Protein 7V62 (pdb70)

GO terms:
  GO:0160291 phosphatidylinositol-4-phosphate-cholesterol exchange activity (F, EXP)
  GO:0070273 phosphatidylinositol-4-phosphate binding (F, IDA)
  GO:0048471 perinuclear region of cytoplasm (C, IDA)
  GO:0000139 Golgi membrane (C, IDA)
  GO:0005802 trans-Golgi network (C, IDA)
  GO:0005829 cytosol (C, IDA)
  GO:0015918 sterol transport (P, IDA)
  GO:0032367 intracellular cholest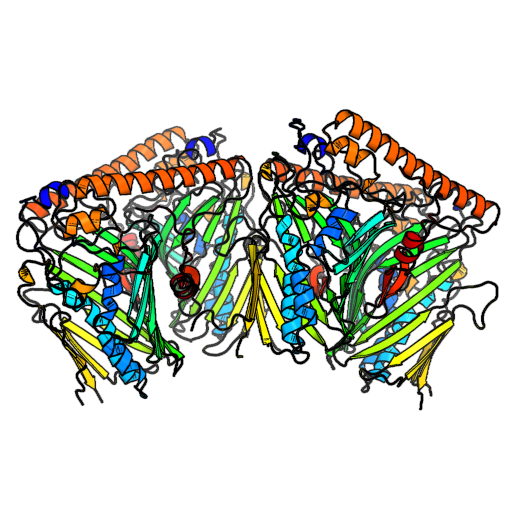erol transport (P, IMP)
  GO:0005515 protein binding (F, IPI)
  GO:0008142 oxysterol binding (F, TAS)
  GO:0005737 cytoplasm (C, IDA)
  GO:0016020 membrane (C, IDA)
  GO:0005829 cytosol (C, TAS)
  GO:0120015 sterol transfer activity (F, TAS)
  GO:0006699 bile acid biosynthetic process (P, TAS)
  GO:0005794 Golgi apparatus (C, IDA)
  GO:0120015 sterol transfer activity (F, IDA)
  GO:0005789 endoplasmic reticulum membrane (C, IDA)
  GO:0015914 phospholipid transport (P, IDA)
  GO:0035627 ceramide transport (P, IMP)

Radius of gyration: 37.65 Å; Cα contacts (8 Å, |Δi|>4): 3183; chains: 4; bounding box: 105×72×107 Å

Solvent-accessible surface area: 66907 Å² total; per-residue (Å²): 123,112,52,96,62,6,63,109,105,32,148,122,121,76,78,18,20,63,44,10,86,131,30,12,43,91,72,36,60,76,7,105,19,44,0,22,40,2,0,1,1,0,40,0,0,40,14,1,6,11,2,15,8,18,81,6,0,18,114,0,27,154,24,180,67,18,26,56,2,0,0,23,0,0,0,5,8,0,0,29,20,5,16,15,21,91,1,41,28,37,16,1,52,3,3,15,10,0,1,0,0,3,34,38,62,162,120,42,1,2,59,0,1,0,2,6,7,35,32,94,85,25,1,3,0,1,23,0,52,12,137,55,20,0,10,0,24,2,8,5,67,50,38,6,22,1,88,1,41,25,5,1,39,46,22,101,14,7,6,0,0,38,2,113,95,60,30,16,17,0,16,6,103,44,4,18,16,0,14,3,21,6,52,64,32,110,49,19,18,1,0,6,30,63,2,24,1,38,0,82,131,52,27,2,105,4,34,0,89,5,50,34,26,10,36,13,49,71,65,59,31,26,63,0,44,6,95,0,35,25,100,98,55,107,41,62,19,34,4,94,16,24,0,29,104,37,0,45,0,43,44,78,104,106,119,49,31,133,46,71,52,6,101,6,62,59,67,104,53,22,86,95,0,111,72,11,13,80,0,7,109,29,0,1,18,0,0,21,172,39,72,26,16,2,55,7,0,0,6,81,5,34,0,0,64,37,0,6,89,20,130,3,116,82,0,46,63,40,25,134,107,1,88,76,56,32,119,95,53,43,97,134,61,34,58,80,5,46,124,9,9,76,79,55,67,127,60,110,49,96,122,13,76,16,2,80,118,40,65,2,126,55,34,48,45,99,4,17,46,28,103,36,95,0,8,101,21,34,154,146,98,89,42,65,92,105,49,102,27,41,174,58,77,77,9,71,52,113,38,146,95,114,77,90,26,23,75,46,10,19,125,31,13,24,35,66,21,62,76,8,106,28,38,0,16,46,12,0,0,1,0,28,0,0,43,19,1,7,19,2,18,6,28,87,12,0,31,47,0,27,91,20,176,75,20,26,63,2,0,0,46,0,0,0,4,5,0,0,29,21,5,12,13,25,70,3,43,32,46,10,3,50,3,5,26,8,0,0,1,8,3,61,43,85,103,118,52,9,2,58,1,1,0,3,4,10,28,42,101,97,27,10,3,0,1,24,0,25,17,76,81,21,0,14,1,27,4,26,7,34,45,38,6,54,0,104,0,41,97,10,21,34,61,20,101,20,6,6,1,0,44,3,108,90,78,41,18,21,0,8,11,103,43,4,46,19,25,20,30,59,12,42,119,65,167,56,60,16,3,1,23,32,86,2,31,0,45,2,86,58,51,32,4,104,2,40,0,91,5,38,77,105,57,165,184,39,234,57,91,44,55,52,0,44,5,91,0,37,23,92,98,46,42,65,71,37,31,2,90,4,26,0,38,92,108,2,42,0,67,56,57,237,141,49,68,59,35,8,79,51,63,107,48,26,84,94,0,113,78,8,14,62,2,6,107,33,1,2,17,0,1,16,179,39,88,31,15,0,52,3,0,0,5,76,7,41,0,1,62,37,0,5,83,26,133,7,96,82,0,40,63,42,41,134,108,1,87,80,77,26,113,98,59,59,85,128,65,20,58,81,4,50,129,8,10,75,21,19,38,28,44,87,60,85,123,6,59,13,4,59,99,86,57,0,95,51,35,76,47,94,9,12,34,23,92,9,63,0,18,76,39,14,151,60,96,98,41,108,75,9,74,121,27,38,170,55,101,136,0,50,104,90,30,149,115,112,76,84,21,25,70,50,4,87,117,23,9,32,87,72,30,66,72,9,106,29,36,0,13,39,6,0,0,0,0,38,0,0,37,7,1,5,14,1,15,9,17,73,10,0,26,123,0,32,162,25,180,72,23,25,54,2,0,0,31,0,0,0,6,7,0,0,26,17,3,17,15,39,83,5,47,29,48,23,1,41,3,2,21,8,0,1,0,0,2,41,42,62,156,121,54,2,2,58,0,1,0,1,5,5,21,36,84,86,32,5,5,0,1,25,0,57,16,137,68,25,0,10,1,26,5,6,5,73,53,56,9,66,0,56,0,47,25,13,1,38,40,21,86,13,18,2,2,0,30,2,115,102,62,31,19,24,0,12,14,99,42,5,15,20,0,16,4,20,6,59,52,47,104,49,19,21,0,0,6,31,59,2,27,1,36,2,81,145,32,39,0,96,4,33,0,94,6,41,37,21,11,34,15,42,102,77,82,28,29,54,0,44,8,83,0,29,34,63,130,36,161,46,84,21,30,2,108,15,28,0,26,93,35,0,43,0,41,43,61,103,177,108,30,15,46,141,53,51,65,5,111,8,74,38,66,109,50,30,84,82,8,130,58,8,8,83,1,11,108,34,0,3,20,0,0,22,162,43,81,27,17,0,52,2,0,0,1,66,1,28,0,0,50,36,0,3,86,24,127,4,112,80,0,39,68,40,36,116,102,0,75,65,67,30,105,106,51,62,90,136,69,30,57,84,6,61,138,9,6,90,99,58,71,120,64,131,93,85,74,18,61,21,4,75,139,99,58,1,99,50,32,99,34,103,10,13,25,23,100,54,83,0,10,97,30,32,160,152,86,78,61,115,38,47,113,20,36,165,56,94,119,3,60,103,104,35,108,118,127,73,81,18,14,65,42,6,74,118,25,7,13,94,68,27,61,153,6,103,20,38,0,16,42,4,0,0,1,0,44,0,0,42,7,0,7,17,0,20,12,32,60,17,0,36,43,0,34,88,27,177,73,20,14,13,3,0,0,39,0,1,2,6,6,0,0,26,21,2,12,11,15,94,4,43,33,47,22,1,55,3,5,21,9,0,0,0,0,6,42,44,72,160,126,52,1,0,57,0,1,0,3,4,6,27,44,121,82,23,2,6,0,1,17,0,37,12,116,66,23,0,8,1,34,3,13,4,68,48,50,10,49,0,85,1,70,63,15,11,33,60,18,75,15,15,4,2,0,36,4,106,98,68,37,14,18,0,10,11,96,39,5,38,21,15,21,39,41,6,52,92,32,152,52,84,11,7,1,24,31,81,3,42,1,44,0,87,133,51,20,5,103,4,43,0,104,4,61,81,128,30,191,143,68,71,77,93,58,66,54,0,57,5,87,0,31,20,82,106,56,137,59,64,25,37,5,95,7,23,0,37,87,103,0,72,0,37,55,62,156,119,81,65,2,114,3,64,45,74,104,50,22,79,71,5,119,67,0,12,91,1,3,114,35,0,1,26,1,0,23,184,35,74,25,21,0,59,2,0,1,6,72,6,35,0,1,63,37,0,3,86,24,126,4,111,84,0,41,62,37,31,131,107,2,94,86,75,29,103,113,55,58,89,140,56,27,48,88,5,62,122,8,10,89,23,17,31,26,43,76,63,82,79,9,55,11,2,57,110,97,68,0,91,51,34,87,61,81,10,14,22,20,98,5,63,0,9,32,27,43,145,139,101,79,18,96,88,12,63,110,23,37

Structure (mmCIF, N/CA/C/O backbone):
data_7V62
#
_entry.id   7V62
#
_cell.length_a   111.880
_cell.length_b   111.880
_cell.length_c   367.880
_cell.angle_alpha   90.000
_cell.angle_beta   90.000
_cell.angle_gamma   90.000
#
_symmetry.space_group_name_H-M   'P 43 21 2'
#
loop_
_entity.id
_entity.type
_entity.pdbx_description
1 polymer 'Oxysterol-binding protein 1'
2 non-polymer CHOLESTEROL
3 non-polymer 2,3-DIHYDROXY-1,4-DITHIOBUTANE
4 non-polymer 'CITRIC ACID'
5 non-polymer 'DIMETHYL SULFOXIDE'
6 water water
#
loop_
_atom_site.group_PDB
_atom_site.id
_atom_site.type_symbol
_atom_site.label_atom_id
_atom_site.label_alt_id
_atom_site.label_comp_id
_atom_site.label_asym_id
_atom_site.label_entity_id
_atom_site.label_seq_id
_atom_site.pdbx_PDB_ins_code
_atom_site.Cartn_x
_atom_site.Cartn_y
_atom_site.Cartn_z
_atom_site.occupancy
_atom_site.B_iso_or_equiv
_atom_site.auth_seq_id
_atom_site.auth_comp_id
_atom_site.auth_asym_id
_atom_site.auth_atom_id
_atom_site.pdbx_PDB_model_num
ATOM 1 N N . GLY A 1 1 ? 32.21183 11.37834 102.70759 1.000 108.75598 404 GLY A N 1
ATOM 2 C CA . GLY A 1 1 ? 33.27434 12.05923 103.42376 1.000 120.20935 404 GLY A CA 1
ATOM 3 C C . GLY A 1 1 ? 34.61545 11.35892 103.31726 1.000 120.96515 404 GLY A C 1
ATOM 4 O O . GLY A 1 1 ? 34.76886 10.41890 102.53779 1.000 110.73653 404 GLY A O 1
ATOM 5 N N . PRO A 1 2 ? 35.59449 11.81551 104.10025 1.000 118.77769 405 PRO A N 1
ATOM 6 C CA . PRO A 1 2 ? 36.92410 11.19075 104.06377 1.000 109.09407 405 PRO A CA 1
ATOM 7 C C . PRO A 1 2 ? 36.98251 9.88609 104.84207 1.000 105.00808 405 PRO A C 1
ATOM 8 O O . PRO A 1 2 ? 35.95190 9.25028 105.08306 1.000 114.38051 405 PRO A O 1
ATOM 12 N N . ARG A 1 3 ? 38.17958 9.49601 105.27319 1.000 91.88521 406 ARG A N 1
ATOM 13 C CA . ARG A 1 3 ? 38.35454 8.24016 105.99347 1.000 88.86336 406 ARG A CA 1
ATOM 14 C C . ARG A 1 3 ? 38.16342 8.48626 107.48176 1.000 104.76745 406 ARG A C 1
ATOM 15 O O . ARG A 1 3 ? 38.84286 9.33602 108.06515 1.000 102.81238 406 ARG A O 1
ATOM 23 N N . THR A 1 4 ? 37.25566 7.73422 108.10077 1.000 103.15732 407 THR A N 1
ATOM 24 C CA . THR A 1 4 ? 36.94631 7.90904 109.51286 1.000 93.75417 407 THR A CA 1
ATOM 25 C C . THR A 1 4 ? 37.26096 6.68067 110.35722 1.000 94.60133 407 THR A C 1
ATOM 26 O O . THR A 1 4 ? 36.94717 6.67955 111.55471 1.000 104.37449 407 THR A O 1
ATOM 30 N N . ARG A 1 5 ? 37.87168 5.64115 109.78499 1.000 94.92427 408 ARG A N 1
ATOM 31 C CA . ARG A 1 5 ? 38.17357 4.44747 110.57532 1.000 91.74267 408 ARG A CA 1
ATOM 32 C C . ARG A 1 5 ? 39.29758 3.65971 109.92447 1.000 105.69916 408 ARG A C 1
ATOM 33 O O . ARG A 1 5 ? 39.22137 3.34017 108.73550 1.000 90.37294 408 ARG A O 1
ATOM 35 N N . ILE A 1 6 ? 40.35180 3.38980 110.68946 1.000 103.84622 409 ILE A N 1
ATOM 36 C CA . ILE A 1 6 ? 41.47974 2.57534 110.24136 1.000 99.33385 409 ILE A CA 1
ATOM 37 C C . ILE A 1 6 ? 41.39858 1.23822 110.96795 1.000 102.73832 409 ILE A C 1
ATOM 38 O O . ILE A 1 6 ? 40.73830 1.14779 112.01377 1.000 93.02060 409 ILE A O 1
ATOM 43 N N . PRO A 1 7 ? 42.01426 0.17701 110.44951 1.000 107.79561 410 PRO A N 1
ATOM 44 C CA . PRO A 1 7 ? 42.05247 -1.08648 111.19582 1.000 107.55471 410 PRO A CA 1
ATOM 45 C C . PRO A 1 7 ? 42.68749 -0.90381 112.56987 1.000 107.93891 410 PRO A C 1
ATOM 46 O O . PRO A 1 7 ? 43.55825 -0.05363 112.77050 1.000 101.77424 410 PRO A O 1
ATOM 50 N N . TYR A 1 8 ? 42.23375 -1.71716 113.52313 1.000 110.30455 411 TYR A N 1
ATOM 51 C CA . TYR A 1 8 ? 42.62320 -1.54765 114.91653 1.000 91.06121 411 TYR A CA 1
ATOM 52 C C . TYR A 1 8 ? 44.08873 -1.91327 115.14221 1.000 79.85299 411 TYR A C 1
ATOM 53 O O . TYR A 1 8 ? 44.73864 -2.56066 114.31705 1.000 90.67045 411 TYR A O 1
ATOM 62 N N . LYS A 1 9 ? 44.60246 -1.47824 116.28934 1.000 81.49799 412 LYS A N 1
ATOM 63 C CA . LYS A 1 9 ? 45.98342 -1.74108 116.67790 1.000 75.21913 412 LYS A CA 1
ATOM 64 C C . LYS A 1 9 ? 46.10288 -3.14470 117.26482 1.000 88.68228 412 LYS A C 1
ATOM 65 O O . LYS A 1 9 ? 45.36611 -3.48496 118.19692 1.000 106.42963 412 LYS A O 1
ATOM 71 N N . PRO A 1 10 ? 47.00349 -3.97903 116.75036 1.000 80.18614 413 PRO A N 1
ATOM 72 C CA . PRO A 1 10 ? 47.16008 -5.33102 117.29761 1.000 84.62746 413 PRO A CA 1
ATOM 73 C C . PRO A 1 10 ? 47.79117 -5.30426 118.68041 1.000 103.38183 413 PRO A C 1
ATOM 74 O O . PRO A 1 10 ? 48.43093 -4.33257 119.08964 1.000 105.82887 413 PRO A O 1
ATOM 78 N N . ASN A 1 11 ? 47.59588 -6.40156 119.40988 1.000 107.16404 414 ASN A N 1
ATOM 79 C CA . ASN A 1 11 ? 48.11068 -6.53011 120.77411 1.000 115.15347 414 ASN A CA 1
ATOM 80 C C . ASN A 1 11 ? 49.36896 -7.39554 120.73269 1.000 113.01207 414 ASN A C 1
ATOM 81 O O . ASN A 1 11 ? 49.29953 -8.62350 120.75995 1.000 112.79927 414 ASN A O 1
ATOM 86 N N . TYR A 1 12 ? 50.53068 -6.74140 120.66765 1.000 107.67643 415 TYR A N 1
ATOM 87 C CA . TYR A 1 12 ? 51.83551 -7.39649 120.67444 1.000 105.80654 415 TYR A CA 1
ATOM 88 C C . TYR A 1 12 ? 52.60533 -6.95382 121.91564 1.000 113.23930 415 TYR A C 1
ATOM 89 O O . TYR A 1 12 ? 52.85725 -5.75826 122.09842 1.000 115.26720 415 TYR A O 1
ATOM 98 N N . SER A 1 13 ? 52.95864 -7.91362 122.77276 1.000 121.28001 416 SER A N 1
ATOM 99 C CA . SER A 1 13 ? 53.64770 -7.65931 124.04548 1.000 119.96843 416 SER A CA 1
ATOM 100 C C . SER A 1 13 ? 55.16624 -7.59513 123.87203 1.000 108.84449 416 SER A C 1
ATOM 101 O O . SER A 1 13 ? 55.85904 -8.61295 123.90497 1.000 106.63092 416 SER A O 1
ATOM 104 N N . LEU A 1 14 ? 55.69802 -6.38844 123.67520 1.000 95.15966 417 LEU A N 1
ATOM 105 C CA . LEU A 1 14 ? 57.14198 -6.17264 123.59423 1.000 97.43791 417 LEU A CA 1
ATOM 106 C C . LEU A 1 14 ? 57.57114 -5.12283 124.61255 1.000 97.54982 417 LEU A C 1
ATOM 107 O O . LEU A 1 14 ? 57.09559 -3.98270 124.56907 1.000 99.63964 417 LEU A O 1
ATOM 112 N N . ASN A 1 15 ? 58.46426 -5.50841 125.52767 1.000 98.82357 418 ASN A N 1
ATOM 113 C CA . ASN A 1 15 ? 58.93502 -4.59730 126.56806 1.000 92.69305 418 ASN A CA 1
ATOM 114 C C . ASN A 1 15 ? 59.83832 -3.52570 125.96279 1.000 83.85875 418 ASN A C 1
ATOM 115 O O . ASN A 1 15 ? 60.90309 -3.83226 125.41564 1.000 81.42649 418 ASN A O 1
ATOM 120 N N . LEU A 1 16 ? 59.40595 -2.26605 126.07037 1.000 73.95879 419 LEU A N 1
ATOM 121 C CA . LEU A 1 16 ? 60.14990 -1.14478 125.49920 1.000 66.09039 419 LEU A CA 1
ATOM 122 C C . LEU A 1 16 ? 61.44694 -0.88333 126.26567 1.000 73.53949 419 LEU A C 1
ATOM 123 O O . LEU A 1 16 ? 62.48978 -0.57493 125.66354 1.000 74.87697 419 LEU A O 1
ATOM 128 N N . TRP A 1 17 ? 61.39739 -0.99077 127.59791 1.000 80.19585 420 TRP A N 1
ATOM 129 C CA . TRP A 1 17 ? 62.58210 -0.73100 128.40810 1.000 79.65426 420 TRP A CA 1
ATOM 130 C C . TRP A 1 17 ? 63.70141 -1.70861 128.08436 1.000 76.38048 420 TRP A C 1
ATOM 131 O O . TRP A 1 17 ? 64.87924 -1.38121 128.26196 1.000 76.01888 420 TRP A O 1
ATOM 142 N N . SER A 1 18 ? 63.35729 -2.90514 127.59971 1.000 73.32907 421 SER A N 1
ATOM 143 C CA . SER A 1 18 ? 64.38489 -3.87317 127.23519 1.000 73.13423 421 SER A CA 1
ATOM 144 C C . SER A 1 18 ? 65.23757 -3.36408 126.08158 1.000 79.70961 421 SER A C 1
ATOM 145 O O . SER A 1 18 ? 66.42898 -3.68368 126.00152 1.000 77.91720 421 SER A O 1
ATOM 148 N N . ILE A 1 19 ? 64.65106 -2.57759 125.18317 1.000 80.36185 422 ILE A N 1
ATOM 149 C CA . ILE A 1 19 ? 65.40611 -2.00623 124.07396 1.000 71.19284 422 ILE A CA 1
ATOM 150 C C . ILE A 1 19 ? 66.06105 -0.69206 124.47180 1.000 67.77022 422 ILE A C 1
ATOM 151 O O . ILE A 1 19 ? 67.19176 -0.41452 124.06523 1.000 70.21238 422 ILE A O 1
ATOM 156 N N . MET A 1 20 ? 65.39099 0.14753 125.26031 1.000 74.72153 423 MET A N 1
ATOM 157 C CA . MET A 1 20 ? 66.04042 1.39067 125.66401 1.000 79.31072 423 MET A CA 1
ATOM 158 C C . MET A 1 20 ? 66.81908 1.26388 126.96661 1.000 83.58815 423 MET A C 1
ATOM 159 O O . MET A 1 20 ? 67.21775 2.28453 127.53450 1.000 79.28854 423 MET A O 1
ATOM 164 N N . LYS A 1 21 ? 67.05465 0.04102 127.44156 1.000 88.41159 424 LYS A N 1
ATOM 165 C CA . LYS A 1 21 ? 67.83759 -0.15226 128.65794 1.000 79.12411 424 LYS A CA 1
ATOM 166 C C . LYS A 1 21 ? 69.25969 0.37126 128.49384 1.000 84.61895 424 LYS A C 1
ATOM 167 O O . LYS A 1 21 ? 69.72653 1.19564 129.28805 1.000 72.38995 424 LYS A O 1
ATOM 173 N N . ASN A 1 22 ? 69.96539 -0.10197 127.46779 1.000 94.51335 425 ASN A N 1
ATOM 174 C CA . ASN A 1 22 ? 71.37618 0.20898 127.28428 1.000 91.32718 425 ASN A CA 1
ATOM 175 C C . ASN A 1 22 ? 71.62537 1.46401 126.45720 1.000 89.74829 425 ASN A C 1
ATOM 176 O O . ASN A 1 22 ? 72.75071 1.97540 126.46157 1.000 87.82430 425 ASN A O 1
ATOM 181 N N . CYS A 1 23 ? 70.60639 1.97834 125.77315 1.000 79.66338 426 CYS A N 1
ATOM 182 C CA . CYS A 1 23 ? 70.75339 3.10851 124.85343 1.000 82.01521 426 CYS A CA 1
ATOM 183 C C . CYS A 1 23 ? 70.50543 4.45274 125.54346 1.000 82.50353 426 CYS A C 1
ATOM 184 O O . CYS A 1 23 ? 69.67632 5.25717 125.12114 1.000 85.57411 426 CYS A O 1
ATOM 187 N N . ILE A 1 24 ? 71.24292 4.69709 126.61938 1.000 81.29998 427 ILE A N 1
ATOM 188 C CA . ILE A 1 24 ? 71.12269 5.95044 127.35616 1.000 69.03322 427 ILE A CA 1
ATOM 189 C C . ILE A 1 24 ? 72.03973 6.98184 126.71407 1.000 77.79958 427 ILE A C 1
ATOM 190 O O . ILE A 1 24 ? 73.22455 6.71517 126.48119 1.000 79.19870 427 ILE A O 1
ATOM 195 N N . GLY A 1 25 ? 71.49312 8.16265 126.42714 1.000 75.76761 428 GLY A N 1
ATOM 196 C CA . GLY A 1 25 ? 72.25099 9.23669 125.82026 1.000 75.93161 428 GLY A CA 1
ATOM 197 C C . GLY A 1 25 ? 72.26989 9.25570 124.30614 1.000 72.36784 428 GLY A C 1
ATOM 198 O O . GLY A 1 25 ? 72.86753 10.17106 123.72438 1.000 74.11151 428 GLY A O 1
ATOM 199 N N . LYS A 1 26 ? 71.64074 8.28740 123.64889 1.000 62.37913 429 LYS A N 1
ATOM 200 C CA . LYS A 1 26 ? 71.62381 8.23367 122.19593 1.000 78.94310 429 LYS A CA 1
ATOM 201 C C . LYS A 1 26 ? 70.38558 8.93705 121.65044 1.000 77.42581 429 LYS A C 1
ATOM 202 O O . LYS A 1 26 ? 69.40960 9.17372 122.36536 1.000 67.72976 429 LYS A O 1
ATOM 208 N N . GLU A 1 27 ? 70.43798 9.27420 120.36485 1.000 82.27873 430 GLU A N 1
ATOM 209 C CA . GLU A 1 27 ? 69.29681 9.89367 119.70966 1.000 76.34609 430 GLU A CA 1
ATOM 210 C C . GLU A 1 27 ? 68.26279 8.85204 119.30509 1.000 74.15159 430 GLU A C 1
ATOM 211 O O . GLU A 1 27 ? 68.58461 7.69316 119.02543 1.000 75.82122 430 GLU A O 1
ATOM 217 N N . LEU A 1 28 ? 66.99989 9.28427 119.29711 1.000 73.09719 431 LEU A N 1
ATOM 218 C CA . LEU A 1 28 ? 65.90207 8.40347 118.91711 1.000 76.13147 431 LEU A CA 1
ATOM 219 C C . LEU A 1 28 ? 66.05312 7.91532 117.48067 1.000 101.76471 431 LEU A C 1
ATOM 220 O O . LEU A 1 28 ? 65.54451 6.84515 117.12912 1.000 88.20572 431 LEU A O 1
ATOM 225 N N . SER A 1 29 ? 66.71487 8.69919 116.62707 1.000 119.54356 432 SER A N 1
ATOM 226 C CA . SER A 1 29 ? 66.91647 8.27159 115.24760 1.000 106.16989 432 SER A CA 1
ATOM 227 C C . SER A 1 29 ? 67.91875 7.12656 115.14156 1.000 102.46128 432 SER A C 1
ATOM 228 O O . SER A 1 29 ? 67.79112 6.27847 114.25189 1.000 112.92147 432 SER A O 1
ATOM 231 N N . LYS A 1 30 ? 68.91037 7.07602 116.03047 1.000 83.90223 433 LYS A N 1
ATOM 232 C CA . LYS A 1 30 ? 69.93933 6.04424 115.99644 1.000 79.49822 433 LYS A CA 1
ATOM 233 C C . LYS A 1 30 ? 69.68105 4.89429 116.96884 1.000 76.72217 433 LYS A C 1
ATOM 234 O O . LYS A 1 30 ? 70.59538 4.10177 117.21904 1.000 71.77770 433 LYS A O 1
ATOM 236 N N . ILE A 1 31 ? 68.48177 4.78693 117.51846 1.000 91.60841 434 ILE A N 1
ATOM 237 C CA . ILE A 1 31 ? 68.15334 3.72162 118.47607 1.000 98.75181 434 ILE A CA 1
ATOM 238 C C . ILE A 1 31 ? 67.32472 2.66778 117.72595 1.000 99.21969 434 ILE A C 1
ATOM 239 O O . ILE A 1 31 ? 66.23136 2.98144 117.23944 1.000 99.34682 434 ILE A O 1
ATOM 244 N N . PRO A 1 32 ? 67.84849 1.44849 117.55321 1.000 82.50993 435 PRO A N 1
ATOM 245 C CA . PRO A 1 32 ? 67.13155 0.41292 116.77942 1.000 79.31184 435 PRO A CA 1
ATOM 246 C C . PRO A 1 32 ? 65.97421 -0.21009 117.54769 1.000 79.85379 435 PRO A C 1
ATOM 247 O O . PRO A 1 32 ? 66.17458 -0.87421 118.56662 1.000 87.74662 435 PRO A O 1
ATOM 251 N N . MET A 1 33 ? 64.75685 0.00282 117.05332 1.000 80.67489 436 MET A N 1
ATOM 252 C CA . MET A 1 33 ? 63.54859 -0.54286 117.65471 1.000 92.85628 436 MET A CA 1
ATOM 253 C C . MET A 1 33 ? 62.62598 -1.05607 116.55475 1.000 83.28876 436 MET A C 1
ATOM 254 O O . MET A 1 33 ? 62.67642 -0.56386 115.42353 1.000 70.04353 436 MET A O 1
ATOM 259 N N . PRO A 1 34 ? 61.77810 -2.04467 116.86315 1.000 90.47707 437 PRO A N 1
ATOM 260 C CA . PRO A 1 34 ? 60.81773 -2.52639 115.85684 1.000 87.36554 437 PRO A CA 1
ATOM 261 C C . PRO A 1 34 ? 59.66461 -1.55790 115.62439 1.000 86.73274 437 PRO A C 1
ATOM 262 O O . PRO A 1 34 ? 59.69445 -0.40869 116.08024 1.000 97.27121 437 PRO A O 1
ATOM 266 N N . VAL A 1 35 ? 58.64003 -2.02196 114.89854 1.000 80.31457 438 VAL A N 1
ATOM 267 C CA . VAL A 1 35 ? 57.49158 -1.18797 114.55145 1.000 75.53649 438 VAL A CA 1
ATOM 268 C C . VAL A 1 35 ? 56.40104 -1.22667 115.62002 1.000 71.88715 438 VAL A C 1
ATOM 269 O O . VAL A 1 35 ? 55.36805 -0.55714 115.47297 1.000 70.48367 438 VAL A O 1
ATOM 273 N N . ASN A 1 36 ? 56.61323 -1.96650 116.71218 1.000 72.64651 439 ASN A N 1
ATOM 274 C CA . ASN A 1 36 ? 55.57143 -2.11969 117.72401 1.000 75.99748 439 ASN A CA 1
ATOM 275 C C . ASN A 1 36 ? 55.22838 -0.79635 118.39614 1.000 81.17594 439 ASN A C 1
ATOM 276 O O . ASN A 1 36 ? 54.09560 -0.61036 118.85586 1.000 80.43029 439 ASN A O 1
ATOM 281 N N . PHE A 1 37 ? 56.18212 0.13221 118.46600 1.000 80.78915 440 PHE A N 1
ATOM 282 C CA . PHE A 1 37 ? 55.98183 1.39888 119.15591 1.000 78.78764 440 PHE A CA 1
ATOM 283 C C . PHE A 1 37 ? 55.76331 2.55453 118.18901 1.000 76.95463 440 PHE A C 1
ATOM 284 O O . PHE A 1 37 ? 56.00300 3.71286 118.54723 1.000 72.15205 440 PHE A O 1
ATOM 292 N N . ASN A 1 38 ? 55.31398 2.26420 116.97528 1.000 72.48999 441 ASN A N 1
ATOM 293 C CA . ASN A 1 38 ? 55.06581 3.28439 115.97270 1.000 62.44433 441 ASN A CA 1
ATOM 294 C C . ASN A 1 38 ? 53.56947 3.45713 115.74972 1.000 59.09751 441 ASN A C 1
ATOM 295 O O . ASN A 1 38 ? 52.74481 2.68849 116.24891 1.000 69.93321 441 ASN A O 1
ATOM 300 N N . GLU A 1 39 ? 53.22859 4.49209 114.98675 1.000 56.84943 442 GLU A N 1
ATOM 301 C CA . GLU A 1 39 ? 51.87512 4.73626 114.52537 1.000 63.22483 442 GLU A CA 1
ATOM 302 C C . GLU A 1 39 ? 51.85810 4.78637 113.00183 1.000 67.94303 442 GLU A C 1
ATOM 303 O O . GLU A 1 39 ? 52.84692 5.19221 112.38376 1.000 64.64949 442 GLU A O 1
ATOM 309 N N . PRO A 1 40 ? 50.75265 4.38017 112.36264 1.000 59.05026 443 PRO A N 1
ATOM 310 C CA . PRO A 1 40 ? 50.74556 4.28943 110.89432 1.000 63.67005 443 PRO A CA 1
ATOM 311 C C . PRO A 1 40 ? 50.78601 5.64433 110.20202 1.000 64.68924 443 PRO A C 1
ATOM 312 O O . PRO A 1 40 ? 50.07008 5.86195 109.21973 1.000 65.40582 443 PRO A O 1
ATOM 316 N N . LEU A 1 41 ? 51.63494 6.54889 110.68737 1.000 55.32042 444 LEU A N 1
ATOM 317 C CA . LEU A 1 41 ? 51.78692 7.87878 110.11829 1.000 53.84865 444 LEU A CA 1
ATOM 318 C C . LEU A 1 41 ? 53.26482 8.23866 110.07463 1.000 55.76276 444 LEU A C 1
ATOM 319 O O . LEU A 1 41 ? 54.05179 7.79445 110.91459 1.000 57.56831 444 LEU A O 1
ATOM 324 N N . SER A 1 42 ? 53.63538 9.04893 109.08756 1.000 63.96464 445 SER A N 1
ATOM 325 C CA . SER A 1 42 ? 55.00245 9.53174 108.97208 1.000 58.75988 445 SER A CA 1
ATOM 326 C C . SER A 1 42 ? 55.17768 10.83274 109.74476 1.000 59.99188 445 SER A C 1
ATOM 327 O O . SER A 1 42 ? 54.21354 11.47944 110.16035 1.000 60.24105 445 SER A O 1
ATOM 330 N N . MET A 1 43 ? 56.44252 11.21199 109.93913 1.000 62.48726 446 MET A N 1
ATOM 331 C CA . MET A 1 43 ? 56.73161 12.49668 110.56199 1.000 57.48115 446 MET A CA 1
ATOM 332 C C . MET A 1 43 ? 56.20163 13.64583 109.71961 1.000 57.45652 446 MET A C 1
ATOM 333 O O . MET A 1 43 ? 55.83967 14.69584 110.25934 1.000 67.74384 446 MET A O 1
ATOM 338 N N . LEU A 1 44 ? 56.13341 13.46325 108.40068 1.000 58.48861 447 LEU A N 1
ATOM 339 C CA . LEU A 1 44 ? 55.57087 14.50204 107.54686 1.000 56.02982 447 LEU A CA 1
ATOM 340 C C . LEU A 1 44 ? 54.07657 14.67109 107.79842 1.000 56.19018 447 LEU A C 1
ATOM 341 O O . LEU A 1 44 ? 53.57960 15.79863 107.89567 1.000 63.69191 447 LEU A O 1
ATOM 346 N N . GLN A 1 45 ? 53.35592 13.55854 107.95193 1.000 53.15412 448 GLN A N 1
ATOM 347 C CA . GLN A 1 45 ? 51.92873 13.61293 108.25272 1.000 55.02683 448 GLN A CA 1
ATOM 348 C C . GLN A 1 45 ? 51.68680 14.13841 109.66599 1.000 64.34893 448 GLN A C 1
ATOM 349 O O . GLN A 1 45 ? 50.79083 14.96935 109.89505 1.000 78.58098 448 GLN A O 1
ATOM 355 N N . ARG A 1 46 ? 52.51378 13.69691 110.61828 1.000 63.66151 449 ARG A N 1
ATOM 356 C CA . ARG A 1 46 ? 52.39355 14.16562 111.99351 1.000 60.10139 449 ARG A CA 1
ATOM 357 C C . ARG A 1 46 ? 52.62972 15.66705 112.06984 1.000 62.08519 449 ARG A C 1
ATOM 358 O O . ARG A 1 46 ? 51.94891 16.37744 112.81896 1.000 70.69913 449 ARG A O 1
ATOM 366 N N . LEU A 1 47 ? 53.59159 16.16755 111.29242 1.000 50.34408 450 LEU A N 1
ATOM 367 C CA . LEU A 1 47 ? 53.84663 17.60072 111.24847 1.000 50.68962 450 LEU A CA 1
ATOM 368 C C . LEU A 1 47 ? 52.73107 18.33777 110.52014 1.000 60.30742 450 LEU A C 1
ATOM 369 O O . LEU A 1 47 ? 52.39293 19.46811 110.88809 1.000 61.33234 450 LEU A O 1
ATOM 374 N N . THR A 1 48 ? 52.14493 17.71626 109.49262 1.000 63.86835 451 THR A N 1
ATOM 375 C CA . THR A 1 48 ? 51.02239 18.33108 108.79660 1.000 60.51487 451 THR A CA 1
ATOM 376 C C . THR A 1 48 ? 49.81737 18.46146 109.71110 1.000 60.31944 451 THR A C 1
ATOM 377 O O . THR A 1 48 ? 48.93331 19.28640 109.45344 1.000 53.07432 451 THR A O 1
ATOM 381 N N . GLU A 1 49 ? 49.78217 17.68450 110.79174 1.000 63.50668 452 GLU A N 1
ATOM 382 C CA . GLU A 1 49 ? 48.66793 17.81423 111.72598 1.000 58.01828 452 GLU A CA 1
ATOM 383 C C . GLU A 1 49 ? 48.62740 19.16441 112.44257 1.000 62.65689 452 GLU A C 1
ATOM 384 O O . GLU A 1 49 ? 47.68002 19.39996 113.20144 1.000 66.69949 452 GLU A O 1
ATOM 390 N N . ASP A 1 50 ? 49.61605 20.04390 112.24287 1.000 54.31668 453 ASP A N 1
ATOM 391 C CA . ASP A 1 50 ? 49.54034 21.38479 112.81930 1.000 59.49544 453 ASP A CA 1
ATOM 392 C C . ASP A 1 50 ? 48.35148 22.16900 112.27863 1.000 63.02693 453 ASP A C 1
ATOM 393 O O . ASP A 1 50 ? 47.82651 23.05202 112.96684 1.000 65.25111 453 ASP A O 1
ATOM 398 N N . LEU A 1 51 ? 47.91709 21.86773 111.05471 1.000 59.69927 454 LEU A N 1
ATOM 399 C CA . LEU A 1 51 ? 46.78443 22.53163 110.42098 1.000 57.46987 454 LEU A CA 1
ATOM 400 C C . LEU A 1 51 ? 45.43624 21.97775 110.87400 1.000 70.02234 454 LEU A C 1
ATOM 401 O O . LEU A 1 51 ? 44.42375 22.23347 110.20818 1.000 78.19692 454 LEU A O 1
ATOM 406 N N . GLU A 1 52 ? 45.40381 21.22633 111.97839 1.000 69.62790 455 GLU A N 1
ATOM 407 C CA . GLU A 1 52 ? 44.15064 20.63782 112.44190 1.000 69.60055 455 GLU A CA 1
ATOM 408 C C . GLU A 1 52 ? 43.13325 21.70786 112.81847 1.000 69.27419 455 GLU A C 1
ATOM 409 O O . GLU A 1 52 ? 41.95504 21.61044 112.45527 1.000 76.56804 455 GLU A O 1
ATOM 415 N N . TYR A 1 53 ? 43.56579 22.73981 113.53817 1.000 67.59717 456 TYR A N 1
ATOM 416 C CA . TYR A 1 53 ? 42.65244 23.80939 113.91877 1.000 74.16273 456 TYR A CA 1
ATOM 417 C C . TYR A 1 53 ? 42.90261 25.05296 113.08036 1.000 71.57267 456 TYR A C 1
ATOM 418 O O . TYR A 1 53 ? 43.13935 26.13883 113.61757 1.000 77.77098 456 TYR A O 1
ATOM 427 N N . HIS A 1 54 ? 42.85673 24.89435 111.75509 1.000 76.00045 457 HIS A N 1
ATOM 428 C CA . HIS A 1 54 ? 43.06165 26.01218 110.84300 1.000 74.64902 457 HIS A CA 1
ATOM 429 C C . HIS A 1 54 ? 41.93763 27.03435 110.90337 1.000 72.85880 457 HIS A C 1
ATOM 430 O O . HIS A 1 54 ? 42.08614 28.11828 110.32899 1.000 79.74058 457 HIS A O 1
ATOM 437 N N . GLU A 1 55 ? 40.81075 26.70892 111.54345 1.000 80.63248 458 GLU A N 1
ATOM 438 C CA . GLU A 1 55 ? 39.74635 27.69602 111.67556 1.000 81.96060 458 GLU A CA 1
ATOM 439 C C . GLU A 1 55 ? 40.21661 28.90821 112.46608 1.000 84.75592 458 GLU A C 1
ATOM 440 O O . GLU A 1 55 ? 39.73631 30.02483 112.23717 1.000 91.93986 458 GLU A O 1
ATOM 446 N N . LEU A 1 56 ? 41.18949 28.71868 113.36060 1.000 77.59169 459 LEU A N 1
ATOM 447 C CA . LEU A 1 56 ? 41.73141 29.84668 114.10802 1.000 74.48119 459 LEU A CA 1
ATOM 448 C C . LEU A 1 56 ? 42.45685 30.81755 113.18632 1.000 76.18337 459 LEU A C 1
ATOM 449 O O . LEU A 1 56 ? 42.25728 32.03113 113.28038 1.000 90.24326 459 LEU A O 1
ATOM 454 N N . LEU A 1 57 ? 43.27785 30.30403 112.26651 1.000 67.02192 460 LEU A N 1
ATOM 455 C CA . LEU A 1 57 ? 43.94558 31.18038 111.30867 1.000 65.27157 460 LEU A CA 1
ATOM 456 C C . LEU A 1 57 ? 42.95876 31.76390 110.30491 1.000 76.65039 460 LEU A C 1
ATOM 457 O O . LEU A 1 57 ? 43.10989 32.91930 109.88150 1.000 78.45810 460 LEU A O 1
ATOM 462 N N . ASP A 1 58 ? 41.93531 30.99001 109.93235 1.000 72.31765 461 ASP A N 1
ATOM 463 C CA . ASP A 1 58 ? 40.91372 31.49747 109.02337 1.000 71.61871 461 ASP A CA 1
ATOM 464 C C . ASP A 1 58 ? 40.20214 32.69773 109.63107 1.000 89.01879 461 ASP A C 1
ATOM 465 O O . ASP A 1 58 ? 39.94055 33.69235 108.94422 1.000 94.13622 461 ASP A O 1
ATOM 470 N N . ARG A 1 59 ? 39.87738 32.61782 110.92300 1.000 85.85711 462 ARG A N 1
ATOM 471 C CA . ARG A 1 59 ? 39.25391 33.74495 111.60481 1.000 89.84024 462 ARG A CA 1
ATOM 472 C C . ARG A 1 59 ? 40.25858 34.85345 111.89586 1.000 87.98133 462 ARG A C 1
ATOM 473 O O . ARG A 1 59 ? 39.87972 36.02794 111.96434 1.000 94.73494 462 ARG A O 1
ATOM 481 N N . ALA A 1 60 ? 41.53725 34.50500 112.06395 1.000 81.43910 463 ALA A N 1
ATOM 482 C CA . ALA A 1 60 ? 42.55792 35.51571 112.31040 1.000 79.09735 463 ALA A CA 1
ATOM 483 C C . ALA A 1 60 ? 42.77619 36.39099 111.08977 1.000 84.20598 463 ALA A C 1
ATOM 484 O O . ALA A 1 60 ? 43.10278 37.57538 111.22642 1.000 87.94938 463 ALA A O 1
ATOM 486 N N . ALA A 1 61 ? 42.60704 35.82650 109.89417 1.000 78.55005 464 ALA A N 1
ATOM 487 C CA . ALA A 1 61 ? 42.74798 36.62801 108.68589 1.000 76.24274 464 ALA A CA 1
ATOM 488 C C . ALA A 1 61 ? 41.67756 37.70883 108.58794 1.000 86.43319 464 ALA A C 1
ATOM 489 O O . ALA A 1 61 ? 41.87031 38.68952 107.86230 1.000 78.81288 464 ALA A O 1
ATOM 491 N N . LYS A 1 62 ? 40.56160 37.55704 109.30450 1.000 91.86537 465 LYS A N 1
ATOM 492 C CA . LYS A 1 62 ? 39.46950 38.52317 109.29227 1.000 88.00360 465 LYS A CA 1
ATOM 493 C C . LYS A 1 62 ? 39.47747 39.43526 110.51566 1.000 85.82551 465 LYS A C 1
ATOM 494 O O . LYS A 1 62 ? 38.41291 39.87799 110.96114 1.000 97.30339 465 LYS A O 1
ATOM 500 N N . CYS A 1 63 ? 40.64994 39.72900 111.07061 1.000 75.98430 466 CYS A N 1
ATOM 501 C CA . CYS A 1 63 ? 40.76608 40.59626 112.23653 1.000 85.57677 466 CYS A CA 1
ATOM 502 C C . CYS A 1 63 ? 41.41319 41.90963 111.81821 1.000 82.42922 466 CYS A C 1
ATOM 503 O O . CYS A 1 63 ? 42.55937 41.92353 111.35542 1.000 72.06985 466 CYS A O 1
ATOM 506 N N . GLU A 1 64 ? 40.67391 43.00939 111.98099 1.000 86.88261 467 GLU A N 1
ATOM 507 C CA . GLU A 1 64 ? 41.21636 44.32341 111.65197 1.000 86.91079 467 GLU A CA 1
ATOM 508 C C . GLU A 1 64 ? 42.27522 44.74177 112.66472 1.000 98.75136 467 GLU A C 1
ATOM 509 O O . GLU A 1 64 ? 43.30814 45.31265 112.29520 1.000 95.44995 467 GLU A O 1
ATOM 515 N N . ASN A 1 65 ? 42.02852 44.47633 113.94455 1.000 94.00020 468 ASN A N 1
ATOM 516 C CA . ASN A 1 65 ? 42.99569 44.78794 114.98597 1.000 91.41206 468 ASN A CA 1
ATOM 517 C C . ASN A 1 65 ? 44.14829 43.79179 114.92004 1.000 90.08489 468 ASN A C 1
ATOM 518 O O . ASN A 1 65 ? 43.93220 42.57609 114.94362 1.000 94.21834 468 ASN A O 1
ATOM 523 N N . SER A 1 66 ? 45.37656 44.30880 114.82907 1.000 84.28307 469 SER A N 1
ATOM 524 C CA . SER A 1 66 ? 46.54303 43.43263 114.75930 1.000 82.61050 469 SER A CA 1
ATOM 525 C C . SER A 1 66 ? 46.74211 42.67539 116.06804 1.000 85.23725 469 SER A C 1
ATOM 526 O O . SER A 1 66 ? 47.04489 41.47202 116.06489 1.000 89.57610 469 SER A O 1
ATOM 529 N N . LEU A 1 67 ? 46.51179 43.34947 117.19564 1.000 82.67334 470 LEU A N 1
ATOM 530 C CA . LEU A 1 67 ? 46.68506 42.70826 118.49245 1.000 79.81300 470 LEU A CA 1
ATOM 531 C C . LEU A 1 67 ? 45.65265 41.60739 118.69274 1.000 81.64342 470 LEU A C 1
ATOM 532 O O . LEU A 1 67 ? 45.97121 40.53864 119.22677 1.000 83.53806 470 LEU A O 1
ATOM 537 N N . GLU A 1 68 ? 44.40958 41.85148 118.26865 1.000 75.38388 471 GLU A N 1
ATOM 538 C CA . GLU A 1 68 ? 43.37488 40.82727 118.36327 1.000 83.95787 471 GLU A CA 1
ATOM 539 C C . GLU A 1 68 ? 43.68274 39.63420 117.46431 1.000 83.26476 471 GLU A C 1
ATOM 540 O O . GLU A 1 68 ? 43.33507 38.49769 117.80314 1.000 81.58662 471 GLU A O 1
ATOM 546 N N . GLN A 1 69 ? 44.33279 39.87126 116.32267 1.000 85.20157 472 GLN A N 1
ATOM 547 C CA . GLN A 1 69 ? 44.76738 38.77446 115.46073 1.000 90.76333 472 GLN A CA 1
ATOM 548 C C . GLN A 1 69 ? 45.86499 37.95021 116.12353 1.000 84.18747 472 GLN A C 1
ATOM 549 O O . GLN A 1 69 ? 45.93368 36.72028 115.94706 1.000 80.07979 472 GLN A O 1
ATOM 555 N N . LEU A 1 70 ? 46.74412 38.61369 116.87644 1.000 81.23183 473 LEU A N 1
ATOM 556 C CA . LEU A 1 70 ? 47.80695 37.87773 117.54788 1.000 74.03316 473 LEU A CA 1
ATOM 557 C C . LEU A 1 70 ? 47.25795 36.88519 118.56702 1.000 85.00494 473 LEU A C 1
ATOM 558 O O . LEU A 1 70 ? 47.87943 35.84706 118.80629 1.000 83.17363 473 LEU A O 1
ATOM 563 N N . CYS A 1 71 ? 46.09064 37.15653 119.15578 1.000 92.35059 474 CYS A N 1
ATOM 564 C CA . CYS A 1 71 ? 45.51018 36.18305 120.07895 1.000 88.98386 474 CYS A CA 1
ATOM 565 C C . CYS A 1 71 ? 45.07920 34.90944 119.36017 1.000 83.99406 474 CYS A C 1
ATOM 566 O O . CYS A 1 71 ? 45.28353 33.80000 119.87128 1.000 79.99805 474 CYS A O 1
ATOM 569 N N . TYR A 1 72 ? 44.51702 35.04275 118.15820 1.000 85.67617 475 TYR A N 1
ATOM 570 C CA . TYR A 1 72 ? 44.14293 33.85904 117.39533 1.000 73.48397 475 TYR A CA 1
ATOM 571 C C . TYR A 1 72 ? 45.38385 33.07528 116.98893 1.000 73.61171 475 TYR A C 1
ATOM 572 O O . TYR A 1 72 ? 45.40622 31.83893 117.07235 1.000 73.75372 475 TYR A O 1
ATOM 581 N N . VAL A 1 73 ? 46.43891 33.78327 116.57421 1.000 73.67710 476 VAL A N 1
ATOM 582 C CA . VAL A 1 73 ? 47.67579 33.09825 116.19555 1.000 73.56556 476 VAL A CA 1
ATOM 583 C C . VAL A 1 73 ? 48.28389 32.38501 117.40273 1.000 68.07032 476 VAL A C 1
ATOM 584 O O . VAL A 1 73 ? 48.78037 31.25231 117.29803 1.000 65.74053 476 VAL A O 1
ATOM 588 N N . ALA A 1 74 ? 48.23837 33.02938 118.57195 1.000 69.40786 477 ALA A N 1
ATOM 589 C CA . ALA A 1 74 ? 48.78438 32.42479 119.78065 1.000 67.90239 477 ALA A CA 1
ATOM 590 C C . ALA A 1 74 ? 48.00504 31.18022 120.17332 1.000 62.16359 477 ALA A C 1
ATOM 591 O O . ALA A 1 74 ? 48.59076 30.19012 120.62597 1.000 57.96790 477 ALA A O 1
ATOM 593 N N . ALA A 1 75 ? 46.68048 31.20980 120.01434 1.000 67.83951 478 ALA A N 1
ATOM 594 C CA . ALA A 1 75 ? 45.91084 29.99825 120.26705 1.000 61.11550 478 ALA A CA 1
ATOM 595 C C . ALA A 1 75 ? 46.23806 28.91638 119.25021 1.000 61.55535 478 ALA A C 1
ATOM 596 O O . ALA A 1 75 ? 46.22735 27.72604 119.58697 1.000 59.88496 478 ALA A O 1
ATOM 598 N N . PHE A 1 76 ? 46.56663 29.30970 118.01705 1.000 65.05204 479 PHE A N 1
ATOM 599 C CA . PHE A 1 76 ? 46.94705 28.31569 117.02049 1.000 62.92886 479 PHE A CA 1
ATOM 600 C C . PHE A 1 76 ? 48.26302 27.64153 117.38104 1.000 65.75952 479 PHE A C 1
ATOM 601 O O . PHE A 1 76 ? 48.44594 26.45165 117.09634 1.000 66.35602 479 PHE A O 1
ATOM 609 N N . THR A 1 77 ? 49.18621 28.37954 118.00410 1.000 58.64317 480 THR A N 1
ATOM 610 C CA . THR A 1 77 ? 50.46519 27.76990 118.36773 1.000 54.02376 480 THR A CA 1
ATOM 611 C C . THR A 1 77 ? 50.28626 26.66931 119.40753 1.000 60.16147 480 THR A C 1
ATOM 612 O O . THR A 1 77 ? 50.95980 25.63474 119.34519 1.000 62.29505 480 THR A O 1
ATOM 616 N N . VAL A 1 78 ? 49.39449 26.87718 120.37555 1.000 61.52535 481 VAL A N 1
ATOM 617 C CA . VAL A 1 78 ? 49.17938 25.87916 121.41863 1.000 62.87633 481 VAL A CA 1
ATOM 618 C C . VAL A 1 78 ? 48.23076 24.77208 120.95732 1.000 63.06619 481 VAL A C 1
ATOM 619 O O . VAL A 1 78 ? 48.31048 23.64138 121.45425 1.000 55.73462 481 VAL A O 1
ATOM 623 N N . SER A 1 79 ? 47.35167 25.05495 119.98795 1.000 60.24065 482 SER A N 1
ATOM 624 C CA . SER A 1 79 ? 46.34294 24.07551 119.59168 1.000 63.25346 482 SER A CA 1
ATOM 625 C C . SER A 1 79 ? 46.95821 22.78594 119.06458 1.000 68.09260 482 SER A C 1
ATOM 626 O O . SER A 1 79 ? 46.32898 21.72494 119.14528 1.000 61.77333 482 SER A O 1
ATOM 629 N N . SER A 1 80 ? 48.17565 22.85248 118.52176 1.000 82.33341 483 SER A N 1
ATOM 630 C CA . SER A 1 80 ? 48.79817 21.66123 117.95276 1.000 82.72577 483 SER A CA 1
ATOM 631 C C . SER A 1 80 ? 49.09718 20.60627 119.01241 1.000 77.23627 483 SER A C 1
ATOM 632 O O . SER A 1 80 ? 49.16969 19.41479 118.69098 1.000 78.15265 483 SER A O 1
ATOM 635 N N . TYR A 1 81 ? 49.26783 21.01246 120.26833 1.000 69.39543 484 TYR A N 1
ATOM 636 C CA . TYR A 1 81 ? 49.60442 20.09139 121.34480 1.000 65.67964 484 TYR A CA 1
ATOM 637 C C . TYR A 1 81 ? 48.38277 19.45112 121.99028 1.000 69.27935 484 TYR A C 1
ATOM 638 O O . TYR A 1 81 ? 48.52443 18.75934 123.00370 1.000 71.08320 484 TYR A O 1
ATOM 647 N N . SER A 1 82 ? 47.19014 19.66576 121.43508 1.000 70.68644 485 SER A N 1
ATOM 648 C CA . SER A 1 82 ? 46.00132 19.02504 121.98039 1.000 60.71927 485 SER A CA 1
ATOM 649 C C . SER A 1 82 ? 45.98015 17.53123 121.69328 1.000 77.81802 485 SER A C 1
ATOM 650 O O . SER A 1 82 ? 45.30757 16.78250 122.40922 1.000 70.54663 485 SER A O 1
ATOM 653 N N . THR A 1 83 ? 46.69016 17.08835 120.65697 1.000 87.10451 486 THR A N 1
ATOM 654 C CA . THR A 1 83 ? 46.73739 15.68107 120.28934 1.000 89.43598 486 THR A CA 1
ATOM 655 C C . THR A 1 83 ? 47.77285 14.88213 121.06894 1.000 86.02808 486 THR A C 1
ATOM 656 O O . THR A 1 83 ? 47.69202 13.64883 121.08978 1.000 87.68151 486 THR A O 1
ATOM 660 N N . THR A 1 84 ? 48.73631 15.54612 121.70773 1.000 78.90756 487 THR A N 1
ATOM 661 C CA . THR A 1 84 ? 49.82751 14.85507 122.38541 1.000 76.58541 487 THR A CA 1
ATOM 662 C C . THR A 1 84 ? 49.44010 14.27464 123.73894 1.000 79.10212 487 THR A C 1
ATOM 663 O O . THR A 1 84 ? 50.23234 13.52105 124.31348 1.000 76.90850 487 THR A O 1
ATOM 667 N N . VAL A 1 85 ? 48.25944 14.60400 124.26511 1.000 79.90842 488 VAL A N 1
ATOM 668 C CA . VAL A 1 85 ? 47.90349 14.16172 125.61164 1.000 77.71969 488 VAL A CA 1
ATOM 669 C C . VAL A 1 85 ? 47.76806 12.64288 125.66709 1.000 84.58150 488 VAL A C 1
ATOM 670 O O . VAL A 1 85 ? 48.20317 12.00217 126.63226 1.000 95.20025 488 VAL A O 1
ATOM 674 N N . PHE A 1 86 ? 47.17645 12.03982 124.63714 1.000 82.34485 489 PHE A N 1
ATOM 675 C CA . PHE A 1 86 ? 46.98166 10.59573 124.60660 1.000 85.00019 489 PHE A CA 1
ATOM 676 C C . PHE A 1 86 ? 47.82164 9.87709 123.56265 1.000 85.80687 489 PHE A C 1
ATOM 677 O O . PHE A 1 86 ? 48.24758 8.74647 123.80947 1.000 80.40617 489 PHE A O 1
ATOM 685 N N . ARG A 1 87 ? 48.07752 10.49163 122.41007 1.000 95.94397 490 ARG A N 1
ATOM 686 C CA . ARG A 1 87 ? 48.82706 9.81851 121.35199 1.000 87.99093 490 ARG A CA 1
ATOM 687 C C . ARG A 1 87 ? 50.29807 9.83600 121.73992 1.000 70.99809 490 ARG A C 1
ATOM 688 O O . ARG A 1 87 ? 50.97495 10.85951 121.61978 1.000 63.22454 490 ARG A O 1
ATOM 696 N N . THR A 1 88 ? 50.79683 8.69180 122.20419 1.000 70.63722 491 THR A N 1
ATOM 697 C CA . THR A 1 88 ? 52.18942 8.57187 122.61486 1.000 74.05680 491 THR A CA 1
ATOM 698 C C . THR A 1 88 ? 52.93354 7.52738 121.78854 1.000 74.49404 491 THR A C 1
ATOM 699 O O . THR A 1 88 ? 53.61657 6.65660 122.33756 1.000 70.64309 491 THR A O 1
ATOM 703 N N . SER A 1 89 ? 52.82601 7.61944 120.46662 1.000 74.18159 492 SER A N 1
ATOM 704 C CA . SER A 1 89 ? 53.45593 6.67276 119.55957 1.000 65.71263 492 SER A CA 1
ATOM 705 C C . SER A 1 89 ? 54.42522 7.39925 118.63609 1.000 61.55775 492 SER A C 1
ATOM 706 O O . SER A 1 89 ? 54.24344 8.57791 118.31651 1.000 66.43835 492 SER A O 1
ATOM 709 N N . LYS A 1 90 ? 55.45684 6.67459 118.20691 1.000 58.96481 493 LYS A N 1
ATOM 710 C CA . LYS A 1 90 ? 56.52418 7.24790 117.39663 1.000 63.43895 493 LYS A CA 1
ATOM 711 C C . LYS A 1 90 ? 56.16120 7.18433 115.91954 1.000 68.44246 493 LYS A C 1
ATOM 712 O O . LYS A 1 90 ? 55.99506 6.08294 115.38301 1.000 65.65798 493 LYS A O 1
ATOM 718 N N . PRO A 1 91 ? 56.03602 8.31369 115.22889 1.000 60.99568 494 PRO A N 1
ATOM 719 C CA . PRO A 1 91 ? 55.81403 8.26288 113.78177 1.000 55.78323 494 PRO A CA 1
ATOM 720 C C . PRO A 1 91 ? 57.04304 7.72720 113.06557 1.000 63.79087 494 PRO A C 1
ATOM 721 O O . PRO A 1 91 ? 58.17085 7.82578 113.55590 1.000 65.94321 494 PRO A O 1
ATOM 725 N N . PHE A 1 92 ? 56.80767 7.14380 111.89257 1.000 64.54857 495 PHE A N 1
ATOM 726 C CA . PHE A 1 92 ? 57.88807 6.54239 111.12195 1.000 57.61851 495 PHE A CA 1
ATOM 727 C C . PHE A 1 92 ? 58.93854 7.57831 110.75305 1.000 62.83770 495 PHE A C 1
ATOM 728 O O . PHE A 1 92 ? 58.61100 8.67609 110.29398 1.000 61.76912 495 PHE A O 1
ATOM 736 N N . ASN A 1 93 ? 60.19868 7.22912 110.96953 1.000 73.08108 496 ASN A N 1
ATOM 737 C CA . ASN A 1 93 ? 61.30281 8.06978 110.53313 1.000 63.64325 496 ASN A CA 1
ATOM 738 C C . ASN A 1 93 ? 61.30663 8.09284 109.01047 1.000 70.11271 496 ASN A C 1
ATOM 739 O O . ASN A 1 93 ? 61.65716 7.08050 108.38879 1.000 71.09908 496 ASN A O 1
ATOM 744 N N . PRO A 1 94 ? 60.93115 9.19864 108.37605 1.000 66.80707 497 PRO A N 1
ATOM 745 C CA . PRO A 1 94 ? 60.72772 9.19457 106.92361 1.000 55.72791 497 PRO A CA 1
ATOM 746 C C . PRO A 1 94 ? 62.03050 9.07039 106.14936 1.000 64.52586 497 PRO A C 1
ATOM 747 O O . PRO A 1 94 ? 63.11270 9.42507 106.62244 1.000 66.28735 497 PRO A O 1
ATOM 751 N N . LEU A 1 95 ? 61.90728 8.54396 104.93193 1.000 61.79112 498 LEU A N 1
ATOM 752 C CA . LEU A 1 95 ? 63.06885 8.38836 104.07374 1.000 54.82496 498 LEU A CA 1
ATOM 753 C C . LEU A 1 95 ? 63.55022 9.75812 103.60097 1.000 55.01459 498 LEU A C 1
ATOM 754 O O . LEU A 1 95 ? 62.89077 10.78362 103.79586 1.000 56.50322 498 LEU A O 1
ATOM 759 N N . LEU A 1 96 ? 64.72460 9.76564 102.96816 1.000 58.30873 499 LEU A N 1
ATOM 760 C CA . LEU A 1 96 ? 65.37230 11.03190 102.64264 1.000 56.56751 499 LEU A CA 1
ATOM 761 C C . LEU A 1 96 ? 64.53745 11.83452 101.64885 1.000 63.78670 499 LEU A C 1
ATOM 762 O O . LEU A 1 96 ? 64.34642 13.04191 101.82242 1.000 82.57003 499 LEU A O 1
ATOM 767 N N . GLY A 1 97 ? 64.01614 11.18446 100.61588 1.000 41.43081 500 GLY A N 1
ATOM 768 C CA . GLY A 1 97 ? 63.22976 11.87759 99.61826 1.000 54.26462 500 GLY A CA 1
ATOM 769 C C . GLY A 1 97 ? 61.73395 11.85504 99.84096 1.000 61.59070 500 GLY A C 1
ATOM 770 O O . GLY A 1 97 ? 60.98430 12.33070 98.98134 1.000 61.34949 500 GLY A O 1
ATOM 771 N N . GLU A 1 98 ? 61.27548 11.32350 100.97048 1.000 55.47708 501 GLU A N 1
ATOM 772 C CA . GLU A 1 98 ? 59.84807 11.15138 101.19883 1.000 56.36004 501 GLU A CA 1
ATOM 773 C C . GLU A 1 98 ? 59.14824 12.50106 101.31612 1.000 55.15822 501 GLU A C 1
ATOM 774 O O . GLU A 1 98 ? 59.68404 13.45251 101.89151 1.000 57.98480 501 GLU A O 1
ATOM 780 N N . THR A 1 99 ? 57.94308 12.57948 100.75605 1.000 50.58049 502 THR A N 1
ATOM 781 C CA . THR A 1 99 ? 57.11279 13.77442 100.80086 1.000 55.71644 502 THR A CA 1
ATOM 782 C C . THR A 1 99 ? 55.72473 13.39721 101.30711 1.000 56.19940 502 THR A C 1
ATOM 783 O O . THR A 1 99 ? 55.42594 12.22685 101.56180 1.000 57.28609 502 THR A O 1
ATOM 787 N N . PHE A 1 100 ? 54.87750 14.41112 101.46230 1.000 52.51115 503 PHE A N 1
ATOM 788 C CA . PHE A 1 100 ? 53.48065 14.19960 101.84150 1.000 53.95245 503 PHE A CA 1
ATOM 789 C C . PHE A 1 100 ? 52.67289 15.43329 101.48087 1.000 59.39205 503 PHE A C 1
ATOM 790 O O . PHE A 1 100 ? 53.00553 16.54024 101.91572 1.000 51.67078 503 PHE A O 1
ATOM 798 N N . GLU A 1 101 ? 51.61308 15.24533 100.70362 1.000 57.40942 504 GLU A N 1
ATOM 799 C CA . GLU A 1 101 ? 50.75826 16.34257 100.28688 1.000 59.54563 504 GLU A CA 1
ATOM 800 C C . GLU A 1 101 ? 49.40149 16.24649 100.97049 1.000 59.94548 504 GLU A C 1
ATOM 801 O O . GLU A 1 101 ? 48.99559 15.19095 101.46457 1.000 62.91249 504 GLU A O 1
ATOM 807 N N . LEU A 1 102 ? 48.70514 17.38155 100.98748 1.000 59.96976 505 LEU A N 1
ATOM 808 C CA . LEU A 1 102 ? 47.34485 17.48398 101.51740 1.000 56.36186 505 LEU A CA 1
ATOM 809 C C . LEU A 1 102 ? 46.67239 18.60667 100.72538 1.000 66.57510 505 LEU A C 1
ATOM 810 O O . LEU A 1 102 ? 46.76647 19.78302 101.08536 1.000 61.77826 505 LEU A O 1
ATOM 815 N N . ASP A 1 103 ? 46.07317 18.22589 99.59692 1.000 67.03849 506 ASP A N 1
ATOM 816 C CA . ASP A 1 103 ? 45.40503 19.15198 98.68373 1.000 74.07708 506 ASP A CA 1
ATOM 817 C C . ASP A 1 103 ? 43.92383 19.22264 99.05035 1.000 72.08009 506 ASP A C 1
ATOM 818 O O . ASP A 1 103 ? 43.06755 18.60216 98.41718 1.000 79.65984 506 ASP A O 1
ATOM 823 N N . ARG A 1 104 ? 43.60956 19.99500 100.09277 1.000 60.55690 507 ARG A N 1
ATOM 824 C CA . ARG A 1 104 ? 42.23063 20.10601 100.57408 1.000 73.33185 507 ARG A CA 1
ATOM 825 C C . ARG A 1 104 ? 41.78897 21.56055 100.45379 1.000 76.64245 507 ARG A C 1
ATOM 826 O O . ARG A 1 104 ? 41.72610 22.29195 101.44283 1.000 81.92512 507 ARG A O 1
ATOM 834 N N . LEU A 1 105 ? 41.45980 21.97133 99.22902 1.000 91.05449 508 LEU A N 1
ATOM 835 C CA . LEU A 1 105 ? 41.04255 23.34506 98.97460 1.000 86.71593 508 LEU A CA 1
ATOM 836 C C . LEU A 1 105 ? 39.55075 23.54763 99.22059 1.000 91.17755 508 LEU A C 1
ATOM 837 O O . LEU A 1 105 ? 39.15351 24.51463 99.87704 1.000 82.63215 508 LEU A O 1
ATOM 842 N N . GLU A 1 106 ? 38.71016 22.65432 98.69697 1.000 102.76669 509 GLU A N 1
ATOM 843 C CA . GLU A 1 106 ? 37.27051 22.81820 98.87514 1.000 108.49927 509 GLU A CA 1
ATOM 844 C C . GLU A 1 106 ? 36.81083 22.40214 100.26851 1.000 105.08433 509 GLU A C 1
ATOM 845 O O . GLU A 1 106 ? 35.91024 23.02868 100.83888 1.000 106.44994 509 GLU A O 1
ATOM 851 N N . GLU A 1 107 ? 37.41854 21.35907 100.83515 1.000 116.06204 510 GLU A N 1
ATOM 852 C CA . GLU A 1 107 ? 36.97327 20.82722 102.11835 1.000 114.53106 510 GLU A CA 1
ATOM 853 C C . GLU A 1 107 ? 37.60373 21.55118 103.29905 1.000 110.00666 510 GLU A C 1
ATOM 854 O O . GLU A 1 107 ? 36.93592 21.76581 104.31609 1.000 117.33243 510 GLU A O 1
ATOM 860 N N . ASN A 1 108 ? 38.87712 21.92820 103.19435 1.000 94.16075 511 ASN A N 1
ATOM 861 C CA . ASN A 1 108 ? 39.55750 22.58936 104.29931 1.000 82.01190 511 ASN A CA 1
ATOM 862 C C . ASN A 1 108 ? 39.96003 24.00817 103.94462 1.000 84.72834 511 ASN A C 1
ATOM 863 O O . ASN A 1 108 ? 39.77888 24.92329 104.75584 1.000 87.40358 511 ASN A O 1
ATOM 868 N N . GLY A 1 109 ? 40.52338 24.20975 102.76656 1.000 91.84646 512 GLY A N 1
ATOM 869 C CA . GLY A 1 109 ? 40.89119 25.51917 102.30104 1.000 80.63277 512 GLY A CA 1
ATOM 870 C C . GLY A 1 109 ? 42.37548 25.76073 102.15395 1.000 77.72752 512 GLY A C 1
ATOM 871 O O . GLY A 1 109 ? 42.79388 26.91944 102.20286 1.000 82.79569 512 GLY A O 1
ATOM 872 N N . TYR A 1 110 ? 43.18158 24.71695 101.97111 1.000 83.00161 513 TYR A N 1
ATOM 873 C CA . TYR A 1 110 ? 44.61846 24.89849 101.85900 1.000 72.46614 513 TYR A CA 1
ATOM 874 C C . TYR A 1 110 ? 45.25008 23.76836 101.05725 1.000 67.52968 513 TYR A C 1
ATOM 875 O O . TYR A 1 110 ? 44.62992 22.73811 100.75608 1.000 64.83909 513 TYR A O 1
ATOM 884 N N . ARG A 1 111 ? 46.50638 24.00951 100.70000 1.000 74.42799 514 ARG A N 1
ATOM 885 C CA . ARG A 1 111 ? 47.36935 23.04429 100.03442 1.000 71.47674 514 ARG A CA 1
ATOM 886 C C . ARG A 1 111 ? 48.63717 22.95491 100.86906 1.000 75.23449 514 ARG A C 1
ATOM 887 O O . ARG A 1 111 ? 49.38462 23.93671 100.97080 1.000 76.85796 514 ARG A O 1
ATOM 895 N N . SER A 1 112 ? 48.81640 21.81944 101.54123 1.000 66.70801 515 SER A N 1
ATOM 896 C CA . SER A 1 112 ? 49.99479 21.54357 102.35077 1.000 59.65447 515 SER A CA 1
ATOM 897 C C . SER A 1 112 ? 50.91471 20.57023 101.62447 1.000 60.55666 515 SER A C 1
ATOM 898 O O . SER A 1 112 ? 50.44692 19.66162 100.93640 1.000 57.24863 515 SER A O 1
ATOM 901 N N . LEU A 1 113 ? 52.22262 20.74297 101.80343 1.000 54.30209 516 LEU A N 1
ATOM 902 C CA . LEU A 1 113 ? 53.19765 19.84898 101.19162 1.000 52.69328 516 LEU A CA 1
ATOM 903 C C . LEU A 1 113 ? 54.44677 19.82573 102.06310 1.000 52.57896 516 LEU A C 1
ATOM 904 O O . LEU A 1 113 ? 54.96412 20.88344 102.43620 1.000 51.06890 516 LEU A O 1
ATOM 909 N N . CYS A 1 114 ? 54.92404 18.62142 102.38271 1.000 63.37035 517 CYS A N 1
ATOM 910 C CA . CYS A 1 114 ? 56.12505 18.42952 103.18207 1.000 56.03785 517 CYS A CA 1
ATOM 911 C C . CYS A 1 114 ? 57.11056 17.53964 102.44067 1.000 53.54363 517 CYS A C 1
ATOM 912 O O . CYS A 1 114 ? 56.71685 16.64824 101.68586 1.000 57.09730 517 CYS A O 1
ATOM 915 N N . GLU A 1 115 ? 58.39616 17.76618 102.70305 1.000 47.00810 518 GLU A N 1
ATOM 916 C CA . GLU A 1 115 ? 59.46878 16.96974 102.12437 1.000 52.93937 518 GLU A CA 1
ATOM 917 C C . GLU A 1 115 ? 60.64533 16.92233 103.08911 1.000 61.44503 518 GLU A C 1
ATOM 918 O O . GLU A 1 115 ? 61.03960 17.94970 103.64669 1.000 63.95926 518 GLU A O 1
ATOM 924 N N . GLN A 1 116 ? 61.19878 15.72592 103.28101 1.000 52.29608 519 GLN A N 1
ATOM 925 C CA . GLN A 1 116 ? 62.43154 15.55354 104.04773 1.000 58.75468 519 GLN A CA 1
ATOM 926 C C . GLN A 1 116 ? 63.60038 16.14169 103.26595 1.000 56.83059 519 GLN A C 1
ATOM 927 O O . GLN A 1 116 ? 63.98633 15.60594 102.22399 1.000 60.26339 519 GLN A O 1
ATOM 933 N N . VAL A 1 117 ? 64.15899 17.25406 103.74416 1.000 44.26814 520 VAL A N 1
ATOM 934 C CA . VAL A 1 117 ? 65.21935 17.89390 102.96975 1.000 42.20887 520 VAL A CA 1
ATOM 935 C C . VAL A 1 117 ? 66.57877 17.24266 103.22626 1.000 50.71605 520 VAL A C 1
ATOM 936 O O . VAL A 1 117 ? 67.43465 17.22001 102.33302 1.000 60.07920 520 VAL A O 1
ATOM 940 N N . SER A 1 118 ? 66.80066 16.70426 104.42446 1.000 50.71589 521 SER A N 1
ATOM 941 C CA . SER A 1 118 ? 68.06779 16.08009 104.77811 1.000 64.27235 521 SER A CA 1
ATOM 942 C C . SER A 1 118 ? 67.80379 15.03412 105.85011 1.000 70.45964 521 SER A C 1
ATOM 943 O O . SER A 1 118 ? 66.77727 15.06413 106.53477 1.000 69.26581 521 SER A O 1
ATOM 946 N N . HIS A 1 119 ? 68.74591 14.10049 105.98938 1.000 73.60306 522 HIS A N 1
ATOM 947 C CA . HIS A 1 119 ? 68.67181 13.08784 107.03359 1.000 74.53835 522 HIS A CA 1
ATOM 948 C C . HIS A 1 119 ? 69.83578 13.15282 108.00995 1.000 76.05560 522 HIS A C 1
ATOM 949 O O . HIS A 1 119 ? 69.76442 12.52311 109.07158 1.000 85.53917 522 HIS A O 1
ATOM 956 N N . HIS A 1 120 ? 70.88444 13.91108 107.69235 1.000 76.03900 523 HIS A N 1
ATOM 957 C CA . HIS A 1 120 ? 72.05645 14.06624 108.55196 1.000 74.18355 523 HIS A CA 1
ATOM 958 C C . HIS A 1 120 ? 72.42562 15.54222 108.58724 1.000 83.98736 523 HIS A C 1
ATOM 959 O O . HIS A 1 120 ? 73.26482 16.00509 107.80369 1.000 70.00270 523 HIS A O 1
ATOM 966 N N . PRO A 1 121 ? 71.81131 16.32390 109.49084 1.000 86.20604 524 PRO A N 1
ATOM 967 C CA . PRO A 1 121 ? 70.80858 15.92842 110.48696 1.000 68.70729 524 PRO A CA 1
ATOM 968 C C . PRO A 1 121 ? 69.39497 15.84109 109.91518 1.000 67.32660 524 PRO A C 1
ATOM 969 O O . PRO A 1 121 ? 69.14568 16.38858 108.84216 1.000 73.43971 524 PRO A O 1
ATOM 973 N N . PRO A 1 122 ? 68.48871 15.16014 110.61600 1.000 71.23832 525 PRO A N 1
ATOM 974 C CA . PRO A 1 122 ? 67.11142 15.04600 110.11667 1.000 71.21935 525 PRO A CA 1
ATOM 975 C C . PRO A 1 122 ? 66.43233 16.40746 110.05727 1.000 66.31800 525 PRO A C 1
ATOM 976 O O . PRO A 1 122 ? 66.42597 17.16107 111.03291 1.000 73.90166 525 PRO A O 1
ATOM 980 N N . ALA A 1 123 ? 65.86653 16.72495 108.89360 1.000 58.25684 526 ALA A N 1
ATOM 981 C CA . ALA A 1 123 ? 65.16106 17.98511 108.71379 1.000 59.06052 526 ALA A CA 1
ATOM 982 C C . ALA A 1 123 ? 64.03777 17.80640 107.70300 1.000 55.74452 526 ALA A C 1
ATOM 983 O O . ALA A 1 123 ? 64.21486 17.15138 106.67101 1.000 62.96720 526 ALA A O 1
ATOM 985 N N . ALA A 1 124 ? 62.91276 18.46836 107.96374 1.000 49.49026 527 ALA A N 1
ATOM 986 C CA . ALA A 1 124 ? 61.72782 18.34041 107.12704 1.000 58.51370 527 ALA A CA 1
ATOM 987 C C . ALA A 1 124 ? 61.12657 19.71499 106.89177 1.000 64.96831 527 ALA A C 1
ATOM 988 O O . ALA A 1 124 ? 60.84445 20.44189 107.84869 1.000 51.99058 527 ALA A O 1
ATOM 990 N N . ALA A 1 125 ? 60.93905 20.06908 105.62305 1.000 56.83676 528 ALA A N 1
ATOM 991 C CA . ALA A 1 125 ? 60.34477 21.34219 105.24890 1.000 45.46096 528 ALA A CA 1
ATOM 992 C C . ALA A 1 125 ? 58.87084 21.15024 104.92534 1.000 47.83679 528 ALA A C 1
ATOM 993 O O . ALA A 1 125 ? 58.49354 20.20372 104.23084 1.000 57.64065 528 ALA A O 1
ATOM 995 N N . HIS A 1 126 ? 58.04395 22.05654 105.43673 1.000 51.08713 529 HIS A N 1
ATOM 996 C CA . HIS A 1 126 ? 56.59857 22.02311 105.28630 1.000 49.69338 529 HIS A CA 1
ATOM 997 C C . HIS A 1 126 ? 56.11996 23.39242 104.83471 1.000 55.52145 529 HIS A C 1
ATOM 998 O O . HIS A 1 126 ? 56.58475 24.41617 105.34357 1.000 65.19347 529 HIS A O 1
ATOM 1005 N N . HIS A 1 127 ? 55.20561 23.41100 103.86710 1.000 55.20734 530 HIS A N 1
ATOM 1006 C CA . HIS A 1 127 ? 54.66256 24.66583 103.36275 1.000 52.43189 530 HIS A CA 1
ATOM 1007 C C . HIS A 1 127 ? 53.21001 24.44043 102.97360 1.000 59.35783 530 HIS A C 1
ATOM 1008 O O . HIS A 1 127 ? 52.90383 23.48335 102.25895 1.000 65.32660 530 HIS A O 1
ATOM 1015 N N . ALA A 1 128 ? 52.32610 25.33269 103.41559 1.000 58.28491 531 ALA A N 1
ATOM 1016 C CA . ALA A 1 128 ? 50.89476 25.19554 103.17774 1.000 64.81027 531 ALA A CA 1
ATOM 1017 C C . ALA A 1 128 ? 50.30782 26.57600 102.94103 1.000 64.16076 531 ALA A C 1
ATOM 1018 O O . ALA A 1 128 ? 50.38809 27.44537 103.81353 1.000 62.31950 531 ALA A O 1
ATOM 1020 N N . GLU A 1 129 ? 49.71034 26.77352 101.77296 1.000 76.62167 532 GLU A N 1
ATOM 1021 C CA . GLU A 1 129 ? 49.07118 28.04151 101.44130 1.000 80.78338 532 GLU A CA 1
ATOM 1022 C C . GLU A 1 129 ? 47.55725 27.88581 101.45556 1.000 74.22842 532 GLU A C 1
ATOM 1023 O O . GLU A 1 129 ? 47.02715 26.86694 100.99827 1.000 74.56437 532 GLU A O 1
ATOM 1029 N N . SER A 1 130 ? 46.85870 28.89424 101.98350 1.000 66.16135 533 SER A N 1
ATOM 1030 C CA . SER A 1 130 ? 45.41371 28.84198 102.11451 1.000 65.39143 533 SER A CA 1
ATOM 1031 C C . SER A 1 130 ? 44.77671 29.95560 101.29686 1.000 73.66742 533 SER A C 1
ATOM 1032 O O . SER A 1 130 ? 45.38328 31.00642 101.06692 1.000 81.14490 533 SER A O 1
ATOM 1035 N N . LYS A 1 131 ? 43.54430 29.71290 100.85899 1.000 76.86035 534 LYS A N 1
ATOM 1036 C CA . LYS A 1 131 ? 42.77879 30.69658 100.10755 1.000 77.38678 534 LYS A CA 1
ATOM 1037 C C . LYS A 1 131 ? 42.03071 31.66805 101.00792 1.000 77.02819 534 LYS A C 1
ATOM 1038 O O . LYS A 1 131 ? 41.35088 32.56568 100.50020 1.000 85.77654 534 LYS A O 1
ATOM 1044 N N . ASN A 1 132 ? 42.14166 31.51468 102.32366 1.000 89.91561 535 ASN A N 1
ATOM 1045 C CA . ASN A 1 132 ? 41.47499 32.39897 103.26699 1.000 91.51960 535 ASN A CA 1
ATOM 1046 C C . ASN A 1 132 ? 42.33808 33.58862 103.66108 1.000 94.16298 535 ASN A C 1
ATOM 1047 O O . ASN A 1 132 ? 41.92356 34.38408 104.51051 1.000 98.18055 535 ASN A O 1
ATOM 1052 N N . GLY A 1 133 ? 43.51774 33.72411 103.07404 1.000 86.13280 536 GLY A N 1
ATOM 1053 C CA . GLY A 1 133 ? 44.36570 34.87080 103.28612 1.000 83.44525 536 GLY A CA 1
ATOM 1054 C C . GLY A 1 133 ? 45.60761 34.65560 104.13051 1.000 76.03949 536 GLY A C 1
ATOM 1055 O O . GLY A 1 133 ? 46.13182 35.63591 104.67703 1.000 79.50666 536 GLY A O 1
ATOM 1056 N N . TRP A 1 134 ? 46.09291 33.42152 104.26077 1.000 80.31192 537 TRP A N 1
ATOM 1057 C CA . TRP A 1 134 ? 47.28610 33.16711 105.05426 1.000 71.34198 537 TRP A CA 1
ATOM 1058 C C . TRP A 1 134 ? 48.11129 32.04008 104.44211 1.000 64.85724 537 TRP A C 1
ATOM 1059 O O . TRP A 1 134 ? 47.65765 31.28744 103.56894 1.000 75.64461 537 TRP A O 1
ATOM 1070 N N . THR A 1 135 ? 49.34891 31.94477 104.92119 1.000 57.72289 538 THR A N 1
ATOM 1071 C CA . THR A 1 135 ? 50.28250 30.91421 104.49723 1.000 63.38685 538 THR A CA 1
ATOM 1072 C C . THR A 1 135 ? 51.14362 30.52737 105.68911 1.000 72.27028 538 THR A C 1
ATOM 1073 O O . THR A 1 135 ? 51.61482 31.39482 106.42679 1.000 77.60281 538 THR A O 1
ATOM 1077 N N . LEU A 1 136 ? 51.34483 29.22565 105.87254 1.000 66.58408 539 LEU A N 1
ATOM 1078 C CA . LEU A 1 136 ? 52.12575 28.68945 106.97795 1.000 57.37784 539 LEU A CA 1
ATOM 1079 C C . LEU A 1 136 ? 53.30280 27.90833 106.41658 1.000 63.53679 539 LEU A C 1
ATOM 1080 O O . LEU A 1 136 ? 53.12000 27.03161 105.56902 1.000 63.30697 539 LEU A O 1
ATOM 1085 N N . ARG A 1 137 ? 54.50461 28.19402 106.90592 1.000 59.17760 540 ARG A N 1
ATOM 1086 C CA . ARG A 1 137 ? 55.66971 27.46001 106.43571 1.000 52.73048 540 ARG A CA 1
ATOM 1087 C C . ARG A 1 137 ? 56.60987 27.22069 107.60193 1.000 59.67750 540 ARG A C 1
ATOM 1088 O O . ARG A 1 137 ? 56.55305 27.90641 108.62110 1.000 65.32927 540 ARG A O 1
ATOM 1096 N N . GLN A 1 138 ? 57.44508 26.19921 107.46024 1.000 61.25397 541 GLN A N 1
ATOM 1097 C CA . GLN A 1 138 ? 58.35411 25.83619 108.53486 1.000 60.55575 541 GLN A CA 1
ATOM 1098 C C . GLN A 1 138 ? 59.37660 24.83999 108.01860 1.000 63.90010 541 GLN A C 1
ATOM 1099 O O . GLN A 1 138 ? 59.16468 24.16915 107.00597 1.000 64.35597 541 GLN A O 1
ATOM 1105 N N . GLU A 1 139 ? 60.51057 24.79143 108.70962 1.000 51.30618 542 GLU A N 1
ATOM 1106 C CA . GLU A 1 139 ? 61.49502 23.73206 108.54483 1.000 54.85650 542 GLU A CA 1
ATOM 1107 C C . GLU A 1 139 ? 61.84023 23.23091 109.93485 1.000 58.35225 542 GLU A C 1
ATOM 1108 O O . GLU A 1 139 ? 62.41002 23.97431 110.74121 1.000 73.04750 542 GLU A O 1
ATOM 1114 N N . ILE A 1 140 ? 61.50261 21.97883 110.21326 1.000 57.75845 543 ILE A N 1
ATOM 1115 C CA . ILE A 1 140 ? 61.65963 21.40503 111.53971 1.000 46.94888 543 ILE A CA 1
ATOM 1116 C C . ILE A 1 140 ? 62.77932 20.38119 111.47553 1.000 53.52662 543 ILE A C 1
ATOM 1117 O O . ILE A 1 140 ? 62.70653 19.41073 110.71073 1.000 62.22579 543 ILE A O 1
ATOM 1122 N N . LYS A 1 141 ? 63.83081 20.62393 112.24448 1.000 52.17450 544 LYS A N 1
ATOM 1123 C CA . LYS A 1 141 ? 64.89215 19.65266 112.45489 1.000 53.73969 544 LYS A CA 1
ATOM 1124 C C . LYS A 1 141 ? 64.66350 19.06572 113.84051 1.000 62.92974 544 LYS A C 1
ATOM 1125 O O . LYS A 1 141 ? 64.80144 19.76405 114.84864 1.000 62.88347 544 LYS A O 1
ATOM 1131 N N . ILE A 1 142 ? 64.24446 17.80829 113.88883 1.000 62.31870 545 ILE A N 1
ATOM 1132 C CA . ILE A 1 142 ? 63.92266 17.17455 115.16083 1.000 48.47647 545 ILE A CA 1
ATOM 1133 C C . ILE A 1 142 ? 65.20350 16.62051 115.76497 1.000 56.51887 545 ILE A C 1
ATOM 1134 O O . ILE A 1 142 ? 65.87869 15.78542 115.15365 1.000 67.72255 545 ILE A O 1
ATOM 1139 N N . THR A 1 143 ? 65.54130 17.08051 116.96628 1.000 68.01518 546 THR A N 1
ATOM 1140 C CA . THR A 1 143 ? 66.63965 16.50591 117.72279 1.000 64.14499 546 THR A CA 1
ATOM 1141 C C . THR A 1 143 ? 66.06706 15.87817 118.98428 1.000 66.48572 546 THR A C 1
ATOM 1142 O O . THR A 1 143 ? 65.02903 16.30614 119.48958 1.000 65.56772 546 THR A O 1
ATOM 1146 N N . SER A 1 144 ? 66.69915 14.80965 119.45270 1.000 74.99472 547 SER A N 1
ATOM 1147 C CA . SER A 1 144 ? 66.17002 14.08836 120.59735 1.000 70.13906 547 SER A CA 1
ATOM 1148 C C . SER A 1 144 ? 67.31626 13.55480 121.44058 1.000 82.73536 547 SER A C 1
ATOM 1149 O O . SER A 1 144 ? 68.47370 13.51482 121.01336 1.000 99.63296 547 SER A O 1
ATOM 1152 N N . LYS A 1 145 ? 66.96912 13.12991 122.65280 1.000 79.19170 548 LYS A N 1
ATOM 1153 C CA . LYS A 1 145 ? 67.95479 12.58526 123.57832 1.000 73.02358 548 LYS A CA 1
ATOM 1154 C C . LYS A 1 145 ? 67.23697 11.79500 124.65982 1.000 70.76609 548 LYS A C 1
ATOM 1155 O O . LYS A 1 145 ? 66.27164 12.28660 125.24995 1.000 76.15811 548 LYS A O 1
ATOM 1157 N N . PHE A 1 146 ? 67.70378 10.57711 124.91441 1.000 62.79726 549 PHE A N 1
ATOM 1158 C CA . PHE A 1 146 ? 67.11683 9.71331 125.93170 1.000 62.17587 549 PHE A CA 1
ATOM 1159 C C . PHE A 1 146 ? 67.98027 9.80003 127.18568 1.000 83.60018 549 PHE A C 1
ATOM 1160 O O . PHE A 1 146 ? 69.13652 9.36467 127.18388 1.000 84.56177 549 PHE A O 1
ATOM 1168 N N . ARG A 1 147 ? 67.41605 10.36508 128.25272 1.000 82.43766 550 ARG A N 1
ATOM 1169 C CA . ARG A 1 147 ? 68.13343 10.60260 129.49762 1.000 85.64383 550 ARG A CA 1
ATOM 1170 C C . ARG A 1 147 ? 67.78659 9.59255 130.58659 1.000 82.94628 550 ARG A C 1
ATOM 1171 O O . ARG A 1 147 ? 68.26170 9.73149 131.71799 1.000 96.43476 550 ARG A O 1
ATOM 1179 N N . GLY A 1 148 ? 66.98352 8.57883 130.27314 1.000 62.61296 551 GLY A N 1
ATOM 1180 C CA . GLY A 1 148 ? 66.60269 7.57825 131.25303 1.000 65.65355 551 GLY A CA 1
ATOM 1181 C C . GLY A 1 148 ? 65.17012 7.69833 131.73290 1.000 62.32299 551 GLY A C 1
ATOM 1182 O O . GLY A 1 148 ? 64.31507 6.91019 131.31790 1.000 59.58127 551 GLY A O 1
ATOM 1183 N N . LYS A 1 149 ? 64.88519 8.67286 132.60218 1.000 55.92965 552 LYS A N 1
ATOM 1184 C CA . LYS A 1 149 ? 63.50787 8.86494 133.05004 1.000 61.28432 552 LYS A CA 1
ATOM 1185 C C . LYS A 1 149 ? 62.60600 9.31537 131.91214 1.000 63.24983 552 LYS A C 1
ATOM 1186 O O . LYS A 1 149 ? 61.43437 8.92604 131.85126 1.000 70.52576 552 LYS A O 1
ATOM 1192 N N . TYR A 1 150 ? 63.12681 10.13473 131.00603 1.000 63.19158 553 TYR A N 1
ATOM 1193 C CA . TYR A 1 150 ? 62.31829 10.69894 129.94212 1.000 65.32607 553 TYR A CA 1
ATOM 1194 C C . TYR A 1 150 ? 63.09728 10.68111 128.63711 1.000 74.32285 553 TYR A C 1
ATOM 1195 O O . TYR A 1 150 ? 64.32475 10.55432 128.61281 1.000 70.55277 553 TYR A O 1
ATOM 1204 N N . LEU A 1 151 ? 62.35201 10.81409 127.54967 1.000 69.93508 554 LEU A N 1
ATOM 1205 C CA . LEU A 1 151 ? 62.89343 10.95101 126.20634 1.000 63.21757 554 LEU A CA 1
ATOM 1206 C C . LEU A 1 151 ? 62.54220 12.36475 125.76583 1.000 60.84472 554 LEU A C 1
ATOM 1207 O O . LEU A 1 151 ? 61.35784 12.70029 125.62659 1.000 65.62705 554 LEU A O 1
ATOM 1212 N N . SER A 1 152 ? 63.56819 13.20466 125.62469 1.000 58.37265 555 SER A N 1
ATOM 1213 C CA . SER A 1 152 ? 63.39812 14.60322 125.26892 1.000 65.32955 555 SER A CA 1
ATOM 1214 C C . SER A 1 152 ? 63.38884 14.75471 123.75697 1.000 61.62929 555 SER A C 1
ATOM 1215 O O . SER A 1 152 ? 64.24666 14.19709 123.06137 1.000 80.13601 555 SER A O 1
ATOM 1218 N N . ILE A 1 153 ? 62.42323 15.52621 123.26579 1.000 59.99055 556 ILE A N 1
ATOM 1219 C CA . ILE A 1 153 ? 62.21543 15.80183 121.85680 1.000 68.27455 556 ILE A CA 1
ATOM 1220 C C . ILE A 1 153 ? 62.16737 17.31324 121.69865 1.000 59.04592 556 ILE A C 1
ATOM 1221 O O . ILE A 1 153 ? 61.33118 17.98927 122.31907 1.000 74.30917 556 ILE A O 1
ATOM 1226 N N . MET A 1 154 ? 63.07491 17.84086 120.88975 1.000 56.85641 557 MET A N 1
ATOM 1227 C CA . MET A 1 154 ? 63.17385 19.26587 120.60282 1.000 58.05351 557 MET A CA 1
ATOM 1228 C C . MET A 1 154 ? 63.01531 19.44885 119.10197 1.000 60.67273 557 MET A C 1
ATOM 1229 O O . MET A 1 154 ? 63.95745 19.17831 118.33239 1.000 62.27042 557 MET A O 1
ATOM 1234 N N . PRO A 1 155 ? 61.81654 19.77108 118.63018 1.000 56.51724 558 PRO A N 1
ATOM 1235 C CA . PRO A 1 155 ? 61.65121 20.09064 117.20979 1.000 51.61530 558 PRO A CA 1
ATOM 1236 C C . PRO A 1 155 ? 62.21002 21.46871 116.90523 1.000 52.54140 558 PRO A C 1
ATOM 1237 O O . PRO A 1 155 ? 61.45544 22.44603 116.85172 1.000 53.16748 558 PRO A O 1
ATOM 1241 N N . LEU A 1 156 ? 63.52319 21.56260 116.71169 1.000 50.90522 559 LEU A N 1
ATOM 1242 C CA . LEU A 1 156 ? 64.14784 22.84765 116.44721 1.000 55.11342 559 LEU A CA 1
ATOM 1243 C C . LEU A 1 156 ? 63.68475 23.40664 115.10940 1.000 60.60626 559 LEU A C 1
ATOM 1244 O O . LEU A 1 156 ? 63.27016 22.67282 114.20732 1.000 65.82590 559 LEU A O 1
ATOM 1249 N N . GLY A 1 157 ? 63.73000 24.72729 115.00045 1.000 58.99915 560 GLY A N 1
ATOM 1250 C CA . GLY A 1 157 ? 63.33066 25.37833 113.77292 1.000 46.59091 560 GLY A CA 1
ATOM 1251 C C . GLY A 1 157 ? 62.42033 26.55809 114.03320 1.000 56.79105 560 GLY A C 1
ATOM 1252 O O . GLY A 1 157 ? 61.91800 26.72717 115.14901 1.000 76.97483 560 GLY A O 1
ATOM 1253 N N . THR A 1 158 ? 62.18525 27.37052 113.00692 1.000 50.18241 561 THR A N 1
ATOM 1254 C CA . THR A 1 158 ? 61.34823 28.55571 113.11479 1.000 56.63382 561 THR A CA 1
ATOM 1255 C C . THR A 1 158 ? 60.18602 28.40997 112.14709 1.000 57.27138 561 THR A C 1
ATOM 1256 O O . THR A 1 158 ? 60.39934 28.12334 110.96532 1.000 64.12545 561 THR A O 1
ATOM 1260 N N . ILE A 1 159 ? 58.96082 28.59958 112.63565 1.000 49.92953 562 ILE A N 1
ATOM 1261 C CA . ILE A 1 159 ? 57.77442 28.47659 111.80251 1.000 59.97020 562 ILE A CA 1
ATOM 1262 C C . ILE A 1 159 ? 57.15643 29.85811 111.60585 1.000 57.99508 562 ILE A C 1
ATOM 1263 O O . ILE A 1 159 ? 57.08062 30.67255 112.53902 1.000 55.25078 562 ILE A O 1
ATOM 1268 N N . HIS A 1 160 ? 56.74221 30.11941 110.36664 1.000 63.87207 563 HIS A N 1
ATOM 1269 C CA . HIS A 1 160 ? 56.23049 31.39566 109.89973 1.000 62.09798 563 HIS A CA 1
ATOM 1270 C C . HIS A 1 160 ? 54.76764 31.27920 109.49659 1.000 58.06172 563 HIS A C 1
ATOM 1271 O O . HIS A 1 160 ? 54.32122 30.24585 108.98559 1.000 57.25237 563 HIS A O 1
ATOM 1278 N N . CYS A 1 161 ? 54.04556 32.38052 109.67779 1.000 55.58189 564 CYS A N 1
ATOM 1279 C CA . CYS A 1 161 ? 52.65061 32.49619 109.26409 1.000 60.90717 564 CYS A CA 1
ATOM 1280 C C . CYS A 1 161 ? 52.46066 33.90460 108.72327 1.000 68.12182 564 CYS A C 1
ATOM 1281 O O . CYS A 1 161 ? 52.50118 34.87406 109.48410 1.000 74.51974 564 CYS A O 1
ATOM 1284 N N . ILE A 1 162 ? 52.26729 34.01484 107.41453 1.000 60.60642 565 ILE A N 1
ATOM 1285 C CA . ILE A 1 162 ? 52.14951 35.29682 106.73190 1.000 62.51192 565 ILE A CA 1
ATOM 1286 C C . ILE A 1 162 ? 50.69243 35.51032 106.35660 1.000 66.20231 565 ILE A C 1
ATOM 1287 O O . ILE A 1 162 ? 49.98250 34.55521 106.02136 1.000 67.56462 565 ILE A O 1
ATOM 1292 N N . PHE A 1 163 ? 50.24770 36.76478 106.41724 1.000 63.68302 566 PHE A N 1
ATOM 1293 C CA . PHE A 1 163 ? 48.90298 37.15428 106.00433 1.000 72.27250 566 PHE A CA 1
ATOM 1294 C C . PHE A 1 163 ? 49.03511 38.08999 104.81042 1.000 83.29459 566 PHE A C 1
ATOM 1295 O O . PHE A 1 163 ? 49.49311 39.22865 104.95373 1.000 91.15937 566 PHE A O 1
ATOM 1303 N N . HIS A 1 164 ? 48.64046 37.60125 103.63305 1.000 92.13759 567 HIS A N 1
ATOM 1304 C CA . HIS A 1 164 ? 48.86584 38.34284 102.39720 1.000 99.66032 567 HIS A CA 1
ATOM 1305 C C . HIS A 1 164 ? 48.06118 39.63522 102.34950 1.000 100.00765 567 HIS A C 1
ATOM 1306 O O . HIS A 1 164 ? 48.50481 40.61540 101.74052 1.000 100.39024 567 HIS A O 1
ATOM 1313 N N . ALA A 1 165 ? 46.88439 39.65829 102.97856 1.000 89.89590 568 ALA A N 1
ATOM 1314 C CA . ALA A 1 165 ? 46.01999 40.83091 102.88962 1.000 94.21591 568 ALA A CA 1
ATOM 1315 C C . ALA A 1 165 ? 46.64801 42.04638 103.56253 1.000 95.35066 568 ALA A C 1
ATOM 1316 O O . ALA A 1 165 ? 46.61808 43.15224 103.00962 1.000 112.09085 568 ALA A O 1
ATOM 1318 N N . THR A 1 166 ? 47.22195 41.86443 104.75235 1.000 88.89055 569 THR A N 1
ATOM 1319 C CA . THR A 1 166 ? 47.79599 42.96529 105.51338 1.000 83.04965 569 THR A CA 1
ATOM 1320 C C . THR A 1 166 ? 49.31831 42.96957 105.54147 1.000 80.27939 569 THR A C 1
ATOM 1321 O O . THR A 1 166 ? 49.90892 43.98311 105.93098 1.000 79.58460 569 THR A O 1
ATOM 1325 N N . GLY A 1 167 ? 49.96617 41.88083 105.13834 1.000 80.68323 570 GLY A N 1
ATOM 1326 C CA . GLY A 1 167 ? 51.40925 41.78780 105.20396 1.000 77.81184 570 GLY A CA 1
ATOM 1327 C C . GLY A 1 167 ? 51.97031 41.38111 106.54743 1.000 81.41783 570 GLY A C 1
ATOM 1328 O O . GLY A 1 167 ? 53.19288 41.42681 106.72698 1.000 73.85525 570 GLY A O 1
ATOM 1329 N N . HIS A 1 168 ? 51.12296 40.98885 107.49723 1.000 74.99303 571 HIS A N 1
ATOM 1330 C CA . HIS A 1 168 ? 51.60305 40.56976 108.80774 1.000 66.14263 571 HIS A CA 1
ATOM 1331 C C . HIS A 1 168 ? 52.36130 39.25235 108.69985 1.000 67.51817 571 HIS A C 1
ATOM 1332 O O . HIS A 1 168 ? 51.85672 38.27791 108.13427 1.000 69.92662 571 HIS A O 1
ATOM 1339 N N . HIS A 1 169 ? 53.57640 39.22536 109.24076 1.000 69.62774 572 HIS A N 1
ATOM 1340 C CA . HIS A 1 169 ? 54.44243 38.04874 109.20190 1.000 65.77591 572 HIS A CA 1
ATOM 1341 C C . HIS A 1 169 ? 54.75465 37.64696 110.64082 1.000 67.92931 572 HIS A C 1
ATOM 1342 O O . HIS A 1 169 ? 55.62586 38.24248 111.28255 1.000 77.62825 572 HIS A O 1
ATOM 1349 N N . TYR A 1 170 ? 54.04859 36.63793 111.14678 1.000 64.81177 573 TYR A N 1
ATOM 1350 C CA . TYR A 1 170 ? 54.28146 36.11709 112.48497 1.000 69.44916 573 TYR A CA 1
ATOM 1351 C C . TYR A 1 170 ? 55.32617 35.01280 112.43106 1.000 68.76580 573 TYR A C 1
ATOM 1352 O O . TYR A 1 170 ? 55.35023 34.20428 111.49875 1.000 71.44959 573 TYR A O 1
ATOM 1361 N N . THR A 1 171 ? 56.18503 34.98112 113.44364 1.000 64.58483 574 THR A N 1
ATOM 1362 C CA . THR A 1 171 ? 57.25832 34.00451 113.52353 1.000 58.32134 574 THR A CA 1
ATOM 1363 C C . THR A 1 171 ? 57.33402 33.45778 114.93896 1.000 61.36452 574 THR A C 1
ATOM 1364 O O . THR A 1 171 ? 57.23551 34.22026 115.90417 1.000 72.19330 574 THR A O 1
ATOM 1368 N N . TRP A 1 172 ? 57.51622 32.14223 115.06502 1.000 66.59830 575 TRP A N 1
ATOM 1369 C CA . TRP A 1 172 ? 57.64656 31.57216 116.39952 1.000 60.08601 575 TRP A CA 1
ATOM 1370 C C . TRP A 1 172 ? 58.28701 30.19381 116.33167 1.000 59.05232 575 TRP A C 1
ATOM 1371 O O . TRP A 1 172 ? 58.24514 29.51722 115.30092 1.000 73.77718 575 TRP A O 1
ATOM 1382 N N . LYS A 1 173 ? 58.92094 29.81745 117.43672 1.000 59.82824 576 LYS A N 1
ATOM 1383 C CA . LYS A 1 173 ? 59.54865 28.51765 117.61346 1.000 48.84284 576 LYS A CA 1
ATOM 1384 C C . LYS A 1 173 ? 58.62677 27.58794 118.40195 1.000 55.15496 576 LYS A C 1
ATOM 1385 O O . LYS A 1 173 ? 57.64063 28.01303 119.00675 1.000 54.37248 576 LYS A O 1
ATOM 1391 N N . LYS A 1 174 ? 58.95968 26.29933 118.38906 1.000 56.64994 577 LYS A N 1
ATOM 1392 C CA . LYS A 1 174 ? 58.17446 25.30286 119.09993 1.000 60.13642 577 LYS A CA 1
ATOM 1393 C C . LYS A 1 174 ? 58.65100 25.17331 120.55083 1.000 58.72666 577 LYS A C 1
ATOM 1394 O O . LYS A 1 174 ? 59.60402 25.82563 120.98421 1.000 69.42890 577 LYS A O 1
ATOM 1400 N N . VAL A 1 175 ? 57.98349 24.30767 121.30936 1.000 61.46099 578 VAL A N 1
ATOM 1401 C CA . VAL A 1 175 ? 58.24469 24.13281 122.73322 1.000 60.51822 578 VAL A CA 1
ATOM 1402 C C . VAL A 1 175 ? 58.77779 22.72283 122.96858 1.000 62.51150 578 VAL A C 1
ATOM 1403 O O . VAL A 1 175 ? 58.59074 21.81921 122.14673 1.000 66.47077 578 VAL A O 1
ATOM 1407 N N . THR A 1 176 ? 59.47418 22.53328 124.09364 1.000 54.30008 579 THR A N 1
ATOM 1408 C CA . THR A 1 176 ? 60.11152 21.24114 124.32081 1.000 60.10709 579 THR A CA 1
ATOM 1409 C C . THR A 1 176 ? 59.08126 20.19641 124.73052 1.000 63.43037 579 THR A C 1
ATOM 1410 O O . THR A 1 176 ? 58.19124 20.46886 125.54072 1.000 73.96039 579 THR A O 1
ATOM 1414 N N . THR A 1 177 ? 59.19451 18.99711 124.15294 1.000 55.04884 580 THR A N 1
ATOM 1415 C CA . THR A 1 177 ? 58.25062 17.91193 124.38232 1.000 62.55068 580 THR A CA 1
ATOM 1416 C C . THR A 1 177 ? 59.01543 16.75780 125.00893 1.000 66.47411 580 THR A C 1
ATOM 1417 O O . THR A 1 177 ? 60.12635 16.45229 124.57902 1.000 73.92548 580 THR A O 1
ATOM 1421 N N . THR A 1 178 ? 58.48339 16.17549 126.07445 1.000 64.19597 581 THR A N 1
ATOM 1422 C CA . THR A 1 178 ? 59.14418 15.04446 126.70429 1.000 50.88161 581 THR A CA 1
ATOM 1423 C C . THR A 1 178 ? 58.14585 13.92192 126.92488 1.000 52.42005 581 THR A C 1
ATOM 1424 O O . THR A 1 178 ? 57.00183 14.16487 127.32274 1.000 66.08750 581 THR A O 1
ATOM 1428 N N . VAL A 1 179 ? 58.57894 12.69017 126.67552 1.000 57.04088 582 VAL A N 1
ATOM 1429 C CA . VAL A 1 179 ? 57.74267 11.52246 126.92949 1.000 67.09489 582 VAL A CA 1
ATOM 1430 C C . VAL A 1 179 ? 58.37522 10.75727 128.08515 1.000 61.66927 582 VAL A C 1
ATOM 1431 O O . VAL A 1 179 ? 59.54815 10.37029 128.02110 1.000 55.10838 582 VAL A O 1
ATOM 1435 N N . HIS A 1 180 ? 57.60048 10.55892 129.14552 1.000 58.67838 583 HIS A N 1
ATOM 1436 C CA . HIS A 1 180 ? 58.05495 10.00637 130.40829 1.000 54.33230 583 HIS A CA 1
ATOM 1437 C C . HIS A 1 180 ? 57.43668 8.63360 130.64056 1.000 56.24197 583 HIS A C 1
ATOM 1438 O O . HIS A 1 180 ? 56.49217 8.21849 129.95523 1.000 63.54032 583 HIS A O 1
ATOM 1445 N N . ASN A 1 181 ? 57.95171 7.96851 131.67764 1.000 61.66952 584 ASN A N 1
ATOM 1446 C CA . ASN A 1 181 ? 57.44550 6.68681 132.16885 1.000 69.40501 584 ASN A CA 1
ATOM 1447 C C . ASN A 1 181 ? 57.61174 5.60351 131.10272 1.000 68.51827 584 ASN A C 1
ATOM 1448 O O . ASN A 1 181 ? 56.65582 4.95921 130.66283 1.000 84.02871 584 ASN A O 1
ATOM 1453 N N . ILE A 1 182 ? 58.86675 5.40961 130.70703 1.000 58.62372 585 ILE A N 1
ATOM 1454 C CA . ILE A 1 182 ? 59.21373 4.42934 129.68479 1.000 73.23043 585 ILE A CA 1
ATOM 1455 C C . ILE A 1 182 ? 59.57379 3.06773 130.28666 1.000 65.37253 585 ILE A C 1
ATOM 1456 O O . ILE A 1 182 ? 59.33606 2.02996 129.66046 1.000 70.99482 585 ILE A O 1
ATOM 1461 N N . ILE A 1 183 ? 60.11924 3.05062 131.50400 1.000 65.26877 586 ILE A N 1
ATOM 1462 C CA . ILE A 1 183 ? 60.64573 1.81982 132.09260 1.000 82.01357 586 ILE A CA 1
ATOM 1463 C C . ILE A 1 183 ? 59.53667 0.80068 132.33497 1.000 72.14131 586 ILE A C 1
ATOM 1464 O O . ILE A 1 183 ? 59.75941 -0.40870 132.21305 1.000 76.20759 586 ILE A O 1
ATOM 1469 N N . VAL A 1 184 ? 58.32957 1.25514 132.66352 1.000 58.57074 587 VAL A N 1
ATOM 1470 C CA . VAL A 1 184 ? 57.26103 0.30924 132.98152 1.000 61.12128 587 VAL A CA 1
ATOM 1471 C C . VAL A 1 184 ? 56.37172 0.02908 131.77342 1.000 73.43088 587 VAL A C 1
ATOM 1472 O O . VAL A 1 184 ? 55.91342 -1.10130 131.58395 1.000 80.65669 587 VAL A O 1
ATOM 1476 N N . GLY A 1 185 ? 56.12928 1.01394 130.91589 1.000 69.16156 588 GLY A N 1
ATOM 1477 C CA . GLY A 1 185 ? 55.25776 0.76615 129.78558 1.000 78.27336 588 GLY A CA 1
ATOM 1478 C C . GLY A 1 185 ? 54.24647 1.86617 129.56684 1.000 79.00034 588 GLY A C 1
ATOM 1479 O O . GLY A 1 185 ? 54.16750 2.43016 128.47308 1.000 69.85482 588 GLY A O 1
ATOM 1480 N N . LYS A 1 186 ? 53.43855 2.15765 130.58449 1.000 76.83086 589 LYS A N 1
ATOM 1481 C CA . LYS A 1 186 ? 52.43171 3.20095 130.44289 1.000 71.01559 589 LYS A CA 1
ATOM 1482 C C . LYS A 1 186 ? 53.11040 4.56306 130.39606 1.000 67.09364 589 LYS A C 1
ATOM 1483 O O . LYS A 1 186 ? 53.28209 5.22251 131.42404 1.000 81.56774 589 LYS A O 1
ATOM 1489 N N . LEU A 1 187 ? 53.47800 4.98586 129.19141 1.000 62.51768 590 LEU A N 1
ATOM 1490 C CA . LEU A 1 187 ? 54.20663 6.22268 128.95805 1.000 66.94882 590 LEU A CA 1
ATOM 1491 C C . LEU A 1 187 ? 53.23533 7.37148 128.71483 1.000 62.22650 590 LEU A C 1
ATOM 1492 O O . LEU A 1 187 ? 52.12727 7.17502 128.21005 1.000 67.51636 590 LEU A O 1
ATOM 1497 N N . TRP A 1 188 ? 53.66261 8.58118 129.08013 1.000 57.09790 591 TRP A N 1
ATOM 1498 C CA . TRP A 1 188 ? 52.82695 9.76845 128.92696 1.000 52.85677 591 TRP A CA 1
ATOM 1499 C C . TRP A 1 188 ? 53.67728 10.96737 128.52732 1.000 52.80282 591 TRP A C 1
ATOM 1500 O O . TRP A 1 188 ? 54.85985 11.04575 128.84992 1.000 54.67400 591 TRP A O 1
ATOM 1511 N N . ILE A 1 189 ? 53.05380 11.93423 127.85725 1.000 52.16273 592 ILE A N 1
ATOM 1512 C CA . ILE A 1 189 ? 53.79004 13.04708 127.26779 1.000 59.97996 592 ILE A CA 1
ATOM 1513 C C . ILE A 1 189 ? 53.45383 14.33646 128.00396 1.000 55.91196 592 ILE A C 1
ATOM 1514 O O . ILE A 1 189 ? 52.37747 14.48431 128.59435 1.000 64.23625 592 ILE A O 1
ATOM 1519 N N . ASP A 1 190 ? 54.40431 15.27092 127.97767 1.000 55.57728 593 ASP A N 1
ATOM 1520 C CA . ASP A 1 190 ? 54.24461 16.57424 128.60298 1.000 63.98179 593 ASP A CA 1
ATOM 1521 C C . ASP A 1 190 ? 55.12162 17.58389 127.87459 1.000 67.52447 593 ASP A C 1
ATOM 1522 O O . ASP A 1 190 ? 56.28272 17.30028 127.57068 1.000 70.73718 593 ASP A O 1
ATOM 1527 N N . GLN A 1 191 ? 54.56384 18.75744 127.59911 1.000 62.89281 594 GLN A N 1
ATOM 1528 C CA . GLN A 1 191 ? 55.30835 19.86127 127.01187 1.000 67.43642 594 GLN A CA 1
ATOM 1529 C C . GLN A 1 191 ? 55.68011 20.88598 128.07510 1.000 64.77682 594 GLN A C 1
ATOM 1530 O O . GLN A 1 191 ? 54.98289 21.05805 129.07882 1.000 68.57071 594 GLN A O 1
ATOM 1536 N N . SER A 1 192 ? 56.79894 21.56403 127.83878 1.000 62.03178 595 SER A N 1
ATOM 1537 C CA . SER A 1 192 ? 57.31974 22.54273 128.77918 1.000 56.87482 595 SER A CA 1
ATOM 1538 C C . SER A 1 192 ? 58.18474 23.54258 128.02570 1.000 55.32413 595 SER A C 1
ATOM 1539 O O . SER A 1 192 ? 58.82960 23.18741 127.02392 1.000 64.80584 595 SER A O 1
ATOM 1542 N N . GLY A 1 193 ? 58.13084 24.80699 128.46184 1.000 58.39426 596 GLY A N 1
ATOM 1543 C CA . GLY A 1 193 ? 58.99264 25.79947 127.85540 1.000 45.40405 596 GLY A CA 1
ATOM 1544 C C . GLY A 1 193 ? 58.25155 27.09152 127.60479 1.000 50.48649 596 GLY A C 1
ATOM 1545 O O . GLY A 1 193 ? 57.28880 27.41444 128.29145 1.000 62.32077 596 GLY A O 1
ATOM 1546 N N . GLU A 1 194 ? 58.75330 27.87497 126.65335 1.000 48.81568 597 GLU A N 1
ATOM 1547 C CA . GLU A 1 194 ? 58.14269 29.15235 126.31692 1.000 61.55430 597 GLU A CA 1
ATOM 1548 C C . GLU A 1 194 ? 58.13471 29.35168 124.80930 1.000 67.41240 597 GLU A C 1
ATOM 1549 O O . GLU A 1 194 ? 59.11679 29.05012 124.12491 1.000 72.49038 597 GLU A O 1
ATOM 1555 N N . ILE A 1 195 ? 57.01586 29.86668 124.30756 1.000 64.05814 598 ILE A N 1
ATOM 1556 C CA . ILE A 1 195 ? 56.85126 30.23237 122.90650 1.000 68.55679 598 ILE A CA 1
ATOM 1557 C C . ILE A 1 195 ? 56.84909 31.75085 122.81074 1.000 65.00423 598 ILE A C 1
ATOM 1558 O O . ILE A 1 195 ? 56.08302 32.42331 123.51248 1.000 65.60544 598 ILE A O 1
ATOM 1563 N N . ASP A 1 196 ? 57.70108 32.28999 121.94490 1.000 65.46864 599 ASP A N 1
ATOM 1564 C CA . ASP A 1 196 ? 57.83923 33.73337 121.76699 1.000 63.78707 599 ASP A CA 1
ATOM 1565 C C . ASP A 1 196 ? 57.49080 34.06944 120.32121 1.000 76.71141 599 ASP A C 1
ATOM 1566 O O . ASP A 1 196 ? 58.29892 33.85999 119.41027 1.000 79.57293 599 ASP A O 1
ATOM 1571 N N . ILE A 1 197 ? 56.28677 34.59077 120.12285 1.000 83.05320 600 ILE A N 1
ATOM 1572 C CA . ILE A 1 197 ? 55.79695 34.98812 118.81035 1.000 69.47636 600 ILE A CA 1
ATOM 1573 C C . ILE A 1 197 ? 56.16957 36.44344 118.58809 1.000 71.34137 600 ILE A C 1
ATOM 1574 O O . ILE A 1 197 ? 56.05814 37.27064 119.50048 1.000 90.09470 600 ILE A O 1
ATOM 1579 N N . VAL A 1 198 ? 56.58998 36.76822 117.36973 1.000 63.40340 601 VAL A N 1
ATOM 1580 C CA . VAL A 1 198 ? 56.98376 38.12414 117.01107 1.000 63.20213 601 VAL A CA 1
ATOM 1581 C C . VAL A 1 198 ? 56.34175 38.46996 115.67686 1.000 70.72673 601 VAL A C 1
ATOM 1582 O O . VAL A 1 198 ? 56.43375 37.69567 114.71770 1.000 73.09821 601 VAL A O 1
ATOM 1586 N N . ASN A 1 199 ? 55.69058 39.62803 115.61920 1.000 72.19285 602 ASN A N 1
ATOM 1587 C CA . ASN A 1 199 ? 55.13228 40.15815 114.38211 1.000 67.47510 602 ASN A CA 1
ATOM 1588 C C . ASN A 1 199 ? 56.14464 41.14950 113.82339 1.000 69.75589 602 ASN A C 1
ATOM 1589 O O . ASN A 1 199 ? 56.38817 42.20271 114.41950 1.000 80.86249 602 ASN A O 1
ATOM 1594 N N . HIS A 1 200 ? 56.72760 40.81236 112.67547 1.000 66.66185 603 HIS A N 1
ATOM 1595 C CA . HIS A 1 200 ? 57.77927 41.63312 112.09086 1.000 78.95691 603 HIS A CA 1
ATOM 1596 C C . HIS A 1 200 ? 57.23525 42.81351 111.29822 1.000 77.64635 603 HIS A C 1
ATOM 1597 O O . HIS A 1 200 ? 57.99161 43.74590 111.00270 1.000 68.89838 603 HIS A O 1
ATOM 1604 N N . LYS A 1 201 ? 55.94715 42.79116 110.95098 1.000 79.42913 604 LYS A N 1
ATOM 1605 C CA . LYS A 1 201 ? 55.34327 43.88360 110.19784 1.000 76.81670 604 LYS A CA 1
ATOM 1606 C C . LYS A 1 201 ? 54.95067 45.04710 111.10270 1.000 85.04599 604 LYS A C 1
ATOM 1607 O O . LYS A 1 201 ? 55.12779 46.21264 110.72725 1.000 95.78475 604 LYS A O 1
ATOM 1613 N N . THR A 1 202 ? 54.41933 44.75366 112.29345 1.000 77.94314 605 THR A N 1
ATOM 1614 C CA . THR A 1 202 ? 53.97210 45.78458 113.22327 1.000 74.43526 605 THR A CA 1
ATOM 1615 C C . THR A 1 202 ? 54.84764 45.93037 114.45689 1.000 84.28613 605 THR A C 1
ATOM 1616 O O . THR A 1 202 ? 54.88582 47.01250 115.03996 1.000 94.04006 605 THR A O 1
ATOM 1620 N N . GLY A 1 203 ? 55.55699 44.88387 114.86397 1.000 81.67974 606 GLY A N 1
ATOM 1621 C CA . GLY A 1 203 ? 56.31761 44.90691 116.09451 1.000 70.47637 606 GLY A CA 1
ATOM 1622 C C . GLY A 1 203 ? 55.59694 44.37862 117.31680 1.000 75.62927 606 GLY A C 1
ATOM 1623 O O . GLY A 1 203 ? 56.14616 44.47278 118.41911 1.000 81.59336 606 GLY A O 1
ATOM 1624 N N . ASP A 1 204 ? 54.39297 43.82969 117.16565 1.000 76.60595 607 ASP A N 1
ATOM 1625 C CA . ASP A 1 204 ? 53.71238 43.22098 118.30032 1.000 74.96360 607 ASP A CA 1
ATOM 1626 C C . ASP A 1 204 ? 54.39761 41.91182 118.67512 1.000 73.10146 607 ASP A C 1
ATOM 1627 O O . ASP A 1 204 ? 54.96522 41.21434 117.82882 1.000 72.55455 607 ASP A O 1
ATOM 1632 N N . LYS A 1 205 ? 54.34583 41.57844 119.96000 1.000 80.21340 608 LYS A N 1
ATOM 1633 C CA . LYS A 1 205 ? 54.96854 40.35861 120.44371 1.000 76.74381 608 LYS A CA 1
ATOM 1634 C C . LYS A 1 205 ? 53.98620 39.59832 121.32171 1.000 72.78301 608 LYS A C 1
ATOM 1635 O O . LYS A 1 205 ? 52.98701 40.14552 121.79018 1.000 74.33588 608 LYS A O 1
ATOM 1641 N N . CYS A 1 206 ? 54.27648 38.31826 121.53232 1.000 64.47692 609 CYS A N 1
ATOM 1642 C CA . CYS A 1 206 ? 53.43815 37.48087 122.37687 1.000 68.52437 609 CYS A CA 1
ATOM 1643 C C . CYS A 1 206 ? 54.30709 36.45589 123.08453 1.000 74.89961 609 CYS A C 1
ATOM 1644 O O . CYS A 1 206 ? 55.20463 35.86676 122.47634 1.000 76.19860 609 CYS A O 1
ATOM 1647 N N . ASN A 1 207 ? 54.04003 36.24877 124.37032 1.000 63.52415 610 ASN A N 1
ATOM 1648 C CA . ASN A 1 207 ? 54.80833 35.29447 125.15884 1.000 60.14831 610 ASN A CA 1
ATOM 1649 C C . ASN A 1 207 ? 53.85521 34.30470 125.80555 1.000 57.23871 610 ASN A C 1
ATOM 1650 O O . ASN A 1 207 ? 52.92925 34.70809 126.52149 1.000 80.77237 610 ASN A O 1
ATOM 1655 N N . LEU A 1 208 ? 54.05323 33.02225 125.50438 1.000 55.63499 611 LEU A N 1
ATOM 1656 C CA . LEU A 1 208 ? 53.31440 31.92690 126.11253 1.000 58.50516 611 LEU A CA 1
ATOM 1657 C C . LEU A 1 208 ? 54.27737 31.10721 126.95778 1.000 67.37634 611 LEU A C 1
ATOM 1658 O O . LEU A 1 208 ? 55.38558 30.79280 126.51437 1.000 71.00771 611 LEU A O 1
ATOM 1663 N N . LYS A 1 209 ? 53.84541 30.75875 128.16270 1.000 70.03414 612 LYS A N 1
ATOM 1664 C CA . LYS A 1 209 ? 54.63263 29.99980 129.11906 1.000 60.66220 612 LYS A CA 1
ATOM 1665 C C . LYS A 1 209 ? 53.90327 28.69039 129.37176 1.000 63.17514 612 LYS A C 1
ATOM 1666 O O . LYS A 1 209 ? 52.76129 28.69618 129.85839 1.000 54.70898 612 LYS A O 1
ATOM 1672 N N . PHE A 1 210 ? 54.54851 27.58400 128.99259 1.000 61.68303 613 PHE A N 1
ATOM 1673 C CA . PHE A 1 210 ? 54.08309 26.23162 129.26518 1.000 63.76338 613 PHE A CA 1
ATOM 1674 C C . PHE A 1 210 ? 54.75404 25.75655 130.54369 1.000 65.57205 613 PHE A C 1
ATOM 1675 O O . PHE A 1 210 ? 55.96907 25.49386 130.55517 1.000 76.57499 613 PHE A O 1
ATOM 1683 N N . VAL A 1 211 ? 53.94662 25.56837 131.57916 1.000 63.49070 614 VAL A N 1
ATOM 1684 C CA . VAL A 1 211 ? 54.43682 25.15784 132.89472 1.000 66.65207 614 VAL A CA 1
ATOM 1685 C C . VAL A 1 211 ? 54.60409 23.64208 132.89266 1.000 70.19659 614 VAL A C 1
ATOM 1686 O O . VAL A 1 211 ? 53.66455 22.92619 132.51238 1.000 72.04175 614 VAL A O 1
ATOM 1690 N N . PRO A 1 212 ? 55.75505 23.11915 133.30180 1.000 65.91057 615 PRO A N 1
ATOM 1691 C CA . PRO A 1 212 ? 55.93468 21.66563 133.28549 1.000 68.70007 615 PRO A CA 1
ATOM 1692 C C . PRO A 1 212 ? 55.08306 20.99071 134.34474 1.000 69.13743 615 PRO A C 1
ATOM 1693 O O . PRO A 1 212 ? 54.75156 21.57418 135.37929 1.000 76.35557 615 PRO A O 1
ATOM 1697 N N . TYR A 1 213 ? 54.72338 19.74124 134.07052 1.000 74.39922 616 TYR A N 1
ATOM 1698 C CA . TYR A 1 213 ? 53.98177 18.95068 135.03885 1.000 73.54922 616 TYR A CA 1
ATOM 1699 C C . TYR A 1 213 ? 54.97227 18.51320 136.11050 1.000 74.60012 616 TYR A C 1
ATOM 1700 O O . TYR A 1 213 ? 56.03471 17.96892 135.79480 1.000 66.60950 616 TYR A O 1
ATOM 1709 N N . SER A 1 214 ? 54.63142 18.75018 137.37178 1.000 82.53446 617 SER A N 1
ATOM 1710 C CA . SER A 1 214 ? 55.51761 18.46089 138.48897 1.000 82.22394 617 SER A CA 1
ATOM 1711 C C . SER A 1 214 ? 54.88347 17.45616 139.43993 1.000 75.35253 617 SER A C 1
ATOM 1712 O O . SER A 1 214 ? 53.67005 17.22793 139.42225 1.000 71.47637 617 SER A O 1
ATOM 1715 N N . TYR A 1 215 ? 55.73957 16.84177 140.26377 1.000 74.18515 618 TYR A N 1
ATOM 1716 C CA . TYR A 1 215 ? 55.27874 15.79577 141.17017 1.000 73.69853 618 TYR A CA 1
ATOM 1717 C C . TYR A 1 215 ? 54.19810 16.31868 142.10744 1.000 70.50558 618 TYR A C 1
ATOM 1718 O O . TYR A 1 215 ? 53.18616 15.64486 142.33178 1.000 69.73945 618 TYR A O 1
ATOM 1727 N N . PHE A 1 216 ? 54.38936 17.51202 142.66716 1.000 67.37277 619 PHE A N 1
ATOM 1728 C CA . PHE A 1 216 ? 53.36591 18.15043 143.48471 1.000 68.19750 619 PHE A CA 1
ATOM 1729 C C . PHE A 1 216 ? 53.22426 19.60696 143.07016 1.000 67.23274 619 PHE A C 1
ATOM 1730 O O . PHE A 1 216 ? 54.21803 20.33867 143.01344 1.000 69.05071 619 PHE A O 1
ATOM 1738 N N . SER A 1 217 ? 51.99211 20.02115 142.78111 1.000 69.50173 620 SER A N 1
ATOM 1739 C CA . SER A 1 217 ? 51.70671 21.39957 142.41062 1.000 84.24956 620 SER A CA 1
ATOM 1740 C C . SER A 1 217 ? 50.22177 21.65808 142.61812 1.000 101.87312 620 SER A C 1
ATOM 1741 O O . SER A 1 217 ? 49.39033 20.80390 142.30035 1.000 106.52978 620 SER A O 1
ATOM 1744 N N . ARG A 1 218 ? 49.89632 22.83768 143.14512 1.000 104.25158 621 ARG A N 1
ATOM 1745 C CA . ARG A 1 218 ? 48.51723 23.19661 143.44557 1.000 116.37613 621 ARG A CA 1
ATOM 1746 C C . ARG A 1 218 ? 47.88944 24.08966 142.38221 1.000 115.20577 621 ARG A C 1
ATOM 1747 O O . ARG A 1 218 ? 46.84094 24.69098 142.63415 1.000 109.52377 621 ARG A O 1
ATOM 1755 N N . ASP A 1 219 ? 48.49570 24.18371 141.20464 1.000 114.95208 622 ASP A N 1
ATOM 1756 C CA . ASP A 1 219 ? 47.90506 24.87890 140.07168 1.000 118.17971 622 ASP A CA 1
ATOM 1757 C C . ASP A 1 219 ? 47.37689 23.85762 139.07027 1.000 109.39966 622 ASP A C 1
ATOM 1758 O O . ASP A 1 219 ? 47.55827 22.64706 139.22536 1.000 103.61484 622 ASP A O 1
ATOM 1763 N N . VAL A 1 220 ? 46.71419 24.35912 138.02729 1.000 106.10833 623 VAL A N 1
ATOM 1764 C CA . VAL A 1 220 ? 46.13001 23.46013 137.04321 1.000 108.74853 623 VAL A CA 1
ATOM 1765 C C . VAL A 1 220 ? 47.23568 22.72698 136.29427 1.000 97.04608 623 VAL A C 1
ATOM 1766 O O . VAL A 1 220 ? 48.32361 23.26631 136.04738 1.000 89.43012 623 VAL A O 1
ATOM 1770 N N . ALA A 1 221 ? 46.95330 21.47938 135.93329 1.000 92.23876 624 ALA A N 1
ATOM 1771 C CA . ALA A 1 221 ? 47.91154 20.67403 135.19449 1.000 82.92488 624 ALA A CA 1
ATOM 1772 C C . ALA A 1 221 ? 47.98383 21.13464 133.74682 1.000 87.27572 624 ALA A C 1
ATOM 1773 O O . ALA A 1 221 ? 46.96658 21.47852 133.13752 1.000 94.13878 624 ALA A O 1
ATOM 1775 N N . ARG A 1 222 ? 49.20235 21.14891 133.20357 1.000 85.59413 625 ARG A N 1
ATOM 1776 C CA . ARG A 1 222 ? 49.44469 21.48709 131.80043 1.000 75.60952 625 ARG A CA 1
ATOM 1777 C C . ARG A 1 222 ? 48.97420 22.90708 131.49849 1.000 69.69615 625 ARG A C 1
ATOM 1778 O O . ARG A 1 222 ? 48.43782 23.18703 130.42490 1.000 74.14341 625 ARG A O 1
ATOM 1786 N N . LYS A 1 223 ? 49.17227 23.81087 132.45221 1.000 64.57559 626 LYS A N 1
ATOM 1787 C CA . LYS A 1 223 ? 48.69028 25.17249 132.29359 1.000 65.22039 626 LYS A CA 1
ATOM 1788 C C . LYS A 1 223 ? 49.64391 25.98951 131.43052 1.000 72.49844 626 LYS A C 1
ATOM 1789 O O . LYS A 1 223 ? 50.86432 25.80309 131.45646 1.000 71.29460 626 LYS A O 1
ATOM 1795 N N . VAL A 1 224 ? 49.06062 26.89535 130.64752 1.000 67.40548 627 VAL A N 1
ATOM 1796 C CA . VAL A 1 224 ? 49.78084 27.78261 129.74587 1.000 64.51520 627 VAL A CA 1
ATOM 1797 C C . VAL A 1 224 ? 49.23030 29.18837 129.93526 1.000 63.98298 627 VAL A C 1
ATOM 1798 O O . VAL A 1 224 ? 48.01346 29.40520 129.82960 1.000 66.55559 627 VAL A O 1
ATOM 1802 N N . THR A 1 225 ? 50.12218 30.13315 130.22612 1.000 56.24185 628 THR A N 1
ATOM 1803 C CA . THR A 1 225 ? 49.75791 31.53837 130.37315 1.000 60.10151 628 THR A CA 1
ATOM 1804 C C . THR A 1 225 ? 50.38945 32.35263 129.25186 1.000 71.10596 628 THR A C 1
ATOM 1805 O O . THR A 1 225 ? 51.39413 31.94776 128.67523 1.000 70.71456 628 THR A O 1
ATOM 1809 N N . GLY A 1 226 ? 49.77287 33.47666 128.89541 1.000 71.83541 629 GLY A N 1
ATOM 1810 C CA . GLY A 1 226 ? 50.30419 34.27131 127.80485 1.000 58.49445 629 GLY A CA 1
ATOM 1811 C C . GLY A 1 226 ? 49.88342 35.72290 127.85852 1.000 70.88606 629 GLY A C 1
ATOM 1812 O O . GLY A 1 226 ? 48.80206 36.07305 128.34853 1.000 82.84866 629 GLY A O 1
ATOM 1813 N N . GLU A 1 227 ? 50.70709 36.54650 127.21613 1.000 80.91891 630 GLU A N 1
ATOM 1814 C CA . GLU A 1 227 ? 50.49959 37.98647 127.15656 1.000 80.98463 630 GLU A CA 1
ATOM 1815 C C . GLU A 1 227 ? 50.85422 38.48681 125.76748 1.000 84.11664 630 GLU A C 1
ATOM 1816 O O . GLU A 1 227 ? 51.83847 38.02605 125.17752 1.000 86.89456 630 GLU A O 1
ATOM 1822 N N . VAL A 1 228 ? 50.05478 39.41778 125.23801 1.000 78.83818 631 VAL A N 1
ATOM 1823 C CA . VAL A 1 228 ? 50.33977 40.03671 123.94585 1.000 86.95333 631 VAL A CA 1
ATOM 1824 C C . VAL A 1 228 ? 50.64116 41.51591 124.16476 1.000 84.79289 631 VAL A C 1
ATOM 1825 O O . VAL A 1 228 ? 49.88846 42.22414 124.84699 1.000 81.34307 631 VAL A O 1
ATOM 1829 N N . THR A 1 229 ? 51.79084 41.95652 123.65973 1.000 85.89104 632 THR A N 1
ATOM 1830 C CA . THR A 1 229 ? 52.28306 43.30703 123.87299 1.000 77.40833 632 THR A CA 1
ATOM 1831 C C . THR A 1 229 ? 52.40548 44.05026 122.54923 1.000 82.71550 632 THR A C 1
ATOM 1832 O O . THR A 1 229 ? 52.69200 43.45968 121.49957 1.000 91.55594 632 THR A O 1
ATOM 1836 N N . ASP A 1 230 ? 52.19391 45.35949 122.62944 1.000 81.47211 633 ASP A N 1
ATOM 1837 C CA . ASP A 1 230 ? 52.34973 46.27647 121.51245 1.000 88.17533 633 ASP A CA 1
ATOM 1838 C C . ASP A 1 230 ? 53.81732 46.68276 121.41209 1.000 91.46450 633 ASP A C 1
ATOM 1839 O O . ASP A 1 230 ? 54.61088 46.38422 122.30639 1.000 84.19362 633 ASP A O 1
ATOM 1844 N N . PRO A 1 231 ? 54.22821 47.35130 120.32691 1.000 90.24440 634 PRO A N 1
ATOM 1845 C CA . PRO A 1 231 ? 55.65332 47.71256 120.20064 1.000 90.24553 634 PRO A CA 1
ATOM 1846 C C . PRO A 1 231 ? 56.18924 48.58220 121.32934 1.000 102.00086 634 PRO A C 1
ATOM 1847 O O . PRO A 1 231 ? 57.41340 48.69989 121.46635 1.000 107.37931 634 PRO A O 1
ATOM 1851 N N . SER A 1 232 ? 55.32787 49.18966 122.14220 1.000 104.39159 635 SER A N 1
ATOM 1852 C CA . SER A 1 232 ? 55.79555 49.99726 123.26110 1.000 93.93489 635 SER A CA 1
ATOM 1853 C C . SER A 1 232 ? 56.03699 49.17242 124.51812 1.000 94.86933 635 SER A C 1
ATOM 1854 O O . SER A 1 232 ? 56.94592 49.48896 125.29540 1.000 94.27407 635 SER A O 1
ATOM 1857 N N . GLY A 1 233 ? 55.25766 48.11629 124.72830 1.000 96.49242 636 GLY A N 1
ATOM 1858 C CA . GLY A 1 233 ? 55.44710 47.27195 125.88770 1.000 90.24774 636 GLY A CA 1
ATOM 1859 C C . GLY A 1 233 ? 54.22132 47.18600 126.77012 1.000 90.13334 636 GLY A C 1
ATOM 1860 O O . GLY A 1 233 ? 54.29921 46.70703 127.90531 1.000 92.39077 636 GLY A O 1
ATOM 1861 N N . LYS A 1 234 ? 53.07576 47.62485 126.26153 1.000 100.76176 637 LYS A N 1
ATOM 1862 C CA . LYS A 1 234 ? 51.85938 47.63461 127.05619 1.000 102.89907 637 LYS A CA 1
ATOM 1863 C C . LYS A 1 234 ? 51.07065 46.38116 126.71408 1.000 96.46465 637 LYS A C 1
ATOM 1864 O O . LYS A 1 234 ? 50.90461 46.04851 125.53756 1.000 101.59084 637 LYS A O 1
ATOM 1870 N N . VAL A 1 235 ? 50.55503 45.70969 127.73837 1.000 87.21414 638 VAL A N 1
ATOM 1871 C CA . VAL A 1 235 ? 49.89324 44.42365 127.54709 1.000 80.40066 638 VAL A CA 1
ATOM 1872 C C . VAL A 1 235 ? 48.42460 44.69140 127.24111 1.000 88.62530 638 VAL A C 1
ATOM 1873 O O . VAL A 1 235 ? 47.65254 45.08386 128.11854 1.000 88.34831 638 VAL A O 1
ATOM 1877 N N . HIS A 1 236 ? 48.04891 44.50796 125.97640 1.000 91.29976 639 HIS A N 1
ATOM 1878 C CA . HIS A 1 236 ? 46.65962 44.67798 125.55824 1.000 91.99079 639 HIS A CA 1
ATOM 1879 C C . HIS A 1 236 ? 45.80620 43.47192 125.94180 1.000 98.96103 639 HIS A C 1
ATOM 1880 O O . HIS A 1 236 ? 44.87959 43.58843 126.74984 1.000 117.03761 639 HIS A O 1
ATOM 1887 N N . PHE A 1 237 ? 46.09832 42.30576 125.36976 1.000 98.95116 640 PHE A N 1
ATOM 1888 C CA . PHE A 1 237 ? 45.32016 41.11017 125.64934 1.000 95.12719 640 PHE A CA 1
ATOM 1889 C C . PHE A 1 237 ? 46.11322 40.12778 126.50168 1.000 88.66068 640 PHE A C 1
ATOM 1890 O O . PHE A 1 237 ? 47.34763 40.03354 126.40669 1.000 93.64115 640 PHE A O 1
ATOM 1898 N N . ALA A 1 238 ? 45.37492 39.33724 127.28215 1.000 79.65082 641 ALA A N 1
ATOM 1899 C CA . ALA A 1 238 ? 45.97833 38.29988 128.10556 1.000 65.98741 641 ALA A CA 1
ATOM 1900 C C . ALA A 1 238 ? 45.19962 37.01364 127.90115 1.000 83.97043 641 ALA A C 1
ATOM 1901 O O . ALA A 1 238 ? 43.97067 37.03272 127.81050 1.000 86.61499 641 ALA A O 1
ATOM 1903 N N . LEU A 1 239 ? 45.91432 35.89948 127.81544 1.000 77.34333 642 LEU A N 1
ATOM 1904 C CA . LEU A 1 239 ? 45.29570 34.61779 127.52104 1.000 70.62813 642 LEU A CA 1
ATOM 1905 C C . LEU A 1 239 ? 45.80262 33.55305 128.48248 1.000 69.92327 642 LEU A C 1
ATOM 1906 O O . LEU A 1 239 ? 46.92423 33.62967 128.98102 1.000 74.68133 642 LEU A O 1
ATOM 1911 N N . LEU A 1 240 ? 44.94404 32.58479 128.78259 1.000 73.49188 643 LEU A N 1
ATOM 1912 C CA . LEU A 1 240 ? 45.34426 31.46453 129.62135 1.000 72.06794 643 LEU A CA 1
ATOM 1913 C C . LEU A 1 240 ? 44.52164 30.24660 129.23737 1.000 72.03860 643 LEU A C 1
ATOM 1914 O O . LEU A 1 240 ? 43.47437 30.35006 128.59081 1.000 74.59321 643 LEU A O 1
ATOM 1919 N N . GLY A 1 241 ? 45.03757 29.08300 129.61228 1.000 71.15715 644 GLY A N 1
ATOM 1920 C CA . GLY A 1 241 ? 44.32461 27.84917 129.34761 1.000 71.00512 644 GLY A CA 1
ATOM 1921 C C . GLY A 1 241 ? 45.23949 26.66457 129.55887 1.000 76.17008 644 GLY A C 1
ATOM 1922 O O . GLY A 1 241 ? 46.24314 26.76307 130.25954 1.000 69.97082 644 GLY A O 1
ATOM 1923 N N . THR A 1 242 ? 44.83925 25.52858 129.00012 1.000 78.19974 645 THR A N 1
ATOM 1924 C CA . THR A 1 242 ? 45.63707 24.31344 129.05436 1.000 71.71788 645 THR A CA 1
ATOM 1925 C C . THR A 1 242 ? 45.61760 23.64047 127.69099 1.000 78.18759 645 THR A C 1
ATOM 1926 O O . THR A 1 242 ? 44.54742 23.47563 127.08570 1.000 84.66921 645 THR A O 1
ATOM 1930 N N . TRP A 1 243 ? 46.80789 23.22798 127.23273 1.000 73.67566 646 TRP A N 1
ATOM 1931 C CA . TRP A 1 243 ? 46.97772 22.50740 125.97714 1.000 60.61533 646 TRP A CA 1
ATOM 1932 C C . TRP A 1 243 ? 46.39659 21.10967 126.03589 1.000 64.29697 646 TRP A C 1
ATOM 1933 O O . TRP A 1 243 ? 46.51244 20.36188 125.05885 1.000 83.44168 646 TRP A O 1
ATOM 1944 N N . ASP A 1 244 ? 45.78093 20.74854 127.15785 1.000 79.99734 647 ASP A N 1
ATOM 1945 C CA . ASP A 1 244 ? 45.05471 19.49755 127.27698 1.000 84.32394 647 ASP A CA 1
ATOM 1946 C C . ASP A 1 244 ? 43.62939 19.65092 126.78275 1.000 93.35822 647 ASP A C 1
ATOM 1947 O O . ASP A 1 244 ? 43.02847 18.67569 126.32004 1.000 100.70554 647 ASP A O 1
ATOM 1952 N N . GLU A 1 245 ? 43.08846 20.86604 126.84777 1.000 83.53450 648 GLU A N 1
ATOM 1953 C CA . GLU A 1 245 ? 41.70190 21.09829 126.47541 1.000 80.55083 648 GLU A CA 1
ATOM 1954 C C . GLU A 1 245 ? 41.50105 22.43695 125.77341 1.000 74.13059 648 GLU A C 1
ATOM 1955 O O . GLU A 1 245 ? 41.26197 22.47132 124.56233 1.000 79.69043 648 GLU A O 1
ATOM 1961 N N . LYS A 1 246 ? 41.57482 23.54269 126.51499 1.000 77.91702 649 LYS A N 1
ATOM 1962 C CA . LYS A 1 246 ? 41.07500 24.81755 126.00898 1.000 71.06703 649 LYS A CA 1
ATOM 1963 C C . LYS A 1 246 ? 42.12566 25.91573 126.09869 1.000 77.50772 649 LYS A C 1
ATOM 1964 O O . LYS A 1 246 ? 43.16789 25.76610 126.73258 1.000 75.48308 649 LYS A O 1
ATOM 1966 N N . MET A 1 247 ? 41.83779 27.03494 125.43770 1.000 73.23412 650 MET A N 1
ATOM 1967 C CA . MET A 1 247 ? 42.72879 28.19266 125.49577 1.000 69.16733 650 MET A CA 1
ATOM 1968 C C . MET A 1 247 ? 41.90350 29.43546 125.20266 1.000 71.23996 650 MET A C 1
ATOM 1969 O O . MET A 1 247 ? 41.32057 29.53857 124.12039 1.000 79.51297 650 MET A O 1
ATOM 1974 N N . GLU A 1 248 ? 41.86889 30.38812 126.13424 1.000 78.50770 651 GLU A N 1
ATOM 1975 C CA . GLU A 1 248 ? 41.04457 31.57904 125.99017 1.000 73.18137 651 GLU A CA 1
ATOM 1976 C C . GLU A 1 248 ? 41.87460 32.84188 126.08404 1.000 74.83050 651 GLU A C 1
ATOM 1977 O O . GLU A 1 248 ? 42.79677 32.94249 126.89136 1.000 67.99163 651 GLU A O 1
ATOM 1983 N N . CYS A 1 249 ? 41.47208 33.83465 125.30218 1.000 76.98911 652 CYS A N 1
ATOM 1984 C CA . CYS A 1 249 ? 42.13247 35.12992 125.24075 1.000 83.77895 652 CYS A CA 1
ATOM 1985 C C . CYS A 1 249 ? 41.10187 36.18886 125.59542 1.000 89.32754 652 CYS A C 1
ATOM 1986 O O . CYS A 1 249 ? 40.12138 36.37943 124.85832 1.000 93.74775 652 CYS A O 1
ATOM 1989 N N . PHE A 1 250 ? 41.30400 36.82585 126.75019 1.000 94.54652 653 PHE A N 1
ATOM 1990 C CA . PHE A 1 250 ? 40.47960 37.91205 127.24236 1.000 86.75547 653 PHE A CA 1
ATOM 1991 C C . PHE A 1 250 ? 41.20578 39.24031 127.04466 1.000 89.14815 653 PHE A C 1
ATOM 1992 O O . PHE A 1 250 ? 42.40006 39.30113 126.70923 1.000 87.25510 653 PHE A O 1
ATOM 2000 N N . LYS A 1 251 ? 40.49514 40.31304 127.37601 1.000 93.80980 654 LYS A N 1
ATOM 2001 C CA . LYS A 1 251 ? 41.00860 41.66578 127.27306 1.000 97.65974 654 LYS A CA 1
ATOM 2002 C C . LYS A 1 251 ? 41.13411 42.24884 128.67197 1.000 98.33533 654 LYS A C 1
ATOM 2003 O O . LYS A 1 251 ? 40.28674 42.01177 129.53926 1.000 106.47758 654 LYS A O 1
ATOM 2005 N N . VAL A 1 252 ? 42.20144 43.01040 128.87564 1.000 100.76440 655 VAL A N 1
ATOM 2006 C CA . VAL A 1 252 ? 42.54238 43.60398 130.15729 1.000 130.34420 655 VAL A CA 1
ATOM 2007 C C . VAL A 1 252 ? 42.48467 45.11618 130.00121 1.000 145.17532 655 VAL A C 1
ATOM 2008 O O . VAL A 1 252 ? 42.50845 45.65079 128.89002 1.000 125.33853 655 VAL A O 1
ATOM 2012 N N . GLN A 1 253 ? 42.39769 45.80834 131.13359 1.000 179.95661 656 GLN A N 1
ATOM 2013 C CA . GLN A 1 253 ? 42.31632 47.26725 131.16420 1.000 179.38614 656 GLN A CA 1
ATOM 2014 C C . GLN A 1 253 ? 43.36226 47.76116 132.15243 1.000 184.44658 656 GLN A C 1
ATOM 2015 O O . GLN A 1 253 ? 43.06534 48.00978 133.32909 1.000 178.41790 656 GLN A O 1
ATOM 2017 N N . PRO A 1 254 ? 44.61965 47.90410 131.70022 1.000 188.10391 657 PRO A N 1
ATOM 2018 C CA . PRO A 1 254 ? 45.77166 48.34224 132.49143 1.000 185.12091 657 PRO A CA 1
ATOM 2019 C C . PRO A 1 254 ? 45.86206 49.86143 132.60343 1.000 180.54985 657 PRO A C 1
ATOM 2020 O O . PRO A 1 254 ? 45.58734 50.55540 131.62365 1.000 182.15894 657 PRO A O 1
ATOM 2024 N N . GLU A 1 269 ? 34.08066 41.81953 136.96340 1.000 110.09937 672 GLU A N 1
ATOM 2025 C CA . GLU A 1 269 ? 32.72902 41.28096 137.05339 1.000 122.20502 672 GLU A CA 1
ATOM 2026 C C . GLU A 1 269 ? 32.71817 39.77855 136.78755 1.000 133.65295 672 GLU A C 1
ATOM 2027 O O . GLU A 1 269 ? 32.77292 38.97773 137.71801 1.000 142.64784 672 GLU A O 1
ATOM 2029 N N . ALA A 1 270 ? 32.65328 39.39782 135.51241 1.000 136.77203 673 ALA A N 1
ATOM 2030 C CA . ALA A 1 270 ? 32.60232 37.98609 135.15258 1.000 124.75827 673 ALA A CA 1
ATOM 2031 C C . ALA A 1 270 ? 33.40390 37.70582 133.88792 1.000 132.80600 673 ALA A C 1
ATOM 2032 O O . ALA A 1 270 ? 34.38742 38.39595 133.60097 1.000 134.79367 673 ALA A O 1
ATOM 2034 N N . GLU A 1 271 ? 32.99276 36.69248 133.13103 1.000 133.92142 674 GLU A N 1
ATOM 2035 C CA . GLU A 1 271 ? 33.66562 36.31472 131.88775 1.000 129.61008 674 GLU A CA 1
ATOM 2036 C C . GLU A 1 271 ? 33.05031 37.02125 130.68345 1.000 135.50159 674 GLU A C 1
ATOM 2037 O O . GLU A 1 271 ? 32.69734 36.40147 129.68081 1.000 105.03126 674 GLU A O 1
ATOM 2039 N N . GLU A 1 272 ? 32.91730 38.34310 130.78596 1.000 147.96184 675 GLU A N 1
ATOM 2040 C CA . GLU A 1 272 ? 32.34226 39.15993 129.72649 1.000 141.76284 675 GLU A CA 1
ATOM 2041 C C . GLU A 1 272 ? 33.39293 39.79903 128.82882 1.000 131.13116 675 GLU A C 1
ATOM 2042 O O . GLU A 1 272 ? 33.03865 40.34293 127.77740 1.000 133.18669 675 GLU A O 1
ATOM 2048 N N . SER A 1 273 ? 34.66450 39.75272 129.21900 1.000 113.87041 676 SER A N 1
ATOM 2049 C CA . SER A 1 273 ? 35.76197 40.30463 128.43648 1.000 105.18284 676 SER A CA 1
ATOM 2050 C C . SER A 1 273 ? 36.38783 39.27957 127.49876 1.000 105.49137 676 SER A C 1
ATOM 2051 O O . SER A 1 273 ? 37.44425 39.54753 126.91713 1.000 89.28709 676 SER A O 1
ATOM 2054 N N . ARG A 1 274 ? 35.76316 38.11623 127.35097 1.000 107.20936 677 ARG A N 1
ATOM 2055 C CA . ARG A 1 274 ? 36.29330 37.05625 126.50516 1.000 101.98899 677 ARG A CA 1
ATOM 2056 C C . ARG A 1 274 ? 36.22286 37.42931 125.03135 1.000 105.39132 677 ARG A C 1
ATOM 2057 O O . ARG A 1 274 ? 35.15545 37.77498 124.51280 1.000 105.58868 677 ARG A O 1
ATOM 2065 N N . VAL A 1 275 ? 37.36429 37.35194 124.35637 1.000 112.26411 678 VAL A N 1
ATOM 2066 C CA . VAL A 1 275 ? 37.44617 37.69264 122.94862 1.000 84.79801 678 VAL A CA 1
ATOM 2067 C C . VAL A 1 275 ? 37.60267 36.44730 122.08427 1.000 90.58236 678 VAL A C 1
ATOM 2068 O O . VAL A 1 275 ? 36.99003 36.35816 121.02056 1.000 109.79053 678 VAL A O 1
ATOM 2072 N N . MET A 1 276 ? 38.41292 35.47584 122.51143 1.000 96.96623 679 MET A N 1
ATOM 2073 C CA . MET A 1 276 ? 38.65334 34.30779 121.66740 1.000 92.60582 679 MET A CA 1
ATOM 2074 C C . MET A 1 276 ? 38.78002 33.03449 122.49246 1.000 95.46567 679 MET A C 1
ATOM 2075 O O . MET A 1 276 ? 39.68343 32.92569 123.32163 1.000 109.14643 679 MET A O 1
ATOM 2080 N N . LEU A 1 277 ? 37.90046 32.06631 122.26835 1.000 93.67967 680 LEU A N 1
ATOM 2081 C CA . LEU A 1 277 ? 38.04012 30.77524 122.92860 1.000 94.31451 680 LEU A CA 1
ATOM 2082 C C . LEU A 1 277 ? 38.34235 29.68206 121.90965 1.000 85.45926 680 LEU A C 1
ATOM 2083 O O . LEU A 1 277 ? 37.78716 29.67952 120.80652 1.000 93.30793 680 LEU A O 1
ATOM 2088 N N . TRP A 1 278 ? 39.25196 28.77429 122.27166 1.000 75.38221 681 TRP A N 1
ATOM 2089 C CA . TRP A 1 278 ? 39.63154 27.62788 121.44937 1.000 72.19473 681 TRP A CA 1
ATOM 2090 C C . TRP A 1 278 ? 39.38401 26.36326 122.25411 1.000 80.07853 681 TRP A C 1
ATOM 2091 O O . TRP A 1 278 ? 39.92593 26.21442 123.35644 1.000 81.58884 681 TRP A O 1
ATOM 2102 N N . LYS A 1 279 ? 38.58752 25.45500 121.69588 1.000 80.08126 682 LYS A N 1
ATOM 2103 C CA . LYS A 1 279 ? 38.33227 24.14638 122.28017 1.000 76.39536 682 LYS A CA 1
ATOM 2104 C C . LYS A 1 279 ? 38.80193 23.06003 121.32269 1.000 78.39295 682 LYS A C 1
ATOM 2105 O O . LYS A 1 279 ? 38.52565 23.12230 120.11957 1.000 85.31403 682 LYS A O 1
ATOM 2107 N N . ARG A 1 280 ? 39.51024 22.07110 121.86034 1.000 72.07558 683 ARG A N 1
ATOM 2108 C CA . ARG A 1 280 ? 40.03701 20.98711 121.04376 1.000 77.69854 683 ARG A CA 1
ATOM 2109 C C . ARG A 1 280 ? 38.91059 20.08627 120.55374 1.000 84.54165 683 ARG A C 1
ATOM 2110 O O . ARG A 1 280 ? 37.94166 19.82444 121.27194 1.000 79.77924 683 ARG A O 1
ATOM 2118 N N . ASN A 1 281 ? 39.03384 19.62655 119.31526 1.000 95.97573 684 ASN A N 1
ATOM 2119 C CA . ASN A 1 281 ? 38.04164 18.71217 118.76948 1.000 100.20336 684 ASN A CA 1
ATOM 2120 C C . ASN A 1 281 ? 38.19017 17.35318 119.44056 1.000 99.79274 684 ASN A C 1
ATOM 2121 O O . ASN A 1 281 ? 39.30983 16.83870 119.54505 1.000 101.86763 684 ASN A O 1
ATOM 2126 N N . PRO A 1 282 ? 37.10437 16.74948 119.91333 1.000 79.51615 685 PRO A N 1
ATOM 2127 C CA . PRO A 1 282 ? 37.22294 15.47293 120.62098 1.000 87.12663 685 PRO A CA 1
ATOM 2128 C C . PRO A 1 282 ? 37.63681 14.35250 119.68053 1.000 92.73944 685 PRO A C 1
ATOM 2129 O O . PRO A 1 282 ? 37.46831 14.42506 118.46102 1.000 81.52133 685 PRO A O 1
ATOM 2133 N N . LEU A 1 283 ? 38.18947 13.29970 120.27483 1.000 81.85271 686 LEU A N 1
ATOM 2134 C CA . LEU A 1 283 ? 38.60511 12.14713 119.49689 1.000 79.06245 686 LEU A CA 1
ATOM 2135 C C . LEU A 1 283 ? 37.37786 11.40123 118.97515 1.000 81.97058 686 LEU A C 1
ATOM 2136 O O . LEU A 1 283 ? 36.32900 11.38277 119.62605 1.000 78.13584 686 LEU A O 1
ATOM 2141 N N . PRO A 1 284 ? 37.47952 10.78078 117.79734 1.000 77.90376 687 PRO A N 1
ATOM 2142 C CA . PRO A 1 284 ? 36.32026 10.06778 117.24642 1.000 75.62627 687 PRO A CA 1
ATOM 2143 C C . PRO A 1 284 ? 35.96110 8.83906 118.06342 1.000 75.89323 687 PRO A C 1
ATOM 2144 O O . PRO A 1 284 ? 36.65844 8.48532 119.02049 1.000 82.83234 687 PRO A O 1
ATOM 2148 N N . LYS A 1 285 ? 34.86947 8.18247 117.68552 1.000 81.34778 688 LYS A N 1
ATOM 2149 C CA . LYS A 1 285 ? 34.39785 7.02504 118.42932 1.000 91.86224 688 LYS A CA 1
ATOM 2150 C C . LYS A 1 285 ? 35.38711 5.87413 118.30545 1.000 97.91002 688 LYS A C 1
ATOM 2151 O O . LYS A 1 285 ? 36.00259 5.67203 117.25494 1.000 94.30462 688 LYS A O 1
ATOM 2153 N N . ASN A 1 286 ? 35.53391 5.11830 119.39399 1.000 97.91124 689 ASN A N 1
ATOM 2154 C CA . ASN A 1 286 ? 36.41809 3.95401 119.44863 1.000 107.57048 689 ASN A CA 1
ATOM 2155 C C . ASN A 1 286 ? 37.85610 4.30622 119.07681 1.000 95.99073 689 ASN A C 1
ATOM 2156 O O . ASN A 1 286 ? 38.59809 3.46825 118.55852 1.000 91.20626 689 ASN A O 1
ATOM 2161 N N . ALA A 1 287 ? 38.26285 5.54732 119.34542 1.000 95.08897 690 ALA A N 1
ATOM 2162 C CA . ALA A 1 287 ? 39.63994 5.96515 119.11981 1.000 95.68195 690 ALA A CA 1
ATOM 2163 C C . ALA A 1 287 ? 40.59525 5.36582 120.13662 1.000 95.41790 690 ALA A C 1
ATOM 2164 O O . ALA A 1 287 ? 41.80685 5.57775 120.02341 1.000 82.12332 690 ALA A O 1
ATOM 2166 N N . GLU A 1 288 ? 40.07332 4.63062 121.12300 1.000 111.89932 691 GLU A N 1
ATOM 2167 C CA . GLU A 1 288 ? 40.92083 4.04278 122.15282 1.000 108.83883 691 GLU A CA 1
ATOM 2168 C C . GLU A 1 288 ? 41.89579 3.03710 121.55987 1.000 109.30498 691 GLU A C 1
ATOM 2169 O O . GLU A 1 288 ? 43.02885 2.90976 122.03761 1.000 107.97903 691 GLU A O 1
ATOM 2175 N N . ASN A 1 289 ? 41.47762 2.33161 120.51224 1.000 96.04724 692 ASN A N 1
ATOM 2176 C CA . ASN A 1 289 ? 42.27510 1.30384 119.86114 1.000 97.41251 692 ASN A CA 1
ATOM 2177 C C . ASN A 1 289 ? 42.85706 1.75313 118.52925 1.000 100.79812 692 ASN A C 1
ATOM 2178 O O . ASN A 1 289 ? 43.49634 0.94738 117.84619 1.000 97.99062 692 ASN A O 1
ATOM 2183 N N . MET A 1 290 ? 42.65262 3.00943 118.14230 1.000 102.25501 693 MET A N 1
ATOM 2184 C CA . MET A 1 290 ? 43.15118 3.54118 116.87854 1.000 91.78975 693 MET A CA 1
ATOM 2185 C C . MET A 1 290 ? 44.30697 4.51347 117.08978 1.000 81.25162 693 MET A C 1
ATOM 2186 O O . MET A 1 290 ? 44.35287 5.58721 116.48556 1.000 74.49339 693 MET A O 1
ATOM 2191 N N . TYR A 1 291 ? 45.25339 4.13896 117.95144 1.000 82.38451 694 TYR A N 1
ATOM 2192 C CA . TYR A 1 291 ? 46.44349 4.93397 118.24893 1.000 70.69487 694 TYR A CA 1
ATOM 2193 C C . TYR A 1 291 ? 46.09359 6.32953 118.75352 1.000 68.54149 694 TYR A C 1
ATOM 2194 O O . TYR A 1 291 ? 46.91946 7.24416 118.67270 1.000 70.76729 694 TYR A O 1
ATOM 2203 N N . TYR A 1 292 ? 44.87608 6.49710 119.27586 1.000 73.11211 695 TYR A N 1
ATOM 2204 C CA . TYR A 1 292 ? 44.38273 7.78585 119.76322 1.000 68.12350 695 TYR A CA 1
ATOM 2205 C C . TYR A 1 292 ? 44.48379 8.86312 118.68554 1.000 72.57575 695 TYR A C 1
ATOM 2206 O O . TYR A 1 292 ? 44.74967 10.03390 118.96588 1.000 66.67873 695 TYR A O 1
ATOM 2215 N N . PHE A 1 293 ? 44.26967 8.45924 117.43602 1.000 79.93240 696 PHE A N 1
ATOM 2216 C CA . PHE A 1 293 ? 44.31687 9.39963 116.32591 1.000 69.48614 696 PHE A CA 1
ATOM 2217 C C . PHE A 1 293 ? 43.14390 10.36865 116.38877 1.000 68.55350 696 PHE A C 1
ATOM 2218 O O . PHE A 1 293 ? 42.02382 9.99416 116.74632 1.000 63.04675 696 PHE A O 1
ATOM 2226 N N . SER A 1 294 ? 43.40620 11.62210 116.03182 1.000 82.36431 697 SER A N 1
ATOM 2227 C CA . SER A 1 294 ? 42.34039 12.60242 115.92924 1.000 86.77037 697 SER A CA 1
ATOM 2228 C C . SER A 1 294 ? 41.46995 12.30503 114.70926 1.000 87.82541 697 SER A C 1
ATOM 2229 O O . SER A 1 294 ? 41.75996 11.41711 113.90249 1.000 87.58985 697 SER A O 1
ATOM 2232 N N . GLU A 1 295 ? 40.38110 13.06675 114.58128 1.000 85.52982 698 GLU A N 1
ATOM 2233 C CA . GLU A 1 295 ? 39.50323 12.91010 113.42622 1.000 82.33306 698 GLU A CA 1
ATOM 2234 C C . GLU A 1 295 ? 40.22396 13.26496 112.13119 1.000 78.12546 698 GLU A C 1
ATOM 2235 O O . GLU A 1 295 ? 39.91184 12.70921 111.07171 1.000 65.90924 698 GLU A O 1
ATOM 2241 N N . LEU A 1 296 ? 41.18842 14.18521 112.19761 1.000 81.48278 699 LEU A N 1
ATOM 2242 C CA . LEU A 1 296 ? 41.99615 14.52897 111.03291 1.000 53.72103 699 LEU A CA 1
ATOM 2243 C C . LEU A 1 296 ? 43.13846 13.54352 110.81966 1.000 64.10106 699 LEU A C 1
ATOM 2244 O O . LEU A 1 296 ? 43.52060 13.28410 109.67377 1.000 64.95814 699 LEU A O 1
ATOM 2249 N N . ALA A 1 297 ? 43.69930 12.99464 111.89920 1.000 86.85731 700 ALA A N 1
ATOM 2250 C CA . ALA A 1 297 ? 44.82985 12.08255 111.77063 1.000 80.71426 700 ALA A CA 1
ATOM 2251 C C . ALA A 1 297 ? 44.46553 10.78361 111.06146 1.000 77.82777 700 ALA A C 1
ATOM 2252 O O . ALA A 1 297 ? 45.35226 10.13601 110.49482 1.000 79.79002 700 ALA A O 1
ATOM 2254 N N . LEU A 1 298 ? 43.19057 10.38547 111.08007 1.000 72.33283 701 LEU A N 1
ATOM 2255 C CA . LEU A 1 298 ? 42.79970 9.14075 110.42378 1.000 68.00866 701 LEU A CA 1
ATOM 2256 C C . LEU A 1 298 ? 42.87048 9.25916 108.90695 1.000 72.25878 701 LEU A C 1
ATOM 2257 O O . LEU A 1 298 ? 43.36559 8.35064 108.22993 1.000 72.58833 701 LEU A O 1
ATOM 2262 N N . THR A 1 299 ? 42.40349 10.37708 108.35757 1.000 74.52668 702 THR A N 1
ATOM 2263 C CA . THR A 1 299 ? 42.33547 10.55273 106.91250 1.000 72.99705 702 THR A CA 1
ATOM 2264 C C . THR A 1 299 ? 43.67895 10.90856 106.29250 1.000 64.62538 702 THR A C 1
ATOM 2265 O O . THR A 1 299 ? 43.74259 11.12553 105.07879 1.000 67.41342 702 THR A O 1
ATOM 2269 N N . LEU A 1 300 ? 44.74873 10.97101 107.08434 1.000 65.88977 703 LEU A N 1
ATOM 2270 C CA . LEU A 1 300 ? 46.03501 11.40840 106.55302 1.000 66.41184 703 LEU A CA 1
ATOM 2271 C C . LEU A 1 300 ? 46.67415 10.32916 105.68404 1.000 57.19293 703 LEU A C 1
ATOM 2272 O O . LEU A 1 300 ? 47.17423 10.61568 104.58960 1.000 61.88555 703 LEU A O 1
ATOM 2277 N N . ASN A 1 301 ? 46.66879 9.08119 106.15132 1.000 59.80161 704 ASN A N 1
ATOM 2278 C CA . ASN A 1 301 ? 47.27095 7.97764 105.41603 1.000 52.92057 704 ASN A CA 1
ATOM 2279 C C . ASN A 1 301 ? 46.25179 7.22202 104.57145 1.000 70.84892 704 ASN A C 1
ATOM 2280 O O . ASN A 1 301 ? 46.46427 6.04747 104.25297 1.000 69.25425 704 ASN A O 1
ATOM 2285 N N . ALA A 1 302 ? 45.15664 7.87585 104.20058 1.000 72.31737 705 ALA A N 1
ATOM 2286 C CA . ALA A 1 302 ? 44.18797 7.30047 103.28102 1.000 68.15381 705 ALA A CA 1
ATOM 2287 C C . ALA A 1 302 ? 44.65658 7.51337 101.85060 1.000 73.26734 705 ALA A C 1
ATOM 2288 O O . ALA A 1 302 ? 45.21310 8.56313 101.52122 1.000 70.80652 705 ALA A O 1
ATOM 2290 N N . TRP A 1 303 ? 44.42600 6.51345 101.00155 1.000 86.34726 706 TRP A N 1
ATOM 2291 C CA . TRP A 1 303 ? 44.92488 6.56316 99.63303 1.000 82.68460 706 TRP A CA 1
ATOM 2292 C C . TRP A 1 303 ? 44.41225 7.79447 98.89643 1.000 79.61259 706 TRP A C 1
ATOM 2293 O O . TRP A 1 303 ? 43.23876 8.16333 98.99718 1.000 84.11116 706 TRP A O 1
ATOM 2304 N N . GLU A 1 304 ? 45.31641 8.43193 98.15442 1.000 67.99767 707 GLU A N 1
ATOM 2305 C CA . GLU A 1 304 ? 45.03694 9.64953 97.40958 1.000 67.71280 707 GLU A CA 1
ATOM 2306 C C . GLU A 1 304 ? 45.58047 9.50717 95.99693 1.000 82.84006 707 GLU A C 1
ATOM 2307 O O . GLU A 1 304 ? 46.63497 8.89975 95.78727 1.000 93.85459 707 GLU A O 1
ATOM 2313 N N . SER A 1 305 ? 44.85873 10.06686 95.03210 1.000 83.91985 708 SER A N 1
ATOM 2314 C CA . SER A 1 305 ? 45.26009 10.01806 93.63553 1.000 81.87580 708 SER A CA 1
ATOM 2315 C C . SER A 1 305 ? 46.02662 11.27799 93.25595 1.000 70.65493 708 SER A C 1
ATOM 2316 O O . SER A 1 305 ? 45.76241 12.36662 93.77213 1.000 76.57133 708 SER A O 1
ATOM 2319 N N . GLY A 1 306 ? 46.98335 11.11846 92.34514 1.000 68.57672 709 GLY A N 1
ATOM 2320 C CA . GLY A 1 306 ? 47.71675 12.25022 91.82056 1.000 66.06242 709 GLY A CA 1
ATOM 2321 C C . GLY A 1 306 ? 48.86266 12.74691 92.66898 1.000 61.57133 709 GLY A C 1
ATOM 2322 O O . GLY A 1 306 ? 49.35905 13.85066 92.41776 1.000 68.46180 709 GLY A O 1
ATOM 2323 N N . THR A 1 307 ? 49.30463 11.98034 93.65838 1.000 64.45079 710 THR A N 1
ATOM 2324 C CA . THR A 1 307 ? 50.40601 12.41849 94.49875 1.000 59.93000 710 THR A CA 1
ATOM 2325 C C . THR A 1 307 ? 51.73731 12.00021 93.88440 1.000 58.41385 710 THR A C 1
ATOM 2326 O O . THR A 1 307 ? 51.80175 11.18725 92.95962 1.000 59.73450 710 THR A O 1
ATOM 2330 N N . ALA A 1 308 ? 52.81110 12.57592 94.41234 1.000 52.51104 711 ALA A N 1
ATOM 2331 C CA . ALA A 1 308 ? 54.13982 12.21820 93.95634 1.000 47.84194 711 ALA A CA 1
ATOM 2332 C C . ALA A 1 308 ? 54.46294 10.78143 94.36469 1.000 49.58047 711 ALA A C 1
ATOM 2333 O O . ALA A 1 308 ? 53.92427 10.27293 95.35171 1.000 51.82591 711 ALA A O 1
ATOM 2335 N N . PRO A 1 309 ? 55.33367 10.09922 93.61378 1.000 47.41380 712 PRO A N 1
ATOM 2336 C CA . PRO A 1 309 ? 55.69600 8.71939 93.97866 1.000 57.65436 712 PRO A CA 1
ATOM 2337 C C . PRO A 1 309 ? 56.42539 8.61602 95.30749 1.000 63.66959 712 PRO A C 1
ATOM 2338 O O . PRO A 1 309 ? 56.60164 7.49885 95.81117 1.000 61.38374 712 PRO A O 1
ATOM 2342 N N . THR A 1 310 ? 56.84657 9.73826 95.88728 1.000 51.92798 713 THR A N 1
ATOM 2343 C CA . THR A 1 310 ? 57.53820 9.76655 97.16648 1.000 55.86820 713 THR A CA 1
ATOM 2344 C C . THR A 1 310 ? 56.61265 10.12756 98.32094 1.000 58.70391 713 THR A C 1
ATOM 2345 O O . THR A 1 310 ? 57.09460 10.46305 99.40723 1.000 59.10563 713 THR A O 1
ATOM 2349 N N . ASP A 1 311 ? 55.30058 10.06942 98.10920 1.000 61.33145 714 ASP A N 1
ATOM 2350 C CA . ASP A 1 311 ? 54.34881 10.41976 99.15264 1.000 60.28869 714 ASP A CA 1
ATOM 2351 C C . ASP A 1 311 ? 54.32675 9.36027 100.25068 1.000 57.41827 714 ASP A C 1
ATOM 2352 O O . ASP A 1 311 ? 54.58194 8.17627 100.01289 1.000 57.60979 714 ASP A O 1
ATOM 2357 N N . SER A 1 312 ? 54.01484 9.80607 101.47204 1.000 59.83563 715 SER A N 1
ATOM 2358 C CA . SER A 1 312 ? 53.99481 8.90574 102.61949 1.000 59.55918 715 SER A CA 1
ATOM 2359 C C . SER A 1 312 ? 52.89480 7.85790 102.51744 1.000 61.83628 715 SER A C 1
ATOM 2360 O O . SER A 1 312 ? 53.01098 6.79315 103.13421 1.000 62.83002 715 SER A O 1
ATOM 2363 N N . ARG A 1 313 ? 51.83271 8.13270 101.75673 1.000 54.12019 716 ARG A N 1
ATOM 2364 C CA . ARG A 1 313 ? 50.77934 7.14326 101.56928 1.000 42.58487 716 ARG A CA 1
ATOM 2365 C C . ARG A 1 313 ? 51.25457 5.93433 100.77638 1.000 54.79078 716 ARG A C 1
ATOM 2366 O O . ARG A 1 313 ? 50.60901 4.88221 100.83008 1.000 62.60789 716 ARG A O 1
ATOM 2374 N N . LEU A 1 314 ? 52.35788 6.05916 100.04213 1.000 55.47138 717 LEU A N 1
ATOM 2375 C CA . LEU A 1 314 ? 52.89134 4.96557 99.24522 1.000 53.95789 717 LEU A CA 1
ATOM 2376 C C . LEU A 1 314 ? 54.03551 4.24105 99.94294 1.000 55.41310 717 LEU A C 1
ATOM 2377 O O . LEU A 1 314 ? 54.58115 3.28679 99.37871 1.000 61.87578 717 LEU A O 1
ATOM 2382 N N . ARG A 1 315 ? 54.39784 4.66327 101.15706 1.000 58.06002 718 ARG A N 1
ATOM 2383 C CA . ARG A 1 315 ? 55.44313 3.98289 101.91823 1.000 56.18892 718 ARG A CA 1
ATOM 2384 C C . ARG A 1 315 ? 54.97702 2.59324 102.32607 1.000 60.67803 718 ARG A C 1
ATOM 2385 O O . ARG A 1 315 ? 53.91166 2.45911 102.93726 1.000 64.82678 718 ARG A O 1
ATOM 2393 N N . PRO A 1 316 ? 55.74250 1.54346 102.02401 1.000 55.95783 719 PRO A N 1
ATOM 2394 C CA . PRO A 1 316 ? 55.26887 0.18875 102.35094 1.000 58.89296 719 PRO A CA 1
ATOM 2395 C C . PRO A 1 316 ? 55.15859 -0.08691 103.84408 1.000 79.79059 719 PRO A C 1
ATOM 2396 O O . PRO A 1 316 ? 54.24807 -0.81581 104.25067 1.000 84.08701 719 PRO A O 1
ATOM 2400 N N . ASP A 1 317 ? 56.08270 0.42121 104.66981 1.000 76.04825 720 ASP A N 1
ATOM 2401 C CA . ASP A 1 317 ? 56.06707 0.08410 106.09400 1.000 61.65505 720 ASP A CA 1
ATOM 2402 C C . ASP A 1 317 ? 54.78148 0.53847 106.77583 1.000 68.63394 720 ASP A C 1
ATOM 2403 O O . ASP A 1 317 ? 54.17920 -0.21942 107.54834 1.000 79.85371 720 ASP A O 1
ATOM 2408 N N . GLN A 1 318 ? 54.32364 1.75687 106.47829 1.000 61.56062 721 GLN A N 1
ATOM 2409 C CA . GLN A 1 318 ? 53.12218 2.26530 107.13371 1.000 64.48703 721 GLN A CA 1
ATOM 2410 C C . GLN A 1 318 ? 51.88942 1.46475 106.75399 1.000 82.60202 721 GLN A C 1
ATOM 2411 O O . GLN A 1 318 ? 51.06995 1.13308 107.61323 1.000 86.25941 721 GLN A O 1
ATOM 2417 N N . ARG A 1 319 ? 51.71562 1.18422 105.46614 1.000 72.76466 722 ARG A N 1
ATOM 2418 C CA . ARG A 1 319 ? 50.53977 0.43746 105.04414 1.000 75.13561 722 ARG A CA 1
ATOM 2419 C C . ARG A 1 319 ? 50.60774 -1.01868 105.48853 1.000 78.09813 722 ARG A C 1
ATOM 2420 O O . ARG A 1 319 ? 49.57310 -1.62173 105.79562 1.000 86.02335 722 ARG A O 1
ATOM 2428 N N . LEU A 1 320 ? 51.80977 -1.59607 105.53035 1.000 76.45790 723 LEU A N 1
ATOM 2429 C CA . LEU A 1 320 ? 51.96914 -2.96861 105.99512 1.000 69.51548 723 LEU A CA 1
ATOM 2430 C C . LEU A 1 320 ? 51.70248 -3.09867 107.48984 1.000 79.79137 723 LEU A C 1
ATOM 2431 O O . LEU A 1 320 ? 51.20396 -4.13741 107.93727 1.000 90.22306 723 LEU A O 1
ATOM 2436 N N . MET A 1 321 ? 52.01858 -2.06360 108.27241 1.000 77.71245 724 MET A N 1
ATOM 2437 C CA . MET A 1 321 ? 51.76161 -2.07348 109.70852 1.000 75.66278 724 MET A CA 1
ATOM 2438 C C . MET A 1 321 ? 50.34022 -1.64838 110.05026 1.000 79.38234 724 MET A C 1
ATOM 2439 O O . MET A 1 321 ? 49.79081 -2.09232 111.06628 1.000 95.85406 724 MET A O 1
ATOM 2444 N N . GLU A 1 322 ? 49.74606 -0.79160 109.21593 1.000 81.31434 725 GLU A N 1
ATOM 2445 C CA . GLU A 1 322 ? 48.39613 -0.29320 109.45144 1.000 80.65914 725 GLU A CA 1
ATOM 2446 C C . GLU A 1 322 ? 47.38526 -1.42514 109.41002 1.000 91.73839 725 GLU A C 1
ATOM 2447 O O . GLU A 1 322 ? 46.43903 -1.45340 110.20487 1.000 95.84206 725 GLU A O 1
ATOM 2453 N N . ASN A 1 323 ? 47.58770 -2.38034 108.50591 1.000 85.81236 726 ASN A N 1
ATOM 2454 C CA . ASN A 1 323 ? 46.69735 -3.51682 108.33770 1.000 96.03297 726 ASN A CA 1
ATOM 2455 C C . ASN A 1 323 ? 47.01361 -4.64626 109.30899 1.000 96.48680 726 ASN A C 1
ATOM 2456 O O . ASN A 1 323 ? 46.43847 -5.73372 109.19435 1.000 104.97455 726 ASN A O 1
ATOM 2461 N N . GLY A 1 324 ? 47.91343 -4.40189 110.25923 1.000 91.35583 727 GLY A N 1
ATOM 2462 C CA . GLY A 1 324 ? 48.21817 -5.33298 111.32182 1.000 98.35751 727 GLY A CA 1
ATOM 2463 C C . GLY A 1 324 ? 49.31114 -6.34069 111.04548 1.000 99.10276 727 GLY A C 1
ATOM 2464 O O . GLY A 1 324 ? 49.57575 -7.18411 111.91174 1.000 105.81336 727 GLY A O 1
ATOM 2465 N N . ARG A 1 325 ? 49.95608 -6.29514 109.87911 1.000 86.78943 728 ARG A N 1
ATOM 2466 C CA . ARG A 1 325 ? 51.05314 -7.22333 109.59079 1.000 84.28170 728 ARG A CA 1
ATOM 2467 C C . ARG A 1 325 ? 52.38463 -6.59647 110.00771 1.000 80.12514 728 ARG A C 1
ATOM 2468 O O . ARG A 1 325 ? 53.20507 -6.16793 109.19354 1.000 81.52949 728 ARG A O 1
ATOM 2476 N N . TRP A 1 326 ? 52.58653 -6.56248 111.32591 1.000 79.13442 729 TRP A N 1
ATOM 2477 C CA . TRP A 1 326 ? 53.76841 -5.91639 111.88748 1.000 84.88281 729 TRP A CA 1
ATOM 2478 C C . TRP A 1 326 ? 55.02786 -6.73157 111.61742 1.000 78.43324 729 TRP A C 1
ATOM 2479 O O . TRP A 1 326 ? 56.11101 -6.16638 111.40453 1.000 77.85317 729 TRP A O 1
ATOM 2490 N N . ASP A 1 327 ? 54.90005 -8.06090 111.61992 1.000 82.45728 730 ASP A N 1
ATOM 2491 C CA . ASP A 1 327 ? 56.06167 -8.92808 111.45686 1.000 82.03536 730 ASP A CA 1
ATOM 2492 C C . ASP A 1 327 ? 56.74425 -8.69096 110.11580 1.000 83.92851 730 ASP A C 1
ATOM 2493 O O . ASP A 1 327 ? 57.97800 -8.65914 110.03336 1.000 82.47354 730 ASP A O 1
ATOM 2498 N N . GLU A 1 328 ? 55.95660 -8.52774 109.05253 1.000 81.49674 731 GLU A N 1
ATOM 2499 C CA . GLU A 1 328 ? 56.51528 -8.19211 107.74907 1.000 82.63868 731 GLU A CA 1
ATOM 2500 C C . GLU A 1 328 ? 56.87354 -6.71559 107.63890 1.000 78.90155 731 GLU A C 1
ATOM 2501 O O . GLU A 1 328 ? 57.76926 -6.35274 106.86257 1.000 85.74041 731 GLU A O 1
ATOM 2507 N N . ALA A 1 329 ? 56.18668 -5.85431 108.39406 1.000 75.34579 732 ALA A N 1
ATOM 2508 C CA . ALA A 1 329 ? 56.51591 -4.43529 108.36345 1.000 72.72156 732 ALA A CA 1
ATOM 2509 C C . ALA A 1 329 ? 57.91630 -4.18554 108.90086 1.000 68.18717 732 ALA A C 1
ATOM 2510 O O . ALA A 1 329 ? 58.61923 -3.29570 108.40791 1.000 66.02708 732 ALA A O 1
ATOM 2512 N N . ASN A 1 330 ? 58.35546 -4.98660 109.87667 1.000 70.49115 733 ASN A N 1
ATOM 2513 C CA . ASN A 1 330 ? 59.72936 -4.86703 110.36105 1.000 75.02893 733 ASN A CA 1
ATOM 2514 C C . ASN A 1 330 ? 60.73636 -5.19105 109.26112 1.000 75.59660 733 ASN A C 1
ATOM 2515 O O . ASN A 1 330 ? 61.72235 -4.46435 109.07266 1.000 74.44003 733 ASN A O 1
ATOM 2520 N N . ALA A 1 331 ? 60.49257 -6.26558 108.50739 1.000 75.81943 734 ALA A N 1
ATOM 2521 C CA . ALA A 1 331 ? 61.41089 -6.63711 107.43635 1.000 77.00069 734 ALA A CA 1
ATOM 2522 C C . ALA A 1 331 ? 61.41840 -5.59132 106.32949 1.000 77.85275 734 ALA A C 1
ATOM 2523 O O . ALA A 1 331 ? 62.47422 -5.28657 105.75685 1.000 84.61160 734 ALA A O 1
ATOM 2525 N N . GLU A 1 332 ? 60.25407 -5.01927 106.01959 1.000 70.10300 735 GLU A N 1
ATOM 2526 C CA . GLU A 1 332 ? 60.22588 -3.98794 104.98918 1.000 75.73311 735 GLU A CA 1
ATOM 2527 C C . GLU A 1 332 ? 60.92251 -2.71710 105.46634 1.000 74.15368 735 GLU A C 1
ATOM 2528 O O . GLU A 1 332 ? 61.56712 -2.02571 104.66775 1.000 79.72215 735 GLU A O 1
ATOM 2534 N N . LYS A 1 333 ? 60.82361 -2.40558 106.76231 1.000 70.36874 736 LYS A N 1
ATOM 2535 C CA . LYS A 1 333 ? 61.55836 -1.27011 107.30855 1.000 63.82818 736 LYS A CA 1
ATOM 2536 C C . LYS A 1 333 ? 63.05848 -1.50427 107.21783 1.000 68.89007 736 LYS A C 1
ATOM 2537 O O . LYS A 1 333 ? 63.82319 -0.58393 106.90070 1.000 66.43007 736 LYS A O 1
ATOM 2543 N N . GLN A 1 334 ? 63.49417 -2.74234 107.46022 1.000 70.32153 737 GLN A N 1
ATOM 2544 C CA . GLN A 1 334 ? 64.91241 -3.05500 107.32314 1.000 73.68392 737 GLN A CA 1
ATOM 2545 C C . GLN A 1 334 ? 65.36200 -2.90433 105.87705 1.000 68.08471 737 GLN A C 1
ATOM 2546 O O . GLN A 1 334 ? 66.44236 -2.36196 105.60474 1.000 74.33596 737 GLN A O 1
ATOM 2552 N N . ARG A 1 335 ? 64.51522 -3.32489 104.93283 1.000 77.68848 738 ARG A N 1
ATOM 2553 C CA . ARG A 1 335 ? 64.86984 -3.20426 103.52241 1.000 73.23276 738 ARG A CA 1
ATOM 2554 C C . ARG A 1 335 ? 64.99311 -1.74192 103.11821 1.000 63.26254 738 ARG A C 1
ATOM 2555 O O . ARG A 1 335 ? 65.95712 -1.35322 102.44901 1.000 63.48715 738 ARG A O 1
ATOM 2563 N N . LEU A 1 336 ? 64.02667 -0.91343 103.52022 1.000 65.73765 739 LEU A N 1
ATOM 2564 C CA . LEU A 1 336 ? 64.08027 0.49832 103.15244 1.000 63.95964 739 LEU A CA 1
ATOM 2565 C C . LEU A 1 336 ? 65.26528 1.21020 103.79856 1.000 71.45609 739 LEU A C 1
ATOM 2566 O O . LEU A 1 336 ? 65.92221 2.03378 103.14815 1.000 69.04604 739 LEU A O 1
ATOM 2571 N N . GLU A 1 337 ? 65.57234 0.90876 105.06658 1.000 73.61322 740 GLU A N 1
ATOM 2572 C CA . GLU A 1 337 ? 66.69723 1.59763 105.69274 1.000 76.56964 740 GLU A CA 1
ATOM 2573 C C . GLU A 1 337 ? 68.02089 1.17225 105.06500 1.000 78.53216 740 GLU A C 1
ATOM 2574 O O . GLU A 1 337 ? 68.91323 2.00685 104.86874 1.000 85.16736 740 GLU A O 1
ATOM 2580 N N . GLU A 1 338 ? 68.16568 -0.11523 104.71714 1.000 74.50126 741 GLU A N 1
ATOM 2581 C CA . GLU A 1 338 ? 69.40834 -0.54613 104.07859 1.000 83.14061 741 GLU A CA 1
ATOM 2582 C C . GLU A 1 338 ? 69.53266 0.00823 102.66387 1.000 72.34644 741 GLU A C 1
ATOM 2583 O O . GLU A 1 338 ? 70.63743 0.35356 102.23040 1.000 75.42955 741 GLU A O 1
ATOM 2589 N N . LYS A 1 339 ? 68.40800 0.13529 101.95543 1.000 69.19558 742 LYS A N 1
ATOM 2590 C CA . LYS A 1 339 ? 68.38646 0.78429 100.64864 1.000 60.64260 742 LYS A CA 1
ATOM 2591 C C . LYS A 1 339 ? 68.84699 2.23211 100.74563 1.000 68.25499 742 LYS A C 1
ATOM 2592 O O . LYS A 1 339 ? 69.68217 2.69209 99.95492 1.000 70.93799 742 LYS A O 1
ATOM 2598 N N . GLN A 1 340 ? 68.31126 2.96596 101.72180 1.000 66.66932 743 GLN A N 1
ATOM 2599 C CA . GLN A 1 340 ? 68.69905 4.36140 101.89298 1.000 62.08503 743 GLN A CA 1
ATOM 2600 C C . GLN A 1 340 ? 70.16687 4.48474 102.27961 1.000 66.16553 743 GLN A C 1
ATOM 2601 O O . GLN A 1 340 ? 70.87711 5.37396 101.78882 1.000 65.85693 743 GLN A O 1
ATOM 2607 N N . ARG A 1 341 ? 70.65266 3.57175 103.12272 1.000 69.67829 744 ARG A N 1
ATOM 2608 C CA . ARG A 1 341 ? 72.05267 3.61848 103.52645 1.000 73.91734 744 ARG A CA 1
ATOM 2609 C C . ARG A 1 341 ? 72.97170 3.31258 102.34947 1.000 67.93997 744 ARG A C 1
ATOM 2610 O O . ARG A 1 341 ? 74.01763 3.95163 102.18742 1.000 63.96848 744 ARG A O 1
ATOM 2618 N N . LEU A 1 342 ? 72.60017 2.33553 101.51933 1.000 72.53503 745 LEU A N 1
ATOM 2619 C CA . LEU A 1 342 ? 73.39800 2.02405 100.33884 1.000 69.32020 745 LEU A CA 1
ATOM 2620 C C . LEU A 1 342 ? 73.40058 3.18543 99.35277 1.000 68.60604 745 LEU A C 1
ATOM 2621 O O . LEU A 1 342 ? 74.42644 3.46793 98.72316 1.000 77.52865 745 LEU A O 1
ATOM 2626 N N . SER A 1 343 ? 72.26854 3.88156 99.21276 1.000 62.86686 746 SER A N 1
ATOM 2627 C CA . SER A 1 343 ? 72.24282 5.05017 98.33632 1.000 66.82728 746 SER A CA 1
ATOM 2628 C C . SER A 1 343 ? 73.14727 6.15662 98.86787 1.000 64.82409 746 SER A C 1
ATOM 2629 O O . SER A 1 343 ? 73.83957 6.83494 98.09266 1.000 68.46378 746 SER A O 1
ATOM 2632 N N . ARG A 1 344 ? 73.18295 6.33399 100.19164 1.000 77.20926 747 ARG A N 1
ATOM 2633 C CA . ARG A 1 344 ? 74.07391 7.34735 100.74702 1.000 71.86543 747 ARG A CA 1
ATOM 2634 C C . ARG A 1 344 ? 75.53199 6.94029 100.56594 1.000 67.50929 747 ARG A C 1
ATOM 2635 O O . ARG A 1 344 ? 76.39268 7.78942 100.30030 1.000 71.70835 747 ARG A O 1
ATOM 2643 N N . LYS A 1 345 ? 75.82908 5.64377 100.69859 1.000 65.08642 748 LYS A N 1
ATOM 2644 C CA . LYS A 1 345 ? 77.18193 5.17755 100.41192 1.000 69.32016 748 LYS A CA 1
ATOM 2645 C C . LYS A 1 345 ? 77.54245 5.40695 98.95167 1.000 73.29221 748 LYS A C 1
ATOM 2646 O O . LYS A 1 345 ? 78.69841 5.71074 98.63795 1.000 71.12394 748 LYS A O 1
ATOM 2652 N N . LYS A 1 346 ? 76.56615 5.28677 98.04929 1.000 70.76237 749 LYS A N 1
ATOM 2653 C CA . LYS A 1 346 ? 76.82935 5.58019 96.64481 1.000 67.37354 749 LYS A CA 1
ATOM 2654 C C . LYS A 1 346 ? 77.14662 7.05409 96.44389 1.000 72.61166 749 LYS A C 1
ATOM 2655 O O . LYS A 1 346 ? 78.04177 7.40023 95.66567 1.000 75.04993 749 LYS A O 1
ATOM 2661 N N . ARG A 1 347 ? 76.42189 7.93709 97.13216 1.000 74.80469 750 ARG A N 1
ATOM 2662 C CA . ARG A 1 347 ? 76.73516 9.36105 97.03166 1.000 71.94735 750 ARG A CA 1
ATOM 2663 C C . ARG A 1 347 ? 78.12509 9.66396 97.58577 1.000 68.75130 750 ARG A C 1
ATOM 2664 O O . ARG A 1 347 ? 78.87431 10.46190 97.00658 1.000 76.50927 750 ARG A O 1
ATOM 2672 N N . GLU A 1 348 ? 78.50191 9.00959 98.68690 1.000 71.87781 751 GLU A N 1
ATOM 2673 C CA . GLU A 1 348 ? 79.83273 9.22573 99.25037 1.000 68.75544 751 GLU A CA 1
ATOM 2674 C C . GLU A 1 348 ? 80.91988 8.71289 98.31114 1.000 69.58579 751 GLU A C 1
ATOM 2675 O O . GLU A 1 348 ? 81.96929 9.35137 98.15186 1.000 71.87241 751 GLU A O 1
ATOM 2681 N N . ALA A 1 349 ? 80.67177 7.57868 97.65290 1.000 70.33787 752 ALA A N 1
ATOM 2682 C CA . ALA A 1 349 ? 81.64499 7.04449 96.70713 1.000 72.57425 752 ALA A CA 1
ATOM 2683 C C . ALA A 1 349 ? 81.76572 7.93767 95.47979 1.000 72.69113 752 ALA A C 1
ATOM 2684 O O . ALA A 1 349 ? 82.86630 8.12495 94.94833 1.000 61.01625 752 ALA A O 1
ATOM 2686 N N . GLU A 1 350 ? 80.64263 8.48598 95.00687 1.000 71.64190 753 GLU A N 1
ATOM 2687 C CA . GLU A 1 350 ? 80.69620 9.43845 93.90300 1.000 65.79169 753 GLU A CA 1
ATOM 2688 C C . GLU A 1 350 ? 81.48062 10.68391 94.28768 1.000 67.79482 753 GLU A C 1
ATOM 2689 O O . GLU A 1 350 ? 82.25335 11.20756 93.48015 1.000 75.61937 753 GLU A O 1
ATOM 2695 N N . ALA A 1 351 ? 81.31112 11.16623 95.52143 1.000 75.12071 754 ALA A N 1
ATOM 2696 C CA . ALA A 1 351 ? 82.07272 12.33779 95.94452 1.000 68.25966 754 ALA A CA 1
ATOM 2697 C C . ALA A 1 351 ? 83.55926 12.02366 96.04113 1.000 71.67752 754 ALA A C 1
ATOM 2698 O O . ALA A 1 351 ? 84.39832 12.84422 95.65166 1.000 74.42920 754 ALA A O 1
ATOM 2700 N N . MET A 1 352 ? 83.90080 10.81361 96.48688 1.000 65.74676 755 MET A N 1
ATOM 2701 C CA . MET A 1 352 ? 85.30728 10.44111 96.59470 1.000 66.67436 755 MET A CA 1
ATOM 2702 C C . MET A 1 352 ? 85.94395 10.27817 95.22028 1.000 76.37546 755 MET A C 1
ATOM 2703 O O . MET A 1 352 ? 87.06010 10.75973 94.98160 1.000 80.74017 755 MET A O 1
ATOM 2708 N N . LYS A 1 353 ? 85.22244 9.66125 94.28334 1.000 79.98495 756 LYS A N 1
ATOM 2709 C CA . LYS A 1 353 ? 85.75499 9.50356 92.93620 1.000 77.09416 756 LYS A CA 1
ATOM 2710 C C . LYS A 1 353 ? 85.86295 10.85071 92.23197 1.000 73.99339 756 LYS A C 1
ATOM 2711 O O . LYS A 1 353 ? 86.83336 11.10097 91.51039 1.000 75.09407 756 LYS A O 1
ATOM 2717 N N . ALA A 1 354 ? 84.86841 11.72637 92.41116 1.000 64.84708 757 ALA A N 1
ATOM 2718 C CA . ALA A 1 354 ? 84.91499 13.03193 91.76499 1.000 65.46664 757 ALA A CA 1
ATOM 2719 C C . ALA A 1 354 ? 86.01571 13.90776 92.34729 1.000 72.40869 757 ALA A C 1
ATOM 2720 O O . ALA A 1 354 ? 86.61766 14.70754 91.62247 1.000 70.80354 757 ALA A O 1
ATOM 2722 N N . THR A 1 355 ? 86.29567 13.77567 93.64477 1.000 81.35073 758 THR A N 1
ATOM 2723 C CA . THR A 1 355 ? 87.37706 14.54447 94.24654 1.000 81.11100 758 THR A CA 1
ATOM 2724 C C . THR A 1 355 ? 88.74929 13.98769 93.89244 1.000 79.79269 758 THR A C 1
ATOM 2725 O O . THR A 1 355 ? 89.72451 14.74661 93.86231 1.000 76.38019 758 THR A O 1
ATOM 2729 N N . GLU A 1 356 ? 88.85549 12.68554 93.61590 1.000 83.13589 759 GLU A N 1
ATOM 2730 C CA . GLU A 1 356 ? 90.15764 12.16354 93.21831 1.000 73.50083 759 GLU A CA 1
ATOM 2731 C C . GLU A 1 356 ? 90.41636 12.38227 91.73199 1.000 67.06162 759 GLU A C 1
ATOM 2732 O O . GLU A 1 356 ? 91.55486 12.64970 91.33151 1.000 76.74520 759 GLU A O 1
ATOM 2738 N N . ASP A 1 357 ? 89.37713 12.27517 90.90430 1.000 66.38623 760 ASP A N 1
ATOM 2739 C CA . ASP A 1 357 ? 89.49264 12.50931 89.47151 1.000 70.57833 760 ASP A CA 1
ATOM 2740 C C . ASP A 1 357 ? 89.47575 13.98617 89.09822 1.000 73.41534 760 ASP A C 1
ATOM 2741 O O . ASP A 1 357 ? 89.77125 14.31645 87.94503 1.000 85.19240 760 ASP A O 1
ATOM 2746 N N . GLY A 1 358 ? 89.14084 14.87757 90.02921 1.000 72.80546 761 GLY A N 1
ATOM 2747 C CA . GLY A 1 358 ? 89.01617 16.28566 89.71596 1.000 63.69920 761 GLY A CA 1
ATOM 2748 C C . GLY A 1 358 ? 87.72296 16.68436 89.03842 1.000 71.13454 761 GLY A C 1
ATOM 2749 O O . GLY A 1 358 ? 87.53342 17.87500 88.75710 1.000 75.84043 761 GLY A O 1
ATOM 2750 N N . THR A 1 359 ? 86.83168 15.73478 88.76480 1.000 80.13200 762 THR A N 1
ATOM 2751 C CA . THR A 1 359 ? 85.57880 16.04998 88.10151 1.000 76.00142 762 THR A CA 1
ATOM 2752 C C . THR A 1 359 ? 84.65537 16.78626 89.07102 1.000 72.05907 762 THR A C 1
ATOM 2753 O O . THR A 1 359 ? 84.72478 16.57658 90.28491 1.000 68.87841 762 THR A O 1
ATOM 2757 N N . PRO A 1 360 ? 83.78505 17.65546 88.56541 1.000 80.41013 763 PRO A N 1
ATOM 2758 C CA . PRO A 1 360 ? 82.82708 18.32435 89.44935 1.000 86.44008 763 PRO A CA 1
ATOM 2759 C C . PRO A 1 360 ? 81.85912 17.32301 90.05602 1.000 89.58580 763 PRO A C 1
ATOM 2760 O O . PRO A 1 360 ? 81.59820 16.25403 89.49790 1.000 70.36842 763 PRO A O 1
ATOM 2764 N N . TYR A 1 361 ? 81.32277 17.68358 91.21748 1.000 96.92730 764 TYR A N 1
ATOM 2765 C CA . TYR A 1 361 ? 80.37489 16.83984 91.92888 1.000 88.49583 764 TYR A CA 1
ATOM 2766 C C . TYR A 1 361 ? 79.14116 17.66736 92.24315 1.000 92.34607 764 TYR A C 1
ATOM 2767 O O . TYR A 1 361 ? 79.25136 18.77392 92.78034 1.000 90.78551 764 TYR A O 1
ATOM 2776 N N . ASP A 1 362 ? 77.97163 17.12735 91.90731 1.000 93.55882 765 ASP A N 1
ATOM 2777 C CA . ASP A 1 362 ? 76.71353 17.79583 92.18556 1.000 95.50270 765 ASP A CA 1
ATOM 2778 C C . ASP A 1 362 ? 76.09716 17.13928 93.40846 1.000 89.46184 765 ASP A C 1
ATOM 2779 O O . ASP A 1 362 ? 75.62839 15.99471 93.31384 1.000 89.00909 765 ASP A O 1
ATOM 2784 N N . PRO A 1 363 ? 76.06897 17.80585 94.56436 1.000 86.44688 766 PRO A N 1
ATOM 2785 C CA . PRO A 1 363 ? 75.57241 17.14801 95.77926 1.000 81.84423 766 PRO A CA 1
ATOM 2786 C C . PRO A 1 363 ? 74.06306 16.98156 95.77556 1.000 79.51603 766 PRO A C 1
ATOM 2787 O O . PRO A 1 363 ? 73.38516 17.40515 94.83404 1.000 82.15648 766 PRO A O 1
ATOM 2791 N N . TYR A 1 364 ? 73.52701 16.36620 96.82527 1.000 62.32373 767 TYR A N 1
ATOM 2792 C CA . TYR A 1 364 ? 72.08844 16.16911 96.90963 1.000 64.48706 767 TYR A CA 1
ATOM 2793 C C . TYR A 1 364 ? 71.38972 17.49198 97.20155 1.000 63.47948 767 TYR A C 1
ATOM 2794 O O . TYR A 1 364 ? 71.81694 18.26318 98.06571 1.000 72.90338 767 TYR A O 1
ATOM 2803 N N . LYS A 1 365 ? 70.30857 17.75309 96.47246 1.000 65.56200 768 LYS A N 1
ATOM 2804 C CA . LYS A 1 365 ? 69.47941 18.92536 96.70042 1.000 73.57452 768 LYS A CA 1
ATOM 2805 C C . LYS A 1 365 ? 68.01436 18.51311 96.74049 1.000 68.52150 768 LYS A C 1
ATOM 2806 O O . LYS A 1 365 ? 67.60021 17.56419 96.06733 1.000 61.22546 768 LYS A O 1
ATOM 2812 N N . ALA A 1 366 ? 67.23723 19.23079 97.54929 1.000 67.19225 769 ALA A N 1
ATOM 2813 C CA . ALA A 1 366 ? 65.81510 18.94604 97.68291 1.000 61.27273 769 ALA A CA 1
ATOM 2814 C C . ALA A 1 366 ? 65.07137 19.23415 96.38194 1.000 64.14925 769 ALA A C 1
ATOM 2815 O O . ALA A 1 366 ? 65.47122 20.08771 95.58512 1.000 84.49332 769 ALA A O 1
ATOM 2817 N N . LEU A 1 367 ? 63.96690 18.51236 96.17721 1.000 59.72928 770 LEU A N 1
ATOM 2818 C CA . LEU A 1 367 ? 63.21282 18.62438 94.93170 1.000 56.76210 770 LEU A CA 1
ATOM 2819 C C . LEU A 1 367 ? 62.22374 19.78514 94.96850 1.000 66.40816 770 LEU A C 1
ATOM 2820 O O . LEU A 1 367 ? 62.25069 20.66659 94.10315 1.000 70.34687 770 LEU A O 1
ATOM 2825 N N . TRP A 1 368 ? 61.34168 19.80029 95.96459 1.000 66.80517 771 TRP A N 1
ATOM 2826 C CA . TRP A 1 368 ? 60.26644 20.77934 96.03513 1.000 71.50462 771 TRP A CA 1
ATOM 2827 C C . TRP A 1 368 ? 60.57082 21.93024 96.98205 1.000 61.29859 771 TRP A C 1
ATOM 2828 O O . TRP A 1 368 ? 59.71558 22.79942 97.17624 1.000 63.39337 771 TRP A O 1
ATOM 2839 N N . PHE A 1 369 ? 61.75984 21.95645 97.57496 1.000 56.70684 772 PHE A N 1
ATOM 2840 C CA . PHE A 1 369 ? 62.17297 23.04354 98.44561 1.000 59.18886 772 PHE A CA 1
ATOM 2841 C C . PHE A 1 369 ? 63.56402 23.51616 98.04956 1.000 59.42953 772 PHE A C 1
ATOM 2842 O O . PHE A 1 369 ? 64.40457 22.73150 97.60179 1.000 65.52968 772 PHE A O 1
ATOM 2850 N N . GLU A 1 370 ? 63.79074 24.81496 98.22429 1.000 53.96403 773 GLU A N 1
ATOM 2851 C CA . GLU A 1 370 ? 65.05218 25.46985 97.91282 1.000 60.60407 773 GLU A CA 1
ATOM 2852 C C . GLU A 1 370 ? 65.63100 26.02790 99.20279 1.000 65.90348 773 GLU A C 1
ATOM 2853 O O . GLU A 1 370 ? 64.92442 26.69535 99.96132 1.000 65.50244 773 GLU A O 1
ATOM 2859 N N . ARG A 1 371 ? 66.91534 25.78360 99.43957 1.000 66.85789 774 ARG A N 1
ATOM 2860 C CA . ARG A 1 371 ? 67.56075 26.22852 100.67297 1.000 68.72293 774 ARG A CA 1
ATOM 2861 C C . ARG A 1 371 ? 68.06704 27.64722 100.45051 1.000 65.46259 774 ARG A C 1
ATOM 2862 O O . ARG A 1 371 ? 69.15128 27.85606 99.90071 1.000 67.09486 774 ARG A O 1
ATOM 2870 N N . LYS A 1 372 ? 67.27791 28.62828 100.87712 1.000 68.91002 775 LYS A N 1
ATOM 2871 C CA . LYS A 1 372 ? 67.64565 30.02881 100.73907 1.000 63.75484 775 LYS A CA 1
ATOM 2872 C C . LYS A 1 372 ? 67.64802 30.71624 102.09830 1.000 71.86746 775 LYS A C 1
ATOM 2873 O O . LYS A 1 372 ? 67.12726 30.19860 103.08904 1.000 79.07770 775 LYS A O 1
ATOM 2875 N N . LYS A 1 373 ? 68.24629 31.90446 102.13323 1.000 68.30982 776 LYS A N 1
ATOM 2876 C CA . LYS A 1 373 ? 68.27444 32.70930 103.34741 1.000 72.03879 776 LYS A CA 1
ATOM 2877 C C . LYS A 1 373 ? 66.92600 33.39667 103.52333 1.000 67.28815 776 LYS A C 1
ATOM 2878 O O . LYS A 1 373 ? 66.47608 34.12731 102.63359 1.000 63.54102 776 LYS A O 1
ATOM 2880 N N . ASP A 1 374 ? 66.28228 33.16311 104.65939 1.000 57.72657 777 ASP A N 1
ATOM 2881 C CA . ASP A 1 374 ? 64.99368 33.79091 104.91486 1.000 59.41890 777 ASP A CA 1
ATOM 2882 C C . ASP A 1 374 ? 65.18576 35.28973 105.11591 1.000 70.47310 777 ASP A C 1
ATOM 2883 O O . ASP A 1 374 ? 66.02759 35.69924 105.92336 1.000 76.09489 777 ASP A O 1
ATOM 2888 N N . PRO A 1 375 ? 64.43432 36.13518 104.40571 1.000 77.06304 778 PRO A N 1
ATOM 2889 C CA . PRO A 1 375 ? 64.66552 37.58523 104.50499 1.000 81.37328 778 PRO A CA 1
ATOM 2890 C C . PRO A 1 375 ? 64.26879 38.18440 105.84378 1.000 85.50799 778 PRO A C 1
ATOM 2891 O O . PRO A 1 375 ? 64.70788 39.29829 106.15334 1.000 91.51308 778 PRO A O 1
ATOM 2895 N N . VAL A 1 376 ? 63.46335 37.49408 106.64498 1.000 73.18226 779 VAL A N 1
ATOM 2896 C CA . VAL A 1 376 ? 62.97638 38.03384 107.90734 1.000 84.12357 779 VAL A CA 1
ATOM 2897 C C . VAL A 1 376 ? 63.75111 37.48300 109.09862 1.000 82.06547 779 VAL A C 1
ATOM 2898 O O . VAL A 1 376 ? 64.11223 38.23433 110.00496 1.000 86.94725 779 VAL A O 1
ATOM 2902 N N . THR A 1 377 ? 64.03091 36.18170 109.10983 1.000 71.17277 780 THR A N 1
ATOM 2903 C CA . THR A 1 377 ? 64.76598 35.56364 110.20475 1.000 70.56384 780 THR A CA 1
ATOM 2904 C C . THR A 1 377 ? 66.25901 35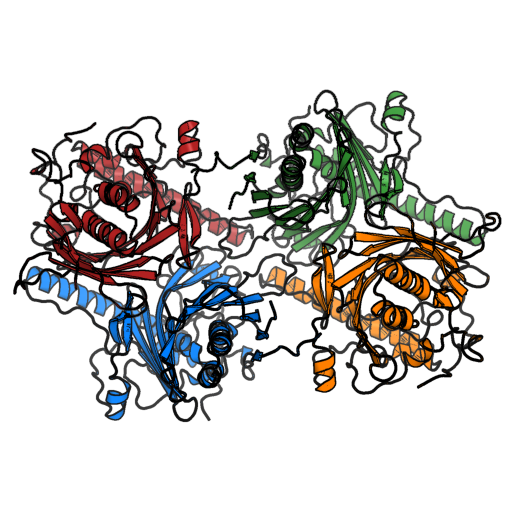.42691 109.93004 1.000 72.51047 780 THR A C 1
ATOM 2905 O O . THR A 1 377 ? 67.00264 35.03519 110.83632 1.000 85.00551 780 THR A O 1
ATOM 2909 N N . LYS A 1 378 ? 66.70776 35.74168 108.71239 1.000 77.88204 781 LYS A N 1
ATOM 2910 C CA . LYS A 1 378 ? 68.12836 35.74231 108.35248 1.000 78.07168 781 LYS A CA 1
ATOM 2911 C C . LYS A 1 378 ? 68.79044 34.38972 108.61462 1.000 70.79427 781 LYS A C 1
ATOM 2912 O O . LYS A 1 378 ? 69.93298 34.31600 109.07161 1.000 74.53006 781 LYS A O 1
ATOM 2914 N N . GLU A 1 379 ? 68.06945 33.30940 108.32285 1.000 64.51821 782 GLU A N 1
ATOM 2915 C CA . GLU A 1 379 ? 68.56305 31.95724 108.53767 1.000 72.93471 782 GLU A CA 1
ATOM 2916 C C . GLU A 1 379 ? 68.36046 31.12834 107.27598 1.000 78.72892 782 GLU A C 1
ATOM 2917 O O . GLU A 1 379 ? 67.39947 31.32813 106.52730 1.000 83.73186 782 GLU A O 1
ATOM 2923 N N . LEU A 1 380 ? 69.28188 30.19692 107.04543 1.000 76.13416 783 LEU A N 1
ATOM 2924 C CA . LEU A 1 380 ? 69.21638 29.29890 105.89278 1.000 76.48122 783 LEU A CA 1
ATOM 2925 C C . LEU A 1 380 ? 68.07622 28.31078 106.10002 1.000 82.19824 783 LEU A C 1
ATOM 2926 O O . LEU A 1 380 ? 68.22273 27.31027 106.80576 1.000 84.76771 783 LEU A O 1
ATOM 2931 N N . THR A 1 381 ? 66.92807 28.59282 105.48968 1.000 85.59071 784 THR A N 1
ATOM 2932 C CA . THR A 1 381 ? 65.74415 27.76137 105.61567 1.000 78.63244 784 THR A CA 1
ATOM 2933 C C . THR A 1 381 ? 65.34088 27.22658 104.24710 1.000 80.53300 784 THR A C 1
ATOM 2934 O O . THR A 1 381 ? 65.66907 27.80529 103.20448 1.000 88.21113 784 THR A O 1
ATOM 2938 N N . HIS A 1 382 ? 64.62869 26.10212 104.26014 1.000 75.44868 785 HIS A N 1
ATOM 2939 C CA . HIS A 1 382 ? 64.10654 25.51101 103.03694 1.000 62.71002 785 HIS A CA 1
ATOM 2940 C C . HIS A 1 382 ? 62.74143 26.12799 102.76594 1.000 64.63710 785 HIS A C 1
ATOM 2941 O O . HIS A 1 382 ? 61.80145 25.94771 103.54778 1.000 63.08017 785 HIS A O 1
ATOM 2948 N N . ILE A 1 383 ? 62.64121 26.84890 101.65928 1.000 61.41298 786 ILE A N 1
ATOM 2949 C CA . ILE A 1 383 ? 61.43965 27.56667 101.26759 1.000 63.14958 786 ILE A CA 1
ATOM 2950 C C . ILE A 1 383 ? 60.81706 26.80907 100.10517 1.000 63.80756 786 ILE A C 1
ATOM 2951 O O . ILE A 1 383 ? 61.52511 26.22777 99.27756 1.000 58.09829 786 ILE A O 1
ATOM 2956 N N . TYR A 1 384 ? 59.48918 26.81673 100.03390 1.000 70.15809 787 TYR A N 1
ATOM 2957 C CA . TYR A 1 384 ? 58.81635 26.09582 98.96144 1.000 62.27899 787 TYR A CA 1
ATOM 2958 C C . TYR A 1 384 ? 59.18275 26.72059 97.62120 1.000 58.51492 787 TYR A C 1
ATOM 2959 O O . TYR A 1 384 ? 59.07593 27.93647 97.43701 1.000 66.35422 787 TYR A O 1
ATOM 2968 N N . ARG A 1 385 ? 59.62813 25.87693 96.68573 1.000 57.44541 788 ARG A N 1
ATOM 2969 C CA . ARG A 1 385 ? 60.08405 26.37490 95.39344 1.000 68.98585 788 ARG A CA 1
ATOM 2970 C C . ARG A 1 385 ? 58.92493 26.87329 94.54082 1.000 77.52507 788 ARG A C 1
ATOM 2971 O O . ARG A 1 385 ? 59.09125 27.83001 93.77474 1.000 87.26429 788 ARG A O 1
ATOM 2979 N N . GLY A 1 386 ? 57.75755 26.24199 94.64403 1.000 67.17227 789 GLY A N 1
ATOM 2980 C CA . GLY A 1 386 ? 56.60540 26.69431 93.88987 1.000 66.01026 789 GLY A CA 1
ATOM 2981 C C . GLY A 1 386 ? 56.41721 25.89378 92.62262 1.000 76.47977 789 GLY A C 1
ATOM 2982 O O . GLY A 1 386 ? 56.07910 26.44211 91.56831 1.000 94.76489 789 GLY A O 1
ATOM 2983 N N . GLU A 1 387 ? 56.64527 24.58854 92.71137 1.000 76.68218 790 GLU A N 1
ATOM 2984 C CA . GLU A 1 387 ? 56.56468 23.74989 91.53066 1.000 63.85559 790 GLU A CA 1
ATOM 2985 C C . GLU A 1 387 ? 55.86865 22.41671 91.77227 1.000 69.35076 790 GLU A C 1
ATOM 2986 O O . GLU A 1 387 ? 55.76066 21.62411 90.83095 1.000 76.22146 790 GLU A O 1
ATOM 2992 N N . TYR A 1 388 ? 55.37535 22.14701 92.98443 1.000 66.66345 791 TYR A N 1
ATOM 2993 C CA . TYR A 1 388 ? 54.76659 20.84723 93.24991 1.000 50.38047 791 TYR A CA 1
ATOM 2994 C C . TYR A 1 388 ? 53.34485 20.74929 92.70638 1.000 66.42264 791 TYR A C 1
ATOM 2995 O O . TYR A 1 388 ? 53.01724 19.79235 92.00187 1.000 68.37623 791 TYR A O 1
ATOM 3004 N N . TRP A 1 389 ? 52.47547 21.70418 93.04686 1.000 73.10858 792 TRP A N 1
ATOM 3005 C CA . TRP A 1 389 ? 51.08913 21.62671 92.58824 1.000 69.09768 792 TRP A CA 1
ATOM 3006 C C . TRP A 1 389 ? 50.98587 21.79713 91.07646 1.000 68.69073 792 TRP A C 1
ATOM 3007 O O . TRP A 1 389 ? 50.16887 21.13258 90.42267 1.000 65.70122 792 TRP A O 1
ATOM 3018 N N . GLU A 1 390 ? 51.81522 22.67130 90.50333 1.000 83.24644 793 GLU A N 1
ATOM 3019 C CA . GLU A 1 390 ? 51.83029 22.83559 89.05486 1.000 82.75676 793 GLU A CA 1
ATOM 3020 C C . GLU A 1 390 ? 52.21587 21.53277 88.36507 1.000 70.87855 793 GLU A C 1
ATOM 3021 O O . GLU A 1 390 ? 51.58890 21.13469 87.37662 1.000 67.33432 793 GLU A O 1
ATOM 3027 N N . CYS A 1 391 ? 53.24132 20.84864 88.88160 1.000 64.29366 794 CYS A N 1
ATOM 3028 C CA . CYS A 1 391 ? 53.64147 19.55910 88.32496 1.000 60.42137 794 CYS A CA 1
ATOM 3029 C C . CYS A 1 391 ? 52.60611 18.47482 88.60416 1.000 60.98077 794 CYS A C 1
ATOM 3030 O O . CYS A 1 391 ? 52.48650 17.51677 87.83204 1.000 60.16002 794 CYS A O 1
ATOM 3033 N N . LYS A 1 392 ? 51.85945 18.60644 89.70173 1.000 65.03320 795 LYS A N 1
ATOM 3034 C CA . LYS A 1 392 ? 50.79962 17.65761 90.02385 1.000 65.39194 795 LYS A CA 1
ATOM 3035 C C . LYS A 1 392 ? 49.64547 17.77233 89.04319 1.000 73.84123 795 LYS A C 1
ATOM 3036 O O . LYS A 1 392 ? 48.99035 16.77059 88.73073 1.000 71.94571 795 LYS A O 1
ATOM 3042 N N . GLU A 1 393 ? 49.38775 18.98308 88.54897 1.000 73.60219 796 GLU A N 1
ATOM 3043 C CA . GLU A 1 393 ? 48.30369 19.16079 87.59041 1.000 61.04883 796 GLU A CA 1
ATOM 3044 C C . GLU A 1 393 ? 48.57862 18.39948 86.29756 1.000 57.04477 796 GLU A C 1
ATOM 3045 O O . GLU A 1 393 ? 47.66360 17.80827 85.71217 1.000 66.40019 796 GLU A O 1
ATOM 3051 N N . LYS A 1 394 ? 49.82752 18.40150 85.83274 1.000 48.64226 797 LYS A N 1
ATOM 3052 C CA . LYS A 1 394 ? 50.18137 17.67474 84.61981 1.000 59.75533 797 LYS A CA 1
ATOM 3053 C C . LYS A 1 394 ? 50.67759 16.25195 84.87201 1.000 60.32637 797 LYS A C 1
ATOM 3054 O O . LYS A 1 394 ? 50.81208 15.48987 83.90804 1.000 68.67681 797 LYS A O 1
ATOM 3060 N N . GLN A 1 395 ? 50.95690 15.87501 86.12499 1.000 57.00206 798 GLN A N 1
ATOM 3061 C CA . GLN A 1 395 ? 51.35975 14.50392 86.46444 1.000 55.62069 798 GLN A CA 1
ATOM 3062 C C . GLN A 1 395 ? 52.64212 14.10282 85.73313 1.000 58.00984 798 GLN A C 1
ATOM 3063 O O . GLN A 1 395 ? 52.71573 13.05474 85.08844 1.000 77.67885 798 GLN A O 1
ATOM 3069 N N . ASP A 1 396 ? 53.66700 14.94693 85.84583 1.000 59.18617 799 ASP A N 1
ATOM 3070 C CA . ASP A 1 396 ? 54.95974 14.66401 85.23189 1.000 68.89326 799 ASP A CA 1
ATOM 3071 C C . ASP A 1 396 ? 56.05266 14.46775 86.27858 1.000 73.14206 799 ASP A C 1
ATOM 3072 O O . ASP A 1 396 ? 57.05416 15.18960 86.27812 1.000 79.80555 799 ASP A O 1
ATOM 3077 N N . TRP A 1 397 ? 55.86500 13.51000 87.18312 1.000 63.86073 800 TRP A N 1
ATOM 3078 C CA . TRP A 1 397 ? 56.83288 13.28192 88.24625 1.000 67.41609 800 TRP A CA 1
ATOM 3079 C C . TRP A 1 397 ? 58.18187 12.85480 87.66802 1.000 60.84208 800 TRP A C 1
ATOM 3080 O O . TRP A 1 397 ? 58.27877 12.35443 86.54437 1.000 77.21291 800 TRP A O 1
ATOM 3091 N N . SER A 1 398 ? 59.23797 13.05305 88.46451 1.000 53.93941 801 SER A N 1
ATOM 3092 C CA . SER A 1 398 ? 60.59233 12.76004 88.00612 1.000 68.93365 801 SER A CA 1
ATOM 3093 C C . SER A 1 398 ? 60.95607 11.28069 88.05279 1.000 77.78094 801 SER A C 1
ATOM 3094 O O . SER A 1 398 ? 61.90989 10.88187 87.37461 1.000 93.08889 801 SER A O 1
ATOM 3097 N N . SER A 1 399 ? 60.22323 10.46346 88.81586 1.000 83.80382 802 SER A N 1
ATOM 3098 C CA . SER A 1 399 ? 60.43218 9.01157 88.89723 1.000 102.36421 802 SER A CA 1
ATOM 3099 C C . SER A 1 399 ? 61.89642 8.62653 89.15064 1.000 101.68478 802 SER A C 1
ATOM 3100 O O . SER A 1 399 ? 62.27318 7.46174 88.98794 1.000 90.49436 802 SER A O 1
ATOM 3103 N N . CYS A 1 400 ? 62.74464 9.58115 89.53667 1.000 101.24943 803 CYS A N 1
ATOM 3104 C CA . CYS A 1 400 ? 64.16314 9.31799 89.77231 1.000 102.40667 803 CYS A CA 1
ATOM 3105 C C . CYS A 1 400 ? 64.50960 8.92749 91.21172 1.000 122.24394 803 CYS A C 1
ATOM 3106 O O . CYS A 1 400 ? 65.44351 8.13819 91.40854 1.000 135.04858 803 CYS A O 1
ATOM 3109 N N . PRO A 1 401 ? 63.80586 9.44134 92.25646 1.000 112.83713 804 PRO A N 1
ATOM 3110 C CA . PRO A 1 401 ? 64.18389 9.05954 93.62726 1.000 82.73668 804 PRO A CA 1
ATOM 3111 C C . PRO A 1 401 ? 64.08650 7.56430 93.90015 1.000 78.66746 804 PRO A C 1
ATOM 3112 O O . PRO A 1 401 ? 65.10825 6.94318 94.20991 1.000 81.66829 804 PRO A O 1
ATOM 3116 N N . ASP A 1 402 ? 62.89173 6.97557 93.80762 1.000 65.94351 805 ASP A N 1
ATOM 3117 C CA . ASP A 1 402 ? 62.71901 5.52827 93.95857 1.000 78.37803 805 ASP A CA 1
ATOM 3118 C C . ASP A 1 402 ? 63.15825 5.04845 95.34562 1.000 82.94343 805 ASP A C 1
ATOM 3119 O O . ASP A 1 402 ? 64.00730 4.16800 95.49340 1.000 82.26392 805 ASP A O 1
ATOM 3124 N N . ILE A 1 403 ? 62.57629 5.66558 96.37284 1.000 78.92198 806 ILE A N 1
ATOM 3125 C CA . ILE A 1 403 ? 62.97012 5.36613 97.74543 1.000 70.75201 806 ILE A CA 1
ATOM 3126 C C . ILE A 1 403 ? 62.19309 4.20563 98.36031 1.000 78.43117 806 ILE A C 1
ATOM 3127 O O . ILE A 1 403 ? 62.65935 3.61958 99.34755 1.000 79.10875 806 ILE A O 1
ATOM 3132 N N . PHE A 1 404 ? 61.03323 3.85382 97.81299 1.000 78.02648 807 PHE A N 1
ATOM 3133 C CA . PHE A 1 404 ? 60.20250 2.81280 98.41278 1.000 77.36675 807 PHE A CA 1
ATOM 3134 C C . PHE A 1 404 ? 60.43306 1.44794 97.76921 1.000 83.36328 807 PHE A C 1
ATOM 3135 O O . PHE A 1 404 ? 59.74526 0.47595 98.08884 1.000 72.52744 807 PHE A O 1
ATOM 3144 N N . PRO B 1 2 ? 7.46081 34.44192 146.34439 1.000 126.47840 405 PRO B N 1
ATOM 3145 C CA . PRO B 1 2 ? 8.23937 33.98319 147.50125 1.000 128.25352 405 PRO B CA 1
ATOM 3146 C C . PRO B 1 2 ? 7.50532 32.87891 148.26078 1.000 132.93161 405 PRO B C 1
ATOM 3147 O O . PRO B 1 2 ? 6.27499 32.81961 148.19547 1.000 141.69646 405 PRO B O 1
ATOM 3151 N N . ARG B 1 3 ? 8.23441 32.02131 148.97073 1.000 118.02696 406 ARG B N 1
ATOM 3152 C CA . ARG B 1 3 ? 7.62931 30.89354 149.66676 1.000 115.84570 406 ARG B CA 1
ATOM 3153 C C . ARG B 1 3 ? 7.84256 30.99831 151.17186 1.000 115.16301 406 ARG B C 1
ATOM 3154 O O . ARG B 1 3 ? 8.97173 31.18887 151.64142 1.000 127.23588 406 ARG B O 1
ATOM 3162 N N . THR B 1 4 ? 6.73864 30.95695 151.91497 1.000 118.98186 407 THR B N 1
ATOM 3163 C CA . THR B 1 4 ? 6.78353 30.97215 153.36971 1.000 107.89909 407 THR B CA 1
ATOM 3164 C C . THR B 1 4 ? 6.10697 29.71097 153.89217 1.000 111.70653 407 THR B C 1
ATOM 3165 O O . THR B 1 4 ? 5.92018 28.75237 153.13480 1.000 125.66528 407 THR B O 1
ATOM 3169 N N . ARG B 1 5 ? 5.74037 29.71692 155.17938 1.000 107.39752 408 ARG B N 1
ATOM 3170 C CA . ARG B 1 5 ? 5.03635 28.63130 155.85976 1.000 118.04400 408 ARG B CA 1
ATOM 3171 C C . ARG B 1 5 ? 5.39304 27.24338 155.34397 1.000 127.57215 408 ARG B C 1
ATOM 3172 O O . ARG B 1 5 ? 4.72867 26.71405 154.44592 1.000 138.95399 408 ARG B O 1
ATOM 3174 N N . ILE B 1 6 ? 6.41719 26.63503 155.92880 1.000 116.92610 409 ILE B N 1
ATOM 3175 C CA . ILE B 1 6 ? 6.83513 25.28815 155.55075 1.000 108.12766 409 ILE B CA 1
ATOM 3176 C C . ILE B 1 6 ? 6.27871 24.37368 156.63996 1.000 105.25459 409 ILE B C 1
ATOM 3177 O O . ILE B 1 6 ? 6.02529 24.85028 157.75851 1.000 101.67900 409 ILE B O 1
ATOM 3182 N N . PRO B 1 7 ? 6.05017 23.08131 156.37331 1.000 107.10370 410 PRO B N 1
ATOM 3183 C CA . PRO B 1 7 ? 5.52459 22.19495 157.41933 1.000 96.39700 410 PRO B CA 1
ATOM 3184 C C . PRO B 1 7 ? 6.38547 22.18647 158.67484 1.000 90.50559 410 PRO B C 1
ATOM 3185 O O . PRO B 1 7 ? 7.61282 22.29969 158.62483 1.000 103.87173 410 PRO B O 1
ATOM 3189 N N . TYR B 1 8 ? 5.70229 22.04807 159.80660 1.000 89.67401 411 TYR B N 1
ATOM 3190 C CA . TYR B 1 8 ? 6.28953 22.14313 161.13099 1.000 101.93734 411 TYR B CA 1
ATOM 3191 C C . TYR B 1 8 ? 7.12139 20.90629 161.46284 1.000 94.69312 411 TYR B C 1
ATOM 3192 O O . TYR B 1 8 ? 7.07115 19.87664 160.78447 1.000 93.61251 411 TYR B O 1
ATOM 3194 N N . LYS B 1 9 ? 7.89939 21.03090 162.52979 1.000 104.52701 412 LYS B N 1
ATOM 3195 C CA . LYS B 1 9 ? 8.73086 19.93658 163.00596 1.000 116.96223 412 LYS B CA 1
ATOM 3196 C C . LYS B 1 9 ? 7.89320 18.93898 163.79619 1.000 125.51588 412 LYS B C 1
ATOM 3197 O O . LYS B 1 9 ? 7.24240 19.32734 164.77398 1.000 130.93680 412 LYS B O 1
ATOM 3203 N N . PRO B 1 10 ? 7.87787 17.66772 163.41786 1.000 113.44043 413 PRO B N 1
ATOM 3204 C CA . PRO B 1 10 ? 7.14867 16.66881 164.20048 1.000 117.33156 413 PRO B CA 1
ATOM 3205 C C . PRO B 1 10 ? 7.87029 16.31051 165.49338 1.000 117.76428 413 PRO B C 1
ATOM 3206 O O . PRO B 1 10 ? 9.07279 16.52752 165.65929 1.000 117.76130 413 PRO B O 1
ATOM 3210 N N . ASN B 1 11 ? 7.09635 15.74484 166.41553 1.000 111.86852 414 ASN B N 1
ATOM 3211 C CA . ASN B 1 11 ? 7.58077 15.33059 167.72969 1.000 113.52334 414 ASN B CA 1
ATOM 3212 C C . ASN B 1 11 ? 7.79403 13.82107 167.69244 1.000 121.15550 414 ASN B C 1
ATOM 3213 O O . ASN B 1 11 ? 6.83712 13.04465 167.73935 1.000 118.60068 414 ASN B O 1
ATOM 3218 N N . TYR B 1 12 ? 9.05574 13.40804 167.60384 1.000 127.03159 415 TYR B N 1
ATOM 3219 C CA . TYR B 1 12 ? 9.41917 11.99868 167.58243 1.000 129.58611 415 TYR B CA 1
ATOM 3220 C C . TYR B 1 12 ? 10.06021 11.52832 168.87467 1.000 124.38071 415 TYR B C 1
ATOM 3221 O O . TYR B 1 12 ? 10.34731 10.33276 169.00231 1.000 126.91803 415 TYR B O 1
ATOM 3230 N N . SER B 1 13 ? 10.23728 12.42248 169.84634 1.000 127.29332 416 SER B N 1
ATOM 3231 C CA . SER B 1 13 ? 10.90181 12.13080 171.11061 1.000 133.08745 416 SER B CA 1
ATOM 3232 C C . SER B 1 13 ? 12.09811 11.21107 170.89748 1.000 120.23582 416 SER B C 1
ATOM 3233 O O . SER B 1 13 ? 12.01187 9.99763 171.11848 1.000 120.94928 416 SER B O 1
ATOM 3236 N N . LEU B 1 14 ? 13.22714 11.79156 170.50443 1.000 116.41731 417 LEU B N 1
ATOM 3237 C CA . LEU B 1 14 ? 14.48518 11.07265 170.35306 1.000 112.29636 417 LEU B CA 1
ATOM 3238 C C . LEU B 1 14 ? 15.48097 11.81440 171.22731 1.000 100.46574 417 LEU B C 1
ATOM 3239 O O . LEU B 1 14 ? 15.77984 12.98683 170.97917 1.000 105.10565 417 LEU B O 1
ATOM 3244 N N . ASN B 1 15 ? 15.98206 11.14026 172.25092 1.000 107.50896 418 ASN B N 1
ATOM 3245 C CA . ASN B 1 15 ? 16.87353 11.78469 173.20336 1.000 110.85790 418 ASN B CA 1
ATOM 3246 C C . ASN B 1 15 ? 18.23227 12.05474 172.56066 1.000 107.72411 418 ASN B C 1
ATOM 3247 O O . ASN B 1 15 ? 18.90602 11.12864 172.09513 1.000 107.01889 418 ASN B O 1
ATOM 3252 N N . LEU B 1 16 ? 18.63094 13.33103 172.53487 1.000 104.35638 419 LEU B N 1
ATOM 3253 C CA . LEU B 1 16 ? 19.91147 13.70096 171.93679 1.000 86.63521 419 LEU B CA 1
ATOM 3254 C C . LEU B 1 16 ? 21.07629 13.09296 172.69922 1.000 87.75860 419 LEU B C 1
ATOM 3255 O O . LEU B 1 16 ? 22.06216 12.65661 172.09528 1.000 81.67054 419 LEU B O 1
ATOM 3260 N N . TRP B 1 17 ? 20.99072 13.06966 174.02730 1.000 90.61723 420 TRP B N 1
ATOM 3261 C CA . TRP B 1 17 ? 22.07977 12.52521 174.82318 1.000 90.50701 420 TRP B CA 1
ATOM 3262 C C . TRP B 1 17 ? 22.29822 11.03936 174.56063 1.000 97.08090 420 TRP B C 1
ATOM 3263 O O . TRP B 1 17 ? 23.40940 10.54209 174.77134 1.000 97.26642 420 TRP B O 1
ATOM 3274 N N . SER B 1 18 ? 21.26655 10.32245 174.10272 1.000 95.96783 421 SER B N 1
ATOM 3275 C CA . SER B 1 18 ? 21.40387 8.88882 173.86205 1.000 93.21863 421 SER B CA 1
ATOM 3276 C C . SER B 1 18 ? 22.40674 8.57580 172.75706 1.000 94.37886 421 SER B C 1
ATOM 3277 O O . SER B 1 18 ? 23.09376 7.54937 172.82210 1.000 95.34248 421 SER B O 1
ATOM 3280 N N . ILE B 1 19 ? 22.51097 9.43115 171.74245 1.000 99.95232 422 ILE B N 1
ATOM 3281 C CA . ILE B 1 19 ? 23.46165 9.18622 170.65918 1.000 102.64284 422 ILE B CA 1
ATOM 3282 C C . ILE B 1 19 ? 24.83233 9.77897 170.97056 1.000 104.67032 422 ILE B C 1
ATOM 3283 O O . ILE B 1 19 ? 25.85978 9.18081 170.64139 1.000 104.75948 422 ILE B O 1
ATOM 3288 N N . MET B 1 20 ? 24.87442 10.95449 171.59749 1.000 98.59673 423 MET B N 1
ATOM 3289 C CA . MET B 1 20 ? 26.12271 11.63105 171.92598 1.000 89.75234 423 MET B CA 1
ATOM 3290 C C . MET B 1 20 ? 26.65436 11.26929 173.30631 1.000 95.18450 423 MET B C 1
ATOM 3291 O O . MET B 1 20 ? 27.54879 11.95810 173.80828 1.000 98.39451 423 MET B O 1
ATOM 3296 N N . LYS B 1 21 ? 26.12602 10.21672 173.93270 1.000 99.58441 424 LYS B N 1
ATOM 3297 C CA . LYS B 1 21 ? 26.59533 9.82719 175.25917 1.000 99.54602 424 LYS B CA 1
ATOM 3298 C C . LYS B 1 21 ? 28.07316 9.45629 175.23477 1.000 104.86234 424 LYS B C 1
ATOM 3299 O O . LYS B 1 21 ? 28.88713 10.02510 175.97231 1.000 98.74811 424 LYS B O 1
ATOM 3301 N N . ASN B 1 22 ? 28.43648 8.50004 174.38588 1.000 109.72724 425 ASN B N 1
ATOM 3302 C CA . ASN B 1 22 ? 29.79639 7.98672 174.33011 1.000 105.44633 425 ASN B CA 1
ATOM 3303 C C . ASN B 1 22 ? 30.69606 8.74303 173.36266 1.000 101.34641 425 ASN B C 1
ATOM 3304 O O . ASN B 1 22 ? 31.91168 8.52033 173.37377 1.000 101.40294 425 ASN B O 1
ATOM 3309 N N . CYS B 1 23 ? 30.13986 9.62962 172.54371 1.000 101.46624 426 CYS B N 1
ATOM 3310 C CA . CYS B 1 23 ? 30.90937 10.34438 171.52487 1.000 79.23728 426 CYS B CA 1
ATOM 3311 C C . CYS B 1 23 ? 31.51701 11.63812 172.06424 1.000 77.97126 426 CYS B C 1
ATOM 3312 O O . CYS B 1 23 ? 31.40307 12.69781 171.45106 1.000 76.18440 426 CYS B O 1
ATOM 3315 N N . ILE B 1 24 ? 32.18747 11.55736 173.20794 1.000 85.76416 427 ILE B N 1
ATOM 3316 C CA . ILE B 1 24 ? 32.82132 12.71910 173.82311 1.000 81.99682 427 ILE B CA 1
ATOM 3317 C C . ILE B 1 24 ? 34.25178 12.84844 173.31548 1.000 74.26298 427 ILE B C 1
ATOM 3318 O O . ILE B 1 24 ? 35.00938 11.87090 173.29981 1.000 72.32088 427 ILE B O 1
ATOM 3323 N N . GLY B 1 25 ? 34.62064 14.05901 172.89702 1.000 88.24891 428 GLY B N 1
ATOM 3324 C CA . GLY B 1 25 ? 35.93944 14.33609 172.36867 1.000 85.00305 428 GLY B CA 1
ATOM 3325 C C . GLY B 1 25 ? 36.07916 14.14496 170.87610 1.000 93.35487 428 GLY B C 1
ATOM 3326 O O . GLY B 1 25 ? 37.15822 14.41335 170.33112 1.000 98.22291 428 GLY B O 1
ATOM 3327 N N . LYS B 1 26 ? 35.02692 13.69734 170.20160 1.000 88.04201 429 LYS B N 1
ATOM 3328 C CA . LYS B 1 26 ? 35.03169 13.47160 168.76601 1.000 74.34885 429 LYS B CA 1
ATOM 3329 C C . LYS B 1 26 ? 34.50916 14.69814 168.02402 1.000 79.90732 429 LYS B C 1
ATOM 3330 O O . LYS B 1 26 ? 33.88844 15.59207 168.60455 1.000 73.97579 429 LYS B O 1
ATOM 3332 N N . GLU B 1 27 ? 34.77547 14.72848 166.72160 1.000 89.94529 430 GLU B N 1
ATOM 3333 C CA . GLU B 1 27 ? 34.27846 15.79105 165.86264 1.000 77.93299 430 GLU B CA 1
ATOM 3334 C C . GLU B 1 27 ? 32.82073 15.53824 165.49672 1.000 82.49284 430 GLU B C 1
ATOM 3335 O O . GLU B 1 27 ? 32.37476 14.39210 165.39304 1.000 86.93784 430 GLU B O 1
ATOM 3341 N N . LEU B 1 28 ? 32.07248 16.62964 165.30875 1.000 76.95579 431 LEU B N 1
ATOM 3342 C CA . LEU B 1 28 ? 30.65924 16.50490 164.96217 1.000 78.05667 431 LEU B CA 1
ATOM 3343 C C . LEU B 1 28 ? 30.46490 15.79613 163.62734 1.000 95.14910 431 LEU B C 1
ATOM 3344 O O . LEU B 1 28 ? 29.45524 15.10910 163.43075 1.000 91.75158 431 LEU B O 1
ATOM 3349 N N . SER B 1 29 ? 31.42157 15.93824 162.70558 1.000 98.41156 432 SER B N 1
ATOM 3350 C CA . SER B 1 29 ? 31.31022 15.26657 161.41543 1.000 90.50512 432 SER B CA 1
ATOM 3351 C C . SER B 1 29 ? 31.47144 13.75880 161.55410 1.000 92.19822 432 SER B C 1
ATOM 3352 O O . SER B 1 29 ? 30.90084 13.00160 160.76128 1.000 99.05979 432 SER B O 1
ATOM 3355 N N . LYS B 1 30 ? 32.23317 13.30432 162.54697 1.000 87.06255 433 LYS B N 1
ATOM 3356 C CA . LYS B 1 30 ? 32.45824 11.88230 162.76200 1.000 78.14257 433 LYS B CA 1
ATOM 3357 C C . LYS B 1 30 ? 31.50882 11.29175 163.79599 1.000 89.39853 433 LYS B C 1
ATOM 3358 O O . LYS B 1 30 ? 31.73827 10.17292 164.26558 1.000 95.60741 433 LYS B O 1
ATOM 3360 N N . ILE B 1 31 ? 30.45530 12.01479 164.14978 1.000 100.91605 434 ILE B N 1
ATOM 3361 C CA . ILE B 1 31 ? 29.45480 11.56013 165.11373 1.000 103.13623 434 ILE B CA 1
ATOM 3362 C C . ILE B 1 31 ? 28.24214 11.11543 164.32438 1.000 109.06737 434 ILE B C 1
ATOM 3363 O O . ILE B 1 31 ? 27.64192 11.93209 163.60144 1.000 105.41953 434 ILE B O 1
ATOM 3368 N N . PRO B 1 32 ? 27.86491 9.83057 164.35913 1.000 91.45167 435 PRO B N 1
ATOM 3369 C CA . PRO B 1 32 ? 26.71651 9.35541 163.57658 1.000 86.18555 435 PRO B CA 1
ATOM 3370 C C . PRO B 1 32 ? 25.41598 9.86049 164.18442 1.000 89.93151 435 PRO B C 1
ATOM 3371 O O . PRO B 1 32 ? 25.08217 9.53843 165.32787 1.000 91.47029 435 PRO B O 1
ATOM 3375 N N . MET B 1 33 ? 24.68424 10.66032 163.41521 1.000 89.30356 436 MET B N 1
ATOM 3376 C CA . MET B 1 33 ? 23.45355 11.25553 163.90549 1.000 95.95568 436 MET B CA 1
ATOM 3377 C C . MET B 1 33 ? 22.33156 11.07951 162.89711 1.000 93.18724 436 MET B C 1
ATOM 3378 O O . MET B 1 33 ? 22.56846 11.07829 161.68267 1.000 93.49144 436 MET B O 1
ATOM 3383 N N . PRO B 1 34 ? 21.09594 10.93035 163.37306 1.000 87.49825 437 PRO B N 1
ATOM 3384 C CA . PRO B 1 34 ? 19.96109 10.88993 162.44415 1.000 84.73846 437 PRO B CA 1
ATOM 3385 C C . PRO B 1 34 ? 19.58272 12.27809 161.96426 1.000 99.87958 437 PRO B C 1
ATOM 3386 O O . PRO B 1 34 ? 20.29594 13.24978 162.22565 1.000 113.57717 437 PRO B O 1
ATOM 3390 N N . VAL B 1 35 ? 18.45706 12.37634 161.25113 1.000 95.77111 438 VAL B N 1
ATOM 3391 C CA . VAL B 1 35 ? 17.99569 13.65561 160.72570 1.000 92.15034 438 VAL B CA 1
ATOM 3392 C C . VAL B 1 35 ? 17.05225 14.37094 161.69103 1.000 95.33891 438 VAL B C 1
ATOM 3393 O O . VAL B 1 35 ? 16.63152 15.50481 161.41818 1.000 94.26117 438 VAL B O 1
ATOM 3397 N N . ASN B 1 36 ? 16.75380 13.76262 162.84237 1.000 86.92955 439 ASN B N 1
ATOM 3398 C CA . ASN B 1 36 ? 15.76412 14.32065 163.76132 1.000 91.31317 439 ASN B CA 1
ATOM 3399 C C . ASN B 1 36 ? 16.19709 15.66433 164.33941 1.000 92.34119 439 ASN B C 1
ATOM 3400 O O . ASN B 1 36 ? 15.34688 16.50385 164.65876 1.000 86.08985 439 ASN B O 1
ATOM 3405 N N . PHE B 1 37 ? 17.50277 15.89370 164.47224 1.000 89.95629 440 PHE B N 1
ATOM 3406 C CA . PHE B 1 37 ? 18.03416 17.10467 165.08428 1.000 87.08134 440 PHE B CA 1
ATOM 3407 C C . PHE B 1 37 ? 18.57499 18.08880 164.05531 1.000 83.35898 440 PHE B C 1
ATOM 3408 O O . PHE B 1 37 ? 19.43157 18.91602 164.38482 1.000 85.53371 440 PHE B O 1
ATOM 3416 N N . ASN B 1 38 ? 18.09229 18.01731 162.82186 1.000 79.27965 441 ASN B N 1
ATOM 3417 C CA . ASN B 1 38 ? 18.52745 18.89000 161.74432 1.000 81.90931 441 ASN B CA 1
ATOM 3418 C C . ASN B 1 38 ? 17.43754 19.89611 161.39954 1.000 79.40047 441 ASN B C 1
ATOM 3419 O O . ASN B 1 38 ? 16.33078 19.87029 161.94351 1.000 81.00628 441 ASN B O 1
ATOM 3424 N N . GLU B 1 39 ? 17.78663 20.81657 160.50522 1.000 76.57645 442 GLU B N 1
ATOM 3425 C CA . GLU B 1 39 ? 16.84716 21.75105 159.91407 1.000 85.71481 442 GLU B CA 1
ATOM 3426 C C . GLU B 1 39 ? 16.84585 21.56494 158.40181 1.000 82.81864 442 GLU B C 1
ATOM 3427 O O . GLU B 1 39 ? 17.87214 21.19766 157.82144 1.000 89.31017 442 GLU B O 1
ATOM 3433 N N . PRO B 1 40 ? 15.71283 21.80297 157.73288 1.000 80.57408 443 PRO B N 1
ATOM 3434 C CA . PRO B 1 40 ? 15.63467 21.51407 156.29224 1.000 89.36094 443 PRO B CA 1
ATOM 3435 C C . PRO B 1 40 ? 16.48520 22.43657 155.43035 1.000 84.84502 443 PRO B C 1
ATOM 3436 O O . PRO B 1 40 ? 16.03247 22.91154 154.38459 1.000 83.48774 443 PRO B O 1
ATOM 3440 N N . LEU B 1 41 ? 17.72435 22.67763 155.85378 1.000 84.09402 444 LEU B N 1
ATOM 3441 C CA . LEU B 1 41 ? 18.67001 23.50943 155.12712 1.000 79.47769 444 LEU B CA 1
ATOM 3442 C C . LEU B 1 41 ? 20.03598 22.83846 155.15894 1.000 78.49449 444 LEU B C 1
ATOM 3443 O O . LEU B 1 41 ? 20.37071 22.12592 156.10811 1.000 83.49041 444 LEU B O 1
ATOM 3448 N N . SER B 1 42 ? 20.81766 23.05812 154.10747 1.000 92.26469 445 SER B N 1
ATOM 3449 C CA . SER B 1 42 ? 22.17828 22.54756 154.05092 1.000 91.06095 445 SER B CA 1
ATOM 3450 C C . SER B 1 42 ? 23.14301 23.57674 154.63586 1.000 89.85178 445 SER B C 1
ATOM 3451 O O . SER B 1 42 ? 22.78743 24.73437 154.86746 1.000 94.70004 445 SER B O 1
ATOM 3454 N N . MET B 1 43 ? 24.38276 23.13939 154.88703 1.000 84.58729 446 MET B N 1
ATOM 3455 C CA . MET B 1 43 ? 25.39607 24.07275 155.37302 1.000 84.75289 446 MET B CA 1
ATOM 3456 C C . MET B 1 43 ? 25.64101 25.18860 154.36973 1.000 81.00636 446 MET B C 1
ATOM 3457 O O . MET B 1 43 ? 25.99114 26.30498 154.75902 1.000 75.84822 446 MET B O 1
ATOM 3462 N N . LEU B 1 44 ? 25.47738 24.90717 153.07737 1.000 85.04072 447 LEU B N 1
ATOM 3463 C CA . LEU B 1 44 ? 25.60308 25.96272 152.07821 1.000 82.42299 447 LEU B CA 1
ATOM 3464 C C . LEU B 1 44 ? 24.45607 26.95849 152.19040 1.000 85.87980 447 LEU B C 1
ATOM 3465 O O . LEU B 1 44 ? 24.67005 28.17676 152.12549 1.000 97.12168 447 LEU B O 1
ATOM 3470 N N . GLN B 1 45 ? 23.23731 26.45565 152.39735 1.000 84.02766 448 GLN B N 1
ATOM 3471 C CA . GLN B 1 45 ? 22.09462 27.33632 152.60275 1.000 88.04600 448 GLN B CA 1
ATOM 3472 C C . GLN B 1 45 ? 22.22359 28.07793 153.92631 1.000 83.44231 448 GLN B C 1
ATOM 3473 O O . GLN B 1 45 ? 21.81327 29.23750 154.03965 1.000 89.77361 448 GLN B O 1
ATOM 3479 N N . ARG B 1 46 ? 22.75421 27.40937 154.95108 1.000 85.28069 449 ARG B N 1
ATOM 3480 C CA . ARG B 1 46 ? 22.99158 28.07547 156.22692 1.000 86.68698 449 ARG B CA 1
ATOM 3481 C C . ARG B 1 46 ? 24.02796 29.18809 156.08919 1.000 83.62232 449 ARG B C 1
ATOM 3482 O O . ARG B 1 46 ? 23.88222 30.26374 156.68171 1.000 91.13805 449 ARG B O 1
ATOM 3490 N N . LEU B 1 47 ? 25.08017 28.94394 155.30286 1.000 82.79361 450 LEU B N 1
ATOM 3491 C CA . LEU B 1 47 ? 26.15103 29.92086 155.12354 1.000 81.70447 450 LEU B CA 1
ATOM 3492 C C . LEU B 1 47 ? 25.71848 31.10296 154.26547 1.000 85.46241 450 LEU B C 1
ATOM 3493 O O . LEU B 1 47 ? 26.14456 32.23708 154.51165 1.000 84.00228 450 LEU B O 1
ATOM 3498 N N . THR B 1 48 ? 24.88066 30.86775 153.25194 1.000 96.96006 451 THR B N 1
ATOM 3499 C CA . THR B 1 48 ? 24.43213 31.97918 152.41736 1.000 90.20194 451 THR B CA 1
ATOM 3500 C C . THR B 1 48 ? 23.56782 32.97078 153.18707 1.000 80.39872 451 THR B C 1
ATOM 3501 O O . THR B 1 48 ? 23.37059 34.09501 152.71411 1.000 73.98797 451 THR B O 1
ATOM 3505 N N . GLU B 1 49 ? 23.05510 32.58855 154.35914 1.000 83.09793 452 GLU B N 1
ATOM 3506 C CA . GLU B 1 49 ? 22.23892 33.49498 155.16157 1.000 82.06660 452 GLU B CA 1
ATOM 3507 C C . GLU B 1 49 ? 23.00722 34.68928 155.71078 1.000 79.07292 452 GLU B C 1
ATOM 3508 O O . GLU B 1 49 ? 22.38671 35.53684 156.36172 1.000 82.71664 452 GLU B O 1
ATOM 3514 N N . ASP B 1 50 ? 24.32208 34.78067 155.49629 1.000 70.86873 453 ASP B N 1
ATOM 3515 C CA . ASP B 1 50 ? 25.03811 35.98528 155.90255 1.000 70.61861 453 ASP B CA 1
ATOM 3516 C C . ASP B 1 50 ? 24.50907 37.21464 155.17656 1.000 82.95968 453 ASP B C 1
ATOM 3517 O O . ASP B 1 50 ? 24.57986 38.32816 155.70845 1.000 92.63833 453 ASP B O 1
ATOM 3522 N N . LEU B 1 51 ? 23.96643 37.03331 153.97147 1.000 81.31169 454 LEU B N 1
ATOM 3523 C CA . LEU B 1 51 ? 23.40203 38.12028 153.18241 1.000 82.43610 454 LEU B CA 1
ATOM 3524 C C . LEU B 1 51 ? 21.98581 38.49371 153.60643 1.000 87.47621 454 LEU B C 1
ATOM 3525 O O . LEU B 1 51 ? 21.29062 39.18102 152.84775 1.000 94.74671 454 LEU B O 1
ATOM 3530 N N . GLU B 1 52 ? 21.54261 38.05443 154.78740 1.000 81.05205 455 GLU B N 1
ATOM 3531 C CA . GLU B 1 52 ? 20.19811 38.39229 155.24333 1.000 92.10948 455 GLU B CA 1
ATOM 3532 C C . GLU B 1 52 ? 20.04671 39.89754 155.41201 1.000 96.61681 455 GLU B C 1
ATOM 3533 O O . GLU B 1 52 ? 19.02620 40.47723 155.02147 1.000 105.24862 455 GLU B O 1
ATOM 3539 N N . TYR B 1 53 ? 21.05465 40.54559 155.99166 1.000 91.55536 456 TYR B N 1
ATOM 3540 C CA . TYR B 1 53 ? 21.04834 41.99116 156.16163 1.000 102.46188 456 TYR B CA 1
ATOM 3541 C C . TYR B 1 53 ? 22.00805 42.61962 155.16007 1.000 101.28740 456 TYR B C 1
ATOM 3542 O O . TYR B 1 53 ? 22.91019 43.37392 155.53943 1.000 99.63537 456 TYR B O 1
ATOM 3551 N N . HIS B 1 54 ? 21.81718 42.30748 153.87537 1.000 93.23724 457 HIS B N 1
ATOM 3552 C CA . HIS B 1 54 ? 22.68559 42.81941 152.82251 1.000 99.21149 457 HIS B CA 1
ATOM 3553 C C . HIS B 1 54 ? 22.55494 44.32098 152.61355 1.000 107.92126 457 HIS B C 1
ATOM 3554 O O . HIS B 1 54 ? 23.41508 44.90884 151.94918 1.000 109.96524 457 HIS B O 1
ATOM 3561 N N . GLU B 1 55 ? 21.50725 44.95220 153.14891 1.000 112.83268 458 GLU B N 1
ATOM 3562 C CA . GLU B 1 55 ? 21.37863 46.40009 153.03102 1.000 112.92672 458 GLU B CA 1
ATOM 3563 C C . GLU B 1 55 ? 22.52171 47.13169 153.71911 1.000 106.89254 458 GLU B C 1
ATOM 3564 O O . GLU B 1 55 ? 22.80800 48.28080 153.36668 1.000 110.36447 458 GLU B O 1
ATOM 3570 N N . LEU B 1 56 ? 23.17551 46.49714 154.69546 1.000 100.51341 459 LEU B N 1
ATOM 3571 C CA . LEU B 1 56 ? 24.30990 47.13551 155.35214 1.000 92.09294 459 LEU B CA 1
ATOM 3572 C C . LEU B 1 56 ? 25.45583 47.35664 154.37286 1.000 95.53516 459 LEU B C 1
ATOM 3573 O O . LEU B 1 56 ? 26.02846 48.44871 154.31803 1.000 99.27006 459 LEU B O 1
ATOM 3578 N N . LEU B 1 57 ? 25.77712 46.34827 153.55758 1.000 102.53885 460 LEU B N 1
ATOM 3579 C CA . LEU B 1 57 ? 26.81602 46.52727 152.54649 1.000 107.35114 460 LEU B CA 1
ATOM 3580 C C . LEU B 1 57 ? 26.35789 47.46207 151.43304 1.000 113.94181 460 LEU B C 1
ATOM 3581 O O . LEU B 1 57 ? 27.16432 48.23619 150.89692 1.000 116.10965 460 LEU B O 1
ATOM 3586 N N . ASP B 1 58 ? 25.06774 47.41902 151.09067 1.000 111.08149 461 ASP B N 1
ATOM 3587 C CA . ASP B 1 58 ? 24.53668 48.31661 150.07134 1.000 107.57885 461 ASP B CA 1
ATOM 3588 C C . ASP B 1 58 ? 24.69107 49.77257 150.49121 1.000 112.03008 461 ASP B C 1
ATOM 3589 O O . ASP B 1 58 ? 25.07056 50.62521 149.68010 1.000 118.67296 461 ASP B O 1
ATOM 3594 N N . ARG B 1 59 ? 24.39768 50.07668 151.75744 1.000 107.40370 462 ARG B N 1
ATOM 3595 C CA . ARG B 1 59 ? 24.58727 51.43368 152.25704 1.000 115.70944 462 ARG B CA 1
ATOM 3596 C C . ARG B 1 59 ? 26.05939 51.74694 152.49530 1.000 117.76419 462 ARG B C 1
ATOM 3597 O O . ARG B 1 59 ? 26.46476 52.91130 152.40761 1.000 130.35082 462 ARG B O 1
ATOM 3599 N N . ALA B 1 60 ? 26.87174 50.72995 152.79489 1.000 106.90484 463 ALA B N 1
ATOM 3600 C CA . ALA B 1 60 ? 28.29778 50.95376 152.99573 1.000 103.75710 463 ALA B CA 1
ATOM 3601 C C . ALA B 1 60 ? 28.98627 51.35052 151.70073 1.000 112.42831 463 ALA B C 1
ATOM 3602 O O . ALA B 1 60 ? 29.97388 52.09418 151.72660 1.000 114.95834 463 ALA B O 1
ATOM 3604 N N . ALA B 1 61 ? 28.48701 50.85889 150.56537 1.000 109.15087 464 ALA B N 1
ATOM 3605 C CA . ALA B 1 61 ? 29.07887 51.22964 149.28520 1.000 109.55591 464 ALA B CA 1
ATOM 3606 C C . ALA B 1 61 ? 28.92486 52.71697 148.98114 1.000 111.32680 464 ALA B C 1
ATOM 3607 O O . ALA B 1 61 ? 29.68464 53.25183 148.16658 1.000 106.39451 464 ALA B O 1
ATOM 3609 N N . LYS B 1 62 ? 27.96859 53.39834 149.61487 1.000 109.95388 465 LYS B N 1
ATOM 3610 C CA . LYS B 1 62 ? 27.73646 54.82150 149.39751 1.000 101.99718 465 LYS B CA 1
ATOM 3611 C C . LYS B 1 62 ? 28.31206 55.69220 150.51237 1.000 107.50677 465 LYS B C 1
ATOM 3612 O O . LYS B 1 62 ? 27.76033 56.75800 150.80952 1.000 114.76692 465 LYS B O 1
ATOM 3614 N N . CYS B 1 63 ? 29.40488 55.26452 151.14105 1.000 105.79004 466 CYS B N 1
ATOM 3615 C CA . CYS B 1 63 ? 30.03739 56.02123 152.21639 1.000 103.11148 466 CYS B CA 1
ATOM 3616 C C . CYS B 1 63 ? 31.38784 56.55513 151.75220 1.000 97.67517 466 CYS B C 1
ATOM 3617 O O . CYS B 1 63 ? 32.28501 55.77585 151.41367 1.000 88.52948 466 CYS B O 1
ATOM 3620 N N . GLU B 1 64 ? 31.52852 57.88404 151.73938 1.000 100.40879 467 GLU B N 1
ATOM 3621 C CA . GLU B 1 64 ? 32.80585 58.49262 151.37383 1.000 108.09999 467 GLU B CA 1
ATOM 3622 C C . GLU B 1 64 ? 33.85286 58.29391 152.46270 1.000 104.23889 467 GLU B C 1
ATOM 3623 O O . GLU B 1 64 ? 35.01973 58.01339 152.16418 1.000 99.28223 467 GLU B O 1
ATOM 3629 N N . ASN B 1 65 ? 33.46085 58.44375 153.72584 1.000 115.50256 468 ASN B N 1
ATOM 3630 C CA . ASN B 1 65 ? 34.39721 58.27088 154.82868 1.000 117.65168 468 ASN B CA 1
ATOM 3631 C C . ASN B 1 65 ? 34.72772 56.79354 155.00773 1.000 113.48535 468 ASN B C 1
ATOM 3632 O O . ASN B 1 65 ? 33.82983 55.95537 155.13477 1.000 117.58756 468 ASN B O 1
ATOM 3637 N N . SER B 1 66 ? 36.02560 56.47695 155.00903 1.000 108.44030 469 SER B N 1
ATOM 3638 C CA . SER B 1 66 ? 36.45899 55.08673 155.12943 1.000 110.44996 469 SER B CA 1
ATOM 3639 C C . SER B 1 66 ? 36.14641 54.50449 156.50499 1.000 109.48575 469 SER B C 1
ATOM 3640 O O . SER B 1 66 ? 35.75270 53.33632 156.61572 1.000 109.23317 469 SER B O 1
ATOM 3643 N N . LEU B 1 67 ? 36.30558 55.30146 157.56351 1.000 109.65923 470 LEU B N 1
ATOM 3644 C CA . LEU B 1 67 ? 36.05942 54.79842 158.91276 1.000 107.68837 470 LEU B CA 1
ATOM 3645 C C . LEU B 1 67 ? 34.57805 54.51181 159.13995 1.000 112.96859 470 LEU B C 1
ATOM 3646 O O . LEU B 1 67 ? 34.21816 53.49078 159.74054 1.000 113.45818 470 LEU B O 1
ATOM 3651 N N . GLU B 1 68 ? 33.70256 55.39635 158.65984 1.000 114.82582 471 GLU B N 1
ATOM 3652 C CA . GLU B 1 68 ? 32.26696 55.16343 158.78069 1.000 119.26870 471 GLU B CA 1
ATOM 3653 C C . GLU B 1 68 ? 31.83685 53.94719 157.96701 1.000 114.85987 471 GLU B C 1
ATOM 3654 O O . GLU B 1 68 ? 30.97324 53.16347 158.40128 1.000 123.33844 471 GLU B O 1
ATOM 3660 N N . GLN B 1 69 ? 32.48870 53.73047 156.82432 1.000 112.04841 472 GLN B N 1
ATOM 3661 C CA . GLN B 1 69 ? 32.21000 52.54215 156.03200 1.000 108.81943 472 GLN B CA 1
ATOM 3662 C C . GLN B 1 69 ? 32.64672 51.28939 156.77570 1.000 101.34047 472 GLN B C 1
ATOM 3663 O O . GLN B 1 69 ? 31.97177 50.25427 156.71497 1.000 100.48791 472 GLN B O 1
ATOM 3669 N N . LEU B 1 70 ? 33.77644 51.35896 157.48276 1.000 101.33565 473 LEU B N 1
ATOM 3670 C CA . LEU B 1 70 ? 34.17257 50.21325 158.29094 1.000 103.71202 473 LEU B CA 1
ATOM 3671 C C . LEU B 1 70 ? 33.21296 49.99814 159.45521 1.000 95.86563 473 LEU B C 1
ATOM 3672 O O . LEU B 1 70 ? 33.01875 48.85677 159.88666 1.000 90.58055 473 LEU B O 1
ATOM 3677 N N . CYS B 1 71 ? 32.58392 51.06502 159.96042 1.000 107.32176 474 CYS B N 1
ATOM 3678 C CA . CYS B 1 71 ? 31.57117 50.86162 160.99574 1.000 109.77749 474 CYS B CA 1
ATOM 3679 C C . CYS B 1 71 ? 30.40049 50.06907 160.42786 1.000 101.77652 474 CYS B C 1
ATOM 3680 O O . CYS B 1 71 ? 29.90281 49.12326 161.06202 1.000 92.01228 474 CYS B O 1
ATOM 3683 N N . TYR B 1 72 ? 30.01942 50.37782 159.18376 1.000 109.00435 475 TYR B N 1
ATOM 3684 C CA . TYR B 1 72 ? 28.96443 49.60338 158.52900 1.000 96.44309 475 TYR B CA 1
ATOM 3685 C C . TYR B 1 72 ? 29.39304 48.15352 158.30835 1.000 89.92845 475 TYR B C 1
ATOM 3686 O O . TYR B 1 72 ? 28.60541 47.22176 158.53378 1.000 81.28501 475 TYR B O 1
ATOM 3695 N N . VAL B 1 73 ? 30.64375 47.94043 157.88931 1.000 91.13058 476 VAL B N 1
ATOM 3696 C CA . VAL B 1 73 ? 31.11564 46.57997 157.63018 1.000 77.72390 476 VAL B CA 1
ATOM 3697 C C . VAL B 1 73 ? 31.13465 45.75886 158.91587 1.000 81.55732 476 VAL B C 1
ATOM 3698 O O . VAL B 1 73 ? 30.75221 44.58162 158.92536 1.000 73.05577 476 VAL B O 1
ATOM 3702 N N . ALA B 1 74 ? 31.56971 46.36376 160.02255 1.000 88.21893 477 ALA B N 1
ATOM 3703 C CA . ALA B 1 74 ? 31.58892 45.64231 161.29110 1.000 86.39510 477 ALA B CA 1
ATOM 3704 C C . ALA B 1 74 ? 30.17834 45.30034 161.74881 1.000 79.48256 477 ALA B C 1
ATOM 3705 O O . ALA B 1 74 ? 29.93714 44.20845 162.29468 1.000 77.97903 477 ALA B O 1
ATOM 3707 N N . ALA B 1 75 ? 29.22604 46.21394 161.52561 1.000 81.76690 478 ALA B N 1
ATOM 3708 C CA . ALA B 1 75 ? 27.85414 45.86041 161.85951 1.000 80.66266 478 ALA B CA 1
ATOM 3709 C C . ALA B 1 75 ? 27.37080 44.70327 161.00090 1.000 87.68328 478 ALA B C 1
ATOM 3710 O O . ALA B 1 75 ? 26.61371 43.85054 161.48154 1.000 82.51113 478 ALA B O 1
ATOM 3712 N N . PHE B 1 76 ? 27.84260 44.61978 159.75316 1.000 83.22948 479 PHE B N 1
ATOM 3713 C CA . PHE B 1 76 ? 27.47622 43.46411 158.94069 1.000 79.21920 479 PHE B CA 1
ATOM 3714 C C . PHE B 1 76 ? 28.09316 42.18531 159.48816 1.000 82.19663 479 PHE B C 1
ATOM 3715 O O . PHE B 1 76 ? 27.46537 41.12131 159.42968 1.000 78.79922 479 PHE B O 1
ATOM 3723 N N . THR B 1 77 ? 29.31146 42.27011 160.02932 1.000 84.78618 480 THR B N 1
ATOM 3724 C CA . THR B 1 77 ? 29.93917 41.07330 160.58469 1.000 78.38446 480 THR B CA 1
ATOM 3725 C C . THR B 1 77 ? 29.17356 40.57210 161.79783 1.000 81.29481 480 THR B C 1
ATOM 3726 O O . THR B 1 77 ? 29.03005 39.35974 161.99165 1.000 80.83982 480 THR B O 1
ATOM 3730 N N . VAL B 1 78 ? 28.67010 41.48882 162.62366 1.000 90.23383 481 VAL B N 1
ATOM 3731 C CA . VAL B 1 78 ? 27.95047 41.02910 163.80977 1.000 81.41410 481 VAL B CA 1
ATOM 3732 C C . VAL B 1 78 ? 26.52174 40.60714 163.46233 1.000 82.40423 481 VAL B C 1
ATOM 3733 O O . VAL B 1 78 ? 25.94025 39.76081 164.15271 1.000 70.36112 481 VAL B O 1
ATOM 3737 N N . SER B 1 79 ? 25.94513 41.16048 162.38885 1.000 87.36744 482 SER B N 1
ATOM 3738 C CA . SER B 1 79 ? 24.55537 40.86998 162.04226 1.000 81.16733 482 SER B CA 1
ATOM 3739 C C . SER B 1 79 ? 24.32142 39.39720 161.71675 1.000 77.85980 482 SER B C 1
ATOM 3740 O O . SER B 1 79 ? 23.19599 38.90628 161.86383 1.000 71.77733 482 SER B O 1
ATOM 3743 N N . SER B 1 80 ? 25.35782 38.67921 161.27387 1.000 79.33969 483 SER B N 1
ATOM 3744 C CA . SER B 1 80 ? 25.18621 37.29071 160.85230 1.000 83.38994 483 SER B CA 1
ATOM 3745 C C . SER B 1 80 ? 24.75071 36.37241 161.98724 1.000 84.63762 483 SER B C 1
ATOM 3746 O O . SER B 1 80 ? 24.13758 35.33091 161.72578 1.000 91.00799 483 SER B O 1
ATOM 3749 N N . TYR B 1 81 ? 25.04909 36.72844 163.23189 1.000 79.01411 484 TYR B N 1
ATOM 3750 C CA . TYR B 1 81 ? 24.72842 35.90118 164.38531 1.000 78.38044 484 TYR B CA 1
ATOM 3751 C C . TYR B 1 81 ? 23.32882 36.15705 164.93544 1.000 85.31876 484 TYR B C 1
ATOM 3752 O O . TYR B 1 81 ? 22.99422 35.63663 166.00527 1.000 86.81297 484 TYR B O 1
ATOM 3761 N N . SER B 1 82 ? 22.50386 36.93664 164.22886 1.000 81.11437 485 SER B N 1
ATOM 3762 C CA . SER B 1 82 ? 21.14620 37.18977 164.70082 1.000 82.21423 485 SER B CA 1
ATOM 3763 C C . SER B 1 82 ? 20.27226 35.94909 164.58832 1.000 91.18640 485 SER B C 1
ATOM 3764 O O . SER B 1 82 ? 19.28709 35.81924 165.32322 1.000 107.07077 485 SER B O 1
ATOM 3767 N N . THR B 1 83 ? 20.61185 35.03155 163.68370 1.000 89.56692 486 THR B N 1
ATOM 3768 C CA . THR B 1 83 ? 19.85227 33.79906 163.53207 1.000 88.33378 486 THR B CA 1
ATOM 3769 C C . THR B 1 83 ? 20.26225 32.75597 164.55673 1.000 94.28092 486 THR B C 1
ATOM 3770 O O . THR B 1 83 ? 19.54060 31.77228 164.74753 1.000 93.79408 486 THR B O 1
ATOM 3774 N N . THR B 1 84 ? 21.39393 32.96324 165.22605 1.000 94.01566 487 THR B N 1
ATOM 3775 C CA . THR B 1 84 ? 21.91986 31.99553 166.17354 1.000 90.67772 487 THR B CA 1
ATOM 3776 C C . THR B 1 84 ? 21.15288 32.00746 167.49248 1.000 90.30447 487 THR B C 1
ATOM 3777 O O . THR B 1 84 ? 21.20762 31.02764 168.24655 1.000 85.04489 487 THR B O 1
ATOM 3781 N N . VAL B 1 85 ? 20.36988 33.05708 167.74320 1.000 93.14638 488 VAL B N 1
ATOM 3782 C CA . VAL B 1 85 ? 19.66762 33.17791 169.01585 1.000 89.45777 488 VAL B CA 1
ATOM 3783 C C . VAL B 1 85 ? 18.57721 32.12194 169.13398 1.000 97.11018 488 VAL B C 1
ATOM 3784 O O . VAL B 1 85 ? 18.35842 31.55403 170.21083 1.000 80.77234 488 VAL B O 1
ATOM 3788 N N . PHE B 1 86 ? 17.87609 31.84285 168.03723 1.000 110.46185 489 PHE B N 1
ATOM 3789 C CA . PHE B 1 86 ? 16.75549 30.91087 168.04584 1.000 100.40768 489 PHE B CA 1
ATOM 3790 C C . PHE B 1 86 ? 17.03981 29.61064 167.31383 1.000 90.09188 489 PHE B C 1
ATOM 3791 O O . PHE B 1 86 ? 16.56653 28.55314 167.73686 1.000 85.33752 489 PHE B O 1
ATOM 3799 N N . ARG B 1 87 ? 17.80376 29.66301 166.22671 1.000 95.84502 490 ARG B N 1
ATOM 3800 C CA . ARG B 1 87 ? 18.05475 28.49100 165.39143 1.000 97.80340 490 ARG B CA 1
ATOM 3801 C C . ARG B 1 87 ? 19.11066 27.62234 166.06284 1.000 94.79889 490 ARG B C 1
ATOM 3802 O O . ARG B 1 87 ? 20.30224 27.93779 166.03491 1.000 94.76280 490 ARG B O 1
ATOM 3810 N N . THR B 1 88 ? 18.67593 26.51781 166.66886 1.000 88.10090 491 THR B N 1
ATOM 3811 C CA . THR B 1 88 ? 19.59939 25.60504 167.33135 1.000 81.96158 491 THR B CA 1
ATOM 3812 C C . THR B 1 88 ? 19.54721 24.22230 166.69598 1.000 95.29501 491 THR B C 1
ATOM 3813 O O . THR B 1 88 ? 19.44901 23.21207 167.40017 1.000 92.03584 491 THR B O 1
ATOM 3817 N N . SER B 1 89 ? 19.61536 24.16634 165.37019 1.000 104.99837 492 SER B N 1
ATOM 3818 C CA . SER B 1 89 ? 19.55776 22.91462 164.63412 1.000 91.61093 492 SER B CA 1
ATOM 3819 C C . SER B 1 89 ? 20.79740 22.76227 163.76550 1.000 83.40594 492 SER B C 1
ATOM 3820 O O . SER B 1 89 ? 21.39180 23.75047 163.32448 1.000 88.23958 492 SER B O 1
ATOM 3823 N N . LYS B 1 90 ? 21.18424 21.51184 163.52606 1.000 76.97339 493 LYS B N 1
ATOM 3824 C CA . LYS B 1 90 ? 22.35494 21.22363 162.71160 1.000 77.02523 493 LYS B CA 1
ATOM 3825 C C . LYS B 1 90 ? 21.93084 21.15785 161.25224 1.000 79.22047 493 LYS B C 1
ATOM 3826 O O . LYS B 1 90 ? 21.15462 20.26687 160.88669 1.000 82.87516 493 LYS B O 1
ATOM 3832 N N . PRO B 1 91 ? 22.39955 22.05822 160.39446 1.000 75.26888 494 PRO B N 1
ATOM 3833 C CA . PRO B 1 91 ? 22.09059 21.93599 158.96813 1.000 81.71868 494 PRO B CA 1
ATOM 3834 C C . PRO B 1 91 ? 22.76903 20.70918 158.38359 1.000 92.71456 494 PRO B C 1
ATOM 3835 O O . PRO B 1 91 ? 23.77192 20.21323 158.90070 1.000 92.13016 494 PRO B O 1
ATOM 3839 N N . PHE B 1 92 ? 22.19035 20.21318 157.29365 1.000 87.62621 495 PHE B N 1
ATOM 3840 C CA . PHE B 1 92 ? 22.68081 18.98899 156.67661 1.000 85.63210 495 PHE B CA 1
ATOM 3841 C C . PHE B 1 92 ? 24.13844 19.14303 156.27351 1.000 88.81279 495 PHE B C 1
ATOM 3842 O O . PHE B 1 92 ? 24.52291 20.15507 155.68157 1.000 84.12422 495 PHE B O 1
ATOM 3850 N N . ASN B 1 93 ? 24.95010 18.15033 156.61658 1.000 84.78211 496 ASN B N 1
ATOM 3851 C CA . ASN B 1 93 ? 26.32822 18.13390 156.14936 1.000 80.80400 496 ASN B CA 1
ATOM 3852 C C . ASN B 1 93 ? 26.30194 17.96812 154.63828 1.000 87.12236 496 ASN B C 1
ATOM 3853 O O . ASN B 1 93 ? 25.97829 16.87591 154.15097 1.000 90.42157 496 ASN B O 1
ATOM 3858 N N . PRO B 1 94 ? 26.61826 19.00118 153.86810 1.000 83.51361 497 PRO B N 1
ATOM 3859 C CA . PRO B 1 94 ? 26.41808 18.92650 152.42035 1.000 79.49125 497 PRO B CA 1
ATOM 3860 C C . PRO B 1 94 ? 27.40474 17.97032 151.77079 1.000 80.30162 497 PRO B C 1
ATOM 3861 O O . PRO B 1 94 ? 28.52469 17.76609 152.24742 1.000 90.66977 497 PRO B O 1
ATOM 3865 N N . LEU B 1 95 ? 26.96694 17.38222 150.66184 1.000 79.39720 498 LEU B N 1
ATOM 3866 C CA . LEU B 1 95 ? 27.76864 16.39939 149.95460 1.000 72.90060 498 LEU B CA 1
ATOM 3867 C C . LEU B 1 95 ? 28.93958 17.06588 149.23405 1.000 74.96144 498 LEU B C 1
ATOM 3868 O O . LEU B 1 95 ? 29.05928 18.29253 149.17371 1.000 74.59723 498 LEU B O 1
ATOM 3873 N N . LEU B 1 96 ? 29.81310 16.21906 148.68273 1.000 79.07692 499 LEU B N 1
ATOM 3874 C CA . LEU B 1 96 ? 31.08846 16.68041 148.14038 1.000 82.41456 499 LEU B CA 1
ATOM 3875 C C . LEU B 1 96 ? 30.89100 17.64729 146.97634 1.000 82.90234 499 LEU B C 1
ATOM 3876 O O . LEU B 1 96 ? 31.53479 18.70144 146.91517 1.000 92.72502 499 LEU B O 1
ATOM 3881 N N . GLY B 1 97 ? 30.00574 17.31058 146.04425 1.000 46.06767 500 GLY B N 1
ATOM 3882 C CA . GLY B 1 97 ? 29.75109 18.15175 144.89419 1.000 74.87942 500 GLY B CA 1
ATOM 3883 C C . GLY B 1 97 ? 28.57077 19.08724 145.02085 1.000 83.53750 500 GLY B C 1
ATOM 3884 O O . GLY B 1 97 ? 28.24264 19.77909 144.04908 1.000 91.27281 500 GLY B O 1
ATOM 3885 N N . GLU B 1 98 ? 27.93007 19.14084 146.18452 1.000 76.33808 501 GLU B N 1
ATOM 3886 C CA . GLU B 1 98 ? 26.71444 19.92560 146.34317 1.000 77.81635 501 GLU B CA 1
ATOM 3887 C C . GLU B 1 98 ? 26.99645 21.41499 146.21782 1.000 83.86423 501 GLU B C 1
ATOM 3888 O O . GLU B 1 98 ? 28.02162 21.91502 146.68802 1.000 87.49252 501 GLU B O 1
ATOM 3894 N N . THR B 1 99 ? 26.07317 22.12276 145.57565 1.000 94.37699 502 THR B N 1
ATOM 3895 C CA . THR B 1 99 ? 26.13961 23.56704 145.43387 1.000 95.55459 502 THR B CA 1
ATOM 3896 C C . THR B 1 99 ? 24.80876 24.16108 145.87820 1.000 105.73777 502 THR B C 1
ATOM 3897 O O . THR B 1 99 ? 23.87122 23.44464 146.24194 1.000 109.71010 502 THR B O 1
ATOM 3901 N N . PHE B 1 100 ? 24.74171 25.48891 145.86505 1.000 93.57998 503 PHE B N 1
ATOM 3902 C CA . PHE B 1 100 ? 23.50065 26.20204 146.15203 1.000 89.59915 503 PHE B CA 1
ATOM 3903 C C . PHE B 1 100 ? 23.63073 27.60687 145.59187 1.000 90.90448 503 PHE B C 1
ATOM 3904 O O . PHE B 1 100 ? 24.57931 28.32535 145.93363 1.000 79.85010 503 PHE B O 1
ATOM 3912 N N . GLU B 1 101 ? 22.68853 27.99373 144.73818 1.000 89.85736 504 GLU B N 1
ATOM 3913 C CA . GLU B 1 101 ? 22.67646 29.30927 144.12318 1.000 90.23697 504 GLU B CA 1
ATOM 3914 C C . GLU B 1 101 ? 21.53368 30.14118 144.68881 1.000 91.99956 504 GLU B C 1
ATOM 3915 O O . GLU B 1 101 ? 20.57280 29.62169 145.26461 1.000 86.64918 504 GLU B O 1
ATOM 3921 N N . LEU B 1 102 ? 21.66224 31.45428 144.51419 1.000 87.84506 505 LEU B N 1
ATOM 3922 C CA . LEU B 1 102 ? 20.65025 32.42562 144.92601 1.000 86.19273 505 LEU B CA 1
ATOM 3923 C C . LEU B 1 102 ? 20.78144 33.60376 143.95958 1.000 103.45561 505 LEU B C 1
ATOM 3924 O O . LEU B 1 102 ? 21.52698 34.55224 144.21174 1.000 100.58968 505 LEU B O 1
ATOM 3929 N N . ASP B 1 103 ? 20.07847 33.50520 142.83313 1.000 102.92549 506 ASP B N 1
ATOM 3930 C CA . ASP B 1 103 ? 20.12448 34.52536 141.78807 1.000 102.68253 506 ASP B CA 1
ATOM 3931 C C . ASP B 1 103 ? 19.01168 35.53042 142.05909 1.000 104.19993 506 ASP B C 1
ATOM 3932 O O . ASP B 1 103 ? 17.95655 35.52326 141.42378 1.000 113.19754 506 ASP B O 1
ATOM 3937 N N . ARG B 1 104 ? 19.24885 36.41634 143.02231 1.000 109.76234 507 ARG B N 1
ATOM 3938 C CA . ARG B 1 104 ? 18.24617 37.40212 143.40331 1.000 104.93592 507 ARG B CA 1
ATOM 3939 C C . ARG B 1 104 ? 18.84137 38.78192 143.15181 1.000 108.79551 507 ARG B C 1
ATOM 3940 O O . ARG B 1 104 ? 19.20609 39.50507 144.08236 1.000 111.87189 507 ARG B O 1
ATOM 3948 N N . LEU B 1 105 ? 18.94017 39.13554 141.87105 1.000 105.03810 508 LEU B N 1
ATOM 3949 C CA . LEU B 1 105 ? 19.49388 40.41149 141.44199 1.000 107.99217 508 LEU B CA 1
ATOM 3950 C C . LEU B 1 105 ? 18.42168 41.49404 141.35414 1.000 109.93468 508 LEU B C 1
ATOM 3951 O O . LEU B 1 105 ? 18.64365 42.62435 141.79991 1.000 106.37269 508 LEU B O 1
ATOM 3956 N N . GLU B 1 106 ? 17.26085 41.17578 140.77573 1.000 113.76070 509 GLU B N 1
ATOM 3957 C CA . GLU B 1 106 ? 16.21541 42.18311 140.62587 1.000 122.58378 509 GLU B CA 1
ATOM 3958 C C . GLU B 1 106 ? 15.50149 42.47596 141.94278 1.000 114.59725 509 GLU B C 1
ATOM 3959 O O . GLU B 1 106 ? 15.11654 43.62370 142.19139 1.000 111.08720 509 GLU B O 1
ATOM 3961 N N . GLU B 1 107 ? 15.31691 41.46838 142.79620 1.000 120.23229 510 GLU B N 1
ATOM 3962 C CA . GLU B 1 107 ? 14.57373 41.64631 144.04155 1.000 128.50452 510 GLU B CA 1
ATOM 3963 C C . GLU B 1 107 ? 15.44363 42.15143 145.18636 1.000 128.20690 510 GLU B C 1
ATOM 3964 O O . GLU B 1 107 ? 14.99436 42.98598 145.98556 1.000 131.34792 510 GLU B O 1
ATOM 3970 N N . ASN B 1 108 ? 16.68179 41.66361 145.27422 1.000 114.80512 511 ASN B N 1
ATOM 3971 C CA . ASN B 1 108 ? 17.59671 42.02537 146.34935 1.000 105.89319 511 ASN B CA 1
ATOM 3972 C C . ASN B 1 108 ? 18.81664 42.77929 145.86543 1.000 106.16227 511 ASN B C 1
ATOM 3973 O O . ASN B 1 108 ? 19.23371 43.74277 146.51275 1.000 112.95661 511 ASN B O 1
ATOM 3978 N N . GLY B 1 109 ? 19.40915 42.34759 144.76622 1.000 106.56595 512 GLY B N 1
ATOM 3979 C CA . GLY B 1 109 ? 20.55205 43.00411 144.19719 1.000 104.76988 512 GLY B CA 1
ATOM 3980 C C . GLY B 1 109 ? 21.82761 42.20102 144.19778 1.000 104.84119 512 GLY B C 1
ATOM 3981 O O . GLY B 1 109 ? 22.90490 42.79876 144.12621 1.000 100.73286 512 GLY B O 1
ATOM 3982 N N . TYR B 1 110 ? 21.75074 40.87321 144.23685 1.000 107.13764 513 TYR B N 1
ATOM 3983 C CA . TYR B 1 110 ? 22.97170 40.08976 144.24545 1.000 94.07434 513 TYR B CA 1
ATOM 3984 C C . TYR B 1 110 ? 22.73728 38.70163 143.66818 1.000 97.64251 513 TYR B C 1
ATOM 3985 O O . TYR B 1 110 ? 21.60470 38.23212 143.49550 1.000 111.85724 513 TYR B O 1
ATOM 3994 N N . ARG B 1 111 ? 23.85537 38.05618 143.37365 1.000 89.00617 514 ARG B N 1
ATOM 3995 C CA . ARG B 1 111 ? 23.89092 36.67508 142.92080 1.000 91.11486 514 ARG B CA 1
ATOM 3996 C C . ARG B 1 111 ? 24.86023 35.95327 143.84218 1.000 81.65670 514 ARG B C 1
ATOM 3997 O O . ARG B 1 111 ? 26.05977 36.25077 143.84273 1.000 71.84866 514 ARG B O 1
ATOM 4005 N N . SER B 1 112 ? 24.32360 35.07875 144.68349 1.000 79.63100 515 SER B N 1
ATOM 4006 C CA . SER B 1 112 ? 25.10751 34.28274 145.61270 1.000 90.67197 515 SER B CA 1
ATOM 4007 C C . SER B 1 112 ? 25.26343 32.87079 145.06835 1.000 94.81579 515 SER B C 1
ATOM 4008 O O . SER B 1 112 ? 24.36317 32.34379 144.41315 1.000 95.76693 515 SER B O 1
ATOM 4011 N N . LEU B 1 113 ? 26.41758 32.26951 145.32737 1.000 90.93474 516 LEU B N 1
ATOM 4012 C CA . LEU B 1 113 ? 26.67895 30.89876 144.91969 1.000 87.04806 516 LEU B CA 1
ATOM 4013 C C . LEU B 1 113 ? 27.69435 30.29577 145.87352 1.000 89.79586 516 LEU B C 1
ATOM 4014 O O . LEU B 1 113 ? 28.77826 30.85605 146.06013 1.000 89.72322 516 LEU B O 1
ATOM 4019 N N . CYS B 1 114 ? 27.35438 29.15650 146.46279 1.000 91.47972 517 CYS B N 1
ATOM 4020 C CA . CYS B 1 114 ? 28.28928 28.43745 147.31140 1.000 88.84155 517 CYS B CA 1
ATOM 4021 C C . CYS B 1 114 ? 28.35411 26.98832 146.85888 1.000 84.81514 517 CYS B C 1
ATOM 4022 O O . CYS B 1 114 ? 27.40488 26.46050 146.27776 1.000 84.29377 517 CYS B O 1
ATOM 4025 N N . GLU B 1 115 ? 29.50342 26.36526 147.09296 1.000 80.70701 518 GLU B N 1
ATOM 4026 C CA . GLU B 1 115 ? 29.69224 24.96133 146.76405 1.000 77.31706 518 GLU B CA 1
ATOM 4027 C C . GLU B 1 115 ? 30.68362 24.35003 147.74209 1.000 81.30189 518 GLU B C 1
ATOM 4028 O O . GLU B 1 115 ? 31.64625 24.99955 148.16737 1.000 84.12308 518 GLU B O 1
ATOM 4034 N N . GLN B 1 116 ? 30.39167 23.11847 148.14276 1.000 78.42009 519 GLN B N 1
ATOM 4035 C CA . GLN B 1 116 ? 31.29151 22.34008 148.98300 1.000 78.88849 519 GLN B CA 1
ATOM 4036 C C . GLN B 1 116 ? 32.56780 22.02242 148.22678 1.000 81.86777 519 GLN B C 1
ATOM 4037 O O . GLN B 1 116 ? 32.55643 21.26491 147.25320 1.000 87.67468 519 GLN B O 1
ATOM 4043 N N . VAL B 1 117 ? 33.66752 22.62766 148.66046 1.000 83.10892 520 VAL B N 1
ATOM 4044 C CA . VAL B 1 117 ? 34.92917 22.40844 147.97542 1.000 65.18228 520 VAL B CA 1
ATOM 4045 C C . VAL B 1 117 ? 35.53583 21.08285 148.42115 1.000 67.54119 520 VAL B C 1
ATOM 4046 O O . VAL B 1 117 ? 36.21857 20.40761 147.64045 1.000 74.26941 520 VAL B O 1
ATOM 4050 N N . SER B 1 118 ? 35.25420 20.66400 149.65247 1.000 81.42778 521 SER B N 1
ATOM 4051 C CA . SER B 1 118 ? 35.82298 19.44271 150.19711 1.000 80.74570 521 SER B CA 1
ATOM 4052 C C . SER B 1 118 ? 34.88992 18.86235 151.25050 1.000 77.70424 521 SER B C 1
ATOM 4053 O O . SER B 1 118 ? 34.02917 19.55355 151.80080 1.000 80.26557 521 SER B O 1
ATOM 4056 N N . HIS B 1 119 ? 35.07897 17.57176 151.51759 1.000 80.03160 522 HIS B N 1
ATOM 4057 C CA . HIS B 1 119 ? 34.38164 16.83931 152.56642 1.000 86.77075 522 HIS B CA 1
ATOM 4058 C C . HIS B 1 119 ? 35.31733 16.29939 153.63580 1.000 96.96975 522 HIS B C 1
ATOM 4059 O O . HIS B 1 119 ? 34.91554 16.19370 154.79678 1.000 88.16265 522 HIS B O 1
ATOM 4066 N N . HIS B 1 120 ? 36.55779 15.97247 153.27437 1.000 99.07713 523 HIS B N 1
ATOM 4067 C CA . HIS B 1 120 ? 37.59239 15.49011 154.18916 1.000 101.57356 523 HIS B CA 1
ATOM 4068 C C . HIS B 1 120 ? 38.81368 16.38184 154.01870 1.000 103.77898 523 HIS B C 1
ATOM 4069 O O . HIS B 1 120 ? 39.70568 16.07780 153.21043 1.000 108.32153 523 HIS B O 1
ATOM 4076 N N . PRO B 1 121 ? 38.89290 17.50772 154.74578 1.000 104.23731 524 PRO B N 1
ATOM 4077 C CA . PRO B 1 121 ? 37.90878 18.00953 155.71448 1.000 84.95429 524 PRO B CA 1
ATOM 4078 C C . PRO B 1 121 ? 36.77083 18.81219 155.07986 1.000 82.49447 524 PRO B C 1
ATOM 4079 O O . PRO B 1 121 ? 36.92206 19.27502 153.95005 1.000 96.48710 524 PRO B O 1
ATOM 4083 N N . PRO B 1 122 ? 35.65452 18.97718 155.79381 1.000 79.39146 525 PRO B N 1
ATOM 4084 C CA . PRO B 1 122 ? 34.53866 19.75718 155.23858 1.000 85.72313 525 PRO B CA 1
ATOM 4085 C C . PRO B 1 122 ? 34.91766 21.22210 155.07283 1.000 82.51929 525 PRO B C 1
ATOM 4086 O O . PRO B 1 122 ? 35.38495 21.86934 156.01317 1.000 86.23835 525 PRO B O 1
ATOM 4090 N N . ALA B 1 123 ? 34.70652 21.73969 153.86448 1.000 94.46570 526 ALA B N 1
ATOM 4091 C CA . ALA B 1 123 ? 34.96797 23.13734 153.55734 1.000 94.43460 526 ALA B CA 1
ATOM 4092 C C . ALA B 1 123 ? 33.98537 23.58541 152.48719 1.000 96.17844 526 ALA B C 1
ATOM 4093 O O . ALA B 1 123 ? 33.65455 22.81662 151.58065 1.000 102.40802 526 ALA B O 1
ATOM 4095 N N . ALA B 1 124 ? 33.55079 24.84094 152.57449 1.000 83.68510 527 ALA B N 1
ATOM 4096 C CA . ALA B 1 124 ? 32.54844 25.37154 151.65843 1.000 77.46077 527 ALA B CA 1
ATOM 4097 C C . ALA B 1 124 ? 32.94851 26.76698 151.20873 1.000 83.98768 527 ALA B C 1
ATOM 4098 O O . ALA B 1 124 ? 33.21323 27.63766 152.04474 1.000 74.03815 527 ALA B O 1
ATOM 4100 N N . ALA B 1 125 ? 33.01032 26.96983 149.89246 1.000 83.47684 528 ALA B N 1
ATOM 4101 C CA . ALA B 1 125 ? 33.34138 28.26702 149.31775 1.000 74.77196 528 ALA B CA 1
ATOM 4102 C C . ALA B 1 125 ? 32.06444 28.97624 148.89031 1.000 76.05288 528 ALA B C 1
ATOM 4103 O O . ALA B 1 125 ? 31.19684 28.37148 148.25508 1.000 91.36935 528 ALA B O 1
ATOM 4105 N N . HIS B 1 126 ? 31.95945 30.25876 149.22760 1.000 65.80881 529 HIS B N 1
ATOM 4106 C CA . HIS B 1 126 ? 30.78141 31.06084 148.93625 1.000 69.72327 529 HIS B CA 1
ATOM 4107 C C . HIS B 1 126 ? 31.22290 32.37743 148.31623 1.000 79.57978 529 HIS B C 1
ATOM 4108 O O . HIS B 1 126 ? 32.19855 32.98627 148.76392 1.000 78.80969 529 HIS B O 1
ATOM 4115 N N . HIS B 1 127 ? 30.50611 32.80973 147.28150 1.000 84.90077 530 HIS B N 1
ATOM 4116 C CA . HIS B 1 127 ? 30.81263 34.04655 146.57532 1.000 89.20402 530 HIS B CA 1
ATOM 4117 C C . HIS B 1 127 ? 29.51404 34.70028 146.12070 1.000 86.22453 530 HIS B C 1
ATOM 4118 O O . HIS B 1 127 ? 28.65338 34.04291 145.53413 1.000 89.83230 530 HIS B O 1
ATOM 4125 N N . ALA B 1 128 ? 29.40560 36.00843 146.33897 1.000 85.92879 531 ALA B N 1
ATOM 4126 C CA . ALA B 1 128 ? 28.18605 36.75322 146.05222 1.000 86.51699 531 ALA B CA 1
ATOM 4127 C C . ALA B 1 128 ? 28.57104 38.09405 145.44837 1.000 81.61022 531 ALA B C 1
ATOM 4128 O O . ALA B 1 128 ? 29.35952 38.84124 146.03711 1.000 88.53804 531 ALA B O 1
ATOM 4130 N N . GLU B 1 129 ? 28.02905 38.37665 144.26652 1.000 83.55463 532 GLU B N 1
ATOM 4131 C CA . GLU B 1 129 ? 28.28995 39.60548 143.52524 1.000 91.02108 532 GLU B CA 1
ATOM 4132 C C . GLU B 1 129 ? 27.08820 40.53496 143.63481 1.000 88.91668 532 GLU B C 1
ATOM 4133 O O . GLU B 1 129 ? 25.94548 40.08243 143.52174 1.000 84.69544 532 GLU B O 1
ATOM 4139 N N . SER B 1 130 ? 27.33415 41.83667 143.83010 1.000 92.18278 533 SER B N 1
ATOM 4140 C CA . SER B 1 130 ? 26.24786 42.78853 143.99728 1.000 96.50533 533 SER B CA 1
ATOM 4141 C C . SER B 1 130 ? 26.28715 43.85188 142.90855 1.000 102.07246 533 SER B C 1
ATOM 4142 O O . SER B 1 130 ? 27.34891 44.18170 142.36856 1.000 105.70674 533 SER B O 1
ATOM 4145 N N . LYS B 1 131 ? 25.11267 44.38619 142.59347 1.000 102.56200 534 LYS B N 1
ATOM 4146 C CA . LYS B 1 131 ? 24.99790 45.45753 141.61856 1.000 104.95500 534 LYS B CA 1
ATOM 4147 C C . LYS B 1 131 ? 25.18546 46.83957 142.22974 1.000 112.49548 534 LYS B C 1
ATOM 4148 O O . LYS B 1 131 ? 25.18594 47.82902 141.49133 1.000 118.80726 534 LYS B O 1
ATOM 4150 N N . ASN B 1 132 ? 25.34976 46.93394 143.54769 1.000 107.99056 535 ASN B N 1
ATOM 4151 C CA . ASN B 1 132 ? 25.55938 48.20986 144.21921 1.000 115.26528 535 ASN B CA 1
ATOM 4152 C C . ASN B 1 132 ? 27.03058 48.55105 144.41144 1.000 117.34145 535 ASN B C 1
ATOM 4153 O O . ASN B 1 132 ? 27.33646 49.57490 145.03107 1.000 103.22284 535 ASN B O 1
ATOM 4158 N N . GLY B 1 133 ? 27.93989 47.72679 143.91508 1.000 139.64736 536 GLY B N 1
ATOM 4159 C CA . GLY B 1 133 ? 29.34969 48.02188 143.96221 1.000 141.11254 536 GLY B CA 1
ATOM 4160 C C . GLY B 1 133 ? 30.18873 47.21668 144.94001 1.000 125.46321 536 GLY B C 1
ATOM 4161 O O . GLY B 1 133 ? 31.26124 47.69256 145.33261 1.000 117.99574 536 GLY B O 1
ATOM 4162 N N . TRP B 1 134 ? 29.74523 46.02835 145.34689 1.000 116.11063 537 TRP B N 1
ATOM 4163 C CA . TRP B 1 134 ? 30.52393 45.22501 146.27705 1.000 103.94834 537 TRP B CA 1
ATOM 4164 C C . TRP B 1 134 ? 30.40884 43.74274 145.94805 1.000 102.64320 537 TRP B C 1
ATOM 4165 O O . TRP B 1 134 ? 29.54548 43.30379 145.17855 1.000 104.28944 537 TRP B O 1
ATOM 4176 N N . THR B 1 135 ? 31.32341 42.98088 146.54274 1.000 99.56088 538 THR B N 1
ATOM 4177 C CA . THR B 1 135 ? 31.36862 41.53278 146.40229 1.000 95.06869 538 THR B CA 1
ATOM 4178 C C . THR B 1 135 ? 31.83199 40.92086 147.71328 1.000 86.96745 538 THR B C 1
ATOM 4179 O O . THR B 1 135 ? 32.76895 41.41632 148.34459 1.000 82.27699 538 THR B O 1
ATOM 4183 N N . LEU B 1 136 ? 31.16773 39.84317 148.11595 1.000 82.77743 539 LEU B N 1
ATOM 4184 C CA . LEU B 1 136 ? 31.47079 39.14639 149.35730 1.000 77.79922 539 LEU B CA 1
ATOM 4185 C C . LEU B 1 136 ? 31.87843 37.71955 149.03323 1.000 76.62467 539 LEU B C 1
ATOM 4186 O O . LEU B 1 136 ? 31.15355 37.01233 148.33211 1.000 69.11035 539 LEU B O 1
ATOM 4191 N N . ARG B 1 137 ? 33.01437 37.28001 149.56617 1.000 74.73285 540 ARG B N 1
ATOM 4192 C CA . ARG B 1 137 ? 33.44922 35.91259 149.32299 1.000 72.77958 540 ARG B CA 1
ATOM 4193 C C . ARG B 1 137 ? 34.09152 35.36409 150.58472 1.000 80.99663 540 ARG B C 1
ATOM 4194 O O . ARG B 1 137 ? 34.52289 36.11156 151.46162 1.000 69.74577 540 ARG B O 1
ATOM 4202 N N . GLN B 1 138 ? 34.10605 34.04106 150.68719 1.000 73.76929 541 GLN B N 1
ATOM 4203 C CA . GLN B 1 138 ? 34.65576 33.39152 151.86771 1.000 60.78382 541 GLN B CA 1
ATOM 4204 C C . GLN B 1 138 ? 34.82367 31.91189 151.57774 1.000 60.59878 541 GLN B C 1
ATOM 4205 O O . GLN B 1 138 ? 34.19040 31.36264 150.67292 1.000 70.19934 541 GLN B O 1
ATOM 4211 N N . GLU B 1 139 ? 35.71580 31.28502 152.33981 1.000 63.43080 542 GLU B N 1
ATOM 4212 C CA . GLU B 1 139 ? 35.84729 29.83497 152.37863 1.000 67.26667 542 GLU B CA 1
ATOM 4213 C C . GLU B 1 139 ? 35.85378 29.41659 153.83884 1.000 76.93541 542 GLU B C 1
ATOM 4214 O O . GLU B 1 139 ? 36.77488 29.77201 154.58231 1.000 69.49135 542 GLU B O 1
ATOM 4220 N N . ILE B 1 140 ? 34.83321 28.67142 154.25132 1.000 65.77634 543 ILE B N 1
ATOM 4221 C CA . ILE B 1 140 ? 34.65425 28.30777 155.65078 1.000 62.45507 543 ILE B CA 1
ATOM 4222 C C . ILE B 1 140 ? 34.89250 26.81156 155.79486 1.000 70.42593 543 ILE B C 1
ATOM 4223 O O . ILE B 1 140 ? 34.19868 25.99955 155.16942 1.000 73.55008 543 ILE B O 1
ATOM 4228 N N . LYS B 1 141 ? 35.90518 26.45563 156.58359 1.000 70.72224 544 LYS B N 1
ATOM 4229 C CA . LYS B 1 141 ? 36.16243 25.07967 156.99581 1.000 67.87227 544 LYS B CA 1
ATOM 4230 C C . LYS B 1 141 ? 35.73180 24.94434 158.45370 1.000 69.23408 544 LYS B C 1
ATOM 4231 O O . LYS B 1 141 ? 36.34084 25.54086 159.34617 1.000 72.33356 544 LYS B O 1
ATOM 4233 N N . ILE B 1 142 ? 34.66225 24.19605 158.68996 1.000 64.12833 545 ILE B N 1
ATOM 4234 C CA . ILE B 1 142 ? 34.08519 24.05942 160.02315 1.000 68.45647 545 ILE B CA 1
ATOM 4235 C C . ILE B 1 142 ? 34.82332 22.96312 160.78092 1.000 75.77541 545 ILE B C 1
ATOM 4236 O O . ILE B 1 142 ? 34.88028 21.81614 160.32253 1.000 78.79963 545 ILE B O 1
ATOM 4241 N N . THR B 1 143 ? 35.39563 23.31009 161.93726 1.000 67.95092 546 THR B N 1
ATOM 4242 C CA . THR B 1 143 ? 35.95648 22.32384 162.84804 1.000 70.91190 546 THR B CA 1
ATOM 4243 C C . THR B 1 143 ? 35.16037 22.36418 164.14574 1.000 81.84956 546 THR B C 1
ATOM 4244 O O . THR B 1 143 ? 34.59550 23.39517 164.50400 1.000 77.96113 546 THR B O 1
ATOM 4248 N N . SER B 1 144 ? 35.03684 21.21865 164.80923 1.000 86.14787 547 SER B N 1
ATOM 4249 C CA . SER B 1 144 ? 34.21363 21.15305 166.00911 1.000 67.39294 547 SER B CA 1
ATOM 4250 C C . SER B 1 144 ? 34.79846 20.14417 166.98898 1.000 68.12338 547 SER B C 1
ATOM 4251 O O . SER B 1 144 ? 35.70436 19.37374 166.66117 1.000 71.96290 547 SER B O 1
ATOM 4254 N N . LYS B 1 145 ? 34.25745 20.16366 168.20797 1.000 71.97639 548 LYS B N 1
ATOM 4255 C CA . LYS B 1 145 ? 34.67181 19.24784 169.26526 1.000 68.56849 548 LYS B CA 1
ATOM 4256 C C . LYS B 1 145 ? 33.58226 19.18322 170.32812 1.000 59.25018 548 LYS B C 1
ATOM 4257 O O . LYS B 1 145 ? 33.10636 20.22017 170.80292 1.000 67.35103 548 LYS B O 1
ATOM 4263 N N . PHE B 1 146 ? 33.19606 17.96477 170.70064 1.000 62.45713 549 PHE B N 1
ATOM 4264 C CA . PHE B 1 146 ? 32.15446 17.73284 171.69592 1.000 71.21038 549 PHE B CA 1
ATOM 4265 C C . PHE B 1 146 ? 32.81874 17.42287 173.03179 1.000 77.25312 549 PHE B C 1
ATOM 4266 O O . PHE B 1 146 ? 33.48916 16.39555 173.17635 1.000 86.64053 549 PHE B O 1
ATOM 4274 N N . ARG B 1 147 ? 32.62584 18.30839 174.00688 1.000 67.23385 550 ARG B N 1
ATOM 4275 C CA . ARG B 1 147 ? 33.26314 18.18705 175.30912 1.000 65.10500 550 ARG B CA 1
ATOM 4276 C C . ARG B 1 147 ? 32.32776 17.63732 176.37449 1.000 76.38711 550 ARG B C 1
ATOM 4277 O O . ARG B 1 147 ? 32.73553 17.51754 177.53390 1.000 81.34131 550 ARG B O 1
ATOM 4285 N N . GLY B 1 148 ? 31.09200 17.30174 176.01475 1.000 74.03521 551 GLY B N 1
ATOM 4286 C CA . GLY B 1 148 ? 30.14394 16.77410 176.97430 1.000 68.33129 551 GLY B CA 1
ATOM 4287 C C . GLY B 1 148 ? 29.14506 17.82768 177.40555 1.000 75.60814 551 GLY B C 1
ATOM 4288 O O . GLY B 1 148 ? 27.98310 17.81809 176.98476 1.000 76.60749 551 GLY B O 1
ATOM 4289 N N . LYS B 1 149 ? 29.60185 18.74587 178.26139 1.000 70.63563 552 LYS B N 1
ATOM 4290 C CA . LYS B 1 149 ? 28.74463 19.83370 178.71945 1.000 77.32267 552 LYS B CA 1
ATOM 4291 C C . LYS B 1 149 ? 28.40204 20.78264 177.58086 1.000 75.49666 552 LYS B C 1
ATOM 4292 O O . LYS B 1 149 ? 27.28170 21.30112 177.51341 1.000 76.04929 552 LYS B O 1
ATOM 4298 N N . TYR B 1 150 ? 29.34951 21.01624 176.67525 1.000 69.16858 553 TYR B N 1
ATOM 4299 C CA . TYR B 1 150 ? 29.15994 21.96400 175.59102 1.000 74.88235 553 TYR B CA 1
ATOM 4300 C C . TYR B 1 150 ? 29.71783 21.37747 174.30344 1.000 77.69156 553 TYR B C 1
ATOM 4301 O O . TYR B 1 150 ? 30.56181 20.47795 174.31663 1.000 79.94597 553 TYR B O 1
ATOM 4310 N N . LEU B 1 151 ? 29.23730 21.91177 173.18350 1.000 74.83654 554 LEU B N 1
ATOM 4311 C CA . LEU B 1 151 ? 29.70757 21.53652 171.85408 1.000 64.36535 554 LEU B CA 1
ATOM 4312 C C . LEU B 1 151 ? 30.34954 22.76649 171.22320 1.000 66.61131 554 LEU B C 1
ATOM 4313 O O . LEU B 1 151 ? 29.65797 23.74983 170.93466 1.000 68.65508 554 LEU B O 1
ATOM 4318 N N . SER B 1 152 ? 31.67228 22.73392 171.05693 1.000 69.78891 555 SER B N 1
ATOM 4319 C CA . SER B 1 152 ? 32.41576 23.85897 170.50583 1.000 73.18141 555 SER B CA 1
ATOM 4320 C C . SER B 1 152 ? 32.52908 23.73621 168.99120 1.000 78.77679 555 SER B C 1
ATOM 4321 O O . SER B 1 152 ? 32.83269 22.65940 168.46957 1.000 81.62041 555 SER B O 1
ATOM 4324 N N . ILE B 1 153 ? 32.26657 24.83886 168.29255 1.000 73.60437 556 ILE B N 1
ATOM 4325 C CA . ILE B 1 153 ? 32.34786 24.93230 166.84197 1.000 69.19271 556 ILE B CA 1
ATOM 4326 C C . ILE B 1 153 ? 33.20108 26.14057 166.48669 1.000 71.40004 556 ILE B C 1
ATOM 4327 O O . ILE B 1 153 ? 32.92550 27.26203 166.93114 1.000 83.90641 556 ILE B O 1
ATOM 4332 N N . MET B 1 154 ? 34.24232 25.90855 165.70099 1.000 78.12611 557 MET B N 1
ATOM 4333 C CA . MET B 1 154 ? 35.14041 26.95427 165.22630 1.000 76.98096 557 MET B CA 1
ATOM 4334 C C . MET B 1 154 ? 35.04186 26.95869 163.70771 1.000 77.57144 557 MET B C 1
ATOM 4335 O O . MET B 1 154 ? 35.59271 26.06487 163.03635 1.000 87.46641 557 MET B O 1
ATOM 4340 N N . PRO B 1 155 ? 34.23728 27.84372 163.13521 1.000 69.93804 558 PRO B N 1
ATOM 4341 C CA . PRO B 1 155 ? 34.19996 27.97136 161.67398 1.000 64.08933 558 PRO B CA 1
ATOM 4342 C C . PRO B 1 155 ? 35.43256 28.67990 161.13661 1.000 70.25238 558 PRO B C 1
ATOM 4343 O O . PRO B 1 155 ? 35.40483 29.89430 160.91107 1.000 71.91034 558 PRO B O 1
ATOM 4347 N N . LEU B 1 156 ? 36.51879 27.93695 160.93627 1.000 70.54779 559 LEU B N 1
ATOM 4348 C CA . LEU B 1 156 ? 37.75573 28.53233 160.45743 1.000 67.87454 559 LEU B CA 1
ATOM 4349 C C . LEU B 1 156 ? 37.56149 29.08706 159.05171 1.000 70.72332 559 LEU B C 1
ATOM 4350 O O . LEU B 1 156 ? 36.70246 28.63224 158.29350 1.000 77.97082 559 LEU B O 1
ATOM 4355 N N . GLY B 1 157 ? 38.37191 30.08019 158.70491 1.000 59.41853 560 GLY B N 1
ATOM 4356 C CA . GLY B 1 157 ? 38.28462 30.68523 157.39190 1.000 62.67162 560 GLY B CA 1
ATOM 4357 C C . GLY B 1 157 ? 38.36170 32.19651 157.42202 1.000 70.00421 560 GLY B C 1
ATOM 4358 O O . GLY B 1 157 ? 38.24732 32.81273 158.48586 1.000 83.61496 560 GLY B O 1
ATOM 4359 N N . THR B 1 158 ? 38.55720 32.80326 156.25460 1.000 65.58779 561 THR B N 1
ATOM 4360 C CA . THR B 1 158 ? 38.72104 34.24358 156.12394 1.000 62.74957 561 THR B CA 1
ATOM 4361 C C . THR B 1 158 ? 37.66260 34.77715 155.16572 1.000 67.20259 561 THR B C 1
ATOM 4362 O O . THR B 1 158 ? 37.43474 34.18474 154.10413 1.000 81.08008 561 THR B O 1
ATOM 4366 N N . ILE B 1 159 ? 37.00412 35.87801 155.53889 1.000 67.61182 562 ILE B N 1
ATOM 4367 C CA . ILE B 1 159 ? 35.96614 36.49032 154.71871 1.000 72.07785 562 ILE B CA 1
ATOM 4368 C C . ILE B 1 159 ? 36.50318 37.77278 154.10172 1.000 79.16466 562 ILE B C 1
ATOM 4369 O O . ILE B 1 159 ? 37.13846 38.58339 154.78767 1.000 76.86324 562 ILE B O 1
ATOM 4374 N N . HIS B 1 160 ? 36.21951 37.96091 152.81059 1.000 71.65843 563 HIS B N 1
ATOM 4375 C CA . HIS B 1 160 ? 36.62282 39.12576 152.04296 1.000 68.10232 563 HIS B CA 1
ATOM 4376 C C . HIS B 1 160 ? 35.38308 39.88112 151.58228 1.000 76.56756 563 HIS B C 1
ATOM 4377 O O . HIS B 1 160 ? 34.35320 39.28153 151.25267 1.000 77.19151 563 HIS B O 1
ATOM 4384 N N . CYS B 1 161 ? 35.51563 41.20307 151.51726 1.000 85.72593 564 CYS B N 1
ATOM 4385 C CA . CYS B 1 161 ? 34.45864 42.09896 151.05891 1.000 88.22150 564 CYS B CA 1
ATOM 4386 C C . CYS B 1 161 ? 35.12019 43.22233 150.27482 1.000 91.25099 564 CYS B C 1
ATOM 4387 O O . CYS B 1 161 ? 35.83987 44.04209 150.85460 1.000 91.37346 564 CYS B O 1
ATOM 4390 N N . ILE B 1 162 ? 34.89484 43.25447 148.96477 1.000 78.27034 565 ILE B N 1
ATOM 4391 C CA . ILE B 1 162 ? 35.52729 44.22734 148.08302 1.000 78.22664 565 ILE B CA 1
ATOM 4392 C C . ILE B 1 162 ? 34.49907 45.26785 147.66484 1.000 93.39725 565 ILE B C 1
ATOM 4393 O O . ILE B 1 162 ? 33.33066 44.94215 147.41538 1.000 100.06029 565 ILE B O 1
ATOM 4398 N N . PHE B 1 163 ? 34.95455 46.51790 147.56512 1.000 95.64861 566 PHE B N 1
ATOM 4399 C CA . PHE B 1 163 ? 34.16911 47.65386 147.09101 1.000 99.42116 566 PHE B CA 1
ATOM 4400 C C . PHE B 1 163 ? 34.80920 48.15741 145.80464 1.000 104.11657 566 PHE B C 1
ATOM 4401 O O . PHE B 1 163 ? 35.90514 48.72766 145.83474 1.000 110.27489 566 PHE B O 1
ATOM 4409 N N . HIS B 1 164 ? 34.12538 47.94915 144.67779 1.000 103.34112 567 HIS B N 1
ATOM 4410 C CA . HIS B 1 164 ? 34.71691 48.25825 143.37954 1.000 108.09387 567 HIS B CA 1
ATOM 4411 C C . HIS B 1 164 ? 34.93856 49.75437 143.18549 1.000 102.88222 567 HIS B C 1
ATOM 4412 O O . HIS B 1 164 ? 35.87486 50.15150 142.48223 1.000 98.10178 567 HIS B O 1
ATOM 4419 N N . ALA B 1 165 ? 34.09054 50.59553 143.78249 1.000 108.96043 568 ALA B N 1
ATOM 4420 C CA . ALA B 1 165 ? 34.19044 52.03232 143.54361 1.000 109.48702 568 ALA B CA 1
ATOM 4421 C C . ALA B 1 165 ? 35.49098 52.60678 144.09381 1.000 110.88310 568 ALA B C 1
ATOM 4422 O O . ALA B 1 165 ? 36.15912 53.39779 143.41788 1.000 112.88903 568 ALA B O 1
ATOM 4424 N N . THR B 1 166 ? 35.86937 52.22316 145.31387 1.000 109.42773 569 THR B N 1
ATOM 4425 C CA . THR B 1 166 ? 37.06155 52.75901 145.95565 1.000 104.42339 569 THR B CA 1
ATOM 4426 C C . THR B 1 166 ? 38.21719 51.77205 146.03429 1.000 106.04985 569 THR B C 1
ATOM 4427 O O . THR B 1 166 ? 39.34526 52.19083 146.31628 1.000 110.15865 569 THR B O 1
ATOM 4431 N N . GLY B 1 167 ? 37.97699 50.48634 145.79498 1.000 105.86910 570 GLY B N 1
ATOM 4432 C CA . GLY B 1 167 ? 39.02194 49.49516 145.93730 1.000 94.73986 570 GLY B CA 1
ATOM 4433 C C . GLY B 1 167 ? 39.24873 49.01500 147.35162 1.000 99.16878 570 GLY B C 1
ATOM 4434 O O . GLY B 1 167 ? 40.22590 48.29797 147.59625 1.000 94.30113 570 GLY B O 1
ATOM 4435 N N . HIS B 1 168 ? 38.38319 49.39291 148.29048 1.000 104.26481 571 HIS B N 1
ATOM 4436 C CA . HIS B 1 168 ? 38.53724 48.97645 149.67758 1.000 88.19459 571 HIS B CA 1
ATOM 4437 C C . HIS B 1 168 ? 38.30055 47.47644 149.80177 1.000 92.07930 571 HIS B C 1
ATOM 4438 O O . HIS B 1 168 ? 37.27770 46.95959 149.34233 1.000 89.80453 571 HIS B O 1
ATOM 4445 N N . HIS B 1 169 ? 39.24835 46.77541 150.41880 1.000 84.76385 572 HIS B N 1
ATOM 4446 C CA . HIS B 1 169 ? 39.17926 45.32387 150.57719 1.000 81.66262 572 HIS B CA 1
ATOM 4447 C C . HIS B 1 169 ? 39.20870 44.99971 152.06817 1.000 84.21769 572 HIS B C 1
ATOM 4448 O O . HIS B 1 169 ? 40.27788 44.98440 152.68672 1.000 84.56983 572 HIS B O 1
ATOM 4455 N N . TYR B 1 170 ? 38.03741 44.73833 152.64372 1.000 83.79963 573 TYR B N 1
ATOM 4456 C CA . TYR B 1 170 ? 37.93240 44.37200 154.04825 1.000 83.03005 573 TYR B CA 1
ATOM 4457 C C . TYR B 1 170 ? 38.00140 42.85832 154.19377 1.000 74.51731 573 TYR B C 1
ATOM 4458 O O . TYR B 1 170 ? 37.45129 42.12001 153.37633 1.000 70.11844 573 TYR B O 1
ATOM 4467 N N . THR B 1 171 ? 38.70825 42.39538 155.21749 1.000 77.76021 574 THR B N 1
ATOM 4468 C CA . THR B 1 171 ? 38.80333 40.96759 155.48315 1.000 78.34290 574 THR B CA 1
ATOM 4469 C C . THR B 1 171 ? 38.74328 40.72995 156.98244 1.000 78.42153 574 THR B C 1
ATOM 4470 O O . THR B 1 171 ? 39.26381 41.52590 157.77001 1.000 76.56007 574 THR B O 1
ATOM 4474 N N . TRP B 1 172 ? 38.09351 39.63887 157.37086 1.000 78.03430 575 TRP B N 1
ATOM 4475 C CA . TRP B 1 172 ? 37.98796 39.33413 158.79198 1.000 73.90297 575 TRP B CA 1
ATOM 4476 C C . TRP B 1 172 ? 37.71577 37.85324 158.99583 1.000 62.33582 575 TRP B C 1
ATOM 4477 O O . TRP B 1 172 ? 37.20660 37.17111 158.10527 1.000 69.19291 575 TRP B O 1
ATOM 4488 N N . LYS B 1 173 ? 38.09464 37.35747 160.16796 1.000 68.97817 576 LYS B N 1
ATOM 4489 C CA . LYS B 1 173 ? 37.85619 35.96411 160.51336 1.000 72.33035 576 LYS B CA 1
ATOM 4490 C C . LYS B 1 173 ? 36.59893 35.81337 161.35738 1.000 76.44905 576 LYS B C 1
ATOM 4491 O O . LYS B 1 173 ? 35.99476 36.78603 161.81641 1.000 69.53078 576 LYS B O 1
ATOM 4497 N N . LYS B 1 174 ? 36.19884 34.55545 161.53380 1.000 83.40857 577 LYS B N 1
ATOM 4498 C CA . LYS B 1 174 ? 35.00056 34.21246 162.28054 1.000 67.00944 577 LYS B CA 1
ATOM 4499 C C . LYS B 1 174 ? 35.29686 34.17081 163.77824 1.000 71.06395 577 LYS B C 1
ATOM 4500 O O . LYS B 1 174 ? 36.43729 34.33128 164.22454 1.000 76.66689 577 LYS B O 1
ATOM 4506 N N . VAL B 1 175 ? 34.24528 33.96743 164.56893 1.000 74.49664 578 VAL B N 1
ATOM 4507 C CA . VAL B 1 175 ? 34.35238 33.89763 166.02019 1.000 77.81313 578 VAL B CA 1
ATOM 4508 C C . VAL B 1 175 ? 33.89628 32.51192 166.45365 1.000 75.98278 578 VAL B C 1
ATOM 4509 O O . VAL B 1 175 ? 33.13063 31.84644 165.74779 1.000 74.33351 578 VAL B O 1
ATOM 4513 N N . THR B 1 176 ? 34.37880 32.06815 167.61358 1.000 57.91368 579 THR B N 1
ATOM 4514 C CA . THR B 1 176 ? 34.05055 30.73116 168.09584 1.000 65.45512 579 THR B CA 1
ATOM 4515 C C . THR B 1 176 ? 32.63851 30.69149 168.67035 1.000 70.81579 579 THR B C 1
ATOM 4516 O O . THR B 1 176 ? 32.21414 31.60383 169.39173 1.000 77.18831 579 THR B O 1
ATOM 4520 N N . THR B 1 177 ? 31.91232 29.62242 168.33776 1.000 71.61896 580 THR B N 1
ATOM 4521 C CA . THR B 1 177 ? 30.51456 29.43743 168.69889 1.000 76.02000 580 THR B CA 1
ATOM 4522 C C . THR B 1 177 ? 30.39072 28.18661 169.55880 1.000 83.75302 580 THR B C 1
ATOM 4523 O O . THR B 1 177 ? 30.88638 27.12677 169.17908 1.000 81.96114 580 THR B O 1
ATOM 4527 N N . THR B 1 178 ? 29.69886 28.28154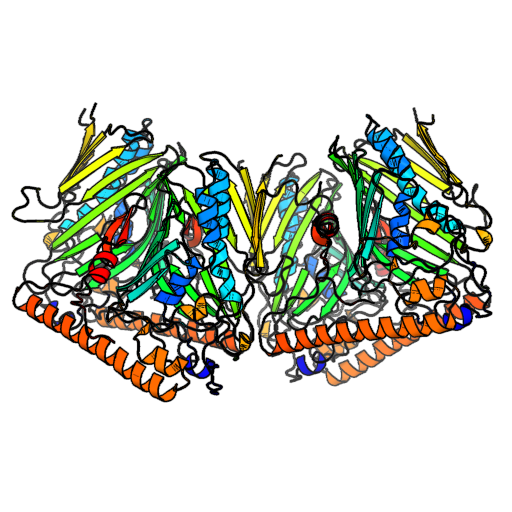 170.68992 1.000 76.68941 581 THR B N 1
ATOM 4528 C CA . THR B 1 178 ? 29.53299 27.13350 171.56950 1.000 75.76676 581 THR B CA 1
ATOM 4529 C C . THR B 1 178 ? 28.05460 26.92186 171.86568 1.000 74.74496 581 THR B C 1
ATOM 4530 O O . THR B 1 178 ? 27.30555 27.87950 172.08262 1.000 80.20600 581 THR B O 1
ATOM 4534 N N . VAL B 1 179 ? 27.64703 25.65463 171.87854 1.000 72.08759 582 VAL B N 1
ATOM 4535 C CA . VAL B 1 179 ? 26.26192 25.25121 172.09991 1.000 76.79190 582 VAL B CA 1
ATOM 4536 C C . VAL B 1 179 ? 26.16297 24.54133 173.44250 1.000 81.74503 582 VAL B C 1
ATOM 4537 O O . VAL B 1 179 ? 26.92299 23.60076 173.70705 1.000 86.51795 582 VAL B O 1
ATOM 4541 N N . HIS B 1 180 ? 25.23435 24.98672 174.28999 1.000 86.31865 583 HIS B N 1
ATOM 4542 C CA . HIS B 1 180 ? 25.12320 24.46933 175.64741 1.000 77.42253 583 HIS B CA 1
ATOM 4543 C C . HIS B 1 180 ? 23.87191 23.61194 175.79817 1.000 66.51015 583 HIS B C 1
ATOM 4544 O O . HIS B 1 180 ? 23.01620 23.54383 174.91083 1.000 69.38691 583 HIS B O 1
ATOM 4551 N N . ASN B 1 181 ? 23.79181 22.94285 176.95142 1.000 78.06422 584 ASN B N 1
ATOM 4552 C CA . ASN B 1 181 ? 22.60356 22.20719 177.38696 1.000 81.93502 584 ASN B CA 1
ATOM 4553 C C . ASN B 1 181 ? 22.26216 21.06067 176.43530 1.000 82.97551 584 ASN B C 1
ATOM 4554 O O . ASN B 1 181 ? 21.19887 21.02727 175.81069 1.000 80.35094 584 ASN B O 1
ATOM 4559 N N . ILE B 1 182 ? 23.18151 20.10593 176.34240 1.000 81.54735 585 ILE B N 1
ATOM 4560 C CA . ILE B 1 182 ? 22.94182 18.97385 175.46208 1.000 77.19005 585 ILE B CA 1
ATOM 4561 C C . ILE B 1 182 ? 22.20880 17.84637 176.19168 1.000 74.66021 585 ILE B C 1
ATOM 4562 O O . ILE B 1 182 ? 21.37172 17.16547 175.59148 1.000 78.04494 585 ILE B O 1
ATOM 4567 N N . ILE B 1 183 ? 22.48974 17.65052 177.48242 1.000 85.86645 586 ILE B N 1
ATOM 4568 C CA . ILE B 1 183 ? 21.91520 16.52744 178.22156 1.000 86.34020 586 ILE B CA 1
ATOM 4569 C C . ILE B 1 183 ? 20.43769 16.75776 178.51076 1.000 91.98401 586 ILE B C 1
ATOM 4570 O O . ILE B 1 183 ? 19.59091 15.89958 178.23200 1.000 91.30598 586 ILE B O 1
ATOM 4575 N N . VAL B 1 184 ? 20.10528 17.93588 17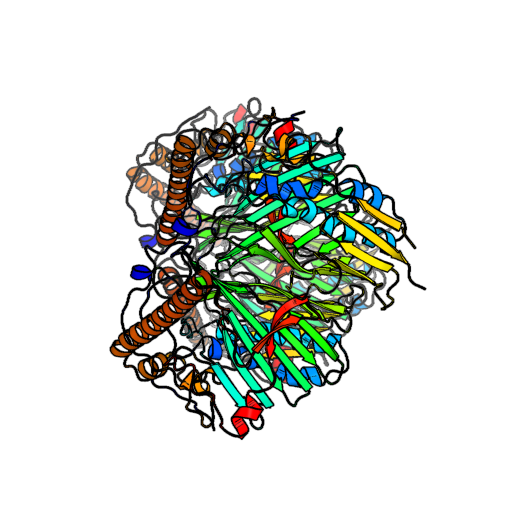9.04583 1.000 97.44936 587 VAL B N 1
ATOM 4576 C CA . VAL B 1 184 ? 18.74298 18.27196 179.44430 1.000 103.62722 587 VAL B CA 1
ATOM 4577 C C . VAL B 1 184 ? 18.55385 19.77579 179.31814 1.000 87.25305 587 VAL B C 1
ATOM 4578 O O . VAL B 1 184 ? 19.51672 20.54338 179.25993 1.000 72.81812 587 VAL B O 1
ATOM 4582 N N . GLY B 1 185 ? 17.29283 20.19635 179.31131 1.000 88.13603 588 GLY B N 1
ATOM 4583 C CA . GLY B 1 185 ? 16.94910 21.59242 179.15725 1.000 87.39150 588 GLY B CA 1
ATOM 4584 C C . GLY B 1 185 ? 17.00333 22.06139 177.71674 1.000 78.22352 588 GLY B C 1
ATOM 4585 O O . GLY B 1 185 ? 17.44605 21.36245 176.80394 1.000 78.30611 588 GLY B O 1
ATOM 4586 N N . LYS B 1 186 ? 16.54083 23.29010 177.52087 1.000 73.62743 589 LYS B N 1
ATOM 4587 C CA . LYS B 1 186 ? 16.47529 23.86640 176.18789 1.000 80.75697 589 LYS B CA 1
ATOM 4588 C C . LYS B 1 186 ? 17.87477 24.18096 175.67322 1.000 75.97560 589 LYS B C 1
ATOM 4589 O O . LYS B 1 186 ? 18.79403 24.45602 176.44654 1.000 76.50550 589 LYS B O 1
ATOM 4595 N N . LEU B 1 187 ? 18.03765 24.13767 174.35318 1.000 68.16768 590 LEU B N 1
ATOM 4596 C CA . LEU B 1 187 ? 19.34134 24.38157 173.75622 1.000 68.70505 590 LEU B CA 1
ATOM 4597 C C . LEU B 1 187 ? 19.50552 25.86674 173.48200 1.000 74.00209 590 LEU B C 1
ATOM 4598 O O . LEU B 1 187 ? 18.55425 26.54817 173.09088 1.000 73.51288 590 LEU B O 1
ATOM 4603 N N . TRP B 1 188 ? 20.72266 26.36279 173.68151 1.000 64.60077 591 TRP B N 1
ATOM 4604 C CA . TRP B 1 188 ? 21.02273 27.74922 173.37299 1.000 71.16541 591 TRP B CA 1
ATOM 4605 C C . TRP B 1 188 ? 22.47833 27.85924 172.95070 1.000 77.42983 591 TRP B C 1
ATOM 4606 O O . TRP B 1 188 ? 23.33641 27.07678 173.38006 1.000 76.43142 591 TRP B O 1
ATOM 4617 N N . ILE B 1 189 ? 22.74697 28.86655 172.13014 1.000 72.90018 592 ILE B N 1
ATOM 4618 C CA . ILE B 1 189 ? 24.04800 29.05954 171.51284 1.000 75.64304 592 ILE B CA 1
ATOM 4619 C C . ILE B 1 189 ? 24.63997 30.36077 172.03333 1.000 80.52293 592 ILE B C 1
ATOM 4620 O O . ILE B 1 189 ? 23.91602 31.26911 172.45322 1.000 78.52588 592 ILE B O 1
ATOM 4625 N N . ASP B 1 190 ? 25.96706 30.44691 172.01156 1.000 85.97589 593 ASP B N 1
ATOM 4626 C CA . ASP B 1 190 ? 26.65148 31.64798 172.46582 1.000 84.81072 593 ASP B CA 1
ATOM 4627 C C . ASP B 1 190 ? 27.97333 31.76611 171.72464 1.000 88.96443 593 ASP B C 1
ATOM 4628 O O . ASP B 1 190 ? 28.70794 30.78456 171.61260 1.000 94.56469 593 ASP B O 1
ATOM 4633 N N . GLN B 1 191 ? 28.27850 32.96074 171.23433 1.000 79.24758 594 GLN B N 1
ATOM 4634 C CA . GLN B 1 191 ? 29.55736 33.23995 170.59998 1.000 77.13864 594 GLN B CA 1
ATOM 4635 C C . GLN B 1 191 ? 30.47556 33.96178 171.57235 1.000 75.63862 594 GLN B C 1
ATOM 4636 O O . GLN B 1 191 ? 30.02545 34.70237 172.45075 1.000 70.14086 594 GLN B O 1
ATOM 4642 N N . SER B 1 192 ? 31.77519 33.73679 171.40400 1.000 74.37255 595 SER B N 1
ATOM 4643 C CA . SER B 1 192 ? 32.75569 34.34335 172.29077 1.000 72.45870 595 SER B CA 1
ATOM 4644 C C . SER B 1 192 ? 34.08183 34.45588 171.55918 1.000 60.37186 595 SER B C 1
ATOM 4645 O O . SER B 1 192 ? 34.46743 33.54417 170.82337 1.000 71.38663 595 SER B O 1
ATOM 4648 N N . GLY B 1 193 ? 34.77428 35.57138 171.76044 1.000 65.90419 596 GLY B N 1
ATOM 4649 C CA . GLY B 1 193 ? 36.05812 35.74193 171.11797 1.000 59.96905 596 GLY B CA 1
ATOM 4650 C C . GLY B 1 193 ? 36.19159 37.13979 170.56210 1.000 63.03875 596 GLY B C 1
ATOM 4651 O O . GLY B 1 193 ? 35.55128 38.07291 171.03658 1.000 80.83551 596 GLY B O 1
ATOM 4652 N N . GLU B 1 194 ? 37.05951 37.29526 169.56433 1.000 66.21708 597 GLU B N 1
ATOM 4653 C CA . GLU B 1 194 ? 37.30384 38.60309 168.97425 1.000 73.16312 597 GLU B CA 1
ATOM 4654 C C . GLU B 1 194 ? 37.40008 38.49302 167.45933 1.000 72.33231 597 GLU B C 1
ATOM 4655 O O . GLU B 1 194 ? 38.03905 37.57820 166.93288 1.000 85.04959 597 GLU B O 1
ATOM 4661 N N . ILE B 1 195 ? 36.76331 39.43834 166.77067 1.000 74.05211 598 ILE B N 1
ATOM 4662 C CA . ILE B 1 195 ? 36.83210 39.56941 165.31774 1.000 71.46375 598 ILE B CA 1
ATOM 4663 C C . ILE B 1 195 ? 37.66046 40.80243 164.98336 1.000 74.77842 598 ILE B C 1
ATOM 4664 O O . ILE B 1 195 ? 37.38391 41.89749 165.48625 1.000 78.53939 598 ILE B O 1
ATOM 4669 N N . ASP B 1 196 ? 38.66909 40.63009 164.13210 1.000 70.50932 599 ASP B N 1
ATOM 4670 C CA . ASP B 1 196 ? 39.58767 41.70837 163.76605 1.000 69.50840 599 ASP B CA 1
ATOM 4671 C C . ASP B 1 196 ? 39.52067 41.94034 162.25682 1.000 76.79038 599 ASP B C 1
ATOM 4672 O O . ASP B 1 196 ? 40.07626 41.16575 161.47102 1.000 86.33436 599 ASP B O 1
ATOM 4677 N N . ILE B 1 197 ? 38.83878 43.01540 161.86758 1.000 81.29255 600 ILE B N 1
ATOM 4678 C CA . ILE B 1 197 ? 38.66371 43.41775 160.47668 1.000 74.05947 600 ILE B CA 1
ATOM 4679 C C . ILE B 1 197 ? 39.80735 44.34450 160.09533 1.000 80.06848 600 ILE B C 1
ATOM 4680 O O . ILE B 1 197 ? 40.22709 45.18403 160.89601 1.000 89.89619 600 ILE B O 1
ATOM 4685 N N . VAL B 1 198 ? 40.32417 44.19685 158.87784 1.000 75.02544 601 VAL B N 1
ATOM 4686 C CA . VAL B 1 198 ? 41.42214 45.02999 158.39447 1.000 79.17527 601 VAL B CA 1
ATOM 4687 C C . VAL B 1 198 ? 41.11805 45.46705 156.96616 1.000 87.65004 601 VAL B C 1
ATOM 4688 O O . VAL B 1 198 ? 40.71164 44.65059 156.13206 1.000 97.14522 601 VAL B O 1
ATOM 4692 N N . ASN B 1 199 ? 41.28173 46.76272 156.69568 1.000 82.39646 602 ASN B N 1
ATOM 4693 C CA . ASN B 1 199 ? 41.15525 47.31873 155.35212 1.000 75.71171 602 ASN B CA 1
ATOM 4694 C C . ASN B 1 199 ? 42.55434 47.44151 154.75817 1.000 90.56911 602 ASN B C 1
ATOM 4695 O O . ASN B 1 199 ? 43.37994 48.21452 155.25341 1.000 100.44591 602 ASN B O 1
ATOM 4700 N N . HIS B 1 200 ? 42.82118 46.67978 153.69742 1.000 78.63539 603 HIS B N 1
ATOM 4701 C CA . HIS B 1 200 ? 44.14522 46.69547 153.08973 1.000 81.37998 603 HIS B CA 1
ATOM 4702 C C . HIS B 1 200 ? 44.34623 47.88197 152.16014 1.000 90.56288 603 HIS B C 1
ATOM 4703 O O . HIS B 1 200 ? 45.49022 48.18086 151.79918 1.000 90.72380 603 HIS B O 1
ATOM 4710 N N . LYS B 1 201 ? 43.26633 48.55560 151.75913 1.000 90.74925 604 LYS B N 1
ATOM 4711 C CA . LYS B 1 201 ? 43.39578 49.71244 150.87887 1.000 86.02091 604 LYS B CA 1
ATOM 4712 C C . LYS B 1 201 ? 43.76280 50.97560 151.64747 1.000 91.59296 604 LYS B C 1
ATOM 4713 O O . LYS B 1 201 ? 44.58765 51.76707 151.18357 1.000 99.32898 604 LYS B O 1
ATOM 4715 N N . THR B 1 202 ? 43.19449 51.16827 152.83096 1.000 90.08965 605 THR B N 1
ATOM 4716 C CA . THR B 1 202 ? 43.47201 52.34173 153.63882 1.000 93.02314 605 THR B CA 1
ATOM 4717 C C . THR B 1 202 ? 44.29718 52.06836 154.88960 1.000 95.13392 605 THR B C 1
ATOM 4718 O O . THR B 1 202 ? 44.88219 53.01559 155.43806 1.000 105.40557 605 THR B O 1
ATOM 4722 N N . GLY B 1 203 ? 44.33175 50.82626 155.37982 1.000 93.11672 606 GLY B N 1
ATOM 4723 C CA . GLY B 1 203 ? 45.01811 50.54659 156.62767 1.000 90.56663 606 GLY B CA 1
ATOM 4724 C C . GLY B 1 203 ? 44.15876 50.61869 157.86621 1.000 88.62218 606 GLY B C 1
ATOM 4725 O O . GLY B 1 203 ? 44.68718 50.49739 158.98450 1.000 88.90451 606 GLY B O 1
ATOM 4726 N N . ASP B 1 204 ? 42.85556 50.82635 157.70218 1.000 93.11745 607 ASP B N 1
ATOM 4727 C CA . ASP B 1 204 ? 41.96679 50.89800 158.84687 1.000 77.76599 607 ASP B CA 1
ATOM 4728 C C . ASP B 1 204 ? 41.75713 49.50850 159.42703 1.000 75.31956 607 ASP B C 1
ATOM 4729 O O . ASP B 1 204 ? 41.79995 48.50543 158.71218 1.000 85.71498 607 ASP B O 1
ATOM 4734 N N . LYS B 1 205 ? 41.53290 49.45185 160.73807 1.000 87.46783 608 LYS B N 1
ATOM 4735 C CA . LYS B 1 205 ? 41.28362 48.19312 161.42601 1.000 85.74098 608 LYS B CA 1
ATOM 4736 C C . LYS B 1 205 ? 40.06984 48.35978 162.32327 1.000 83.28962 608 LYS B C 1
ATOM 4737 O O . LYS B 1 205 ? 39.60633 49.47295 162.56334 1.000 78.45571 608 LYS B O 1
ATOM 4743 N N . CYS B 1 206 ? 39.51736 47.23159 162.75720 1.000 82.90841 609 CYS B N 1
ATOM 4744 C CA . CYS B 1 206 ? 38.38293 47.22340 163.66718 1.000 78.37910 609 CYS B CA 1
ATOM 4745 C C . CYS B 1 206 ? 38.46534 45.97364 164.53109 1.000 80.51536 609 CYS B C 1
ATOM 4746 O O . CYS B 1 206 ? 38.78560 44.89121 164.03583 1.000 85.20483 609 CYS B O 1
ATOM 4749 N N . ASN B 1 207 ? 38.18239 46.13064 165.82049 1.000 83.01965 610 ASN B N 1
ATOM 4750 C CA . ASN B 1 207 ? 38.23329 45.03465 166.77867 1.000 83.27894 610 ASN B CA 1
ATOM 4751 C C . ASN B 1 207 ? 36.88777 44.93233 167.47831 1.000 72.89493 610 ASN B C 1
ATOM 4752 O O . ASN B 1 207 ? 36.43386 45.89600 168.10520 1.000 80.21459 610 ASN B O 1
ATOM 4757 N N . LEU B 1 208 ? 36.24617 43.77541 167.34914 1.000 71.93709 611 LEU B N 1
ATOM 4758 C CA . LEU B 1 208 ? 34.99421 43.47053 168.02255 1.000 65.50308 611 LEU B CA 1
ATOM 4759 C C . LEU B 1 208 ? 35.22542 42.36272 169.04037 1.000 75.34988 611 LEU B C 1
ATOM 4760 O O . LEU B 1 208 ? 35.90041 41.37152 168.74906 1.000 83.18551 611 LEU B O 1
ATOM 4765 N N . LYS B 1 209 ? 34.65299 42.53371 170.22745 1.000 75.89681 612 LYS B N 1
ATOM 4766 C CA . LYS B 1 209 ? 34.78756 41.60292 171.33767 1.000 69.14826 612 LYS B CA 1
ATOM 4767 C C . LYS B 1 209 ? 33.40863 41.04605 171.66037 1.000 69.33858 612 LYS B C 1
ATOM 4768 O O . LYS B 1 209 ? 32.49535 41.80869 172.01498 1.000 77.95378 612 LYS B O 1
ATOM 4774 N N . PHE B 1 210 ? 33.25704 39.72662 171.48572 1.000 63.81249 613 PHE B N 1
ATOM 4775 C CA . PHE B 1 210 ? 32.06496 38.97728 171.86336 1.000 63.63466 613 PHE B CA 1
ATOM 4776 C C . PHE B 1 210 ? 32.31045 38.38624 173.24692 1.000 85.65897 613 PHE B C 1
ATOM 4777 O O . PHE B 1 210 ? 33.15737 37.49458 173.40684 1.000 83.70021 613 PHE B O 1
ATOM 4785 N N . VAL B 1 211 ? 31.54714 38.86028 174.22872 1.000 88.01923 614 VAL B N 1
ATOM 4786 C CA . VAL B 1 211 ? 31.65839 38.44459 175.62670 1.000 76.89071 614 VAL B CA 1
ATOM 4787 C C . VAL B 1 211 ? 30.83769 37.18959 175.90211 1.000 77.61512 614 VAL B C 1
ATOM 4788 O O . VAL B 1 211 ? 29.65483 37.12036 175.53366 1.000 70.01954 614 VAL B O 1
ATOM 4792 N N . PRO B 1 212 ? 31.42178 36.17933 176.54022 1.000 76.43994 615 PRO B N 1
ATOM 4793 C CA . PRO B 1 212 ? 30.65122 34.98541 176.89576 1.000 74.99253 615 PRO B CA 1
ATOM 4794 C C . PRO B 1 212 ? 29.66133 35.30748 178.00372 1.000 86.87238 615 PRO B C 1
ATOM 4795 O O . PRO B 1 212 ? 29.84023 36.24318 178.78658 1.000 95.15707 615 PRO B O 1
ATOM 4799 N N . TYR B 1 213 ? 28.59706 34.51639 178.06268 1.000 85.33536 616 TYR B N 1
ATOM 4800 C CA . TYR B 1 213 ? 27.60402 34.70113 179.11195 1.000 84.98677 616 TYR B CA 1
ATOM 4801 C C . TYR B 1 213 ? 28.10517 34.21383 180.46551 1.000 87.47945 616 TYR B C 1
ATOM 4802 O O . TYR B 1 213 ? 28.49977 33.05223 180.61521 1.000 82.58243 616 TYR B O 1
ATOM 4811 N N . SER B 1 214 ? 28.09354 35.11217 181.44881 1.000 93.60347 617 SER B N 1
ATOM 4812 C CA . SER B 1 214 ? 28.31851 34.76636 182.84282 1.000 90.63762 617 SER B CA 1
ATOM 4813 C C . SER B 1 214 ? 27.17094 35.35785 183.64840 1.000 88.84686 617 SER B C 1
ATOM 4814 O O . SER B 1 214 ? 26.69672 36.45603 183.34165 1.000 92.26497 617 SER B O 1
ATOM 4817 N N . TYR B 1 215 ? 26.73344 34.63977 184.68539 1.000 79.65786 618 TYR B N 1
ATOM 4818 C CA . TYR B 1 215 ? 25.61818 35.12765 185.49384 1.000 73.50438 618 TYR B CA 1
ATOM 4819 C C . TYR B 1 215 ? 26.02088 36.31854 186.35522 1.000 83.51306 618 TYR B C 1
ATOM 4820 O O . TYR B 1 215 ? 25.27602 37.30064 186.45377 1.000 86.63760 618 TYR B O 1
ATOM 4829 N N . PHE B 1 216 ? 27.19414 36.25348 186.98243 1.000 88.58211 619 PHE B N 1
ATOM 4830 C CA . PHE B 1 216 ? 27.68737 37.33027 187.83880 1.000 80.56920 619 PHE B CA 1
ATOM 4831 C C . PHE B 1 216 ? 28.77316 38.13730 187.14761 1.000 85.67073 619 PHE B C 1
ATOM 4832 O O . PHE B 1 216 ? 29.81063 38.44512 187.74094 1.000 96.94676 619 PHE B O 1
ATOM 4840 N N . SER B 1 217 ? 28.51921 38.56024 185.91281 1.000 86.80969 620 SER B N 1
ATOM 4841 C CA . SER B 1 217 ? 29.48521 39.33646 185.15418 1.000 86.94417 620 SER B CA 1
ATOM 4842 C C . SER B 1 217 ? 29.10219 40.79775 185.02811 1.000 90.63159 620 SER B C 1
ATOM 4843 O O . SER B 1 217 ? 29.96118 41.61532 184.67982 1.000 95.76839 620 SER B O 1
ATOM 4846 N N . ARG B 1 218 ? 27.84011 41.13210 185.30521 1.000 98.40121 621 ARG B N 1
ATOM 4847 C CA . ARG B 1 218 ? 27.27486 42.46576 185.12712 1.000 94.44998 621 ARG B CA 1
ATOM 4848 C C . ARG B 1 218 ? 27.13952 42.73664 183.63399 1.000 91.05804 621 ARG B C 1
ATOM 4849 O O . ARG B 1 218 ? 26.12480 43.28609 183.19328 1.000 110.59850 621 ARG B O 1
ATOM 4857 N N . ASP B 1 219 ? 28.18237 42.41433 182.86532 1.000 94.71426 622 ASP B N 1
ATOM 4858 C CA . ASP B 1 219 ? 28.09011 42.39814 181.41155 1.000 98.00628 622 ASP B CA 1
ATOM 4859 C C . ASP B 1 219 ? 26.80071 41.71258 180.98316 1.000 95.27222 622 ASP B C 1
ATOM 4860 O O . ASP B 1 219 ? 26.51689 40.58522 181.39810 1.000 90.77525 622 ASP B O 1
ATOM 4865 N N . VAL B 1 220 ? 26.01663 42.39933 180.15390 1.000 87.56240 623 VAL B N 1
ATOM 4866 C CA . VAL B 1 220 ? 24.76106 41.82863 179.68913 1.000 83.92589 623 VAL B CA 1
ATOM 4867 C C . VAL B 1 220 ? 25.06092 40.63055 178.79622 1.000 93.60952 623 VAL B C 1
ATOM 4868 O O . VAL B 1 220 ? 26.13426 40.53131 178.18407 1.000 91.64909 623 VAL B O 1
ATOM 4872 N N . ALA B 1 221 ? 24.11638 39.69683 178.73812 1.000 89.74599 624 ALA B N 1
ATOM 4873 C CA . ALA B 1 221 ? 24.32334 38.48963 177.95301 1.000 81.71032 624 ALA B CA 1
ATOM 4874 C C . ALA B 1 221 ? 24.36973 38.82474 176.47024 1.000 79.69590 624 ALA B C 1
ATOM 4875 O O . ALA B 1 221 ? 23.62351 39.68038 175.98510 1.000 88.69102 624 ALA B O 1
ATOM 4877 N N . ARG B 1 222 ? 25.27687 38.15164 175.75811 1.000 79.51899 625 ARG B N 1
ATOM 4878 C CA . ARG B 1 222 ? 25.45227 38.33099 174.31694 1.000 76.75856 625 ARG B CA 1
ATOM 4879 C C . ARG B 1 222 ? 25.86095 39.75895 173.96343 1.000 80.72560 625 ARG B C 1
ATOM 4880 O O . ARG B 1 222 ? 25.47150 40.29364 172.92512 1.000 71.77058 625 ARG B O 1
ATOM 4888 N N . LYS B 1 223 ? 26.68521 40.36700 174.81474 1.000 90.48269 626 LYS B N 1
ATOM 4889 C CA . LYS B 1 223 ? 27.13947 41.72965 174.58082 1.000 87.55801 626 LYS B CA 1
ATOM 4890 C C . LYS B 1 223 ? 28.31000 41.72407 173.60738 1.000 84.39531 626 LYS B C 1
ATOM 4891 O O . LYS B 1 223 ? 29.13663 40.80895 173.61581 1.000 88.65402 626 LYS B O 1
ATOM 4897 N N . VAL B 1 224 ? 28.37143 42.74609 172.75688 1.000 71.90456 627 VAL B N 1
ATOM 4898 C CA . VAL B 1 224 ? 29.45020 42.91497 171.79251 1.000 74.69601 627 VAL B CA 1
ATOM 4899 C C . VAL B 1 224 ? 29.90764 44.36328 171.86018 1.000 77.41222 627 VAL B C 1
ATOM 4900 O O . VAL B 1 224 ? 29.09586 45.28723 171.68859 1.000 80.83865 627 VAL B O 1
ATOM 4904 N N . THR B 1 225 ? 31.19732 44.55893 172.12268 1.000 77.87082 628 THR B N 1
ATOM 4905 C CA . THR B 1 225 ? 31.80160 45.88553 172.14125 1.000 85.50396 628 THR B CA 1
ATOM 4906 C C . THR B 1 225 ? 32.82421 45.98836 171.01725 1.000 76.56614 628 THR B C 1
ATOM 4907 O O . THR B 1 225 ? 33.35130 44.97820 170.55800 1.000 73.55250 628 THR B O 1
ATOM 4911 N N . GLY B 1 226 ? 33.07175 47.19931 170.52649 1.000 71.36843 629 GLY B N 1
ATOM 4912 C CA . GLY B 1 226 ? 33.99270 47.31209 169.41086 1.000 77.01094 629 GLY B CA 1
ATOM 4913 C C . GLY B 1 226 ? 34.62334 48.67591 169.26524 1.000 83.22814 629 GLY B C 1
ATOM 4914 O O . GLY B 1 226 ? 34.09466 49.68596 169.73673 1.000 98.16845 629 GLY B O 1
ATOM 4915 N N . GLU B 1 227 ? 35.74983 48.69559 168.55704 1.000 77.72712 630 GLU B N 1
ATOM 4916 C CA . GLU B 1 227 ? 36.45596 49.93175 168.25382 1.000 80.32231 630 GLU B CA 1
ATOM 4917 C C . GLU B 1 227 ? 37.02337 49.84546 166.84664 1.000 93.19587 630 GLU B C 1
ATOM 4918 O O . GLU B 1 227 ? 37.60571 48.82713 166.47446 1.000 97.82466 630 GLU B O 1
ATOM 4924 N N . VAL B 1 228 ? 36.89163 50.92159 166.07769 1.000 86.18991 631 VAL B N 1
ATOM 4925 C CA . VAL B 1 228 ? 37.46178 50.99746 164.73566 1.000 94.50449 631 VAL B CA 1
ATOM 4926 C C . VAL B 1 228 ? 38.54769 52.06404 164.74783 1.000 93.77201 631 VAL B C 1
ATOM 4927 O O . VAL B 1 228 ? 38.28861 53.22816 165.07523 1.000 90.33496 631 VAL B O 1
ATOM 4931 N N . THR B 1 229 ? 39.75532 51.66534 164.36346 1.000 93.42288 632 THR B N 1
ATOM 4932 C CA . THR B 1 229 ? 40.95406 52.47530 164.48198 1.000 85.14123 632 THR B CA 1
ATOM 4933 C C . THR B 1 229 ? 41.51438 52.80016 163.10415 1.000 92.61557 632 THR B C 1
ATOM 4934 O O . THR B 1 229 ? 41.40228 52.00619 162.16218 1.000 99.62017 632 THR B O 1
ATOM 4938 N N . ASP B 1 230 ? 42.12037 53.97657 163.00255 1.000 100.27309 633 ASP B N 1
ATOM 4939 C CA . ASP B 1 230 ? 42.82701 54.40784 161.80509 1.000 92.50615 633 ASP B CA 1
ATOM 4940 C C . ASP B 1 230 ? 44.25003 53.87203 161.83553 1.000 98.09975 633 ASP B C 1
ATOM 4941 O O . ASP B 1 230 ? 44.71284 53.37076 162.86268 1.000 103.84153 633 ASP B O 1
ATOM 4946 N N . PRO B 1 231 ? 44.98490 53.94717 160.71934 1.000 95.18621 634 PRO B N 1
ATOM 4947 C CA . PRO B 1 231 ? 46.36613 53.42832 160.72513 1.000 90.84394 634 PRO B CA 1
ATOM 4948 C C . PRO B 1 231 ? 47.29161 54.10719 161.72171 1.000 100.16909 634 PRO B C 1
ATOM 4949 O O . PRO B 1 231 ? 48.36064 53.55947 162.01617 1.000 99.29233 634 PRO B O 1
ATOM 4953 N N . SER B 1 232 ? 46.92923 55.27549 162.25052 1.000 121.53996 635 SER B N 1
ATOM 4954 C CA . SER B 1 232 ? 47.78557 55.93152 163.23435 1.000 126.35365 635 SER B CA 1
ATOM 4955 C C . SER B 1 232 ? 47.57789 55.34874 164.62921 1.000 121.42453 635 SER B C 1
ATOM 4956 O O . SER B 1 232 ? 48.48195 54.72497 165.19699 1.000 121.02081 635 SER B O 1
ATOM 4959 N N . GLY B 1 233 ? 46.39443 55.55529 165.20108 1.000 112.34704 636 GLY B N 1
ATOM 4960 C CA . GLY B 1 233 ? 46.08762 55.00609 166.50530 1.000 101.54813 636 GLY B CA 1
ATOM 4961 C C . GLY B 1 233 ? 44.76850 55.48930 167.06807 1.000 107.93917 636 GLY B C 1
ATOM 4962 O O . GLY B 1 233 ? 44.26222 54.92223 168.04086 1.000 106.92841 636 GLY B O 1
ATOM 4963 N N . LYS B 1 234 ? 44.20559 56.53520 166.46318 1.000 113.69296 637 LYS B N 1
ATOM 4964 C CA . LYS B 1 234 ? 42.99901 57.15254 166.99769 1.000 108.97530 637 LYS B CA 1
ATOM 4965 C C . LYS B 1 234 ? 41.83240 56.17205 167.01609 1.000 110.36705 637 LYS B C 1
ATOM 4966 O O . LYS B 1 234 ? 41.68759 55.32937 166.12736 1.000 104.77135 637 LYS B O 1
ATOM 4968 N N . VAL B 1 235 ? 40.98120 56.30803 168.03102 1.000 115.69508 638 VAL B N 1
ATOM 4969 C CA . VAL B 1 235 ? 39.87852 55.37208 168.22376 1.000 117.28098 638 VAL B CA 1
ATOM 4970 C C . VAL B 1 235 ? 38.63741 55.78794 167.43499 1.000 117.19456 638 VAL B C 1
ATOM 4971 O O . VAL B 1 235 ? 37.85824 54.92896 167.01473 1.000 124.26547 638 VAL B O 1
ATOM 4975 N N . HIS B 1 236 ? 38.42345 57.09031 167.24764 1.000 121.26963 639 HIS B N 1
ATOM 4976 C CA . HIS B 1 236 ? 37.35675 57.61487 166.39908 1.000 130.45256 639 HIS B CA 1
ATOM 4977 C C . HIS B 1 236 ? 35.97448 57.07626 166.75212 1.000 134.95791 639 HIS B C 1
ATOM 4978 O O . HIS B 1 236 ? 35.34683 57.54030 167.70986 1.000 139.70507 639 HIS B O 1
ATOM 4985 N N . PHE B 1 237 ? 35.51809 56.06789 166.01232 1.000 110.30560 640 PHE B N 1
ATOM 4986 C CA . PHE B 1 237 ? 34.19696 55.49531 166.20903 1.000 107.66753 640 PHE B CA 1
ATOM 4987 C C . PHE B 1 237 ? 34.28126 54.31176 167.16934 1.000 105.83911 640 PHE B C 1
ATOM 4988 O O . PHE B 1 237 ? 35.32427 53.67467 167.32967 1.000 108.00035 640 PHE B O 1
ATOM 4996 N N . ALA B 1 238 ? 33.15417 54.03863 167.81615 1.000 105.43037 641 ALA B N 1
ATOM 4997 C CA . ALA B 1 238 ? 32.98368 52.96809 168.78599 1.000 92.38032 641 ALA B CA 1
ATOM 4998 C C . ALA B 1 238 ? 31.71700 52.20016 168.44813 1.000 94.46056 641 ALA B C 1
ATOM 4999 O O . ALA B 1 238 ? 30.81412 52.73024 167.80718 1.000 110.49930 641 ALA B O 1
ATOM 5001 N N . LEU B 1 239 ? 31.68345 50.92702 168.80923 1.000 90.15168 642 LEU B N 1
ATOM 5002 C CA . LEU B 1 239 ? 30.54872 50.07109 168.50678 1.000 88.71429 642 LEU B CA 1
ATOM 5003 C C . LEU B 1 239 ? 30.06355 49.43272 169.79526 1.000 90.81150 642 LEU B C 1
ATOM 5004 O O . LEU B 1 239 ? 30.87188 49.04917 170.64342 1.000 92.19548 642 LEU B O 1
ATOM 5009 N N . LEU B 1 240 ? 28.74771 49.29643 169.93303 1.000 82.52903 643 LEU B N 1
ATOM 5010 C CA . LEU B 1 240 ? 28.21408 48.63046 171.11032 1.000 76.61166 643 LEU B CA 1
ATOM 5011 C C . LEU B 1 240 ? 26.87810 47.99738 170.76118 1.000 79.25736 643 LEU B C 1
ATOM 5012 O O . LEU B 1 240 ? 26.13360 48.50857 169.92022 1.000 86.77415 643 LEU B O 1
ATOM 5017 N N . GLY B 1 241 ? 26.56680 46.89552 171.43140 1.000 89.34925 644 GLY B N 1
ATOM 5018 C CA . GLY B 1 241 ? 25.27670 46.27492 171.20023 1.000 87.77321 644 GLY B CA 1
ATOM 5019 C C . GLY B 1 241 ? 25.26820 44.83468 171.67462 1.000 93.85056 644 GLY B C 1
ATOM 5020 O O . GLY B 1 241 ? 26.08602 44.42882 172.49403 1.000 89.83922 644 GLY B O 1
ATOM 5021 N N . THR B 1 242 ? 24.29101 44.09462 171.16050 1.000 88.09581 645 THR B N 1
ATOM 5022 C CA . THR B 1 242 ? 24.15332 42.66840 171.41648 1.000 91.90402 645 THR B CA 1
ATOM 5023 C C . THR B 1 242 ? 23.80618 41.98794 170.10226 1.000 93.36760 645 THR B C 1
ATOM 5024 O O . THR B 1 242 ? 22.93305 42.46320 169.37025 1.000 100.33624 645 THR B O 1
ATOM 5028 N N . TRP B 1 243 ? 24.48318 40.87760 169.80359 1.000 85.48244 646 TRP B N 1
ATOM 5029 C CA . TRP B 1 243 ? 24.19807 40.16554 168.56335 1.000 85.25510 646 TRP B CA 1
ATOM 5030 C C . TRP B 1 243 ? 22.84737 39.46059 168.56407 1.000 95.17980 646 TRP B C 1
ATOM 5031 O O . TRP B 1 243 ? 22.51118 38.82124 167.56118 1.000 95.49468 646 TRP B O 1
ATOM 5042 N N . ASP B 1 244 ? 22.06860 39.56129 169.64106 1.000 96.11443 647 ASP B N 1
ATOM 5043 C CA . ASP B 1 244 ? 20.71322 39.02591 169.66846 1.000 98.47964 647 ASP B CA 1
ATOM 5044 C C . ASP B 1 244 ? 19.66008 40.03500 169.21812 1.000 108.37299 647 ASP B C 1
ATOM 5045 O O . ASP B 1 244 ? 18.56060 39.62550 168.82804 1.000 115.52510 647 ASP B O 1
ATOM 5050 N N . GLU B 1 245 ? 19.96459 41.33573 169.26111 1.000 104.72812 648 GLU B N 1
ATOM 5051 C CA . GLU B 1 245 ? 18.97663 42.37311 168.97228 1.000 108.76775 648 GLU B CA 1
ATOM 5052 C C . GLU B 1 245 ? 19.50550 43.50837 168.10231 1.000 94.38171 648 GLU B C 1
ATOM 5053 O O . GLU B 1 245 ? 19.22054 43.55219 166.90133 1.000 87.66960 648 GLU B O 1
ATOM 5059 N N . LYS B 1 246 ? 20.26567 44.43207 168.68609 1.000 100.17586 649 LYS B N 1
ATOM 5060 C CA . LYS B 1 246 ? 20.63189 45.66908 168.01003 1.000 87.69835 649 LYS B CA 1
ATOM 5061 C C . LYS B 1 246 ? 22.14234 45.85784 168.04187 1.000 92.96010 649 LYS B C 1
ATOM 5062 O O . LYS B 1 246 ? 22.86653 45.16757 168.76331 1.000 95.09415 649 LYS B O 1
ATOM 5068 N N . MET B 1 247 ? 22.61068 46.81483 167.24311 1.000 88.86235 650 MET B N 1
ATOM 5069 C CA . MET B 1 247 ? 24.02759 47.16112 167.18628 1.000 88.10589 650 MET B CA 1
ATOM 5070 C C . MET B 1 247 ? 24.14233 48.60481 166.72106 1.000 98.33359 650 MET B C 1
ATOM 5071 O O . MET B 1 247 ? 23.63888 48.94394 165.64452 1.000 108.16342 650 MET B O 1
ATOM 5076 N N . GLU B 1 248 ? 24.79848 49.45118 167.51750 1.000 91.79885 651 GLU B N 1
ATOM 5077 C CA . GLU B 1 248 ? 24.91007 50.87305 167.22738 1.000 102.17285 651 GLU B CA 1
ATOM 5078 C C . GLU B 1 248 ? 26.37202 51.30286 167.17532 1.000 108.09137 651 GLU B C 1
ATOM 5079 O O . GLU B 1 248 ? 27.24128 50.72773 167.84638 1.000 103.74236 651 GLU B O 1
ATOM 5085 N N . CYS B 1 249 ? 26.62326 52.33071 166.36134 1.000 122.76779 652 CYS B N 1
ATOM 5086 C CA . CYS B 1 249 ? 27.95678 52.85636 166.08404 1.000 124.79328 652 CYS B CA 1
ATOM 5087 C C . CYS B 1 249 ? 27.97596 54.31657 166.52944 1.000 136.49257 652 CYS B C 1
ATOM 5088 O O . CYS B 1 249 ? 27.24240 55.14460 165.98148 1.000 147.12311 652 CYS B O 1
ATOM 5091 N N . PHE B 1 250 ? 28.76316 54.61661 167.56119 1.000 136.40855 653 PHE B N 1
ATOM 5092 C CA . PHE B 1 250 ? 28.92717 55.96036 168.10147 1.000 135.51693 653 PHE B CA 1
ATOM 5093 C C . PHE B 1 250 ? 30.25686 56.56936 167.65164 1.000 133.20530 653 PHE B C 1
ATOM 5094 O O . PHE B 1 250 ? 31.11675 55.89719 167.08260 1.000 138.45674 653 PHE B O 1
ATOM 5102 N N . LYS B 1 251 ? 30.43749 57.85707 167.95371 1.000 128.22117 654 LYS B N 1
ATOM 5103 C CA . LYS B 1 251 ? 31.66908 58.56586 167.62635 1.000 118.44316 654 LYS B CA 1
ATOM 5104 C C . LYS B 1 251 ? 32.31311 59.12072 168.88917 1.000 117.93266 654 LYS B C 1
ATOM 5105 O O . LYS B 1 251 ? 31.61616 59.55990 169.80843 1.000 125.06149 654 LYS B O 1
ATOM 5107 N N . VAL B 1 252 ? 33.64575 59.08196 168.93503 1.000 111.21909 655 VAL B N 1
ATOM 5108 C CA . VAL B 1 252 ? 34.42135 59.60855 170.05084 1.000 124.84588 655 VAL B CA 1
ATOM 5109 C C . VAL B 1 252 ? 35.33353 60.71376 169.52682 1.000 132.20056 655 VAL B C 1
ATOM 5110 O O . VAL B 1 252 ? 35.72038 60.73038 168.35516 1.000 121.50219 655 VAL B O 1
ATOM 5112 N N . GLN B 1 253 ? 35.68385 61.64112 170.41467 1.000 131.68660 656 GLN B N 1
ATOM 5113 C CA . GLN B 1 253 ? 36.59684 62.72883 170.05944 1.000 137.45610 656 GLN B CA 1
ATOM 5114 C C . GLN B 1 253 ? 37.53658 63.04807 171.21811 1.000 129.75050 656 GLN B C 1
ATOM 5115 O O . GLN B 1 253 ? 38.75498 62.92738 171.09403 1.000 115.13481 656 GLN B O 1
ATOM 5121 N N . SER B 1 273 ? 26.58671 61.61014 165.56157 1.000 99.45937 676 SER B N 1
ATOM 5122 C CA . SER B 1 273 ? 26.94148 61.65656 166.97587 1.000 132.82894 676 SER B CA 1
ATOM 5123 C C . SER B 1 273 ? 26.39484 60.44816 167.74105 1.000 141.98307 676 SER B C 1
ATOM 5124 O O . SER B 1 273 ? 26.44068 60.41959 168.97357 1.000 117.04807 676 SER B O 1
ATOM 5127 N N . ARG B 1 274 ? 25.87461 59.46252 167.00082 1.000 159.94969 677 ARG B N 1
ATOM 5128 C CA . ARG B 1 274 ? 25.28943 58.24656 167.56574 1.000 155.23808 677 ARG B CA 1
ATOM 5129 C C . ARG B 1 274 ? 24.79760 57.32545 166.44966 1.000 156.68202 677 ARG B C 1
ATOM 5130 O O . ARG B 1 274 ? 24.36491 56.19833 166.70699 1.000 151.56428 677 ARG B O 1
ATOM 5132 N N . VAL B 1 275 ? 24.90083 57.81063 165.20919 1.000 156.05080 678 VAL B N 1
ATOM 5133 C CA . VAL B 1 275 ? 24.43435 57.24020 163.93754 1.000 155.07275 678 VAL B CA 1
ATOM 5134 C C . VAL B 1 275 ? 23.50357 56.02457 163.99583 1.000 162.27970 678 VAL B C 1
ATOM 5135 O O . VAL B 1 275 ? 22.52949 55.98096 163.23615 1.000 171.07845 678 VAL B O 1
ATOM 5139 N N . MET B 1 276 ? 23.76439 55.04672 164.88103 1.000 145.00481 679 MET B N 1
ATOM 5140 C CA . MET B 1 276 ? 22.98552 53.80275 164.95220 1.000 128.38591 679 MET B CA 1
ATOM 5141 C C . MET B 1 276 ? 22.99364 52.98822 163.65277 1.000 125.82023 679 MET B C 1
ATOM 5142 O O . MET B 1 276 ? 22.80150 53.53500 162.56130 1.000 97.00319 679 MET B O 1
ATOM 5144 N N . LEU B 1 277 ? 23.21048 51.67047 163.74935 1.000 111.08705 680 LEU B N 1
ATOM 5145 C CA . LEU B 1 277 ? 23.23515 50.83851 162.54457 1.000 98.21252 680 LEU B CA 1
ATOM 5146 C C . LEU B 1 277 ? 22.13715 49.78870 162.35303 1.000 100.81394 680 LEU B C 1
ATOM 5147 O O . LEU B 1 277 ? 21.17959 50.01845 161.60811 1.000 110.70617 680 LEU B O 1
ATOM 5152 N N . TRP B 1 278 ? 22.26441 48.63724 163.01690 1.000 90.15983 681 TRP B N 1
ATOM 5153 C CA . TRP B 1 278 ? 21.55682 47.41386 162.63836 1.000 92.34969 681 TRP B CA 1
ATOM 5154 C C . TRP B 1 278 ? 20.62332 46.90668 163.72781 1.000 94.58187 681 TRP B C 1
ATOM 5155 O O . TRP B 1 278 ? 21.04688 46.68847 164.86748 1.000 100.50673 681 TRP B O 1
ATOM 5166 N N . LYS B 1 279 ? 19.35592 46.72156 163.36459 1.000 95.85981 682 LYS B N 1
ATOM 5167 C CA . LYS B 1 279 ? 18.36160 46.04508 164.18572 1.000 95.64208 682 LYS B CA 1
ATOM 5168 C C . LYS B 1 279 ? 17.86239 44.84142 163.39621 1.000 96.21933 682 LYS B C 1
ATOM 5169 O O . LYS B 1 279 ? 17.55167 44.96675 162.20677 1.000 87.79054 682 LYS B O 1
ATOM 5171 N N . ARG B 1 280 ? 17.79064 43.68077 164.04308 1.000 94.50944 683 ARG B N 1
ATOM 5172 C CA . ARG B 1 280 ? 17.37973 42.47505 163.33519 1.000 97.29776 683 ARG B CA 1
ATOM 5173 C C . ARG B 1 280 ? 15.89228 42.52660 163.00044 1.000 104.92680 683 ARG B C 1
ATOM 5174 O O . ARG B 1 280 ? 15.07653 43.02849 163.78014 1.000 109.73161 683 ARG B O 1
ATOM 5182 N N . ASN B 1 281 ? 15.54465 42.02944 161.81816 1.000 106.75020 684 ASN B N 1
ATOM 5183 C CA . ASN B 1 281 ? 14.14148 41.93852 161.44827 1.000 110.70205 684 ASN B CA 1
ATOM 5184 C C . ASN B 1 281 ? 13.47674 40.81691 162.24329 1.000 110.86734 684 ASN B C 1
ATOM 5185 O O . ASN B 1 281 ? 14.05105 39.73345 162.39123 1.000 109.41413 684 ASN B O 1
ATOM 5190 N N . PRO B 1 282 ? 12.28385 41.05059 162.78165 1.000 109.20154 685 PRO B N 1
ATOM 5191 C CA . PRO B 1 282 ? 11.65907 40.05360 163.65513 1.000 103.16547 685 PRO B CA 1
ATOM 5192 C C . PRO B 1 282 ? 11.32103 38.77099 162.91197 1.000 103.04886 685 PRO B C 1
ATOM 5193 O O . PRO B 1 282 ? 11.21119 38.72952 161.68470 1.000 111.79894 685 PRO B O 1
ATOM 5197 N N . LEU B 1 283 ? 11.15442 37.70961 163.69609 1.000 97.80311 686 LEU B N 1
ATOM 5198 C CA . LEU B 1 283 ? 10.83173 36.40376 163.14987 1.000 105.25909 686 LEU B CA 1
ATOM 5199 C C . LEU B 1 283 ? 9.41470 36.39522 162.57764 1.000 117.97662 686 LEU B C 1
ATOM 5200 O O . LEU B 1 283 ? 8.52995 37.09615 163.07597 1.000 132.83481 686 LEU B O 1
ATOM 5205 N N . PRO B 1 284 ? 9.17285 35.60274 161.52746 1.000 117.98145 687 PRO B N 1
ATOM 5206 C CA . PRO B 1 284 ? 7.83561 35.57263 160.91695 1.000 121.03974 687 PRO B CA 1
ATOM 5207 C C . PRO B 1 284 ? 6.78087 34.96346 161.82896 1.000 121.82136 687 PRO B C 1
ATOM 5208 O O . PRO B 1 284 ? 7.09425 34.48305 162.92350 1.000 108.38082 687 PRO B O 1
ATOM 5212 N N . LYS B 1 285 ? 5.52646 34.97790 161.38302 1.000 120.00232 688 LYS B N 1
ATOM 5213 C CA . LYS B 1 285 ? 4.43120 34.50400 162.21745 1.000 122.74237 688 LYS B CA 1
ATOM 5214 C C . LYS B 1 285 ? 4.52535 33.00157 162.44951 1.000 126.42079 688 LYS B C 1
ATOM 5215 O O . LYS B 1 285 ? 4.91274 32.24295 161.55648 1.000 116.49508 688 LYS B O 1
ATOM 5217 N N . ASN B 1 286 ? 4.19796 32.58934 163.67912 1.000 146.90794 689 ASN B N 1
ATOM 5218 C CA . ASN B 1 286 ? 4.14145 31.18290 164.09516 1.000 145.89462 689 ASN B CA 1
ATOM 5219 C C . ASN B 1 286 ? 5.42060 30.42790 163.73202 1.000 142.57403 689 ASN B C 1
ATOM 5220 O O . ASN B 1 286 ? 5.39752 29.22168 163.48010 1.000 141.91079 689 ASN B O 1
ATOM 5225 N N . ALA B 1 287 ? 6.55203 31.13468 163.71742 1.000 132.93187 690 ALA B N 1
ATOM 5226 C CA . ALA B 1 287 ? 7.84499 30.52968 163.41883 1.000 118.70765 690 ALA B CA 1
ATOM 5227 C C . ALA B 1 287 ? 8.37501 29.64029 164.53842 1.000 122.57550 690 ALA B C 1
ATOM 5228 O O . ALA B 1 287 ? 9.41354 28.99856 164.34308 1.000 112.03296 690 ALA B O 1
ATOM 5230 N N . GLU B 1 288 ? 7.70282 29.57638 165.69161 1.000 136.68579 691 GLU B N 1
ATOM 5231 C CA . GLU B 1 288 ? 8.19164 28.74039 166.78586 1.000 129.77853 691 GLU B CA 1
ATOM 5232 C C . GLU B 1 288 ? 8.21485 27.26066 166.41826 1.000 122.57986 691 GLU B C 1
ATOM 5233 O O . GLU B 1 288 ? 9.05714 26.51489 166.93012 1.000 120.51569 691 GLU B O 1
ATOM 5239 N N . ASN B 1 289 ? 7.31348 26.80977 165.54797 1.000 117.61722 692 ASN B N 1
ATOM 5240 C CA . ASN B 1 289 ? 7.28367 25.40630 165.15575 1.000 120.10247 692 ASN B CA 1
ATOM 5241 C C . ASN B 1 289 ? 7.88198 25.15711 163.77545 1.000 117.18588 692 ASN B C 1
ATOM 5242 O O . ASN B 1 289 ? 7.86395 24.01512 163.30581 1.000 108.07480 692 ASN B O 1
ATOM 5247 N N . MET B 1 290 ? 8.41487 26.18899 163.11920 1.000 118.08645 693 MET B N 1
ATOM 5248 C CA . MET B 1 290 ? 9.04621 26.02261 161.81416 1.000 101.42018 693 MET B CA 1
ATOM 5249 C C . MET B 1 290 ? 10.55709 26.18695 161.92875 1.000 106.81630 693 MET B C 1
ATOM 5250 O O . MET B 1 290 ? 11.17003 26.91906 161.14488 1.000 99.91533 693 MET B O 1
ATOM 5255 N N . TYR B 1 291 ? 11.15687 25.51708 162.91424 1.000 115.81637 694 TYR B N 1
ATOM 5256 C CA . TYR B 1 291 ? 12.59918 25.52771 163.16046 1.000 106.27811 694 TYR B CA 1
ATOM 5257 C C . TYR B 1 291 ? 13.13842 26.92910 163.42869 1.000 102.96690 694 TYR B C 1
ATOM 5258 O O . TYR B 1 291 ? 14.33916 27.17341 163.26515 1.000 104.28567 694 TYR B O 1
ATOM 5267 N N . TYR B 1 292 ? 12.26707 27.85049 163.84557 1.000 110.82827 695 TYR B N 1
ATOM 5268 C CA . TYR B 1 292 ? 12.64470 29.23891 164.11758 1.000 106.14228 695 TYR B CA 1
ATOM 5269 C C . TYR B 1 292 ? 13.33287 29.87885 162.91321 1.000 97.32820 695 TYR B C 1
ATOM 5270 O O . TYR B 1 292 ? 14.25246 30.68825 163.05233 1.000 82.60382 695 TYR B O 1
ATOM 5279 N N . PHE B 1 293 ? 12.88203 29.50977 161.71623 1.000 93.75736 696 PHE B N 1
ATOM 5280 C CA . PHE B 1 293 ? 13.45032 30.07123 160.49903 1.000 96.76537 696 PHE B CA 1
ATOM 5281 C C . PHE B 1 293 ? 13.10849 31.54973 160.37508 1.000 99.65368 696 PHE B C 1
ATOM 5282 O O . PHE B 1 293 ? 11.99817 31.97857 160.70158 1.000 112.36320 696 PHE B O 1
ATOM 5290 N N . SER B 1 294 ? 14.07354 32.33074 159.89764 1.000 98.48560 697 SER B N 1
ATOM 5291 C CA . SER B 1 294 ? 13.81571 33.72741 159.59650 1.000 104.25729 697 SER B CA 1
ATOM 5292 C C . SER B 1 294 ? 12.96092 33.83738 158.33591 1.000 108.90963 697 SER B C 1
ATOM 5293 O O . SER B 1 294 ? 12.68427 32.84965 157.64897 1.000 109.66882 697 SER B O 1
ATOM 5296 N N . GLU B 1 295 ? 12.53894 35.06626 158.03062 1.000 122.17669 698 GLU B N 1
ATOM 5297 C CA . GLU B 1 295 ? 11.76245 35.28730 156.81534 1.000 130.63777 698 GLU B CA 1
ATOM 5298 C C . GLU B 1 295 ? 12.58356 34.98807 155.56710 1.000 124.16096 698 GLU B C 1
ATOM 5299 O O . GLU B 1 295 ? 12.02566 34.58940 154.53812 1.000 123.50495 698 GLU B O 1
ATOM 5305 N N . LEU B 1 296 ? 13.90444 35.17149 155.63626 1.000 104.37922 699 LEU B N 1
ATOM 5306 C CA . LEU B 1 296 ? 14.76616 34.82429 154.51227 1.000 101.39261 699 LEU B CA 1
ATOM 5307 C C . LEU B 1 296 ? 15.07458 33.33305 154.48651 1.000 102.25464 699 LEU B C 1
ATOM 5308 O O . LEU B 1 296 ? 15.21879 32.75244 153.40470 1.000 96.46635 699 LEU B O 1
ATOM 5313 N N . ALA B 1 297 ? 15.17448 32.70070 155.65837 1.000 106.59103 700 ALA B N 1
ATOM 5314 C CA . ALA B 1 297 ? 15.48621 31.27819 155.72109 1.000 98.47671 700 ALA B CA 1
ATOM 5315 C C . ALA B 1 297 ? 14.38580 30.41950 155.11349 1.000 96.05849 700 ALA B C 1
ATOM 5316 O O . ALA B 1 297 ? 14.65521 29.28402 154.70714 1.000 97.88055 700 ALA B O 1
ATOM 5318 N N . LEU B 1 298 ? 13.15489 30.93221 155.05202 1.000 103.38424 701 LEU B N 1
ATOM 5319 C CA . LEU B 1 298 ? 12.05494 30.16291 154.48034 1.000 110.47874 701 LEU B CA 1
ATOM 5320 C C . LEU B 1 298 ? 12.20726 30.01522 152.97101 1.000 105.46492 701 LEU B C 1
ATOM 5321 O O . LEU B 1 298 ? 11.96483 28.93630 152.41715 1.000 106.34923 701 LEU B O 1
ATOM 5326 N N . THR B 1 299 ? 12.61168 31.08722 152.29306 1.000 104.08426 702 THR B N 1
ATOM 5327 C CA . THR B 1 299 ? 12.71231 31.11683 150.83963 1.000 102.34260 702 THR B CA 1
ATOM 5328 C C . THR B 1 299 ? 13.97340 30.45047 150.30768 1.000 97.15603 702 THR B C 1
ATOM 5329 O O . THR B 1 299 ? 14.17582 30.43209 149.08885 1.000 101.17430 702 THR B O 1
ATOM 5333 N N . LEU B 1 300 ? 14.82492 29.91163 151.17781 1.000 101.14532 703 LEU B N 1
ATOM 5334 C CA . LEU B 1 300 ? 16.09918 29.36856 150.72171 1.000 97.20054 703 LEU B CA 1
ATOM 5335 C C . LEU B 1 300 ? 15.92856 28.01533 150.03828 1.000 93.64581 703 LEU B C 1
ATOM 5336 O O . LEU B 1 300 ? 16.50003 27.77428 148.96948 1.000 81.66800 703 LEU B O 1
ATOM 5341 N N . ASN B 1 301 ? 15.14718 27.11961 150.64102 1.000 93.53812 704 ASN B N 1
ATOM 5342 C CA . ASN B 1 301 ? 14.94013 25.77325 150.12223 1.000 93.56468 704 ASN B CA 1
ATOM 5343 C C . ASN B 1 301 ? 13.67963 25.66396 149.27253 1.000 108.61242 704 ASN B C 1
ATOM 5344 O O . ASN B 1 301 ? 13.08966 24.58283 149.16907 1.000 110.00880 704 ASN B O 1
ATOM 5349 N N . ALA B 1 302 ? 13.25183 26.76566 148.66597 1.000 112.96983 705 ALA B N 1
ATOM 5350 C CA . ALA B 1 302 ? 12.13948 26.72576 147.73071 1.000 112.91243 705 ALA B CA 1
ATOM 5351 C C . ALA B 1 302 ? 12.62870 26.27627 146.36257 1.000 119.09531 705 ALA B C 1
ATOM 5352 O O . ALA B 1 302 ? 13.70868 26.67312 145.91585 1.000 115.30520 705 ALA B O 1
ATOM 5354 N N . TRP B 1 303 ? 11.83794 25.42703 145.70794 1.000 116.23398 706 TRP B N 1
ATOM 5355 C CA . TRP B 1 303 ? 12.24517 24.87281 144.42369 1.000 115.49791 706 TRP B CA 1
ATOM 5356 C C . TRP B 1 303 ? 12.40427 25.99360 143.40361 1.000 112.65356 706 TRP B C 1
ATOM 5357 O O . TRP B 1 303 ? 11.56245 26.89135 143.31786 1.000 103.67810 706 TRP B O 1
ATOM 5368 N N . GLU B 1 304 ? 13.49011 25.94483 142.63358 1.000 109.90202 707 GLU B N 1
ATOM 5369 C CA . GLU B 1 304 ? 13.79385 26.96794 141.64376 1.000 104.78159 707 GLU B CA 1
ATOM 5370 C C . GLU B 1 304 ? 14.21461 26.32305 140.33191 1.000 112.52121 707 GLU B C 1
ATOM 5371 O O . GLU B 1 304 ? 14.83502 25.25598 140.31327 1.000 102.31911 707 GLU B O 1
ATOM 5377 N N . SER B 1 305 ? 13.86859 26.98737 139.23429 1.000 121.56161 708 SER B N 1
ATOM 5378 C CA . SER B 1 305 ? 14.20920 26.51696 137.90201 1.000 120.86032 708 SER B CA 1
ATOM 5379 C C . SER B 1 305 ? 15.52698 27.13122 137.44289 1.000 120.78860 708 SER B C 1
ATOM 5380 O O . SER B 1 305 ? 15.87274 28.25883 137.80644 1.000 109.74575 708 SER B O 1
ATOM 5383 N N . GLY B 1 306 ? 16.26380 26.37082 136.63756 1.000 115.09986 709 GLY B N 1
ATOM 5384 C CA . GLY B 1 306 ? 17.50933 26.84117 136.06831 1.000 114.07459 709 GLY B CA 1
ATOM 5385 C C . GLY B 1 306 ? 18.72923 26.69840 136.94969 1.000 100.06648 709 GLY B C 1
ATOM 5386 O O . GLY B 1 306 ? 19.76620 27.29907 136.64416 1.000 106.57257 709 GLY B O 1
ATOM 5387 N N . THR B 1 307 ? 18.64555 25.93006 138.03006 1.000 101.93031 710 THR B N 1
ATOM 5388 C CA . THR B 1 307 ? 19.78457 25.71476 138.90722 1.000 102.79956 710 THR B CA 1
ATOM 5389 C C . THR B 1 307 ? 20.58768 24.50628 138.43303 1.000 96.24745 710 THR B C 1
ATOM 5390 O O . THR B 1 307 ? 20.14417 23.72191 137.59133 1.000 95.36656 710 THR B O 1
ATOM 5394 N N . ALA B 1 308 ? 21.79000 24.36409 138.98189 1.000 91.69744 711 ALA B N 1
ATOM 5395 C CA . ALA B 1 308 ? 22.60841 23.20983 138.65906 1.000 90.48843 711 ALA B CA 1
ATOM 5396 C C . ALA B 1 308 ? 21.97419 21.94557 139.23899 1.000 92.67408 711 ALA B C 1
ATOM 5397 O O . ALA B 1 308 ? 21.25926 22.00585 140.24298 1.000 91.71785 711 ALA B O 1
ATOM 5399 N N . PRO B 1 309 ? 22.21239 20.78425 138.61939 1.000 92.28354 712 PRO B N 1
ATOM 5400 C CA . PRO B 1 309 ? 21.63090 19.53863 139.14615 1.000 90.43713 712 PRO B CA 1
ATOM 5401 C C . PRO B 1 309 ? 22.16118 19.14410 140.51358 1.000 93.10649 712 PRO B C 1
ATOM 5402 O O . PRO B 1 309 ? 21.57651 18.25608 141.14802 1.000 85.88954 712 PRO B O 1
ATOM 5406 N N . THR B 1 310 ? 23.24093 19.76790 140.98523 1.000 94.58908 713 THR B N 1
ATOM 5407 C CA . THR B 1 310 ? 23.80484 19.49248 142.29886 1.000 91.25366 713 THR B CA 1
ATOM 5408 C C . THR B 1 310 ? 23.41417 20.54713 143.32926 1.000 91.96146 713 THR B C 1
ATOM 5409 O O . THR B 1 310 ? 24.02529 20.61537 144.40079 1.000 91.68034 713 THR B O 1
ATOM 5413 N N . ASP B 1 311 ? 22.41099 21.36735 143.02652 1.000 92.99367 714 ASP B N 1
ATOM 5414 C CA . ASP B 1 311 ? 21.98009 22.40402 143.95182 1.000 86.20797 714 ASP B CA 1
ATOM 5415 C C . ASP B 1 311 ? 21.28988 21.77842 145.15965 1.000 85.02115 714 ASP B C 1
ATOM 5416 O O . ASP B 1 311 ? 20.70155 20.69679 145.07841 1.000 79.43489 714 ASP B O 1
ATOM 5421 N N . SER B 1 312 ? 21.36962 22.47891 146.29387 1.000 91.28625 715 SER B N 1
ATOM 5422 C CA . SER B 1 312 ? 20.81222 21.96448 147.53998 1.000 83.94072 715 SER B CA 1
ATOM 5423 C C . SER B 1 312 ? 19.29975 21.80950 147.48300 1.000 85.27124 715 SER B C 1
ATOM 5424 O O . SER B 1 312 ? 18.73864 21.02855 148.25880 1.000 77.74828 715 SER B O 1
ATOM 5427 N N . ARG B 1 313 ? 18.62962 22.52986 146.58267 1.000 98.21887 716 ARG B N 1
ATOM 5428 C CA . ARG B 1 313 ? 17.18146 22.42552 146.46154 1.000 100.22058 716 ARG B CA 1
ATOM 5429 C C . ARG B 1 313 ? 16.73830 21.05703 145.95824 1.000 103.50115 716 ARG B C 1
ATOM 5430 O O . ARG B 1 313 ? 15.57887 20.68145 146.16449 1.000 92.08131 716 ARG B O 1
ATOM 5438 N N . LEU B 1 314 ? 17.63269 20.30905 145.30914 1.000 99.14926 717 LEU B N 1
ATOM 5439 C CA . LEU B 1 314 ? 17.32582 19.00057 144.74563 1.000 96.26366 717 LEU B CA 1
ATOM 5440 C C . LEU B 1 314 ? 17.80505 17.83535 145.60529 1.000 92.21928 717 LEU B C 1
ATOM 5441 O O . LEU B 1 314 ? 17.62475 16.68129 145.20283 1.000 90.07534 717 LEU B O 1
ATOM 5446 N N . ARG B 1 315 ? 18.39585 18.09760 146.77023 1.000 91.07981 718 ARG B N 1
ATOM 5447 C CA . ARG B 1 315 ? 18.85151 17.01647 147.64684 1.000 96.36134 718 ARG B CA 1
ATOM 5448 C C . ARG B 1 315 ? 17.65084 16.22327 148.14615 1.000 94.97858 718 ARG B C 1
ATOM 5449 O O . ARG B 1 315 ? 16.74867 16.81063 148.75559 1.000 102.53254 718 ARG B O 1
ATOM 5457 N N . PRO B 1 316 ? 17.60180 14.89468 147.93930 1.000 88.22966 719 PRO B N 1
ATOM 5458 C CA . PRO B 1 316 ? 16.38622 14.13515 148.27606 1.000 87.12214 719 PRO B CA 1
ATOM 5459 C C . PRO B 1 316 ? 16.07963 14.01318 149.76223 1.000 99.59367 719 PRO B C 1
ATOM 5460 O O . PRO B 1 316 ? 14.92701 14.19313 150.16200 1.000 104.90977 719 PRO B O 1
ATOM 5464 N N . ASP B 1 317 ? 17.07494 13.67315 150.58753 1.000 105.68689 720 ASP B N 1
ATOM 5465 C CA . ASP B 1 317 ? 16.81476 13.52029 152.01844 1.000 105.00565 720 ASP B CA 1
ATOM 5466 C C . ASP B 1 317 ? 16.40623 14.84729 152.64673 1.000 103.56272 720 ASP B C 1
ATOM 5467 O O . ASP B 1 317 ? 15.56829 14.87312 153.55477 1.000 101.17125 720 ASP B O 1
ATOM 5472 N N . GLN B 1 318 ? 16.98725 15.95521 152.18194 1.000 100.37739 721 GLN B N 1
ATOM 5473 C CA . GLN B 1 318 ? 16.62285 17.26485 152.71319 1.000 97.26923 721 GLN B CA 1
ATOM 5474 C C . GLN B 1 318 ? 15.15498 17.57944 152.43970 1.000 104.99537 721 GLN B C 1
ATOM 5475 O O . GLN B 1 318 ? 14.43883 18.06118 153.32452 1.000 107.50249 721 GLN B O 1
ATOM 5481 N N . ARG B 1 319 ? 14.68921 17.32203 151.21298 1.000 96.86265 722 ARG B N 1
ATOM 5482 C CA . ARG B 1 319 ? 13.27620 17.52761 150.90078 1.000 100.83509 722 ARG B CA 1
ATOM 5483 C C . ARG B 1 319 ? 12.38951 16.53223 151.63821 1.000 108.69222 722 ARG B C 1
ATOM 5484 O O . ARG B 1 319 ? 11.26282 16.86713 152.02234 1.000 107.72764 722 ARG B O 1
ATOM 5492 N N . LEU B 1 320 ? 12.88247 15.30951 151.84036 1.000 109.90910 723 LEU B N 1
ATOM 5493 C CA . LEU B 1 320 ? 12.13066 14.29241 152.56462 1.000 109.68309 723 LEU B CA 1
ATOM 5494 C C . LEU B 1 320 ? 11.96210 14.67443 154.02735 1.000 113.18138 723 LEU B C 1
ATOM 5495 O O . LEU B 1 320 ? 10.97344 14.29291 154.66308 1.000 124.47914 723 LEU B O 1
ATOM 5500 N N . MET B 1 321 ? 12.92386 15.41678 154.57074 1.000 110.55286 724 MET B N 1
ATOM 5501 C CA . MET B 1 321 ? 12.83439 15.91364 155.93624 1.000 116.95431 724 MET B CA 1
ATOM 5502 C C . MET B 1 321 ? 12.01449 17.19058 156.02213 1.000 108.70167 724 MET B C 1
ATOM 5503 O O . MET B 1 321 ? 11.34711 17.42980 157.03522 1.000 109.27554 724 MET B O 1
ATOM 5508 N N . GLU B 1 322 ? 12.05101 18.01393 154.97361 1.000 104.46059 725 GLU B N 1
ATOM 5509 C CA . GLU B 1 322 ? 11.31448 19.27151 154.99600 1.000 102.18883 725 GLU B CA 1
ATOM 5510 C C . GLU B 1 322 ? 9.81064 19.02993 155.05095 1.000 97.54901 725 GLU B C 1
ATOM 5511 O O . GLU B 1 322 ? 9.08260 19.75074 155.74339 1.000 107.15089 725 GLU B O 1
ATOM 5517 N N . ASN B 1 323 ? 9.32682 18.01713 154.33548 1.000 97.13984 726 ASN B N 1
ATOM 5518 C CA . ASN B 1 323 ? 7.90802 17.69238 154.31007 1.000 103.01161 726 ASN B CA 1
ATOM 5519 C C . ASN B 1 323 ? 7.48993 16.76765 155.44660 1.000 102.06473 726 ASN B C 1
ATOM 5520 O O . ASN B 1 323 ? 6.33842 16.31874 155.46927 1.000 107.01664 726 ASN B O 1
ATOM 5525 N N . GLY B 1 324 ? 8.38964 16.46884 156.38098 1.000 114.20458 727 GLY B N 1
ATOM 5526 C CA . GLY B 1 324 ? 8.03385 15.66943 157.53260 1.000 115.87132 727 GLY B CA 1
ATOM 5527 C C . GLY B 1 324 ? 8.14487 14.17510 157.34585 1.000 116.47703 727 GLY B C 1
ATOM 5528 O O . GLY B 1 324 ? 7.77209 13.42637 158.25712 1.000 114.93548 727 GLY B O 1
ATOM 5529 N N . ARG B 1 325 ? 8.64154 13.71197 156.19979 1.000 110.06283 728 ARG B N 1
ATOM 5530 C CA . ARG B 1 325 ? 8.73819 12.27653 155.93275 1.000 116.60109 728 ARG B CA 1
ATOM 5531 C C . ARG B 1 325 ? 10.06150 11.73854 156.47512 1.000 108.43179 728 ARG B C 1
ATOM 5532 O O . ARG B 1 325 ? 11.00014 11.41213 155.74557 1.000 114.80826 728 ARG B O 1
ATOM 5540 N N . TRP B 1 326 ? 10.11894 11.66659 157.79951 1.000 109.57574 729 TRP B N 1
ATOM 5541 C CA . TRP B 1 326 ? 11.30844 11.19936 158.49511 1.000 107.28048 729 TRP B CA 1
ATOM 5542 C C . TRP B 1 326 ? 11.38549 9.68068 158.34062 1.000 104.25223 729 TRP B C 1
ATOM 5543 O O . TRP B 1 326 ? 10.66759 9.07573 157.53913 1.000 110.07028 729 TRP B O 1
ATOM 5554 N N . ASP B 1 327 ? 12.26794 9.04217 159.11110 1.000 97.51922 730 ASP B N 1
ATOM 5555 C CA . ASP B 1 327 ? 12.53828 7.60740 158.99969 1.000 101.97950 730 ASP B CA 1
ATOM 5556 C C . ASP B 1 327 ? 13.00027 7.22908 157.59583 1.000 107.66743 730 ASP B C 1
ATOM 5557 O O . ASP B 1 327 ? 13.97309 6.48746 157.43205 1.000 99.56763 730 ASP B O 1
ATOM 5562 N N . GLU B 1 328 ? 12.31476 7.73937 156.57594 1.000 105.50057 731 GLU B N 1
ATOM 5563 C CA . GLU B 1 328 ? 12.75469 7.54619 155.20543 1.000 109.76628 731 GLU B CA 1
ATOM 5564 C C . GLU B 1 328 ? 13.88431 8.51247 154.87456 1.000 104.51127 731 GLU B C 1
ATOM 5565 O O . GLU B 1 328 ? 14.72079 8.22427 154.01120 1.000 100.82182 731 GLU B O 1
ATOM 5571 N N . ALA B 1 329 ? 13.90515 9.67135 155.54246 1.000 100.50874 732 ALA B N 1
ATOM 5572 C CA . ALA B 1 329 ? 15.01197 10.60510 155.38063 1.000 92.38878 732 ALA B CA 1
ATOM 5573 C C . ALA B 1 329 ? 16.30016 10.01539 155.93044 1.000 92.00121 732 ALA B C 1
ATOM 5574 O O . ALA B 1 329 ? 17.37802 10.26102 155.37960 1.000 96.15035 732 ALA B O 1
ATOM 5576 N N . ASN B 1 330 ? 16.20324 9.21159 156.99230 1.000 86.80589 733 ASN B N 1
ATOM 5577 C CA . ASN B 1 330 ? 17.37850 8.51472 157.49980 1.000 88.60173 733 ASN B CA 1
ATOM 5578 C C . ASN B 1 330 ? 17.91878 7.53858 156.46375 1.000 97.83892 733 ASN B C 1
ATOM 5579 O O . ASN B 1 330 ? 19.13082 7.47973 156.22699 1.000 106.15704 733 ASN B O 1
ATOM 5584 N N . ALA B 1 331 ? 17.02856 6.78663 155.81319 1.000 98.52982 734 ALA B N 1
ATOM 5585 C CA . ALA B 1 331 ? 17.45960 5.84199 154.78883 1.000 93.59397 734 ALA B CA 1
ATOM 5586 C C . ALA B 1 331 ? 18.03221 6.56162 153.57376 1.000 74.71024 734 ALA B C 1
ATOM 5587 O O . ALA B 1 331 ? 19.01478 6.10243 152.97765 1.000 71.98766 734 ALA B O 1
ATOM 5589 N N . GLU B 1 332 ? 17.44211 7.69800 153.19765 1.000 72.98659 735 GLU B N 1
ATOM 5590 C CA . GLU B 1 332 ? 17.95250 8.43749 152.04882 1.000 83.68229 735 GLU B CA 1
ATOM 5591 C C . GLU B 1 332 ? 19.31624 9.04419 152.35323 1.000 91.06829 735 GLU B C 1
ATOM 5592 O O . GLU B 1 332 ? 20.20262 9.06212 151.49024 1.000 92.67844 735 GLU B O 1
ATOM 5598 N N . LYS B 1 333 ? 19.51632 9.50557 153.58932 1.000 82.48997 736 LYS B N 1
ATOM 5599 C CA . LYS B 1 333 ? 20.82665 9.99437 153.99853 1.000 86.46383 736 LYS B CA 1
ATOM 5600 C C . LYS B 1 333 ? 21.84871 8.86834 154.02542 1.000 85.80361 736 LYS B C 1
ATOM 5601 O O . LYS B 1 333 ? 23.00476 9.06099 153.62978 1.000 91.18943 736 LYS B O 1
ATOM 5607 N N . GLN B 1 334 ? 21.42854 7.67817 154.46211 1.000 78.34372 737 GLN B N 1
ATOM 5608 C CA . GLN B 1 334 ? 22.32740 6.53151 154.48522 1.000 79.46295 737 GLN B CA 1
ATOM 5609 C C . GLN B 1 334 ? 22.75215 6.14578 153.07408 1.000 83.63116 737 GLN B C 1
ATOM 5610 O O . GLN B 1 334 ? 23.93498 5.88164 152.81884 1.000 85.89060 737 GLN B O 1
ATOM 5616 N N . ARG B 1 335 ? 21.80848 6.17400 152.12909 1.000 88.58863 738 ARG B N 1
ATOM 5617 C CA . ARG B 1 335 ? 22.14222 5.85755 150.74430 1.000 77.46197 738 ARG B CA 1
ATOM 5618 C C . ARG B 1 335 ? 23.05707 6.91443 150.14248 1.000 78.12142 738 ARG B C 1
ATOM 5619 O O . ARG B 1 335 ? 24.02231 6.58088 149.44812 1.000 80.89776 738 ARG B O 1
ATOM 5627 N N . LEU B 1 336 ? 22.75934 8.19332 150.37716 1.000 71.83372 739 LEU B N 1
ATOM 5628 C CA . LEU B 1 336 ? 23.58777 9.25226 149.81136 1.000 82.67212 739 LEU B CA 1
ATOM 5629 C C . LEU B 1 336 ? 25.00806 9.19316 150.36678 1.000 88.60628 739 LEU B C 1
ATOM 5630 O O . LEU B 1 336 ? 25.98831 9.36333 149.62466 1.000 85.81083 739 LEU B O 1
ATOM 5635 N N . GLU B 1 337 ? 25.14201 8.92248 151.66638 1.000 87.32499 740 GLU B N 1
ATOM 5636 C CA . GLU B 1 337 ? 26.46961 8.81712 152.25697 1.000 81.77484 740 GLU B CA 1
ATOM 5637 C C . GLU B 1 337 ? 27.20800 7.59808 151.71963 1.000 89.48815 740 GLU B C 1
ATOM 5638 O O . GLU B 1 337 ? 28.42272 7.65139 151.48959 1.000 95.43103 740 GLU B O 1
ATOM 5644 N N . GLU B 1 338 ? 26.48968 6.49710 151.48321 1.000 87.32897 741 GLU B N 1
ATOM 5645 C CA . GLU B 1 338 ? 27.14272 5.32111 150.91892 1.000 82.96220 741 GLU B CA 1
ATOM 5646 C C . GLU B 1 338 ? 27.58096 5.57513 149.47980 1.000 85.17150 741 GLU B C 1
ATOM 5647 O O . GLU B 1 338 ? 28.63552 5.09270 149.04818 1.000 86.72315 741 GLU B O 1
ATOM 5653 N N . LYS B 1 339 ? 26.79527 6.35344 148.73369 1.000 87.18487 742 LYS B N 1
ATOM 5654 C CA . LYS B 1 339 ? 27.17659 6.73742 147.37707 1.000 81.61159 742 LYS B CA 1
ATOM 5655 C C . LYS B 1 339 ? 28.45649 7.56042 147.37725 1.000 84.65884 742 LYS B C 1
ATOM 5656 O O . LYS B 1 339 ? 29.38233 7.30407 146.59408 1.000 87.59861 742 LYS B O 1
ATOM 5662 N N . GLN B 1 340 ? 28.52571 8.55369 148.26270 1.000 86.65251 743 GLN B N 1
ATOM 5663 C CA . GLN B 1 340 ? 29.72169 9.38370 148.33970 1.000 76.39237 743 GLN B CA 1
ATOM 5664 C C . GLN B 1 340 ? 30.93051 8.56565 148.78645 1.000 75.19913 743 GLN B C 1
ATOM 5665 O O . GLN B 1 340 ? 32.04475 8.76250 148.28196 1.000 71.22620 743 GLN B O 1
ATOM 5671 N N . ARG B 1 341 ? 30.72036 7.60574 149.69147 1.000 87.82522 744 ARG B N 1
ATOM 5672 C CA . ARG B 1 341 ? 31.82289 6.76067 150.13991 1.000 87.56063 744 ARG B CA 1
ATOM 5673 C C . ARG B 1 341 ? 32.33215 5.86178 149.01858 1.000 89.47143 744 ARG B C 1
ATOM 5674 O O . ARG B 1 341 ? 33.54566 5.67931 148.86981 1.000 89.47466 744 ARG B O 1
ATOM 5682 N N . LEU B 1 342 ? 31.42825 5.28064 148.22516 1.000 88.51688 745 LEU B N 1
ATOM 5683 C CA . LEU B 1 342 ? 31.87766 4.46287 147.10071 1.000 81.86861 745 LEU B CA 1
ATOM 5684 C C . LEU B 1 342 ? 32.59949 5.30705 146.05577 1.000 79.24974 745 LEU B C 1
ATOM 5685 O O . LEU B 1 342 ? 33.59059 4.85794 145.46552 1.000 84.54071 745 LEU B O 1
ATOM 5690 N N . SER B 1 343 ? 32.13903 6.54112 145.82731 1.000 74.01668 746 SER B N 1
ATOM 5691 C CA . SER B 1 343 ? 32.84628 7.40627 144.88681 1.000 63.31824 746 SER B CA 1
ATOM 5692 C C . SER B 1 343 ? 34.24753 7.73096 145.39241 1.000 80.28062 746 SER B C 1
ATOM 5693 O O . SER B 1 343 ? 35.21164 7.75066 144.61342 1.000 79.14128 746 SER B O 1
ATOM 5696 N N . ARG B 1 344 ? 34.38966 7.93702 146.70519 1.000 88.78357 747 ARG B N 1
ATOM 5697 C CA . ARG B 1 344 ? 35.71203 8.20946 147.25971 1.000 82.32432 747 ARG B CA 1
ATOM 5698 C C . ARG B 1 344 ? 36.60640 6.97747 147.18027 1.000 87.45329 747 ARG B C 1
ATOM 5699 O O . ARG B 1 344 ? 37.80477 7.09035 146.89592 1.000 79.38275 747 ARG B O 1
ATOM 5707 N N . LYS B 1 345 ? 36.04155 5.79075 147.41686 1.000 97.26510 748 LYS B N 1
ATOM 5708 C CA . LYS B 1 345 ? 36.82453 4.56592 147.28224 1.000 94.12285 748 LYS B CA 1
ATOM 5709 C C . LYS B 1 345 ? 37.29414 4.36017 145.84732 1.000 86.66206 748 LYS B C 1
ATOM 5710 O O . LYS B 1 345 ? 38.43259 3.93670 145.61483 1.000 83.31457 748 LYS B O 1
ATOM 5716 N N . LYS B 1 346 ? 36.45150 4.70041 144.86984 1.000 84.66923 749 LYS B N 1
ATOM 5717 C CA . LYS B 1 346 ? 36.86512 4.57558 143.47464 1.000 79.69584 749 LYS B CA 1
ATOM 5718 C C . LYS B 1 346 ? 37.95615 5.58088 143.12393 1.000 76.95870 749 LYS B C 1
ATOM 5719 O O . LYS B 1 346 ? 38.89415 5.25682 142.38488 1.000 73.80376 749 LYS B O 1
ATOM 5725 N N . ARG B 1 347 ? 37.84354 6.81015 143.63040 1.000 78.30852 750 ARG B N 1
ATOM 5726 C CA . ARG B 1 347 ? 38.88818 7.80138 143.38822 1.000 68.18211 750 ARG B CA 1
ATOM 5727 C C . ARG B 1 347 ? 40.21508 7.36660 144.01047 1.000 72.91092 750 ARG B C 1
ATOM 5728 O O . ARG B 1 347 ? 41.28108 7.50199 143.39029 1.000 80.68442 750 ARG B O 1
ATOM 5736 N N . GLU B 1 348 ? 40.16373 6.78379 145.21213 1.000 79.25744 751 GLU B N 1
ATOM 5737 C CA . GLU B 1 348 ? 41.38298 6.28579 145.84365 1.000 73.93849 751 GLU B CA 1
ATOM 5738 C C . GLU B 1 348 ? 41.96210 5.11137 145.06438 1.000 73.33080 751 GLU B C 1
ATOM 5739 O O . GLU B 1 348 ? 43.18590 4.96933 144.95962 1.000 70.66360 751 GLU B O 1
ATOM 5745 N N . ALA B 1 349 ? 41.09843 4.26208 144.50328 1.000 78.54589 752 ALA B N 1
ATOM 5746 C CA . ALA B 1 349 ? 41.58640 3.14563 143.70133 1.000 75.98849 752 ALA B CA 1
ATOM 5747 C C . ALA B 1 349 ? 42.24753 3.63730 142.42042 1.000 72.12229 752 ALA B C 1
ATOM 5748 O O . ALA B 1 349 ? 43.25705 3.07509 141.98050 1.000 71.88546 752 ALA B O 1
ATOM 5750 N N . GLU B 1 350 ? 41.68568 4.67536 141.79813 1.000 76.97734 753 GLU B N 1
ATOM 5751 C CA . GLU B 1 350 ? 42.34037 5.26309 140.63329 1.000 75.14800 753 GLU B CA 1
ATOM 5752 C C . GLU B 1 350 ? 43.70164 5.83823 141.00253 1.000 73.20986 753 GLU B C 1
ATOM 5753 O O . GLU B 1 350 ? 44.66941 5.69295 140.24532 1.000 64.80892 753 GLU B O 1
ATOM 5759 N N . ALA B 1 351 ? 43.80548 6.47218 142.17394 1.000 86.98819 754 ALA B N 1
ATOM 5760 C CA . ALA B 1 351 ? 45.10616 6.99286 142.58874 1.000 78.06158 754 ALA B CA 1
ATOM 5761 C C . ALA B 1 351 ? 46.09611 5.86257 142.84953 1.000 70.82267 754 ALA B C 1
ATOM 5762 O O . ALA B 1 351 ? 47.28431 5.97734 142.51729 1.000 72.18171 754 ALA B O 1
ATOM 5764 N N . MET B 1 352 ? 45.61130 4.74299 143.39091 1.000 66.12510 755 MET B N 1
ATOM 5765 C CA . MET B 1 352 ? 46.48636 3.60629 143.65699 1.000 69.11648 755 MET B CA 1
ATOM 5766 C C . MET B 1 352 ? 46.95399 2.96246 142.35980 1.000 76.37668 755 MET B C 1
ATOM 5767 O O . MET B 1 352 ? 48.09658 2.50421 142.26456 1.000 72.83981 755 MET B O 1
ATOM 5772 N N . LYS B 1 353 ? 46.07979 2.90139 141.35661 1.000 79.55102 756 LYS B N 1
ATOM 5773 C CA . LYS B 1 353 ? 46.49723 2.39359 140.05544 1.000 68.52177 756 LYS B CA 1
ATOM 5774 C C . LYS B 1 353 ? 47.50928 3.32539 139.40297 1.000 66.30650 756 LYS B C 1
ATOM 5775 O O . LYS B 1 353 ? 48.49779 2.86769 138.81345 1.000 69.17661 756 LYS B O 1
ATOM 5781 N N . ALA B 1 354 ? 47.28116 4.63700 139.50572 1.000 59.99485 757 ALA B N 1
ATOM 5782 C CA . ALA B 1 354 ? 48.18019 5.59571 138.87849 1.000 65.14556 757 ALA B CA 1
ATOM 5783 C C . ALA B 1 354 ? 49.55258 5.60925 139.53816 1.000 66.61316 757 ALA B C 1
ATOM 5784 O O . ALA B 1 354 ? 50.55881 5.84264 138.85833 1.000 63.28203 757 ALA B O 1
ATOM 5786 N N . THR B 1 355 ? 49.62665 5.35232 140.84692 1.000 75.59519 758 THR B N 1
ATOM 5787 C CA . THR B 1 355 ? 50.93824 5.37251 141.48772 1.000 80.14590 758 THR B CA 1
ATOM 5788 C C . THR B 1 355 ? 51.76686 4.13568 141.15764 1.000 69.89972 758 THR B C 1
ATOM 5789 O O . THR B 1 355 ? 52.99965 4.21796 141.13884 1.000 71.41104 758 THR B O 1
ATOM 5793 N N . GLU B 1 356 ? 51.13009 2.99370 140.89370 1.000 59.55008 759 GLU B N 1
ATOM 5794 C CA . GLU B 1 356 ? 51.87814 1.79985 140.51518 1.000 71.85400 759 GLU B CA 1
ATOM 5795 C C . GLU B 1 356 ? 52.17865 1.73875 139.02226 1.000 74.16904 759 GLU B C 1
ATOM 5796 O O . GLU B 1 356 ? 53.22971 1.21428 138.63567 1.000 61.73305 759 GLU B O 1
ATOM 5802 N N . ASP B 1 357 ? 51.28812 2.25330 138.16972 1.000 85.34379 760 ASP B N 1
ATOM 5803 C CA . ASP B 1 357 ? 51.55938 2.26214 136.73638 1.000 83.05073 760 ASP B CA 1
ATOM 5804 C C . ASP B 1 357 ? 52.54644 3.34828 136.32844 1.000 78.95726 760 ASP B C 1
ATOM 5805 O O . ASP B 1 357 ? 53.00524 3.34683 135.18068 1.000 80.82378 760 ASP B O 1
ATOM 5810 N N . GLY B 1 358 ? 52.88263 4.26742 137.23105 1.000 69.91926 761 GLY B N 1
ATOM 5811 C CA . GLY B 1 358 ? 53.75178 5.38016 136.91587 1.000 66.57698 761 GLY B CA 1
ATOM 5812 C C . GLY B 1 358 ? 53.09147 6.52394 136.17989 1.000 69.41285 761 GLY B C 1
ATOM 5813 O O . GLY B 1 358 ? 53.75811 7.53267 135.91391 1.000 66.69501 761 GLY B O 1
ATOM 5814 N N . THR B 1 359 ? 51.81205 6.39893 135.83645 1.000 75.61511 762 THR B N 1
ATOM 5815 C CA . THR B 1 359 ? 51.10670 7.46156 135.14201 1.000 70.01300 762 THR B CA 1
ATOM 5816 C C . THR B 1 359 ? 50.80256 8.60357 136.11147 1.000 67.48004 762 THR B C 1
ATOM 5817 O O . THR B 1 359 ? 50.62974 8.37797 137.31232 1.000 68.45555 762 THR B O 1
ATOM 5821 N N . PRO B 1 360 ? 50.73791 9.83830 135.62060 1.000 67.39261 763 PRO B N 1
ATOM 5822 C CA . PRO B 1 360 ? 50.35173 10.95137 136.49334 1.000 77.76493 763 PRO B CA 1
ATOM 5823 C C . PRO B 1 360 ? 48.91292 10.80501 136.96277 1.000 78.80021 763 PRO B C 1
ATOM 5824 O O . PRO B 1 360 ? 48.08192 10.17045 136.30811 1.000 71.13806 763 PRO B O 1
ATOM 5828 N N . TYR B 1 361 ? 48.62194 11.39842 138.11902 1.000 85.44853 764 TYR B N 1
ATOM 5829 C CA . TYR B 1 361 ? 47.28396 11.34524 138.69276 1.000 83.69030 764 TYR B CA 1
ATOM 5830 C C . TYR B 1 361 ? 46.81953 12.75133 139.03623 1.000 93.64655 764 TYR B C 1
ATOM 5831 O O . TYR B 1 361 ? 47.52936 13.49475 139.72142 1.000 90.81150 764 TYR B O 1
ATOM 5840 N N . ASP B 1 362 ? 45.62758 13.10612 138.56139 1.000 100.43894 765 ASP B N 1
ATOM 5841 C CA . ASP B 1 362 ? 45.01566 14.39745 138.85077 1.000 104.26377 765 ASP B CA 1
ATOM 5842 C C . ASP B 1 362 ? 43.88876 14.22707 139.86017 1.000 93.74626 765 ASP B C 1
ATOM 5843 O O . ASP B 1 362 ? 42.84863 13.63846 139.52399 1.000 94.69837 765 ASP B O 1
ATOM 5848 N N . PRO B 1 363 ? 44.03894 14.71660 141.09514 1.000 88.97471 766 PRO B N 1
ATOM 5849 C CA . PRO B 1 363 ? 43.00249 14.49858 142.11540 1.000 79.43902 766 PRO B CA 1
ATOM 5850 C C . PRO B 1 363 ? 41.74864 15.32696 141.87800 1.000 79.91420 766 PRO B C 1
ATOM 5851 O O . PRO B 1 363 ? 41.64958 16.05376 140.88355 1.000 84.37236 766 PRO B O 1
ATOM 5855 N N . TYR B 1 364 ? 40.78155 15.21770 142.78649 1.000 65.35076 767 TYR B N 1
ATOM 5856 C CA . TYR B 1 364 ? 39.54488 15.97512 142.65529 1.000 60.77090 767 TYR B CA 1
ATOM 5857 C C . TYR B 1 364 ? 39.79144 17.46231 142.86650 1.000 69.40313 767 TYR B C 1
ATOM 5858 O O . TYR B 1 364 ? 40.52373 17.86933 143.77297 1.000 69.12276 767 TYR B O 1
ATOM 5867 N N . LYS B 1 365 ? 39.16222 18.27183 142.01951 1.000 63.97724 768 LYS B N 1
ATOM 5868 C CA . LYS B 1 365 ? 39.19924 19.72135 142.11870 1.000 69.88232 768 LYS B CA 1
ATOM 5869 C C . LYS B 1 365 ? 37.77643 20.25772 142.05406 1.000 64.01627 768 LYS B C 1
ATOM 5870 O O . LYS B 1 365 ? 36.89997 19.65898 141.42466 1.000 65.65118 768 LYS B O 1
ATOM 5876 N N . ALA B 1 366 ? 37.55163 21.38647 142.72299 1.000 66.75435 769 ALA B N 1
ATOM 5877 C CA . ALA B 1 366 ? 36.22785 21.99385 142.73911 1.000 75.71907 769 ALA B CA 1
ATOM 5878 C C . ALA B 1 366 ? 35.82266 22.43671 141.33698 1.000 77.17468 769 ALA B C 1
ATOM 5879 O O . ALA B 1 366 ? 36.66375 22.72152 140.48029 1.000 83.72647 769 ALA B O 1
ATOM 5881 N N . LEU B 1 367 ? 34.50987 22.49303 141.10868 1.000 78.28073 770 LEU B N 1
ATOM 5882 C CA . LEU B 1 367 ? 33.98763 22.77631 139.77555 1.000 73.49412 770 LEU B CA 1
ATOM 5883 C C . LEU B 1 367 ? 33.95722 24.27388 139.48571 1.000 82.38574 770 LEU B C 1
ATOM 5884 O O . LEU B 1 367 ? 34.53300 24.73509 138.49434 1.000 79.30941 770 LEU B O 1
ATOM 5889 N N . TRP B 1 368 ? 33.28915 25.04967 140.33749 1.000 90.20453 771 TRP B N 1
ATOM 5890 C CA . TRP B 1 368 ? 33.10499 26.47321 140.09453 1.000 82.81308 771 TRP B CA 1
ATOM 5891 C C . TRP B 1 368 ? 34.07218 27.34096 140.88736 1.000 89.86796 771 TRP B C 1
ATOM 5892 O O . TRP B 1 368 ? 34.00229 28.57007 140.78975 1.000 90.12079 771 TRP B O 1
ATOM 5903 N N . PHE B 1 369 ? 34.97269 26.73687 141.65911 1.000 86.42723 772 PHE B N 1
ATOM 5904 C CA . PHE B 1 369 ? 35.96553 27.46794 142.42961 1.000 73.98099 772 PHE B CA 1
ATOM 5905 C C . PHE B 1 369 ? 37.33738 26.85544 142.19436 1.000 75.97080 772 PHE B C 1
ATOM 5906 O O . PHE B 1 369 ? 37.46998 25.64284 142.00896 1.000 78.49780 772 PHE B O 1
ATOM 5914 N N . GLU B 1 370 ? 38.35868 27.70558 142.20027 1.000 72.98291 773 GLU B N 1
ATOM 5915 C CA . GLU B 1 370 ? 39.73533 27.26679 142.01709 1.000 82.50750 773 GLU B CA 1
ATOM 5916 C C . GLU B 1 370 ? 40.55549 27.63366 143.24718 1.000 75.26832 773 GLU B C 1
ATOM 5917 O O . GLU B 1 370 ? 40.39202 28.72028 143.81287 1.000 80.53349 773 GLU B O 1
ATOM 5923 N N . ARG B 1 371 ? 41.41426 26.70778 143.67630 1.000 72.96650 774 ARG B N 1
ATOM 5924 C CA . ARG B 1 371 ? 42.23604 26.89484 144.87199 1.000 85.39809 774 ARG B CA 1
ATOM 5925 C C . ARG B 1 371 ? 43.48560 27.66672 144.47666 1.000 82.96136 774 ARG B C 1
ATOM 5926 O O . ARG B 1 371 ? 44.45371 27.08505 143.98238 1.000 72.10953 774 ARG B O 1
ATOM 5934 N N . LYS B 1 372 ? 43.47707 28.97684 144.68073 1.000 84.99757 775 LYS B N 1
ATOM 5935 C CA . LYS B 1 372 ? 44.66225 29.77039 144.40156 1.000 72.95190 775 LYS B CA 1
ATOM 5936 C C . LYS B 1 372 ? 45.07988 30.53718 145.64871 1.000 78.89071 775 LYS B C 1
ATOM 5937 O O . LYS B 1 372 ? 44.33961 30.63192 146.63137 1.000 74.40463 775 LYS B O 1
ATOM 5943 N N . LYS B 1 373 ? 46.29347 31.07810 145.60185 1.000 80.38987 776 LYS B N 1
ATOM 5944 C CA . LYS B 1 373 ? 46.80151 31.89239 146.69591 1.000 70.05224 776 LYS B CA 1
ATOM 5945 C C . LYS B 1 373 ? 46.16217 33.27213 146.62146 1.000 77.15484 776 LYS B C 1
ATOM 5946 O O . LYS B 1 373 ? 46.26957 33.95932 145.59977 1.000 82.31910 776 LYS B O 1
ATOM 5952 N N . ASP B 1 374 ? 45.50217 33.67311 147.69710 1.000 80.14221 777 ASP B N 1
ATOM 5953 C CA . ASP B 1 374 ? 44.85229 34.97557 147.72962 1.000 81.73825 777 ASP B CA 1
ATOM 5954 C C . ASP B 1 374 ? 45.91452 36.07126 147.74473 1.000 82.81208 777 ASP B C 1
ATOM 5955 O O . ASP B 1 374 ? 46.84662 36.01251 148.55499 1.000 81.07368 777 ASP B O 1
ATOM 5960 N N . PRO B 1 375 ? 45.82054 37.07418 146.86609 1.000 87.74857 778 PRO B N 1
ATOM 5961 C CA . PRO B 1 375 ? 46.90854 38.06215 146.76210 1.000 87.62637 778 PRO B CA 1
ATOM 5962 C C . PRO B 1 375 ? 47.04884 38.98681 147.96149 1.000 90.75383 778 PRO B C 1
ATOM 5963 O O . PRO B 1 375 ? 48.12364 39.57256 148.13201 1.000 88.76532 778 PRO B O 1
ATOM 5967 N N . VAL B 1 376 ? 46.02610 39.14371 148.79622 1.000 93.01695 779 VAL B N 1
ATOM 5968 C CA . VAL B 1 376 ? 46.09526 40.06088 149.92890 1.000 88.67081 779 VAL B CA 1
ATOM 5969 C C . VAL B 1 376 ? 46.32291 39.32299 151.24114 1.000 89.52724 779 VAL B C 1
ATOM 5970 O O . VAL B 1 376 ? 47.10953 39.77084 152.07574 1.000 95.47124 779 VAL B O 1
ATOM 5974 N N . THR B 1 377 ? 45.65248 38.19156 151.43898 1.000 85.86036 780 THR B N 1
ATOM 5975 C CA . THR B 1 377 ? 45.80147 37.43798 152.67475 1.000 90.70747 780 THR B CA 1
ATOM 5976 C C . THR B 1 377 ? 46.83974 36.33073 152.57872 1.000 86.83690 780 THR B C 1
ATOM 5977 O O . THR B 1 377 ? 47.14920 35.71284 153.60421 1.000 71.77160 780 THR B O 1
ATOM 5981 N N . LYS B 1 378 ? 47.38766 36.07357 151.38676 1.000 90.44374 781 LYS B N 1
ATOM 5982 C CA . LYS B 1 378 ? 48.44127 35.07348 151.21632 1.000 82.80122 781 LYS B CA 1
ATOM 5983 C C . LYS B 1 378 ? 47.97176 33.71658 151.73417 1.000 79.62843 781 LYS B C 1
ATOM 5984 O O . LYS B 1 378 ? 48.71033 32.98728 152.39953 1.000 95.99239 781 LYS B O 1
ATOM 5990 N N . GLU B 1 379 ? 46.72637 33.37834 151.41307 1.000 73.42396 782 GLU B N 1
ATOM 5991 C CA . GLU B 1 379 ? 46.06414 32.18422 151.90931 1.000 76.51391 782 GLU B CA 1
ATOM 5992 C C . GLU B 1 379 ? 45.56185 31.35540 150.74170 1.000 72.26176 782 GLU B C 1
ATOM 5993 O O . GLU B 1 379 ? 45.11291 31.90181 149.73003 1.000 80.13121 782 GLU B O 1
ATOM 5999 N N . LEU B 1 380 ? 45.63493 30.03396 150.88811 1.000 74.07973 783 LEU B N 1
ATOM 6000 C CA . LEU B 1 380 ? 45.10913 29.14634 149.86172 1.000 78.33191 783 LEU B CA 1
ATOM 6001 C C . LEU B 1 380 ? 43.59095 29.18719 149.93041 1.000 77.55000 783 LEU B C 1
ATOM 6002 O O . LEU B 1 380 ? 42.97945 28.45750 150.71700 1.000 79.34146 783 LEU B O 1
ATOM 6007 N N . THR B 1 381 ? 42.96879 30.03543 149.12198 1.000 75.02391 784 THR B N 1
ATOM 6008 C CA . THR B 1 381 ? 41.52470 30.16551 149.14810 1.000 75.43309 784 THR B CA 1
ATOM 6009 C C . THR B 1 381 ? 40.94017 29.81759 147.78819 1.000 83.56169 784 THR B C 1
ATOM 6010 O O . THR B 1 381 ? 41.60891 29.88756 146.75079 1.000 87.87156 784 THR B O 1
ATOM 6014 N N . HIS B 1 382 ? 39.68029 29.40343 147.82488 1.000 80.66731 785 HIS B N 1
ATOM 6015 C CA . HIS B 1 382 ? 38.93874 29.03569 146.63041 1.000 73.08156 785 HIS B CA 1
ATOM 6016 C C . HIS B 1 382 ? 38.20017 30.25585 146.10104 1.000 79.70567 785 HIS B C 1
ATOM 6017 O O . HIS B 1 382 ? 37.33331 30.81058 146.78606 1.000 87.54167 785 HIS B O 1
ATOM 6024 N N . ILE B 1 383 ? 38.54500 30.66956 144.88728 1.000 82.04715 786 ILE B N 1
ATOM 6025 C CA . ILE B 1 383 ? 37.97416 31.85840 144.27211 1.000 77.36897 786 ILE B CA 1
ATOM 6026 C C . ILE B 1 383 ? 37.01392 31.40712 143.17994 1.000 89.27730 786 ILE B C 1
ATOM 6027 O O . ILE B 1 383 ? 37.25565 30.39456 142.51011 1.000 88.13408 786 ILE B O 1
ATOM 6032 N N . TYR B 1 384 ? 35.92062 32.15277 143.01196 1.000 92.84518 787 TYR B N 1
ATOM 6033 C CA . TYR B 1 384 ? 34.92405 31.84178 141.99302 1.000 90.31473 787 TYR B CA 1
ATOM 6034 C C . TYR B 1 384 ? 35.51710 32.04649 140.60347 1.000 93.00185 787 TYR B C 1
ATOM 6035 O O . TYR B 1 384 ? 36.11261 33.08994 140.31855 1.000 91.93397 787 TYR B O 1
ATOM 6044 N N . ARG B 1 385 ? 35.35337 31.04188 139.73824 1.000 95.67898 788 ARG B N 1
ATOM 6045 C CA . ARG B 1 385 ? 35.93525 31.10552 138.40096 1.000 95.85010 788 ARG B CA 1
ATOM 6046 C C . ARG B 1 385 ? 35.21299 32.12492 137.52821 1.000 92.49497 788 ARG B C 1
ATOM 6047 O O . ARG B 1 385 ? 35.84673 32.83344 136.73793 1.000 89.57299 788 ARG B O 1
ATOM 6055 N N . GLY B 1 386 ? 33.89337 32.21241 137.65055 1.000 93.14481 789 GLY B N 1
ATOM 6056 C CA . GLY B 1 386 ? 33.13027 33.17558 136.88299 1.000 91.08109 789 GLY B CA 1
ATOM 6057 C C . GLY B 1 386 ? 32.47637 32.58128 135.65476 1.000 96.32781 789 GLY B C 1
ATOM 6058 O O . GLY B 1 386 ? 32.43152 33.21074 134.59250 1.000 115.27726 789 GLY B O 1
ATOM 6059 N N . GLU B 1 387 ? 31.97202 31.35763 135.78201 1.000 90.98578 790 GLU B N 1
ATOM 6060 C CA . GLU B 1 387 ? 31.32614 30.70603 134.65052 1.000 101.16488 790 GLU B CA 1
ATOM 6061 C C . GLU B 1 387 ? 30.06851 29.94206 135.05201 1.000 97.52819 790 GLU B C 1
ATOM 6062 O O . GLU B 1 387 ? 29.52015 29.20564 134.22091 1.000 97.61958 790 GLU B O 1
ATOM 6068 N N . TYR B 1 388 ? 29.60892 30.07824 136.29975 1.000 96.84710 791 TYR B N 1
ATOM 6069 C CA . TYR B 1 388 ? 28.38814 29.40221 136.73141 1.000 93.23991 791 TYR B CA 1
ATOM 6070 C C . TYR B 1 388 ? 27.15561 30.08413 136.15454 1.000 98.74891 791 TYR B C 1
ATOM 6071 O O . TYR B 1 388 ? 26.25866 29.41545 135.63275 1.000 100.49811 791 TYR B O 1
ATOM 6080 N N . TRP B 1 389 ? 27.06715 31.41159 136.28275 1.000 98.84567 792 TRP B N 1
ATOM 6081 C CA . TRP B 1 389 ? 25.88976 32.11452 135.77840 1.000 95.85923 792 TRP B CA 1
ATOM 6082 C C . TRP B 1 389 ? 25.79112 32.03590 134.25999 1.000 103.91324 792 TRP B C 1
ATOM 6083 O O . TRP B 1 389 ? 24.68603 31.95039 133.71431 1.000 101.57187 792 TRP B O 1
ATOM 6094 N N . GLU B 1 390 ? 26.92619 32.07796 133.55793 1.000 99.42910 793 GLU B N 1
ATOM 6095 C CA . GLU B 1 390 ? 26.89227 31.92920 132.10568 1.000 95.22372 793 GLU B CA 1
ATOM 6096 C C . GLU B 1 390 ? 26.34463 30.56506 131.70263 1.000 95.08939 793 GLU B C 1
ATOM 6097 O O . GLU B 1 390 ? 25.47528 30.46733 130.82446 1.000 110.71551 793 GLU B O 1
ATOM 6103 N N . CYS B 1 391 ? 26.81318 29.50241 132.36198 1.000 84.74399 794 CYS B N 1
ATOM 6104 C CA . CYS B 1 391 ? 26.31037 28.16687 132.06176 1.000 91.79987 794 CYS B CA 1
ATOM 6105 C C . CYS B 1 391 ? 24.86098 27.99923 132.50009 1.000 98.90004 794 CYS B C 1
ATOM 6106 O O . CYS B 1 391 ? 24.12138 27.20802 131.90399 1.000 113.30181 794 CYS B O 1
ATOM 6109 N N . LYS B 1 392 ? 24.44100 28.71889 133.54220 1.000 98.85430 795 LYS B N 1
ATOM 6110 C CA . LYS B 1 392 ? 23.04704 28.65510 133.96732 1.000 108.96064 795 LYS B CA 1
ATOM 6111 C C . LYS B 1 392 ? 22.13895 29.35095 132.96387 1.000 115.13003 795 LYS B C 1
ATOM 6112 O O . LYS B 1 392 ? 21.01956 28.89361 132.70542 1.000 119.57438 795 LYS B O 1
ATOM 6114 N N . GLU B 1 393 ? 22.60566 30.46061 132.39113 1.000 111.23133 796 GLU B N 1
ATOM 6115 C CA . GLU B 1 393 ? 21.83547 31.13779 131.35650 1.000 108.76879 796 GLU B CA 1
ATOM 6116 C C . GLU B 1 393 ? 21.77205 30.29096 130.09177 1.000 101.50762 796 GLU B C 1
ATOM 6117 O O . GLU B 1 393 ? 20.74711 30.27545 129.40095 1.000 106.14341 796 GLU B O 1
ATOM 6123 N N . LYS B 1 394 ? 22.85280 29.57249 129.77727 1.000 106.52305 797 LYS B N 1
ATOM 6124 C CA . LYS B 1 394 ? 22.87531 28.71370 128.60168 1.000 99.17534 797 LYS B CA 1
ATOM 6125 C C . LYS B 1 394 ? 22.32541 27.32169 128.88063 1.000 107.11295 797 LYS B C 1
ATOM 6126 O O . LYS B 1 394 ? 22.06344 26.57588 127.93012 1.000 108.86886 797 LYS B O 1
ATOM 6128 N N . GLN B 1 395 ? 22.14267 26.96656 130.15495 1.000 109.12402 798 GLN B N 1
ATOM 6129 C CA . GLN B 1 395 ? 21.53863 25.69719 130.56307 1.000 110.00685 798 GLN B CA 1
ATOM 6130 C C . GLN B 1 395 ? 22.33695 24.51431 130.01704 1.000 120.58431 798 GLN B C 1
ATOM 6131 O O . GLN B 1 395 ? 21.79126 23.58105 129.42386 1.000 123.00718 798 GLN B O 1
ATOM 6137 N N . ASP B 1 396 ? 23.64945 24.56177 130.22978 1.000 135.91871 799 ASP B N 1
ATOM 6138 C CA . ASP B 1 396 ? 24.56951 23.49173 129.85173 1.000 140.32175 799 ASP B CA 1
ATOM 6139 C C . ASP B 1 396 ? 25.20589 22.91536 131.11399 1.000 136.19577 799 ASP B C 1
ATOM 6140 O O . ASP B 1 396 ? 26.26997 23.36703 131.54346 1.000 127.37493 799 ASP B O 1
ATOM 6145 N N . TRP B 1 397 ? 24.54886 21.92377 131.71334 1.000 120.70155 800 TRP B N 1
ATOM 6146 C CA . TRP B 1 397 ? 25.06698 21.30777 132.92791 1.000 107.68550 800 TRP B CA 1
ATOM 6147 C C . TRP B 1 397 ? 25.76413 19.99316 132.59860 1.000 116.38192 800 TRP B C 1
ATOM 6148 O O . TRP B 1 397 ? 26.83293 19.99705 131.97725 1.000 117.85397 800 TRP B O 1
ATOM 6159 N N . SER B 1 398 ? 25.17170 18.87126 133.01992 1.000 127.00642 801 SER B N 1
ATOM 6160 C CA . SER B 1 398 ? 25.69910 17.52789 132.78498 1.000 141.62385 801 SER B CA 1
ATOM 6161 C C . SER B 1 398 ? 27.03604 17.32104 133.49019 1.000 146.09110 801 SER B C 1
ATOM 6162 O O . SER B 1 398 ? 27.21126 16.32425 134.20065 1.000 143.61295 801 SER B O 1
ATOM 6165 N N . SER B 1 399 ? 27.98835 18.22967 133.25403 1.000 141.34836 802 SER B N 1
ATOM 6166 C CA . SER B 1 399 ? 29.29028 18.27170 133.91725 1.000 137.47724 802 SER B CA 1
ATOM 6167 C C . SER B 1 399 ? 29.18083 17.82536 135.37096 1.000 130.28005 802 SER B C 1
ATOM 6168 O O . SER B 1 399 ? 29.96281 16.99101 135.83803 1.000 122.23689 802 SER B O 1
ATOM 6171 N N . CYS B 1 400 ? 28.24329 18.43090 136.09552 1.000 132.32312 803 CYS B N 1
ATOM 6172 C CA . CYS B 1 400 ? 28.01351 18.10329 137.49978 1.000 125.76128 803 CYS B CA 1
ATOM 6173 C C . CYS B 1 400 ? 27.71961 16.61484 137.67060 1.000 124.19910 803 CYS B C 1
ATOM 6174 O O . CYS B 1 400 ? 26.79269 16.09367 137.03976 1.000 126.36212 803 CYS B O 1
ATOM 6177 N N . PRO B 1 401 ? 28.48158 15.90459 138.49858 1.000 115.35513 804 PRO B N 1
ATOM 6178 C CA . PRO B 1 401 ? 28.25410 14.46687 138.68398 1.000 109.19781 804 PRO B CA 1
ATOM 6179 C C . PRO B 1 401 ? 26.92572 14.16758 139.36706 1.000 97.15736 804 PRO B C 1
ATOM 6180 O O . PRO B 1 401 ? 26.26264 15.03325 139.94383 1.000 94.96513 804 PRO B O 1
ATOM 6184 N N . ASP B 1 402 ? 26.53720 12.89475 139.27869 1.000 93.68671 805 ASP B N 1
ATOM 6185 C CA . ASP B 1 402 ? 25.34623 12.39718 139.95583 1.000 93.98953 805 ASP B CA 1
ATOM 6186 C C . ASP B 1 402 ? 25.57318 12.35883 141.46113 1.000 111.83492 805 ASP B C 1
ATOM 6187 O O . ASP B 1 402 ? 26.02043 11.34293 142.00411 1.000 117.63258 805 ASP B O 1
ATOM 6192 N N . ILE B 1 403 ? 25.26437 13.45682 142.14337 1.000 113.29621 806 ILE B N 1
ATOM 6193 C CA . ILE B 1 403 ? 25.52580 13.55434 143.57604 1.000 103.85191 806 ILE B CA 1
ATOM 6194 C C . ILE B 1 403 ? 24.35727 13.01272 144.38532 1.000 101.89454 806 ILE B C 1
ATOM 6195 O O . ILE B 1 403 ? 24.55444 12.29133 145.36652 1.000 103.87554 806 ILE B O 1
ATOM 6200 N N . PHE B 1 404 ? 23.13537 13.32813 143.97506 1.000 101.68024 807 PHE B N 1
ATOM 6201 C CA . PHE B 1 404 ? 21.95196 12.83372 144.65596 1.000 99.51883 807 PHE B CA 1
ATOM 6202 C C . PHE B 1 404 ? 21.42485 11.57883 143.96826 1.000 110.28166 807 PHE B C 1
ATOM 6203 O O . PHE B 1 404 ? 20.91342 10.66486 144.61481 1.000 102.33006 807 PHE B O 1
ATOM 6212 N N . PRO C 1 2 ? 79.04127 16.94839 174.12826 1.000 105.13780 405 PRO C N 1
ATOM 6213 C CA . PRO C 1 2 ? 78.47328 16.88819 172.77832 1.000 110.72134 405 PRO C CA 1
ATOM 6214 C C . PRO C 1 2 ? 78.59863 15.50094 172.15502 1.000 108.33456 405 PRO C C 1
ATOM 6215 O O . PRO C 1 2 ? 79.70423 14.96611 172.06121 1.000 107.38404 405 PRO C O 1
ATOM 6219 N N . ARG C 1 3 ? 77.47881 14.94546 171.70064 1.000 92.11732 406 ARG C N 1
ATOM 6220 C CA . ARG C 1 3 ? 77.48130 13.60755 171.13049 1.000 77.64391 406 ARG C CA 1
ATOM 6221 C C . ARG C 1 3 ? 77.75744 13.72375 169.64055 1.000 86.70843 406 ARG C C 1
ATOM 6222 O O . ARG C 1 3 ? 77.09381 14.48630 168.93305 1.000 102.12968 406 ARG C O 1
ATOM 6230 N N . THR C 1 4 ? 78.72541 12.95109 169.16090 1.000 89.14074 407 THR C N 1
ATOM 6231 C CA . THR C 1 4 ? 79.19583 13.07365 167.79302 1.000 86.00724 407 THR C CA 1
ATOM 6232 C C . THR C 1 4 ? 78.83618 11.89290 166.90376 1.000 89.94418 407 THR C C 1
ATOM 6233 O O . THR C 1 4 ? 79.00459 11.99280 165.68336 1.000 81.56019 407 THR C O 1
ATOM 6237 N N . ARG C 1 5 ? 78.36245 10.78290 167.46832 1.000 92.01209 408 ARG C N 1
ATOM 6238 C CA . ARG C 1 5 ? 77.99483 9.62549 166.66284 1.000 90.89272 408 ARG C CA 1
ATOM 6239 C C . ARG C 1 5 ? 77.05757 8.72311 167.45744 1.000 91.13448 408 ARG C C 1
ATOM 6240 O O . ARG C 1 5 ? 77.32774 8.40239 168.61831 1.000 92.62883 408 ARG C O 1
ATOM 6248 N N . ILE C 1 6 ? 75.94977 8.34131 166.82841 1.000 90.72497 409 ILE C N 1
ATOM 6249 C CA . ILE C 1 6 ? 74.96246 7.43950 167.41950 1.000 73.54039 409 ILE C CA 1
ATOM 6250 C C . ILE C 1 6 ? 75.16132 6.05110 166.81927 1.000 83.48684 409 ILE C C 1
ATOM 6251 O O . ILE C 1 6 ? 75.79638 5.92393 165.76129 1.000 89.22903 409 ILE C O 1
ATOM 6256 N N . PRO C 1 7 ? 74.67950 4.98671 167.46364 1.000 78.50281 410 PRO C N 1
ATOM 6257 C CA . PRO C 1 7 ? 74.77999 3.65445 166.85616 1.000 75.20750 410 PRO C CA 1
ATOM 6258 C C . PRO C 1 7 ? 74.15493 3.62706 165.46860 1.000 81.76015 410 PRO C C 1
ATOM 6259 O O . PRO C 1 7 ? 73.21077 4.36320 165.17162 1.000 76.03962 410 PRO C O 1
ATOM 6263 N N . TYR C 1 8 ? 74.69367 2.76199 164.61352 1.000 84.08487 411 TYR C N 1
ATOM 6264 C CA . TYR C 1 8 ? 74.27501 2.76608 163.22196 1.000 77.90759 411 TYR C CA 1
ATOM 6265 C C . TYR C 1 8 ? 72.84272 2.26027 163.08243 1.000 77.13198 411 TYR C C 1
ATOM 6266 O O . TYR C 1 8 ? 72.28144 1.62451 163.97928 1.000 76.05392 411 TYR C O 1
ATOM 6275 N N . LYS C 1 9 ? 72.25739 2.55244 161.92821 1.000 72.16648 412 LYS C N 1
ATOM 6276 C CA . LYS C 1 9 ? 70.88265 2.16547 161.65039 1.000 65.10006 412 LYS C CA 1
ATOM 6277 C C . LYS C 1 9 ? 70.84831 0.70359 161.22415 1.000 69.34170 412 LYS C C 1
ATOM 6278 O O . LYS C 1 9 ? 71.54661 0.33189 160.27552 1.000 80.47842 412 LYS C O 1
ATOM 6284 N N . PRO C 1 10 ? 70.06761 -0.14851 161.88347 1.000 70.40125 413 PRO C N 1
ATOM 6285 C CA . PRO C 1 10 ? 70.01758 -1.55833 161.48438 1.000 69.34541 413 PRO C CA 1
ATOM 6286 C C . PRO C 1 10 ? 69.30320 -1.73313 160.15456 1.000 91.22690 413 PRO C C 1
ATOM 6287 O O . PRO C 1 10 ? 68.51192 -0.89298 159.72079 1.000 88.11611 413 PRO C O 1
ATOM 6291 N N . ASN C 1 11 ? 69.59946 -2.85506 159.50431 1.000 91.10564 414 ASN C N 1
ATOM 6292 C CA . ASN C 1 11 ? 69.04285 -3.17536 158.19426 1.000 94.66464 414 ASN C CA 1
ATOM 6293 C C . ASN C 1 11 ? 67.94016 -4.21011 158.38469 1.000 101.53487 414 ASN C C 1
ATOM 6294 O O . ASN C 1 11 ? 68.20781 -5.40934 158.49524 1.000 100.60176 414 ASN C O 1
ATOM 6299 N N . TYR C 1 12 ? 66.69603 -3.74629 158.41664 1.000 109.66116 415 TYR C N 1
ATOM 6300 C CA . TYR C 1 12 ? 65.53593 -4.62397 158.50451 1.000 111.11559 415 TYR C CA 1
ATOM 6301 C C . TYR C 1 12 ? 64.74697 -4.50499 157.20905 1.000 113.99852 415 TYR C C 1
ATOM 6302 O O . TYR C 1 12 ? 64.39768 -3.39431 156.79730 1.000 99.93554 415 TYR C O 1
ATOM 6311 N N . SER C 1 13 ? 64.47162 -5.64353 156.57155 1.000 119.97066 416 SER C N 1
ATOM 6312 C CA . SER C 1 13 ? 63.79690 -5.68551 155.27310 1.000 111.01118 416 SER C CA 1
ATOM 6313 C C . SER C 1 13 ? 62.29222 -5.65625 155.47747 1.000 104.67060 416 SER C C 1
ATOM 6314 O O . SER C 1 13 ? 61.64318 -6.69403 155.60361 1.000 110.70412 416 SER C O 1
ATOM 6317 N N . LEU C 1 14 ? 61.73134 -4.44818 155.51291 1.000 88.25396 417 LEU C N 1
ATOM 6318 C CA . LEU C 1 14 ? 60.29092 -4.24193 155.62760 1.000 74.71354 417 LEU C CA 1
ATOM 6319 C C . LEU C 1 14 ? 59.80011 -3.37885 154.47146 1.000 86.74563 417 LEU C C 1
ATOM 6320 O O . LEU C 1 14 ? 60.23023 -2.22869 154.32277 1.000 83.76443 417 LEU C O 1
ATOM 6325 N N . ASN C 1 15 ? 58.90516 -3.93413 153.65539 1.000 95.74045 418 ASN C N 1
ATOM 6326 C CA . ASN C 1 15 ? 58.35854 -3.20742 152.51466 1.000 88.42749 418 ASN C CA 1
ATOM 6327 C C . ASN C 1 15 ? 57.40792 -2.11483 152.99599 1.000 83.29861 418 ASN C C 1
ATOM 6328 O O . ASN C 1 15 ? 56.38185 -2.40299 153.62195 1.000 82.53965 418 ASN C O 1
ATOM 6333 N N . LEU C 1 16 ? 57.75314 -0.85752 152.70713 1.000 77.10829 419 LEU C N 1
ATOM 6334 C CA . LEU C 1 16 ? 56.92030 0.26035 153.14162 1.000 65.66476 419 LEU C CA 1
ATOM 6335 C C . LEU C 1 16 ? 55.60157 0.29681 152.37413 1.000 76.77385 419 LEU C C 1
ATOM 6336 O O . LEU C 1 16 ? 54.54208 0.55274 152.95945 1.000 68.64815 419 LEU C O 1
ATOM 6341 N N . TRP C 1 17 ? 55.64816 0.03831 151.06292 1.000 81.35030 420 TRP C N 1
ATOM 6342 C CA . TRP C 1 17 ? 54.43866 0.07923 150.24418 1.000 79.33126 420 TRP C CA 1
ATOM 6343 C C . TRP C 1 17 ? 53.42123 -0.97230 150.66665 1.000 75.56062 420 TRP C C 1
ATOM 6344 O O . TRP C 1 17 ? 52.21716 -0.78735 150.45358 1.000 77.11566 420 TRP C O 1
ATOM 6355 N N . SER C 1 18 ? 53.87806 -2.07402 151.26731 1.000 77.90320 421 SER C N 1
ATOM 6356 C CA . SER C 1 18 ? 52.95410 -3.11571 151.70431 1.000 87.13105 421 SER C CA 1
ATOM 6357 C C . SER C 1 18 ? 52.01068 -2.61482 152.78956 1.000 82.69712 421 SER C C 1
ATOM 6358 O O . SER C 1 18 ? 50.87529 -3.09391 152.89372 1.000 87.60972 421 SER C O 1
ATOM 6361 N N . ILE C 1 19 ? 52.45650 -1.66079 153.60190 1.000 74.93136 422 ILE C N 1
ATOM 6362 C CA . ILE C 1 19 ? 51.62736 -1.13219 154.67904 1.000 75.17759 422 ILE C CA 1
ATOM 6363 C C . ILE C 1 19 ? 50.71868 -0.01518 154.18679 1.000 79.91608 422 ILE C C 1
ATOM 6364 O O . ILE C 1 19 ? 49.55113 0.06038 154.57799 1.000 81.95179 422 ILE C O 1
ATOM 6369 N N . MET C 1 20 ? 51.22804 0.85651 153.32187 1.000 77.32923 423 MET C N 1
ATOM 6370 C CA . MET C 1 20 ? 50.45831 1.98402 152.82085 1.000 76.59056 423 MET C CA 1
ATOM 6371 C C . MET C 1 20 ? 49.73072 1.67841 151.51312 1.000 83.20591 423 MET C C 1
ATOM 6372 O O . MET C 1 20 ? 49.23042 2.60679 150.86887 1.000 84.80872 423 MET C O 1
ATOM 6377 N N . LYS C 1 21 ? 49.65464 0.40460 151.11360 1.000 86.45633 424 LYS C N 1
ATOM 6378 C CA . LYS C 1 21 ? 48.94482 0.04195 149.88855 1.000 80.28858 424 LYS C CA 1
ATOM 6379 C C . LYS C 1 21 ? 47.46047 0.38956 149.98679 1.000 85.18107 424 LYS C C 1
ATOM 6380 O O . LYS C 1 21 ? 46.92911 1.13615 149.15696 1.000 87.83667 424 LYS C O 1
ATOM 6386 N N . ASN C 1 22 ? 46.77004 -0.14328 151.00004 1.000 83.19199 425 ASN C N 1
ATOM 6387 C CA . ASN C 1 22 ? 45.34615 0.12986 151.17852 1.000 92.43400 425 ASN C CA 1
ATOM 6388 C C . ASN C 1 22 ? 45.08318 1.38073 152.00066 1.000 97.45444 425 ASN C C 1
ATOM 6389 O O . ASN C 1 22 ? 43.92368 1.79024 152.12273 1.000 92.77087 425 ASN C O 1
ATOM 6394 N N . CYS C 1 23 ? 46.11805 1.98506 152.57151 1.000 94.57671 426 CYS C N 1
ATOM 6395 C CA . CYS C 1 23 ? 45.95792 3.18196 153.39260 1.000 94.26672 426 CYS C CA 1
ATOM 6396 C C . CYS C 1 23 ? 45.99847 4.44190 152.53170 1.000 83.28204 426 CYS C C 1
ATOM 6397 O O . CYS C 1 23 ? 46.75180 5.37557 152.80012 1.000 81.00997 426 CYS C O 1
ATOM 6400 N N . ILE C 1 24 ? 45.19259 4.47380 151.47497 1.000 81.86018 427 ILE C N 1
ATOM 6401 C CA . ILE C 1 24 ? 45.14250 5.62325 150.58016 1.000 83.12580 427 ILE C CA 1
ATOM 6402 C C . ILE C 1 24 ? 44.11180 6.60827 151.11505 1.000 69.54120 427 ILE C C 1
ATOM 6403 O O . ILE C 1 24 ? 42.97342 6.23008 151.41786 1.000 81.11630 427 ILE C O 1
ATOM 6408 N N . GLY C 1 25 ? 44.51088 7.87179 151.24275 1.000 62.39762 428 GLY C N 1
ATOM 6409 C CA . GLY C 1 25 ? 43.62135 8.89858 151.73669 1.000 74.01888 428 GLY C CA 1
ATOM 6410 C C . GLY C 1 25 ? 43.59967 9.07482 153.23933 1.000 75.67149 428 GLY C C 1
ATOM 6411 O O . GLY C 1 25 ? 42.88195 9.95560 153.72974 1.000 67.85771 428 GLY C O 1
ATOM 6412 N N . LYS C 1 26 ? 44.35771 8.27898 153.98629 1.000 76.25820 429 LYS C N 1
ATOM 6413 C CA . LYS C 1 26 ? 44.34964 8.37305 155.43756 1.000 73.15396 429 LYS C CA 1
ATOM 6414 C C . LYS C 1 26 ? 45.43397 9.33074 155.92486 1.000 74.29909 429 LYS C C 1
ATOM 6415 O O . LYS C 1 26 ? 46.38011 9.66086 155.20570 1.000 66.17659 429 LYS C O 1
ATOM 6421 N N . GLU C 1 27 ? 45.28009 9.77597 157.16949 1.000 79.49815 430 GLU C N 1
ATOM 6422 C CA . GLU C 1 27 ? 46.26420 10.64451 157.79699 1.000 76.21941 430 GLU C CA 1
ATOM 6423 C C . GLU C 1 27 ? 47.42660 9.81917 158.33813 1.000 75.89972 430 GLU C C 1
ATOM 6424 O O . GLU C 1 27 ? 47.25264 8.67746 158.77224 1.000 78.14139 430 GLU C O 1
ATOM 6430 N N . LEU C 1 28 ? 48.62192 10.42005 158.32409 1.000 73.09363 431 LEU C N 1
ATOM 6431 C CA . LEU C 1 28 ? 49.82147 9.70657 158.75917 1.000 59.41662 431 LEU C CA 1
ATOM 6432 C C . LEU C 1 28 ? 49.74401 9.27779 160.21977 1.000 81.18467 431 LEU C C 1
ATOM 6433 O O . LEU C 1 28 ? 50.31721 8.24758 160.59357 1.000 79.01716 431 LEU C O 1
ATOM 6438 N N . SER C 1 29 ? 49.03932 10.03963 161.05768 1.000 84.27209 432 SER C N 1
ATOM 6439 C CA . SER C 1 29 ? 48.90841 9.65170 162.45760 1.000 76.11148 432 SER C CA 1
ATOM 6440 C C . SER C 1 29 ? 48.04499 8.40773 162.60433 1.000 74.28770 432 SER C C 1
ATOM 6441 O O . SER C 1 29 ? 48.22183 7.63813 163.55599 1.000 82.08869 432 SER C O 1
ATOM 6444 N N . LYS C 1 30 ? 47.11419 8.19811 161.67320 1.000 76.27136 433 LYS C N 1
ATOM 6445 C CA . LYS C 1 30 ? 46.20723 7.06030 161.68129 1.000 68.16313 433 LYS C CA 1
ATOM 6446 C C . LYS C 1 30 ? 46.71728 5.91018 160.81631 1.000 72.06272 433 LYS C C 1
ATOM 6447 O O . LYS C 1 30 ? 45.93803 5.01331 160.47331 1.000 68.34851 433 LYS C O 1
ATOM 6449 N N . ILE C 1 31 ? 47.99467 5.91807 160.46670 1.000 70.95050 434 ILE C N 1
ATOM 6450 C CA . ILE C 1 31 ? 48.58914 4.87281 159.62766 1.000 70.78382 434 ILE C CA 1
ATOM 6451 C C . ILE C 1 31 ? 49.30598 3.88735 160.57535 1.000 72.94262 434 ILE C C 1
ATOM 6452 O O . ILE C 1 31 ? 50.32236 4.26616 161.16355 1.000 75.57795 434 ILE C O 1
ATOM 6457 N N . PRO C 1 32 ? 48.80526 2.66421 160.71836 1.000 67.55363 435 PRO C N 1
ATOM 6458 C CA . PRO C 1 32 ? 49.49667 1.73291 161.62310 1.000 64.36473 435 PRO C CA 1
ATOM 6459 C C . PRO C 1 32 ? 50.76520 1.20877 160.97548 1.000 66.04801 435 PRO C C 1
ATOM 6460 O O . PRO C 1 32 ? 50.71877 0.39198 160.04987 1.000 72.75120 435 PRO C O 1
ATOM 6464 N N . MET C 1 33 ? 51.90814 1.67261 161.46401 1.000 59.22241 436 MET C N 1
ATOM 6465 C CA . MET C 1 33 ? 53.20171 1.26693 160.94546 1.000 64.20490 436 MET C CA 1
ATOM 6466 C C . MET C 1 33 ? 54.16733 1.07686 162.10354 1.000 76.17525 436 MET C C 1
ATOM 6467 O O . MET C 1 33 ? 54.05102 1.75174 163.13435 1.000 70.30202 436 MET C O 1
ATOM 6472 N N . PRO C 1 34 ? 55.13284 0.17627 161.95796 1.000 74.20796 437 PRO C N 1
ATOM 6473 C CA . PRO C 1 34 ? 56.12177 -0.02902 163.02232 1.000 67.35851 437 PRO C CA 1
ATOM 6474 C C . PRO C 1 34 ? 57.16590 1.07113 163.10006 1.000 74.21580 437 PRO C C 1
ATOM 6475 O O . PRO C 1 34 ? 57.02953 2.13286 162.48338 1.000 76.03218 437 PRO C O 1
ATOM 6479 N N . VAL C 1 35 ? 58.22282 0.80716 163.87508 1.000 75.04470 438 VAL C N 1
ATOM 6480 C CA . VAL C 1 35 ? 59.28792 1.77609 164.09933 1.000 70.66777 438 VAL C CA 1
ATOM 6481 C C . VAL C 1 35 ? 60.37187 1.70720 163.03025 1.000 68.01534 438 VAL C C 1
ATOM 6482 O O . VAL C 1 35 ? 61.33940 2.47960 163.08525 1.000 59.40677 438 VAL C O 1
ATOM 6486 N N . ASN C 1 36 ? 60.23137 0.81468 162.04666 1.000 64.28041 439 ASN C N 1
ATOM 6487 C CA . ASN C 1 36 ? 61.28618 0.60284 161.05955 1.000 52.78430 439 ASN C CA 1
ATOM 6488 C C . ASN C 1 36 ? 61.52820 1.82473 160.18005 1.000 64.33865 439 ASN C C 1
ATOM 6489 O O . ASN C 1 36 ? 62.65089 2.02192 159.70177 1.000 66.61664 439 ASN C O 1
ATOM 6494 N N . PHE C 1 37 ? 60.50533 2.64757 159.94680 1.000 64.47419 440 PHE C N 1
ATOM 6495 C CA . PHE C 1 37 ? 60.62231 3.79261 159.05147 1.000 60.00806 440 PHE C CA 1
ATOM 6496 C C . PHE C 1 37 ? 60.71832 5.11479 159.80597 1.000 67.08082 440 PHE C C 1
ATOM 6497 O O . PHE C 1 37 ? 60.38401 6.16793 159.25245 1.000 71.62599 440 PHE C O 1
ATOM 6505 N N . ASN C 1 38 ? 61.17063 5.08167 161.05436 1.000 69.63446 441 ASN C N 1
ATOM 6506 C CA . ASN C 1 38 ? 61.30086 6.26749 161.88639 1.000 67.03070 441 ASN C CA 1
ATOM 6507 C C . ASN C 1 38 ? 62.77060 6.62712 162.07289 1.000 70.39992 441 ASN C C 1
ATOM 6508 O O . ASN C 1 38 ? 63.67588 5.90770 161.64213 1.000 72.31033 441 ASN C O 1
ATOM 6513 N N . GLU C 1 39 ? 62.99783 7.77714 162.70628 1.000 50.31869 442 GLU C N 1
ATOM 6514 C CA . GLU C 1 39 ? 64.32465 8.19065 163.13246 1.000 59.33507 442 GLU C CA 1
ATOM 6515 C C . GLU C 1 39 ? 64.32703 8.39675 164.64280 1.000 59.33445 442 GLU C C 1
ATOM 6516 O O . GLU C 1 39 ? 63.30391 8.77941 165.21844 1.000 57.33278 442 GLU C O 1
ATOM 6522 N N . PRO C 1 40 ? 65.45732 8.15345 165.31601 1.000 48.89775 443 PRO C N 1
ATOM 6523 C CA . PRO C 1 40 ? 65.46645 8.21939 166.78593 1.000 62.52380 443 PRO C CA 1
ATOM 6524 C C . PRO C 1 40 ? 65.30414 9.62734 167.34151 1.000 58.49867 443 PRO C C 1
ATOM 6525 O O . PRO C 1 40 ? 66.01921 10.02091 168.26830 1.000 61.96872 443 PRO C O 1
ATOM 6529 N N . LEU C 1 41 ? 64.35902 10.38508 166.78930 1.000 49.15468 444 LEU C N 1
ATOM 6530 C CA . LEU C 1 41 ? 64.06735 11.74125 167.22475 1.000 45.75018 444 LEU C CA 1
ATOM 6531 C C . LEU C 1 41 ? 62.55943 11.93097 167.27309 1.000 52.20391 444 LEU C C 1
ATOM 6532 O O . LEU C 1 41 ? 61.81511 11.31499 166.50597 1.000 57.75231 444 LEU C O 1
ATOM 6537 N N . SER C 1 42 ? 62.11381 12.78583 168.18530 1.000 55.76316 445 SER C N 1
ATOM 6538 C CA . SER C 1 42 ? 60.70249 13.11642 168.27281 1.000 53.27391 445 SER C CA 1
ATOM 6539 C C . SER C 1 42 ? 60.39309 14.30752 167.37507 1.000 61.64839 445 SER C C 1
ATOM 6540 O O . SER C 1 42 ? 61.28735 15.00526 166.89201 1.000 64.37607 445 SER C O 1
ATOM 6543 N N . MET C 1 43 ? 59.09768 14.53114 167.14517 1.000 63.83265 446 MET C N 1
ATOM 6544 C CA . MET C 1 43 ? 58.68655 15.69047 166.36313 1.000 55.47000 446 MET C CA 1
ATOM 6545 C C . MET C 1 43 ? 59.09013 16.98827 167.04916 1.000 53.69764 446 MET C C 1
ATOM 6546 O O . MET C 1 43 ? 59.34448 17.99421 166.37867 1.000 57.12244 446 MET C O 1
ATOM 6551 N N . LEU C 1 44 ? 59.15974 16.98419 168.38120 1.000 59.61119 447 LEU C N 1
ATOM 6552 C CA . LEU C 1 44 ? 59.60792 18.17147 169.10058 1.000 60.44429 447 LEU C CA 1
ATOM 6553 C C . LEU C 1 44 ? 61.07705 18.46446 168.82669 1.000 58.30734 447 LEU C C 1
ATOM 6554 O O . LEU C 1 44 ? 61.45526 19.62274 168.62628 1.000 65.76384 447 LEU C O 1
ATOM 6559 N N . GLN C 1 45 ? 61.91497 17.42789 168.78414 1.000 73.73462 448 GLN C N 1
ATOM 6560 C CA . GLN C 1 45 ? 63.32507 17.63108 168.46906 1.000 72.14675 448 GLN C CA 1
ATOM 6561 C C . GLN C 1 45 ? 63.50555 18.04557 167.01356 1.000 77.38752 448 GLN C C 1
ATOM 6562 O O . GLN C 1 45 ? 64.31122 18.93695 166.69934 1.000 82.58739 448 GLN C O 1
ATOM 6568 N N . ARG C 1 46 ? 62.73005 17.43090 166.11821 1.000 69.59361 449 ARG C N 1
ATOM 6569 C CA . ARG C 1 46 ? 62.78348 17.78775 164.70700 1.000 57.92709 449 ARG C CA 1
ATOM 6570 C C . ARG C 1 46 ? 62.37908 19.24091 164.50670 1.000 56.88414 449 ARG C C 1
ATOM 6571 O O . ARG C 1 46 ? 62.95765 19.95005 163.67496 1.000 75.13036 449 ARG C O 1
ATOM 6579 N N . LEU C 1 47 ? 61.38158 19.70003 165.26370 1.000 57.79674 450 LEU C N 1
ATOM 6580 C CA . LEU C 1 47 ? 60.97570 21.09669 165.19129 1.000 51.33492 450 LEU C CA 1
ATOM 6581 C C . LEU C 1 47 ? 62.02108 22.00698 165.81991 1.000 55.88835 450 LEU C C 1
ATOM 6582 O O . LEU C 1 47 ? 62.22828 23.13014 165.34778 1.000 54.45578 450 LEU C O 1
ATOM 6587 N N . THR C 1 48 ? 62.68654 21.54222 166.88086 1.000 67.42933 451 THR C N 1
ATOM 6588 C CA . THR C 1 48 ? 63.75132 22.31844 167.50236 1.000 64.51073 451 THR C CA 1
ATOM 6589 C C . THR C 1 48 ? 64.94025 22.48024 166.56776 1.000 55.90189 451 THR C C 1
ATOM 6590 O O . THR C 1 48 ? 65.73323 23.41310 166.73734 1.000 50.57280 451 THR C O 1
ATOM 6594 N N . GLU C 1 49 ? 65.05802 21.60957 165.56510 1.000 56.18165 452 GLU C N 1
ATOM 6595 C CA . GLU C 1 49 ? 66.16385 21.72813 164.61976 1.000 59.95889 452 GLU C CA 1
ATOM 6596 C C . GLU C 1 49 ? 66.09620 22.97901 163.75006 1.000 56.92101 452 GLU C C 1
ATOM 6597 O O . GLU C 1 49 ? 67.02614 23.20969 162.96882 1.000 55.72470 452 GLU C O 1
ATOM 6603 N N . ASP C 1 50 ? 65.03033 23.77932 163.84647 1.000 55.49022 453 ASP C N 1
ATOM 6604 C CA . ASP C 1 50 ? 64.99474 25.04119 163.11280 1.000 58.46791 453 ASP C CA 1
ATOM 6605 C C . ASP C 1 50 ? 66.11201 25.97950 163.54675 1.000 54.70650 453 ASP C C 1
ATOM 6606 O O . ASP C 1 50 ? 66.55463 26.82089 162.75712 1.000 70.08457 453 ASP C O 1
ATOM 6611 N N . LEU C 1 51 ? 66.57927 25.85307 164.78726 1.000 54.25733 454 LEU C N 1
ATOM 6612 C CA . LEU C 1 51 ? 67.65508 26.67819 165.32022 1.000 59.93168 454 LEU C CA 1
ATOM 6613 C C . LEU C 1 51 ? 69.04190 26.19979 164.89845 1.000 70.36149 454 LEU C C 1
ATOM 6614 O O . LEU C 1 51 ? 70.03400 26.60638 165.51575 1.000 81.47223 454 LEU C O 1
ATOM 6619 N N . GLU C 1 52 ? 69.13220 25.34163 163.87925 1.000 56.27664 455 GLU C N 1
ATOM 6620 C CA . GLU C 1 52 ? 70.43091 24.82945 163.45242 1.000 56.56957 455 GLU C CA 1
ATOM 6621 C C . GLU C 1 52 ? 71.32961 25.94922 162.94294 1.000 55.21043 455 GLU C C 1
ATOM 6622 O O . GLU C 1 52 ? 72.51843 26.00475 163.27785 1.000 64.57791 455 GLU C O 1
ATOM 6628 N N . TYR C 1 53 ? 70.78095 26.85060 162.13632 1.000 69.40198 456 TYR C N 1
ATOM 6629 C CA . TYR C 1 53 ? 71.53473 27.98635 161.60673 1.000 79.17780 456 TYR C CA 1
ATOM 6630 C C . TYR C 1 53 ? 71.13208 29.27363 162.32357 1.000 78.32154 456 TYR C C 1
ATOM 6631 O O . TYR C 1 53 ? 70.73445 30.27236 161.71744 1.000 79.67225 456 TYR C O 1
ATOM 6640 N N . HIS C 1 54 ? 71.24825 29.23044 163.65082 1.000 70.53619 457 HIS C N 1
ATOM 6641 C CA . HIS C 1 54 ? 70.91402 30.37443 164.48654 1.000 74.28471 457 HIS C CA 1
ATOM 6642 C C . HIS C 1 54 ? 71.86802 31.54835 164.29465 1.000 80.78468 457 HIS C C 1
ATOM 6643 O O . HIS C 1 54 ? 71.55926 32.65463 164.75338 1.000 86.12991 457 HIS C O 1
ATOM 6650 N N . GLU C 1 55 ? 73.01505 31.33811 163.63896 1.000 82.42859 458 GLU C N 1
ATOM 6651 C CA . GLU C 1 55 ? 73.92894 32.44513 163.37373 1.000 84.21839 458 GLU C CA 1
ATOM 6652 C C . GLU C 1 55 ? 73.28554 33.50580 162.49220 1.000 84.34448 458 GLU C C 1
ATOM 6653 O O . GLU C 1 55 ? 73.67588 34.67720 162.54693 1.000 92.49698 458 GLU C O 1
ATOM 6659 N N . LEU C 1 56 ? 72.30183 33.12111 161.67682 1.000 72.40595 459 LEU C N 1
ATOM 6660 C CA . LEU C 1 56 ? 71.62212 34.10224 160.83896 1.000 75.32170 459 LEU C CA 1
ATOM 6661 C C . LEU C 1 56 ? 70.85385 35.11045 161.68397 1.000 77.14025 459 LEU C C 1
ATOM 6662 O O . LEU C 1 56 ? 70.94459 36.31983 161.45088 1.000 79.32777 459 LEU C O 1
ATOM 6667 N N . LEU C 1 57 ? 70.12697 34.63814 162.69899 1.000 79.20539 460 LEU C N 1
ATOM 6668 C CA . LEU C 1 57 ? 69.42195 35.55884 163.58481 1.000 72.32166 460 LEU C CA 1
ATOM 6669 C C . LEU C 1 57 ? 70.39521 36.34694 164.45310 1.000 78.50430 460 LEU C C 1
ATOM 6670 O O . LEU C 1 57 ? 70.15344 37.52601 164.74845 1.000 75.64481 460 LEU C O 1
ATOM 6675 N N . ASP C 1 58 ? 71.50747 35.72050 164.84854 1.000 77.13218 461 ASP C N 1
ATOM 6676 C CA . ASP C 1 58 ? 72.51921 36.41972 165.63290 1.000 77.78132 461 ASP C CA 1
ATOM 6677 C C . ASP C 1 58 ? 73.09882 37.59414 164.85476 1.000 83.16782 461 ASP C C 1
ATOM 6678 O O . ASP C 1 58 ? 73.29163 38.68261 165.40939 1.000 87.66560 461 ASP C O 1
ATOM 6683 N N . ARG C 1 59 ? 73.38484 37.39327 163.56470 1.000 87.52356 462 ARG C N 1
ATOM 6684 C CA . ARG C 1 59 ? 73.87445 38.49702 162.74496 1.000 88.55574 462 ARG C CA 1
ATOM 6685 C C . ARG C 1 59 ? 72.75879 39.47328 162.39335 1.000 84.17672 462 ARG C C 1
ATOM 6686 O O . ARG C 1 59 ? 73.02442 40.66069 162.17460 1.000 93.12988 462 ARG C O 1
ATOM 6694 N N . ALA C 1 60 ? 71.51179 38.99762 162.32923 1.000 79.90645 463 ALA C N 1
ATOM 6695 C CA . ALA C 1 60 ? 70.39712 39.89200 162.04422 1.000 80.20450 463 ALA C CA 1
ATOM 6696 C C . ALA C 1 60 ? 70.16550 40.86325 163.18929 1.000 80.26854 463 ALA C C 1
ATOM 6697 O O . ALA C 1 60 ? 69.72719 41.99693 162.96258 1.000 81.56430 463 ALA C O 1
ATOM 6699 N N . ALA C 1 61 ? 70.44599 40.43517 164.42096 1.000 84.27466 464 ALA C N 1
ATOM 6700 C CA . ALA C 1 61 ? 70.30589 41.33658 165.55756 1.000 83.68415 464 ALA C CA 1
ATOM 6701 C C . ALA C 1 61 ? 71.29236 42.49657 165.49464 1.000 86.71774 464 ALA C C 1
ATOM 6702 O O . ALA C 1 61 ? 71.05431 43.53114 166.12694 1.000 81.65828 464 ALA C O 1
ATOM 6704 N N . LYS C 1 62 ? 72.38566 42.35185 164.74267 1.000 91.22379 465 LYS C N 1
ATOM 6705 C CA . LYS C 1 62 ? 73.39120 43.39644 164.59195 1.000 88.76717 465 LYS C CA 1
ATOM 6706 C C . LYS C 1 62 ? 73.24812 44.15594 163.27632 1.000 82.87769 465 LYS C C 1
ATOM 6707 O O . LYS C 1 62 ? 74.24522 44.64074 162.73031 1.000 103.95881 465 LYS C O 1
ATOM 6713 N N . CYS C 1 63 ? 72.02860 44.27819 162.75876 1.000 77.16219 466 CYS C N 1
ATOM 6714 C CA . CYS C 1 63 ? 71.76843 44.98829 161.51257 1.000 83.67911 466 CYS C CA 1
ATOM 6715 C C . CYS C 1 63 ? 71.02395 46.27654 161.82680 1.000 83.07806 466 CYS C C 1
ATOM 6716 O O . CYS C 1 63 ? 69.91099 46.24222 162.36259 1.000 81.72844 466 CYS C O 1
ATOM 6719 N N . GLU C 1 64 ? 71.64216 47.40869 161.49162 1.000 84.91917 467 GLU C N 1
ATOM 6720 C CA . GLU C 1 64 ? 71.00210 48.69500 161.73221 1.000 83.25611 467 GLU C CA 1
ATOM 6721 C C . GLU C 1 64 ? 69.84240 48.90034 160.76444 1.000 90.72932 467 GLU C C 1
ATOM 6722 O O . GLU C 1 64 ? 68.77702 49.39465 161.15056 1.000 81.16151 467 GLU C O 1
ATOM 6728 N N . ASN C 1 65 ? 70.04328 48.53130 159.50105 1.000 94.46415 468 ASN C N 1
ATOM 6729 C CA . ASN C 1 65 ? 69.00578 48.63392 158.48487 1.000 91.57446 468 ASN C CA 1
ATOM 6730 C C . ASN C 1 65 ? 67.96411 47.53999 158.69134 1.000 91.18781 468 ASN C C 1
ATOM 6731 O O . ASN C 1 65 ? 68.30241 46.35615 158.78482 1.000 90.34031 468 ASN C O 1
ATOM 6736 N N . SER C 1 66 ? 66.69306 47.93970 158.77129 1.000 88.03609 469 SER C N 1
ATOM 6737 C CA . SER C 1 66 ? 65.62147 46.96415 158.94901 1.000 86.19966 469 SER C CA 1
ATOM 6738 C C . SER C 1 66 ? 65.47503 46.06824 157.72262 1.000 84.10276 469 SER C C 1
ATOM 6739 O O . SER C 1 66 ? 65.20826 44.86612 157.85124 1.000 80.00026 469 SER C O 1
ATOM 6742 N N . LEU C 1 67 ? 65.66774 46.63123 156.52752 1.000 89.45879 470 LEU C N 1
ATOM 6743 C CA . LEU C 1 67 ? 65.53228 45.85007 155.30178 1.000 85.90098 470 LEU C CA 1
ATOM 6744 C C . LEU C 1 67 ? 66.62495 44.78977 155.19756 1.000 88.77012 470 LEU C C 1
ATOM 6745 O O . LEU C 1 67 ? 66.35531 43.64118 154.82253 1.00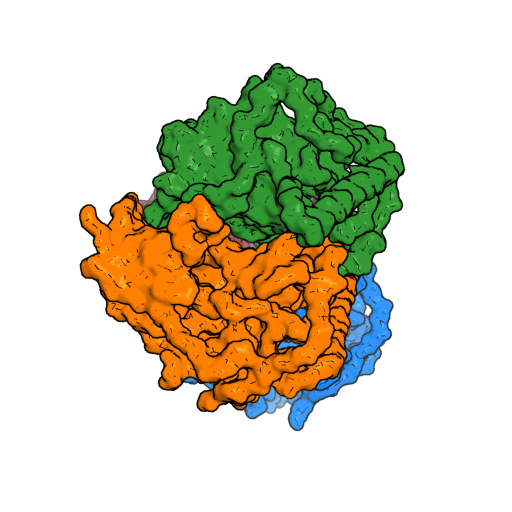0 86.38817 470 LEU C O 1
ATOM 6750 N N . GLU C 1 68 ? 67.86331 45.14853 155.54322 1.000 86.66802 471 GLU C N 1
ATOM 6751 C CA . GLU C 1 68 ? 68.94657 44.16983 155.53642 1.000 85.12169 471 GLU C CA 1
ATOM 6752 C C . GLU C 1 68 ? 68.72416 43.09216 156.59372 1.000 89.39163 471 GLU C C 1
ATOM 6753 O O . GLU C 1 68 ? 69.06775 41.91680 156.38272 1.000 86.60437 471 GLU C O 1
ATOM 6759 N N . GLN C 1 69 ? 68.10678 43.46238 157.71639 1.000 91.02168 472 GLN C N 1
ATOM 6760 C CA . GLN C 1 69 ? 67.76560 42.46763 158.72411 1.000 83.41938 472 GLN C CA 1
ATOM 6761 C C . GLN C 1 69 ? 66.71128 41.50477 158.19470 1.000 82.17938 472 GLN C C 1
ATOM 6762 O O . GLN C 1 69 ? 66.76853 40.29701 158.46310 1.000 77.63959 472 GLN C O 1
ATOM 6768 N N . LEU C 1 70 ? 65.74286 42.01872 157.43271 1.000 87.19826 473 LEU C N 1
ATOM 6769 C CA . LEU C 1 70 ? 64.77579 41.12853 156.80195 1.000 79.78199 473 LEU C CA 1
ATOM 6770 C C . LEU C 1 70 ? 65.45232 40.23684 155.76948 1.000 77.20017 473 LEU C C 1
ATOM 6771 O O . LEU C 1 70 ? 65.04166 39.08666 155.57164 1.000 72.45023 473 LEU C O 1
ATOM 6776 N N . CYS C 1 71 ? 66.51992 40.73655 155.14593 1.000 81.46429 474 CYS C N 1
ATOM 6777 C CA . CYS C 1 71 ? 67.29024 39.92083 154.21177 1.000 89.07948 474 CYS C CA 1
ATOM 6778 C C . CYS C 1 71 ? 67.95909 38.75258 154.93069 1.000 79.98589 474 CYS C C 1
ATOM 6779 O O . CYS C 1 71 ? 68.03862 37.64646 154.38495 1.000 82.16707 474 CYS C O 1
ATOM 6782 N N . TYR C 1 72 ? 68.44274 38.97734 156.15554 1.000 81.85653 475 TYR C N 1
ATOM 6783 C CA . TYR C 1 72 ? 68.97958 37.86333 156.94657 1.000 80.22595 475 TYR C CA 1
ATOM 6784 C C . TYR C 1 72 ? 67.87865 36.88921 157.38506 1.000 76.13335 475 TYR C C 1
ATOM 6785 O O . TYR C 1 72 ? 68.05498 35.65883 157.33019 1.000 68.31451 475 TYR C O 1
ATOM 6794 N N . VAL C 1 73 ? 66.73189 37.42036 157.81869 1.000 79.57426 476 VAL C N 1
ATOM 6795 C CA . VAL C 1 73 ? 65.64476 36.56568 158.30093 1.000 65.64523 476 VAL C CA 1
ATOM 6796 C C . VAL C 1 73 ? 65.12675 35.66572 157.18142 1.000 66.77326 476 VAL C C 1
ATOM 6797 O O . VAL C 1 73 ? 64.75125 34.50383 157.41249 1.000 64.30534 476 VAL C O 1
ATOM 6801 N N . ALA C 1 74 ? 65.08821 36.18750 155.95290 1.000 74.41620 477 ALA C N 1
ATOM 6802 C CA . ALA C 1 74 ? 64.61100 35.38148 154.83536 1.000 70.42144 477 ALA C CA 1
ATOM 6803 C C . ALA C 1 74 ? 65.50358 34.16729 154.61503 1.000 67.15821 477 ALA C C 1
ATOM 6804 O O . ALA C 1 74 ? 65.01295 33.07542 154.30449 1.000 67.54836 477 ALA C O 1
ATOM 6806 N N . ALA C 1 75 ? 66.81836 34.33376 154.77316 1.000 72.22359 478 ALA C N 1
ATOM 6807 C CA . ALA C 1 75 ? 67.70629 33.17942 154.70108 1.000 68.80349 478 ALA C CA 1
ATOM 6808 C C . ALA C 1 75 ? 67.48944 32.23792 155.87502 1.000 65.96236 478 ALA C C 1
ATOM 6809 O O . ALA C 1 75 ? 67.63774 31.01532 155.72572 1.000 67.21711 478 ALA C O 1
ATOM 6811 N N . PHE C 1 76 ? 67.11485 32.77949 157.03952 1.000 69.41366 479 PHE C N 1
ATOM 6812 C CA . PHE C 1 76 ? 66.83886 31.88320 158.16093 1.000 72.37067 479 PHE C CA 1
ATOM 6813 C C . PHE C 1 76 ? 65.63581 30.99416 157.87988 1.000 72.48542 479 PHE C C 1
ATOM 6814 O O . PHE C 1 76 ? 65.60947 29.83504 158.31162 1.000 67.48110 479 PHE C O 1
ATOM 6822 N N . THR C 1 77 ? 64.63926 31.51201 157.15893 1.000 68.18131 480 THR C N 1
ATOM 6823 C CA . THR C 1 77 ? 63.46885 30.68648 156.85729 1.000 53.46225 480 THR C CA 1
ATOM 6824 C C . THR C 1 77 ? 63.82335 29.51746 155.94109 1.000 61.36073 480 THR C C 1
ATOM 6825 O O . THR C 1 77 ? 63.28517 28.41510 156.10004 1.000 58.12723 480 THR C O 1
ATOM 6829 N N . VAL C 1 78 ? 64.72422 29.73434 154.97973 1.000 67.27895 481 VAL C N 1
ATOM 6830 C CA . VAL C 1 78 ? 65.08765 28.66995 154.04622 1.000 71.23652 481 VAL C CA 1
ATOM 6831 C C . VAL C 1 78 ? 66.07833 27.69625 154.67402 1.000 70.91563 481 VAL C C 1
ATOM 6832 O O . VAL C 1 78 ? 66.10600 26.51334 154.30953 1.000 69.92318 481 VAL C O 1
ATOM 6836 N N . SER C 1 79 ? 66.87369 28.15197 155.64577 1.000 65.19497 482 SER C N 1
ATOM 6837 C CA . SER C 1 79 ? 67.90473 27.28505 156.20801 1.000 68.53311 482 SER C CA 1
ATOM 6838 C C . SER C 1 79 ? 67.31837 26.03363 156.85239 1.000 70.96740 482 SER C C 1
ATOM 6839 O O . SER C 1 79 ? 67.99384 25.00012 156.92221 1.000 62.25251 482 SER C O 1
ATOM 6842 N N . SER C 1 80 ? 66.07089 26.10143 157.32494 1.000 88.01278 483 SER C N 1
ATOM 6843 C CA . SER C 1 80 ? 65.48100 24.95696 158.01310 1.000 88.73156 483 SER C CA 1
ATOM 6844 C C . SER C 1 80 ? 65.25653 23.76888 157.08359 1.000 79.65035 483 SER C C 1
ATOM 6845 O O . SER C 1 80 ? 65.27412 22.62021 157.53911 1.000 81.89656 483 SER C O 1
ATOM 6848 N N . TYR C 1 81 ? 65.05753 24.00836 155.79088 1.000 78.94933 484 TYR C N 1
ATOM 6849 C CA . TYR C 1 81 ? 64.79762 22.92336 154.85416 1.000 72.31501 484 TYR C CA 1
ATOM 6850 C C . TYR C 1 81 ? 66.06842 22.32429 154.26613 1.000 71.38207 484 TYR C C 1
ATOM 6851 O O . TYR C 1 81 ? 65.98110 21.47750 153.37157 1.000 75.97465 484 TYR C O 1
ATOM 6860 N N . SER C 1 82 ? 67.24210 22.73246 154.75082 1.000 72.94021 485 SER C N 1
ATOM 6861 C CA . SER C 1 82 ? 68.48775 22.15825 154.25775 1.000 71.20126 485 SER C CA 1
ATOM 6862 C C . SER C 1 82 ? 68.68707 20.72509 154.73032 1.000 73.14522 485 SER C C 1
ATOM 6863 O O . SER C 1 82 ? 69.43080 19.97265 154.09272 1.000 82.67216 485 SER C O 1
ATOM 6866 N N . THR C 1 83 ? 68.04775 20.33689 155.83461 1.000 71.49723 486 THR C N 1
ATOM 6867 C CA . THR C 1 83 ? 68.18067 18.98568 156.36306 1.000 77.72585 486 THR C CA 1
ATOM 6868 C C . THR C 1 83 ? 67.24875 17.98873 155.68734 1.000 84.07966 486 THR C C 1
ATOM 6869 O O . THR C 1 83 ? 67.46807 16.77861 155.80723 1.000 86.37940 486 THR C O 1
ATOM 6873 N N . THR C 1 84 ? 66.22396 18.46500 154.98004 1.000 80.21790 487 THR C N 1
ATOM 6874 C CA . THR C 1 84 ? 65.22770 17.59260 154.37120 1.000 73.82379 487 THR C CA 1
ATOM 6875 C C . THR C 1 84 ? 65.72038 16.91459 153.09888 1.000 74.91653 487 THR C C 1
ATOM 6876 O O . THR C 1 84 ? 65.02581 16.03116 152.58240 1.000 81.56401 487 THR C O 1
ATOM 6880 N N . VAL C 1 85 ? 66.88487 17.30852 152.57749 1.000 75.26964 488 VAL C N 1
ATOM 6881 C CA . VAL C 1 85 ? 67.35556 16.75428 151.31187 1.000 72.32325 488 VAL C CA 1
ATOM 6882 C C . VAL C 1 85 ? 67.65308 15.26432 151.45013 1.000 74.19314 488 VAL C C 1
ATOM 6883 O O . VAL C 1 85 ? 67.36369 14.47729 150.54122 1.000 72.73154 488 VAL C O 1
ATOM 6887 N N . PHE C 1 86 ? 68.21497 14.84574 152.58344 1.000 76.24921 489 PHE C N 1
ATOM 6888 C CA . PHE C 1 86 ? 68.57451 13.44513 152.78416 1.000 76.05677 489 PHE C CA 1
ATOM 6889 C C . PHE C 1 86 ? 67.71211 12.71749 153.80317 1.000 75.35925 489 PHE C C 1
ATOM 6890 O O . PHE C 1 86 ? 67.42958 11.53079 153.61819 1.000 66.92148 489 PHE C O 1
ATOM 6898 N N . ARG C 1 87 ? 67.27733 13.37953 154.87434 1.000 73.50026 490 ARG C N 1
ATOM 6899 C CA . ARG C 1 87 ? 66.52176 12.69473 155.92031 1.000 73.96089 490 ARG C CA 1
ATOM 6900 C C . ARG C 1 87 ? 65.08362 12.48004 155.47502 1.000 70.05058 490 ARG C C 1
ATOM 6901 O O . ARG C 1 87 ? 64.28828 13.42336 155.42299 1.000 62.53545 490 ARG C O 1
ATOM 6909 N N . THR C 1 88 ? 64.75471 11.23088 155.16244 1.000 70.47977 491 THR C N 1
ATOM 6910 C CA . THR C 1 88 ? 63.40811 10.85458 154.76499 1.000 67.15117 491 THR C CA 1
ATOM 6911 C C . THR C 1 88 ? 62.83716 9.87894 155.78502 1.000 74.03323 491 THR C C 1
ATOM 6912 O O . THR C 1 88 ? 62.32180 8.81584 155.42379 1.000 75.96543 491 THR C O 1
ATOM 6916 N N . SER C 1 89 ? 62.93128 10.23413 157.06376 1.000 79.51187 492 SER C N 1
ATOM 6917 C CA . SER C 1 89 ? 62.45424 9.39622 158.15111 1.000 63.08392 492 SER C CA 1
ATOM 6918 C C . SER C 1 89 ? 61.39660 10.14904 158.94574 1.000 69.95575 492 SER C C 1
ATOM 6919 O O . SER C 1 89 ? 61.42742 11.38012 159.04407 1.000 72.01145 492 SER C O 1
ATOM 6922 N N . LYS C 1 90 ? 60.45697 9.39283 159.51050 1.000 55.25464 493 LYS C N 1
ATOM 6923 C CA . LYS C 1 90 ? 59.34135 9.97428 160.24679 1.000 56.26361 493 LYS C CA 1
ATOM 6924 C C . LYS C 1 90 ? 59.71565 10.14638 161.71220 1.000 61.70884 493 LYS C C 1
ATOM 6925 O O . LYS C 1 90 ? 60.03638 9.15223 162.37687 1.000 69.65411 493 LYS C O 1
ATOM 6931 N N . PRO C 1 91 ? 59.70317 11.36234 162.25059 1.000 51.98236 494 PRO C N 1
ATOM 6932 C CA . PRO C 1 91 ? 59.94615 11.52610 163.68511 1.000 52.51613 494 PRO C CA 1
ATOM 6933 C C . PRO C 1 91 ? 58.81180 10.92082 164.49318 1.000 65.02898 494 PRO C C 1
ATOM 6934 O O . PRO C 1 91 ? 57.67244 10.82016 164.03088 1.000 67.38960 494 PRO C O 1
ATOM 6938 N N . PHE C 1 92 ? 59.14041 10.50933 165.71501 1.000 57.71469 495 PHE C N 1
ATOM 6939 C CA . PHE C 1 92 ? 58.15137 9.87972 166.57901 1.000 54.88455 495 PHE C CA 1
ATOM 6940 C C . PHE C 1 92 ? 57.00527 10.83724 166.87086 1.000 60.58029 495 PHE C C 1
ATOM 6941 O O . PHE C 1 92 ? 57.22402 12.00358 167.21014 1.000 55.55670 495 PHE C O 1
ATOM 6949 N N . ASN C 1 93 ? 55.78591 10.34323 166.72265 1.000 67.91743 496 ASN C N 1
ATOM 6950 C CA . ASN C 1 93 ? 54.60145 11.10775 167.08044 1.000 58.70716 496 ASN C CA 1
ATOM 6951 C C . ASN C 1 93 ? 54.59490 11.31403 168.58940 1.000 61.95849 496 ASN C C 1
ATOM 6952 O O . ASN C 1 93 ? 54.37458 10.34689 169.33108 1.000 64.61925 496 ASN C O 1
ATOM 6957 N N . PRO C 1 94 ? 54.83483 12.52486 169.08622 1.000 55.61789 497 PRO C N 1
ATOM 6958 C CA . PRO C 1 94 ? 55.02701 12.70567 170.52931 1.000 57.23483 497 PRO C CA 1
ATOM 6959 C C . PRO C 1 94 ? 53.73880 12.51304 171.31316 1.000 60.61180 497 PRO C C 1
ATOM 6960 O O . PRO C 1 94 ? 52.63468 12.73363 170.80978 1.000 57.76459 497 PRO C O 1
ATOM 6964 N N . LEU C 1 95 ? 53.89664 12.08947 172.56642 1.000 58.02782 498 LEU C N 1
ATOM 6965 C CA . LEU C 1 95 ? 52.75427 11.88754 173.44605 1.000 60.55576 498 LEU C CA 1
ATOM 6966 C C . LEU C 1 95 ? 52.16990 13.23094 173.88124 1.000 58.70504 498 LEU C C 1
ATOM 6967 O O . LEU C 1 95 ? 52.73313 14.29938 173.63085 1.000 66.96713 498 LEU C O 1
ATOM 6972 N N . LEU C 1 96 ? 51.01962 13.16041 174.55666 1.000 59.46194 499 LEU C N 1
ATOM 6973 C CA . LEU C 1 96 ? 50.26589 14.37051 174.87257 1.000 57.95938 499 LEU C CA 1
ATOM 6974 C C . LEU C 1 96 ? 51.05457 15.31413 175.77146 1.000 57.12212 499 LEU C C 1
ATOM 6975 O O . LEU C 1 96 ? 51.05973 16.52787 175.54840 1.000 69.81556 499 LEU C O 1
ATOM 6980 N N . GLY C 1 97 ? 51.71184 14.78786 176.79798 1.000 50.53464 500 GLY C N 1
ATOM 6981 C CA . GLY C 1 97 ? 52.47512 15.61266 177.70975 1.000 64.29861 500 GLY C CA 1
ATOM 6982 C C . GLY C 1 97 ? 53.95320 15.72663 177.40993 1.000 69.66161 500 GLY C C 1
ATOM 6983 O O . GLY C 1 97 ? 54.68039 16.33545 178.20372 1.000 78.44851 500 GLY C O 1
ATOM 6984 N N . GLU C 1 98 ? 54.42219 15.17041 176.29532 1.000 51.52443 501 GLU C N 1
ATOM 6985 C CA . GLU C 1 98 ? 55.85159 15.11910 176.02083 1.000 51.20988 501 GLU C CA 1
ATOM 6986 C C . GLU C 1 98 ? 56.41412 16.51590 175.78345 1.000 50.87506 501 GLU C C 1
ATOM 6987 O O . GLU C 1 98 ? 55.77183 17.36857 175.16454 1.000 56.25501 501 GLU C O 1
ATOM 6993 N N . THR C 1 99 ? 57.62437 16.74688 176.28850 1.000 62.56673 502 THR C N 1
ATOM 6994 C CA . THR C 1 99 ? 58.33489 18.00796 176.12441 1.000 54.98721 502 THR C CA 1
ATOM 6995 C C . THR C 1 99 ? 59.73488 17.72826 175.58935 1.000 60.60688 502 THR C C 1
ATOM 6996 O O . THR C 1 99 ? 60.13973 16.57575 175.40783 1.000 59.08934 502 THR C O 1
ATOM 7000 N N . PHE C 1 100 ? 60.47288 18.80475 175.33023 1.000 61.01586 503 PHE C N 1
ATOM 7001 C CA . PHE C 1 100 ? 61.87407 18.69800 174.92563 1.000 59.76843 503 PHE C CA 1
ATOM 7002 C C . PHE C 1 100 ? 62.56022 20.03043 175.17378 1.000 61.60493 503 PHE C C 1
ATOM 7003 O O . PHE C 1 100 ? 62.10539 21.06336 174.67057 1.000 55.28950 503 PHE C O 1
ATOM 7011 N N . GLU C 1 101 ? 63.64822 20.00826 175.93872 1.000 63.38964 504 GLU C N 1
ATOM 7012 C CA . GLU C 1 101 ? 64.40773 21.20322 176.26786 1.000 61.40871 504 GLU C CA 1
ATOM 7013 C C . GLU C 1 101 ? 65.75793 21.19687 175.56361 1.000 65.48424 504 GLU C C 1
ATOM 7014 O O . GLU C 1 101 ? 66.26408 20.15459 175.13589 1.000 66.80241 504 GLU C O 1
ATOM 7020 N N . LEU C 1 102 ? 66.33285 22.39387 175.44439 1.000 63.59640 505 LEU C N 1
ATOM 7021 C CA . LEU C 1 102 ? 67.67585 22.56998 174.88852 1.000 51.56075 505 LEU C CA 1
ATOM 7022 C C . LEU C 1 102 ? 68.24733 23.84056 175.52278 1.000 64.06205 505 LEU C C 1
ATOM 7023 O O . LEU C 1 102 ? 68.06472 24.94336 175.00359 1.000 67.20637 505 LEU C O 1
ATOM 7028 N N . ASP C 1 103 ? 68.88514 23.67013 176.68216 1.000 73.63004 506 ASP C N 1
ATOM 7029 C CA . ASP C 1 103 ? 69.46658 24.77545 177.44700 1.000 78.25562 506 ASP C CA 1
ATOM 7030 C C . ASP C 1 103 ? 70.92675 24.94295 177.03850 1.000 75.11313 506 ASP C C 1
ATOM 7031 O O . ASP C 1 103 ? 71.85078 24.52126 177.73591 1.000 84.66390 506 ASP C O 1
ATOM 7036 N N . ARG C 1 104 ? 71.14681 25.57655 175.88714 1.000 60.00701 507 ARG C N 1
ATOM 7037 C CA . ARG C 1 104 ? 72.50521 25.72636 175.36876 1.000 71.70630 507 ARG C CA 1
ATOM 7038 C C . ARG C 1 104 ? 72.80209 27.21862 175.22965 1.000 78.16685 507 ARG C C 1
ATOM 7039 O O . ARG C 1 104 ? 72.76169 27.78181 174.13367 1.000 82.48347 507 ARG C O 1
ATOM 7047 N N . LEU C 1 105 ? 73.07679 27.86296 176.36686 1.000 90.65584 508 LEU C N 1
ATOM 7048 C CA . LEU C 1 105 ? 73.38542 29.28844 176.41527 1.000 79.62982 508 LEU C CA 1
ATOM 7049 C C . LEU C 1 105 ? 74.87125 29.55821 176.20055 1.000 88.53708 508 LEU C C 1
ATOM 7050 O O . LEU C 1 105 ? 75.23962 30.44734 175.42765 1.000 90.69502 508 LEU C O 1
ATOM 7055 N N . GLU C 1 106 ? 75.73631 28.80743 176.88469 1.000 90.45968 509 GLU C N 1
ATOM 7056 C CA . GLU C 1 106 ? 77.17106 29.02493 176.73754 1.000 94.94136 509 GLU C CA 1
ATOM 7057 C C . GLU C 1 106 ? 77.68576 28.47446 175.41404 1.000 97.03810 509 GLU C C 1
ATOM 7058 O O . GLU C 1 106 ? 78.60710 29.04758 174.82151 1.000 86.58139 509 GLU C O 1
ATOM 7064 N N . GLU C 1 107 ? 77.10329 27.37636 174.93355 1.000 106.81478 510 GLU C N 1
ATOM 7065 C CA . GLU C 1 107 ? 77.56999 26.71984 173.71912 1.000 109.36730 510 GLU C CA 1
ATOM 7066 C C . GLU C 1 107 ? 76.96866 27.32854 172.46082 1.000 100.11315 510 GLU C C 1
ATOM 7067 O O . GLU C 1 107 ? 77.67051 27.49521 171.45713 1.000 95.65576 510 GLU C O 1
ATOM 7073 N N . ASN C 1 108 ? 75.68706 27.66404 172.49758 1.000 91.02050 511 ASN C N 1
ATOM 7074 C CA . ASN C 1 108 ? 74.99572 28.22609 171.34525 1.000 93.79543 511 ASN C CA 1
ATOM 7075 C C . ASN C 1 108 ? 74.45636 29.62281 171.58583 1.000 88.31724 511 ASN C C 1
ATOM 7076 O O . ASN C 1 108 ? 74.60156 30.49300 170.72232 1.000 88.74414 511 ASN C O 1
ATOM 7081 N N . GLY C 1 109 ? 73.83337 29.85165 172.72970 1.000 88.40717 512 GLY C N 1
ATOM 7082 C CA . GLY C 1 109 ? 73.30297 31.14056 173.08108 1.000 70.81955 512 GLY C CA 1
ATOM 7083 C C . GLY C 1 109 ? 71.79771 31.21347 173.21007 1.000 75.92696 512 GLY C C 1
ATOM 7084 O O . GLY C 1 109 ? 71.24380 32.30923 173.08118 1.000 75.24230 512 GLY C O 1
ATOM 7085 N N . TYR C 1 110 ? 71.12120 30.09995 173.48591 1.000 76.03504 513 TYR C N 1
ATOM 7086 C CA . TYR C 1 110 ? 69.67251 30.13549 173.59691 1.000 60.85032 513 TYR C CA 1
ATOM 7087 C C . TYR C 1 110 ? 69.16027 29.01461 174.49282 1.000 70.91303 513 TYR C C 1
ATOM 7088 O O . TYR C 1 110 ? 69.88093 28.07803 174.86197 1.000 71.80424 513 TYR C O 1
ATOM 7097 N N . ARG C 1 111 ? 67.88613 29.15248 174.84451 1.000 68.97115 514 ARG C N 1
ATOM 7098 C CA . ARG C 1 111 ? 67.13394 28.17537 175.61922 1.000 65.02514 514 ARG C CA 1
ATOM 7099 C C . ARG C 1 111 ? 65.88190 27.85101 174.81936 1.000 64.16369 514 ARG C C 1
ATOM 7100 O O . ARG C 1 111 ? 65.03294 28.72649 174.60880 1.000 68.94590 514 ARG C O 1
ATOM 7108 N N . SER C 1 112 ? 65.81954 26.62691 174.30438 1.000 59.30750 515 SER C N 1
ATOM 7109 C CA . SER C 1 112 ? 64.68539 26.13182 173.53997 1.000 60.30443 515 SER C CA 1
ATOM 7110 C C . SER C 1 112 ? 63.82385 25.21801 174.40149 1.000 60.48889 515 SER C C 1
ATOM 7111 O O . SER C 1 112 ? 64.33730 24.47073 175.23672 1.000 64.94531 515 SER C O 1
ATOM 7114 N N . LEU C 1 113 ? 62.51482 25.26150 174.17144 1.000 59.01603 516 LEU C N 1
ATOM 7115 C CA . LEU C 1 113 ? 61.56817 24.41301 174.87929 1.000 52.07244 516 LEU C CA 1
ATOM 7116 C C . LEU C 1 113 ? 60.37462 24.15804 173.97638 1.000 54.65197 516 LEU C C 1
ATOM 7117 O O . LEU C 1 113 ? 59.76763 25.10253 173.46476 1.000 60.84018 516 LEU C O 1
ATOM 7122 N N . CYS C 1 114 ? 60.03251 22.88756 173.80171 1.000 70.27336 517 CYS C N 1
ATOM 7123 C CA . CYS C 1 114 ? 58.86944 22.49339 173.02709 1.000 63.42647 517 CYS C CA 1
ATOM 7124 C C . CYS C 1 114 ? 58.00516 21.57596 173.87439 1.000 72.94313 517 CYS C C 1
ATOM 7125 O O . CYS C 1 114 ? 58.50492 20.85277 174.73942 1.000 73.37993 517 CYS C O 1
ATOM 7128 N N . GLU C 1 115 ? 56.70380 21.60573 173.61014 1.000 59.82119 518 GLU C N 1
ATOM 7129 C CA . GLU C 1 115 ? 55.76978 20.73068 174.30462 1.000 57.99916 518 GLU C CA 1
ATOM 7130 C C . GLU C 1 115 ? 54.62098 20.39948 173.36745 1.000 55.34661 518 GLU C C 1
ATOM 7131 O O . GLU C 1 115 ? 54.09725 21.28763 172.68758 1.000 60.89630 518 GLU C O 1
ATOM 7137 N N . GLN C 1 116 ? 54.24604 19.12302 173.32413 1.000 46.36353 519 GLN C N 1
ATOM 7138 C CA . GLN C 1 116 ? 53.05697 18.70535 172.59084 1.000 55.05992 519 GLN C CA 1
ATOM 7139 C C . GLN C 1 116 ? 51.83036 19.24520 173.31016 1.000 55.15029 519 GLN C C 1
ATOM 7140 O O . GLN C 1 116 ? 51.50598 18.80912 174.41618 1.000 70.62254 519 GLN C O 1
ATOM 7146 N N . VAL C 1 117 ? 51.16661 20.22270 172.70111 1.000 53.52635 520 VAL C N 1
ATOM 7147 C CA . VAL C 1 117 ? 50.05958 20.89029 173.36862 1.000 46.39706 520 VAL C CA 1
ATOM 7148 C C . VAL C 1 117 ? 48.74875 20.12005 173.23143 1.000 50.19319 520 VAL C C 1
ATOM 7149 O O . VAL C 1 117 ? 47.93572 20.10202 174.16428 1.000 63.55917 520 VAL C O 1
ATOM 7153 N N . SER C 1 118 ? 48.53698 19.43407 172.11178 1.000 48.48521 521 SER C N 1
ATOM 7154 C CA . SER C 1 118 ? 47.27229 18.75131 171.88219 1.000 59.07827 521 SER C CA 1
ATOM 7155 C C . SER C 1 118 ? 47.48268 17.57811 170.94024 1.000 68.72264 521 SER C C 1
ATOM 7156 O O . SER C 1 118 ? 48.46452 17.51853 170.19747 1.000 70.83332 521 SER C O 1
ATOM 7159 N N . HIS C 1 119 ? 46.54225 16.63875 170.97978 1.000 74.57302 522 HIS C N 1
ATOM 7160 C CA . HIS C 1 119 ? 46.56635 15.51311 170.06712 1.000 74.79131 522 HIS C CA 1
ATOM 7161 C C . HIS C 1 119 ? 45.31650 15.42323 169.20060 1.000 78.31773 522 HIS C C 1
ATOM 7162 O O . HIS C 1 119 ? 45.26297 14.56524 168.31152 1.000 77.86257 522 HIS C O 1
ATOM 7169 N N . HIS C 1 120 ? 44.32954 16.29665 169.41046 1.000 83.30585 523 HIS C N 1
ATOM 7170 C CA . HIS C 1 120 ? 43.07654 16.28247 168.65260 1.000 84.18362 523 HIS C CA 1
ATOM 7171 C C . HIS C 1 120 ? 42.61396 17.71863 168.45557 1.000 91.79918 523 HIS C C 1
ATOM 7172 O O . HIS C 1 120 ? 41.76125 18.22221 169.19762 1.000 93.00697 523 HIS C O 1
ATOM 7179 N N . PRO C 1 121 ? 43.15383 18.41901 167.44518 1.000 89.79917 524 PRO C N 1
ATOM 7180 C CA . PRO C 1 121 ? 44.17323 17.96442 166.49481 1.000 76.05354 524 PRO C CA 1
ATOM 7181 C C . PRO C 1 121 ? 45.58938 18.06154 167.06049 1.000 76.98163 524 PRO C C 1
ATOM 7182 O O . PRO C 1 121 ? 45.79978 18.76402 168.04997 1.000 82.90716 524 PRO C O 1
ATOM 7186 N N . PRO C 1 122 ? 46.53902 17.35610 166.44782 1.000 66.04053 525 PRO C N 1
ATOM 7187 C CA . PRO C 1 122 ? 47.92471 17.41041 166.93114 1.000 66.48523 525 PRO C CA 1
ATOM 7188 C C . PRO C 1 122 ? 48.50931 18.80780 166.78276 1.000 64.43248 525 PRO C C 1
ATOM 7189 O O . PRO C 1 122 ? 48.42090 19.43086 165.72187 1.000 75.55363 525 PRO C O 1
ATOM 7193 N N . ALA C 1 123 ? 49.09894 19.30157 167.86936 1.000 54.84244 526 ALA C N 1
ATOM 7194 C CA . ALA C 1 123 ? 49.72676 20.61378 167.89048 1.000 59.14254 526 ALA C CA 1
ATOM 7195 C C . ALA C 1 123 ? 50.91099 20.58251 168.84472 1.000 48.02895 526 ALA C C 1
ATOM 7196 O O . ALA C 1 123 ? 50.88418 19.89378 169.86671 1.000 57.86667 526 ALA C O 1
ATOM 7198 N N . ALA C 1 124 ? 51.95428 21.33397 168.49951 1.000 50.51570 527 ALA C N 1
ATOM 7199 C CA . ALA C 1 124 ? 53.17627 21.38233 169.29432 1.000 45.15503 527 ALA C CA 1
ATOM 7200 C C . ALA C 1 124 ? 53.63015 22.82886 169.38519 1.000 51.28031 527 ALA C C 1
ATOM 7201 O O . ALA C 1 124 ? 53.77262 23.50042 168.35923 1.000 55.59420 527 ALA C O 1
ATOM 7203 N N . ALA C 1 125 ? 53.83620 23.31080 170.60575 1.000 54.79850 528 ALA C N 1
ATOM 7204 C CA . ALA C 1 125 ? 54.29026 24.67297 170.83817 1.000 57.13313 528 ALA C CA 1
ATOM 7205 C C . ALA C 1 125 ? 55.79070 24.69407 171.08939 1.000 54.20044 528 ALA C C 1
ATOM 7206 O O . ALA C 1 125 ? 56.31734 23.86680 171.83835 1.000 60.02865 528 ALA C O 1
ATOM 7208 N N . HIS C 1 126 ? 56.47329 25.65221 170.46625 1.000 53.63721 529 HIS C N 1
ATOM 7209 C CA . HIS C 1 126 ? 57.91816 25.79075 170.55356 1.000 55.47845 529 HIS C CA 1
ATOM 7210 C C . HIS C 1 126 ? 58.26491 27.23388 170.88528 1.000 61.59643 529 HIS C C 1
ATOM 7211 O O . HIS C 1 126 ? 57.69458 28.16625 170.31033 1.000 71.81500 529 HIS C O 1
ATOM 7218 N N . HIS C 1 127 ? 59.19728 27.41357 171.81835 1.000 53.84025 530 HIS C N 1
ATOM 7219 C CA . HIS C 1 127 ? 59.62812 28.74211 172.22957 1.000 51.75424 530 HIS C CA 1
ATOM 7220 C C . HIS C 1 127 ? 61.10210 28.67569 172.59241 1.000 61.33346 530 HIS C C 1
ATOM 7221 O O . HIS C 1 127 ? 61.50696 27.80355 173.36174 1.000 70.38431 530 HIS C O 1
ATOM 7228 N N . ALA C 1 128 ? 61.89247 29.60939 172.07118 1.000 57.58985 531 ALA C N 1
ATOM 7229 C CA . ALA C 1 128 ? 63.33114 29.61971 172.29956 1.000 68.38392 531 ALA C CA 1
ATOM 7230 C C . ALA C 1 128 ? 63.78310 31.06342 172.41842 1.000 67.99235 531 ALA C C 1
ATOM 7231 O O . ALA C 1 128 ? 63.63263 31.84480 171.47374 1.000 63.29317 531 ALA C O 1
ATOM 7233 N N . GLU C 1 129 ? 64.34470 31.41284 173.56768 1.000 74.08254 532 GLU C N 1
ATOM 7234 C CA . GLU C 1 129 ? 64.84811 32.76122 173.79051 1.000 71.89382 532 GLU C CA 1
ATOM 7235 C C . GLU C 1 129 ? 66.36981 32.76758 173.79839 1.000 75.20515 532 GLU C C 1
ATOM 7236 O O . GLU C 1 129 ? 67.00497 31.86934 174.35919 1.000 72.85573 532 GLU C O 1
ATOM 7242 N N . SER C 1 130 ? 66.94591 33.78985 173.17318 1.000 80.25212 533 SER C N 1
ATOM 7243 C CA . SER C 1 130 ? 68.38559 33.90863 173.01832 1.000 76.34119 533 SER C CA 1
ATOM 7244 C C . SER C 1 130 ? 68.89310 35.16232 173.71434 1.000 69.89155 533 SER C C 1
ATOM 7245 O O . SER C 1 130 ? 68.17572 36.15903 173.84342 1.000 77.46277 533 SER C O 1
ATOM 7248 N N . LYS C 1 131 ? 70.14498 35.09925 174.15658 1.000 68.38830 534 LYS C N 1
ATOM 7249 C CA . LYS C 1 131 ? 70.81043 36.22488 174.79415 1.000 82.07090 534 LYS C CA 1
ATOM 7250 C C . LYS C 1 131 ? 71.47123 37.16035 173.79308 1.000 79.63976 534 LYS C C 1
ATOM 7251 O O . LYS C 1 131 ? 72.04481 38.17525 174.20120 1.000 75.88771 534 LYS C O 1
ATOM 7257 N N . ASN C 1 132 ? 71.40395 36.84829 172.50203 1.000 83.75589 535 ASN C N 1
ATOM 7258 C CA . ASN C 1 132 ? 72.01567 37.67152 171.46975 1.000 74.96678 535 ASN C CA 1
ATOM 7259 C C . ASN C 1 132 ? 71.06535 38.72368 170.91417 1.000 75.36787 535 ASN C C 1
ATOM 7260 O O . ASN C 1 132 ? 71.43581 39.44157 169.97959 1.000 87.99031 535 ASN C O 1
ATOM 7265 N N . GLY C 1 133 ? 69.86124 38.82769 171.45603 1.000 85.13043 536 GLY C N 1
ATOM 7266 C CA . GLY C 1 133 ? 68.92509 39.86011 171.08420 1.000 81.17564 536 GLY C CA 1
ATOM 7267 C C . GLY C 1 133 ? 67.72562 39.43355 170.25374 1.000 74.71312 536 GLY C C 1
ATOM 7268 O O . GLY C 1 133 ? 67.12721 40.29054 169.59106 1.000 84.03662 536 GLY C O 1
ATOM 7269 N N . TRP C 1 134 ? 67.35747 38.15381 170.26428 1.000 75.13364 537 TRP C N 1
ATOM 7270 C CA . TRP C 1 134 ? 66.20081 37.69859 169.50642 1.000 74.60649 537 TRP C CA 1
ATOM 7271 C C . TRP C 1 134 ? 65.50328 36.57438 170.25982 1.000 74.15012 537 TRP C C 1
ATOM 7272 O O . TRP C 1 134 ? 66.05125 35.98641 171.19591 1.000 81.23689 537 TRP C O 1
ATOM 7283 N N . THR C 1 135 ? 64.27303 36.28757 169.83564 1.000 81.89527 538 THR C N 1
ATOM 7284 C CA . THR C 1 135 ? 63.48757 35.18862 170.37885 1.000 80.59577 538 THR C CA 1
ATOM 7285 C C . THR C 1 135 ? 62.62624 34.61537 169.26023 1.000 81.90898 538 THR C C 1
ATOM 7286 O O . THR C 1 135 ? 62.04919 35.36207 168.46371 1.000 82.70307 538 THR C O 1
ATOM 7290 N N . LEU C 1 136 ? 62.56064 33.28743 169.19356 1.000 66.87921 539 LEU C N 1
ATOM 7291 C CA . LEU C 1 136 ? 61.81335 32.58132 168.16081 1.000 59.95751 539 LEU C CA 1
ATOM 7292 C C . LEU C 1 136 ? 60.73157 31.72909 168.80603 1.000 57.07380 539 LEU C C 1
ATOM 7293 O O . LEU C 1 136 ? 61.01974 30.93133 169.70249 1.000 67.87012 539 LEU C O 1
ATOM 7298 N N . ARG C 1 137 ? 59.49815 31.86133 168.32374 1.000 53.48912 540 ARG C N 1
ATOM 7299 C CA . ARG C 1 137 ? 58.40360 31.07451 168.87790 1.000 56.23133 540 ARG C CA 1
ATOM 7300 C C . ARG C 1 137 ? 57.42029 30.69130 167.78071 1.000 66.59325 540 ARG C C 1
ATOM 7301 O O . ARG C 1 137 ? 57.37347 31.31792 166.72340 1.000 64.69648 540 ARG C O 1
ATOM 7309 N N . GLN C 1 138 ? 56.68204 29.60988 168.01450 1.000 71.40262 541 GLN C N 1
ATOM 7310 C CA . GLN C 1 138 ? 55.76905 29.09139 167.00157 1.000 67.05130 541 GLN C CA 1
ATOM 7311 C C . GLN C 1 138 ? 54.85465 28.04415 167.61776 1.000 69.41514 541 GLN C C 1
ATOM 7312 O O . GLN C 1 138 ? 55.14704 27.47715 168.67382 1.000 73.35873 541 GLN C O 1
ATOM 7318 N N . GLU C 1 139 ? 53.72767 27.81615 166.94823 1.000 58.27515 542 GLU C N 1
ATOM 7319 C CA . GLU C 1 139 ? 52.84166 26.69867 167.24513 1.000 54.82970 542 GLU C CA 1
ATOM 7320 C C . GLU C 1 139 ? 52.56807 25.97661 165.93708 1.000 64.82081 542 GLU C C 1
ATOM 7321 O O . GLU C 1 139 ? 51.97019 26.55429 165.02250 1.000 72.97820 542 GLU C O 1
ATOM 7327 N N . ILE C 1 140 ? 52.99869 24.72394 165.84282 1.000 62.11730 543 ILE C N 1
ATOM 7328 C CA . ILE C 1 140 ? 52.89301 23.95881 164.60874 1.000 56.02961 543 ILE C CA 1
ATOM 7329 C C . ILE C 1 140 ? 51.84533 22.87500 164.80498 1.000 60.57273 543 ILE C C 1
ATOM 7330 O O . ILE C 1 140 ? 51.98258 22.01103 165.67978 1.000 62.30230 543 ILE C O 1
ATOM 7335 N N . LYS C 1 141 ? 50.78666 22.94640 164.01053 1.000 66.52699 544 LYS C N 1
ATOM 7336 C CA . LYS C 1 141 ? 49.79338 21.88954 163.90636 1.000 65.79971 544 LYS C CA 1
ATOM 7337 C C . LYS C 1 141 ? 50.08018 21.16867 162.59619 1.000 69.34757 544 LYS C C 1
ATOM 7338 O O . LYS C 1 141 ? 49.90993 21.74024 161.51658 1.000 74.84124 544 LYS C O 1
ATOM 7344 N N . ILE C 1 142 ? 50.56894 19.93946 162.68924 1.000 73.96981 545 ILE C N 1
ATOM 7345 C CA . ILE C 1 142 ? 50.96872 19.19308 161.50229 1.000 72.35284 545 ILE C CA 1
ATOM 7346 C C . ILE C 1 142 ? 49.74518 18.51521 160.90345 1.000 67.01205 545 ILE C C 1
ATOM 7347 O O . ILE C 1 142 ? 49.05513 17.74590 161.58092 1.000 73.89025 545 ILE C O 1
ATOM 7352 N N . THR C 1 143 ? 49.47130 18.79811 159.63390 1.000 72.80716 546 THR C N 1
ATOM 7353 C CA . THR C 1 143 ? 48.44894 18.07791 158.89778 1.000 69.50653 546 THR C CA 1
ATOM 7354 C C . THR C 1 143 ? 49.13241 17.28556 157.79390 1.000 75.04423 546 THR C C 1
ATOM 7355 O O . THR C 1 143 ? 50.16492 17.69662 157.26358 1.000 80.45785 546 THR C O 1
ATOM 7359 N N . SER C 1 144 ? 48.58865 16.11744 157.48210 1.000 75.72274 547 SER C N 1
ATOM 7360 C CA . SER C 1 144 ? 49.21543 15.26945 156.48511 1.000 66.83369 547 SER C CA 1
ATOM 7361 C C . SER C 1 144 ? 48.13991 14.53741 155.70503 1.000 80.91191 547 SER C C 1
ATOM 7362 O O . SER C 1 144 ? 46.98073 14.45972 156.12008 1.000 97.69005 547 SER C O 1
ATOM 7365 N N . LYS C 1 145 ? 48.55005 13.98825 154.56648 1.000 86.46649 548 LYS C N 1
ATOM 7366 C CA . LYS C 1 145 ? 47.62494 13.24535 153.72320 1.000 70.16639 548 LYS C CA 1
ATOM 7367 C C . LYS C 1 145 ? 48.42505 12.40468 152.74409 1.000 64.81402 548 LYS C C 1
ATOM 7368 O O . LYS C 1 145 ? 49.31688 12.92216 152.06658 1.000 60.36368 548 LYS C O 1
ATOM 7374 N N . PHE C 1 146 ? 48.10546 11.11872 152.67041 1.000 63.58008 549 PHE C N 1
ATOM 7375 C CA . PHE C 1 146 ? 48.76648 10.19870 151.75404 1.000 61.67852 549 PHE C CA 1
ATOM 7376 C C . PHE C 1 146 ? 47.85971 10.01076 150.54574 1.000 73.61186 549 PHE C C 1
ATOM 7377 O O . PHE C 1 146 ? 46.77301 9.43609 150.66181 1.000 77.05651 549 PHE C O 1
ATOM 7385 N N . ARG C 1 147 ? 48.29963 10.49886 149.38951 1.000 65.02765 550 ARG C N 1
ATOM 7386 C CA . ARG C 1 147 ? 47.49583 10.43498 148.17875 1.000 65.81770 550 ARG C CA 1
ATOM 7387 C C . ARG C 1 147 ? 47.96248 9.35464 147.21213 1.000 70.89574 550 ARG C C 1
ATOM 7388 O O . ARG C 1 147 ? 47.44696 9.27687 146.09234 1.000 73.47874 550 ARG C O 1
ATOM 7396 N N . GLY C 1 148 ? 48.92701 8.52848 147.61000 1.000 68.04147 551 GLY C N 1
ATOM 7397 C CA . GLY C 1 148 ? 49.39503 7.46919 146.73965 1.000 72.93525 551 GLY C CA 1
ATOM 7398 C C . GLY C 1 148 ? 50.74659 7.74984 146.12348 1.000 67.63094 551 GLY C C 1
ATOM 7399 O O . GLY C 1 148 ? 51.75386 7.14515 146.50346 1.000 65.27334 551 GLY C O 1
ATOM 7400 N N . LYS C 1 149 ? 50.77411 8.66921 145.15865 1.000 69.74089 552 LYS C N 1
ATOM 7401 C CA . LYS C 1 149 ? 52.03172 9.02259 144.51284 1.000 74.40264 552 LYS C CA 1
ATOM 7402 C C . LYS C 1 149 ? 52.98681 9.67768 145.50285 1.000 71.67800 552 LYS C C 1
ATOM 7403 O O . LYS C 1 149 ? 54.19786 9.43126 145.46649 1.000 75.76523 552 LYS C O 1
ATOM 7409 N N . TYR C 1 150 ? 52.45785 10.51173 146.39591 1.000 73.12229 553 TYR C N 1
ATOM 7410 C CA . TYR C 1 150 ? 53.25551 11.23483 147.37395 1.000 65.18260 553 TYR C CA 1
ATOM 7411 C C . TYR C 1 150 ? 52.49430 11.30611 148.69054 1.000 66.47034 553 TYR C C 1
ATOM 7412 O O . TYR C 1 150 ? 51.28142 11.08628 148.74310 1.000 72.92869 553 TYR C O 1
ATOM 7421 N N . LEU C 1 151 ? 53.22837 11.60848 149.76016 1.000 62.96241 554 LEU C N 1
ATOM 7422 C CA . LEU C 1 151 ? 52.66187 11.85135 151.08312 1.000 63.56824 554 LEU C CA 1
ATOM 7423 C C . LEU C 1 151 ? 52.94029 13.31761 151.39978 1.000 61.36759 554 LEU C C 1
ATOM 7424 O O . LEU C 1 151 ? 54.10471 13.72529 151.51196 1.000 59.19141 554 LEU C O 1
ATOM 7429 N N . SER C 1 152 ? 51.87494 14.11219 151.48174 1.000 59.67153 555 SER C N 1
ATOM 7430 C CA . SER C 1 152 ? 51.97038 15.54372 151.72637 1.000 63.97603 555 SER C CA 1
ATOM 7431 C C . SER C 1 152 ? 51.95320 15.84681 153.21946 1.000 66.44307 555 SER C C 1
ATOM 7432 O O . SER C 1 152 ? 51.14127 15.28611 153.96656 1.000 84.02899 555 SER C O 1
ATOM 7435 N N . ILE C 1 153 ? 52.85350 16.73418 153.64079 1.000 71.11671 556 ILE C N 1
ATOM 7436 C CA . ILE C 1 153 ? 52.97031 17.20017 155.01398 1.000 64.43913 556 ILE C CA 1
ATOM 7437 C C . ILE C 1 153 ? 52.90918 18.72390 154.97999 1.000 65.98624 556 ILE C C 1
ATOM 7438 O O . ILE C 1 153 ? 53.71892 19.37816 154.30104 1.000 82.65188 556 ILE C O 1
ATOM 7443 N N . MET C 1 154 ? 51.93459 19.28237 155.69094 1.000 61.50897 557 MET C N 1
ATOM 7444 C CA . MET C 1 154 ? 51.73431 20.72433 155.79912 1.000 70.94586 557 MET C CA 1
ATOM 7445 C C . MET C 1 154 ? 51.82761 21.10303 157.27029 1.000 73.91985 557 MET C C 1
ATOM 7446 O O . MET C 1 154 ? 50.88208 20.85913 158.04434 1.000 72.12924 557 MET C O 1
ATOM 7451 N N . PRO C 1 155 ? 52.97478 21.58312 157.72372 1.000 71.56134 558 PRO C N 1
ATOM 7452 C CA . PRO C 1 155 ? 53.07792 22.08286 159.09899 1.000 65.59222 558 PRO C CA 1
ATOM 7453 C C . PRO C 1 155 ? 52.36525 23.41623 159.25648 1.000 70.97420 558 PRO C C 1
ATOM 7454 O O . PRO C 1 155 ? 53.00330 24.47086 159.17578 1.000 61.73610 558 PRO C O 1
ATOM 7458 N N . LEU C 1 156 ? 51.05035 23.38936 159.46081 1.000 73.39985 559 LEU C N 1
ATOM 7459 C CA . LEU C 1 156 ? 50.30587 24.62670 159.59641 1.000 67.36160 559 LEU C CA 1
ATOM 7460 C C . LEU C 1 156 ? 50.75006 25.36733 160.85092 1.000 70.24064 559 LEU C C 1
ATOM 7461 O O . LEU C 1 156 ? 51.20544 24.76576 161.82548 1.000 70.89257 559 LEU C O 1
ATOM 7466 N N . GLY C 1 157 ? 50.61783 26.68327 160.81785 1.000 70.48765 560 GLY C N 1
ATOM 7467 C CA . GLY C 1 157 ? 51.00574 27.52546 161.93032 1.000 72.05702 560 GLY C CA 1
ATOM 7468 C C . GLY C 1 157 ? 51.78896 28.73280 161.49301 1.000 69.32220 560 GLY C C 1
ATOM 7469 O O . GLY C 1 157 ? 52.22725 28.85338 160.33402 1.000 88.96312 560 GLY C O 1
ATOM 7470 N N . THR C 1 158 ? 51.97754 29.65231 162.42983 1.000 46.52020 561 THR C N 1
ATOM 7471 C CA . THR C 1 158 ? 52.68394 30.90094 162.20490 1.000 56.80853 561 THR C CA 1
ATOM 7472 C C . THR C 1 158 ? 53.88385 30.96794 163.13290 1.000 60.53426 561 THR C C 1
ATOM 7473 O O . THR C 1 158 ? 53.76798 30.66155 164.32233 1.000 72.91516 561 THR C O 1
ATOM 7477 N N . ILE C 1 159 ? 55.03240 31.33916 162.58061 1.000 56.82129 562 ILE C N 1
ATOM 7478 C CA . ILE C 1 159 ? 56.28263 31.44540 163.31185 1.000 56.18412 562 ILE C CA 1
ATOM 7479 C C . ILE C 1 159 ? 56.59805 32.91921 163.50879 1.000 61.54046 562 ILE C C 1
ATOM 7480 O O . ILE C 1 159 ? 56.47175 33.72456 162.57521 1.000 65.72105 562 ILE C O 1
ATOM 7485 N N . HIS C 1 160 ? 57.02605 33.26223 164.72225 1.000 58.84072 563 HIS C N 1
ATOM 7486 C CA . HIS C 1 160 ? 57.35091 34.61661 165.12465 1.000 61.22418 563 HIS C CA 1
ATOM 7487 C C . HIS C 1 160 ? 58.82708 34.67798 165.48078 1.000 58.84431 563 HIS C C 1
ATOM 7488 O O . HIS C 1 160 ? 59.38603 33.72974 166.04267 1.000 57.03080 563 HIS C O 1
ATOM 7495 N N . CYS C 1 161 ? 59.43837 35.81888 165.18634 1.000 62.32445 564 CYS C N 1
ATOM 7496 C CA . CYS C 1 161 ? 60.82929 36.08360 165.53868 1.000 63.49887 564 CYS C CA 1
ATOM 7497 C C . CYS C 1 161 ? 60.89759 37.54863 165.93457 1.000 67.65675 564 CYS C C 1
ATOM 7498 O O . CYS C 1 161 ? 60.73530 38.43413 165.08907 1.000 71.84523 564 CYS C O 1
ATOM 7501 N N . ILE C 1 162 ? 61.09897 37.80222 167.21951 1.000 62.62069 565 ILE C N 1
ATOM 7502 C CA . ILE C 1 162 ? 61.10662 39.15573 167.75237 1.000 63.86881 565 ILE C CA 1
ATOM 7503 C C . ILE C 1 162 ? 62.53200 39.55446 168.10426 1.000 67.28182 565 ILE C C 1
ATOM 7504 O O . ILE C 1 162 ? 63.32407 38.73923 168.59193 1.000 71.90609 565 ILE C O 1
ATOM 7509 N N . PHE C 1 163 ? 62.84402 40.82104 167.85496 1.000 68.23506 566 PHE C N 1
ATOM 7510 C CA . PHE C 1 163 ? 64.10558 41.45118 168.21434 1.000 72.63651 566 PHE C CA 1
ATOM 7511 C C . PHE C 1 163 ? 63.74844 42.52694 169.22630 1.000 80.35272 566 PHE C C 1
ATOM 7512 O O . PHE C 1 163 ? 63.10369 43.52860 168.87370 1.000 98.04544 566 PHE C O 1
ATOM 7520 N N . HIS C 1 164 ? 64.12676 42.27310 170.48591 1.000 90.39148 567 HIS C N 1
ATOM 7521 C CA . HIS C 1 164 ? 63.73682 43.11798 171.60874 1.000 90.61045 567 HIS C CA 1
ATOM 7522 C C . HIS C 1 164 ? 64.39938 44.48654 171.55187 1.000 93.04248 567 HIS C C 1
ATOM 7523 O O . HIS C 1 164 ? 63.81174 45.47622 172.00412 1.000 95.60171 567 HIS C O 1
ATOM 7530 N N . ALA C 1 165 ? 65.62259 44.55914 171.01909 1.000 89.01615 568 ALA C N 1
ATOM 7531 C CA . ALA C 1 165 ? 66.35967 45.81862 171.02080 1.000 88.61844 568 ALA C CA 1
ATOM 7532 C C . ALA C 1 165 ? 65.64977 46.85966 170.17093 1.000 85.09435 568 ALA C C 1
ATOM 7533 O O . ALA C 1 165 ? 65.53304 48.02612 170.56462 1.000 90.96149 568 ALA C O 1
ATOM 7535 N N . THR C 1 166 ? 65.16275 46.45162 169.00475 1.000 88.46686 569 THR C N 1
ATOM 7536 C CA . THR C 1 166 ? 64.46589 47.33972 168.09450 1.000 88.11051 569 THR C CA 1
ATOM 7537 C C . THR C 1 166 ? 62.96628 47.09723 168.09254 1.000 88.21324 569 THR C C 1
ATOM 7538 O O . THR C 1 166 ? 62.22045 47.92444 167.55689 1.000 88.11549 569 THR C O 1
ATOM 7542 N N . GLY C 1 167 ? 62.50951 45.98942 168.67220 1.000 90.17257 570 GLY C N 1
ATOM 7543 C CA . GLY C 1 167 ? 61.10282 45.66405 168.67181 1.000 89.55776 570 GLY C CA 1
ATOM 7544 C C . GLY C 1 167 ? 60.60657 45.01644 167.40458 1.000 76.11428 570 GLY C C 1
ATOM 7545 O O . GLY C 1 167 ? 59.38921 44.88119 167.23575 1.000 79.37890 570 GLY C O 1
ATOM 7546 N N . HIS C 1 168 ? 61.50214 44.61829 166.50365 1.000 75.10634 571 HIS C N 1
ATOM 7547 C CA . HIS C 1 168 ? 61.05818 44.06192 165.22794 1.000 79.17363 571 HIS C CA 1
ATOM 7548 C C . HIS C 1 168 ? 60.38373 42.71154 165.42440 1.000 72.48796 571 HIS C C 1
ATOM 7549 O O . HIS C 1 168 ? 60.95453 41.80739 166.03054 1.000 75.75875 571 HIS C O 1
ATOM 7556 N N . HIS C 1 169 ? 59.17460 42.56505 164.89108 1.000 66.28718 572 HIS C N 1
ATOM 7557 C CA . HIS C 1 169 ? 58.38972 41.34301 165.05549 1.000 62.14010 572 HIS C CA 1
ATOM 7558 C C . HIS C 1 169 ? 58.11028 40.75909 163.67294 1.000 73.51302 572 HIS C C 1
ATOM 7559 O O . HIS C 1 169 ? 57.19545 41.20831 162.97504 1.000 81.41466 572 HIS C O 1
ATOM 7566 N N . TYR C 1 170 ? 58.89532 39.75762 163.27897 1.000 63.97999 573 TYR C N 1
ATOM 7567 C CA . TYR C 1 170 ? 58.71452 39.07973 162.00512 1.000 65.26176 573 TYR C CA 1
ATOM 7568 C C . TYR C 1 170 ? 57.78651 37.88650 162.18489 1.000 70.00829 573 TYR C C 1
ATOM 7569 O O . TYR C 1 170 ? 57.86021 37.17635 163.19077 1.000 70.12996 573 TYR C O 1
ATOM 7578 N N . THR C 1 171 ? 56.91660 37.66661 161.20198 1.000 64.32901 574 THR C N 1
ATOM 7579 C CA . THR C 1 171 ? 55.98703 36.54605 161.22001 1.000 61.15167 574 THR C CA 1
ATOM 7580 C C . THR C 1 171 ? 55.94634 35.91466 159.83804 1.000 61.66545 574 THR C C 1
ATOM 7581 O O . THR C 1 171 ? 55.96089 36.62200 158.82680 1.000 64.43566 574 THR C O 1
ATOM 7585 N N . TRP C 1 172 ? 55.89376 34.58446 159.80049 1.000 56.69615 575 TRP C N 1
ATOM 7586 C CA . TRP C 1 172 ? 55.82298 33.88517 158.52272 1.000 56.03638 575 TRP C CA 1
ATOM 7587 C C . TRP C 1 172 ? 55.28070 32.47936 158.72910 1.000 55.76175 575 TRP C C 1
ATOM 7588 O O . TRP C 1 172 ? 55.39512 31.90785 159.81212 1.000 63.29163 575 TRP C O 1
ATOM 7599 N N . LYS C 1 173 ? 54.67758 31.93827 157.67906 1.000 65.71252 576 LYS C N 1
ATOM 7600 C CA . LYS C 1 173 ? 54.17595 30.57344 157.67847 1.000 59.40076 576 LYS C CA 1
ATOM 7601 C C . LYS C 1 173 ? 55.18925 29.64846 157.01052 1.000 66.11010 576 LYS C C 1
ATOM 7602 O O . LYS C 1 173 ? 56.12164 30.09599 156.33824 1.000 60.53067 576 LYS C O 1
ATOM 7608 N N . LYS C 1 174 ? 54.99338 28.34311 157.19800 1.000 63.66268 577 LYS C N 1
ATOM 7609 C CA . LYS C 1 174 ? 55.87531 27.35381 156.59952 1.000 64.97527 577 LYS C CA 1
ATOM 7610 C C . LYS C 1 174 ? 55.41503 27.02026 155.18158 1.000 73.16251 577 LYS C C 1
ATOM 7611 O O . LYS C 1 174 ? 54.40118 27.52196 154.68935 1.000 80.32905 577 LYS C O 1
ATOM 7617 N N . VAL C 1 175 ? 56.17259 26.15168 154.51645 1.000 68.85296 578 VAL C N 1
ATOM 7618 C CA . VAL C 1 175 ? 55.90515 25.77721 153.13630 1.000 64.10111 578 VAL C CA 1
ATOM 7619 C C . VAL C 1 175 ? 55.56245 24.29258 153.09168 1.000 68.05192 578 VAL C C 1
ATOM 7620 O O . VAL C 1 175 ? 55.91032 23.51964 153.98920 1.000 80.46421 578 VAL C O 1
ATOM 7624 N N . THR C 1 176 ? 54.85524 23.90136 152.03357 1.000 62.80857 579 THR C N 1
ATOM 7625 C CA . THR C 1 176 ? 54.39395 22.52525 151.91108 1.000 68.27815 579 THR C CA 1
ATOM 7626 C C . THR C 1 176 ? 55.53981 21.59250 151.53080 1.000 74.22625 579 THR C C 1
ATOM 7627 O O . THR C 1 176 ? 56.36008 21.90240 150.65284 1.000 81.54028 579 THR C O 1
ATOM 7631 N N . THR C 1 177 ? 55.58203 20.43441 152.19820 1.000 69.49126 580 THR C N 1
ATOM 7632 C CA . THR C 1 177 ? 56.63619 19.44278 152.04464 1.000 68.12201 580 THR C CA 1
ATOM 7633 C C . THR C 1 177 ? 55.99266 18.16356 151.53410 1.000 66.89155 580 THR C C 1
ATOM 7634 O O . THR C 1 177 ? 54.91968 17.78692 152.00649 1.000 74.82067 580 THR C O 1
ATOM 7638 N N . THR C 1 178 ? 56.58194 17.53539 150.52398 1.000 62.71762 581 THR C N 1
ATOM 7639 C CA . THR C 1 178 ? 56.03251 16.28493 150.02477 1.000 60.12471 581 THR C CA 1
ATOM 7640 C C . THR C 1 178 ? 57.13132 15.23926 149.93022 1.000 58.79778 581 THR C C 1
ATOM 7641 O O . THR C 1 178 ? 58.24465 15.53318 149.48423 1.000 65.76152 581 THR C O 1
ATOM 7645 N N . VAL C 1 179 ? 56.81664 14.01361 150.34145 1.000 50.63187 582 VAL C N 1
ATOM 7646 C CA . VAL C 1 179 ? 57.75681 12.90175 150.24751 1.000 60.56414 582 VAL C CA 1
ATOM 7647 C C . VAL C 1 179 ? 57.19964 11.92914 149.21549 1.000 67.00336 582 VAL C C 1
ATOM 7648 O O . VAL C 1 179 ? 56.06740 11.45057 149.34802 1.000 62.18377 582 VAL C O 1
ATOM 7652 N N . HIS C 1 180 ? 57.99148 11.63727 148.18993 1.000 62.00150 583 HIS C N 1
ATOM 7653 C CA . HIS C 1 180 ? 57.55306 10.89223 147.02084 1.000 58.62333 583 HIS C CA 1
ATOM 7654 C C . HIS C 1 180 ? 58.21282 9.52004 146.97311 1.000 59.13930 583 HIS C C 1
ATOM 7655 O O . HIS C 1 180 ? 59.06248 9.17809 147.80144 1.000 63.37582 583 HIS C O 1
ATOM 7662 N N . ASN C 1 181 ? 57.78672 8.73131 145.98474 1.000 62.54632 584 ASN C N 1
ATOM 7663 C CA . ASN C 1 181 ? 58.37833 7.43647 145.67473 1.000 65.01806 584 ASN C CA 1
ATOM 7664 C C . ASN C 1 181 ? 58.13117 6.48471 146.84123 1.000 71.41387 584 ASN C C 1
ATOM 7665 O O . ASN C 1 181 ? 59.07101 5.97717 147.46343 1.000 75.72884 584 ASN C O 1
ATOM 7670 N N . ILE C 1 182 ? 56.85511 6.23039 147.12858 1.000 73.13842 585 ILE C N 1
ATOM 7671 C CA . ILE C 1 182 ? 56.48260 5.37851 148.25233 1.000 73.88740 585 ILE C CA 1
ATOM 7672 C C . ILE C 1 182 ? 56.39788 3.90799 147.84630 1.000 71.53079 585 ILE C C 1
ATOM 7673 O O . ILE C 1 182 ? 56.67816 3.02584 148.66610 1.000 80.70314 585 ILE C O 1
ATOM 7678 N N . ILE C 1 183 ? 56.04155 3.62870 146.58814 1.000 66.19995 586 ILE C N 1
ATOM 7679 C CA . ILE C 1 183 ? 55.84810 2.24896 146.14690 1.000 74.12234 586 ILE C CA 1
ATOM 7680 C C . ILE C 1 183 ? 57.16185 1.48278 146.21577 1.000 78.39192 586 ILE C C 1
ATOM 7681 O O . ILE C 1 183 ? 57.20257 0.32392 146.64718 1.000 89.32323 586 ILE C O 1
ATOM 7686 N N . VAL C 1 184 ? 58.24588 2.10920 145.79564 1.000 78.71681 587 VAL C N 1
ATOM 7687 C CA . VAL C 1 184 ? 59.56491 1.49774 145.83258 1.000 88.98385 587 VAL C CA 1
ATOM 7688 C C . VAL C 1 184 ? 60.34192 2.11546 146.98476 1.000 88.18118 587 VAL C C 1
ATOM 7689 O O . VAL C 1 184 ? 60.14602 3.28114 147.34306 1.000 75.47933 587 VAL C O 1
ATOM 7693 N N . GLY C 1 185 ? 61.20233 1.30344 147.59311 1.000 87.30036 588 GLY C N 1
ATOM 7694 C CA . GLY C 1 185 ? 62.01972 1.67337 148.73440 1.000 100.10001 588 GLY C CA 1
ATOM 7695 C C . GLY C 1 185 ? 62.55645 3.09166 148.80620 1.000 90.14736 588 GLY C C 1
ATOM 7696 O O . GLY C 1 185 ? 62.19211 3.84897 149.70979 1.000 80.01659 588 GLY C O 1
ATOM 7697 N N . LYS C 1 186 ? 63.38547 3.48037 147.83751 1.000 80.78732 589 LYS C N 1
ATOM 7698 C CA . LYS C 1 186 ? 64.11478 4.74325 147.90985 1.000 76.08147 589 LYS C CA 1
ATOM 7699 C C . LYS C 1 186 ? 63.21631 5.97463 147.84639 1.000 72.11979 589 LYS C C 1
ATOM 7700 O O . LYS C 1 186 ? 62.58515 6.25766 146.82270 1.000 75.61408 589 LYS C O 1
ATOM 7706 N N . LEU C 1 187 ? 63.15436 6.69364 148.96510 1.000 67.83532 590 LEU C N 1
ATOM 7707 C CA . LEU C 1 187 ? 62.33484 7.87968 149.16739 1.000 65.59953 590 LEU C CA 1
ATOM 7708 C C . LEU C 1 187 ? 63.11929 9.15745 148.88229 1.000 59.87638 590 LEU C C 1
ATOM 7709 O O . LEU C 1 187 ? 64.33842 9.21192 149.06427 1.000 59.94299 590 LEU C O 1
ATOM 7714 N N . TRP C 1 188 ? 62.40634 10.18890 148.42792 1.000 53.49498 591 TRP C N 1
ATOM 7715 C CA . TRP C 1 188 ? 63.00402 11.50402 148.23268 1.000 49.76616 591 TRP C CA 1
ATOM 7716 C C . TRP C 1 188 ? 61.96573 12.57539 148.54073 1.000 60.71407 591 TRP C C 1
ATOM 7717 O O . TRP C 1 188 ? 60.76685 12.36937 148.34259 1.000 63.12645 591 TRP C O 1
ATOM 7728 N N . ILE C 1 189 ? 62.43968 13.74095 148.98367 1.000 52.44150 592 ILE C N 1
ATOM 7729 C CA . ILE C 1 189 ? 61.56747 14.80990 149.45505 1.000 67.73579 592 ILE C CA 1
ATOM 7730 C C . ILE C 1 189 ? 61.69850 16.02315 148.54006 1.000 73.53075 592 ILE C C 1
ATOM 7731 O O . ILE C 1 189 ? 62.71061 16.21749 147.86307 1.000 76.31406 592 ILE C O 1
ATOM 7736 N N . ASP C 1 190 ? 60.64551 16.84283 148.52474 1.000 67.23800 593 ASP C N 1
ATOM 7737 C CA . ASP C 1 190 ? 60.61961 18.06664 147.73678 1.000 70.94902 593 ASP C CA 1
ATOM 7738 C C . ASP C 1 190 ? 59.73011 19.08977 148.43196 1.000 67.60267 593 ASP C C 1
ATOM 7739 O O . ASP C 1 190 ? 58.62343 18.76637 148.87271 1.000 72.47766 593 ASP C O 1
ATOM 7744 N N . GLN C 1 191 ? 60.21774 20.32444 148.51486 1.000 73.97688 594 GLN C N 1
ATOM 7745 C CA . GLN C 1 191 ? 59.46996 21.43645 149.08093 1.000 72.59181 594 GLN C CA 1
ATOM 7746 C C . GLN C 1 191 ? 58.91971 22.30147 147.95229 1.000 70.92724 594 GLN C C 1
ATOM 7747 O O . GLN C 1 191 ? 59.54795 22.43499 146.89835 1.000 69.03120 594 GLN C O 1
ATOM 7753 N N . SER C 1 192 ? 57.74523 22.89732 148.17048 1.000 64.90279 595 SER C N 1
ATOM 7754 C CA . SER C 1 192 ? 57.18221 23.73009 147.10966 1.000 65.35825 595 SER C CA 1
ATOM 7755 C C . SER C 1 192 ? 56.16781 24.70647 147.68807 1.000 60.12535 595 SER C C 1
ATOM 7756 O O . SER C 1 192 ? 55.41342 24.34674 148.59475 1.000 62.32673 595 SER C O 1
ATOM 7759 N N . GLY C 1 193 ? 56.13879 25.93337 147.15685 1.000 65.94421 596 GLY C N 1
ATOM 7760 C CA . GLY C 1 193 ? 55.14768 26.87520 147.63841 1.000 69.62652 596 GLY C CA 1
ATOM 7761 C C . GLY C 1 193 ? 55.73537 28.25779 147.81282 1.000 72.23001 596 GLY C C 1
ATOM 7762 O O . GLY C 1 193 ? 56.65999 28.64472 147.11080 1.000 70.77918 596 GLY C O 1
ATOM 7763 N N . GLU C 1 194 ? 55.13518 29.05186 148.69687 1.000 65.46953 597 GLU C N 1
ATOM 7764 C CA . GLU C 1 194 ? 55.61079 30.40866 148.93122 1.000 61.22418 597 GLU C CA 1
ATOM 7765 C C . GLU C 1 194 ? 55.60181 30.74119 150.41679 1.000 69.78237 597 GLU C C 1
ATOM 7766 O O . GLU C 1 194 ? 54.65203 30.41564 151.13453 1.000 85.03179 597 GLU C O 1
ATOM 7772 N N . ILE C 1 195 ? 56.67110 31.40208 150.85840 1.000 75.28914 598 ILE C N 1
ATOM 7773 C CA . ILE C 1 195 ? 56.81892 31.90193 152.22184 1.000 69.29797 598 ILE C CA 1
ATOM 7774 C C . ILE C 1 195 ? 56.66234 33.41539 152.19424 1.000 65.93027 598 ILE C C 1
ATOM 7775 O O . ILE C 1 195 ? 57.31994 34.10123 151.40228 1.000 69.97508 598 ILE C O 1
ATOM 7780 N N . ASP C 1 196 ? 55.79604 33.93597 153.05777 1.000 74.73620 599 ASP C N 1
ATOM 7781 C CA . ASP C 1 196 ? 55.46881 35.35930 153.08854 1.000 75.26604 599 ASP C CA 1
ATOM 7782 C C . ASP C 1 196 ? 55.85005 35.92080 154.45548 1.000 68.66321 599 ASP C C 1
ATOM 7783 O O . ASP C 1 196 ? 55.12198 35.73359 155.43575 1.000 72.76781 599 ASP C O 1
ATOM 7788 N N . ILE C 1 197 ? 56.98988 36.61327 154.52160 1.000 58.37506 600 ILE C N 1
ATOM 7789 C CA . ILE C 1 197 ? 57.46755 37.20915 155.76316 1.000 69.56011 600 ILE C CA 1
ATOM 7790 C C . ILE C 1 197 ? 56.95134 38.63636 155.86330 1.000 72.28961 600 ILE C C 1
ATOM 7791 O O . ILE C 1 197 ? 57.00336 39.40361 154.89054 1.000 78.55178 600 ILE C O 1
ATOM 7796 N N . VAL C 1 198 ? 56.50177 39.01054 157.06003 1.000 71.99366 601 VAL C N 1
ATOM 7797 C CA . VAL C 1 198 ? 55.96286 40.33885 157.32758 1.000 72.48535 601 VAL C CA 1
ATOM 7798 C C . VAL C 1 198 ? 56.54149 40.83873 158.64359 1.000 83.82387 601 VAL C C 1
ATOM 7799 O O . VAL C 1 198 ? 56.51413 40.12490 159.65205 1.000 88.97964 601 VAL C O 1
ATOM 7803 N N . ASN C 1 199 ? 57.06706 42.06073 158.63224 1.000 82.81643 602 ASN C N 1
ATOM 7804 C CA . ASN C 1 199 ? 57.54189 42.73501 159.83445 1.000 71.30249 602 ASN C CA 1
ATOM 7805 C C . ASN C 1 199 ? 56.45447 43.68767 160.31534 1.000 78.21194 602 ASN C C 1
ATOM 7806 O O . ASN C 1 199 ? 56.07580 44.61730 159.59584 1.000 89.88390 602 ASN C O 1
ATOM 7811 N N . HIS C 1 200 ? 55.93968 43.44465 161.51956 1.000 80.40390 603 HIS C N 1
ATOM 7812 C CA . HIS C 1 200 ? 54.82462 44.23837 162.01987 1.000 83.42368 603 HIS C CA 1
ATOM 7813 C C . HIS C 1 200 ? 55.24704 45.57609 162.61680 1.000 83.54095 603 HIS C C 1
ATOM 7814 O O . HIS C 1 200 ? 54.39276 46.45573 162.77799 1.000 87.56053 603 HIS C O 1
ATOM 7821 N N . LYS C 1 201 ? 56.52746 45.76068 162.95294 1.000 90.08728 604 LYS C N 1
ATOM 7822 C CA . LYS C 1 201 ? 56.93659 47.06311 163.46943 1.000 89.52643 604 LYS C CA 1
ATOM 7823 C C . LYS C 1 201 ? 57.20427 48.03673 162.32558 1.000 97.35643 604 LYS C C 1
ATOM 7824 O O . LYS C 1 201 ? 56.75760 49.18826 162.36135 1.000 116.44797 604 LYS C O 1
ATOM 7830 N N . THR C 1 202 ? 57.93270 47.59077 161.30508 1.000 87.95894 605 THR C N 1
ATOM 7831 C CA . THR C 1 202 ? 58.16547 48.35989 160.08761 1.000 82.88363 605 THR C CA 1
ATOM 7832 C C . THR C 1 202 ? 57.49749 47.61531 158.93859 1.000 89.52848 605 THR C C 1
ATOM 7833 O O . THR C 1 202 ? 57.78559 46.43812 158.71165 1.000 99.61075 605 THR C O 1
ATOM 7837 N N . GLY C 1 203 ? 56.61653 48.29970 158.21777 1.000 89.01807 606 GLY C N 1
ATOM 7838 C CA . GLY C 1 203 ? 55.77527 47.68027 157.20666 1.000 95.70491 606 GLY C CA 1
ATOM 7839 C C . GLY C 1 203 ? 56.41674 46.93712 156.04589 1.000 95.73620 606 GLY C C 1
ATOM 7840 O O . GLY C 1 203 ? 55.70483 46.54190 155.11717 1.000 83.11779 606 GLY C O 1
ATOM 7841 N N . ASP C 1 204 ? 57.73331 46.73360 156.06397 1.000 101.22845 607 ASP C N 1
ATOM 7842 C CA . ASP C 1 204 ? 58.38843 46.04002 154.96045 1.000 104.25003 607 ASP C CA 1
ATOM 7843 C C . ASP C 1 204 ? 58.02507 44.55522 154.94168 1.000 94.74505 607 ASP C C 1
ATOM 7844 O O . ASP C 1 204 ? 57.73152 43.94891 155.97488 1.000 92.82721 607 ASP C O 1
ATOM 7849 N N . LYS C 1 205 ? 58.03150 43.97343 153.73976 1.000 88.46601 608 LYS C N 1
ATOM 7850 C CA . LYS C 1 205 ? 57.66154 42.57570 153.53353 1.000 75.89401 608 LYS C CA 1
ATOM 7851 C C . LYS C 1 205 ? 58.70384 41.85121 152.68905 1.000 75.35159 608 LYS C C 1
ATOM 7852 O O . LYS C 1 205 ? 59.58112 42.46198 152.07170 1.000 77.90802 608 LYS C O 1
ATOM 7858 N N . CYS C 1 206 ? 58.60484 40.52080 152.68548 1.000 72.71638 609 CYS C N 1
ATOM 7859 C CA . CYS C 1 206 ? 59.49777 39.68307 151.89658 1.000 72.61988 609 CYS C CA 1
ATOM 7860 C C . CYS C 1 206 ? 58.72046 38.48327 151.37550 1.000 70.69933 609 CYS C C 1
ATOM 7861 O O . CYS C 1 206 ? 57.91595 37.89035 152.09966 1.000 70.34933 609 CYS C O 1
ATOM 7864 N N . ASN C 1 207 ? 58.95612 38.14193 150.11022 1.000 73.86764 610 ASN C N 1
ATOM 7865 C CA . ASN C 1 207 ? 58.26158 37.03460 149.46124 1.000 66.03422 610 ASN C CA 1
ATOM 7866 C C . ASN C 1 207 ? 59.28203 36.06124 148.89564 1.000 68.99400 610 ASN C C 1
ATOM 7867 O O . ASN C 1 207 ? 60.13526 36.45528 148.09537 1.000 73.39512 610 ASN C O 1
ATOM 7872 N N . LEU C 1 208 ? 59.21140 34.80517 149.33327 1.000 64.43073 611 LEU C N 1
ATOM 7873 C CA . LEU C 1 208 ? 60.05632 33.72801 148.83755 1.000 60.92845 611 LEU C CA 1
ATOM 7874 C C . LEU C 1 208 ? 59.20911 32.70367 148.09205 1.000 69.37900 611 LEU C C 1
ATOM 7875 O O . LEU C 1 208 ? 58.13198 32.32154 148.55388 1.000 77.23452 611 LEU C O 1
ATOM 7880 N N . LYS C 1 209 ? 59.71291 32.25660 146.94609 1.000 63.55576 612 LYS C N 1
ATOM 7881 C CA . LYS C 1 209 ? 59.04523 31.32026 146.05450 1.000 62.79081 612 LYS C CA 1
ATOM 7882 C C . LYS C 1 209 ? 59.90003 30.06295 145.95511 1.000 64.39964 612 LYS C C 1
ATOM 7883 O O . LYS C 1 209 ? 61.04534 30.12465 145.48509 1.000 60.10390 612 LYS C O 1
ATOM 7889 N N . PHE C 1 210 ? 59.34898 28.93915 146.42029 1.000 65.05126 613 PHE C N 1
ATOM 7890 C CA . PHE C 1 210 ? 59.94046 27.61186 146.31015 1.000 65.72886 613 PHE C CA 1
ATOM 7891 C C . PHE C 1 210 ? 59.37911 26.92311 145.07381 1.000 66.19095 613 PHE C C 1
ATOM 7892 O O . PHE C 1 210 ? 58.18659 26.58396 145.03531 1.000 66.26463 613 PHE C O 1
ATOM 7900 N N . VAL C 1 211 ? 60.25227 26.65780 144.11101 1.000 64.16318 614 VAL C N 1
ATOM 7901 C CA . VAL C 1 211 ? 59.86017 26.05442 142.83630 1.000 71.74732 614 VAL C CA 1
ATOM 7902 C C . VAL C 1 211 ? 59.78218 24.53948 143.01534 1.000 67.35840 614 VAL C C 1
ATOM 7903 O O . VAL C 1 211 ? 60.72976 23.93951 143.54525 1.000 73.20286 614 VAL C O 1
ATOM 7907 N N . PRO C 1 212 ? 58.69279 23.89612 142.60546 1.000 64.93042 615 PRO C N 1
ATOM 7908 C CA . PRO C 1 212 ? 58.61345 22.43902 142.74766 1.000 66.93584 615 PRO C CA 1
ATOM 7909 C C . PRO C 1 212 ? 59.54991 21.73824 141.77812 1.000 58.59671 615 PRO C C 1
ATOM 7910 O O . PRO C 1 212 ? 59.88554 22.25988 140.71209 1.000 83.33775 615 PRO C O 1
ATOM 7914 N N . TYR C 1 213 ? 59.97966 20.54109 142.16536 1.000 56.73126 616 TYR C N 1
ATOM 7915 C CA . TYR C 1 213 ? 60.80470 19.72416 141.28935 1.000 58.53423 616 TYR C CA 1
ATOM 7916 C C . TYR C 1 213 ? 59.89347 19.11391 140.23033 1.000 75.58498 616 TYR C C 1
ATOM 7917 O O . TYR C 1 213 ? 58.84978 18.54200 140.55834 1.000 67.64307 616 TYR C O 1
ATOM 7926 N N . SER C 1 214 ? 60.28258 19.23036 138.96548 1.000 78.93457 617 SER C N 1
ATOM 7927 C CA . SER C 1 214 ? 59.47779 18.74503 137.85472 1.000 68.26936 617 SER C CA 1
ATOM 7928 C C . SER C 1 214 ? 60.22590 17.66523 137.08490 1.000 73.60688 617 SER C C 1
ATOM 7929 O O . SER C 1 214 ? 61.45423 17.56488 137.14967 1.000 74.13195 617 SER C O 1
ATOM 7932 N N . TYR C 1 215 ? 59.45885 16.83998 136.36349 1.000 80.13448 618 TYR C N 1
ATOM 7933 C CA . TYR C 1 215 ? 60.05323 15.72324 135.63408 1.000 83.27383 618 TYR C CA 1
ATOM 7934 C C . TYR C 1 215 ? 61.06338 16.22623 134.61305 1.000 85.60872 618 TYR C C 1
ATOM 7935 O O . TYR C 1 215 ? 62.17465 15.69505 134.50418 1.000 95.94743 618 TYR C O 1
ATOM 7944 N N . PHE C 1 216 ? 60.69562 17.25839 133.85906 1.000 76.54963 619 PHE C N 1
ATOM 7945 C CA . PHE C 1 216 ? 61.60385 17.91798 132.92365 1.000 82.62977 619 PHE C CA 1
ATOM 7946 C C . PHE C 1 216 ? 61.44472 19.42171 133.11692 1.000 78.20642 619 PHE C C 1
ATOM 7947 O O . PHE C 1 216 ? 60.48989 20.02070 132.61283 1.000 87.92316 619 PHE C O 1
ATOM 7955 N N . SER C 1 217 ? 62.37139 20.02545 133.85099 1.000 62.75257 620 SER C N 1
ATOM 7956 C CA . SER C 1 217 ? 62.36177 21.45739 134.10095 1.000 74.80804 620 SER C CA 1
ATOM 7957 C C . SER C 1 217 ? 63.73819 22.02003 133.79270 1.000 90.57082 620 SER C C 1
ATOM 7958 O O . SER C 1 217 ? 64.75512 21.41446 134.14472 1.000 85.03704 620 SER C O 1
ATOM 7961 N N . ARG C 1 218 ? 63.77241 23.16997 133.12337 1.000 97.64389 621 ARG C N 1
ATOM 7962 C CA . ARG C 1 218 ? 65.04856 23.76575 132.76098 1.000 93.00035 621 ARG C CA 1
ATOM 7963 C C . ARG C 1 218 ? 65.54317 24.77315 133.78398 1.000 98.33099 621 ARG C C 1
ATOM 7964 O O . ARG C 1 218 ? 66.57122 25.41757 133.54960 1.000 88.25375 621 ARG C O 1
ATOM 7972 N N . ASP C 1 219 ? 64.88999 24.86899 134.93516 1.000 116.74601 622 ASP C N 1
ATOM 7973 C CA . ASP C 1 219 ? 65.41273 25.69313 136.00566 1.000 119.29416 622 ASP C CA 1
ATOM 7974 C C . ASP C 1 219 ? 66.35999 24.85938 136.85598 1.000 116.62655 622 ASP C C 1
ATOM 7975 O O . ASP C 1 219 ? 66.47614 23.64177 136.69129 1.000 115.09119 622 ASP C O 1
ATOM 7980 N N . VAL C 1 220 ? 67.05561 25.52670 137.77289 1.000 99.99787 623 VAL C N 1
ATOM 7981 C CA . VAL C 1 220 ? 67.92646 24.79538 138.67700 1.000 106.52472 623 VAL C CA 1
ATOM 7982 C C . VAL C 1 220 ? 67.04242 23.97497 139.60703 1.000 103.28056 623 VAL C C 1
ATOM 7983 O O . VAL C 1 220 ? 65.90710 24.36053 139.91813 1.000 106.24337 623 VAL C O 1
ATOM 7987 N N . ALA C 1 221 ? 67.54526 22.82717 140.04751 1.000 99.15189 624 ALA C N 1
ATOM 7988 C CA . ALA C 1 221 ? 66.72315 21.97260 140.88968 1.000 88.46950 624 ALA C CA 1
ATOM 7989 C C . ALA C 1 221 ? 66.55376 22.58193 142.27456 1.000 92.05260 624 ALA C C 1
ATOM 7990 O O . ALA C 1 221 ? 67.51873 23.05937 142.88009 1.000 94.74070 624 ALA C O 1
ATOM 7992 N N . ARG C 1 222 ? 65.31083 22.56480 142.76500 1.000 83.87095 625 ARG C N 1
ATOM 7993 C CA . ARG C 1 222 ? 64.97002 23.00240 144.11992 1.000 86.58389 625 ARG C CA 1
ATOM 7994 C C . ARG C 1 222 ? 65.38159 24.45328 144.37853 1.000 83.58097 625 ARG C C 1
ATOM 7995 O O . ARG C 1 222 ? 65.85294 24.80061 145.46314 1.000 86.24858 625 ARG C O 1
ATOM 8003 N N . LYS C 1 223 ? 65.20264 25.30668 143.37236 1.000 86.38807 626 LYS C N 1
ATOM 8004 C CA . LYS C 1 223 ? 65.58957 26.70744 143.47346 1.000 88.46873 626 LYS C CA 1
ATOM 8005 C C . LYS C 1 223 ? 64.52206 27.52607 144.19740 1.000 77.25333 626 LYS C C 1
ATOM 8006 O O . LYS C 1 223 ? 63.32610 27.22105 144.14841 1.000 68.64030 626 LYS C O 1
ATOM 8012 N N . VAL C 1 224 ? 64.97923 28.56903 144.89019 1.000 69.60100 627 VAL C N 1
ATOM 8013 C CA . VAL C 1 224 ? 64.13650 29.48093 145.65546 1.000 70.24820 627 VAL C CA 1
ATOM 8014 C C . VAL C 1 224 ? 64.51645 30.90970 145.28855 1.000 62.80189 627 VAL C C 1
ATOM 8015 O O . VAL C 1 224 ? 65.69393 31.28885 145.37480 1.000 63.58432 627 VAL C O 1
ATOM 8019 N N . THR C 1 225 ? 63.51890 31.69338 144.87660 1.000 66.68665 628 THR C N 1
ATOM 8020 C CA . THR C 1 225 ? 63.69101 33.10339 144.53941 1.000 66.44539 628 THR C CA 1
ATOM 8021 C C . THR C 1 225 ? 62.95353 33.96659 145.55647 1.000 65.66002 628 THR C C 1
ATOM 8022 O O . THR C 1 225 ? 62.03073 33.50335 146.21353 1.000 68.79263 628 THR C O 1
ATOM 8026 N N . GLY C 1 226 ? 63.39975 35.20261 145.74819 1.000 65.98243 629 GLY C N 1
ATOM 8027 C CA . GLY C 1 226 ? 62.78450 36.03962 146.76088 1.000 66.69379 629 GLY C CA 1
ATOM 8028 C C . GLY C 1 226 ? 63.01873 37.51410 146.53363 1.000 74.65400 629 GLY C C 1
ATOM 8029 O O . GLY C 1 226 ? 63.98862 37.92098 145.88643 1.000 79.77118 629 GLY C O 1
ATOM 8030 N N . GLU C 1 227 ? 62.16497 38.31617 147.16579 1.000 80.17902 630 GLU C N 1
ATOM 8031 C CA . GLU C 1 227 ? 62.25195 39.76809 147.08906 1.000 80.61504 630 GLU C CA 1
ATOM 8032 C C . GLU C 1 227 ? 61.97483 40.38135 148.45298 1.000 81.41213 630 GLU C C 1
ATOM 8033 O O . GLU C 1 227 ? 61.06690 39.94486 149.17001 1.000 84.72468 630 GLU C O 1
ATOM 8039 N N . VAL C 1 228 ? 62.76034 41.40193 148.79602 1.000 76.63681 631 VAL C N 1
ATOM 8040 C CA . VAL C 1 228 ? 62.59569 42.17562 150.01956 1.000 86.12960 631 VAL C CA 1
ATOM 8041 C C . VAL C 1 228 ? 62.18392 43.58133 149.61060 1.000 83.92692 631 VAL C C 1
ATOM 8042 O O . VAL C 1 228 ? 62.95696 44.29038 148.94505 1.000 88.44308 631 VAL C O 1
ATOM 8046 N N . THR C 1 229 ? 60.98711 43.99078 150.04672 1.000 87.02021 632 THR C N 1
ATOM 8047 C CA . THR C 1 229 ? 60.36186 45.25305 149.68212 1.000 84.69738 632 THR C CA 1
ATOM 8048 C C . THR C 1 229 ? 60.11999 46.08536 150.93578 1.000 82.30175 632 THR C C 1
ATOM 8049 O O . THR C 1 229 ? 59.83578 45.54576 152.01120 1.000 87.66521 632 THR C O 1
ATOM 8053 N N . ASP C 1 230 ? 60.16746 47.40466 150.77150 1.000 91.71069 633 ASP C N 1
ATOM 8054 C CA . ASP C 1 230 ? 59.92001 48.33882 151.86135 1.000 99.54328 633 ASP C CA 1
ATOM 8055 C C . ASP C 1 230 ? 58.42495 48.54187 152.07965 1.000 97.90047 633 ASP C C 1
ATOM 8056 O O . ASP C 1 230 ? 57.60083 48.12346 151.26338 1.000 90.07256 633 ASP C O 1
ATOM 8061 N N . PRO C 1 231 ? 58.03886 49.17029 153.19492 1.000 95.20257 634 PRO C N 1
ATOM 8062 C CA . PRO C 1 231 ? 56.61048 49.42919 153.44162 1.000 97.61153 634 PRO C CA 1
ATOM 8063 C C . PRO C 1 231 ? 55.99961 50.29943 152.35500 1.000 115.18979 634 PRO C C 1
ATOM 8064 O O . PRO C 1 231 ? 56.44719 51.42208 152.10782 1.000 131.66442 634 PRO C O 1
ATOM 8068 N N . SER C 1 232 ? 54.96291 49.76566 151.70575 1.000 128.61874 635 SER C N 1
ATOM 8069 C CA . SER C 1 232 ? 54.22875 50.46634 150.65139 1.000 142.26167 635 SER C CA 1
ATOM 8070 C C . SER C 1 232 ? 55.14818 50.89898 149.51226 1.000 132.50589 635 SER C C 1
ATOM 8071 O O . SER C 1 232 ? 54.89953 51.90363 148.84182 1.000 143.83119 635 SER C O 1
ATOM 8074 N N . GLY C 1 233 ? 56.21899 50.14812 149.29366 1.000 104.51400 636 GLY C N 1
ATOM 8075 C CA . GLY C 1 233 ? 57.16046 50.40180 148.21991 1.000 103.13548 636 GLY C CA 1
ATOM 8076 C C . GLY C 1 233 ? 57.36444 49.13569 147.41251 1.000 105.40709 636 GLY C C 1
ATOM 8077 O O . GLY C 1 233 ? 56.41943 48.41605 147.09287 1.000 98.60981 636 GLY C O 1
ATOM 8078 N N . LYS C 1 234 ? 58.62262 48.85738 147.08529 1.000 84.66302 637 LYS C N 1
ATOM 8079 C CA . LYS C 1 234 ? 58.93785 47.69517 146.26607 1.000 86.54807 637 LYS C CA 1
ATOM 8080 C C . LYS C 1 234 ? 60.40900 47.34052 146.45212 1.000 89.79485 637 LYS C C 1
ATOM 8081 O O . LYS C 1 234 ? 61.14239 48.00215 147.19173 1.000 78.00705 637 LYS C O 1
ATOM 8087 N N . VAL C 1 235 ? 60.81986 46.27489 145.76265 1.000 92.28962 638 VAL C N 1
ATOM 8088 C CA . VAL C 1 235 ? 62.12690 45.62338 145.84232 1.000 77.16993 638 VAL C CA 1
ATOM 8089 C C . VAL C 1 235 ? 63.29209 46.52163 146.24059 1.000 79.48169 638 VAL C C 1
ATOM 8090 O O . VAL C 1 235 ? 63.73196 47.37752 145.46404 1.000 76.89173 638 VAL C O 1
ATOM 8094 N N . HIS C 1 236 ? 63.78915 46.33046 147.46216 1.000 89.75562 639 HIS C N 1
ATOM 8095 C CA . HIS C 1 236 ? 65.06512 46.89098 147.88600 1.000 84.40535 639 HIS C CA 1
ATOM 8096 C C . HIS C 1 236 ? 66.17511 45.85901 147.83432 1.000 80.58049 639 HIS C C 1
ATOM 8097 O O . HIS C 1 236 ? 67.32376 46.21044 147.54609 1.000 84.48729 639 HIS C O 1
ATOM 8104 N N . PHE C 1 237 ? 65.86791 44.60711 148.16149 1.000 88.91384 640 PHE C N 1
ATOM 8105 C CA . PHE C 1 237 ? 66.82854 43.52406 148.02513 1.000 77.36635 640 PHE C CA 1
ATOM 8106 C C . PHE C 1 237 ? 66.19166 42.39387 147.23534 1.000 74.68290 640 PHE C C 1
ATOM 8107 O O . PHE C 1 237 ? 64.96620 42.27405 147.17383 1.000 79.16282 640 PHE C O 1
ATOM 8115 N N . ALA C 1 238 ? 67.02705 41.57896 146.60591 1.000 76.49896 641 ALA C N 1
ATOM 8116 C CA . ALA C 1 238 ? 66.53416 40.39600 145.91648 1.000 81.79282 641 ALA C CA 1
ATOM 8117 C C . ALA C 1 238 ? 67.41545 39.22682 146.30942 1.000 86.75394 641 ALA C C 1
ATOM 8118 O O . ALA C 1 238 ? 68.63741 39.34682 146.30831 1.000 90.51707 641 ALA C O 1
ATOM 8120 N N . LEU C 1 239 ? 66.81326 38.08339 146.58688 1.000 80.94019 642 LEU C N 1
ATOM 8121 C CA . LEU C 1 239 ? 67.57627 36.94246 147.06428 1.000 76.98062 642 LEU C CA 1
ATOM 8122 C C . LEU C 1 239 ? 67.25059 35.74264 146.19802 1.000 73.02409 642 LEU C C 1
ATOM 8123 O O . LEU C 1 239 ? 66.14295 35.62154 145.68275 1.000 77.99767 642 LEU C O 1
ATOM 8128 N N . LEU C 1 240 ? 68.24435 34.89734 145.97713 1.000 74.62950 643 LEU C N 1
ATOM 8129 C CA . LEU C 1 240 ? 68.03231 33.69886 145.18919 1.000 81.78459 643 LEU C CA 1
ATOM 8130 C C . LEU C 1 240 ? 69.03181 32.64089 145.62532 1.000 72.34412 643 LEU C C 1
ATOM 8131 O O . LEU C 1 240 ? 70.07162 32.93993 146.22171 1.000 74.17568 643 LEU C O 1
ATOM 8136 N N . GLY C 1 241 ? 68.68103 31.39093 145.35107 1.000 65.18700 644 GLY C N 1
ATOM 8137 C CA . GLY C 1 241 ? 69.55540 30.29427 145.71700 1.000 72.33660 644 GLY C CA 1
ATOM 8138 C C . GLY C 1 241 ? 68.80121 28.98781 145.63678 1.000 82.13201 644 GLY C C 1
ATOM 8139 O O . GLY C 1 241 ? 67.80731 28.88249 144.92293 1.000 71.03548 644 GLY C O 1
ATOM 8140 N N . THR C 1 242 ? 69.31640 27.98237 146.33347 1.000 85.53168 645 THR C N 1
ATOM 8141 C CA . THR C 1 242 ? 68.64156 26.69677 146.38165 1.000 83.19728 645 THR C CA 1
ATOM 8142 C C . THR C 1 242 ? 68.66274 26.17594 147.80984 1.000 80.09704 645 THR C C 1
ATOM 8143 O O . THR C 1 242 ? 69.69569 26.22746 148.48244 1.000 85.32893 645 THR C O 1
ATOM 8147 N N . TRP C 1 243 ? 67.51570 25.67537 148.27270 1.000 69.16566 646 TRP C N 1
ATOM 8148 C CA . TRP C 1 243 ? 67.48989 25.14412 149.63457 1.000 74.63579 646 TRP C CA 1
ATOM 8149 C C . TRP C 1 243 ? 68.30265 23.85151 149.78637 1.000 77.56096 646 TRP C C 1
ATOM 8150 O O . TRP C 1 243 ? 68.27518 23.25422 150.86845 1.000 72.89433 646 TRP C O 1
ATOM 8161 N N . ASP C 1 244 ? 69.01646 23.40991 148.74810 1.000 92.76638 647 ASP C N 1
ATOM 8162 C CA . ASP C 1 244 ? 69.90484 22.25987 148.85580 1.000 88.75969 647 ASP C CA 1
ATOM 8163 C C . ASP C 1 244 ? 71.29233 22.62795 149.35474 1.000 97.41080 647 ASP C C 1
ATOM 8164 O O . ASP C 1 244 ? 71.97080 21.78356 149.95122 1.000 102.74082 647 ASP C O 1
ATOM 8169 N N . GLU C 1 245 ? 71.73290 23.86344 149.12319 1.000 79.86050 648 GLU C N 1
ATOM 8170 C CA . GLU C 1 245 ? 73.09534 24.25191 149.46390 1.000 89.19486 648 GLU C CA 1
ATOM 8171 C C . GLU C 1 245 ? 73.16932 25.67580 149.99533 1.000 74.40979 648 GLU C C 1
ATOM 8172 O O . GLU C 1 245 ? 73.36761 25.88773 151.19591 1.000 80.51906 648 GLU C O 1
ATOM 8178 N N . LYS C 1 246 ? 73.02226 26.65627 149.11070 1.000 83.30515 649 LYS C N 1
ATOM 8179 C CA . LYS C 1 246 ? 73.32550 28.03957 149.43555 1.000 79.35011 649 LYS C CA 1
ATOM 8180 C C . LYS C 1 246 ? 72.12450 28.93888 149.17493 1.000 79.90861 649 LYS C C 1
ATOM 8181 O O . LYS C 1 246 ? 71.14760 28.56172 148.52152 1.000 79.49976 649 LYS C O 1
ATOM 8183 N N . MET C 1 247 ? 72.23276 30.15771 149.69230 1.000 75.43407 650 MET C N 1
ATOM 8184 C CA . MET C 1 247 ? 71.19366 31.16848 149.53320 1.000 72.91576 650 MET C CA 1
ATOM 8185 C C . MET C 1 247 ? 71.86627 32.52716 149.611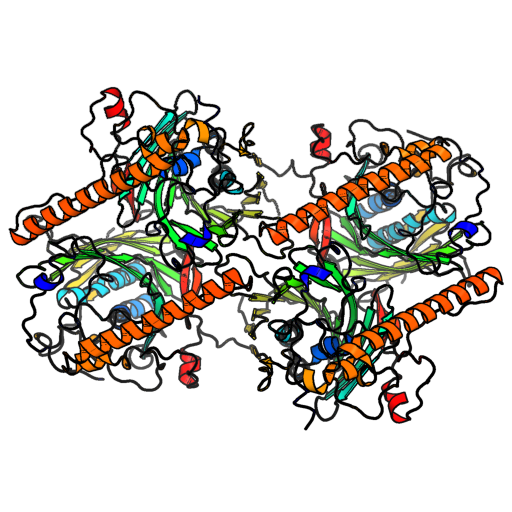32 1.000 83.97969 650 MET C C 1
ATOM 8186 O O . MET C 1 247 ? 72.50917 32.83154 150.61785 1.000 76.59319 650 MET C O 1
ATOM 8191 N N . GLU C 1 248 ? 71.70991 33.35614 148.58358 1.000 85.91207 651 GLU C N 1
ATOM 8192 C CA . GLU C 1 248 ? 72.40193 34.63196 148.52732 1.000 83.65483 651 GLU C CA 1
ATOM 8193 C C . GLU C 1 248 ? 71.37701 35.74914 148.42677 1.000 83.65573 651 GLU C C 1
ATOM 8194 O O . GLU C 1 248 ? 70.31406 35.57651 147.82789 1.000 83.31776 651 GLU C O 1
ATOM 8200 N N . CYS C 1 249 ? 71.68543 36.88226 149.04921 1.000 80.65932 652 CYS C N 1
ATOM 8201 C CA . CYS C 1 249 ? 70.80325 38.04255 149.07767 1.000 81.74281 652 CYS C CA 1
ATOM 8202 C C . CYS C 1 249 ? 71.59185 39.22798 148.53867 1.000 95.13482 652 CYS C C 1
ATOM 8203 O O . CYS C 1 249 ? 72.53222 39.70150 149.18501 1.000 91.80640 652 CYS C O 1
ATOM 8206 N N . PHE C 1 250 ? 71.20932 39.69866 147.35865 1.000 95.22794 653 PHE C N 1
ATOM 8207 C CA . PHE C 1 250 ? 71.82358 40.82319 146.68392 1.000 92.81697 653 PHE C CA 1
ATOM 8208 C C . PHE C 1 250 ? 70.96342 42.06777 146.87487 1.000 95.39740 653 PHE C C 1
ATOM 8209 O O . PHE C 1 250 ? 69.83546 42.01799 147.37680 1.000 97.98130 653 PHE C O 1
ATOM 8217 N N . LYS C 1 251 ? 71.48342 43.18571 146.38546 1.000 97.46368 654 LYS C N 1
ATOM 8218 C CA . LYS C 1 251 ? 70.81867 44.47642 146.42211 1.000 97.24764 654 LYS C CA 1
ATOM 8219 C C . LYS C 1 251 ? 70.56371 44.91413 144.98868 1.000 104.42349 654 LYS C C 1
ATOM 8220 O O . LYS C 1 251 ? 71.33617 44.58623 144.08329 1.000 110.78932 654 LYS C O 1
ATOM 8222 N N . VAL C 1 252 ? 69.47538 45.64546 144.77173 1.000 100.23798 655 VAL C N 1
ATOM 8223 C CA . VAL C 1 252 ? 69.11414 46.03431 143.41657 1.000 118.19719 655 VAL C CA 1
ATOM 8224 C C . VAL C 1 252 ? 69.30727 47.53380 143.24808 1.000 127.63548 655 VAL C C 1
ATOM 8225 O O . VAL C 1 252 ? 69.14574 48.32299 144.18600 1.000 120.37238 655 VAL C O 1
ATOM 8229 N N . GLN C 1 253 ? 69.69191 47.91664 142.03282 1.000 132.72055 656 GLN C N 1
ATOM 8230 C CA . GLN C 1 253 ? 69.89573 49.32136 141.67756 1.000 133.35128 656 GLN C CA 1
ATOM 8231 C C . GLN C 1 253 ? 69.56310 49.50902 140.20544 1.000 157.39825 656 GLN C C 1
ATOM 8232 O O . GLN C 1 253 ? 70.45289 49.51472 139.34664 1.000 166.64908 656 GLN C O 1
ATOM 8234 N N . PRO C 1 254 ? 68.27324 49.65721 139.86659 1.000 163.03902 657 PRO C N 1
ATOM 8235 C CA . PRO C 1 254 ? 67.93519 49.85637 138.45303 1.000 155.48648 657 PRO C CA 1
ATOM 8236 C C . PRO C 1 254 ? 68.34764 51.23446 137.93807 1.000 152.79037 657 PRO C C 1
ATOM 8237 O O . PRO C 1 254 ? 68.34446 51.44476 136.72478 1.000 135.46164 657 PRO C O 1
ATOM 8241 N N . HIS C 1 268 ? 80.13288 44.28361 136.34491 1.000 94.51021 671 HIS C N 1
ATOM 8242 C CA . HIS C 1 268 ? 80.80389 43.78821 137.54035 1.000 118.63276 671 HIS C CA 1
ATOM 8243 C C . HIS C 1 268 ? 80.46337 42.32649 137.79951 1.000 124.77569 671 HIS C C 1
ATOM 8244 O O . HIS C 1 268 ? 79.62883 41.74009 137.11030 1.000 105.15181 671 HIS C O 1
ATOM 8246 N N . GLU C 1 269 ? 81.11391 41.74458 138.80566 1.000 130.79657 672 GLU C N 1
ATOM 8247 C CA . GLU C 1 269 ? 80.92642 40.33374 139.11517 1.000 111.30177 672 GLU C CA 1
ATOM 8248 C C . GLU C 1 269 ? 79.80651 40.14178 140.12838 1.000 117.13221 672 GLU C C 1
ATOM 8249 O O . GLU C 1 269 ? 78.85916 40.93296 140.17565 1.000 126.79404 672 GLU C O 1
ATOM 8251 N N . ALA C 1 270 ? 79.90991 39.09509 140.94530 1.000 117.18815 673 ALA C N 1
ATOM 8252 C CA . ALA C 1 270 ? 78.85423 38.76006 141.89223 1.000 114.19731 673 ALA C CA 1
ATOM 8253 C C . ALA C 1 270 ? 79.08671 39.36322 143.27186 1.000 117.45270 673 ALA C C 1
ATOM 8254 O O . ALA C 1 270 ? 78.12486 39.74196 143.94862 1.000 114.93954 673 ALA C O 1
ATOM 8256 N N . GLU C 1 271 ? 80.34638 39.46567 143.70276 1.000 119.63537 674 GLU C N 1
ATOM 8257 C CA . GLU C 1 271 ? 80.62547 39.89898 145.06825 1.000 112.31392 674 GLU C CA 1
ATOM 8258 C C . GLU C 1 271 ? 80.22668 41.35072 145.30087 1.000 130.49332 674 GLU C C 1
ATOM 8259 O O . GLU C 1 271 ? 79.90539 41.72929 146.43264 1.000 125.41237 674 GLU C O 1
ATOM 8261 N N . GLU C 1 272 ? 80.22683 42.17226 144.24866 1.000 142.28523 675 GLU C N 1
ATOM 8262 C CA . GLU C 1 272 ? 80.04687 43.61077 144.42935 1.000 144.89806 675 GLU C CA 1
ATOM 8263 C C . GLU C 1 272 ? 78.65478 43.94539 144.95327 1.000 139.35549 675 GLU C C 1
ATOM 8264 O O . GLU C 1 272 ? 78.49671 44.83882 145.79289 1.000 136.92218 675 GLU C O 1
ATOM 8270 N N . SER C 1 273 ? 77.63575 43.23472 144.47591 1.000 134.38221 676 SER C N 1
ATOM 8271 C CA . SER C 1 273 ? 76.24015 43.54175 144.76587 1.000 133.58043 676 SER C CA 1
ATOM 8272 C C . SER C 1 273 ? 75.61240 42.56859 145.75929 1.000 120.63864 676 SER C C 1
ATOM 8273 O O . SER C 1 273 ? 74.38774 42.56180 145.91234 1.000 116.13419 676 SER C O 1
ATOM 8276 N N . ARG C 1 274 ? 76.41481 41.76337 146.44993 1.000 108.67370 677 ARG C N 1
ATOM 8277 C CA . ARG C 1 274 ? 75.92296 40.74531 147.37043 1.000 99.30692 677 ARG C CA 1
ATOM 8278 C C . ARG C 1 274 ? 76.27714 41.12713 148.80051 1.000 115.40729 677 ARG C C 1
ATOM 8279 O O . ARG C 1 274 ? 77.43733 41.42638 149.10331 1.000 127.27087 677 ARG C O 1
ATOM 8287 N N . VAL C 1 275 ? 75.26947 41.12268 149.67133 1.000 113.42313 678 VAL C N 1
ATOM 8288 C CA . VAL C 1 275 ? 75.42129 41.56846 151.05097 1.000 114.34518 678 VAL C CA 1
ATOM 8289 C C . VAL C 1 275 ? 75.43256 40.39582 152.03349 1.000 108.71021 678 VAL C C 1
ATOM 8290 O O . VAL C 1 275 ? 76.16313 40.43847 153.02888 1.000 102.60970 678 VAL C O 1
ATOM 8294 N N . MET C 1 276 ? 74.64015 39.34815 151.77937 1.000 110.37791 679 MET C N 1
ATOM 8295 C CA . MET C 1 276 ? 74.47963 38.26183 152.74387 1.000 99.30216 679 MET C CA 1
ATOM 8296 C C . MET C 1 276 ? 74.40548 36.89995 152.06214 1.000 100.99690 679 MET C C 1
ATOM 8297 O O . MET C 1 276 ? 73.48616 36.64699 151.27903 1.000 101.81924 679 MET C O 1
ATOM 8302 N N . LEU C 1 277 ? 75.35370 36.01737 152.37041 1.000 100.32005 680 LEU C N 1
ATOM 8303 C CA . LEU C 1 277 ? 75.30884 34.64297 151.88539 1.000 96.54774 680 LEU C CA 1
ATOM 8304 C C . LEU C 1 277 ? 75.12567 33.66258 153.04144 1.000 94.66498 680 LEU C C 1
ATOM 8305 O O . LEU C 1 277 ? 75.60765 33.89726 154.15404 1.000 96.25781 680 LEU C O 1
ATOM 8310 N N . TRP C 1 278 ? 74.38149 32.58257 152.78063 1.000 93.03473 681 TRP C N 1
ATOM 8311 C CA . TRP C 1 278 ? 74.17282 31.48866 153.72812 1.000 81.58900 681 TRP C CA 1
ATOM 8312 C C . TRP C 1 278 ? 74.58462 30.19063 153.04886 1.000 88.67531 681 TRP C C 1
ATOM 8313 O O . TRP C 1 278 ? 74.05089 29.85428 151.98469 1.000 91.19893 681 TRP C O 1
ATOM 8324 N N . LYS C 1 279 ? 75.52033 29.46480 153.66100 1.000 86.28046 682 LYS C N 1
ATOM 8325 C CA . LYS C 1 279 ? 75.93649 28.14560 153.19840 1.000 82.59892 682 LYS C CA 1
ATOM 8326 C C . LYS C 1 279 ? 75.70365 27.11008 154.29118 1.000 95.84465 682 LYS C C 1
ATOM 8327 O O . LYS C 1 279 ? 76.07492 27.33034 155.44922 1.000 104.83414 682 LYS C O 1
ATOM 8329 N N . ARG C 1 280 ? 75.09074 25.98603 153.92343 1.000 76.36076 683 ARG C N 1
ATOM 8330 C CA . ARG C 1 280 ? 74.80079 24.94103 154.89726 1.000 88.81010 683 ARG C CA 1
ATOM 8331 C C . ARG C 1 280 ? 76.07143 24.18402 155.27245 1.000 95.18457 683 ARG C C 1
ATOM 8332 O O . ARG C 1 280 ? 76.93422 23.92509 154.42808 1.000 99.04869 683 ARG C O 1
ATOM 8340 N N . ASN C 1 281 ? 76.19316 23.84869 156.55185 1.000 105.86226 684 ASN C N 1
ATOM 8341 C CA . ASN C 1 281 ? 77.31492 23.03373 157.01027 1.000 104.21821 684 ASN C CA 1
ATOM 8342 C C . ASN C 1 281 ? 77.11129 21.57912 156.59072 1.000 100.27737 684 ASN C C 1
ATOM 8343 O O . ASN C 1 281 ? 76.01057 21.04070 156.75147 1.000 97.59348 684 ASN C O 1
ATOM 8348 N N . PRO C 1 282 ? 78.13261 20.92309 156.04509 1.000 85.32289 685 PRO C N 1
ATOM 8349 C CA . PRO C 1 282 ? 77.96251 19.54994 155.55631 1.000 78.94840 685 PRO C CA 1
ATOM 8350 C C . PRO C 1 282 ? 77.72581 18.55896 156.68704 1.000 77.23002 685 PRO C C 1
ATOM 8351 O O . PRO C 1 282 ? 78.02375 18.81316 157.85628 1.000 93.37717 685 PRO C O 1
ATOM 8355 N N . LEU C 1 283 ? 77.17399 17.40693 156.31096 1.000 68.72407 686 LEU C N 1
ATOM 8356 C CA . LEU C 1 283 ? 76.89787 16.35458 157.27465 1.000 70.97020 686 LEU C CA 1
ATOM 8357 C C . LEU C 1 283 ? 78.20144 15.73595 157.78137 1.000 76.69655 686 LEU C C 1
ATOM 8358 O O . LEU C 1 283 ? 79.19025 15.65946 157.04663 1.000 82.02229 686 LEU C O 1
ATOM 8363 N N . PRO C 1 284 ? 78.22893 15.28537 159.04183 1.000 78.01407 687 PRO C N 1
ATOM 8364 C CA . PRO C 1 284 ? 79.45568 14.68400 159.58486 1.000 76.65681 687 PRO C CA 1
ATOM 8365 C C . PRO C 1 284 ? 79.79517 13.34819 158.94109 1.000 79.40484 687 PRO C C 1
ATOM 8366 O O . PRO C 1 284 ? 79.04868 12.84250 158.09655 1.000 77.68177 687 PRO C O 1
ATOM 8370 N N . LYS C 1 285 ? 80.92427 12.77175 159.34383 1.000 90.10630 688 LYS C N 1
ATOM 8371 C CA . LYS C 1 285 ? 81.40316 11.53003 158.75440 1.000 92.02595 688 LYS C CA 1
ATOM 8372 C C . LYS C 1 285 ? 80.45963 10.37296 159.06616 1.000 94.13029 688 LYS C C 1
ATOM 8373 O O . LYS C 1 285 ? 79.85542 10.30386 160.14023 1.000 90.78457 688 LYS C O 1
ATOM 8375 N N . ASN C 1 286 ? 80.33939 9.45826 158.10056 1.000 78.87868 689 ASN C N 1
ATOM 8376 C CA . ASN C 1 286 ? 79.50317 8.26266 158.22485 1.000 75.26570 689 ASN C CA 1
ATOM 8377 C C . ASN C 1 286 ? 78.04962 8.60516 158.53411 1.000 77.80541 689 ASN C C 1
ATOM 8378 O O . ASN C 1 286 ? 77.35066 7.83714 159.19948 1.000 86.11351 689 ASN C O 1
ATOM 8383 N N . ALA C 1 287 ? 77.57321 9.75522 158.05276 1.000 74.75152 690 ALA C N 1
ATOM 8384 C CA . ALA C 1 287 ? 76.17239 10.09593 158.26022 1.000 67.11785 690 ALA C CA 1
ATOM 8385 C C . ALA C 1 287 ? 75.23681 9.24159 157.41692 1.000 74.55033 690 ALA C C 1
ATOM 8386 O O . ALA C 1 287 ? 74.01932 9.31815 157.60521 1.000 73.10237 690 ALA C O 1
ATOM 8388 N N . GLU C 1 288 ? 75.77274 8.42649 156.50457 1.000 98.26126 691 GLU C N 1
ATOM 8389 C CA . GLU C 1 288 ? 74.92683 7.55890 155.69200 1.000 93.87607 691 GLU C CA 1
ATOM 8390 C C . GLU C 1 288 ? 74.22142 6.51017 156.53846 1.000 94.79989 691 GLU C C 1
ATOM 8391 O O . GLU C 1 288 ? 73.10072 6.10161 156.21303 1.000 99.04490 691 GLU C O 1
ATOM 8397 N N . ASN C 1 289 ? 74.85334 6.07137 157.62452 1.000 85.41105 692 ASN C N 1
ATOM 8398 C CA . ASN C 1 289 ? 74.29867 5.04098 158.48906 1.000 85.54698 692 ASN C CA 1
ATOM 8399 C C . ASN C 1 289 ? 73.70901 5.60063 159.77507 1.000 76.72866 692 ASN C C 1
ATOM 8400 O O . ASN C 1 289 ? 73.22611 4.82645 160.60690 1.000 70.94205 692 ASN C O 1
ATOM 8405 N N . MET C 1 290 ? 73.74145 6.91656 159.96477 1.000 76.51013 693 MET C N 1
ATOM 8406 C CA . MET C 1 290 ? 73.17160 7.55566 161.14459 1.000 65.89450 693 MET C CA 1
ATOM 8407 C C . MET C 1 290 ? 71.93984 8.37935 160.78480 1.000 57.72983 693 MET C C 1
ATOM 8408 O O . MET C 1 290 ? 71.77886 9.51379 161.23870 1.000 56.96288 693 MET C O 1
ATOM 8413 N N . TYR C 1 291 ? 71.06502 7.81177 159.95278 1.000 64.17487 694 TYR C N 1
ATOM 8414 C CA . TYR C 1 291 ? 69.81032 8.43707 159.53764 1.000 66.43706 694 TYR C CA 1
ATOM 8415 C C . TYR C 1 291 ? 70.02186 9.79492 158.87540 1.000 65.52014 694 TYR C C 1
ATOM 8416 O O . TYR C 1 291 ? 69.10149 10.61773 158.84615 1.000 66.39708 694 TYR C O 1
ATOM 8425 N N . TYR C 1 292 ? 71.22103 10.04013 158.34027 1.000 64.47050 695 TYR C N 1
ATOM 8426 C CA . TYR C 1 292 ? 71.58262 11.32528 157.73582 1.000 69.87442 695 TYR C CA 1
ATOM 8427 C C . TYR C 1 292 ? 71.36916 12.48696 158.70240 1.000 70.82434 695 TYR C C 1
ATOM 8428 O O . TYR C 1 292 ? 71.00874 13.59240 158.29222 1.000 66.31986 695 TYR C O 1
ATOM 8437 N N . PHE C 1 293 ? 71.60879 12.24584 159.98901 1.000 70.93085 696 PHE C N 1
ATOM 8438 C CA . PHE C 1 293 ? 71.46049 13.29000 160.99215 1.000 70.85437 696 PHE C CA 1
ATOM 8439 C C . PHE C 1 293 ? 72.52004 14.36719 160.80373 1.000 70.73658 696 PHE C C 1
ATOM 8440 O O . PHE C 1 293 ? 73.66899 14.07916 160.45831 1.000 66.43426 696 PHE C O 1
ATOM 8448 N N . SER C 1 294 ? 72.12768 15.61652 161.03338 1.000 74.48455 697 SER C N 1
ATOM 8449 C CA . SER C 1 294 ? 73.08565 16.70708 161.00241 1.000 73.34734 697 SER C CA 1
ATOM 8450 C C . SER C 1 294 ? 74.00668 16.63411 162.21935 1.000 74.58787 697 SER C C 1
ATOM 8451 O O . SER C 1 294 ? 73.82207 15.81961 163.12862 1.000 74.15844 697 SER C O 1
ATOM 8454 N N . GLU C 1 295 ? 75.02221 17.50232 162.22553 1.000 84.50622 698 GLU C N 1
ATOM 8455 C CA . GLU C 1 295 ? 75.91478 17.57317 163.37770 1.000 73.01862 698 GLU C CA 1
ATOM 8456 C C . GLU C 1 295 ? 75.16356 18.02341 164.61988 1.000 72.36698 698 GLU C C 1
ATOM 8457 O O . GLU C 1 295 ? 75.50883 17.62719 165.73929 1.000 69.74519 698 GLU C O 1
ATOM 8463 N N . LEU C 1 296 ? 74.12933 18.84273 164.43700 1.000 77.64640 699 LEU C N 1
ATOM 8464 C CA . LEU C 1 296 ? 73.29034 19.26791 165.54684 1.000 64.51529 699 LEU C CA 1
ATOM 8465 C C . LEU C 1 296 ? 72.24631 18.21526 165.89294 1.000 69.53323 699 LEU C C 1
ATOM 8466 O O . LEU C 1 296 ? 71.91897 18.04225 167.07021 1.000 80.99853 699 LEU C O 1
ATOM 8471 N N . ALA C 1 297 ? 71.73658 17.48924 164.89390 1.000 72.80895 700 ALA C N 1
ATOM 8472 C CA . ALA C 1 297 ? 70.70731 16.48587 165.14167 1.000 69.95126 700 ALA C CA 1
ATOM 8473 C C . ALA C 1 297 ? 71.21395 15.32088 165.98160 1.000 79.81696 700 ALA C C 1
ATOM 8474 O O . ALA C 1 297 ? 70.41032 14.65640 166.64457 1.000 86.19603 700 ALA C O 1
ATOM 8476 N N . LEU C 1 298 ? 72.52230 15.06019 165.97345 1.000 76.40297 701 LEU C N 1
ATOM 8477 C CA . LEU C 1 298 ? 73.05756 13.96206 166.77075 1.000 72.99770 701 LEU C CA 1
ATOM 8478 C C . LEU C 1 298 ? 72.96530 14.26945 168.25916 1.000 80.77344 701 LEU C C 1
ATOM 8479 O O . LEU C 1 298 ? 72.66809 13.38019 169.06581 1.000 87.80470 701 LEU C O 1
ATOM 8484 N N . THR C 1 299 ? 73.22513 15.51812 168.64265 1.000 81.76248 702 THR C N 1
ATOM 8485 C CA . THR C 1 299 ? 73.25914 15.89519 170.04880 1.000 75.11377 702 THR C CA 1
ATOM 8486 C C . THR C 1 299 ? 71.87804 16.10938 170.66148 1.000 72.77594 702 THR C C 1
ATOM 8487 O O . THR C 1 299 ? 71.80410 16.42673 171.85291 1.000 86.35276 702 THR C O 1
ATOM 8491 N N . LEU C 1 300 ? 70.78568 15.94499 169.90691 1.000 78.08328 703 LEU C N 1
ATOM 8492 C CA . LEU C 1 300 ? 69.46887 16.23310 170.47658 1.000 78.64454 703 LEU C CA 1
ATOM 8493 C C . LEU C 1 300 ? 69.00624 15.14153 171.43108 1.000 59.01832 703 LEU C C 1
ATOM 8494 O O . LEU C 1 300 ? 68.52682 15.43756 172.53073 1.000 64.64605 703 LEU C O 1
ATOM 8499 N N . ASN C 1 301 ? 69.12258 13.87536 171.03721 1.000 63.99523 704 ASN C N 1
ATOM 8500 C CA . ASN C 1 301 ? 68.61552 12.80614 171.88284 1.000 52.40512 704 ASN C CA 1
ATOM 8501 C C . ASN C 1 301 ? 69.69477 12.19325 172.76787 1.000 65.51871 704 ASN C C 1
ATOM 8502 O O . ASN C 1 301 ? 69.55994 11.03927 173.18920 1.000 71.79448 704 ASN C O 1
ATOM 8507 N N . ALA C 1 302 ? 70.75066 12.93993 173.07758 1.000 69.79005 705 ALA C N 1
ATOM 8508 C CA . ALA C 1 302 ? 71.72627 12.45748 174.03934 1.000 65.93439 705 ALA C CA 1
ATOM 8509 C C . ALA C 1 302 ? 71.19827 12.70950 175.44378 1.000 65.05975 705 ALA C C 1
ATOM 8510 O O . ALA C 1 302 ? 70.65544 13.78015 175.73519 1.000 53.79312 705 ALA C O 1
ATOM 8512 N N . TRP C 1 303 ? 71.35260 11.71341 176.31285 1.000 61.47192 706 TRP C N 1
ATOM 8513 C CA . TRP C 1 303 ? 70.79272 11.81769 177.65178 1.000 59.14858 706 TRP C CA 1
ATOM 8514 C C . TRP C 1 303 ? 71.42324 12.97620 178.41170 1.000 64.66949 706 TRP C C 1
ATOM 8515 O O . TRP C 1 303 ? 72.63981 13.18123 178.37824 1.000 69.46563 706 TRP C O 1
ATOM 8526 N N . GLU C 1 304 ? 70.57807 13.73112 179.10441 1.000 63.82800 707 GLU C N 1
ATOM 8527 C CA . GLU C 1 304 ? 70.98859 14.91012 179.84590 1.000 67.00655 707 GLU C CA 1
ATOM 8528 C C . GLU C 1 304 ? 70.36929 14.86146 181.23438 1.000 87.05794 707 GLU C C 1
ATOM 8529 O O . GLU C 1 304 ? 69.26731 14.33885 181.42153 1.000 80.37956 707 GLU C O 1
ATOM 8535 N N . SER C 1 305 ? 71.09859 15.38890 182.21074 1.000 91.64830 708 SER C N 1
ATOM 8536 C CA . SER C 1 305 ? 70.63436 15.41309 183.58766 1.000 67.60101 708 SER C CA 1
ATOM 8537 C C . SER C 1 305 ? 69.91099 16.72177 183.87702 1.000 74.03067 708 SER C C 1
ATOM 8538 O O . SER C 1 305 ? 70.22426 17.76799 183.30333 1.000 80.23059 708 SER C O 1
ATOM 8541 N N . GLY C 1 306 ? 68.92768 16.64877 184.77080 1.000 76.41573 709 GLY C N 1
ATOM 8542 C CA . GLY C 1 306 ? 68.18512 17.81948 185.19064 1.000 87.23656 709 GLY C CA 1
ATOM 8543 C C . GLY C 1 306 ? 67.03238 18.21616 184.29654 1.000 69.71500 709 GLY C C 1
ATOM 8544 O O . GLY C 1 306 ? 66.52587 19.33675 184.42873 1.000 76.56394 709 GLY C O 1
ATOM 8545 N N . THR C 1 307 ? 66.60417 17.34441 183.38828 1.000 77.80860 710 THR C N 1
ATOM 8546 C CA . THR C 1 307 ? 65.48240 17.63823 182.50923 1.000 75.62488 710 THR C CA 1
ATOM 8547 C C . THR C 1 307 ? 64.16343 17.19661 183.14653 1.000 69.95254 710 THR C C 1
ATOM 8548 O O . THR C 1 307 ? 64.12956 16.46196 184.13658 1.000 74.94436 710 THR C O 1
ATOM 8552 N N . ALA C 1 308 ? 63.06423 17.66052 182.55704 1.000 61.86673 711 ALA C N 1
ATOM 8553 C CA . ALA C 1 308 ? 61.74038 17.29065 183.02978 1.000 54.14279 711 ALA C CA 1
ATOM 8554 C C . ALA C 1 308 ? 61.47118 15.80973 182.76185 1.000 54.11079 711 ALA C C 1
ATOM 8555 O O . ALA C 1 308 ? 62.03786 15.22626 181.83455 1.000 61.98116 711 ALA C O 1
ATOM 8557 N N . PRO C 1 309 ? 60.61242 15.17340 183.56686 1.000 53.03672 712 PRO C N 1
ATOM 8558 C CA . PRO C 1 309 ? 60.32228 13.74687 183.34867 1.000 58.15503 712 PRO C CA 1
ATOM 8559 C C . PRO C 1 309 ? 59.60868 13.45310 182.04002 1.000 61.81011 712 PRO C C 1
ATOM 8560 O O . PRO C 1 309 ? 59.55373 12.28263 181.64086 1.000 61.51446 712 PRO C O 1
ATOM 8564 N N . THR C 1 310 ? 59.07272 14.46320 181.35794 1.000 57.84683 713 THR C N 1
ATOM 8565 C CA . THR C 1 310 ? 58.39098 14.27243 180.08628 1.000 63.53289 713 THR C CA 1
ATOM 8566 C C . THR C 1 310 ? 59.25747 14.65169 178.89256 1.000 62.88662 713 THR C C 1
ATOM 8567 O O . THR C 1 310 ? 58.73293 14.80462 177.78538 1.000 62.34639 713 THR C O 1
ATOM 8571 N N . ASP C 1 311 ? 60.56374 14.81214 179.08853 1.000 65.28262 714 ASP C N 1
ATOM 8572 C CA . ASP C 1 311 ? 61.43596 15.18579 177.98614 1.000 53.78750 714 ASP C CA 1
ATOM 8573 C C . ASP C 1 311 ? 61.58978 14.02105 177.01377 1.000 57.33290 714 ASP C C 1
ATOM 8574 O O . ASP C 1 311 ? 61.51723 12.84885 177.39329 1.000 57.63456 714 ASP C O 1
ATOM 8579 N N . SER C 1 312 ? 61.80755 14.36162 175.74069 1.000 66.73432 715 SER C N 1
ATOM 8580 C CA . SER C 1 312 ? 61.91844 13.35450 174.69060 1.000 59.17215 715 SER C CA 1
ATOM 8581 C C . SER C 1 312 ? 63.14148 12.46371 174.85989 1.000 52.97680 715 SER C C 1
ATOM 8582 O O . SER C 1 312 ? 63.16091 11.35180 174.32076 1.000 56.04868 715 SER C O 1
ATOM 8585 N N . ARG C 1 313 ? 64.15660 12.92523 175.59409 1.000 44.70981 716 ARG C N 1
ATOM 8586 C CA . ARG C 1 313 ? 65.35260 12.12499 175.82425 1.000 44.25696 716 ARG C CA 1
ATOM 8587 C C . ARG C 1 313 ? 65.05457 10.88382 176.65178 1.000 56.27976 716 ARG C C 1
ATOM 8588 O O . ARG C 1 313 ? 65.84323 9.93306 176.62913 1.000 62.62510 716 ARG C O 1
ATOM 8596 N N . LEU C 1 314 ? 63.93575 10.87571 177.37588 1.000 54.95799 717 LEU C N 1
ATOM 8597 C CA . LEU C 1 314 ? 63.54874 9.77037 178.23905 1.000 50.85684 717 LEU C CA 1
ATOM 8598 C C . LEU C 1 314 ? 62.51992 8.84366 177.60561 1.000 55.62203 717 LEU C C 1
ATOM 8599 O O . LEU C 1 314 ? 62.11117 7.87161 178.24718 1.000 73.11935 717 LEU C O 1
ATOM 8604 N N . ARG C 1 315 ? 62.11164 9.10015 176.36653 1.000 64.46651 718 ARG C N 1
ATOM 8605 C CA . ARG C 1 315 ? 61.14099 8.23026 175.70864 1.000 62.11723 718 ARG C CA 1
ATOM 8606 C C . ARG C 1 315 ? 61.73433 6.84845 175.46760 1.000 71.03009 718 ARG C C 1
ATOM 8607 O O . ARG C 1 315 ? 62.80084 6.73498 174.85271 1.000 75.06005 718 ARG C O 1
ATOM 8615 N N . PRO C 1 316 ? 61.07440 5.78166 175.92581 1.000 59.69504 719 PRO C N 1
ATOM 8616 C CA . PRO C 1 316 ? 61.65713 4.44043 175.76794 1.000 67.61548 719 PRO C CA 1
ATOM 8617 C C . PRO C 1 316 ? 61.75885 3.99802 174.31822 1.000 70.62883 719 PRO C C 1
ATOM 8618 O O . PRO C 1 316 ? 62.73081 3.32380 173.96053 1.000 74.21807 719 PRO C O 1
ATOM 8622 N N . ASP C 1 317 ? 60.77061 4.32357 173.47761 1.000 68.63690 720 ASP C N 1
ATOM 8623 C CA . ASP C 1 317 ? 60.78934 3.85070 172.09437 1.000 63.65033 720 ASP C CA 1
ATOM 8624 C C . ASP C 1 317 ? 62.01293 4.37507 171.35187 1.000 68.58120 720 ASP C C 1
ATOM 8625 O O . ASP C 1 317 ? 62.69830 3.62531 170.64444 1.000 71.81522 720 ASP C O 1
ATOM 8630 N N . GLN C 1 318 ? 62.32252 5.66060 171.53221 1.000 55.84022 721 GLN C N 1
ATOM 8631 C CA . GLN C 1 318 ? 63.46958 6.25123 170.85065 1.000 51.36927 721 GLN C CA 1
ATOM 8632 C C . GLN C 1 318 ? 64.79099 5.67423 171.34321 1.000 70.87964 721 GLN C C 1
ATOM 8633 O O . GLN C 1 318 ? 65.68574 5.42210 170.53360 1.000 77.36790 721 GLN C O 1
ATOM 8639 N N . ARG C 1 319 ? 64.96437 5.50928 172.66279 1.000 63.43740 722 ARG C N 1
ATOM 8640 C CA . ARG C 1 319 ? 66.21905 4.93402 173.14756 1.000 58.90075 722 ARG C CA 1
ATOM 8641 C C . ARG C 1 319 ? 66.35485 3.47701 172.73053 1.000 69.59089 722 ARG C C 1
ATOM 8642 O O . ARG C 1 319 ? 67.46735 3.01245 172.45969 1.000 83.94587 722 ARG C O 1
ATOM 8650 N N . LEU C 1 320 ? 65.24294 2.74097 172.67504 1.000 65.63514 723 LEU C N 1
ATOM 8651 C CA . LEU C 1 320 ? 65.30161 1.35232 172.23238 1.000 66.33992 723 LEU C CA 1
ATOM 8652 C C . LEU C 1 320 ? 65.61623 1.24604 170.74727 1.000 63.35507 723 LEU C C 1
ATOM 8653 O O . LEU C 1 320 ? 66.27076 0.28833 170.32005 1.000 71.28955 723 LEU C O 1
ATOM 8658 N N . MET C 1 321 ? 65.17575 2.22005 169.95107 1.000 65.85295 724 MET C N 1
ATOM 8659 C CA . MET C 1 321 ? 65.45985 2.18713 168.52248 1.000 73.23631 724 MET C CA 1
ATOM 8660 C C . MET C 1 321 ? 66.84403 2.74532 168.20773 1.000 70.10258 724 MET C C 1
ATOM 8661 O O . MET C 1 321 ? 67.48418 2.30840 167.24546 1.000 73.01669 724 MET C O 1
ATOM 8666 N N . GLU C 1 322 ? 67.31554 3.70605 169.00261 1.000 62.50866 725 GLU C N 1
ATOM 8667 C CA . GLU C 1 322 ? 68.63037 4.29832 168.78399 1.000 67.57943 725 GLU C CA 1
ATOM 8668 C C . GLU C 1 322 ? 69.73661 3.27750 169.02352 1.000 68.36342 725 GLU C C 1
ATOM 8669 O O . GLU C 1 322 ? 70.75050 3.27209 168.31521 1.000 79.42111 725 GLU C O 1
ATOM 8675 N N . ASN C 1 323 ? 69.56080 2.40957 170.01926 1.000 52.16667 726 ASN C N 1
ATOM 8676 C CA . ASN C 1 323 ? 70.53463 1.37795 170.34719 1.000 66.54868 726 ASN C CA 1
ATOM 8677 C C . ASN C 1 323 ? 70.34926 0.10954 169.51792 1.000 72.04579 726 ASN C C 1
ATOM 8678 O O . ASN C 1 323 ? 71.01826 -0.89493 169.78428 1.000 83.57173 726 ASN C O 1
ATOM 8683 N N . GLY C 1 324 ? 69.45722 0.13242 168.52699 1.000 68.22667 727 GLY C N 1
ATOM 8684 C CA . GLY C 1 324 ? 69.27378 -0.97728 167.61387 1.000 77.93552 727 GLY C CA 1
ATOM 8685 C C . GLY C 1 324 ? 68.28361 -2.03765 168.04642 1.000 73.04177 727 GLY C C 1
ATOM 8686 O O . GLY C 1 324 ? 68.11933 -3.03335 167.33057 1.000 83.00243 727 GLY C O 1
ATOM 8687 N N . ARG C 1 325 ? 67.62104 -1.86352 169.18790 1.000 60.63519 728 ARG C N 1
ATOM 8688 C CA . ARG C 1 325 ? 66.63665 -2.82969 169.68162 1.000 62.61021 728 ARG C CA 1
ATOM 8689 C C . ARG C 1 325 ? 65.24762 -2.44621 169.16276 1.000 59.59467 728 ARG C C 1
ATOM 8690 O O . ARG C 1 325 ? 64.38698 -1.93744 169.88487 1.000 58.01579 728 ARG C O 1
ATOM 8698 N N . TRP C 1 326 ? 65.04267 -2.70074 167.86492 1.000 68.29664 729 TRP C N 1
ATOM 8699 C CA . TRP C 1 326 ? 63.81712 -2.25224 167.20227 1.000 67.00264 729 TRP C CA 1
ATOM 8700 C C . TRP C 1 326 ? 62.59356 -3.06682 167.60997 1.000 67.42074 729 TRP C C 1
ATOM 8701 O O . TRP C 1 326 ? 61.49647 -2.51270 167.73247 1.000 64.83441 729 TRP C O 1
ATOM 8712 N N . ASP C 1 327 ? 62.73871 -4.38222 167.77680 1.000 71.62867 730 ASP C N 1
ATOM 8713 C CA . ASP C 1 327 ? 61.57172 -5.20797 168.08141 1.000 76.92644 730 ASP C CA 1
ATOM 8714 C C . ASP C 1 327 ? 60.96988 -4.81588 169.42708 1.000 70.26405 730 ASP C C 1
ATOM 8715 O O . ASP C 1 327 ? 59.74311 -4.64585 169.56052 1.000 65.81765 730 ASP C O 1
ATOM 8720 N N . GLU C 1 328 ? 61.83443 -4.56110 170.40977 1.000 66.43442 731 GLU C N 1
ATOM 8721 C CA . GLU C 1 328 ? 61.35159 -4.10282 171.70030 1.000 68.02783 731 GLU C CA 1
ATOM 8722 C C . GLU C 1 328 ? 60.83137 -2.68202 171.59616 1.000 61.69844 731 GLU C C 1
ATOM 8723 O O . GLU C 1 328 ? 59.93186 -2.29847 172.34722 1.000 64.95109 731 GLU C O 1
ATOM 8729 N N . ALA C 1 329 ? 61.36133 -1.89708 170.65844 1.000 63.28244 732 ALA C N 1
ATOM 8730 C CA . ALA C 1 329 ? 60.83279 -0.55589 170.45861 1.000 63.06840 732 ALA C CA 1
ATOM 8731 C C . ALA C 1 329 ? 59.41697 -0.60354 169.89796 1.000 70.46187 732 ALA C C 1
ATOM 8732 O O . ALA C 1 329 ? 58.58103 0.23184 170.24904 1.000 72.79277 732 ALA C O 1
ATOM 8734 N N . ASN C 1 330 ? 59.12136 -1.58433 169.04002 1.000 63.29280 733 ASN C N 1
ATOM 8735 C CA . ASN C 1 330 ? 57.75478 -1.74106 168.54901 1.000 64.86770 733 ASN C CA 1
ATOM 8736 C C . ASN C 1 330 ? 56.81412 -2.12732 169.67885 1.000 71.57720 733 ASN C C 1
ATOM 8737 O O . ASN C 1 330 ? 55.72888 -1.54175 169.82529 1.000 69.52700 733 ASN C O 1
ATOM 8742 N N . ALA C 1 331 ? 57.23189 -3.08087 170.51667 1.000 71.22547 734 ALA C N 1
ATOM 8743 C CA . ALA C 1 331 ? 56.35308 -3.46936 171.61812 1.000 73.61908 734 ALA C CA 1
ATOM 8744 C C . ALA C 1 331 ? 56.15090 -2.31287 172.59376 1.000 65.76508 734 ALA C C 1
ATOM 8745 O O . ALA C 1 331 ? 55.02713 -2.05931 173.05575 1.000 72.25764 734 ALA C O 1
ATOM 8747 N N . GLU C 1 332 ? 57.21641 -1.55701 172.85929 1.000 63.48493 735 GLU C N 1
ATOM 8748 C CA . GLU C 1 332 ? 57.13769 -0.43859 173.78728 1.000 66.29754 735 GLU C CA 1
ATOM 8749 C C . GLU C 1 332 ? 56.31600 0.70992 173.21935 1.000 72.19095 735 GLU C C 1
ATOM 8750 O O . GLU C 1 332 ? 55.62770 1.40787 173.96878 1.000 70.41326 735 GLU C O 1
ATOM 8756 N N . LYS C 1 333 ? 56.39013 0.94613 171.90606 1.000 73.25883 736 LYS C N 1
ATOM 8757 C CA . LYS C 1 333 ? 55.54792 1.97885 171.31624 1.000 60.54994 736 LYS C CA 1
ATOM 8758 C C . LYS C 1 333 ? 54.08681 1.58089 171.38567 1.000 66.66324 736 LYS C C 1
ATOM 8759 O O . LYS C 1 333 ? 53.22115 2.42820 171.63633 1.000 66.37915 736 LYS C O 1
ATOM 8765 N N . GLN C 1 334 ? 53.78830 0.29476 171.18665 1.000 65.89894 737 GLN C N 1
ATOM 8766 C CA . GLN C 1 334 ? 52.39613 -0.11181 171.31702 1.000 65.96271 737 GLN C CA 1
ATOM 8767 C C . GLN C 1 334 ? 51.92740 0.09925 172.75119 1.000 71.65008 737 GLN C C 1
ATOM 8768 O O . GLN C 1 334 ? 50.81711 0.59623 172.98068 1.000 83.45410 737 GLN C O 1
ATOM 8774 N N . ARG C 1 335 ? 52.80248 -0.18325 173.72437 1.000 72.43141 738 ARG C N 1
ATOM 8775 C CA . ARG C 1 335 ? 52.45119 0.04032 175.12606 1.000 68.96268 738 ARG C CA 1
ATOM 8776 C C . ARG C 1 335 ? 52.23287 1.52020 175.42281 1.000 67.80966 738 ARG C C 1
ATOM 8777 O O . ARG C 1 335 ? 51.26615 1.89001 176.09847 1.000 73.54297 738 ARG C O 1
ATOM 8785 N N . LEU C 1 336 ? 53.13465 2.38157 174.94626 1.000 69.21745 739 LEU C N 1
ATOM 8786 C CA . LEU C 1 336 ? 53.01473 3.80895 175.22925 1.000 55.56613 739 LEU C CA 1
ATOM 8787 C C . LEU C 1 336 ? 51.76365 4.40242 174.59019 1.000 55.23125 739 LEU C C 1
ATOM 8788 O O . LEU C 1 336 ? 51.04598 5.18878 175.22548 1.000 60.84746 739 LEU C O 1
ATOM 8793 N N . GLU C 1 337 ? 51.46533 4.01948 173.34682 1.000 69.58709 740 GLU C N 1
ATOM 8794 C CA . GLU C 1 337 ? 50.26436 4.53777 172.70280 1.000 71.87172 740 GLU C CA 1
ATOM 8795 C C . GLU C 1 337 ? 49.00572 4.00012 173.37313 1.000 75.94989 740 GLU C C 1
ATOM 8796 O O . GLU C 1 337 ? 48.00376 4.71709 173.48213 1.000 76.50358 740 GLU C O 1
ATOM 8802 N N . GLU C 1 338 ? 49.03235 2.74943 173.84468 1.000 79.84812 741 GLU C N 1
ATOM 8803 C CA . GLU C 1 338 ? 47.86136 2.24326 174.54914 1.000 77.55789 741 GLU C CA 1
ATOM 8804 C C . GLU C 1 338 ? 47.68044 2.92896 175.89825 1.000 74.11771 741 GLU C C 1
ATOM 8805 O O . GLU C 1 338 ? 46.54239 3.17319 176.31244 1.000 75.04821 741 GLU C O 1
ATOM 8811 N N . LYS C 1 339 ? 48.77558 3.26526 176.58889 1.000 69.45766 742 LYS C N 1
ATOM 8812 C CA . LYS C 1 339 ? 48.64398 4.03611 177.82320 1.000 61.56808 742 LYS C CA 1
ATOM 8813 C C . LYS C 1 339 ? 48.04721 5.41083 177.54675 1.000 67.51155 742 LYS C C 1
ATOM 8814 O O . LYS C 1 339 ? 47.17157 5.87479 178.28750 1.000 72.64311 742 LYS C O 1
ATOM 8820 N N . GLN C 1 340 ? 48.51073 6.08407 176.48995 1.000 66.32392 743 GLN C N 1
ATOM 8821 C CA . GLN C 1 340 ? 47.93552 7.38721 176.16305 1.000 66.47845 743 GLN C CA 1
ATOM 8822 C C . GLN C 1 340 ? 46.45967 7.26560 175.79208 1.000 68.56322 743 GLN C C 1
ATOM 8823 O O . GLN C 1 340 ? 45.64147 8.11107 176.17988 1.000 67.49931 743 GLN C O 1
ATOM 8829 N N . ARG C 1 341 ? 46.09008 6.19386 175.08411 1.000 70.02944 744 ARG C N 1
ATOM 8830 C CA . ARG C 1 341 ? 44.69368 6.01091 174.69906 1.000 76.56393 744 ARG C CA 1
ATOM 8831 C C . ARG C 1 341 ? 43.81837 5.74107 175.91874 1.000 77.54809 744 ARG C C 1
ATOM 8832 O O . ARG C 1 341 ? 42.70636 6.27315 176.02516 1.000 85.67702 744 ARG C O 1
ATOM 8840 N N . LEU C 1 342 ? 44.30308 4.91231 176.84754 1.000 97.26950 745 LEU C N 1
ATOM 8841 C CA . LEU C 1 342 ? 43.55005 4.63369 178.06651 1.000 99.39977 745 LEU C CA 1
ATOM 8842 C C . LEU C 1 342 ? 43.41799 5.87870 178.93530 1.000 93.33891 745 LEU C C 1
ATOM 8843 O O . LEU C 1 342 ? 42.36875 6.10370 179.54873 1.000 95.30143 745 LEU C O 1
ATOM 8848 N N . SER C 1 343 ? 44.46547 6.70603 178.99403 1.000 78.80912 746 SER C N 1
ATOM 8849 C CA . SER C 1 343 ? 44.37286 7.95284 179.74794 1.000 67.30909 746 SER C CA 1
ATOM 8850 C C . SER C 1 343 ? 43.35905 8.89861 179.11669 1.000 80.25389 746 SER C C 1
ATOM 8851 O O . SER C 1 343 ? 42.58959 9.56450 179.82506 1.000 86.43873 746 SER C O 1
ATOM 8854 N N . ARG C 1 344 ? 43.30868 8.93122 177.78297 1.000 77.67049 747 ARG C N 1
ATOM 8855 C CA . ARG C 1 344 ? 42.33560 9.78150 177.10895 1.000 70.34709 747 ARG C CA 1
ATOM 8856 C C . ARG C 1 344 ? 40.91588 9.28438 177.34208 1.000 81.68919 747 ARG C C 1
ATOM 8857 O O . ARG C 1 344 ? 40.00064 10.08443 177.57120 1.000 83.17775 747 ARG C O 1
ATOM 8865 N N . LYS C 1 345 ? 40.71541 7.96526 177.30911 1.000 85.00064 748 LYS C N 1
ATOM 8866 C CA . LYS C 1 345 ? 39.39499 7.42332 177.60993 1.000 82.03012 748 LYS C CA 1
ATOM 8867 C C . LYS C 1 345 ? 39.00197 7.67630 179.06049 1.000 86.40444 748 LYS C C 1
ATOM 8868 O O . LYS C 1 345 ? 37.82250 7.90611 179.34819 1.000 88.07755 748 LYS C O 1
ATOM 8874 N N . LYS C 1 346 ? 39.96859 7.66359 179.98226 1.000 94.47569 749 LYS C N 1
ATOM 8875 C CA . LYS C 1 346 ? 39.65313 7.98102 181.37150 1.000 86.77458 749 LYS C CA 1
ATOM 8876 C C . LYS C 1 346 ? 39.22815 9.43691 181.51552 1.000 87.73390 749 LYS C C 1
ATOM 8877 O O . LYS C 1 346 ? 38.28247 9.74464 182.25334 1.000 84.24656 749 LYS C O 1
ATOM 8883 N N . ARG C 1 347 ? 39.90836 10.34695 180.81303 1.000 89.88353 750 ARG C N 1
ATOM 8884 C CA . ARG C 1 347 ? 39.47927 11.74312 180.83507 1.000 82.86965 750 ARG C CA 1
ATOM 8885 C C . ARG C 1 347 ? 38.09082 11.90030 180.22686 1.000 78.47599 750 ARG C C 1
ATOM 8886 O O . ARG C 1 347 ? 37.27127 12.68462 180.72176 1.000 86.08688 750 ARG C O 1
ATOM 8894 N N . GLU C 1 348 ? 37.80131 11.14930 179.16265 1.000 90.61490 751 GLU C N 1
ATOM 8895 C CA . GLU C 1 348 ? 36.47590 11.22340 178.55611 1.000 92.53658 751 GLU C CA 1
ATOM 8896 C C . GLU C 1 348 ? 35.40348 10.70486 179.50663 1.000 90.08435 751 GLU C C 1
ATOM 8897 O O . GLU C 1 348 ? 34.30269 11.26281 179.57296 1.000 97.98021 751 GLU C O 1
ATOM 8903 N N . ALA C 1 349 ? 35.71209 9.65212 180.26601 1.000 80.58818 752 ALA C N 1
ATOM 8904 C CA . ALA C 1 349 ? 34.74632 9.13045 181.22876 1.000 86.71496 752 ALA C CA 1
ATOM 8905 C C . ALA C 1 349 ? 34.52663 10.10706 182.37809 1.000 83.37006 752 ALA C C 1
ATOM 8906 O O . ALA C 1 349 ? 33.39619 10.26923 182.85705 1.000 81.64515 752 ALA C O 1
ATOM 8908 N N . GLU C 1 350 ? 35.59569 10.76117 182.83981 1.000 85.63992 753 GLU C N 1
ATOM 8909 C CA . GLU C 1 350 ? 35.43610 11.78565 183.86674 1.000 75.17088 753 GLU C CA 1
ATOM 8910 C C . GLU C 1 350 ? 34.57279 12.93380 183.36129 1.000 72.94654 753 GLU C C 1
ATOM 8911 O O . GLU C 1 350 ? 33.69101 13.42335 184.07985 1.000 84.41556 753 GLU C O 1
ATOM 8917 N N . ALA C 1 351 ? 34.78225 13.34571 182.10771 1.000 73.11748 754 ALA C N 1
ATOM 8918 C CA . ALA C 1 351 ? 33.97218 14.41678 181.54319 1.000 75.64195 754 ALA C CA 1
ATOM 8919 C C . ALA C 1 351 ? 32.52524 13.98248 181.37735 1.000 77.00797 754 ALA C C 1
ATOM 8920 O O . ALA C 1 351 ? 31.61346 14.78524 181.59035 1.000 82.53618 754 ALA C O 1
ATOM 8922 N N . MET C 1 352 ? 32.29834 12.70849 181.05087 1.000 79.64322 755 MET C N 1
ATOM 8923 C CA . MET C 1 352 ? 30.93843 12.21419 180.87265 1.000 86.20364 755 MET C CA 1
ATOM 8924 C C . MET C 1 352 ? 30.19433 12.15087 182.19914 1.000 88.03621 755 MET C C 1
ATOM 8925 O O . MET C 1 352 ? 29.02463 12.55370 182.28299 1.000 91.07526 755 MET C O 1
ATOM 8930 N N . LYS C 1 353 ? 30.87405 11.71063 183.26183 1.000 87.80759 756 LYS C N 1
ATOM 8931 C CA . LYS C 1 353 ? 30.22367 11.68893 184.56728 1.000 77.48252 756 LYS C CA 1
ATOM 8932 C C . LYS C 1 353 ? 29.96899 13.10237 185.06828 1.000 74.57703 756 LYS C C 1
ATOM 8933 O O . LYS C 1 353 ? 28.91275 13.37648 185.64950 1.000 78.56156 756 LYS C O 1
ATOM 8939 N N . ALA C 1 354 ? 30.92349 14.01445 184.85839 1.000 75.74754 757 ALA C N 1
ATOM 8940 C CA . ALA C 1 354 ? 30.71413 15.39193 185.28759 1.000 65.38581 757 ALA C CA 1
ATOM 8941 C C . ALA C 1 354 ? 29.60724 16.04704 184.47663 1.000 69.62815 757 ALA C C 1
ATOM 8942 O O . ALA C 1 354 ? 28.91289 16.93938 184.97641 1.000 72.37822 757 ALA C O 1
ATOM 8944 N N . THR C 1 355 ? 29.43802 15.61326 183.22587 1.000 79.75976 758 THR C N 1
ATOM 8945 C CA . THR C 1 355 ? 28.39878 16.14508 182.35853 1.000 82.29324 758 THR C CA 1
ATOM 8946 C C . THR C 1 355 ? 27.02480 15.61998 182.74819 1.000 77.15069 758 THR C C 1
ATOM 8947 O O . THR C 1 355 ? 26.02241 16.32475 182.58221 1.000 71.17701 758 THR C O 1
ATOM 8951 N N . GLU C 1 356 ? 26.95857 14.40260 183.29027 1.000 77.06033 759 GLU C N 1
ATOM 8952 C CA . GLU C 1 356 ? 25.66320 13.86998 183.69954 1.000 80.89388 759 GLU C CA 1
ATOM 8953 C C . GLU C 1 356 ? 25.26822 14.34034 185.09428 1.000 72.00539 759 GLU C C 1
ATOM 8954 O O . GLU C 1 356 ? 24.09714 14.65096 185.33968 1.000 63.71854 759 GLU C O 1
ATOM 8960 N N . ASP C 1 357 ? 26.22845 14.41439 186.01313 1.000 74.27554 760 ASP C N 1
ATOM 8961 C CA . ASP C 1 357 ? 25.95044 14.86365 187.37057 1.000 70.80266 760 ASP C CA 1
ATOM 8962 C C . ASP C 1 357 ? 25.90019 16.37756 187.51557 1.000 74.92225 760 ASP C C 1
ATOM 8963 O O . ASP C 1 357 ? 25.47862 16.86475 188.57041 1.000 90.53950 760 ASP C O 1
ATOM 8968 N N . GLY C 1 358 ? 26.32059 17.13298 186.50516 1.000 70.64518 761 GLY C N 1
ATOM 8969 C CA . GLY C 1 358 ? 26.41007 18.56571 186.66785 1.000 70.62876 761 GLY C CA 1
ATOM 8970 C C . GLY C 1 358 ? 27.63214 19.02137 187.43128 1.000 73.50901 761 GLY C C 1
ATOM 8971 O O . GLY C 1 358 ? 27.80936 20.23072 187.62409 1.000 75.66632 761 GLY C O 1
ATOM 8972 N N . THR C 1 359 ? 28.47751 18.09134 187.86771 1.000 72.29259 762 THR C N 1
ATOM 8973 C CA . THR C 1 359 ? 29.65884 18.43065 188.63880 1.000 70.81794 762 THR C CA 1
ATOM 8974 C C . THR C 1 359 ? 30.66858 19.14977 187.74554 1.000 67.13373 762 THR C C 1
ATOM 8975 O O . THR C 1 359 ? 30.74459 18.87959 186.54453 1.000 66.16852 762 THR C O 1
ATOM 8979 N N . PRO C 1 360 ? 31.44448 20.08094 188.30026 1.000 79.69579 763 PRO C N 1
ATOM 8980 C CA . PRO C 1 360 ? 32.46538 20.75074 187.49084 1.000 81.15390 763 PRO C CA 1
ATOM 8981 C C . PRO C 1 360 ? 33.55562 19.79161 187.03933 1.000 84.25522 763 PRO C C 1
ATOM 8982 O O . PRO C 1 360 ? 33.86098 18.79544 187.69985 1.000 85.65725 763 PRO C O 1
ATOM 8986 N N . TYR C 1 361 ? 34.13629 20.11031 185.88392 1.000 77.07088 764 TYR C N 1
ATOM 8987 C CA . TYR C 1 361 ? 35.18847 19.32425 185.25582 1.000 70.78254 764 TYR C CA 1
ATOM 8988 C C . TYR C 1 361 ? 36.33141 20.23257 184.82873 1.000 76.14531 764 TYR C C 1
ATOM 8989 O O . TYR C 1 361 ? 36.10362 21.29117 184.23588 1.000 87.02016 764 TYR C O 1
ATOM 8998 N N . ASP C 1 362 ? 37.56111 19.81922 185.13071 1.000 69.52289 765 ASP C N 1
ATOM 8999 C CA . ASP C 1 362 ? 38.73259 20.56980 184.70347 1.000 67.19143 765 ASP C CA 1
ATOM 9000 C C . ASP C 1 362 ? 39.31991 19.89329 183.47701 1.000 79.01114 765 ASP C C 1
ATOM 9001 O O . ASP C 1 362 ? 39.86992 18.78770 183.59741 1.000 85.59806 765 ASP C O 1
ATOM 9006 N N . PRO C 1 363 ? 39.22816 20.49387 182.28758 1.000 76.74489 766 PRO C N 1
ATOM 9007 C CA . PRO C 1 363 ? 39.73213 19.81514 181.08828 1.000 71.22269 766 PRO C CA 1
ATOM 9008 C C . PRO C 1 363 ? 41.24890 19.80287 181.05433 1.000 68.02379 766 PRO C C 1
ATOM 9009 O O . PRO C 1 363 ? 41.90024 20.37206 181.93660 1.000 81.29970 766 PRO C O 1
ATOM 9013 N N . TYR C 1 364 ? 41.82377 19.17091 180.03731 1.000 63.53432 767 TYR C N 1
ATOM 9014 C CA . TYR C 1 364 ? 43.27275 19.13268 179.93162 1.000 58.23304 767 TYR C CA 1
ATOM 9015 C C . TYR C 1 364 ? 43.80226 20.50392 179.53869 1.000 65.49358 767 TYR C C 1
ATOM 9016 O O . TYR C 1 364 ? 43.26944 21.16360 178.64123 1.000 70.81297 767 TYR C O 1
ATOM 9025 N N . LYS C 1 365 ? 44.86186 20.92967 180.21435 1.000 70.91299 768 LYS C N 1
ATOM 9026 C CA . LYS C 1 365 ? 45.53459 22.17450 179.88930 1.000 78.26997 768 LYS C CA 1
ATOM 9027 C C . LYS C 1 365 ? 47.02807 21.91480 179.77784 1.000 71.89867 768 LYS C C 1
ATOM 9028 O O . LYS C 1 365 ? 47.58196 21.06907 180.48640 1.000 63.24647 768 LYS C O 1
ATOM 9030 N N . ALA C 1 366 ? 47.67415 22.64992 178.87847 1.000 62.07077 769 ALA C N 1
ATOM 9031 C CA . ALA C 1 366 ? 49.10901 22.50596 178.70074 1.000 59.09509 769 ALA C CA 1
ATOM 9032 C C . ALA C 1 366 ? 49.84108 22.97254 179.95260 1.000 65.57557 769 ALA C C 1
ATOM 9033 O O . ALA C 1 366 ? 49.35999 23.82963 180.69884 1.000 79.66689 769 ALA C O 1
ATOM 9035 N N . LEU C 1 367 ? 51.02305 22.40005 180.17694 1.000 55.26320 770 LEU C N 1
ATOM 9036 C CA . LEU C 1 367 ? 51.76531 22.68999 181.39870 1.000 61.26301 770 LEU C CA 1
ATOM 9037 C C . LEU C 1 367 ? 52.57821 23.97170 181.25921 1.000 60.94606 770 LEU C C 1
ATOM 9038 O O . LEU C 1 367 ? 52.43544 24.90334 182.05826 1.000 63.49376 770 LEU C O 1
ATOM 9043 N N . TRP C 1 368 ? 53.43293 24.03668 180.24345 1.000 61.24380 771 TRP C N 1
ATOM 9044 C CA . TRP C 1 368 ? 54.34473 25.15578 180.06573 1.000 68.77685 771 TRP C CA 1
ATOM 9045 C C . TRP C 1 368 ? 53.88037 26.15469 179.01455 1.000 69.90605 771 TRP C C 1
ATOM 9046 O O . TRP C 1 368 ? 54.59648 27.12449 178.74925 1.000 71.70576 771 TRP C O 1
ATOM 9057 N N . PHE C 1 369 ? 52.70997 25.95183 178.41252 1.000 62.18613 772 PHE C N 1
ATOM 9058 C CA . PHE C 1 369 ? 52.18613 26.87582 177.41832 1.000 66.88518 772 PHE C CA 1
ATOM 9059 C C . PHE C 1 369 ? 50.73460 27.20844 177.72853 1.000 67.69031 772 PHE C C 1
ATOM 9060 O O . PHE C 1 369 ? 49.97830 26.36928 178.22461 1.000 75.34300 772 PHE C O 1
ATOM 9068 N N . GLU C 1 370 ? 50.35427 28.44792 177.43700 1.000 64.70857 773 GLU C N 1
ATOM 9069 C CA . GLU C 1 370 ? 48.99525 28.92029 177.65145 1.000 65.66154 773 GLU C CA 1
ATOM 9070 C C . GLU C 1 370 ? 48.40139 29.37878 176.32668 1.000 66.59774 773 GLU C C 1
ATOM 9071 O O . GLU C 1 370 ? 49.07815 30.03915 175.53158 1.000 74.27100 773 GLU C O 1
ATOM 9077 N N . ARG C 1 371 ? 47.14250 29.01429 176.08388 1.000 65.74820 774 ARG C N 1
ATOM 9078 C CA . ARG C 1 371 ? 46.46115 29.35632 174.83500 1.000 71.29966 774 ARG C CA 1
ATOM 9079 C C . ARG C 1 371 ? 45.83830 30.74121 174.95252 1.000 72.67713 774 ARG C C 1
ATOM 9080 O O . ARG C 1 371 ? 44.74440 30.89976 175.49908 1.000 81.13274 774 ARG C O 1
ATOM 9088 N N . LYS C 1 372 ? 46.53866 31.75097 174.44698 1.000 68.99711 775 LYS C N 1
ATOM 9089 C CA . LYS C 1 372 ? 46.00827 33.10223 174.39010 1.000 63.79979 775 LYS C CA 1
ATOM 9090 C C . LYS C 1 372 ? 46.02691 33.60072 172.95041 1.000 76.43618 775 LYS C C 1
ATOM 9091 O O . LYS C 1 372 ? 46.65351 33.00516 172.06597 1.000 78.45611 775 LYS C O 1
ATOM 9097 N N . LYS C 1 373 ? 45.29866 34.69092 172.72328 1.000 75.60800 776 LYS C N 1
ATOM 9098 C CA . LYS C 1 373 ? 45.25337 35.33302 171.41663 1.000 71.27705 776 LYS C CA 1
ATOM 9099 C C . LYS C 1 373 ? 46.50027 36.18666 171.22283 1.000 72.63231 776 LYS C C 1
ATOM 9100 O O . LYS C 1 373 ? 46.78276 37.07458 172.03499 1.000 70.51479 776 LYS C O 1
ATOM 9102 N N . ASP C 1 374 ? 47.24060 35.92301 170.15541 1.000 81.47649 777 ASP C N 1
ATOM 9103 C CA . ASP C 1 374 ? 48.43459 36.70763 169.87435 1.000 79.51401 777 ASP C CA 1
ATOM 9104 C C . ASP C 1 374 ? 48.02116 38.12186 169.47766 1.000 81.57030 777 ASP C C 1
ATOM 9105 O O . ASP C 1 374 ? 47.16859 38.28831 168.59735 1.000 83.33131 777 ASP C O 1
ATOM 9110 N N . PRO C 1 375 ? 48.59165 39.16010 170.09687 1.000 82.35532 778 PRO C N 1
ATOM 9111 C CA . PRO C 1 375 ? 48.11752 40.52721 169.82299 1.000 79.77128 778 PRO C CA 1
ATOM 9112 C C . PRO C 1 375 ? 48.43569 41.03582 168.42605 1.000 87.35065 778 PRO C C 1
ATOM 9113 O O . PRO C 1 375 ? 47.80392 42.00775 167.99148 1.000 89.06125 778 PRO C O 1
ATOM 9117 N N . VAL C 1 376 ? 49.37869 40.43041 167.70972 1.000 83.69399 779 VAL C N 1
ATOM 9118 C CA . VAL C 1 376 ? 49.76031 40.90845 166.38649 1.000 83.96246 779 VAL C CA 1
ATOM 9119 C C . VAL C 1 376 ? 49.14972 40.05971 165.27529 1.000 84.75816 779 VAL C C 1
ATOM 9120 O O . VAL C 1 376 ? 48.71820 40.59834 164.25549 1.000 93.28212 779 VAL C O 1
ATOM 9124 N N . THR C 1 377 ? 49.10617 38.73562 165.44259 1.000 75.73226 780 THR C N 1
ATOM 9125 C CA . THR C 1 377 ? 48.55211 37.84935 164.42670 1.000 70.06774 780 THR C CA 1
ATOM 9126 C C . THR C 1 377 ? 47.08966 37.50093 164.66606 1.000 73.76377 780 THR C C 1
ATOM 9127 O O . THR C 1 377 ? 46.47589 36.86328 163.80335 1.000 85.57949 780 THR C O 1
ATOM 9131 N N . LYS C 1 378 ? 46.52639 37.90117 165.80816 1.000 75.33895 781 LYS C N 1
ATOM 9132 C CA . LYS C 1 378 ? 45.10933 37.69886 166.12032 1.000 66.84239 781 LYS C CA 1
ATOM 9133 C C . LYS C 1 378 ? 44.71159 36.22741 166.02882 1.000 70.00480 781 LYS C C 1
ATOM 9134 O O . LYS C 1 378 ? 43.62785 35.89095 165.54912 1.000 84.85653 781 LYS C O 1
ATOM 9140 N N . GLU C 1 379 ? 45.58618 35.33955 166.49263 1.000 73.71897 782 GLU C N 1
ATOM 9141 C CA . GLU C 1 379 ? 45.32667 33.91016 166.42518 1.000 76.21309 782 GLU C CA 1
ATOM 9142 C C . GLU C 1 379 ? 45.52612 33.29455 167.80009 1.000 72.77142 782 GLU C C 1
ATOM 9143 O O . GLU C 1 379 ? 46.44805 33.66875 168.53084 1.000 78.83587 782 GLU C O 1
ATOM 9145 N N . LEU C 1 380 ? 44.66483 32.33846 168.14190 1.000 60.27474 783 LEU C N 1
ATOM 9146 C CA . LEU C 1 380 ? 44.77837 31.65128 169.42110 1.000 73.82892 783 LEU C CA 1
ATOM 9147 C C . LEU C 1 380 ? 45.94860 30.68099 169.38272 1.000 73.25613 783 LEU C C 1
ATOM 9148 O O . LEU C 1 380 ? 45.80751 29.54732 168.91357 1.000 83.50290 783 LEU C O 1
ATOM 9153 N N . THR C 1 381 ? 47.10631 31.11190 169.86906 1.000 68.76555 784 THR C N 1
ATOM 9154 C CA . THR C 1 381 ? 48.29268 30.27436 169.85347 1.000 63.14228 784 THR C CA 1
ATOM 9155 C C . THR C 1 381 ? 48.80325 30.06352 171.27149 1.000 71.98124 784 THR C C 1
ATOM 9156 O O . THR C 1 381 ? 48.53159 30.85535 172.17608 1.000 78.57647 784 THR C O 1
ATOM 9160 N N . HIS C 1 382 ? 49.55355 28.98171 171.45826 1.000 72.24076 785 HIS C N 1
ATOM 9161 C CA . HIS C 1 382 ? 50.11612 28.65611 172.76085 1.000 63.87613 785 HIS C CA 1
ATOM 9162 C C . HIS C 1 382 ? 51.43672 29.38866 172.93449 1.000 67.01027 785 HIS C C 1
ATOM 9163 O O . HIS C 1 382 ? 52.39333 29.15038 172.19073 1.000 67.72609 785 HIS C O 1
ATOM 9170 N N . ILE C 1 383 ? 51.47398 30.28340 173.91528 1.000 67.94295 786 ILE C N 1
ATOM 9171 C CA . ILE C 1 383 ? 52.64331 31.09136 174.22443 1.000 60.54817 786 ILE C CA 1
ATOM 9172 C C . ILE C 1 383 ? 53.25180 30.55917 175.51268 1.000 64.15026 786 ILE C C 1
ATOM 9173 O O . ILE C 1 383 ? 52.53224 30.12730 176.42367 1.000 70.33458 786 ILE C O 1
ATOM 9178 N N . TYR C 1 384 ? 54.57895 30.57608 175.57733 1.000 71.44459 787 TYR C N 1
ATOM 9179 C CA . TYR C 1 384 ? 55.29188 30.07193 176.74362 1.000 64.17385 787 TYR C CA 1
ATOM 9180 C C . TYR C 1 384 ? 55.09642 30.97146 177.96042 1.000 60.18732 787 TYR C C 1
ATOM 9181 O O . TYR C 1 384 ? 55.42077 32.16458 177.92460 1.000 60.47166 787 TYR C O 1
ATOM 9190 N N . ARG C 1 385 ? 54.55621 30.39638 179.03443 1.000 63.58790 788 ARG C N 1
ATOM 9191 C CA . ARG C 1 385 ? 54.48984 31.06331 180.33061 1.000 72.11819 788 ARG C CA 1
ATOM 9192 C C . ARG C 1 385 ? 55.84187 30.86708 181.00495 1.000 77.31345 788 ARG C C 1
ATOM 9193 O O . ARG C 1 385 ? 56.15943 29.75581 181.43945 1.000 87.94685 788 ARG C O 1
ATOM 9201 N N . GLY C 1 386 ? 56.63621 31.93064 181.09897 1.000 65.45098 789 GLY C N 1
ATOM 9202 C CA . GLY C 1 386 ? 57.95975 31.85332 181.69521 1.000 73.13045 789 GLY C CA 1
ATOM 9203 C C . GLY C 1 386 ? 58.08791 31.11124 183.01478 1.000 88.53956 789 GLY C C 1
ATOM 9204 O O . GLY C 1 386 ? 58.32394 31.73578 184.05094 1.000 105.18814 789 GLY C O 1
ATOM 9205 N N . GLU C 1 387 ? 57.94155 29.78116 182.99935 1.000 75.83387 790 GLU C N 1
ATOM 9206 C CA . GLU C 1 387 ? 58.05590 28.98454 184.21748 1.000 73.48288 790 GLU C CA 1
ATOM 9207 C C . GLU C 1 387 ? 58.83828 27.68385 184.06763 1.000 83.04705 790 GLU C C 1
ATOM 9208 O O . GLU C 1 387 ? 58.95160 26.94703 185.05413 1.000 88.33092 790 GLU C O 1
ATOM 9214 N N . TYR C 1 388 ? 59.37792 27.36353 182.89012 1.000 76.60864 791 TYR C N 1
ATOM 9215 C CA . TYR C 1 388 ? 60.07861 26.08734 182.76448 1.000 71.94626 791 TYR C CA 1
ATOM 9216 C C . TYR C 1 388 ? 61.47807 26.14272 183.36365 1.000 73.95345 791 TYR C C 1
ATOM 9217 O O . TYR C 1 388 ? 61.84540 25.28624 184.17163 1.000 81.78830 791 TYR C O 1
ATOM 9226 N N . TRP C 1 389 ? 62.27350 27.13621 182.96485 1.000 73.11960 792 TRP C N 1
ATOM 9227 C CA . TRP C 1 389 ? 63.65727 27.23530 183.42584 1.000 76.83337 792 TRP C CA 1
ATOM 9228 C C . TRP C 1 389 ? 63.73885 27.52107 184.92291 1.000 83.24484 792 TRP C C 1
ATOM 9229 O O . TRP C 1 389 ? 64.63026 27.00941 185.61999 1.000 84.96955 792 TRP C O 1
ATOM 9240 N N . GLU C 1 390 ? 62.81768 28.33791 185.43332 1.000 94.84176 793 GLU C N 1
ATOM 9241 C CA . GLU C 1 390 ? 62.76831 28.59501 186.86741 1.000 86.05242 793 GLU C CA 1
ATOM 9242 C C . GLU C 1 390 ? 62.49535 27.31141 187.64098 1.000 79.00781 793 GLU C C 1
ATOM 9243 O O . GLU C 1 390 ? 63.13387 27.04646 188.66646 1.000 88.96511 793 GLU C O 1
ATOM 9249 N N . CYS C 1 391 ? 61.55179 26.49824 187.16133 1.000 76.13703 794 CYS C N 1
ATOM 9250 C CA . CYS C 1 391 ? 61.28976 25.21479 187.80236 1.000 79.92322 794 CYS C CA 1
ATOM 9251 C C . CYS C 1 391 ? 62.44485 24.24177 187.60608 1.000 73.37712 794 CYS C C 1
ATOM 9252 O O . CYS C 1 391 ? 62.65745 23.35799 188.44409 1.000 72.89577 794 CYS C O 1
ATOM 9255 N N . LYS C 1 392 ? 63.19890 24.38758 186.51419 1.000 79.50641 795 LYS C N 1
ATOM 9256 C CA . LYS C 1 392 ? 64.34003 23.51027 186.28254 1.000 74.58577 795 LYS C CA 1
ATOM 9257 C C . LYS C 1 392 ? 65.45758 23.78159 187.27807 1.000 83.87408 795 LYS C C 1
ATOM 9258 O O . LYS C 1 392 ? 66.14593 22.84891 187.71045 1.000 79.83314 795 LYS C O 1
ATOM 9264 N N . GLU C 1 393 ? 65.66105 25.04813 187.65250 1.000 88.94930 796 GLU C N 1
ATOM 9265 C CA . GLU C 1 393 ? 66.69111 25.32115 188.65501 1.000 82.93026 796 GLU C CA 1
ATOM 9266 C C . GLU C 1 393 ? 66.31643 24.75143 190.02284 1.000 80.50790 796 GLU C C 1
ATOM 9267 O O . GLU C 1 393 ? 67.19165 24.28364 190.76140 1.000 85.16082 796 GLU C O 1
ATOM 9273 N N . LYS C 1 394 ? 65.03165 24.77822 190.38693 1.000 82.29276 797 LYS C N 1
ATOM 9274 C CA . LYS C 1 394 ? 64.62693 24.22572 191.67540 1.000 76.88863 797 LYS C CA 1
ATOM 9275 C C . LYS C 1 394 ? 64.34468 22.73121 191.61413 1.000 86.04147 797 LYS C C 1
ATOM 9276 O O . LYS C 1 394 ? 64.26596 22.08532 192.66510 1.000 102.34055 797 LYS C O 1
ATOM 9282 N N . GLN C 1 395 ? 64.19346 22.17771 190.41204 1.000 82.53481 798 GLN C N 1
ATOM 9283 C CA . GLN C 1 395 ? 64.04852 20.73753 190.18994 1.000 77.95417 798 GLN C CA 1
ATOM 9284 C C . GLN C 1 395 ? 62.85850 20.13366 190.94006 1.000 80.16188 798 GLN C C 1
ATOM 9285 O O . GLN C 1 395 ? 62.98517 19.12568 191.63893 1.000 82.49643 798 GLN C O 1
ATOM 9291 N N . ASP C 1 396 ? 61.69055 20.75637 190.79362 1.000 100.59724 799 ASP C N 1
ATOM 9292 C CA . ASP C 1 396 ? 60.43799 20.17924 191.26731 1.000 111.47128 799 ASP C CA 1
ATOM 9293 C C . ASP C 1 396 ? 59.57467 19.93254 190.03824 1.000 116.26979 799 ASP C C 1
ATOM 9294 O O . ASP C 1 396 ? 59.39934 20.83183 189.20981 1.000 113.62230 799 ASP C O 1
ATOM 9299 N N . TRP C 1 397 ? 59.06066 18.71191 189.90157 1.000 93.92298 800 TRP C N 1
ATOM 9300 C CA . TRP C 1 397 ? 58.32162 18.31779 188.70532 1.000 93.71491 800 TRP C CA 1
ATOM 9301 C C . TRP C 1 397 ? 57.03223 17.60049 189.08520 1.000 91.69620 800 TRP C C 1
ATOM 9302 O O . TRP C 1 397 ? 57.06436 16.44959 189.53375 1.000 95.88158 800 TRP C O 1
ATOM 9313 N N . SER C 1 398 ? 55.90439 18.27819 188.90040 1.000 105.74619 801 SER C N 1
ATOM 9314 C CA . SER C 1 398 ? 54.58351 17.70497 189.12985 1.000 109.96814 801 SER C CA 1
ATOM 9315 C C . SER C 1 398 ? 53.90478 17.55713 187.76943 1.000 119.11392 801 SER C C 1
ATOM 9316 O O . SER C 1 398 ? 52.95432 18.27068 187.42799 1.000 114.10340 801 SER C O 1
ATOM 9319 N N . SER C 1 399 ? 54.40877 16.60630 186.98384 1.000 118.92918 802 SER C N 1
ATOM 9320 C CA . SER C 1 399 ? 53.95721 16.32413 185.63915 1.000 108.15351 802 SER C CA 1
ATOM 9321 C C . SER C 1 399 ? 53.15787 15.01774 185.60711 1.000 105.38859 802 SER C C 1
ATOM 9322 O O . SER C 1 399 ? 52.49395 14.66702 186.60121 1.000 108.90031 802 SER C O 1
ATOM 9325 N N . CYS C 1 400 ? 53.20824 14.32074 184.48108 1.000 77.49055 803 CYS C N 1
ATOM 9326 C CA . CYS C 1 400 ? 52.46356 13.10819 184.19987 1.000 84.20098 803 CYS C CA 1
ATOM 9327 C C . CYS C 1 400 ? 53.36363 11.89504 183.98434 1.000 84.35847 803 CYS C C 1
ATOM 9328 O O . CYS C 1 400 ? 54.58350 12.02134 183.81706 1.000 75.29671 803 CYS C O 1
ATOM 9331 N N . PRO C 1 401 ? 52.78888 10.68876 184.01528 1.000 84.34234 804 PRO C N 1
ATOM 9332 C CA . PRO C 1 401 ? 53.60917 9.49307 183.78256 1.000 84.39019 804 PRO C CA 1
ATOM 9333 C C . PRO C 1 401 ? 53.34863 8.86148 182.41235 1.000 89.15975 804 PRO C C 1
ATOM 9334 O O . PRO C 1 401 ? 53.11378 7.65020 182.29402 1.000 81.54525 804 PRO C O 1
ATOM 9338 N N . ASP C 1 402 ? 53.36036 9.69300 181.36484 1.000 83.40003 805 ASP C N 1
ATOM 9339 C CA . ASP C 1 402 ? 53.15671 9.21963 179.99656 1.000 84.02417 805 ASP C CA 1
ATOM 9340 C C . ASP C 1 402 ? 54.31078 8.36838 179.47697 1.000 74.34824 805 ASP C C 1
ATOM 9341 O O . ASP C 1 402 ? 54.07846 7.41185 178.72832 1.000 71.89122 805 ASP C O 1
ATOM 9346 N N . ILE C 1 403 ? 55.54398 8.70567 179.83255 1.000 74.48928 806 ILE C N 1
ATOM 9347 C CA . ILE C 1 403 ? 56.70815 8.01862 179.29295 1.000 70.05413 806 ILE C CA 1
ATOM 9348 C C . ILE C 1 403 ? 57.07701 6.81742 180.15991 1.000 55.08898 806 ILE C C 1
ATOM 9349 O O . ILE C 1 403 ? 56.28789 5.88021 180.30937 1.000 51.02436 806 ILE C O 1
ATOM 9354 N N . PRO D 1 2 ? 105.88950 38.64262 128.36057 1.000 127.27891 405 PRO D N 1
ATOM 9355 C CA . PRO D 1 2 ? 104.98302 37.97792 127.41612 1.000 132.99197 405 PRO D CA 1
ATOM 9356 C C . PRO D 1 2 ? 105.71785 37.04981 126.45413 1.000 121.05675 405 PRO D C 1
ATOM 9357 O O . PRO D 1 2 ? 106.91430 37.22101 126.22302 1.000 124.89456 405 PRO D O 1
ATOM 9361 N N . ARG D 1 3 ? 105.00919 36.06118 125.91787 1.000 100.05957 406 ARG D N 1
ATOM 9362 C CA . ARG D 1 3 ? 105.62879 35.07547 125.04333 1.000 108.24573 406 ARG D CA 1
ATOM 9363 C C . ARG D 1 3 ? 105.60556 35.55926 123.59915 1.000 124.65161 406 ARG D C 1
ATOM 9364 O O . ARG D 1 3 ? 104.54661 35.90698 123.06920 1.000 124.23981 406 ARG D O 1
ATOM 9372 N N . THR D 1 4 ? 106.77690 35.57756 122.96185 1.000 119.66589 407 THR D N 1
ATOM 9373 C CA . THR D 1 4 ? 106.91068 36.06448 121.59781 1.000 111.42126 407 THR D CA 1
ATOM 9374 C C . THR D 1 4 ? 107.36609 34.99899 120.61488 1.000 111.20335 407 THR D C 1
ATOM 9375 O O . THR D 1 4 ? 107.38107 35.26534 119.40761 1.000 107.72489 407 THR D O 1
ATOM 9379 N N . ARG D 1 5 ? 107.69977 33.79779 121.08164 1.000 101.75482 408 ARG D N 1
ATOM 9380 C CA . ARG D 1 5 ? 108.19372 32.76454 120.18036 1.000 109.85671 408 ARG D CA 1
ATOM 9381 C C . ARG D 1 5 ? 107.95228 31.39744 120.79464 1.000 112.79157 408 ARG D C 1
ATOM 9382 O O . ARG D 1 5 ? 108.35382 31.13768 121.93238 1.000 120.14782 408 ARG D O 1
ATOM 9390 N N . ILE D 1 6 ? 107.27637 30.54243 120.03609 1.000 114.18183 409 ILE D N 1
ATOM 9391 C CA . ILE D 1 6 ? 106.95967 29.17574 120.43488 1.000 105.51925 409 ILE D CA 1
ATOM 9392 C C . ILE D 1 6 ? 107.84207 28.20731 119.65466 1.000 106.93787 409 ILE D C 1
ATOM 9393 O O . ILE D 1 6 ? 108.36905 28.56706 118.58993 1.000 106.63595 409 ILE D O 1
ATOM 9398 N N . PRO D 1 7 ? 108.05486 26.99076 120.15670 1.000 108.29924 410 PRO D N 1
ATOM 9399 C CA . PRO D 1 7 ? 108.80892 25.99043 119.38992 1.000 110.23745 410 PRO D CA 1
ATOM 9400 C C . PRO D 1 7 ? 108.16858 25.69195 118.04093 1.000 103.65594 410 PRO D C 1
ATOM 9401 O O . PRO D 1 7 ? 106.94765 25.74715 117.87934 1.000 99.31084 410 PRO D O 1
ATOM 9405 N N . TYR D 1 8 ? 109.01982 25.37262 117.06720 1.000 108.67564 411 TYR D N 1
ATOM 9406 C CA . TYR D 1 8 ? 108.58369 25.16162 115.69346 1.000 112.37635 411 TYR D CA 1
ATOM 9407 C C . TYR D 1 8 ? 107.83302 23.83768 115.54103 1.000 111.21800 411 TYR D C 1
ATOM 9408 O O . TYR D 1 8 ? 107.89198 22.95005 116.39726 1.000 110.31332 411 TYR D O 1
ATOM 9417 N N . LYS D 1 9 ? 107.11143 23.72402 114.41748 1.000 97.19685 412 LYS D N 1
ATOM 9418 C CA . LYS D 1 9 ? 106.33524 22.53391 114.06788 1.000 95.50465 412 LYS D CA 1
ATOM 9419 C C . LYS D 1 9 ? 107.22630 21.48670 113.40128 1.000 98.24272 412 LYS D C 1
ATOM 9420 O O . LYS D 1 9 ? 107.90815 21.79706 112.41819 1.000 105.00499 412 LYS D O 1
ATOM 9426 N N . PRO D 1 10 ? 107.24953 20.25116 113.89720 1.000 101.27651 413 PRO D N 1
ATOM 9427 C CA . PRO D 1 10 ? 108.05092 19.20677 113.24736 1.000 99.78641 413 PRO D CA 1
ATOM 9428 C C . PRO D 1 10 ? 107.43685 18.75065 111.93011 1.000 99.88578 413 PRO D C 1
ATOM 9429 O O . PRO D 1 10 ? 106.25099 18.94848 111.65740 1.000 92.40282 413 PRO D O 1
ATOM 9433 N N . ASN D 1 11 ? 108.27913 18.12581 111.10549 1.000 104.63217 414 ASN D N 1
ATOM 9434 C CA . ASN D 1 11 ? 107.89983 17.64938 109.77339 1.000 112.15027 414 ASN D CA 1
ATOM 9435 C C . ASN D 1 11 ? 107.66793 16.13915 109.80357 1.000 116.86976 414 ASN D C 1
ATOM 9436 O O . ASN D 1 11 ? 108.61964 15.35362 109.79171 1.000 111.46383 414 ASN D O 1
ATOM 9438 N N . TYR D 1 12 ? 106.39916 15.73564 109.84028 1.000 135.71693 415 TYR D N 1
ATOM 9439 C CA . TYR D 1 12 ? 106.00446 14.33238 109.80210 1.000 132.05935 415 TYR D CA 1
ATOM 9440 C C . TYR D 1 12 ? 105.28447 14.04433 108.49165 1.000 130.31758 415 TYR D C 1
ATOM 9441 O O . TYR D 1 12 ? 104.35930 14.77318 108.11415 1.000 130.12495 415 TYR D O 1
ATOM 9450 N N . SER D 1 13 ? 105.70938 12.98323 107.80047 1.000 126.15213 416 SER D N 1
ATOM 9451 C CA . SER D 1 13 ? 105.12413 12.62286 106.50794 1.000 128.87776 416 SER D CA 1
ATOM 9452 C C . SER D 1 13 ? 103.89788 11.74430 106.74198 1.000 121.17526 416 SER D C 1
ATOM 9453 O O . SER D 1 13 ? 103.95850 10.51326 106.73772 1.000 123.14342 416 SER D O 1
ATOM 9456 N N . LEU D 1 14 ? 102.75897 12.40081 106.95541 1.000 106.10206 417 LEU D N 1
ATOM 9457 C CA . LEU D 1 14 ? 101.47829 11.71761 107.09866 1.000 104.68590 417 LEU D CA 1
ATOM 9458 C C . LEU D 1 14 ? 100.47747 12.33663 106.13407 1.000 102.08401 417 LEU D C 1
ATOM 9459 O O . LEU D 1 14 ? 100.13841 13.51758 106.26335 1.000 93.84497 417 LEU D O 1
ATOM 9464 N N . ASN D 1 15 ? 100.00648 11.54604 105.17302 1.000 110.74065 418 ASN D N 1
ATOM 9465 C CA . ASN D 1 15 ? 99.04013 12.03639 104.19812 1.000 101.22022 418 ASN D CA 1
ATOM 9466 C C . ASN D 1 15 ? 97.67893 12.18763 104.86341 1.000 102.02088 418 ASN D C 1
ATOM 9467 O O . ASN D 1 15 ? 97.12192 11.21069 105.37418 1.000 105.04199 418 ASN D O 1
ATOM 9472 N N . LEU D 1 16 ? 97.14576 13.41147 104.86438 1.000 94.77059 419 LEU D N 1
ATOM 9473 C CA . LEU D 1 16 ? 95.85321 13.65150 105.49868 1.000 81.65997 419 LEU D CA 1
ATOM 9474 C C . LEU D 1 16 ? 94.73998 12.92873 104.74986 1.000 76.84814 419 LEU D C 1
ATOM 9475 O O . LEU D 1 16 ? 93.82712 12.36897 105.36941 1.000 80.86606 419 LEU D O 1
ATOM 9480 N N . TRP D 1 17 ? 94.81170 12.91318 103.41719 1.000 79.72367 420 TRP D N 1
ATOM 9481 C CA . TRP D 1 17 ? 93.77256 12.26740 102.62371 1.000 81.84030 420 TRP D CA 1
ATOM 9482 C C . TRP D 1 17 ? 93.67584 10.77887 102.93411 1.000 86.86335 420 TRP D C 1
ATOM 9483 O O . TRP D 1 17 ? 92.60863 10.17905 102.76715 1.000 80.75396 420 TRP D O 1
ATOM 9494 N N . SER D 1 18 ? 94.76901 10.17195 103.40225 1.000 89.28406 421 SER D N 1
ATOM 9495 C CA . SER D 1 18 ? 94.73980 8.75629 103.75497 1.000 91.68797 421 SER D CA 1
ATOM 9496 C C . SER D 1 18 ? 93.79950 8.48537 104.92368 1.000 92.40175 421 SER D C 1
ATOM 9497 O O . SER D 1 18 ? 93.21653 7.39873 105.01146 1.000 106.75927 421 SER D O 1
ATOM 9500 N N . ILE D 1 19 ? 93.64245 9.44903 105.82784 1.000 79.98618 422 ILE D N 1
ATOM 9501 C CA . ILE D 1 19 ? 92.76596 9.27396 106.98355 1.000 83.68423 422 ILE D CA 1
ATOM 9502 C C . ILE D 1 19 ? 91.32512 9.64588 106.66044 1.000 80.72009 422 ILE D C 1
ATOM 9503 O O . ILE D 1 19 ? 90.39319 8.95959 107.08598 1.000 94.62076 422 ILE D O 1
ATOM 9508 N N . MET D 1 20 ? 91.11643 10.72443 105.91093 1.000 75.12906 423 MET D N 1
ATOM 9509 C CA . MET D 1 20 ? 89.78031 11.17840 105.55173 1.000 76.62067 423 MET D CA 1
ATOM 9510 C C . MET D 1 20 ? 89.30031 10.61834 104.21880 1.000 87.79255 423 MET D C 1
ATOM 9511 O O . MET D 1 20 ? 88.32133 11.13045 103.66543 1.000 80.05350 423 MET D O 1
ATOM 9516 N N . LYS D 1 21 ? 89.96647 9.58707 103.69292 1.000 96.71023 424 LYS D N 1
ATOM 9517 C CA . LYS D 1 21 ? 89.54751 8.98599 102.42983 1.000 85.98848 424 LYS D CA 1
ATOM 9518 C C . LYS D 1 21 ? 88.12757 8.44658 102.52862 1.000 94.50028 424 LYS D C 1
ATOM 9519 O O . LYS D 1 21 ? 87.24315 8.82275 101.74992 1.000 86.59151 424 LYS D O 1
ATOM 9525 N N . ASN D 1 22 ? 87.89496 7.56036 103.49131 1.000 95.12536 425 ASN D N 1
ATOM 9526 C CA . ASN D 1 22 ? 86.61158 6.89782 103.65224 1.000 87.76238 425 ASN D CA 1
ATOM 9527 C C . ASN D 1 22 ? 85.65351 7.65418 104.56084 1.000 84.04849 425 ASN D C 1
ATOM 9528 O O . ASN D 1 22 ? 84.46955 7.30399 104.61174 1.000 87.64979 425 ASN D O 1
ATOM 9533 N N . CYS D 1 23 ? 86.12684 8.67974 105.26245 1.000 84.86729 426 CYS D N 1
ATOM 9534 C CA . CYS D 1 23 ? 85.29742 9.42140 106.21278 1.000 86.90950 426 CYS D CA 1
ATOM 9535 C C . CYS D 1 23 ? 84.56725 10.58491 105.54683 1.000 75.75163 426 CYS D C 1
ATOM 9536 O O . CYS D 1 23 ? 84.57940 11.71417 106.03284 1.000 83.79996 426 CYS D O 1
ATOM 9539 N N . ILE D 1 24 ? 83.91332 10.30719 104.42577 1.000 73.96770 427 ILE D N 1
ATOM 9540 C CA . ILE D 1 24 ? 83.13599 11.30970 103.70635 1.000 75.30242 427 ILE D CA 1
ATOM 9541 C C . ILE D 1 24 ? 81.70638 11.28457 104.22785 1.000 77.13904 427 ILE D C 1
ATOM 9542 O O . ILE D 1 24 ? 81.09915 10.21451 104.35518 1.000 86.80680 427 ILE D O 1
ATOM 9547 N N . GLY D 1 25 ? 81.16889 12.46235 104.53596 1.000 74.89692 428 GLY D N 1
ATOM 9548 C CA . GLY D 1 25 ? 79.83358 12.57523 105.07924 1.000 81.84119 428 GLY D CA 1
ATOM 9549 C C . GLY D 1 25 ? 79.76442 12.51807 106.58759 1.000 78.41942 428 GLY D C 1
ATOM 9550 O O . GLY D 1 25 ? 78.66810 12.64381 107.14792 1.000 78.50730 428 GLY D O 1
ATOM 9551 N N . LYS D 1 26 ? 80.89406 12.33229 107.25928 1.000 72.24632 429 LYS D N 1
ATOM 9552 C CA . LYS D 1 26 ? 80.94634 12.26775 108.70918 1.000 65.98631 429 LYS D CA 1
ATOM 9553 C C . LYS D 1 26 ? 81.23973 13.64497 109.29259 1.000 74.80043 429 LYS D C 1
ATOM 9554 O O . LYS D 1 26 ? 81.69757 14.55786 108.60141 1.000 75.91075 429 LYS D O 1
ATOM 9560 N N . GLU D 1 27 ? 80.96130 13.78512 110.58398 1.000 83.24615 430 GLU D N 1
ATOM 9561 C CA . GLU D 1 27 ? 81.27747 15.01096 111.29702 1.000 70.90888 430 GLU D CA 1
ATOM 9562 C C . GLU D 1 27 ? 82.74958 15.01201 111.69222 1.000 79.52848 430 GLU D C 1
ATOM 9563 O O . GLU D 1 27 ? 83.34980 13.95924 111.92765 1.000 78.54183 430 GLU D O 1
ATOM 9569 N N . LEU D 1 28 ? 83.33611 16.21119 111.75200 1.000 77.43598 431 LEU D N 1
ATOM 9570 C CA . LEU D 1 28 ? 84.74848 16.31926 112.10859 1.000 82.07428 431 LEU D CA 1
ATOM 9571 C C . LEU D 1 28 ? 85.01523 15.76806 113.50326 1.000 89.46442 431 LEU D C 1
ATOM 9572 O O . LEU D 1 28 ? 86.11510 15.27370 113.77749 1.000 84.00964 431 LEU D O 1
ATOM 9577 N N . SER D 1 29 ? 84.02209 15.83438 114.39165 1.000 79.62677 432 SER D N 1
ATOM 9578 C CA . SER D 1 29 ? 84.19640 15.30569 115.73857 1.000 90.46141 432 SER D CA 1
ATOM 9579 C C . SER D 1 29 ? 84.27475 13.78349 115.74523 1.000 93.68820 432 SER D C 1
ATOM 9580 O O . SER D 1 29 ? 84.93599 13.20332 116.61409 1.000 111.15789 432 SER D O 1
ATOM 9583 N N . LYS D 1 30 ? 83.61480 13.12224 114.79579 1.000 78.63932 433 LYS D N 1
ATOM 9584 C CA . LYS D 1 30 ? 83.58814 11.66804 114.73096 1.000 80.90538 433 LYS D CA 1
ATOM 9585 C C . LYS D 1 30 ? 84.61904 11.09343 113.76804 1.000 88.95567 433 LYS D C 1
ATOM 9586 O O . LYS D 1 30 ? 84.53140 9.91301 113.41747 1.000 97.51559 433 LYS D O 1
ATOM 9592 N N . ILE D 1 31 ? 85.59207 11.89212 113.33384 1.000 89.71595 434 ILE D N 1
ATOM 9593 C CA . ILE D 1 31 ? 86.62741 11.44732 112.41417 1.000 74.92883 434 ILE D CA 1
ATOM 9594 C C . ILE D 1 31 ? 87.91114 11.20202 113.24601 1.000 81.19080 434 ILE D C 1
ATOM 9595 O O . ILE D 1 31 ? 88.44539 12.16782 113.80094 1.000 83.63583 434 ILE D O 1
ATOM 9600 N N . PRO D 1 32 ? 88.38056 9.96773 113.33797 1.000 94.37233 435 PRO D N 1
ATOM 9601 C CA . PRO D 1 32 ? 89.57210 9.69302 114.16828 1.000 100.66188 435 PRO D CA 1
ATOM 9602 C C . PRO D 1 32 ? 90.83136 10.23089 113.50679 1.000 93.04704 435 PRO D C 1
ATOM 9603 O O . PRO D 1 32 ? 91.22751 9.77745 112.43114 1.000 87.75910 435 PRO D O 1
ATOM 9607 N N . MET D 1 33 ? 91.46431 11.19958 114.16008 1.000 92.23372 436 MET D N 1
ATOM 9608 C CA . MET D 1 33 ? 92.65565 11.83059 113.62153 1.000 90.39668 436 MET D CA 1
ATOM 9609 C C . MET D 1 33 ? 93.71632 11.96801 114.70112 1.000 90.00671 436 MET D C 1
ATOM 9610 O O . MET D 1 33 ? 93.39206 12.15260 115.88057 1.000 88.97175 436 MET D O 1
ATOM 9615 N N . PRO D 1 34 ? 94.99119 11.88397 114.32513 1.000 88.14771 437 PRO D N 1
ATOM 9616 C CA . PRO D 1 34 ? 96.06988 12.13501 115.28913 1.000 83.74488 437 PRO D CA 1
ATOM 9617 C C . PRO D 1 34 ? 96.27235 13.62294 115.52935 1.000 89.11887 437 PRO D C 1
ATOM 9618 O O . PRO D 1 34 ? 95.45057 14.44398 115.10934 1.000 92.03851 437 PRO D O 1
ATOM 9622 N N . VAL D 1 35 ? 97.36299 13.98450 116.21383 1.000 89.89582 438 VAL D N 1
ATOM 9623 C CA . VAL D 1 35 ? 97.64807 15.38575 116.50206 1.000 88.04583 438 VAL D CA 1
ATOM 9624 C C . VAL D 1 35 ? 98.46397 16.04219 115.39903 1.000 90.42618 438 VAL D C 1
ATOM 9625 O O . VAL D 1 35 ? 98.81700 17.22429 115.51909 1.000 87.94976 438 VAL D O 1
ATOM 9629 N N . ASN D 1 36 ? 98.78524 15.30765 114.32903 1.000 89.21208 439 ASN D N 1
ATOM 9630 C CA . ASN D 1 36 ? 99.65679 15.84754 113.29149 1.000 93.19670 439 ASN D CA 1
ATOM 9631 C C . ASN D 1 36 ? 99.02999 17.04395 112.58928 1.000 91.81587 439 ASN D C 1
ATOM 9632 O O . ASN D 1 36 ? 99.74978 17.93269 112.11974 1.000 81.81091 439 ASN D O 1
ATOM 9637 N N . PHE D 1 37 ? 97.70036 17.08944 112.50574 1.000 81.94677 440 PHE D N 1
ATOM 9638 C CA . PHE D 1 37 ? 97.00447 18.15723 111.80093 1.000 73.63975 440 PHE D CA 1
ATOM 9639 C C . PHE D 1 37 ? 96.35419 19.15380 112.75306 1.000 84.47166 440 PHE D C 1
ATOM 9640 O O . PHE D 1 37 ? 95.39793 19.83680 112.37285 1.000 91.22053 440 PHE D O 1
ATOM 9648 N N . ASN D 1 38 ? 96.85213 19.24999 113.98081 1.000 89.88782 441 ASN D N 1
ATOM 9649 C CA . ASN D 1 38 ? 96.32838 20.17457 114.97285 1.000 85.27307 441 ASN D CA 1
ATOM 9650 C C . ASN D 1 38 ? 97.31654 21.31023 115.20687 1.000 83.19505 441 ASN D C 1
ATOM 9651 O O . ASN D 1 38 ? 98.44352 21.30621 114.70513 1.000 93.01675 441 ASN D O 1
ATOM 9656 N N . GLU D 1 39 ? 96.87196 22.29328 115.98489 1.000 75.77287 442 GLU D N 1
ATOM 9657 C CA . GLU D 1 39 ? 97.69587 23.40157 116.43469 1.000 79.85056 442 GLU D CA 1
ATOM 9658 C C . GLU D 1 39 ? 97.74080 23.44250 117.95832 1.000 86.73703 442 GLU D C 1
ATOM 9659 O O . GLU D 1 39 ? 96.78064 23.03623 118.62105 1.000 86.31980 442 GLU D O 1
ATOM 9665 N N . PRO D 1 40 ? 98.84616 23.92576 118.54743 1.000 82.93869 443 PRO D N 1
ATOM 9666 C CA . PRO D 1 40 ? 98.98761 23.87188 120.01106 1.000 86.19397 443 PRO D CA 1
ATOM 9667 C C . PRO D 1 40 ? 98.04751 24.80998 120.75332 1.000 83.38146 443 PRO D C 1
ATOM 9668 O O . PRO D 1 40 ? 98.45188 25.46624 121.71807 1.000 79.71088 443 PRO D O 1
ATOM 9672 N N . LEU D 1 41 ? 96.78873 24.86123 120.32559 1.000 85.19916 444 LEU D N 1
ATOM 9673 C CA . LEU D 1 41 ? 95.76923 25.68695 120.95123 1.000 79.38161 444 LEU D CA 1
ATOM 9674 C C . LEU D 1 41 ? 94.47444 24.89288 121.02645 1.000 79.72881 444 LEU D C 1
ATOM 9675 O O . LEU D 1 41 ? 94.19985 24.04504 120.17345 1.000 70.50378 444 LEU D O 1
ATOM 9680 N N . SER D 1 42 ? 93.68011 25.17235 122.05290 1.000 87.72178 445 SER D N 1
ATOM 9681 C CA . SER D 1 42 ? 92.37764 24.54106 122.17962 1.000 86.88795 445 SER D CA 1
ATOM 9682 C C . SER D 1 42 ? 91.32371 25.38138 121.46623 1.000 75.83591 445 SER D C 1
ATOM 9683 O O . SER D 1 42 ? 91.55095 26.54000 121.11014 1.000 74.21574 445 SER D O 1
ATOM 9686 N N . MET D 1 43 ? 90.15067 24.77875 121.25673 1.000 68.88495 446 MET D N 1
ATOM 9687 C CA . MET D 1 43 ? 89.05810 25.51485 120.63102 1.000 74.55724 446 MET D CA 1
ATOM 9688 C C . MET D 1 43 ? 88.62300 26.70353 121.47729 1.000 69.25462 446 MET D C 1
ATOM 9689 O O . MET D 1 43 ? 88.16263 27.71327 120.93467 1.000 76.72732 446 MET D O 1
ATOM 9694 N N . LEU D 1 44 ? 88.76120 26.61142 122.80050 1.000 67.91933 447 LEU D N 1
ATOM 9695 C CA . LEU D 1 44 ? 88.43849 27.75837 123.64295 1.000 76.76303 447 LEU D CA 1
ATOM 9696 C C . LEU D 1 44 ? 89.41408 28.90507 123.40674 1.000 75.19040 447 LEU D C 1
ATOM 9697 O O . LEU D 1 44 ? 89.00356 30.06698 123.32556 1.000 85.20845 447 LEU D O 1
ATOM 9702 N N . GLN D 1 45 ? 90.70337 28.59540 123.25470 1.000 72.33813 448 GLN D N 1
ATOM 9703 C CA . GLN D 1 45 ? 91.68936 29.63232 122.96342 1.000 74.03348 448 GLN D CA 1
ATOM 9704 C C . GLN D 1 45 ? 91.48249 30.20259 121.56181 1.000 77.79904 448 GLN D C 1
ATOM 9705 O O . GLN D 1 45 ? 91.55152 31.42587 121.35307 1.000 80.20304 448 GLN D O 1
ATOM 9711 N N . ARG D 1 46 ? 91.17799 29.32966 120.59678 1.000 82.72786 449 ARG D N 1
ATOM 9712 C CA . ARG D 1 46 ? 90.91432 29.78433 119.23676 1.000 76.61819 449 ARG D CA 1
ATOM 9713 C C . ARG D 1 46 ? 89.70205 30.70326 119.20394 1.000 80.59283 449 ARG D C 1
ATOM 9714 O O . ARG D 1 46 ? 89.68281 31.69793 118.46956 1.000 84.00214 449 ARG D O 1
ATOM 9722 N N . LEU D 1 47 ? 88.67837 30.38417 119.99816 1.000 71.35773 450 LEU D N 1
ATOM 9723 C CA . LEU D 1 47 ? 87.50539 31.24395 120.07752 1.000 72.60226 450 LEU D CA 1
ATOM 9724 C C . LEU D 1 47 ? 87.82134 32.53997 120.81093 1.000 80.99313 450 LEU D C 1
ATOM 9725 O O . LEU D 1 47 ? 87.27739 33.59526 120.46618 1.000 79.82514 450 LEU D O 1
ATOM 9730 N N . THR D 1 48 ? 88.69601 32.48167 121.81934 1.000 82.51776 451 THR D N 1
ATOM 9731 C CA . THR D 1 48 ? 89.10748 33.68751 122.52470 1.000 74.25916 451 THR D CA 1
ATOM 9732 C C . THR D 1 48 ? 89.88648 34.61975 121.61141 1.000 73.16724 451 THR D C 1
ATOM 9733 O O . THR D 1 48 ? 89.97403 35.82112 121.88885 1.000 79.89614 451 THR D O 1
ATOM 9737 N N . GLU D 1 49 ? 90.42728 34.09352 120.51182 1.000 78.36995 452 GLU D N 1
ATOM 9738 C CA . GLU D 1 49 ? 91.14934 34.95241 119.57783 1.000 75.32138 452 GLU D CA 1
ATOM 9739 C C . GLU D 1 49 ? 90.26393 35.98095 118.87872 1.000 75.93851 452 GLU D C 1
ATOM 9740 O O . GLU D 1 49 ? 90.79598 36.80996 118.13221 1.000 76.57013 452 GLU D O 1
ATOM 9746 N N . ASP D 1 50 ? 88.94196 35.94949 119.08060 1.000 75.51265 453 ASP D N 1
ATOM 9747 C CA . ASP D 1 50 ? 88.09210 36.99813 118.52063 1.000 76.46068 453 ASP D CA 1
ATOM 9748 C C . ASP D 1 50 ? 88.43554 38.36877 119.08858 1.000 75.74835 453 ASP D C 1
ATOM 9749 O O . ASP D 1 50 ? 88.22031 39.38715 118.42171 1.000 90.68334 453 ASP D O 1
ATOM 9754 N N . LEU D 1 51 ? 88.96973 38.41728 120.30885 1.000 71.49120 454 LEU D N 1
ATOM 9755 C CA . LEU D 1 51 ? 89.34480 39.66511 120.96175 1.000 78.06846 454 LEU D CA 1
ATOM 9756 C C . LEU D 1 51 ? 90.69356 40.20440 120.49376 1.000 88.20196 454 LEU D C 1
ATOM 9757 O O . LEU D 1 51 ? 91.26652 41.06744 121.17116 1.000 97.49203 454 LEU D O 1
ATOM 9762 N N . GLU D 1 52 ? 91.21395 39.71268 119.36602 1.000 80.15545 455 GLU D N 1
ATOM 9763 C CA . GLU D 1 52 ? 92.50991 40.17885 118.88194 1.000 77.24124 455 GLU D CA 1
ATOM 9764 C C . GLU D 1 52 ? 92.47207 41.66327 118.54106 1.000 73.13439 455 GLU D C 1
ATOM 9765 O O . GLU D 1 52 ? 93.39736 42.41095 118.87957 1.000 82.48645 455 GLU D O 1
ATOM 9771 N N . TYR D 1 53 ? 91.41142 42.10813 117.87788 1.000 72.32011 456 TYR D N 1
ATOM 9772 C CA . TYR D 1 53 ? 91.24721 43.51777 117.52543 1.000 90.05248 456 TYR D CA 1
ATOM 9773 C C . TYR D 1 53 ? 90.21007 44.17625 118.43308 1.000 86.81269 456 TYR D C 1
ATOM 9774 O O . TYR D 1 53 ? 89.22379 44.76103 117.98497 1.000 87.13442 456 TYR D O 1
ATOM 9783 N N . HIS D 1 54 ? 90.45350 44.06953 119.74171 1.000 82.12573 457 HIS D N 1
ATOM 9784 C CA . HIS D 1 54 ? 89.54902 44.65047 120.72646 1.000 82.37239 457 HIS D CA 1
ATOM 9785 C C . HIS D 1 54 ? 89.54013 46.17140 120.68696 1.000 91.00415 457 HIS D C 1
ATOM 9786 O O . HIS D 1 54 ? 88.63852 46.78408 121.27094 1.000 87.54745 457 HIS D O 1
ATOM 9793 N N . GLU D 1 55 ? 90.51900 46.79021 120.02100 1.000 93.22743 458 GLU D N 1
ATOM 9794 C CA . GLU D 1 55 ? 90.52689 48.24046 119.88083 1.000 92.00639 458 GLU D CA 1
ATOM 9795 C C . GLU D 1 55 ? 89.30995 48.74146 119.11891 1.000 89.28103 458 GLU D C 1
ATOM 9796 O O . GLU D 1 55 ? 88.90734 49.89571 119.30095 1.000 97.94056 458 GLU D O 1
ATOM 9798 N N . LEU D 1 56 ? 88.71296 47.89615 118.27543 1.000 73.62354 459 LEU D N 1
ATOM 9799 C CA . LEU D 1 56 ? 87.51333 48.29791 117.54951 1.000 76.53013 459 LEU D CA 1
ATOM 9800 C C . LEU D 1 56 ? 86.35130 48.55335 118.50356 1.000 85.21646 459 LEU D C 1
ATOM 9801 O O . LEU D 1 56 ? 85.64277 49.55786 118.37094 1.000 90.88026 459 LEU D O 1
ATOM 9806 N N . LEU D 1 57 ? 86.14490 47.66515 119.48040 1.000 79.57824 460 LEU D N 1
ATOM 9807 C CA . LEU D 1 57 ? 85.11226 47.91508 120.48151 1.000 86.44377 460 LEU D CA 1
ATOM 9808 C C . LEU D 1 57 ? 85.50741 49.05016 121.41258 1.000 93.87121 460 LEU D C 1
ATOM 9809 O O . LEU D 1 57 ? 84.63862 49.79050 121.88655 1.000 98.89729 460 LEU D O 1
ATOM 9814 N N . ASP D 1 58 ? 86.80504 49.19367 121.69375 1.000 89.16897 461 ASP D N 1
ATOM 9815 C CA . ASP D 1 58 ? 87.26085 50.28818 122.54258 1.000 87.34513 461 ASP D CA 1
ATOM 9816 C C . ASP D 1 58 ? 86.91857 51.63485 121.92192 1.000 92.09071 461 ASP D C 1
ATOM 9817 O O . ASP D 1 58 ? 86.45689 52.54897 122.61478 1.000 94.26477 461 ASP D O 1
ATOM 9822 N N . ARG D 1 59 ? 87.13674 51.77431 120.61401 1.000 100.50394 462 ARG D N 1
ATOM 9823 C CA . ARG D 1 59 ? 86.75912 52.99831 119.91978 1.000 101.73556 462 ARG D CA 1
ATOM 9824 C C . ARG D 1 59 ? 85.25522 53.08577 119.69257 1.000 103.31087 462 ARG D C 1
ATOM 9825 O O . ARG D 1 59 ? 84.71014 54.19225 119.61240 1.000 104.94192 462 ARG D O 1
ATOM 9827 N N . ALA D 1 60 ? 84.57219 51.94165 119.58922 1.000 105.49028 463 ALA D N 1
ATOM 9828 C CA . ALA D 1 60 ? 83.12674 51.95575 119.39333 1.000 103.79118 463 ALA D CA 1
ATOM 9829 C C . ALA D 1 60 ? 82.39385 52.46839 120.62532 1.000 104.21471 463 ALA D C 1
ATOM 9830 O O . ALA D 1 60 ? 81.34227 53.10597 120.49796 1.000 107.34761 463 ALA D O 1
ATOM 9832 N N . ALA D 1 61 ? 82.92831 52.20797 121.81999 1.000 102.75157 464 ALA D N 1
ATOM 9833 C CA . ALA D 1 61 ? 82.29744 52.70685 123.03549 1.000 97.46576 464 ALA D CA 1
ATOM 9834 C C . ALA D 1 61 ? 82.33373 54.22592 123.12421 1.000 103.85854 464 ALA D C 1
ATOM 9835 O O . ALA D 1 61 ? 81.53776 54.80991 123.86678 1.000 95.25224 464 ALA D O 1
ATOM 9837 N N . LYS D 1 62 ? 83.24258 54.87452 122.39459 1.000 106.36928 465 LYS D N 1
ATOM 9838 C CA . LYS D 1 62 ? 83.36163 56.32723 122.38058 1.000 97.83457 465 LYS D CA 1
ATOM 9839 C C . LYS D 1 62 ? 82.71887 56.95007 121.14318 1.000 103.70350 465 LYS D C 1
ATOM 9840 O O . LYS D 1 62 ? 83.16741 58.00043 120.67281 1.000 106.59521 465 LYS D O 1
ATOM 9842 N N . CYS D 1 63 ? 81.67767 56.31860 120.60656 1.000 97.03387 466 CYS D N 1
ATOM 9843 C CA . CYS D 1 63 ? 80.94781 56.81060 119.44300 1.000 100.49526 466 CYS D CA 1
ATOM 9844 C C . CYS D 1 63 ? 79.55665 57.24473 119.88604 1.000 99.42427 466 CYS D C 1
ATOM 9845 O O . CYS D 1 63 ? 78.79101 56.43401 120.41693 1.000 99.18135 466 CYS D O 1
ATOM 9848 N N . GLU D 1 64 ? 79.23699 58.52336 119.67478 1.000 101.93400 467 GLU D N 1
ATOM 9849 C CA . GLU D 1 64 ? 77.92936 59.03877 120.06972 1.000 110.20777 467 GLU D CA 1
ATOM 9850 C C . GLU D 1 64 ? 76.82467 58.49599 119.17114 1.000 106.55318 467 GLU D C 1
ATOM 9851 O O . GLU D 1 64 ? 75.77342 58.06097 119.65562 1.000 104.14416 467 GLU D O 1
ATOM 9857 N N . ASN D 1 65 ? 77.05106 58.50297 117.86029 1.000 111.51490 468 ASN D N 1
ATOM 9858 C CA . ASN D 1 65 ? 76.06239 58.01208 116.90977 1.000 112.02047 468 ASN D CA 1
ATOM 9859 C C . ASN D 1 65 ? 76.01509 56.48972 116.91985 1.000 111.42977 468 ASN D C 1
ATOM 9860 O O . ASN D 1 65 ? 77.04922 55.82668 116.79785 1.000 115.46728 468 ASN D O 1
ATOM 9865 N N . SER D 1 66 ? 74.80950 55.93865 117.07491 1.000 101.98659 469 SER D N 1
ATOM 9866 C CA . SER D 1 66 ? 74.65379 54.48811 117.09279 1.000 99.72325 469 SER D CA 1
ATOM 9867 C C . SER D 1 66 ? 75.00764 53.87233 115.74278 1.000 104.98047 469 SER D C 1
ATOM 9868 O O . SER D 1 66 ? 75.55207 52.76607 115.68870 1.000 110.18595 469 SER D O 1
ATOM 9871 N N . LEU D 1 67 ? 74.69025 54.55951 114.64280 1.000 94.88617 470 LEU D N 1
ATOM 9872 C CA . LEU D 1 67 ? 75.00535 54.02654 113.31903 1.000 94.01710 470 LEU D CA 1
ATOM 9873 C C . LEU D 1 67 ? 76.51280 54.02559 113.06464 1.000 100.20065 470 LEU D C 1
ATOM 9874 O O . LEU D 1 67 ? 77.07702 53.02964 112.57930 1.000 108.38135 470 LEU D O 1
ATOM 9879 N N . GLU D 1 68 ? 77.18905 55.12077 113.42390 1.000 98.08935 471 GLU D N 1
ATOM 9880 C CA . GLU D 1 68 ? 78.63764 55.17528 113.26806 1.000 100.27851 471 GLU D CA 1
ATOM 9881 C C . GLU D 1 68 ? 79.32511 54.16542 114.17502 1.000 99.57163 471 GLU D C 1
ATOM 9882 O O . GLU D 1 68 ? 80.38154 53.62982 113.82094 1.000 106.33035 471 GLU D O 1
ATOM 9884 N N . GLN D 1 69 ? 78.74031 53.90022 115.34408 1.000 90.47316 472 GLN D N 1
ATOM 9885 C CA . GLN D 1 69 ? 79.24134 52.84918 116.22351 1.000 98.32604 472 GLN D CA 1
ATOM 9886 C C . GLN D 1 69 ? 79.01697 51.46872 115.61591 1.000 95.92941 472 GLN D C 1
ATOM 9887 O O . GLN D 1 69 ? 79.85997 50.56750 115.75089 1.000 87.32926 472 GLN D O 1
ATOM 9893 N N . LEU D 1 70 ? 77.87677 51.28541 114.94821 1.000 97.34059 473 LEU D N 1
ATOM 9894 C CA . LEU D 1 70 ? 77.59687 50.01680 114.29333 1.000 89.20023 473 LEU D CA 1
ATOM 9895 C C . LEU D 1 70 ? 78.58892 49.75156 113.17638 1.000 87.94174 473 LEU D C 1
ATOM 9896 O O . LEU D 1 70 ? 78.87360 48.59220 112.86331 1.000 85.55327 473 LEU D O 1
ATOM 9901 N N . CYS D 1 71 ? 79.13746 50.80533 112.57231 1.000 91.07281 474 CYS D N 1
ATOM 9902 C CA . CYS D 1 71 ? 80.17883 50.56159 111.57584 1.000 96.66647 474 CYS D CA 1
ATOM 9903 C C . CYS D 1 71 ? 81.41722 49.93078 112.21628 1.000 94.10974 474 CYS D C 1
ATOM 9904 O O . CYS D 1 71 ? 81.99597 48.98188 111.66570 1.000 94.05778 474 CYS D O 1
ATOM 9907 N N . TYR D 1 72 ? 81.78834 50.38458 113.41848 1.000 85.50904 475 TYR D N 1
ATOM 9908 C CA . TYR D 1 72 ? 82.91182 49.77454 114.12550 1.000 90.73788 475 TYR D CA 1
ATOM 9909 C C . TYR D 1 72 ? 82.59211 48.33841 114.52279 1.000 88.68858 475 TYR D C 1
ATOM 9910 O O . TYR D 1 72 ? 83.44764 47.44881 114.41809 1.000 88.29528 475 TYR D O 1
ATOM 9919 N N . VAL D 1 73 ? 81.36351 48.09564 114.98506 1.000 82.70257 476 VAL D N 1
ATOM 9920 C CA . VAL D 1 73 ? 80.98100 46.74004 115.38264 1.000 81.45846 476 VAL D CA 1
ATOM 9921 C C . VAL D 1 73 ? 81.01920 45.80242 114.17779 1.000 79.28071 476 VAL D C 1
ATOM 9922 O O . VAL D 1 73 ? 81.47946 44.65251 114.26809 1.000 81.94365 476 VAL D O 1
ATOM 9926 N N . ALA D 1 74 ? 80.55831 46.28857 113.02407 1.000 81.24528 477 ALA D N 1
ATOM 9927 C CA . ALA D 1 74 ? 80.57833 45.47962 111.81365 1.000 79.85551 477 ALA D CA 1
ATOM 9928 C C . ALA D 1 74 ? 82.00420 45.17278 111.38638 1.000 75.82130 477 ALA D C 1
ATOM 9929 O O . ALA D 1 74 ? 82.29337 44.06694 110.91464 1.000 75.23826 477 ALA D O 1
ATOM 9931 N N . ALA D 1 75 ? 82.91263 46.14048 111.53837 1.000 85.09946 478 ALA D N 1
ATOM 9932 C CA . ALA D 1 75 ? 84.31092 45.84559 111.24376 1.000 81.91967 478 ALA D CA 1
ATOM 9933 C C . ALA D 1 75 ? 84.88403 44.83096 112.22670 1.000 80.42828 478 ALA D C 1
ATOM 9934 O O . ALA D 1 75 ? 85.72166 43.99934 111.84690 1.000 78.67807 478 ALA D O 1
ATOM 9936 N N . PHE D 1 76 ? 84.41541 44.85263 113.47765 1.000 84.96027 479 PHE D N 1
ATOM 9937 C CA . PHE D 1 76 ? 84.88326 43.85860 114.43840 1.000 79.92599 479 PHE D CA 1
ATOM 9938 C C . PHE D 1 76 ? 84.41169 42.45998 114.07262 1.000 78.57414 479 PHE D C 1
ATOM 9939 O O . PHE D 1 76 ? 85.12923 41.48333 114.32050 1.000 73.68612 479 PHE D O 1
ATOM 9947 N N . THR D 1 77 ? 83.21885 42.33964 113.48502 1.000 77.67384 480 THR D N 1
ATOM 9948 C CA . THR D 1 77 ? 82.74952 41.01041 113.09554 1.000 67.64096 480 THR D CA 1
ATOM 9949 C C . THR D 1 77 ? 83.64952 40.40126 112.02432 1.000 73.04647 480 THR D C 1
ATOM 9950 O O . THR D 1 77 ? 83.88852 39.18762 112.02170 1.000 75.54610 480 THR D O 1
ATOM 9954 N N . VAL D 1 78 ? 84.15531 41.22577 111.10545 1.000 73.38802 481 VAL D N 1
ATOM 9955 C CA . VAL D 1 78 ? 85.02661 40.71842 110.05013 1.000 75.62252 481 VAL D CA 1
ATOM 9956 C C . VAL D 1 78 ? 86.45477 40.52602 110.55258 1.000 77.27221 481 VAL D C 1
ATOM 9957 O O . VAL D 1 78 ? 87.18873 39.67663 110.03074 1.000 83.39710 481 VAL D O 1
ATOM 9961 N N . SER D 1 79 ? 86.86843 41.28761 111.57192 1.000 76.40995 482 SER D N 1
ATOM 9962 C CA . SER D 1 79 ? 88.26055 41.23367 112.01286 1.000 70.81535 482 SER D CA 1
ATOM 9963 C C . SER D 1 79 ? 88.66574 39.84843 112.50848 1.000 77.30339 482 SER D C 1
ATOM 9964 O O . SER D 1 79 ? 89.84655 39.48947 112.43329 1.000 74.93540 482 SER D O 1
ATOM 9967 N N . SER D 1 80 ? 87.71435 39.05848 113.01586 1.000 91.45325 483 SER D N 1
ATOM 9968 C CA . SER D 1 80 ? 88.05707 37.74612 113.55926 1.000 92.45624 483 SER D CA 1
ATOM 9969 C C . SER D 1 80 ? 88.54995 36.78798 112.48040 1.000 89.34241 483 SER D C 1
ATOM 9970 O O . SER D 1 80 ? 89.30235 35.85541 112.78228 1.000 94.98749 483 SER D O 1
ATOM 9973 N N . TYR D 1 81 ? 88.15403 36.99918 111.22773 1.000 77.03103 484 TYR D N 1
ATOM 9974 C CA . TYR D 1 81 ? 88.53552 36.11693 110.13137 1.000 72.09054 484 TYR D CA 1
ATOM 9975 C C . TYR D 1 81 ? 89.87143 36.48881 109.50158 1.000 78.57232 484 TYR D C 1
ATOM 9976 O O . TYR D 1 81 ? 90.23033 35.92846 108.46162 1.000 90.37245 484 TYR D O 1
ATOM 9985 N N . SER D 1 82 ? 90.60848 37.42591 110.09461 1.000 82.57721 485 SER D N 1
ATOM 9986 C CA . SER D 1 82 ? 91.91169 37.78249 109.55278 1.000 83.98681 485 SER D CA 1
ATOM 9987 C C . SER D 1 82 ? 92.95126 36.69349 109.77983 1.000 90.94943 485 SER D C 1
ATOM 9988 O O . SER D 1 82 ? 93.92923 36.62197 109.02872 1.000 87.45080 485 SER D O 1
ATOM 9991 N N . THR D 1 83 ? 92.76542 35.85030 110.79709 1.000 107.09117 486 THR D N 1
ATOM 9992 C CA . THR D 1 83 ? 93.72496 34.79358 111.09375 1.000 105.29993 486 THR D CA 1
ATOM 9993 C C . THR D 1 83 ? 93.51101 33.53095 110.26747 1.000 99.86722 486 THR D C 1
ATOM 9994 O O . THR D 1 83 ? 94.42144 32.69934 110.19243 1.000 106.47191 486 THR D O 1
ATOM 9998 N N . THR D 1 84 ? 92.34248 33.36670 109.64751 1.000 99.00788 487 THR D N 1
ATOM 9999 C CA . THR D 1 84 ? 92.02737 32.14106 108.92229 1.000 98.00742 487 THR D CA 1
ATOM 10000 C C . THR D 1 84 ? 92.69550 32.05844 107.55403 1.000 90.83220 487 THR D C 1
ATOM 10001 O O . THR D 1 84 ? 92.63792 30.99671 106.92395 1.000 98.70051 487 THR D O 1
ATOM 10005 N N . VAL D 1 85 ? 93.31693 33.14067 107.07744 1.000 92.81811 488 VAL D N 1
ATOM 10006 C CA . VAL D 1 85 ? 93.87602 33.14228 105.72726 1.000 99.49813 488 VAL D CA 1
ATOM 10007 C C . VAL D 1 85 ? 95.03633 32.15590 105.61553 1.000 102.21595 488 VAL D C 1
ATOM 10008 O O . VAL D 1 85 ? 95.17281 31.45097 104.60800 1.000 100.91912 488 VAL D O 1
ATOM 10012 N N . PHE D 1 86 ? 95.87819 32.07503 106.64534 1.000 91.29451 489 PHE D N 1
ATOM 10013 C CA . PHE D 1 86 ? 97.03073 31.18227 106.64717 1.000 95.53230 489 PHE D CA 1
ATOM 10014 C C . PHE D 1 86 ? 96.89558 30.01745 107.61286 1.000 92.18140 489 PHE D C 1
ATOM 10015 O O . PHE D 1 86 ? 97.42729 28.93942 107.33946 1.000 85.17084 489 PHE D O 1
ATOM 10023 N N . ARG D 1 87 ? 96.20468 30.21336 108.73157 1.000 86.99367 490 ARG D N 1
ATOM 10024 C CA . ARG D 1 87 ? 96.08583 29.20712 109.78363 1.000 82.02322 490 ARG D CA 1
ATOM 10025 C C . ARG D 1 87 ? 95.09395 28.13997 109.33926 1.000 77.54806 490 ARG D C 1
ATOM 10026 O O . ARG D 1 87 ? 93.88071 28.35622 109.35565 1.000 72.25339 490 ARG D O 1
ATOM 10034 N N . THR D 1 88 ? 95.60925 26.97510 108.94601 1.000 78.82156 491 THR D N 1
ATOM 10035 C CA . THR D 1 88 ? 94.75719 25.87513 108.50939 1.000 81.83639 491 THR D CA 1
ATOM 10036 C C . THR D 1 88 ? 94.92755 24.65074 109.40037 1.000 87.45968 491 THR D C 1
ATOM 10037 O O . THR D 1 88 ? 95.11368 23.53631 108.90047 1.000 87.64146 491 THR D O 1
ATOM 10041 N N . SER D 1 89 ? 94.86377 24.84092 110.71512 1.000 90.56895 492 SER D N 1
ATOM 10042 C CA . SER D 1 89 ? 95.03375 23.75477 111.66660 1.000 91.51320 492 SER D CA 1
ATOM 10043 C C . SER D 1 89 ? 93.81144 23.64476 112.56953 1.000 98.00829 492 SER D C 1
ATOM 10044 O O . SER D 1 89 ? 93.12957 24.63643 112.84668 1.000 102.85942 492 SER D O 1
ATOM 10047 N N . LYS D 1 90 ? 93.53887 22.42166 113.02151 1.000 81.00183 493 LYS D N 1
ATOM 10048 C CA . LYS D 1 90 ? 92.38047 22.14916 113.86389 1.000 78.27898 493 LYS D CA 1
ATOM 10049 C C . LYS D 1 90 ? 92.74823 22.32339 115.33117 1.000 79.20493 493 LYS D C 1
ATOM 10050 O O . LYS D 1 90 ? 93.65118 21.62900 115.81551 1.000 80.56440 493 LYS D O 1
ATOM 10056 N N . PRO D 1 91 ? 92.10151 23.22534 116.06505 1.000 73.47953 494 PRO D N 1
ATOM 10057 C CA . PRO D 1 91 ? 92.35646 23.31374 117.50552 1.000 78.62953 494 PRO D CA 1
ATOM 10058 C C . PRO D 1 91 ? 91.85795 22.06852 118.22032 1.000 79.90240 494 PRO D C 1
ATOM 10059 O O . PRO D 1 91 ? 90.94250 21.38219 117.75850 1.000 74.34740 494 PRO D O 1
ATOM 10063 N N . PHE D 1 92 ? 92.48210 21.77807 119.36000 1.000 78.20591 495 PHE D N 1
ATOM 10064 C CA . PHE D 1 92 ? 92.13083 20.58751 120.12287 1.000 70.11132 495 PHE D CA 1
ATOM 10065 C C . PHE D 1 92 ? 90.67666 20.64286 120.57277 1.000 76.47762 495 PHE D C 1
ATOM 10066 O O . PHE D 1 92 ? 90.20642 21.66579 121.07904 1.000 74.32500 495 PHE D O 1
ATOM 10074 N N . ASN D 1 93 ? 89.96603 19.53455 120.37859 1.000 73.38191 496 ASN D N 1
ATOM 10075 C CA . ASN D 1 93 ? 88.59398 19.38542 120.84501 1.000 63.47086 496 ASN D CA 1
ATOM 10076 C C . ASN D 1 93 ? 88.56102 19.42835 122.36637 1.000 84.84239 496 ASN D C 1
ATOM 10077 O O . ASN D 1 93 ? 89.05754 18.50310 123.02213 1.000 89.19085 496 ASN D O 1
ATOM 10082 N N . PRO D 1 94 ? 88.00219 20.47986 122.96211 1.000 81.40578 497 PRO D N 1
ATOM 10083 C CA . PRO D 1 94 ? 88.11881 20.64489 124.41308 1.000 77.66488 497 PRO D CA 1
ATOM 10084 C C . PRO D 1 94 ? 87.31641 19.59749 125.16518 1.000 80.85518 497 PRO D C 1
ATOM 10085 O O . PRO D 1 94 ? 86.28092 19.11360 124.70106 1.000 77.06088 497 PRO D O 1
ATOM 10089 N N . LEU D 1 95 ? 87.81571 19.25252 126.34741 1.000 79.76932 498 LEU D N 1
ATOM 10090 C CA . LEU D 1 95 ? 87.16597 18.27757 127.20465 1.000 68.47929 498 LEU D CA 1
ATOM 10091 C C . LEU D 1 95 ? 85.93069 18.88962 127.86492 1.000 68.07379 498 LEU D C 1
ATOM 10092 O O . LEU D 1 95 ? 85.66602 20.09026 127.76236 1.000 70.16487 498 LEU D O 1
ATOM 10097 N N . LEU D 1 96 ? 85.16463 18.03884 128.55194 1.000 74.97232 499 LEU D N 1
ATOM 10098 C CA . LEU D 1 96 ? 83.87374 18.46769 129.08307 1.000 69.36982 499 LEU D CA 1
ATOM 10099 C C . LEU D 1 96 ? 84.02641 19.59569 130.09554 1.000 74.06838 499 LEU D C 1
ATOM 10100 O O . LEU D 1 96 ? 83.25690 20.56176 130.07567 1.000 89.18156 499 LEU D O 1
ATOM 10105 N N . GLY D 1 97 ? 84.99819 19.49052 130.99437 1.000 69.30251 500 GLY D N 1
ATOM 10106 C CA . GLY D 1 97 ? 85.22107 20.50790 131.99883 1.000 86.78831 500 GLY D CA 1
ATOM 10107 C C . GLY D 1 97 ? 86.27459 21.54146 131.66264 1.000 71.11829 500 GLY D C 1
ATOM 10108 O O . GLY D 1 97 ? 86.58126 22.38412 132.51471 1.000 77.59310 500 GLY D O 1
ATOM 10109 N N . GLU D 1 98 ? 86.83942 21.51058 130.45682 1.000 63.89626 501 GLU D N 1
ATOM 10110 C CA . GLU D 1 98 ? 87.94940 22.39563 130.13316 1.000 76.33039 501 GLU D CA 1
ATOM 10111 C C . GLU D 1 98 ? 87.49242 23.84930 130.08607 1.000 68.37149 501 GLU D C 1
ATOM 10112 O O . GLU D 1 98 ? 86.40370 24.16289 129.59652 1.000 67.88569 501 GLU D O 1
ATOM 10118 N N . THR D 1 99 ? 88.33750 24.73749 130.60478 1.000 69.10049 502 THR D N 1
ATOM 10119 C CA . THR D 1 99 ? 88.10393 26.17427 130.60280 1.000 68.83544 502 THR D CA 1
ATOM 10120 C C . THR D 1 99 ? 89.34654 26.87627 130.06226 1.000 78.54810 502 THR D C 1
ATOM 10121 O O . THR D 1 99 ? 90.36305 26.24321 129.76088 1.000 81.83983 502 THR D O 1
ATOM 10125 N N . PHE D 1 100 ? 89.25652 28.19844 129.93134 1.000 68.60735 503 PHE D N 1
ATOM 10126 C CA . PHE D 1 100 ? 90.41072 29.00524 129.53516 1.000 66.13607 503 PHE D CA 1
ATOM 10127 C C . PHE D 1 100 ? 90.15145 30.44970 129.92753 1.000 81.22137 503 PHE D C 1
ATOM 10128 O O . PHE D 1 100 ? 89.13934 31.02849 129.52042 1.000 76.56734 503 PHE D O 1
ATOM 10136 N N . GLU D 1 101 ? 91.06291 31.03433 130.69766 1.000 88.18756 504 GLU D N 1
ATOM 10137 C CA . GLU D 1 101 ? 90.92649 32.40703 131.15566 1.000 83.60179 504 GLU D CA 1
ATOM 10138 C C . GLU D 1 101 ? 91.94386 33.31067 130.46919 1.000 79.31771 504 GLU D C 1
ATOM 10139 O O . GLU D 1 101 ? 92.96098 32.85677 129.93610 1.000 77.40557 504 GLU D O 1
ATOM 10145 N N . LEU D 1 102 ? 91.64289 34.61197 130.49147 1.000 76.20529 505 LEU D N 1
ATOM 10146 C CA . LEU D 1 102 ? 92.51225 35.65265 129.93663 1.000 73.28178 505 LEU D CA 1
ATOM 10147 C C . LEU D 1 102 ? 92.24471 36.92452 130.74601 1.000 87.96362 505 LEU D C 1
ATOM 10148 O O . LEU D 1 102 ? 91.37588 37.72664 130.39805 1.000 84.75428 505 LEU D O 1
ATOM 10153 N N . ASP D 1 103 ? 92.97570 37.07120 131.85085 1.000 91.62535 506 ASP D N 1
ATOM 10154 C CA . ASP D 1 103 ? 92.82252 38.20967 132.75819 1.000 98.37586 506 ASP D CA 1
ATOM 10155 C C . ASP D 1 103 ? 93.79538 39.30450 132.33344 1.000 97.38008 506 ASP D C 1
ATOM 10156 O O . ASP D 1 103 ? 94.85689 39.49845 132.92709 1.000 101.71844 506 ASP D O 1
ATOM 10161 N N . ARG D 1 104 ? 93.43018 40.04126 131.28371 1.000 83.62447 507 ARG D N 1
ATOM 10162 C CA . ARG D 1 104 ? 94.31721 41.07651 130.75866 1.000 93.85063 507 ARG D CA 1
ATOM 10163 C C . ARG D 1 104 ? 93.57573 42.40393 130.86380 1.000 102.77756 507 ARG D C 1
ATOM 10164 O O . ARG D 1 104 ? 93.08916 42.94611 129.87081 1.000 104.85724 507 ARG D O 1
ATOM 10172 N N . LEU D 1 105 ? 93.49559 42.92445 132.08940 1.000 108.43724 508 LEU D N 1
ATOM 10173 C CA . LEU D 1 105 ? 92.79547 44.17275 132.36241 1.000 102.86259 508 LEU D CA 1
ATOM 10174 C C . LEU D 1 105 ? 93.69497 45.39149 132.17837 1.000 111.72527 508 LEU D C 1
ATOM 10175 O O . LEU D 1 105 ? 93.31206 46.35504 131.50993 1.000 114.48686 508 LEU D O 1
ATOM 10180 N N . GLU D 1 106 ? 94.89290 45.36854 132.76028 1.000 125.92890 509 GLU D N 1
ATOM 10181 C CA . GLU D 1 106 ? 95.79373 46.50793 132.62695 1.000 135.25629 509 GLU D CA 1
ATOM 10182 C C . GLU D 1 106 ? 96.46894 46.55029 131.26113 1.000 121.99887 509 GLU D C 1
ATOM 10183 O O . GLU D 1 106 ? 96.76308 47.63891 130.75482 1.000 120.46529 509 GLU D O 1
ATOM 10189 N N . GLU D 1 107 ? 96.71306 45.39041 130.64881 1.000 113.09941 510 GLU D N 1
ATOM 10190 C CA . GLU D 1 107 ? 97.45496 45.35430 129.39379 1.000 114.46971 510 GLU D CA 1
ATOM 10191 C C . GLU D 1 107 ? 96.55572 45.64066 128.19752 1.000 119.17252 510 GLU D C 1
ATOM 10192 O O . GLU D 1 107 ? 96.95854 46.35118 127.27022 1.000 111.68537 510 GLU D O 1
ATOM 10198 N N . ASN D 1 108 ? 95.34665 45.09775 128.20478 1.000 125.01303 511 ASN D N 1
ATOM 10199 C CA . ASN D 1 108 ? 94.37739 45.22202 127.12349 1.000 110.91191 511 ASN D CA 1
ATOM 10200 C C . ASN D 1 108 ? 93.08905 45.90021 127.54981 1.000 99.45518 511 ASN D C 1
ATOM 10201 O O . ASN D 1 108 ? 92.58698 46.77017 126.83318 1.000 96.51772 511 ASN D O 1
ATOM 10206 N N . GLY D 1 109 ? 92.54708 45.53359 128.70650 1.000 102.42337 512 GLY D N 1
ATOM 10207 C CA . GLY D 1 109 ? 91.34151 46.16028 129.20106 1.000 101.70130 512 GLY D CA 1
ATOM 10208 C C . GLY D 1 109 ? 90.15902 45.22492 129.31716 1.000 102.86756 512 GLY D C 1
ATOM 10209 O O . GLY D 1 109 ? 89.01395 45.68193 129.26988 1.000 102.14570 512 GLY D O 1
ATOM 10210 N N . TYR D 1 110 ? 90.39929 43.92247 129.46629 1.000 102.76597 513 TYR D N 1
ATOM 10211 C CA . TYR D 1 110 ? 89.28004 43.00334 129.58976 1.000 89.68426 513 TYR D CA 1
ATOM 10212 C C . TYR D 1 110 ? 89.67122 41.74573 130.35645 1.000 92.73224 513 TYR D C 1
ATOM 10213 O O . TYR D 1 110 ? 90.85050 41.45163 130.60080 1.000 92.74744 513 TYR D O 1
ATOM 10222 N N . ARG D 1 111 ? 88.62983 41.01684 130.74573 1.000 87.82171 514 ARG D N 1
ATOM 10223 C CA . ARG D 1 111 ? 88.73551 39.71772 131.39494 1.000 86.17826 514 ARG D CA 1
ATOM 10224 C C . ARG D 1 111 ? 87.87163 38.75573 130.59244 1.000 80.29820 514 ARG D C 1
ATOM 10225 O O . ARG D 1 111 ? 86.64400 38.91423 130.53691 1.000 74.18615 514 ARG D O 1
ATOM 10233 N N . SER D 1 112 ? 88.53031 37.82402 129.90855 1.000 82.32089 515 SER D N 1
ATOM 10234 C CA . SER D 1 112 ? 87.90702 36.79745 129.09048 1.000 78.76592 515 SER D CA 1
ATOM 10235 C C . SER D 1 112 ? 87.89487 35.46178 129.82326 1.000 78.56461 515 SER D C 1
ATOM 10236 O O . SER D 1 112 ? 88.81603 35.13541 130.57337 1.000 79.59216 515 SER D O 1
ATOM 10239 N N . LEU D 1 113 ? 86.84149 34.68647 129.58614 1.000 77.16290 516 LEU D N 1
ATOM 10240 C CA . LEU D 1 113 ? 86.69175 33.36013 130.16503 1.000 71.76875 516 LEU D CA 1
ATOM 10241 C C . LEU D 1 113 ? 85.84891 32.51170 129.22782 1.000 72.19040 516 LEU D C 1
ATOM 10242 O O . LEU D 1 113 ? 84.75179 32.92059 128.83504 1.000 72.95349 516 LEU D O 1
ATOM 10247 N N . CYS D 1 114 ? 86.34838 31.32705 128.89513 1.000 71.73881 517 CYS D N 1
ATOM 10248 C CA . CYS D 1 114 ? 85.61768 30.38220 128.07050 1.000 74.86618 517 CYS D CA 1
ATOM 10249 C C . CYS D 1 114 ? 85.53420 29.05478 128.80478 1.000 70.15056 517 CYS D C 1
ATOM 10250 O O . CYS D 1 114 ? 86.41953 28.70169 129.58864 1.000 62.31469 517 CYS D O 1
ATOM 10253 N N . GLU D 1 115 ? 84.46264 28.31940 128.52912 1.000 67.54231 518 GLU D N 1
ATOM 10254 C CA . GLU D 1 115 ? 84.25659 27.00758 129.12263 1.000 61.84127 518 GLU D CA 1
ATOM 10255 C C . GLU D 1 115 ? 83.50809 26.13488 128.13301 1.000 71.39527 518 GLU D C 1
ATOM 10256 O O . GLU D 1 115 ? 82.50842 26.56813 127.55014 1.000 62.48315 518 GLU D O 1
ATOM 10262 N N . GLN D 1 116 ? 83.99354 24.91269 127.94636 1.000 72.27074 519 GLN D N 1
ATOM 10263 C CA . GLN D 1 116 ? 83.25449 23.93184 127.16362 1.000 74.38777 519 GLN D CA 1
ATOM 10264 C C . GLN D 1 116 ? 82.04326 23.54601 128.00099 1.000 73.16134 519 GLN D C 1
ATOM 10265 O O . GLN D 1 116 ? 82.15913 22.79743 128.97245 1.000 73.12863 519 GLN D O 1
ATOM 10271 N N . VAL D 1 117 ? 80.86719 24.05286 127.62983 1.000 70.30530 520 VAL D N 1
ATOM 10272 C CA . VAL D 1 117 ? 79.68439 23.82387 128.45280 1.000 72.06423 520 VAL D CA 1
ATOM 10273 C C . VAL D 1 117 ? 79.04702 22.47398 128.17788 1.000 69.09397 520 VAL D C 1
ATOM 10274 O O . VAL D 1 117 ? 78.37831 21.92284 129.06080 1.000 69.64994 520 VAL D O 1
ATOM 10278 N N . SER D 1 118 ? 79.22238 21.92382 126.98169 1.000 64.43826 521 SER D N 1
ATOM 10279 C CA . SER D 1 118 ? 78.60319 20.64696 126.68372 1.000 82.24297 521 SER D CA 1
ATOM 10280 C C . SER D 1 118 ? 79.45841 19.87304 125.69813 1.000 75.82154 521 SER D C 1
ATOM 10281 O O . SER D 1 118 ? 80.17410 20.45042 124.87621 1.000 76.02543 521 SER D O 1
ATOM 10284 N N . HIS D 1 119 ? 79.37470 18.55210 125.80782 1.000 99.50296 522 HIS D N 1
ATOM 10285 C CA . HIS D 1 119 ? 79.96011 17.61875 124.86363 1.000 101.35098 522 HIS D CA 1
ATOM 10286 C C . HIS D 1 119 ? 78.80843 16.73550 124.41089 1.000 108.40310 522 HIS D C 1
ATOM 10287 O O . HIS D 1 119 ? 77.94053 16.38884 125.21826 1.000 119.10947 522 HIS D O 1
ATOM 10294 N N . HIS D 1 120 ? 78.79587 16.38386 123.13295 1.000 87.24853 523 HIS D N 1
ATOM 10295 C CA . HIS D 1 120 ? 77.70676 15.62803 122.52473 1.000 95.54212 523 HIS D CA 1
ATOM 10296 C C . HIS D 1 120 ? 76.40377 16.40179 122.70778 1.000 92.69316 523 HIS D C 1
ATOM 10297 O O . HIS D 1 120 ? 75.60058 16.05535 123.58352 1.000 86.35555 523 HIS D O 1
ATOM 10304 N N . PRO D 1 121 ? 76.14534 17.44898 121.90808 1.000 97.24003 524 PRO D N 1
ATOM 10305 C CA . PRO D 1 121 ? 77.04806 17.98849 120.88802 1.000 85.70393 524 PRO D CA 1
ATOM 10306 C C . PRO D 1 121 ? 78.07268 18.94932 121.49899 1.000 79.02989 524 PRO D C 1
ATOM 10307 O O . PRO D 1 121 ? 77.84817 19.44984 122.60164 1.000 90.88776 524 PRO D O 1
ATOM 10311 N N . PRO D 1 122 ? 79.18106 19.19391 120.79858 1.000 78.74835 525 PRO D N 1
ATOM 10312 C CA . PRO D 1 122 ? 80.19212 20.13191 121.31203 1.000 74.51055 525 PRO D CA 1
ATOM 10313 C C . PRO D 1 122 ? 79.65734 21.55761 121.35620 1.000 74.86005 525 PRO D C 1
ATOM 10314 O O . PRO D 1 122 ? 79.08569 22.05156 120.38239 1.000 87.25469 525 PRO D O 1
ATOM 10318 N N . ALA D 1 123 ? 79.84179 22.21487 122.49949 1.000 70.14240 526 ALA D N 1
ATOM 10319 C CA . ALA D 1 123 ? 79.40508 23.59265 122.67577 1.000 70.71928 526 ALA D CA 1
ATOM 10320 C C . ALA D 1 123 ? 80.37356 24.30727 123.60805 1.000 67.07848 526 ALA D C 1
ATOM 10321 O O . ALA D 1 123 ? 80.89569 23.71563 124.55757 1.000 72.10599 526 ALA D O 1
ATOM 10323 N N . ALA D 1 124 ? 80.60992 25.58859 123.32889 1.000 63.82937 527 ALA D N 1
ATOM 10324 C CA . ALA D 1 124 ? 81.56000 26.37431 124.10556 1.000 67.18936 527 ALA D CA 1
ATOM 10325 C C . ALA D 1 124 ? 80.99810 27.76050 124.37385 1.000 69.85005 527 ALA D C 1
ATOM 10326 O O . ALA D 1 124 ? 80.60212 28.46316 123.43879 1.000 70.13096 527 ALA D O 1
ATOM 10328 N N . ALA D 1 125 ? 80.95646 28.14522 125.64764 1.000 75.34744 528 ALA D N 1
ATOM 10329 C CA . ALA D 1 125 ? 80.49584 29.46623 126.04769 1.000 74.56700 528 ALA D CA 1
ATOM 10330 C C . ALA D 1 125 ? 81.69288 30.36631 126.31200 1.000 74.64780 528 ALA D C 1
ATOM 10331 O O . ALA D 1 125 ? 82.66970 29.95168 126.94209 1.000 73.59730 528 ALA D O 1
ATOM 10333 N N . HIS D 1 126 ? 81.61268 31.59882 125.82119 1.000 73.89379 529 HIS D N 1
ATOM 10334 C CA . HIS D 1 126 ? 82.68339 32.57613 125.94102 1.000 73.27898 529 HIS D CA 1
ATOM 10335 C C . HIS D 1 126 ? 82.09488 33.88194 126.45320 1.000 80.21004 529 HIS D C 1
ATOM 10336 O O . HIS D 1 126 ? 81.02799 34.30695 125.99947 1.000 81.36554 529 HIS D O 1
ATOM 10343 N N . HIS D 1 127 ? 82.78518 34.50785 127.40708 1.000 76.97529 530 HIS D N 1
ATOM 10344 C CA . HIS D 1 127 ? 82.32617 35.75309 128.01010 1.000 74.31234 530 HIS D CA 1
ATOM 10345 C C . HIS D 1 127 ? 83.52155 36.61743 128.37561 1.000 75.10853 530 HIS D C 1
ATOM 10346 O O . HIS D 1 127 ? 84.47713 36.12956 128.98232 1.000 74.39444 530 HIS D O 1
ATOM 10353 N N . ALA D 1 128 ? 83.45320 37.90058 128.02859 1.000 75.28338 531 ALA D N 1
ATOM 10354 C CA . ALA D 1 128 ? 84.54959 38.83014 128.26496 1.000 80.30000 531 ALA D CA 1
ATOM 10355 C C . ALA D 1 128 ? 83.97532 40.18713 128.62505 1.000 83.34273 531 ALA D C 1
ATOM 10356 O O . ALA D 1 128 ? 83.23553 40.78795 127.83778 1.000 78.04421 531 ALA D O 1
ATOM 10358 N N . GLU D 1 129 ? 84.32462 40.67038 129.80625 1.000 86.98954 532 GLU D N 1
ATOM 10359 C CA . GLU D 1 129 ? 83.89530 41.99239 130.23130 1.000 79.94884 532 GLU D CA 1
ATOM 10360 C C . GLU D 1 129 ? 85.07354 42.94803 130.16730 1.000 88.83395 532 GLU D C 1
ATOM 10361 O O . GLU D 1 129 ? 86.19653 42.59009 130.53913 1.000 82.91906 532 GLU D O 1
ATOM 10367 N N . SER D 1 130 ? 84.81954 44.16347 129.68526 1.000 92.69815 533 SER D N 1
ATOM 10368 C CA . SER D 1 130 ? 85.86779 45.15061 129.51203 1.000 93.44447 533 SER D CA 1
ATOM 10369 C C . SER D 1 130 ? 85.56711 46.36662 130.37010 1.000 99.02270 533 SER D C 1
ATOM 10370 O O . SER D 1 130 ? 84.40595 46.67606 130.64497 1.000 97.55051 533 SER D O 1
ATOM 10373 N N . LYS D 1 131 ? 86.62680 47.05141 130.78914 1.000 107.53337 534 LYS D N 1
ATOM 10374 C CA . LYS D 1 131 ? 86.51496 48.27727 131.56391 1.000 113.74951 534 LYS D CA 1
ATOM 10375 C C . LYS D 1 131 ? 86.36913 49.50406 130.67928 1.000 103.33832 534 LYS D C 1
ATOM 10376 O O . LYS D 1 131 ? 86.25020 50.61829 131.19917 1.000 111.89241 534 LYS D O 1
ATOM 10382 N N . ASN D 1 132 ? 86.38296 49.32597 129.36164 1.000 89.27864 535 ASN D N 1
ATOM 10383 C CA . ASN D 1 132 ? 86.24925 50.43307 128.42827 1.000 98.08004 535 ASN D CA 1
ATOM 10384 C C . ASN D 1 132 ? 84.80045 50.69924 128.04912 1.000 99.43918 535 ASN D C 1
ATOM 10385 O O . ASN D 1 132 ? 84.54106 51.57852 127.22053 1.000 80.91899 535 ASN D O 1
ATOM 10390 N N . GLY D 1 133 ? 83.86190 49.96629 128.62946 1.000 97.26587 536 GLY D N 1
ATOM 10391 C CA . GLY D 1 133 ? 82.45359 50.19646 128.42494 1.000 94.50279 536 GLY D CA 1
ATOM 10392 C C . GLY D 1 133 ? 81.72326 49.18502 127.55813 1.000 92.09239 536 GLY D C 1
ATOM 10393 O O . GLY D 1 133 ? 80.65885 49.52060 127.02124 1.000 96.64260 536 GLY D O 1
ATOM 10394 N N . TRP D 1 134 ? 82.25028 47.97143 127.40084 1.000 88.77701 537 TRP D N 1
ATOM 10395 C CA . TRP D 1 134 ? 81.58204 46.97242 126.58216 1.000 84.58653 537 TRP D CA 1
ATOM 10396 C C . TRP D 1 134 ? 81.77221 45.57598 127.16289 1.000 79.53527 537 TRP D C 1
ATOM 10397 O O . TRP D 1 134 ? 82.62228 45.32991 128.02935 1.000 81.27950 537 TRP D O 1
ATOM 10408 N N . THR D 1 135 ? 80.94321 44.66325 126.66565 1.000 77.97512 538 THR D N 1
ATOM 10409 C CA . THR D 1 135 ? 80.99481 43.26726 127.06892 1.000 78.48887 538 THR D CA 1
ATOM 10410 C C . THR D 1 135 ? 80.63678 42.40332 125.87073 1.000 83.45278 538 THR D C 1
ATOM 10411 O O . THR D 1 135 ? 79.67820 42.69651 125.15712 1.000 83.34875 538 THR D O 1
ATOM 10415 N N . LEU D 1 136 ? 81.40640 41.34009 125.65648 1.000 82.29622 539 LEU D N 1
ATOM 10416 C CA . LEU D 1 136 ? 81.20672 40.43316 124.53372 1.000 73.95534 539 LEU D CA 1
ATOM 10417 C C . LEU D 1 136 ? 80.93725 39.02971 125.05100 1.000 81.26139 539 LEU D C 1
ATOM 10418 O O . LEU D 1 136 ? 81.70852 38.50590 125.85618 1.000 89.04660 539 LEU D O 1
ATOM 10423 N N . ARG D 1 137 ? 79.86762 38.40482 124.56970 1.000 78.22794 540 ARG D N 1
ATOM 10424 C CA . ARG D 1 137 ? 79.58904 37.03671 124.98946 1.000 73.21583 540 ARG D CA 1
ATOM 10425 C C . ARG D 1 137 ? 79.01274 36.25344 123.82438 1.000 72.85316 540 ARG D C 1
ATOM 10426 O O . ARG D 1 137 ? 78.51237 36.82738 122.86036 1.000 80.28925 540 ARG D O 1
ATOM 10434 N N . GLN D 1 138 ? 79.12514 34.93018 123.90595 1.000 63.84641 541 GLN D N 1
ATOM 10435 C CA . GLN D 1 138 ? 78.66713 34.07398 122.81800 1.000 74.27690 541 GLN D CA 1
ATOM 10436 C C . GLN D 1 138 ? 78.61290 32.63382 123.30360 1.000 82.45057 541 GLN D C 1
ATOM 10437 O O . GLN D 1 138 ? 79.28028 32.26358 124.27142 1.000 78.76606 541 GLN D O 1
ATOM 10443 N N . GLU D 1 139 ? 77.79323 31.82870 122.63211 1.000 67.34778 542 GLU D N 1
ATOM 10444 C CA . GLU D 1 139 ? 77.81409 30.37886 122.80294 1.000 63.08077 542 GLU D CA 1
ATOM 10445 C C . GLU D 1 139 ? 77.87204 29.76277 121.41383 1.000 67.56347 542 GLU D C 1
ATOM 10446 O O . GLU D 1 139 ? 76.93401 29.91233 120.62254 1.000 70.37930 542 GLU D O 1
ATOM 10452 N N . ILE D 1 140 ? 78.97005 29.07769 121.11720 1.000 64.91051 543 ILE D N 1
ATOM 10453 C CA . ILE D 1 140 ? 79.23058 28.54091 119.78873 1.000 62.69244 543 ILE D CA 1
ATOM 10454 C C . ILE D 1 140 ? 79.13837 27.02411 119.85091 1.000 63.88138 543 ILE D C 1
ATOM 10455 O O . ILE D 1 140 ? 79.86621 26.37432 120.61321 1.000 57.90010 543 ILE D O 1
ATOM 10460 N N . LYS D 1 141 ? 78.21731 26.47341 119.07008 1.000 71.84134 544 LYS D N 1
ATOM 10461 C CA . LYS D 1 141 ? 78.09946 25.03931 118.84314 1.000 67.20142 544 LYS D CA 1
ATOM 10462 C C . LYS D 1 141 ? 78.69534 24.75215 117.46964 1.000 68.74695 544 LYS D C 1
ATOM 10463 O O . LYS D 1 141 ? 78.17194 25.21469 116.44860 1.000 69.17590 544 LYS D O 1
ATOM 10469 N N . ILE D 1 142 ? 79.82530 24.05354 117.44823 1.000 71.55786 545 ILE D N 1
ATOM 10470 C CA . ILE D 1 142 ? 80.51946 23.78191 116.19517 1.000 71.87915 545 ILE D CA 1
ATOM 10471 C C . ILE D 1 142 ? 79.89887 22.54838 115.55080 1.000 72.15242 545 ILE D C 1
ATOM 10472 O O . ILE D 1 142 ? 79.92129 21.45498 116.12613 1.000 77.45656 545 ILE D O 1
ATOM 10477 N N . THR D 1 143 ? 79.34017 22.72323 114.35713 1.000 61.94062 546 THR D N 1
ATOM 10478 C CA . THR D 1 143 ? 78.88109 21.61788 113.53206 1.000 71.39486 546 THR D CA 1
ATOM 10479 C C . THR D 1 143 ? 79.66624 21.62217 112.22789 1.000 78.23048 546 THR D C 1
ATOM 10480 O O . THR D 1 143 ? 80.08567 22.67635 111.74070 1.000 76.51214 546 THR D O 1
ATOM 10484 N N . SER D 1 144 ? 79.90848 20.43231 111.68803 1.000 76.70587 547 SER D N 1
ATOM 10485 C CA . SER D 1 144 ? 80.72043 20.31398 110.48775 1.000 61.35709 547 SER D CA 1
ATOM 10486 C C . SER D 1 144 ? 80.22816 19.14312 109.65062 1.000 73.81938 547 SER D C 1
ATOM 10487 O O . SER D 1 144 ? 79.43075 18.31604 110.10011 1.000 92.92258 547 SER D O 1
ATOM 10490 N N . LYS D 1 145 ? 80.72691 19.08422 108.41763 1.000 69.81054 548 LYS D N 1
ATOM 10491 C CA . LYS D 1 145 ? 80.39713 18.00180 107.49897 1.000 67.79208 548 LYS D CA 1
ATOM 10492 C C . LYS D 1 145 ? 81.45107 17.95822 106.40436 1.000 65.67690 548 LYS D C 1
ATOM 10493 O O . LYS D 1 145 ? 81.78473 18.99293 105.81511 1.000 75.25857 548 LYS D O 1
ATOM 10499 N N . PHE D 1 146 ? 81.97693 16.76452 106.14531 1.000 66.67988 549 PHE D N 1
ATOM 10500 C CA . PHE D 1 146 ? 83.00101 16.55862 105.12953 1.000 72.16146 549 PHE D CA 1
ATOM 10501 C C . PHE D 1 146 ? 82.32944 16.02199 103.87063 1.000 74.15688 549 PHE D C 1
ATOM 10502 O O . PHE D 1 146 ? 81.79712 14.90719 103.86775 1.000 83.30600 549 PHE D O 1
ATOM 10510 N N . ARG D 1 147 ? 82.36491 16.81650 102.80301 1.000 62.71246 550 ARG D N 1
ATOM 10511 C CA . ARG D 1 147 ? 81.71486 16.49592 101.54083 1.000 73.94468 550 ARG D CA 1
ATOM 10512 C C . ARG D 1 147 ? 82.69162 15.96365 100.50119 1.000 81.13660 550 ARG D C 1
ATOM 10513 O O . ARG D 1 147 ? 82.29945 15.74367 99.35027 1.000 72.72423 550 ARG D O 1
ATOM 10521 N N . GLY D 1 148 ? 83.95107 15.75640 100.87958 1.000 79.68209 551 GLY D N 1
ATOM 10522 C CA . GLY D 1 148 ? 84.94901 15.23487 99.96732 1.000 74.26269 551 GLY D CA 1
ATOM 10523 C C . GLY D 1 148 ? 85.92941 16.27928 99.47533 1.000 71.06687 551 GLY D C 1
ATOM 10524 O O . GLY D 1 148 ? 87.08418 16.31325 99.91177 1.000 69.79851 551 GLY D O 1
ATOM 10525 N N . LYS D 1 149 ? 85.48222 17.13498 98.55438 1.000 73.99639 552 LYS D N 1
ATOM 10526 C CA . LYS D 1 149 ? 86.35390 18.18923 98.04724 1.000 69.45971 552 LYS D CA 1
ATOM 10527 C C . LYS D 1 149 ? 86.67744 19.20950 99.13095 1.000 70.96473 552 LYS D C 1
ATOM 10528 O O . LYS D 1 149 ? 87.80317 19.71706 99.19748 1.000 74.23447 552 LYS D O 1
ATOM 10534 N N . TYR D 1 150 ? 85.70918 19.51879 99.99015 1.000 72.43405 553 TYR D N 1
ATOM 10535 C CA . TYR D 1 150 ? 85.89393 20.52587 101.02171 1.000 69.73840 553 TYR D CA 1
ATOM 10536 C C . TYR D 1 150 ? 85.23760 20.06315 102.31539 1.000 79.30759 553 TYR D C 1
ATOM 10537 O O . TYR D 1 150 ? 84.40745 19.15021 102.33306 1.000 85.88527 553 TYR D O 1
ATOM 10546 N N . LEU D 1 151 ? 85.63002 20.72023 103.40082 1.000 70.86520 554 LEU D N 1
ATOM 10547 C CA . LEU D 1 151 ? 85.08766 20.50577 104.73725 1.000 68.62780 554 LEU D CA 1
ATOM 10548 C C . LEU D 1 151 ? 84.30852 21.74979 105.13622 1.000 66.86598 554 LEU D C 1
ATOM 10549 O O . LEU D 1 151 ? 84.89520 22.83031 105.28401 1.000 69.14757 554 LEU D O 1
ATOM 10554 N N . SER D 1 152 ? 82.98746 21.60963 105.25653 1.000 63.14614 555 SER D N 1
ATOM 10555 C CA . SER D 1 152 ? 82.12909 22.72099 105.63354 1.000 66.18182 555 SER D CA 1
ATOM 10556 C C . SER D 1 152 ? 82.01883 22.75907 107.15087 1.000 70.33771 555 SER D C 1
ATOM 10557 O O . SER D 1 152 ? 81.77254 21.72880 107.78584 1.000 72.14948 555 SER D O 1
ATOM 10560 N N . ILE D 1 153 ? 82.20997 23.94270 107.72773 1.000 67.49638 556 ILE D N 1
ATOM 10561 C CA . ILE D 1 153 ? 82.13115 24.16055 109.16401 1.000 68.62247 556 ILE D CA 1
ATOM 10562 C C . ILE D 1 153 ? 81.19578 25.33763 109.39868 1.000 70.20029 556 ILE D C 1
ATOM 10563 O O . ILE D 1 153 ? 81.42743 26.43729 108.87615 1.000 71.43221 556 ILE D O 1
ATOM 10568 N N . MET D 1 154 ? 80.14893 25.11570 110.18633 1.000 60.04160 557 MET D N 1
ATOM 10569 C CA . MET D 1 154 ? 79.16540 26.15147 110.49397 1.000 68.21469 557 MET D CA 1
ATOM 10570 C C . MET D 1 154 ? 79.17707 26.40471 111.99343 1.000 68.79184 557 MET D C 1
ATOM 10571 O O . MET D 1 154 ? 78.52576 25.67030 112.75631 1.000 71.56784 557 MET D O 1
ATOM 10576 N N . PRO D 1 155 ? 79.89933 27.41775 112.46639 1.000 65.23380 558 PRO D N 1
ATOM 10577 C CA . PRO D 1 155 ? 79.88737 27.72401 113.90214 1.000 58.03128 558 PRO D CA 1
ATOM 10578 C C . PRO D 1 155 ? 78.56365 28.31780 114.34972 1.000 62.66778 558 PRO D C 1
ATOM 10579 O O . PRO D 1 155 ? 78.42792 29.54358 114.41565 1.000 58.96694 558 PRO D O 1
ATOM 10583 N N . LEU D 1 156 ? 77.58181 27.46763 114.65169 1.000 69.11465 559 LEU D N 1
ATOM 10584 C CA . LEU D 1 156 ? 76.27425 27.96379 115.05410 1.000 67.87266 559 LEU D CA 1
ATOM 10585 C C . LEU D 1 156 ? 76.35996 28.70603 116.38183 1.000 60.19664 559 LEU D C 1
ATOM 10586 O O . LEU D 1 156 ? 77.22665 28.43786 117.21626 1.000 70.43235 559 LEU D O 1
ATOM 10591 N N . GLY D 1 157 ? 75.43662 29.64265 116.57445 1.000 57.46036 560 GLY D N 1
ATOM 10592 C CA . GLY D 1 157 ? 75.39573 30.42076 117.79469 1.000 68.18126 560 GLY D CA 1
ATOM 10593 C C . GLY D 1 157 ? 75.18832 31.90038 117.55354 1.000 66.99138 560 GLY D C 1
ATOM 10594 O O . GLY D 1 157 ? 75.29158 32.37706 116.41905 1.000 77.62161 560 GLY D O 1
ATOM 10595 N N . THR D 1 158 ? 74.89147 32.63530 118.62106 1.000 68.32920 561 THR D N 1
ATOM 10596 C CA . THR D 1 158 ? 74.62917 34.06582 118.55822 1.000 67.23257 561 THR D CA 1
ATOM 10597 C C . THR D 1 158 ? 75.61963 34.79386 119.45336 1.000 65.89679 561 THR D C 1
ATOM 10598 O O . THR D 1 158 ? 75.84244 34.38361 120.59737 1.000 71.08486 561 THR D O 1
ATOM 10602 N N . ILE D 1 159 ? 76.21437 35.86554 118.93350 1.000 59.05125 562 ILE D N 1
ATOM 10603 C CA . ILE D 1 159 ? 77.18080 36.67220 119.66186 1.000 59.60967 562 ILE D CA 1
ATOM 10604 C C . ILE D 1 159 ? 76.51357 37.98255 120.04835 1.000 69.84774 562 ILE D C 1
ATOM 10605 O O . ILE D 1 159 ? 75.82388 38.60941 119.23061 1.000 75.07406 562 ILE D O 1
ATOM 10610 N N . HIS D 1 160 ? 76.73410 38.39247 121.29758 1.000 70.58219 563 HIS D N 1
ATOM 10611 C CA . HIS D 1 160 ? 76.16941 39.59145 121.88840 1.000 67.79759 563 HIS D CA 1
ATOM 10612 C C . HIS D 1 160 ? 77.29740 40.54927 122.24301 1.000 71.72613 563 HIS D C 1
ATOM 10613 O O . HIS D 1 160 ? 78.37754 40.12900 122.67523 1.000 68.49040 563 HIS D O 1
ATOM 10620 N N . CYS D 1 161 ? 77.00446 41.84184 122.12668 1.000 71.99507 564 CYS D N 1
ATOM 10621 C CA . CYS D 1 161 ? 77.94522 42.90734 122.46373 1.000 72.83927 564 CYS D CA 1
ATOM 10622 C C . CYS D 1 161 ? 77.14976 44.02170 123.12809 1.000 75.09181 564 CYS D C 1
ATOM 10623 O O . CYS D 1 161 ? 76.30437 44.64962 122.48204 1.000 71.71722 564 CYS D O 1
ATOM 10626 N N . ILE D 1 162 ? 77.40373 44.24396 124.41883 1.000 81.02862 565 ILE D N 1
ATOM 10627 C CA . ILE D 1 162 ? 76.66394 45.20188 125.23146 1.000 78.17305 565 ILE D CA 1
ATOM 10628 C C . ILE D 1 162 ? 77.52671 46.43277 125.45379 1.000 93.28816 565 ILE D C 1
ATOM 10629 O O . ILE D 1 162 ? 78.73893 46.31972 125.67275 1.000 97.09926 565 ILE D O 1
ATOM 10634 N N . PHE D 1 163 ? 76.89128 47.60413 125.42683 1.000 100.77760 566 PHE D N 1
ATOM 10635 C CA . PHE D 1 163 ? 77.53234 48.87266 125.76658 1.000 98.55047 566 PHE D CA 1
ATOM 10636 C C . PHE D 1 163 ? 76.80916 49.45821 126.97365 1.000 105.41674 566 PHE D C 1
ATOM 10637 O O . PHE D 1 163 ? 75.64967 49.87191 126.86656 1.000 107.98573 566 PHE D O 1
ATOM 10645 N N . HIS D 1 164 ? 77.49428 49.48941 128.12109 1.000 100.88969 567 HIS D N 1
ATOM 10646 C CA . HIS D 1 164 ? 76.84046 49.86013 129.37368 1.000 103.13033 567 HIS D CA 1
ATOM 10647 C C . HIS D 1 164 ? 76.37781 51.31175 129.38155 1.000 104.76507 567 HIS D C 1
ATOM 10648 O O . HIS D 1 164 ? 75.36170 51.63088 130.00995 1.000 112.53433 567 HIS D O 1
ATOM 10655 N N . ALA D 1 165 ? 77.10576 52.20170 128.70516 1.000 100.07098 568 ALA D N 1
ATOM 10656 C CA . ALA D 1 165 ? 76.77150 53.62121 128.76097 1.000 97.03315 568 ALA D CA 1
ATOM 10657 C C . ALA D 1 165 ? 75.43225 53.90998 128.09565 1.000 96.06962 568 ALA D C 1
ATOM 10658 O O . ALA D 1 165 ? 74.61595 54.66672 128.63422 1.000 98.19717 568 ALA D O 1
ATOM 10660 N N . THR D 1 166 ? 75.18565 53.31559 126.92914 1.000 102.21339 569 THR D N 1
ATOM 10661 C CA . THR D 1 166 ? 73.97422 53.57966 126.16885 1.000 102.06519 569 THR D CA 1
ATOM 10662 C C . THR D 1 166 ? 72.96461 52.44277 126.20785 1.000 90.00634 569 THR D C 1
ATOM 10663 O O . THR D 1 166 ? 71.80833 52.65350 125.82472 1.000 90.37257 569 THR D O 1
ATOM 10667 N N . GLY D 1 167 ? 73.35901 51.25379 126.65306 1.000 89.55091 570 GLY D N 1
ATOM 10668 C CA . GLY D 1 167 ? 72.45081 50.12809 126.63590 1.000 96.77764 570 GLY D CA 1
ATOM 10669 C C . GLY D 1 167 ? 72.33866 49.43801 125.29772 1.000 103.60513 570 GLY D C 1
ATOM 10670 O O . GLY D 1 167 ? 71.46574 48.57754 125.13098 1.000 91.46900 570 GLY D O 1
ATOM 10671 N N . HIS D 1 168 ? 73.18744 49.79492 124.33658 1.000 98.20724 571 HIS D N 1
ATOM 10672 C CA . HIS D 1 168 ? 73.12806 49.18870 123.01544 1.000 85.76195 571 HIS D CA 1
ATOM 10673 C C . HIS D 1 168 ? 73.51966 47.72064 123.09484 1.000 85.08806 571 HIS D C 1
ATOM 10674 O O . HIS D 1 168 ? 74.56897 47.37173 123.64773 1.000 88.46927 571 HIS D O 1
ATOM 10681 N N . HIS D 1 169 ? 72.66164 46.86478 122.54740 1.000 88.13925 572 HIS D N 1
ATOM 10682 C CA . HIS D 1 169 ? 72.84047 45.41607 122.55176 1.000 78.13671 572 HIS D CA 1
ATOM 10683 C C . HIS D 1 169 ? 72.88612 44.94554 121.10272 1.000 71.12278 572 HIS D C 1
ATOM 10684 O O . HIS D 1 169 ? 71.84370 44.79335 120.45789 1.000 78.78659 572 HIS D O 1
ATOM 10691 N N . TYR D 1 170 ? 74.09116 44.71652 120.59211 1.000 66.59359 573 TYR D N 1
ATOM 10692 C CA . TYR D 1 170 ? 74.26740 44.21675 119.23889 1.000 73.41844 573 TYR D CA 1
ATOM 10693 C C . TYR D 1 170 ? 74.29667 42.69588 119.26758 1.000 75.04374 573 TYR D C 1
ATOM 10694 O O . TYR D 1 170 ? 74.88463 42.09270 120.16953 1.000 78.40299 573 TYR D O 1
ATOM 10703 N N . THR D 1 171 ? 73.66049 42.07830 118.27609 1.000 71.98339 574 THR D N 1
ATOM 10704 C CA . THR D 1 171 ? 73.61781 40.62732 118.17724 1.000 69.68308 574 THR D CA 1
ATOM 10705 C C . THR D 1 171 ? 73.86084 40.21738 116.73616 1.000 74.35638 574 THR D C 1
ATOM 10706 O O . THR D 1 171 ? 73.33595 40.84036 115.80900 1.000 69.71276 574 THR D O 1
ATOM 10710 N N . TRP D 1 172 ? 74.64345 39.15782 116.55491 1.000 66.48996 575 TRP D N 1
ATOM 10711 C CA . TRP D 1 172 ? 74.89415 38.66922 115.20516 1.000 57.24387 575 TRP D CA 1
ATOM 10712 C C . TRP D 1 172 ? 75.36297 37.22557 115.26071 1.000 58.68478 575 TRP D C 1
ATOM 10713 O O . TRP D 1 172 ? 75.93888 36.78357 116.25368 1.000 61.27696 575 TRP D O 1
ATOM 10724 N N . LYS D 1 173 ? 75.11609 36.50028 114.17946 1.000 66.14511 576 LYS D N 1
ATOM 10725 C CA . LYS D 1 173 ? 75.56015 35.12151 114.06336 1.000 65.09657 576 LYS D CA 1
ATOM 10726 C C . LYS D 1 173 ? 76.86298 35.06971 113.27344 1.000 67.49928 576 LYS D C 1
ATOM 10727 O O . LYS D 1 173 ? 77.25940 36.03827 112.62361 1.000 64.20278 576 LYS D O 1
ATOM 10733 N N . LYS D 1 174 ? 77.53433 33.92168 113.33071 1.000 61.67674 577 LYS D N 1
ATOM 10734 C CA . LYS D 1 174 ? 78.76961 33.76833 112.57690 1.000 64.34808 577 LYS D CA 1
ATOM 10735 C C . LYS D 1 174 ? 78.45760 33.33545 111.14501 1.000 71.06106 577 LYS D C 1
ATOM 10736 O O . LYS D 1 174 ? 77.30348 33.11120 110.76948 1.000 64.10058 577 LYS D O 1
ATOM 10742 N N . VAL D 1 175 ? 79.50250 33.21410 110.32884 1.000 68.74646 578 VAL D N 1
ATOM 10743 C CA . VAL D 1 175 ? 79.34541 32.85085 108.92843 1.000 59.77118 578 VAL D CA 1
ATOM 10744 C C . VAL D 1 175 ? 80.02596 31.50694 108.69832 1.000 75.15616 578 VAL D C 1
ATOM 10745 O O . VAL D 1 175 ? 80.92739 31.10617 109.43885 1.000 72.56783 578 VAL D O 1
ATOM 10749 N N . THR D 1 176 ? 79.56900 30.79331 107.67026 1.000 77.44740 579 THR D N 1
ATOM 10750 C CA . THR D 1 176 ? 80.10518 29.46465 107.40316 1.000 77.36260 579 THR D CA 1
ATOM 10751 C C . THR D 1 176 ? 81.47497 29.53804 106.73224 1.000 68.85715 579 THR D C 1
ATOM 10752 O O . THR D 1 176 ? 81.72419 30.36907 105.84294 1.000 67.72438 579 THR D O 1
ATOM 10756 N N . THR D 1 177 ? 82.36774 28.66422 107.19984 1.000 72.08286 580 THR D N 1
ATOM 10757 C CA . THR D 1 177 ? 83.76674 28.60592 106.80472 1.000 77.98153 580 THR D CA 1
ATOM 10758 C C . THR D 1 177 ? 84.04033 27.24468 106.18026 1.000 74.34861 580 THR D C 1
ATOM 10759 O O . THR D 1 177 ? 83.67175 26.21684 106.75287 1.000 78.55478 580 THR D O 1
ATOM 10763 N N . THR D 1 178 ? 84.71089 27.22168 105.03329 1.000 69.51051 581 THR D N 1
ATOM 10764 C CA . THR D 1 178 ? 84.99979 25.96649 104.35844 1.000 68.83543 581 THR D CA 1
ATOM 10765 C C . THR D 1 178 ? 86.49120 25.84871 104.08442 1.000 68.39234 581 THR D C 1
ATOM 10766 O O . THR D 1 178 ? 87.15134 26.82496 103.71066 1.000 74.72699 581 THR D O 1
ATOM 10770 N N . VAL D 1 179 ? 87.01071 24.63855 104.27943 1.000 64.93813 582 VAL D N 1
ATOM 10771 C CA . VAL D 1 179 ? 88.42162 24.32715 104.07366 1.000 70.85026 582 VAL D CA 1
ATOM 10772 C C . VAL D 1 179 ? 88.53985 23.40060 102.87256 1.000 74.74520 582 VAL D C 1
ATOM 10773 O O . VAL D 1 179 ? 87.93485 22.32361 102.85467 1.000 70.63275 582 VAL D O 1
ATOM 10777 N N . HIS D 1 180 ? 89.33309 23.79977 101.88339 1.000 70.31560 583 HIS D N 1
ATOM 10778 C CA . HIS D 1 180 ? 89.41538 23.07103 100.62755 1.000 68.07153 583 HIS D CA 1
ATOM 10779 C C . HIS D 1 180 ? 90.77222 22.39647 100.48208 1.000 60.05199 583 HIS D C 1
ATOM 10780 O O . HIS D 1 180 ? 91.69630 22.60441 101.27493 1.000 61.54481 583 HIS D O 1
ATOM 10787 N N . ASN D 1 181 ? 90.86118 21.56259 99.44618 1.000 60.89570 584 ASN D N 1
ATOM 10788 C CA . ASN D 1 181 ? 92.10661 20.93591 99.00794 1.000 66.07181 584 ASN D CA 1
ATOM 10789 C C . ASN D 1 181 ? 92.69104 20.01961 100.08577 1.000 70.73431 584 ASN D C 1
ATOM 10790 O O . ASN D 1 181 ? 93.81829 20.19551 100.54658 1.000 87.06635 584 ASN D O 1
ATOM 10795 N N . ILE D 1 182 ? 91.90912 19.01061 100.45985 1.000 70.54904 585 ILE D N 1
ATOM 10796 C CA . ILE D 1 182 ? 92.36513 18.04045 101.45058 1.000 80.50649 585 ILE D CA 1
ATOM 10797 C C . ILE D 1 182 ? 93.11152 16.88960 100.78402 1.000 81.18419 585 ILE D C 1
ATOM 10798 O O . ILE D 1 182 ? 94.04711 16.33458 101.37240 1.000 89.23931 585 ILE D O 1
ATOM 10803 N N . ILE D 1 183 ? 92.74643 16.55234 99.54728 1.000 77.11439 586 ILE D N 1
ATOM 10804 C CA . ILE D 1 183 ? 93.36003 15.41504 98.87199 1.000 79.36666 586 ILE D CA 1
ATOM 10805 C C . ILE D 1 183 ? 94.84092 15.67400 98.61622 1.000 80.62982 586 ILE D C 1
ATOM 10806 O O . ILE D 1 183 ? 95.68558 14.79337 98.82624 1.000 90.10609 586 ILE D O 1
ATOM 10811 N N . VAL D 1 184 ? 95.18247 16.88395 98.17230 1.000 80.48857 587 VAL D N 1
ATOM 10812 C CA . VAL D 1 184 ? 96.57764 17.20846 97.88952 1.000 83.88136 587 VAL D CA 1
ATOM 10813 C C . VAL D 1 184 ? 97.36270 17.34653 99.18690 1.000 91.37140 587 VAL D C 1
ATOM 10814 O O . VAL D 1 184 ? 98.37634 16.67127 99.39870 1.000 102.25626 587 VAL D O 1
ATOM 10818 N N . GLY D 1 185 ? 96.90070 18.21909 100.07445 1.000 83.58876 588 GLY D N 1
ATOM 10819 C CA . GLY D 1 185 ? 97.60024 18.47585 101.31434 1.000 77.58667 588 GLY D CA 1
ATOM 10820 C C . GLY D 1 185 ? 97.70949 19.96312 101.56324 1.000 82.90703 588 GLY D C 1
ATOM 10821 O O . GLY D 1 185 ? 97.72838 20.40909 102.71256 1.000 80.97349 588 GLY D O 1
ATOM 10822 N N . LYS D 1 186 ? 97.82562 20.73955 100.48896 1.000 86.45119 589 LYS D N 1
ATOM 10823 C CA . LYS D 1 186 ? 97.93590 22.18767 100.60350 1.000 75.21943 589 LYS D CA 1
ATOM 10824 C C . LYS D 1 186 ? 96.55382 22.71226 100.97990 1.000 76.47685 589 LYS D C 1
ATOM 10825 O O . LYS D 1 186 ? 95.64630 22.71886 100.14410 1.000 84.95279 589 LYS D O 1
ATOM 10831 N N . LEU D 1 187 ? 96.37828 23.16460 102.21788 1.000 71.66866 590 LEU D N 1
ATOM 10832 C CA . LEU D 1 187 ? 95.06107 23.61008 102.65697 1.000 69.14916 590 LEU D CA 1
ATOM 10833 C C . LEU D 1 187 ? 94.87001 25.10938 102.47156 1.000 75.66109 590 LEU D C 1
ATOM 10834 O O . LEU D 1 187 ? 95.80852 25.89793 102.60473 1.000 88.87884 590 LEU D O 1
ATOM 10839 N N . TRP D 1 188 ? 93.62996 25.49522 102.16932 1.000 67.30100 591 TRP D N 1
ATOM 10840 C CA . TRP D 1 188 ? 93.25479 26.90095 102.11647 1.000 67.54404 591 TRP D CA 1
ATOM 10841 C C . TRP D 1 188 ? 91.80425 27.03741 102.56107 1.000 71.73498 591 TRP D C 1
ATOM 10842 O O . TRP D 1 188 ? 90.98617 26.13501 102.35934 1.000 64.62381 591 TRP D O 1
ATOM 10853 N N . ILE D 1 189 ? 91.48833 28.18578 103.15482 1.000 78.13730 592 ILE D N 1
ATOM 10854 C CA . ILE D 1 189 ? 90.18864 28.41026 103.77379 1.000 78.72107 592 ILE D CA 1
ATOM 10855 C C . ILE D 1 189 ? 89.46315 29.54305 103.06039 1.000 81.63409 592 ILE D C 1
ATOM 10856 O O . ILE D 1 189 ? 90.08360 30.42096 102.45180 1.000 87.28654 592 ILE D O 1
ATOM 10861 N N . ASP D 1 190 ? 88.13276 29.51222 103.13351 1.000 89.61855 593 ASP D N 1
ATOM 10862 C CA . ASP D 1 190 ? 87.30539 30.54617 102.53100 1.000 90.79335 593 ASP D CA 1
ATOM 10863 C C . ASP D 1 190 ? 86.00058 30.65108 103.31002 1.000 92.96796 593 ASP D C 1
ATOM 10864 O O . ASP D 1 190 ? 85.39851 29.63593 103.65849 1.000 97.69265 593 ASP D O 1
ATOM 10869 N N . GLN D 1 191 ? 85.57150 31.87647 103.58560 1.000 88.22384 594 GLN D N 1
ATOM 10870 C CA . GLN D 1 191 ? 84.28875 32.13097 104.22527 1.000 84.99342 594 GLN D CA 1
ATOM 10871 C C . GLN D 1 191 ? 83.25617 32.55366 103.19226 1.000 81.18842 594 GLN D C 1
ATOM 10872 O O . GLN D 1 191 ? 83.58579 33.15261 102.16447 1.000 89.37947 594 GLN D O 1
ATOM 10878 N N . SER D 1 192 ? 81.99388 32.23954 103.47533 1.000 73.26260 595 SER D N 1
ATOM 10879 C CA . SER D 1 192 ? 80.94960 32.59179 102.52297 1.000 72.58972 595 SER D CA 1
ATOM 10880 C C . SER D 1 192 ? 79.63304 32.74660 103.26342 1.000 64.84177 595 SER D C 1
ATOM 10881 O O . SER D 1 192 ? 79.33802 31.96387 104.16344 1.000 70.05524 595 SER D O 1
ATOM 10884 N N . GLY D 1 193 ? 78.84362 33.75858 102.88710 1.000 76.87778 596 GLY D N 1
ATOM 10885 C CA . GLY D 1 193 ? 77.56356 33.88675 103.54853 1.000 56.06123 596 GLY D CA 1
ATOM 10886 C C . GLY D 1 193 ? 77.26061 35.32277 103.91385 1.000 65.28075 596 GLY D C 1
ATOM 10887 O O . GLY D 1 193 ? 77.74008 36.26593 103.27731 1.000 79.20912 596 GLY D O 1
ATOM 10888 N N . GLU D 1 194 ? 76.40640 35.49009 104.92014 1.000 62.86453 597 GLU D N 1
ATOM 10889 C CA . GLU D 1 194 ? 76.00404 36.81591 105.36007 1.000 64.59586 597 GLU D CA 1
ATOM 10890 C C . GLU D 1 194 ? 75.96071 36.89867 106.87759 1.000 66.35835 597 GLU D C 1
ATOM 10891 O O . GLU D 1 194 ? 75.49288 35.97684 107.55159 1.000 85.41081 597 GLU D O 1
ATOM 10897 N N . ILE D 1 195 ? 76.45471 38.01893 107.39728 1.000 63.88693 598 ILE D N 1
ATOM 10898 C CA . ILE D 1 195 ? 76.38276 38.35779 108.81366 1.000 70.81189 598 ILE D CA 1
ATOM 10899 C C . ILE D 1 195 ? 75.36308 39.47756 108.96686 1.000 73.89856 598 ILE D C 1
ATOM 10900 O O . ILE D 1 195 ? 75.45677 40.50665 108.28823 1.000 74.59325 598 ILE D O 1
ATOM 10905 N N . ASP D 1 196 ? 74.39251 39.28464 109.85305 1.000 84.39494 599 ASP D N 1
ATOM 10906 C CA . ASP D 1 196 ? 73.30533 40.24420 110.03892 1.000 80.02635 599 ASP D CA 1
ATOM 10907 C C . ASP D 1 196 ? 73.31826 40.74851 111.47884 1.000 83.39894 599 ASP D C 1
ATOM 10908 O O . ASP D 1 196 ? 72.88212 40.04675 112.39713 1.000 94.60335 599 ASP D O 1
ATOM 10913 N N . ILE D 1 197 ? 73.81739 41.96628 111.66871 1.000 75.57985 600 ILE D N 1
ATOM 10914 C CA . ILE D 1 197 ? 73.88591 42.59196 112.98349 1.000 83.41483 600 ILE D CA 1
ATOM 10915 C C . ILE D 1 197 ? 72.61349 43.39196 113.21681 1.000 85.05458 600 ILE D C 1
ATOM 10916 O O . ILE D 1 197 ? 72.11233 44.07114 112.31053 1.000 86.75638 600 ILE D O 1
ATOM 10921 N N . VAL D 1 198 ? 72.09499 43.31995 114.44231 1.000 75.46047 601 VAL D N 1
ATOM 10922 C CA . VAL D 1 198 ? 70.88713 44.02775 114.85527 1.000 75.67108 601 VAL D CA 1
ATOM 10923 C C . VAL D 1 198 ? 71.13057 44.67369 116.21063 1.000 83.38771 601 VAL D C 1
ATOM 10924 O O . VAL D 1 198 ? 71.61082 44.01681 117.14165 1.000 84.37677 601 VAL D O 1
ATOM 10928 N N . ASN D 1 199 ? 70.80222 45.96126 116.31488 1.000 82.63976 602 ASN D N 1
ATOM 10929 C CA . ASN D 1 199 ? 70.83586 46.69261 117.57585 1.000 84.48332 602 ASN D CA 1
ATOM 10930 C C . ASN D 1 199 ? 69.41441 46.71057 118.12620 1.000 92.92273 602 ASN D C 1
ATOM 10931 O O . ASN D 1 199 ? 68.51542 47.30211 117.52068 1.000 100.07036 602 ASN D O 1
ATOM 10936 N N . HIS D 1 200 ? 69.21054 46.05774 119.27063 1.000 83.26500 603 HIS D N 1
ATOM 10937 C CA . HIS D 1 200 ? 67.86944 45.93015 119.82928 1.000 85.59086 603 HIS D CA 1
ATOM 10938 C C . HIS D 1 200 ? 67.42498 47.15573 120.61914 1.000 86.20140 603 HIS D C 1
ATOM 10939 O O . HIS D 1 200 ? 66.22227 47.31632 120.85746 1.000 99.40545 603 HIS D O 1
ATOM 10946 N N . LYS D 1 201 ? 68.35691 48.02185 121.02307 1.000 82.67343 604 LYS D N 1
ATOM 10947 C CA . LYS D 1 201 ? 67.98879 49.21552 121.77715 1.000 95.46648 604 LYS D CA 1
ATOM 10948 C C . LYS D 1 201 ? 67.52108 50.34438 120.86126 1.000 91.08882 604 LYS D C 1
ATOM 10949 O O . LYS D 1 201 ? 66.57640 51.06815 121.20167 1.000 84.91530 604 LYS D O 1
ATOM 10955 N N . THR D 1 202 ? 68.15634 50.50780 119.69742 1.000 91.57549 605 THR D N 1
ATOM 10956 C CA . THR D 1 202 ? 67.80135 51.58301 118.77935 1.000 97.39352 605 THR D CA 1
ATOM 10957 C C . THR D 1 202 ? 67.07392 51.10709 117.53437 1.000 94.26170 605 THR D C 1
ATOM 10958 O O . THR D 1 202 ? 66.31737 51.88016 116.95112 1.000 98.76731 605 THR D O 1
ATOM 10962 N N . GLY D 1 203 ? 67.26196 49.85979 117.12285 1.000 86.97910 606 GLY D N 1
ATOM 10963 C CA . GLY D 1 203 ? 66.67852 49.36906 115.89496 1.000 86.30961 606 GLY D CA 1
ATOM 10964 C C . GLY D 1 203 ? 67.54418 49.47543 114.65884 1.000 88.79555 606 GLY D C 1
ATOM 10965 O O . GLY D 1 203 ? 67.05201 49.19262 113.56286 1.000 90.83445 606 GLY D O 1
ATOM 10966 N N . ASP D 1 204 ? 68.80684 49.87609 114.78929 1.000 81.67791 607 ASP D N 1
ATOM 10967 C CA . ASP D 1 204 ? 69.68744 49.92180 113.62968 1.000 83.78719 607 ASP D CA 1
ATOM 10968 C C . ASP D 1 204 ? 70.04427 48.50930 113.18195 1.000 78.60414 607 ASP D C 1
ATOM 10969 O O . ASP D 1 204 ? 70.11173 47.57624 113.98627 1.000 86.20265 607 ASP D O 1
ATOM 10974 N N . LYS D 1 205 ? 70.27201 48.35287 111.88103 1.000 77.78302 608 LYS D N 1
ATOM 10975 C CA . LYS D 1 205 ? 70.62270 47.05551 111.32992 1.000 84.12724 608 LYS D CA 1
ATOM 10976 C C . LYS D 1 205 ? 71.84937 47.18625 110.43764 1.000 83.61047 608 LYS D C 1
ATOM 10977 O O . LYS D 1 205 ? 72.18336 48.26991 109.95050 1.000 93.05363 608 LYS D O 1
ATOM 10983 N N . CYS D 1 206 ? 72.50676 46.05156 110.21062 1.000 83.46308 609 CYS D N 1
ATOM 10984 C CA . CYS D 1 206 ? 73.68939 46.00307 109.36383 1.000 86.68711 609 CYS D CA 1
ATOM 10985 C C . CYS D 1 206 ? 73.74755 44.65328 108.66574 1.000 85.13701 609 CYS D C 1
ATOM 10986 O O . CYS D 1 206 ? 73.51956 43.61653 109.29480 1.000 96.78355 609 CYS D O 1
ATOM 10989 N N . ASN D 1 207 ? 74.06852 44.66930 107.37245 1.000 65.91407 610 ASN D N 1
ATOM 10990 C CA . ASN D 1 207 ? 74.14484 43.44746 106.57752 1.000 71.43560 610 ASN D CA 1
ATOM 10991 C C . ASN D 1 207 ? 75.50689 43.37463 105.90532 1.000 80.05177 610 ASN D C 1
ATOM 10992 O O . ASN D 1 207 ? 75.88393 44.29025 105.16493 1.000 92.44977 610 ASN D O 1
ATOM 10997 N N . LEU D 1 208 ? 76.24679 42.30220 106.18430 1.000 73.52248 611 LEU D N 1
ATOM 10998 C CA . LEU D 1 208 ? 77.54646 42.03054 105.58824 1.000 73.68412 611 LEU D CA 1
ATOM 10999 C C . LEU D 1 208 ? 77.47058 40.78344 104.71580 1.000 72.49427 611 LEU D C 1
ATOM 11000 O O . LEU D 1 208 ? 76.91579 39.76171 105.13031 1.000 71.65540 611 LEU D O 1
ATOM 11005 N N . LYS D 1 209 ? 78.05254 40.86300 103.52115 1.000 73.32514 612 LYS D N 1
ATOM 11006 C CA . LYS D 1 209 ? 78.06040 39.77359 102.55370 1.000 77.59097 612 LYS D CA 1
ATOM 11007 C C . LYS D 1 209 ? 79.50173 39.36539 102.27313 1.000 78.50598 612 LYS D C 1
ATOM 11008 O O . LYS D 1 209 ? 80.30814 40.18995 101.81106 1.000 78.40408 612 LYS D O 1
ATOM 11014 N N . PHE D 1 210 ? 79.82232 38.10922 102.60949 1.000 81.86780 613 PHE D N 1
ATOM 11015 C CA . PHE D 1 210 ? 81.09476 37.45648 102.31977 1.000 89.73714 613 PHE D CA 1
ATOM 11016 C C . PHE D 1 210 ? 80.95457 36.63533 101.04224 1.000 85.17721 613 PHE D C 1
ATOM 11017 O O . PHE D 1 210 ? 80.21565 35.63995 101.02396 1.000 88.67391 613 PHE D O 1
ATOM 11025 N N . VAL D 1 211 ? 81.68491 37.02216 99.99868 1.000 88.62051 614 VAL D N 1
ATOM 11026 C CA . VAL D 1 211 ? 81.62274 36.33724 98.70703 1.000 99.93586 614 VAL D CA 1
ATOM 11027 C C . VAL D 1 211 ? 82.59521 35.16000 98.67132 1.000 100.07874 614 VAL D C 1
ATOM 11028 O O . VAL D 1 211 ? 83.77203 35.30570 99.03332 1.000 100.94055 614 VAL D O 1
ATOM 11032 N N . PRO D 1 212 ? 82.13844 33.97434 98.27813 1.000 90.50354 615 PRO D N 1
ATOM 11033 C CA . PRO D 1 212 ? 83.03793 32.81880 98.16930 1.000 82.18330 615 PRO D CA 1
ATOM 11034 C C . PRO D 1 212 ? 83.98298 32.93181 96.97958 1.000 95.93612 615 PRO D C 1
ATOM 11035 O O . PRO D 1 212 ? 83.75556 33.68484 96.02962 1.000 102.81801 615 PRO D O 1
ATOM 11039 N N . TYR D 1 213 ? 85.06858 32.16247 97.05247 1.000 98.28485 616 TYR D N 1
ATOM 11040 C CA . TYR D 1 213 ? 86.03712 32.11377 95.96330 1.000 102.91372 616 TYR D CA 1
ATOM 11041 C C . TYR D 1 213 ? 85.47416 31.39428 94.74448 1.000 99.40163 616 TYR D C 1
ATOM 11042 O O . TYR D 1 213 ? 84.97625 30.26772 94.84284 1.000 87.56199 616 TYR D O 1
ATOM 11051 N N . SER D 1 214 ? 85.55175 32.05926 93.59252 1.000 119.62295 617 SER D N 1
ATOM 11052 C CA . SER D 1 214 ? 85.17090 31.48255 92.31343 1.000 123.78704 617 SER D CA 1
ATOM 11053 C C . SER D 1 214 ? 86.34666 31.60218 91.35328 1.000 117.00023 617 SER D C 1
ATOM 11054 O O . SER D 1 214 ? 87.17654 32.50760 91.48056 1.000 130.15914 617 SER D O 1
ATOM 11057 N N . TYR D 1 215 ? 86.42573 30.66991 90.39857 1.000 105.03659 618 TYR D N 1
ATOM 11058 C CA . TYR D 1 215 ? 87.53399 30.69571 89.44634 1.000 105.42413 618 TYR D CA 1
ATOM 11059 C C . TYR D 1 215 ? 87.45329 31.90831 88.52683 1.000 105.48850 618 TYR D C 1
ATOM 11060 O O . TYR D 1 215 ? 88.47921 32.52110 88.21494 1.000 96.90647 618 TYR D O 1
ATOM 11069 N N . PHE D 1 216 ? 86.25060 32.26142 88.06997 1.000 112.71006 619 PHE D N 1
ATOM 11070 C CA . PHE D 1 216 ? 86.05499 33.43680 87.22166 1.000 111.01077 619 PHE D CA 1
ATOM 11071 C C . PHE D 1 216 ? 86.36386 34.75673 87.93019 1.000 127.75323 619 PHE D C 1
ATOM 11072 O O . PHE D 1 216 ? 86.12346 35.82875 87.36071 1.000 130.89546 619 PHE D O 1
ATOM 11080 N N . SER D 1 217 ? 86.88420 34.67214 89.16030 1.000 139.70110 620 SER D N 1
ATOM 11081 C CA . SER D 1 217 ? 87.29744 35.79037 90.00428 1.000 143.65036 620 SER D CA 1
ATOM 11082 C C . SER D 1 217 ? 86.56749 37.10026 89.73266 1.000 144.56628 620 SER D C 1
ATOM 11083 O O . SER D 1 217 ? 87.06810 37.96216 89.00030 1.000 135.20304 620 SER D O 1
ATOM 11086 N N . ARG D 1 218 ? 85.39621 37.27193 90.33738 1.000 159.22842 621 ARG D N 1
ATOM 11087 C CA . ARG D 1 218 ? 84.62714 38.49942 90.15935 1.000 166.03469 621 ARG D CA 1
ATOM 11088 C C . ARG D 1 218 ? 85.28846 39.55524 91.03285 1.000 166.23397 621 ARG D C 1
ATOM 11089 O O . ARG D 1 218 ? 85.04769 39.61520 92.24043 1.000 153.58412 621 ARG D O 1
ATOM 11091 N N . ASP D 1 219 ? 86.14282 40.37883 90.42263 1.000 139.35605 622 ASP D N 1
ATOM 11092 C CA . ASP D 1 219 ? 86.79575 41.49700 91.09773 1.000 125.13605 622 ASP D CA 1
ATOM 11093 C C . ASP D 1 219 ? 87.76145 40.96867 92.15849 1.000 121.23081 622 ASP D C 1
ATOM 11094 O O . ASP D 1 219 ? 88.44620 39.96746 91.92779 1.000 116.73751 622 ASP D O 1
ATOM 11096 N N . VAL D 1 220 ? 87.83994 41.63215 93.31367 1.000 121.00506 623 VAL D N 1
ATOM 11097 C CA . VAL D 1 220 ? 88.77835 41.22358 94.35536 1.000 111.90792 623 VAL D CA 1
ATOM 11098 C C . VAL D 1 220 ? 88.37103 39.90516 95.01072 1.000 108.74418 623 VAL D C 1
ATOM 11099 O O . VAL D 1 220 ? 87.18423 39.57823 95.15361 1.000 110.96688 623 VAL D O 1
ATOM 11103 N N . ALA D 1 221 ? 89.38779 39.13445 95.39235 1.000 104.04044 624 ALA D N 1
ATOM 11104 C CA . ALA D 1 221 ? 89.23564 37.89545 96.14442 1.000 101.95795 624 ALA D CA 1
ATOM 11105 C C . ALA D 1 221 ? 88.97885 38.20488 97.61463 1.000 97.07441 624 ALA D C 1
ATOM 11106 O O . ALA D 1 221 ? 89.52947 39.16635 98.16038 1.000 86.77559 624 ALA D O 1
ATOM 11108 N N . ARG D 1 222 ? 88.12914 37.39406 98.25226 1.000 94.90489 625 ARG D N 1
ATOM 11109 C CA . ARG D 1 222 ? 87.82817 37.53621 99.68279 1.000 83.95440 625 ARG D CA 1
ATOM 11110 C C . ARG D 1 222 ? 87.19557 38.89221 99.98536 1.000 80.39141 625 ARG D C 1
ATOM 11111 O O . ARG D 1 222 ? 87.48625 39.52262 101.00326 1.000 84.70983 625 ARG D O 1
ATOM 11119 N N . LYS D 1 223 ? 86.32068 39.33942 99.09390 1.000 77.95672 626 LYS D N 1
ATOM 11120 C CA . LYS D 1 223 ? 85.68477 40.63964 99.22220 1.000 84.04389 626 LYS D CA 1
ATOM 11121 C C . LYS D 1 223 ? 84.51750 40.57519 100.20263 1.000 77.49847 626 LYS D C 1
ATOM 11122 O O . LYS D 1 223 ? 83.85014 39.54661 100.34290 1.000 81.07685 626 LYS D O 1
ATOM 11128 N N . VAL D 1 224 ? 84.29490 41.68214 100.90880 1.000 65.57361 627 VAL D N 1
ATOM 11129 C CA . VAL D 1 224 ? 83.20735 41.81351 101.86998 1.000 78.80715 627 VAL D CA 1
ATOM 11130 C C . VAL D 1 224 ? 82.50751 43.13484 101.59086 1.000 79.60948 627 VAL D C 1
ATOM 11131 O O . VAL D 1 224 ? 83.15033 44.19850 101.58295 1.000 84.26477 627 VAL D O 1
ATOM 11135 N N . THR D 1 225 ? 81.19911 43.06403 101.35244 1.000 78.77323 628 THR D N 1
ATOM 11136 C CA . THR D 1 225 ? 80.37518 44.24214 101.11547 1.000 75.05820 628 THR D CA 1
ATOM 11137 C C . THR D 1 225 ? 79.39166 44.40191 102.26609 1.000 81.73647 628 THR D C 1
ATOM 11138 O O . THR D 1 225 ? 79.04480 43.42792 102.93202 1.000 81.71579 628 THR D O 1
ATOM 11142 N N . GLY D 1 226 ? 78.97085 45.63433 102.53723 1.000 87.26897 629 GLY D N 1
ATOM 11143 C CA . GLY D 1 226 ? 78.08621 45.83172 103.66870 1.000 82.59582 629 GLY D CA 1
ATOM 11144 C C . GLY D 1 226 ? 77.26188 47.09274 103.57969 1.000 84.88325 629 GLY D C 1
ATOM 11145 O O . GLY D 1 226 ? 77.61313 48.05028 102.88393 1.000 91.22127 629 GLY D O 1
ATOM 11146 N N . GLU D 1 227 ? 76.17646 47.09892 104.34567 1.000 90.60493 630 GLU D N 1
ATOM 11147 C CA . GLU D 1 227 ? 75.31282 48.26614 104.43368 1.000 85.29359 630 GLU D CA 1
ATOM 11148 C C . GLU D 1 227 ? 74.84206 48.43002 105.87016 1.000 85.30115 630 GLU D C 1
ATOM 11149 O O . GLU D 1 227 ? 74.48385 47.44689 106.52744 1.000 83.56081 630 GLU D O 1
ATOM 11155 N N . VAL D 1 228 ? 74.84805 49.67341 106.35379 1.000 87.31331 631 VAL D N 1
ATOM 11156 C CA . VAL D 1 228 ? 74.36199 50.02188 107.68455 1.000 88.61874 631 VAL D CA 1
ATOM 11157 C C . VAL D 1 228 ? 73.13300 50.90507 107.51664 1.000 81.19733 631 VAL D C 1
ATOM 11158 O O . VAL D 1 228 ? 73.23882 52.04233 107.02497 1.000 90.83619 631 VAL D O 1
ATOM 11162 N N . THR D 1 229 ? 71.98784 50.40355 107.99378 1.000 80.97607 632 THR D N 1
ATOM 11163 C CA . THR D 1 229 ? 70.68146 51.01277 107.79252 1.000 86.56031 632 THR D CA 1
ATOM 11164 C C . THR D 1 229 ? 70.03204 51.36168 109.12573 1.000 90.48180 632 THR D C 1
ATOM 11165 O O . THR D 1 229 ? 70.25080 50.69039 110.14075 1.000 93.91421 632 THR D O 1
ATOM 11169 N N . ASP D 1 230 ? 69.21139 52.40770 109.10277 1.000 103.13378 633 ASP D N 1
ATOM 11170 C CA . ASP D 1 230 ? 68.43408 52.82161 110.26302 1.000 97.17253 633 ASP D CA 1
ATOM 11171 C C . ASP D 1 230 ? 67.14633 52.00798 110.34177 1.000 97.59306 633 ASP D C 1
ATOM 11172 O O . ASP D 1 230 ? 66.79027 51.30202 109.39671 1.000 107.41885 633 ASP D O 1
ATOM 11177 N N . PRO D 1 231 ? 66.41766 52.07558 111.46434 1.000 88.33969 634 PRO D N 1
ATOM 11178 C CA . PRO D 1 231 ? 65.15526 51.31664 111.55605 1.000 96.25048 634 PRO D CA 1
ATOM 11179 C C . PRO D 1 231 ? 64.12569 51.70049 110.50487 1.000 96.63294 634 PRO D C 1
ATOM 11180 O O . PRO D 1 231 ? 63.23039 50.89545 110.21450 1.000 90.87915 634 PRO D O 1
ATOM 11184 N N . SER D 1 232 ? 64.19440 52.91418 109.95781 1.000 100.52910 635 SER D N 1
ATOM 11185 C CA . SER D 1 232 ? 63.28576 53.31891 108.89115 1.000 99.96411 635 SER D CA 1
ATOM 11186 C C . SER D 1 232 ? 63.57114 52.53623 107.61535 1.000 108.11378 635 SER D C 1
ATOM 11187 O O . SER D 1 232 ? 62.79862 51.65435 107.22558 1.000 117.34349 635 SER D O 1
ATOM 11190 N N . GLY D 1 233 ? 64.67075 52.86747 106.94838 1.000 115.15632 636 GLY D N 1
ATOM 11191 C CA . GLY D 1 233 ? 65.04816 52.15509 105.74926 1.000 114.63808 636 GLY D CA 1
ATOM 11192 C C . GLY D 1 233 ? 66.21172 52.79417 105.02777 1.000 113.96427 636 GLY D C 1
ATOM 11193 O O . GLY D 1 233 ? 66.61227 52.31740 103.96262 1.000 107.73559 636 GLY D O 1
ATOM 11194 N N . LYS D 1 234 ? 66.82179 53.81538 105.62073 1.000 125.92161 637 LYS D N 1
ATOM 11195 C CA . LYS D 1 234 ? 67.84453 54.55447 104.90233 1.000 127.99633 637 LYS D CA 1
ATOM 11196 C C . LYS D 1 234 ? 69.21072 53.93835 105.14737 1.000 121.82447 637 LYS D C 1
ATOM 11197 O O . LYS D 1 234 ? 69.53454 53.52217 106.26249 1.000 117.45027 637 LYS D O 1
ATOM 11203 N N . VAL D 1 235 ? 70.01787 53.90571 104.08958 1.000 105.78194 638 VAL D N 1
ATOM 11204 C CA . VAL D 1 235 ? 71.34634 53.30615 104.11651 1.000 94.02105 638 VAL D CA 1
ATOM 11205 C C . VAL D 1 235 ? 72.33296 54.39010 104.50898 1.000 95.76302 638 VAL D C 1
ATOM 11206 O O . VAL D 1 235 ? 73.12395 54.84541 103.67542 1.000 110.67008 638 VAL D O 1
ATOM 11210 N N . HIS D 1 236 ? 72.21908 54.87627 105.74753 1.000 94.51457 639 HIS D N 1
ATOM 11211 C CA . HIS D 1 236 ? 73.16359 55.85964 106.26357 1.000 98.70250 639 HIS D CA 1
ATOM 11212 C C . HIS D 1 236 ? 74.60099 55.50758 105.89140 1.000 94.63158 639 HIS D C 1
ATOM 11213 O O . HIS D 1 236 ? 75.27107 56.27306 105.18970 1.000 109.05738 639 HIS D O 1
ATOM 11220 N N . PHE D 1 237 ? 75.10826 54.36530 106.35323 1.000 95.82493 640 PHE D N 1
ATOM 11221 C CA . PHE D 1 237 ? 76.49676 54.04326 106.04657 1.000 91.31066 640 PHE D CA 1
ATOM 11222 C C . PHE D 1 237 ? 76.62853 52.86967 105.08418 1.000 89.71903 640 PHE D C 1
ATOM 11223 O O . PHE D 1 237 ? 75.73367 52.03021 104.95231 1.000 95.12376 640 PHE D O 1
ATOM 11231 N N . ALA D 1 238 ? 77.78849 52.81572 104.42623 1.000 89.72964 641 ALA D N 1
ATOM 11232 C CA . ALA D 1 238 ? 78.12675 51.76502 103.47678 1.000 80.70567 641 ALA D CA 1
ATOM 11233 C C . ALA D 1 238 ? 79.48350 51.19876 103.86169 1.000 89.91201 641 ALA D C 1
ATOM 11234 O O . ALA D 1 238 ? 80.33194 51.91954 104.38725 1.000 101.54378 641 ALA D O 1
ATOM 11236 N N . LEU D 1 239 ? 79.67209 49.90014 103.64661 1.000 85.38719 642 LEU D N 1
ATOM 11237 C CA . LEU D 1 239 ? 80.86839 49.19663 104.08169 1.000 90.9187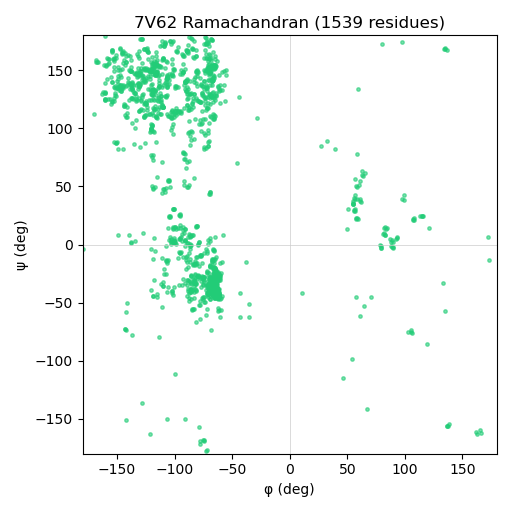3 642 LEU D CA 1
ATOM 11238 C C . LEU D 1 239 ? 81.49948 48.45505 102.91761 1.000 85.76300 642 LEU D C 1
ATOM 11239 O O . LEU D 1 239 ? 80.79807 47.83417 102.11368 1.000 85.32262 642 LEU D O 1
ATOM 11244 N N . LEU D 1 240 ? 82.82808 48.46057 102.86717 1.000 81.59388 643 LEU D N 1
ATOM 11245 C CA . LEU D 1 240 ? 83.50647 47.71282 101.82341 1.000 89.12617 643 LEU D CA 1
ATOM 11246 C C . LEU D 1 240 ? 84.88300 47.30955 102.32254 1.000 83.01166 643 LEU D C 1
ATOM 11247 O O . LEU D 1 240 ? 85.47545 47.98580 103.17009 1.000 72.47976 643 LEU D O 1
ATOM 11252 N N . GLY D 1 241 ? 85.38754 46.20547 101.78857 1.000 84.04416 644 GLY D N 1
ATOM 11253 C CA . GLY D 1 241 ? 86.73113 45.79559 102.14674 1.000 75.21078 644 GLY D CA 1
ATOM 11254 C C . GLY D 1 241 ? 86.96047 44.34159 101.79243 1.000 84.51486 644 GLY D C 1
ATOM 11255 O O . GLY D 1 241 ? 86.23571 43.76396 100.98996 1.000 80.82770 644 GLY D O 1
ATOM 11256 N N . THR D 1 242 ? 88.00638 43.78118 102.39152 1.000 91.00058 645 THR D N 1
ATOM 11257 C CA . THR D 1 242 ? 88.32196 42.37299 102.21486 1.000 90.29736 645 THR D CA 1
ATOM 11258 C C . THR D 1 242 ? 88.74339 41.79609 103.55549 1.000 96.01480 645 THR D C 1
ATOM 11259 O O . THR D 1 242 ? 89.55430 42.40048 104.26185 1.000 97.66808 645 THR D O 1
ATOM 11263 N N . TRP D 1 243 ? 88.20179 40.62947 103.90743 1.000 87.40002 646 TRP D N 1
ATOM 11264 C CA . TRP D 1 243 ? 88.62239 40.00379 105.15522 1.000 88.78822 646 TRP D CA 1
ATOM 11265 C C . TRP D 1 243 ? 90.04303 39.47201 105.07838 1.000 95.05397 646 TRP D C 1
ATOM 11266 O O . TRP D 1 243 ? 90.51045 38.85432 106.04038 1.000 91.95582 646 TRP D O 1
ATOM 11277 N N . ASP D 1 244 ? 90.73128 39.70309 103.96109 1.000 105.88322 647 ASP D N 1
ATOM 11278 C CA . ASP D 1 244 ? 92.12874 39.33444 103.80655 1.000 107.31080 647 ASP D CA 1
ATOM 11279 C C . ASP D 1 244 ? 93.06937 40.40561 104.33631 1.000 109.12578 647 ASP D C 1
ATOM 11280 O O . ASP D 1 244 ? 94.19073 40.08581 104.74808 1.000 115.96151 647 ASP D O 1
ATOM 11285 N N . GLU D 1 245 ? 92.64428 41.66917 104.34879 1.000 105.07673 648 GLU D N 1
ATOM 11286 C CA . GLU D 1 245 ? 93.56149 42.72095 104.76292 1.000 100.97177 648 GLU D CA 1
ATOM 11287 C C . GLU D 1 245 ? 92.83575 43.80583 105.55875 1.000 97.14923 648 GLU D C 1
ATOM 11288 O O . GLU D 1 245 ? 92.99987 43.89776 106.77962 1.000 93.41132 648 GLU D O 1
ATOM 11294 N N . LYS D 1 246 ? 92.03632 44.63210 104.88384 1.000 103.88436 649 LYS D N 1
ATOM 11295 C CA . LYS D 1 246 ? 91.46670 45.84278 105.46507 1.000 89.55403 649 LYS D CA 1
ATOM 11296 C C . LYS D 1 246 ? 89.94494 45.85337 105.33607 1.000 87.47329 649 LYS D C 1
ATOM 11297 O O . LYS D 1 246 ? 89.35020 45.06069 104.60375 1.000 91.68726 649 LYS D O 1
ATOM 11303 N N . MET D 1 247 ? 89.31699 46.78625 106.05407 1.000 82.64724 650 MET D N 1
ATOM 11304 C CA . MET D 1 247 ? 87.86492 46.96670 106.02558 1.000 89.46456 650 MET D CA 1
ATOM 11305 C C . MET D 1 247 ? 87.53045 48.40562 106.38668 1.000 94.30680 650 MET D C 1
ATOM 11306 O O . MET D 1 247 ? 87.90342 48.87116 107.46820 1.000 102.13841 650 MET D O 1
ATOM 11311 N N . GLU D 1 248 ? 86.82810 49.10938 105.49658 1.000 95.62912 651 GLU D N 1
ATOM 11312 C CA . GLU D 1 248 ? 86.52513 50.51852 105.69478 1.000 96.50525 651 GLU D CA 1
ATOM 11313 C C . GLU D 1 248 ? 85.02855 50.78633 105.57256 1.000 91.14993 651 GLU D C 1
ATOM 11314 O O . GLU D 1 248 ? 84.29058 50.05760 104.89563 1.000 85.18692 651 GLU D O 1
ATOM 11320 N N . CYS D 1 249 ? 84.58917 51.83043 106.27828 1.000 85.74010 652 CYS D N 1
ATOM 11321 C CA . CYS D 1 249 ? 83.19001 52.24327 106.35183 1.000 92.12245 652 CYS D CA 1
ATOM 11322 C C . CYS D 1 249 ? 83.06557 53.67519 105.84837 1.000 99.57433 652 CYS D C 1
ATOM 11323 O O . CYS D 1 249 ? 83.56369 54.60956 106.48558 1.000 107.02297 652 CYS D O 1
ATOM 11326 N N . PHE D 1 250 ? 82.40116 53.84452 104.71190 1.000 103.52322 653 PHE D N 1
ATOM 11327 C CA . PHE D 1 250 ? 82.16877 55.15155 104.12179 1.000 98.80146 653 PHE D CA 1
ATOM 11328 C C . PHE D 1 250 ? 80.73658 55.61451 104.38947 1.000 101.91836 653 PHE D C 1
ATOM 11329 O O . PHE D 1 250 ? 79.88182 54.86759 104.88254 1.000 105.56711 653 PHE D O 1
ATOM 11331 N N . LYS D 1 251 ? 80.46683 56.85186 103.98278 1.000 104.04587 654 LYS D N 1
ATOM 11332 C CA . LYS D 1 251 ? 79.17754 57.49535 104.17373 1.000 102.10704 654 LYS D CA 1
ATOM 11333 C C . LYS D 1 251 ? 78.53943 57.79768 102.82662 1.000 118.20363 654 LYS D C 1
ATOM 11334 O O . LYS D 1 251 ? 79.22789 58.09986 101.84747 1.000 127.60326 654 LYS D O 1
ATOM 11336 N N . VAL D 1 252 ? 77.21342 57.71023 102.78965 1.000 120.77753 655 VAL D N 1
ATOM 11337 C CA . VAL D 1 252 ? 76.44417 57.92027 101.57108 1.000 127.95021 655 VAL D CA 1
ATOM 11338 C C . VAL D 1 252 ? 75.59213 59.17125 101.73393 1.000 142.10910 655 VAL D C 1
ATOM 11339 O O . VAL D 1 252 ? 75.24536 59.57617 102.84970 1.000 131.47042 655 VAL D O 1
ATOM 11341 N N . GLN D 1 253 ? 75.25789 59.78727 100.60437 1.000 146.76066 656 GLN D N 1
ATOM 11342 C CA . GLN D 1 253 ? 74.43565 60.99149 100.59512 1.000 136.16027 656 GLN D CA 1
ATOM 11343 C C . GLN D 1 253 ? 73.45719 60.97102 99.42651 1.000 145.51085 656 GLN D C 1
ATOM 11344 O O . GLN D 1 253 ? 73.63229 60.21395 98.47074 1.000 142.81003 656 GLN D O 1
ATOM 11346 N N . SER D 1 273 ? 83.47665 60.16775 104.51896 1.000 105.32231 676 SER D N 1
ATOM 11347 C CA . SER D 1 273 ? 83.68552 59.13460 103.50987 1.000 126.20695 676 SER D CA 1
ATOM 11348 C C . SER D 1 273 ? 84.61858 58.03552 104.02088 1.000 136.64543 676 SER D C 1
ATOM 11349 O O . SER D 1 273 ? 85.03925 57.16219 103.26156 1.000 129.48117 676 SER D O 1
ATOM 11352 N N . ARG D 1 274 ? 84.94050 58.10005 105.31366 1.000 138.97409 677 ARG D N 1
ATOM 11353 C CA . ARG D 1 274 ? 85.78196 57.11202 105.98086 1.000 129.86206 677 ARG D CA 1
ATOM 11354 C C . ARG D 1 274 ? 85.73159 57.37747 107.47724 1.000 130.05136 677 ARG D C 1
ATOM 11355 O O . ARG D 1 274 ? 86.23852 58.40168 107.94112 1.000 139.77209 677 ARG D O 1
ATOM 11357 N N . VAL D 1 275 ? 85.13221 56.46821 108.24637 1.000 136.55332 678 VAL D N 1
ATOM 11358 C CA . VAL D 1 275 ? 84.93071 56.66102 109.67626 1.000 143.59248 678 VAL D CA 1
ATOM 11359 C C . VAL D 1 275 ? 85.60170 55.57144 110.49558 1.000 150.36827 678 VAL D C 1
ATOM 11360 O O . VAL D 1 275 ? 86.17685 55.83897 111.55573 1.000 157.89790 678 VAL D O 1
ATOM 11364 N N . MET D 1 276 ? 85.54807 54.33747 110.01660 1.000 161.79464 679 MET D N 1
ATOM 11365 C CA . MET D 1 276 ? 85.99453 53.20409 110.81007 1.000 156.78753 679 MET D CA 1
ATOM 11366 C C . MET D 1 276 ? 86.79230 52.29240 109.90090 1.000 152.00993 679 MET D C 1
ATOM 11367 O O . MET D 1 276 ? 86.24505 51.48330 109.14309 1.000 144.47344 679 MET D O 1
ATOM 11369 N N . LEU D 1 277 ? 88.09773 52.35632 110.09165 1.000 138.28080 680 LEU D N 1
ATOM 11370 C CA . LEU D 1 277 ? 89.03658 51.60013 109.29916 1.000 127.66732 680 LEU D CA 1
ATOM 11371 C C . LEU D 1 277 ? 89.66427 50.53134 110.16565 1.000 120.45256 680 LEU D C 1
ATOM 11372 O O . LEU D 1 277 ? 90.02549 50.77622 111.32082 1.000 129.10794 680 LEU D O 1
ATOM 11377 N N . TRP D 1 278 ? 89.75161 49.33385 109.61201 1.000 103.50815 681 TRP D N 1
ATOM 11378 C CA . TRP D 1 278 ? 90.32241 48.19767 110.30705 1.000 96.79011 681 TRP D CA 1
ATOM 11379 C C . TRP D 1 278 ? 91.49008 47.72474 109.46507 1.000 101.18198 681 TRP D C 1
ATOM 11380 O O . TRP D 1 278 ? 91.32710 47.44900 108.27228 1.000 97.63453 681 TRP D O 1
ATOM 11391 N N . LYS D 1 279 ? 92.66457 47.66060 110.07436 1.000 105.34006 682 LYS D N 1
ATOM 11392 C CA . LYS D 1 279 ? 93.85447 47.15301 109.41633 1.000 103.61258 682 LYS D CA 1
ATOM 11393 C C . LYS D 1 279 ? 94.32115 45.91271 110.15677 1.000 101.76252 682 LYS D C 1
ATOM 11394 O O . LYS D 1 279 ? 94.41152 45.91355 111.38951 1.000 84.78625 682 LYS D O 1
ATOM 11396 N N . ARG D 1 280 ? 94.59549 44.85607 109.40120 1.000 91.56515 683 ARG D N 1
ATOM 11397 C CA . ARG D 1 280 ? 95.01897 43.60067 109.99655 1.000 94.14695 683 ARG D CA 1
ATOM 11398 C C . ARG D 1 280 ? 96.44691 43.71822 110.50837 1.000 98.46651 683 ARG D C 1
ATOM 11399 O O . ARG D 1 280 ? 97.31717 44.28495 109.84211 1.000 101.12532 683 ARG D O 1
ATOM 11407 N N . ASN D 1 281 ? 96.68472 43.18724 111.69947 1.000 108.57225 684 ASN D N 1
ATOM 11408 C CA . ASN D 1 281 ? 98.04200 43.15704 112.22650 1.000 110.33660 684 ASN D CA 1
ATOM 11409 C C . ASN D 1 281 ? 98.83374 42.05045 111.53912 1.000 111.88021 684 ASN D C 1
ATOM 11410 O O . ASN D 1 281 ? 98.35256 40.91583 111.45289 1.000 107.48280 684 ASN D O 1
ATOM 11415 N N . PRO D 1 282 ? 100.03216 42.33447 111.03787 1.000 110.15018 685 PRO D N 1
ATOM 11416 C CA . PRO D 1 282 ? 100.80013 41.29786 110.34367 1.000 91.06327 685 PRO D CA 1
ATOM 11417 C C . PRO D 1 282 ? 101.29230 40.23518 111.31292 1.000 94.29176 685 PRO D C 1
ATOM 11418 O O . PRO D 1 282 ? 101.37797 40.44503 112.52509 1.000 110.77974 685 PRO D O 1
ATOM 11422 N N . LEU D 1 283 ? 101.61611 39.07369 110.75431 1.000 80.07936 686 LEU D N 1
ATOM 11423 C CA . LEU D 1 283 ? 102.12497 37.98389 111.56619 1.000 91.51539 686 LEU D CA 1
ATOM 11424 C C . LEU D 1 283 ? 103.53178 38.31859 112.06458 1.000 98.75807 686 LEU D C 1
ATOM 11425 O O . LEU D 1 283 ? 104.29636 39.00153 111.37731 1.000 102.33940 686 LEU D O 1
ATOM 11430 N N . PRO D 1 284 ? 103.89879 37.85356 113.26356 1.000 100.15193 687 PRO D N 1
ATOM 11431 C CA . PRO D 1 284 ? 105.23521 38.16443 113.79313 1.000 100.55960 687 PRO D CA 1
ATOM 11432 C C . PRO D 1 284 ? 106.35062 37.48717 113.01144 1.000 105.44222 687 PRO D C 1
ATOM 11433 O O . PRO D 1 284 ? 106.08968 36.71998 112.07927 1.000 105.39737 687 PRO D O 1
ATOM 11437 N N . LYS D 1 285 ? 107.59750 37.76587 113.38382 1.000 113.16637 688 LYS D N 1
ATOM 11438 C CA . LYS D 1 285 ? 108.73507 37.22457 112.65335 1.000 123.40337 688 LYS D CA 1
ATOM 11439 C C . LYS D 1 285 ? 108.80000 35.70935 112.80034 1.000 123.77996 688 LYS D C 1
ATOM 11440 O O . LYS D 1 285 ? 108.48744 35.15628 113.85860 1.000 130.29826 688 LYS D O 1
ATOM 11442 N N . ASN D 1 286 ? 109.21145 35.04211 111.72021 1.000 122.66495 689 ASN D N 1
ATOM 11443 C CA . ASN D 1 286 ? 109.35479 33.58598 111.67478 1.000 116.52674 689 ASN D CA 1
ATOM 11444 C C . ASN D 1 286 ? 108.06139 32.86828 112.05307 1.000 118.82979 689 ASN D C 1
ATOM 11445 O O . ASN D 1 286 ? 108.08944 31.75042 112.57381 1.000 119.96883 689 ASN D O 1
ATOM 11450 N N . ALA D 1 287 ? 106.91424 33.50137 111.79700 1.000 114.15104 690 ALA D N 1
ATOM 11451 C CA . ALA D 1 287 ? 105.63620 32.84760 112.04577 1.000 107.84721 690 ALA D CA 1
ATOM 11452 C C . ALA D 1 287 ? 105.31917 31.77834 111.01107 1.000 105.76572 690 ALA D C 1
ATOM 11453 O O . ALA D 1 287 ? 104.33354 31.05291 111.17765 1.000 99.81864 690 ALA D O 1
ATOM 11455 N N . GLU D 1 288 ? 106.12938 31.66286 109.95581 1.000 109.13184 691 GLU D N 1
ATOM 11456 C CA . GLU D 1 288 ? 105.87904 30.65789 108.92880 1.000 108.53458 691 GLU D CA 1
ATOM 11457 C C . GLU D 1 288 ? 106.01245 29.24407 109.47976 1.000 105.92007 691 GLU D C 1
ATOM 11458 O O . GLU D 1 288 ? 105.33147 28.32765 109.00537 1.000 102.69834 691 GLU D O 1
ATOM 11464 N N . ASN D 1 289 ? 106.87656 29.04518 110.47350 1.000 111.29837 692 ASN D N 1
ATOM 11465 C CA . ASN D 1 289 ? 107.08455 27.73526 111.07457 1.000 108.23642 692 ASN D CA 1
ATOM 11466 C C . ASN D 1 289 ? 106.40519 27.59141 112.42977 1.000 104.22448 692 ASN D C 1
ATOM 11467 O O . ASN D 1 289 ? 106.54279 26.54331 113.06826 1.000 107.83322 692 ASN D O 1
ATOM 11472 N N . MET D 1 290 ? 105.68169 28.61351 112.88493 1.000 93.46854 693 MET D N 1
ATOM 11473 C CA . MET D 1 290 ? 104.98887 28.54821 114.16592 1.000 99.84176 693 MET D CA 1
ATOM 11474 C C . MET D 1 290 ? 103.48033 28.47529 113.96893 1.000 96.21935 693 MET D C 1
ATOM 11475 O O . MET D 1 290 ? 102.72931 29.21663 114.61174 1.000 91.35683 693 MET D O 1
ATOM 11480 N N . TYR D 1 291 ? 103.03446 27.59429 113.07122 1.000 93.60141 694 TYR D N 1
ATOM 11481 C CA . TYR D 1 291 ? 101.61774 27.37316 112.78166 1.000 90.69327 694 TYR D CA 1
ATOM 11482 C C . TYR D 1 291 ? 100.91443 28.64017 112.30735 1.000 93.04181 694 TYR D C 1
ATOM 11483 O O . TYR D 1 291 ? 99.68934 28.75119 112.42649 1.000 96.28965 694 TYR D O 1
ATOM 11492 N N . TYR D 1 292 ? 101.67592 29.59788 111.77248 1.000 92.46653 695 TYR D N 1
ATOM 11493 C CA . TYR D 1 292 ? 101.14652 30.88427 111.31657 1.000 82.67340 695 TYR D CA 1
ATOM 11494 C C . TYR D 1 292 ? 100.37594 31.60080 112.42116 1.000 82.61895 695 TYR D C 1
ATOM 11495 O O . TYR D 1 292 ? 99.39831 32.30278 112.15508 1.000 78.22121 695 TYR D O 1
ATOM 11504 N N . PHE D 1 293 ? 100.82173 31.44511 113.66498 1.000 86.4255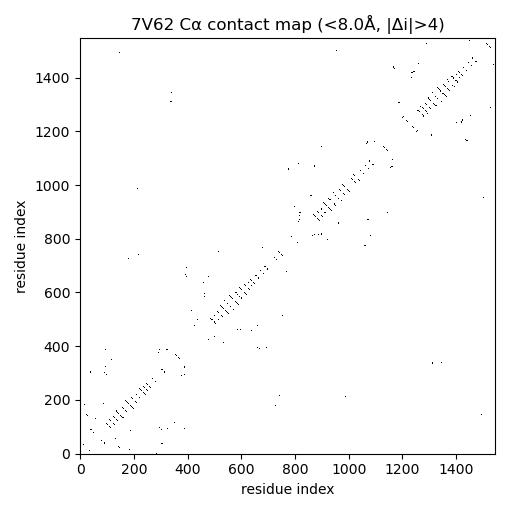8 696 PHE D N 1
ATOM 11505 C CA . PHE D 1 293 ? 100.15010 32.08927 114.78362 1.000 93.94785 696 PHE D CA 1
ATOM 11506 C C . PHE D 1 293 ? 100.31876 33.60011 114.71771 1.000 93.25783 696 PHE D C 1
ATOM 11507 O O . PHE D 1 293 ? 101.38000 34.11059 114.34931 1.000 99.71240 696 PHE D O 1
ATOM 11515 N N . SER D 1 294 ? 99.25924 34.31543 115.08150 1.000 88.60896 697 SER D N 1
ATOM 11516 C CA . SER D 1 294 ? 99.33395 35.76098 115.18944 1.000 92.75208 697 SER D CA 1
ATOM 11517 C C . SER D 1 294 ? 100.16615 36.15218 116.40835 1.000 92.34839 697 SER D C 1
ATOM 11518 O O . SER D 1 294 ? 100.59590 35.31101 117.20470 1.000 90.68798 697 SER D O 1
ATOM 11521 N N . GLU D 1 295 ? 100.39448 37.45878 116.54846 1.000 97.08245 698 GLU D N 1
ATOM 11522 C CA . GLU D 1 295 ? 101.14249 37.94812 117.69962 1.000 89.50359 698 GLU D CA 1
ATOM 11523 C C . GLU D 1 295 ? 100.41005 37.65759 119.00261 1.000 90.78275 698 GLU D C 1
ATOM 11524 O O . GLU D 1 295 ? 101.04834 37.45109 120.04139 1.000 98.39031 698 GLU D O 1
ATOM 11530 N N . LEU D 1 296 ? 99.07610 37.62659 118.96625 1.000 92.68076 699 LEU D N 1
ATOM 11531 C CA . LEU D 1 296 ? 98.29899 37.28720 120.15218 1.000 90.79646 699 LEU D CA 1
ATOM 11532 C C . LEU D 1 296 ? 98.18821 35.78110 120.35408 1.000 90.28477 699 LEU D C 1
ATOM 11533 O O . LEU D 1 296 ? 98.15327 35.31620 121.49903 1.000 91.63354 699 LEU D O 1
ATOM 11538 N N . ALA D 1 297 ? 98.13205 35.00892 119.26561 1.000 90.21681 700 ALA D N 1
ATOM 11539 C CA . ALA D 1 297 ? 97.97535 33.56288 119.37562 1.000 91.79249 700 ALA D CA 1
ATOM 11540 C C . ALA D 1 297 ? 99.17187 32.89225 120.03689 1.000 84.85468 700 ALA D C 1
ATOM 11541 O O . ALA D 1 297 ? 99.02467 31.79542 120.58618 1.000 89.33264 700 ALA D O 1
ATOM 11543 N N . LEU D 1 298 ? 100.34866 33.51966 119.99576 1.000 90.66582 701 LEU D N 1
ATOM 11544 C CA . LEU D 1 298 ? 101.52504 32.91957 120.61595 1.000 93.33308 701 LEU D CA 1
ATOM 11545 C C . LEU D 1 298 ? 101.41126 32.92641 122.13443 1.000 93.70928 701 LEU D C 1
ATOM 11546 O O . LEU D 1 298 ? 101.73470 31.93209 122.79417 1.000 98.61854 701 LEU D O 1
ATOM 11551 N N . THR D 1 299 ? 100.93261 34.03019 122.70059 1.000 90.25626 702 THR D N 1
ATOM 11552 C CA . THR D 1 299 ? 100.85096 34.21530 124.14374 1.000 99.29662 702 THR D CA 1
ATOM 11553 C C . THR D 1 299 ? 99.66067 33.50534 124.77543 1.000 98.72411 702 THR D C 1
ATOM 11554 O O . THR D 1 299 ? 99.45866 33.63093 125.98779 1.000 105.67854 702 THR D O 1
ATOM 11558 N N . LEU D 1 300 ? 98.86668 32.77418 123.99492 1.000 94.97099 703 LEU D N 1
ATOM 11559 C CA . LEU D 1 300 ? 97.65240 32.17000 124.53235 1.000 88.16400 703 LEU D CA 1
ATOM 11560 C C . LEU D 1 300 ? 97.95630 30.95469 125.40546 1.000 89.63047 703 LEU D C 1
ATOM 11561 O O . LEU D 1 300 ? 97.39407 30.81092 126.49711 1.000 97.41271 703 LEU D O 1
ATOM 11566 N N . ASN D 1 301 ? 98.83918 30.06805 124.94373 1.000 91.04091 704 ASN D N 1
ATOM 11567 C CA . ASN D 1 301 ? 99.17122 28.84225 125.66112 1.000 88.05071 704 ASN D CA 1
ATOM 11568 C C . ASN D 1 301 ? 100.42323 28.98854 126.52307 1.000 101.11297 704 ASN D C 1
ATOM 11569 O O . ASN D 1 301 ? 101.09896 27.99439 126.80871 1.000 98.31823 704 ASN D O 1
ATOM 11574 N N . ALA D 1 302 ? 100.74625 30.20893 126.94359 1.000 102.41905 705 ALA D N 1
ATOM 11575 C CA . ALA D 1 302 ? 101.84707 30.43078 127.87128 1.000 111.99848 705 ALA D CA 1
ATOM 11576 C C . ALA D 1 302 ? 101.38808 30.19965 129.30517 1.000 111.50921 705 ALA D C 1
ATOM 11577 O O . ALA D 1 302 ? 100.27834 30.58384 129.68261 1.000 104.68376 705 ALA D O 1
ATOM 11579 N N . TRP D 1 303 ? 102.25135 29.56861 130.10212 1.000 111.01674 706 TRP D N 1
ATOM 11580 C CA . TRP D 1 303 ? 101.89498 29.21274 131.47101 1.000 105.06754 706 TRP D CA 1
ATOM 11581 C C . TRP D 1 303 ? 101.56742 30.45557 132.28990 1.000 111.60197 706 TRP D C 1
ATOM 11582 O O . TRP D 1 303 ? 102.25819 31.47481 132.20824 1.000 106.74377 706 TRP D O 1
ATOM 11593 N N . GLU D 1 304 ? 100.50048 30.36651 133.08222 1.000 111.40020 707 GLU D N 1
ATOM 11594 C CA . GLU D 1 304 ? 100.04445 31.47518 133.90602 1.000 109.70847 707 GLU D CA 1
ATOM 11595 C C . GLU D 1 304 ? 99.74019 30.96789 135.31011 1.000 115.60560 707 GLU D C 1
ATOM 11596 O O . GLU D 1 304 ? 99.29495 29.83122 135.49277 1.000 114.36398 707 GLU D O 1
ATOM 11602 N N . SER D 1 305 ? 99.98394 31.82287 136.30180 1.000 128.23270 708 SER D N 1
ATOM 11603 C CA . SER D 1 305 ? 99.78068 31.47756 137.70264 1.000 129.80732 708 SER D CA 1
ATOM 11604 C C . SER D 1 305 ? 98.38395 31.87008 138.17358 1.000 123.77072 708 SER D C 1
ATOM 11605 O O . SER D 1 305 ? 97.79290 32.84468 137.69865 1.000 121.84725 708 SER D O 1
ATOM 11608 N N . GLY D 1 306 ? 97.85723 31.08824 139.11516 1.000 126.23157 709 GLY D N 1
ATOM 11609 C CA . GLY D 1 306 ? 96.56321 31.38084 139.69730 1.000 121.40947 709 GLY D CA 1
ATOM 11610 C C . GLY D 1 306 ? 95.39339 30.89156 138.88236 1.000 99.75831 709 GLY D C 1
ATOM 11611 O O . GLY D 1 306 ? 94.25948 31.31979 139.12286 1.000 84.68560 709 GLY D O 1
ATOM 11612 N N . THR D 1 307 ? 95.63430 30.00865 137.92046 1.000 109.61623 710 THR D N 1
ATOM 11613 C CA . THR D 1 307 ? 94.58749 29.51129 137.04507 1.000 101.83240 710 THR D CA 1
ATOM 11614 C C . THR D 1 307 ? 93.89680 28.28033 137.62484 1.000 97.34569 710 THR D C 1
ATOM 11615 O O . THR D 1 307 ? 94.38403 27.63559 138.55730 1.000 103.73167 710 THR D O 1
ATOM 11619 N N . ALA D 1 308 ? 92.73955 27.96394 137.04650 1.000 79.27349 711 ALA D N 1
ATOM 11620 C CA . ALA D 1 308 ? 92.00109 26.77162 137.42470 1.000 84.69075 711 ALA D CA 1
ATOM 11621 C C . ALA D 1 308 ? 92.72751 25.51837 136.93539 1.000 93.37184 711 ALA D C 1
ATOM 11622 O O . ALA D 1 308 ? 93.44794 25.56102 135.93458 1.000 89.33940 711 ALA D O 1
ATOM 11624 N N . PRO D 1 309 ? 92.56042 24.38592 137.62823 1.000 85.97815 712 PRO D N 1
ATOM 11625 C CA . PRO D 1 309 ? 93.20947 23.14441 137.17345 1.000 90.52311 712 PRO D CA 1
ATOM 11626 C C . PRO D 1 309 ? 92.67111 22.61394 135.85367 1.000 87.50910 712 PRO D C 1
ATOM 11627 O O . PRO D 1 309 ? 93.30246 21.72609 135.26554 1.000 76.05068 712 PRO D O 1
ATOM 11631 N N . THR D 1 310 ? 91.53926 23.12448 135.36947 1.000 91.95407 713 THR D N 1
ATOM 11632 C CA . THR D 1 310 ? 90.95063 22.68351 134.11253 1.000 88.39732 713 THR D CA 1
ATOM 11633 C C . THR D 1 310 ? 91.22964 23.64091 132.96150 1.000 78.28185 713 THR D C 1
ATOM 11634 O O . THR D 1 310 ? 90.59628 23.52766 131.90740 1.000 73.13017 713 THR D O 1
ATOM 11638 N N . ASP D 1 311 ? 92.16025 24.57303 133.13630 1.000 86.40023 714 ASP D N 1
ATOM 11639 C CA . ASP D 1 311 ? 92.47429 25.52674 132.08414 1.000 75.55982 714 ASP D CA 1
ATOM 11640 C C . ASP D 1 311 ? 93.22449 24.84728 130.94470 1.000 74.59883 714 ASP D C 1
ATOM 11641 O O . ASP D 1 311 ? 93.94773 23.86883 131.14273 1.000 72.79476 714 ASP D O 1
ATOM 11646 N N . SER D 1 312 ? 93.06311 25.39704 129.73822 1.000 83.79344 715 SER D N 1
ATOM 11647 C CA . SER D 1 312 ? 93.68339 24.79910 128.56115 1.000 83.57016 715 SER D CA 1
ATOM 11648 C C . SER D 1 312 ? 95.20538 24.82306 128.62843 1.000 89.40174 715 SER D C 1
ATOM 11649 O O . SER D 1 312 ? 95.85395 24.01207 127.95804 1.000 85.90855 715 SER D O 1
ATOM 11652 N N . ARG D 1 313 ? 95.79178 25.72765 129.41845 1.000 84.91204 716 ARG D N 1
ATOM 11653 C CA . ARG D 1 313 ? 97.24284 25.74853 129.56694 1.000 71.21213 716 ARG D CA 1
ATOM 11654 C C . ARG D 1 313 ? 97.77494 24.51363 130.28390 1.000 75.17219 716 ARG D C 1
ATOM 11655 O O . ARG D 1 313 ? 98.96853 24.21555 130.17073 1.000 78.62713 716 ARG D O 1
ATOM 11663 N N . LEU D 1 314 ? 96.92781 23.79703 131.01949 1.000 73.20273 717 LEU D N 1
ATOM 11664 C CA . LEU D 1 314 ? 97.33237 22.59449 131.73545 1.000 78.13106 717 LEU D CA 1
ATOM 11665 C C . LEU D 1 314 ? 96.95239 21.31143 131.00584 1.000 76.74847 717 LEU D C 1
ATOM 11666 O O . LEU D 1 314 ? 97.16899 20.22243 131.54607 1.000 75.51346 717 LEU D O 1
ATOM 11671 N N . ARG D 1 315 ? 96.39218 21.40890 129.80657 1.000 76.06237 718 ARG D N 1
ATOM 11672 C CA . ARG D 1 315 ? 96.00195 20.21966 129.05540 1.000 83.36897 718 ARG D CA 1
ATOM 11673 C C . ARG D 1 315 ? 97.26576 19.45944 128.66856 1.000 86.61746 718 ARG D C 1
ATOM 11674 O O . ARG D 1 315 ? 98.14249 20.03377 128.01042 1.000 75.21661 718 ARG D O 1
ATOM 11682 N N . PRO D 1 316 ? 97.40953 18.18319 129.04907 1.000 86.59629 719 PRO D N 1
ATOM 11683 C CA . PRO D 1 316 ? 98.69042 17.48948 128.83678 1.000 76.72983 719 PRO D CA 1
ATOM 11684 C C . PRO D 1 316 ? 99.03329 17.18920 127.38450 1.000 92.35004 719 PRO D C 1
ATOM 11685 O O . PRO D 1 316 ? 100.16824 17.42783 126.96269 1.000 104.25563 719 PRO D O 1
ATOM 11689 N N . ASP D 1 317 ? 98.08365 16.65598 126.61125 1.000 91.93182 720 ASP D N 1
ATOM 11690 C CA . ASP D 1 317 ? 98.38597 16.30884 125.22375 1.000 91.39837 720 ASP D CA 1
ATOM 11691 C C . ASP D 1 317 ? 98.69105 17.55170 124.39727 1.000 90.14431 720 ASP D C 1
ATOM 11692 O O . ASP D 1 317 ? 99.57601 17.52969 123.53482 1.000 91.21429 720 ASP D O 1
ATOM 11697 N N . GLN D 1 318 ? 97.96827 18.64369 124.64815 1.000 90.34100 721 GLN D N 1
ATOM 11698 C CA . GLN D 1 318 ? 98.18360 19.87233 123.89207 1.000 80.41348 721 GLN D CA 1
ATOM 11699 C C . GLN D 1 318 ? 99.58807 20.41987 124.12625 1.000 93.40614 721 GLN D C 1
ATOM 11700 O O . GLN D 1 318 ? 100.29423 20.77959 123.17608 1.000 96.32440 721 GLN D O 1
ATOM 11706 N N . ARG D 1 319 ? 100.02124 20.47322 125.38895 1.000 93.39524 722 ARG D N 1
ATOM 11707 C CA . ARG D 1 319 ? 101.37564 20.93683 125.67169 1.000 88.23482 722 ARG D CA 1
ATOM 11708 C C . ARG D 1 319 ? 102.41577 19.94258 125.17244 1.000 91.62942 722 ARG D C 1
ATOM 11709 O O . ARG D 1 319 ? 103.51312 20.34466 124.76839 1.000 100.03381 722 ARG D O 1
ATOM 11717 N N . LEU D 1 320 ? 102.09056 18.64694 125.19100 1.000 94.16403 723 LEU D N 1
ATOM 11718 C CA . LEU D 1 320 ? 103.00355 17.64623 124.65310 1.000 98.17555 723 LEU D CA 1
ATOM 11719 C C . LEU D 1 320 ? 103.17710 17.81669 123.15266 1.000 99.86243 723 LEU D C 1
ATOM 11720 O O . LEU D 1 320 ? 104.25341 17.54065 122.61562 1.000 104.90146 723 LEU D O 1
ATOM 11725 N N . MET D 1 321 ? 102.14299 18.29580 122.46748 1.000 92.63129 724 MET D N 1
ATOM 11726 C CA . MET D 1 321 ? 102.25737 18.51596 121.03345 1.000 90.18069 724 MET D CA 1
ATOM 11727 C C . MET D 1 321 ? 102.92410 19.85262 120.73501 1.000 92.05989 724 MET D C 1
ATOM 11728 O O . MET D 1 321 ? 103.57888 19.99653 119.69592 1.000 106.50059 724 MET D O 1
ATOM 11733 N N . GLU D 1 322 ? 102.76884 20.83451 121.62971 1.000 89.77577 725 GLU D N 1
ATOM 11734 C CA . GLU D 1 322 ? 103.37651 22.14421 121.40778 1.000 91.61367 725 GLU D CA 1
ATOM 11735 C C . GLU D 1 322 ? 104.89832 22.05310 121.38450 1.000 88.44634 725 GLU D C 1
ATOM 11736 O O . GLU D 1 322 ? 105.55717 22.74003 120.59511 1.000 95.93163 725 GLU D O 1
ATOM 11742 N N . ASN D 1 323 ? 105.47406 21.20470 122.23360 1.000 91.34796 726 ASN D N 1
ATOM 11743 C CA . ASN D 1 323 ? 106.92107 21.04195 122.31488 1.000 97.63507 726 ASN D CA 1
ATOM 11744 C C . ASN D 1 323 ? 107.46876 20.05678 121.29013 1.000 89.41760 726 ASN D C 1
ATOM 11745 O O . ASN D 1 323 ? 108.65186 19.70775 121.36265 1.000 99.63959 726 ASN D O 1
ATOM 11750 N N . GLY D 1 324 ? 106.64604 19.59868 120.34856 1.000 87.25242 727 GLY D N 1
ATOM 11751 C CA . GLY D 1 324 ? 107.09853 18.70624 119.30257 1.000 102.07034 727 GLY D CA 1
ATOM 11752 C C . GLY D 1 324 ? 107.02407 17.23542 119.64460 1.000 100.85010 727 GLY D C 1
ATOM 11753 O O . GLY D 1 324 ? 107.46488 16.40484 118.83921 1.000 97.15393 727 GLY D O 1
ATOM 11754 N N . ARG D 1 325 ? 106.48158 16.89000 120.81122 1.000 99.29022 728 ARG D N 1
ATOM 11755 C CA . ARG D 1 325 ? 106.37043 15.50348 121.26461 1.000 96.99564 728 ARG D CA 1
ATOM 11756 C C . ARG D 1 325 ? 105.03785 14.93971 120.76779 1.000 100.29445 728 ARG D C 1
ATOM 11757 O O . ARG D 1 325 ? 104.09496 14.69889 121.52284 1.000 101.03246 728 ARG D O 1
ATOM 11765 N N . TRP D 1 326 ? 104.98212 14.72889 119.45170 1.000 101.17304 729 TRP D N 1
ATOM 11766 C CA . TRP D 1 326 ? 103.73659 14.31671 118.80929 1.000 91.47369 729 TRP D CA 1
ATOM 11767 C C . TRP D 1 326 ? 103.39342 12.86479 119.13521 1.000 93.40636 729 TRP D C 1
ATOM 11768 O O . TRP D 1 326 ? 102.27238 12.57071 119.57637 1.000 95.19304 729 TRP D O 1
ATOM 11779 N N . ASP D 1 327 ? 104.27757 11.93233 118.76030 1.000 90.99008 730 ASP D N 1
ATOM 11780 C CA . ASP D 1 327 ? 104.03219 10.50883 118.99049 1.000 92.42268 730 ASP D CA 1
ATOM 11781 C C . ASP D 1 327 ? 103.47010 10.21884 120.38587 1.000 103.51791 730 ASP D C 1
ATOM 11782 O O . ASP D 1 327 ? 102.54712 9.40851 120.53490 1.000 101.26016 730 ASP D O 1
ATOM 11787 N N . GLU D 1 328 ? 104.00332 10.87927 121.41783 1.000 98.45562 731 GLU D N 1
ATOM 11788 C CA . GLU D 1 328 ? 103.47929 10.70404 122.76939 1.000 96.43735 731 GLU D CA 1
ATOM 11789 C C . GLU D 1 328 ? 102.18219 11.46851 122.98700 1.000 97.20919 731 GLU D C 1
ATOM 11790 O O . GLU D 1 328 ? 101.33613 11.04772 123.79182 1.000 98.38956 731 GLU D O 1
ATOM 11796 N N . ALA D 1 329 ? 102.00758 12.57749 122.26702 1.000 100.54344 732 ALA D N 1
ATOM 11797 C CA . ALA D 1 329 ? 100.78235 13.35668 122.37491 1.000 97.23888 732 ALA D CA 1
ATOM 11798 C C . ALA D 1 329 ? 99.57704 12.58124 121.86756 1.000 94.14281 732 ALA D C 1
ATOM 11799 O O . ALA D 1 329 ? 98.46685 12.76515 122.37812 1.000 89.78027 732 ALA D O 1
ATOM 11801 N N . ASN D 1 330 ? 99.76855 11.71384 120.87110 1.000 92.69103 733 ASN D N 1
ATOM 11802 C CA . ASN D 1 330 ? 98.65212 10.89574 120.40512 1.000 92.55352 733 ASN D CA 1
ATOM 11803 C C . ASN D 1 330 ? 98.16284 9.95830 121.50451 1.000 98.69065 733 ASN D C 1
ATOM 11804 O O . ASN D 1 330 ? 96.95329 9.84846 121.75026 1.000 103.42475 733 ASN D O 1
ATOM 11809 N N . ALA D 1 331 ? 99.09172 9.30695 122.20677 1.000 98.51002 734 ALA D N 1
ATOM 11810 C CA . ALA D 1 331 ? 98.70567 8.41392 123.29331 1.000 88.25852 734 ALA D CA 1
ATOM 11811 C C . ALA D 1 331 ? 98.07674 9.18963 124.44170 1.000 91.30176 734 ALA D C 1
ATOM 11812 O O . ALA D 1 331 ? 97.12736 8.71253 125.07818 1.000 103.71232 734 ALA D O 1
ATOM 11814 N N . GLU D 1 332 ? 98.58303 10.39359 124.71761 1.000 86.69033 735 GLU D N 1
ATOM 11815 C CA . GLU D 1 332 ? 97.99260 11.18165 125.79437 1.000 89.92298 735 GLU D CA 1
ATOM 11816 C C . GLU D 1 332 ? 96.58207 11.63851 125.43771 1.000 90.84901 735 GLU D C 1
ATOM 11817 O O . GLU D 1 332 ? 95.69372 11.65888 126.30091 1.000 93.14369 735 GLU D O 1
ATOM 11823 N N . LYS D 1 333 ? 96.34317 11.97368 124.16660 1.000 91.70496 736 LYS D N 1
ATOM 11824 C CA . LYS D 1 333 ? 94.98639 12.31368 123.75535 1.000 86.31421 736 LYS D CA 1
ATOM 11825 C C . LYS D 1 333 ? 94.07384 11.10190 123.85576 1.000 88.36391 736 LYS D C 1
ATOM 11826 O O . LYS D 1 333 ? 92.90453 11.22987 124.23808 1.000 88.89964 736 LYS D O 1
ATOM 11832 N N . GLN D 1 334 ? 94.59240 9.91373 123.53426 1.000 86.72655 737 GLN D N 1
ATOM 11833 C CA . GLN D 1 334 ? 93.77752 8.71388 123.69402 1.000 96.43955 737 GLN D CA 1
ATOM 11834 C C . GLN D 1 334 ? 93.41950 8.49357 125.16079 1.000 98.65407 737 GLN D C 1
ATOM 11835 O O . GLN D 1 334 ? 92.27975 8.13053 125.48218 1.000 97.11398 737 GLN D O 1
ATOM 11841 N N . ARG D 1 335 ? 94.36546 8.76039 126.06938 1.000 98.72058 738 ARG D N 1
ATOM 11842 C CA . ARG D 1 335 ? 94.08696 8.60294 127.49646 1.000 87.73306 738 ARG D CA 1
ATOM 11843 C C . ARG D 1 335 ? 93.02241 9.58851 127.96240 1.000 84.42584 738 ARG D C 1
ATOM 11844 O O . ARG D 1 335 ? 92.10131 9.22014 128.70211 1.000 89.64210 738 ARG D O 1
ATOM 11852 N N . LEU D 1 336 ? 93.14240 10.85369 127.55643 1.000 80.03976 739 LEU D N 1
ATOM 11853 C CA . LEU D 1 336 ? 92.15011 11.84079 127.97242 1.000 79.44930 739 LEU D CA 1
ATOM 11854 C C . LEU D 1 336 ? 90.77285 11.51337 127.40618 1.000 86.07651 739 LEU D C 1
ATOM 11855 O O . LEU D 1 336 ? 89.75978 11.63373 128.10924 1.000 87.57262 739 LEU D O 1
ATOM 11860 N N . GLU D 1 337 ? 90.71275 11.06036 126.15155 1.000 103.72877 740 GLU D N 1
ATOM 11861 C CA . GLU D 1 337 ? 89.41692 10.73284 125.56810 1.000 100.42900 740 GLU D CA 1
ATOM 11862 C C . GLU D 1 337 ? 88.78445 9.52832 126.26105 1.000 100.76609 740 GLU D C 1
ATOM 11863 O O . GLU D 1 337 ? 87.57188 9.51618 126.50875 1.000 107.25900 740 GLU D O 1
ATOM 11869 N N . GLU D 1 338 ? 89.58947 8.52017 126.62066 1.000 93.72670 741 GLU D N 1
ATOM 11870 C CA . GLU D 1 338 ? 89.02824 7.35856 127.30965 1.000 95.92262 741 GLU D CA 1
ATOM 11871 C C . GLU D 1 338 ? 88.60007 7.69435 128.73399 1.000 92.25845 741 GLU D C 1
ATOM 11872 O O . GLU D 1 338 ? 87.59011 7.16512 129.21840 1.000 97.14654 741 GLU D O 1
ATOM 11878 N N . LYS D 1 339 ? 89.34142 8.58504 129.40260 1.000 90.04144 742 LYS D N 1
ATOM 11879 C CA . LYS D 1 339 ? 88.95913 9.05575 130.73097 1.000 77.01443 742 LYS D CA 1
ATOM 11880 C C . LYS D 1 339 ? 87.62120 9.77926 130.68498 1.000 82.30972 742 LYS D C 1
ATOM 11881 O O . LYS D 1 339 ? 86.72549 9.52368 131.50471 1.000 88.57826 742 LYS D O 1
ATOM 11887 N N . GLN D 1 340 ? 87.46115 10.67191 129.70759 1.000 76.43650 743 GLN D N 1
ATOM 11888 C CA . GLN D 1 340 ? 86.20071 11.38869 129.56629 1.000 76.71912 743 GLN D CA 1
ATOM 11889 C C . GLN D 1 340 ? 85.06820 10.43199 129.21227 1.000 82.47066 743 GLN D C 1
ATOM 11890 O O . GLN D 1 340 ? 83.93440 10.59515 129.68298 1.000 83.59312 743 GLN D O 1
ATOM 11896 N N . ARG D 1 341 ? 85.36892 9.40199 128.41626 1.000 78.59790 744 ARG D N 1
ATOM 11897 C CA . ARG D 1 341 ? 84.36348 8.40045 128.07828 1.000 81.19331 744 ARG D CA 1
ATOM 11898 C C . ARG D 1 341 ? 83.91835 7.61639 129.30370 1.000 90.10805 744 ARG D C 1
ATOM 11899 O O . ARG D 1 341 ? 82.72564 7.33801 129.47184 1.000 88.05079 744 ARG D O 1
ATOM 11907 N N . LEU D 1 342 ? 84.86342 7.23415 130.16164 1.000 95.92925 745 LEU D N 1
ATOM 11908 C CA . LEU D 1 342 ? 84.49764 6.51115 131.37370 1.000 88.47686 745 LEU D CA 1
ATOM 11909 C C . LEU D 1 342 ? 83.67273 7.38852 132.30518 1.000 83.38431 745 LEU D C 1
ATOM 11910 O O . LEU D 1 342 ? 82.72082 6.91227 132.93753 1.000 92.46928 745 LEU D O 1
ATOM 11915 N N . SER D 1 343 ? 83.99714 8.68253 132.37669 1.000 80.76115 746 SER D N 1
ATOM 11916 C CA . SER D 1 343 ? 83.18460 9.58060 133.19386 1.000 83.95582 746 SER D CA 1
ATOM 11917 C C . SER D 1 343 ? 81.76718 9.70051 132.63930 1.000 84.40573 746 SER D C 1
ATOM 11918 O O . SER D 1 343 ? 80.78982 9.71652 133.40366 1.000 84.30423 746 SER D O 1
ATOM 11921 N N . ARG D 1 344 ? 81.62928 9.73332 131.30967 1.000 82.30364 747 ARG D N 1
ATOM 11922 C CA . ARG D 1 344 ? 80.29408 9.81414 130.72277 1.000 82.51335 747 ARG D CA 1
ATOM 11923 C C . ARG D 1 344 ? 79.51444 8.52277 130.95061 1.000 81.91966 747 ARG D C 1
ATOM 11924 O O . ARG D 1 344 ? 78.30286 8.55634 131.20263 1.000 87.00170 747 ARG D O 1
ATOM 11932 N N . LYS D 1 345 ? 80.19138 7.37347 130.86596 1.000 83.66968 748 LYS D N 1
ATOM 11933 C CA . LYS D 1 345 ? 79.52969 6.10737 131.16759 1.000 85.20067 748 LYS D CA 1
ATOM 11934 C C . LYS D 1 345 ? 79.09002 6.04346 132.62330 1.000 89.29369 748 LYS D C 1
ATOM 11935 O O . LYS D 1 345 ? 78.03156 5.48205 132.92827 1.000 79.38764 748 LYS D O 1
ATOM 11941 N N . LYS D 1 346 ? 79.87025 6.63410 133.53081 1.000 92.71060 749 LYS D N 1
ATOM 11942 C CA . LYS D 1 346 ? 79.45138 6.68894 134.92744 1.000 75.10334 749 LYS D CA 1
ATOM 11943 C C . LYS D 1 346 ? 78.21438 7.56180 135.08675 1.000 78.80631 749 LYS D C 1
ATOM 11944 O O . LYS D 1 346 ? 77.29704 7.22234 135.84545 1.000 87.50288 749 LYS D O 1
ATOM 11950 N N . ARG D 1 347 ? 78.16600 8.68120 134.36188 1.000 78.24804 750 ARG D N 1
ATOM 11951 C CA . ARG D 1 347 ? 76.98649 9.53996 134.41391 1.000 71.54664 750 ARG D CA 1
ATOM 11952 C C . ARG D 1 347 ? 75.75283 8.80418 133.89583 1.000 71.68880 750 ARG D C 1
ATOM 11953 O O . ARG D 1 347 ? 74.66717 8.87883 134.49258 1.000 74.44737 750 ARG D O 1
ATOM 11961 N N . GLU D 1 348 ? 75.91958 8.04184 132.81160 1.000 77.90602 751 GLU D N 1
ATOM 11962 C CA . GLU D 1 348 ? 74.80493 7.28400 132.24952 1.000 80.47944 751 GLU D CA 1
ATOM 11963 C C . GLU D 1 348 ? 74.35172 6.17898 133.19520 1.000 75.38298 751 GLU D C 1
ATOM 11964 O O . GLU D 1 348 ? 73.15150 5.90371 133.30874 1.000 68.10184 751 GLU D O 1
ATOM 11970 N N . ALA D 1 349 ? 75.29523 5.53804 133.88790 1.000 78.21794 752 ALA D N 1
ATOM 11971 C CA . ALA D 1 349 ? 74.92340 4.50065 134.84368 1.000 76.06964 752 ALA D CA 1
ATOM 11972 C C . ALA D 1 349 ? 74.17841 5.09383 136.03120 1.000 74.03237 752 ALA D C 1
ATOM 11973 O O . ALA D 1 349 ? 73.22738 4.48882 136.54189 1.000 66.26188 752 ALA D O 1
ATOM 11975 N N . GLU D 1 350 ? 74.59777 6.27623 136.48678 1.000 68.81505 753 GLU D N 1
ATOM 11976 C CA . GLU D 1 350 ? 73.86579 6.94608 137.55537 1.000 66.69152 753 GLU D CA 1
ATOM 11977 C C . GLU D 1 350 ? 72.44255 7.26874 137.11966 1.000 70.48316 753 GLU D C 1
ATOM 11978 O O . GLU D 1 350 ? 71.48859 7.07358 137.88562 1.000 80.22746 753 GLU D O 1
ATOM 11984 N N . ALA D 1 351 ? 72.27381 7.72183 135.87395 1.000 68.76184 754 ALA D N 1
ATOM 11985 C CA . ALA D 1 351 ? 70.92506 8.00509 135.39092 1.000 74.90363 754 ALA D CA 1
ATOM 11986 C C . ALA D 1 351 ? 70.09405 6.73361 135.25860 1.000 70.96739 754 ALA D C 1
ATOM 11987 O O . ALA D 1 351 ? 68.89226 6.74294 135.55930 1.000 64.59834 754 ALA D O 1
ATOM 11989 N N . MET D 1 352 ? 70.72257 5.62525 134.85991 1.000 68.32204 755 MET D N 1
ATOM 11990 C CA . MET D 1 352 ? 69.99200 4.36943 134.72241 1.000 71.94592 755 MET D CA 1
ATOM 11991 C C . MET D 1 352 ? 69.56427 3.83375 136.08303 1.000 69.51351 755 MET D C 1
ATOM 11992 O O . MET D 1 352 ? 68.48095 3.25420 136.21393 1.000 62.55163 755 MET D O 1
ATOM 11997 N N . LYS D 1 353 ? 70.40744 3.99773 137.10524 1.000 77.18856 756 LYS D N 1
ATOM 11998 C CA . LYS D 1 353 ? 69.99654 3.60755 138.45116 1.000 66.86083 756 LYS D CA 1
ATOM 11999 C C . LYS D 1 353 ? 68.86791 4.49584 138.96117 1.000 64.46707 756 LYS D C 1
ATOM 12000 O O . LYS D 1 353 ? 67.89725 4.00295 139.55349 1.000 66.14545 756 LYS D O 1
ATOM 12006 N N . ALA D 1 354 ? 68.96697 5.80674 138.72004 1.000 62.12594 757 ALA D N 1
ATOM 12007 C CA . ALA D 1 354 ? 67.95635 6.72640 139.22792 1.000 57.86719 757 ALA D CA 1
ATOM 12008 C C . ALA D 1 354 ? 66.60333 6.52739 138.55713 1.000 66.41790 757 ALA D C 1
ATOM 12009 O O . ALA D 1 354 ? 65.56561 6.72448 139.19996 1.000 67.76206 757 ALA D O 1
ATOM 12011 N N . THR D 1 355 ? 66.57994 6.12869 137.28237 1.000 72.68881 758 THR D N 1
ATOM 12012 C CA . THR D 1 355 ? 65.28477 5.95939 136.62920 1.000 73.22409 758 THR D CA 1
ATOM 12013 C C . THR D 1 355 ? 64.56294 4.69162 137.07652 1.000 64.26518 758 THR D C 1
ATOM 12014 O O . THR D 1 355 ? 63.32699 4.66783 137.09129 1.000 55.06147 758 THR D O 1
ATOM 12018 N N . GLU D 1 356 ? 65.29436 3.64060 137.45080 1.000 57.97902 759 GLU D N 1
ATOM 12019 C CA . GLU D 1 356 ? 64.64905 2.42270 137.92910 1.000 65.11680 759 GLU D CA 1
ATOM 12020 C C . GLU D 1 356 ? 64.32800 2.46837 139.41587 1.000 71.37200 759 GLU D C 1
ATOM 12021 O O . GLU D 1 356 ? 63.31107 1.90365 139.83654 1.000 63.62721 759 GLU D O 1
ATOM 12027 N N . ASP D 1 357 ? 65.16581 3.12042 140.22425 1.000 64.95277 760 ASP D N 1
ATOM 12028 C CA . ASP D 1 357 ? 64.87752 3.23447 141.64793 1.000 56.29909 760 ASP D CA 1
ATOM 12029 C C . ASP D 1 357 ? 63.81654 4.28431 141.95042 1.000 58.43873 760 ASP D C 1
ATOM 12030 O O . ASP D 1 357 ? 63.35131 4.36235 143.09233 1.000 80.32592 760 ASP D O 1
ATOM 12035 N N . GLY D 1 358 ? 63.42347 5.08391 140.96223 1.000 57.55612 761 GLY D N 1
ATOM 12036 C CA . GLY D 1 358 ? 62.47710 6.16023 141.15608 1.000 43.65123 761 GLY D CA 1
ATOM 12037 C C . GLY D 1 358 ? 63.04726 7.42408 141.75752 1.000 59.82064 761 GLY D C 1
ATOM 12038 O O . GLY D 1 358 ? 62.30827 8.40684 141.89973 1.000 69.33305 761 GLY D O 1
ATOM 12039 N N . THR D 1 359 ? 64.32797 7.43606 142.11871 1.000 72.62054 762 THR D N 1
ATOM 12040 C CA . THR D 1 359 ? 64.92967 8.63755 142.67031 1.000 70.90285 762 THR D CA 1
ATOM 12041 C C . THR D 1 359 ? 65.15142 9.66561 141.56109 1.000 72.28413 762 THR D C 1
ATOM 12042 O O . THR D 1 359 ? 65.44834 9.30174 140.42092 1.000 70.20222 762 THR D O 1
ATOM 12046 N N . PRO D 1 360 ? 65.04522 10.95408 141.87701 1.000 70.70805 763 PRO D N 1
ATOM 12047 C CA . PRO D 1 360 ? 65.29863 11.98788 140.86823 1.000 76.08474 763 PRO D CA 1
ATOM 12048 C C . PRO D 1 360 ? 66.75151 11.99636 140.41843 1.000 78.14890 763 PRO D C 1
ATOM 12049 O O . PRO D 1 360 ? 67.66240 11.57418 141.13472 1.000 72.24733 763 PRO D O 1
ATOM 12053 N N . TYR D 1 361 ? 66.95904 12.48637 139.19780 1.000 83.43142 764 TYR D N 1
ATOM 12054 C CA . TYR D 1 361 ? 68.29128 12.56814 138.61551 1.000 96.27963 764 TYR D CA 1
ATOM 12055 C C . TYR D 1 361 ? 68.54413 13.97750 138.10088 1.000 92.02364 764 TYR D C 1
ATOM 12056 O O . TYR D 1 361 ? 67.74219 14.51600 137.33090 1.000 89.54973 764 TYR D O 1
ATOM 12065 N N . ASP D 1 362 ? 69.65794 14.56759 138.53226 1.000 97.30547 765 ASP D N 1
ATOM 12066 C CA . ASP D 1 362 ? 70.09227 15.88408 138.07661 1.000 100.22668 765 ASP D CA 1
ATOM 12067 C C . ASP D 1 362 ? 71.27934 15.73940 137.13400 1.000 90.23449 765 ASP D C 1
ATOM 12068 O O . ASP D 1 362 ? 72.36887 15.34283 137.57750 1.000 97.13957 765 ASP D O 1
ATOM 12073 N N . PRO D 1 363 ? 71.12885 16.04396 135.84308 1.000 75.11609 766 PRO D N 1
ATOM 12074 C CA . PRO D 1 363 ? 72.22568 15.81945 134.88911 1.000 74.60959 766 PRO D CA 1
ATOM 12075 C C . PRO D 1 363 ? 73.38804 16.78991 135.04710 1.000 74.50578 766 PRO D C 1
ATOM 12076 O O . PRO D 1 363 ? 73.39734 17.63367 135.94962 1.000 81.52754 766 PRO D O 1
ATOM 12080 N N . TYR D 1 364 ? 74.37598 16.66570 134.16239 1.000 69.93454 767 TYR D N 1
ATOM 12081 C CA . TYR D 1 364 ? 75.55547 17.51988 134.20530 1.000 63.54280 767 TYR D CA 1
ATOM 12082 C C . TYR D 1 364 ? 75.19142 18.95862 133.86376 1.000 68.66015 767 TYR D C 1
ATOM 12083 O O . TYR D 1 364 ? 74.42308 19.22089 132.93453 1.000 68.10794 767 TYR D O 1
ATOM 12092 N N . LYS D 1 365 ? 75.75640 19.89352 134.62519 1.000 78.58113 768 LYS D N 1
ATOM 12093 C CA . LYS D 1 365 ? 75.55558 21.31842 134.41432 1.000 82.66860 768 LYS D CA 1
ATOM 12094 C C . LYS D 1 365 ? 76.90167 22.02656 134.36523 1.000 68.22251 768 LYS D C 1
ATOM 12095 O O . LYS D 1 365 ? 77.86991 21.60010 135.00015 1.000 62.95008 768 LYS D O 1
ATOM 12097 N N . ALA D 1 366 ? 76.95446 23.10914 133.59337 1.000 66.49455 769 ALA D N 1
ATOM 12098 C CA . ALA D 1 366 ? 78.18200 23.88061 133.46720 1.000 63.32512 769 ALA D CA 1
ATOM 12099 C C . ALA D 1 366 ? 78.55937 24.51425 134.80216 1.000 72.62367 769 ALA D C 1
ATOM 12100 O O . ALA D 1 366 ? 77.70605 24.79615 135.64798 1.000 78.57982 769 ALA D O 1
ATOM 12102 N N . LEU D 1 367 ? 79.86175 24.73849 134.98345 1.000 67.09399 770 LEU D N 1
ATOM 12103 C CA . LEU D 1 367 ? 80.37200 25.22728 136.26079 1.000 68.62397 770 LEU D CA 1
ATOM 12104 C C . LEU D 1 367 ? 80.28034 26.74667 136.36435 1.000 71.37618 770 LEU D C 1
ATOM 12105 O O . LEU D 1 367 ? 79.66576 27.28061 137.29394 1.000 81.63336 770 LEU D O 1
ATOM 12110 N N . TRP D 1 368 ? 80.88419 27.45798 135.41496 1.000 66.25768 771 TRP D N 1
ATOM 12111 C CA . TRP D 1 368 ? 80.96974 28.91145 135.45768 1.000 75.29024 771 TRP D CA 1
ATOM 12112 C C . TRP D 1 368 ? 79.94154 29.59758 134.56874 1.000 82.34603 771 TRP D C 1
ATOM 12113 O O . TRP D 1 368 ? 79.94451 30.82917 134.47611 1.000 79.13906 771 TRP D O 1
ATOM 12124 N N . PHE D 1 369 ? 79.06743 28.83559 133.91781 1.000 79.62364 772 PHE D N 1
ATOM 12125 C CA . PHE D 1 369 ? 78.00567 29.38097 133.08810 1.000 68.38147 772 PHE D CA 1
ATOM 12126 C C . PHE D 1 369 ? 76.68899 28.71696 133.46210 1.000 75.30396 772 PHE D C 1
ATOM 12127 O O . PHE D 1 369 ? 76.65275 27.54285 133.84113 1.000 81.83088 772 PHE D O 1
ATOM 12135 N N . GLU D 1 370 ? 75.60612 29.48292 133.35235 1.000 71.99288 773 GLU D N 1
ATOM 12136 C CA . GLU D 1 370 ? 74.26121 29.00259 133.63749 1.000 69.11372 773 GLU D CA 1
ATOM 12137 C C . GLU D 1 370 ? 73.45169 29.07701 132.35418 1.000 71.10250 773 GLU D C 1
ATOM 12138 O O . GLU D 1 370 ? 73.45772 30.10593 131.67293 1.000 77.85680 773 GLU D O 1
ATOM 12144 N N . ARG D 1 371 ? 72.74438 27.99792 132.03665 1.000 77.02360 774 ARG D N 1
ATOM 12145 C CA . ARG D 1 371 ? 71.97907 27.91443 130.79535 1.000 71.01442 774 ARG D CA 1
ATOM 12146 C C . ARG D 1 371 ? 70.59119 28.48636 131.05140 1.000 63.36604 774 ARG D C 1
ATOM 12147 O O . ARG D 1 371 ? 69.70215 27.79326 131.55094 1.000 61.50345 774 ARG D O 1
ATOM 12155 N N . LYS D 1 372 ? 70.40297 29.75914 130.71782 1.000 63.28911 775 LYS D N 1
ATOM 12156 C CA . LYS D 1 372 ? 69.11247 30.40974 130.88959 1.000 66.10136 775 LYS D CA 1
ATOM 12157 C C . LYS D 1 372 ? 68.62243 30.99426 129.57030 1.000 67.78479 775 LYS D C 1
ATOM 12158 O O . LYS D 1 372 ? 69.34198 31.04123 128.56727 1.000 77.01675 775 LYS D O 1
ATOM 12164 N N . LYS D 1 373 ? 67.35655 31.40267 129.57765 1.000 70.90055 776 LYS D N 1
ATOM 12165 C CA . LYS D 1 373 ? 66.74416 32.03362 128.41719 1.000 68.59995 776 LYS D CA 1
ATOM 12166 C C . LYS D 1 373 ? 67.20018 33.48595 128.32023 1.000 63.00466 776 LYS D C 1
ATOM 12167 O O . LYS D 1 373 ? 67.01887 34.26550 129.26229 1.000 68.89243 776 LYS D O 1
ATOM 12173 N N . ASP D 1 374 ? 67.79337 33.84363 127.18781 1.000 61.15012 777 ASP D N 1
ATOM 12174 C CA . ASP D 1 374 ? 68.25106 35.21235 126.97959 1.000 71.84344 777 ASP D CA 1
ATOM 12175 C C . ASP D 1 374 ? 67.05205 36.14179 126.82223 1.000 80.28224 777 ASP D C 1
ATOM 12176 O O . ASP D 1 374 ? 66.15530 35.85747 126.01945 1.000 76.81622 777 ASP D O 1
ATOM 12181 N N . PRO D 1 375 ? 66.99500 37.25270 127.56255 1.000 84.50151 778 PRO D N 1
ATOM 12182 C CA . PRO D 1 375 ? 65.80313 38.11423 127.50000 1.000 84.94319 778 PRO D CA 1
ATOM 12183 C C . PRO D 1 375 ? 65.63313 38.85350 126.18111 1.000 85.29581 778 PRO D C 1
ATOM 12184 O O . PRO D 1 375 ? 64.52109 39.32051 125.90267 1.000 88.90615 778 PRO D O 1
ATOM 12188 N N . VAL D 1 376 ? 66.67522 38.98019 125.36394 1.000 82.81757 779 VAL D N 1
ATOM 12189 C CA . VAL D 1 376 ? 66.58419 39.73124 124.11714 1.000 86.42497 779 VAL D CA 1
ATOM 12190 C C . VAL D 1 376 ? 66.45153 38.81379 122.90445 1.000 88.59127 779 VAL D C 1
ATOM 12191 O O . VAL D 1 376 ? 65.69222 39.11682 121.98355 1.000 80.55474 779 VAL D O 1
ATOM 12195 N N . THR D 1 377 ? 67.17903 37.69388 122.87327 1.000 86.37884 780 THR D N 1
ATOM 12196 C CA . THR D 1 377 ? 67.12203 36.77122 121.74692 1.000 64.54269 780 THR D CA 1
ATOM 12197 C C . THR D 1 377 ? 66.14369 35.62576 121.96386 1.000 64.95193 780 THR D C 1
ATOM 12198 O O . THR D 1 377 ? 65.90002 34.85765 121.02672 1.000 78.93671 780 THR D O 1
ATOM 12202 N N . LYS D 1 378 ? 65.58558 35.49842 123.16992 1.000 74.63486 781 LYS D N 1
ATOM 12203 C CA . LYS D 1 378 ? 64.57368 34.48916 123.48965 1.000 68.19759 781 LYS D CA 1
ATOM 12204 C C . LYS D 1 378 ? 65.06219 33.07804 123.16592 1.000 69.37513 781 LYS D C 1
ATOM 12205 O O . LYS D 1 378 ? 64.29648 32.22903 122.70627 1.000 88.69146 781 LYS D O 1
ATOM 12211 N N . GLU D 1 379 ? 66.34647 32.82094 123.40885 1.000 69.29423 782 GLU D N 1
ATOM 12212 C CA . GLU D 1 379 ? 66.95090 31.53061 123.11010 1.000 75.74728 782 GLU D CA 1
ATOM 12213 C C . GLU D 1 379 ? 67.73854 31.03366 124.31593 1.000 77.52497 782 GLU D C 1
ATOM 12214 O O . GLU D 1 379 ? 68.30985 31.81979 125.07656 1.000 72.10447 782 GLU D O 1
ATOM 12220 N N . LEU D 1 380 ? 67.76273 29.71314 124.47399 1.000 85.53050 783 LEU D N 1
ATOM 12221 C CA . LEU D 1 380 ? 68.44255 29.03855 125.58035 1.000 78.59000 783 LEU D CA 1
ATOM 12222 C C . LEU D 1 380 ? 69.95291 29.14504 125.41227 1.000 79.33290 783 LEU D C 1
ATOM 12223 O O . LEU D 1 380 ? 70.56448 28.35045 124.69486 1.000 91.55874 783 LEU D O 1
ATOM 12228 N N . THR D 1 381 ? 70.57168 30.12600 126.06581 1.000 70.15552 784 THR D N 1
ATOM 12229 C CA . THR D 1 381 ? 72.01067 30.31118 125.96089 1.000 74.48368 784 THR D CA 1
ATOM 12230 C C . THR D 1 381 ? 72.67273 30.27018 127.33563 1.000 78.72225 784 THR D C 1
ATOM 12231 O O . THR D 1 381 ? 72.02611 30.44410 128.37405 1.000 80.58621 784 THR D O 1
ATOM 12235 N N . HIS D 1 382 ? 73.97723 29.99933 127.32402 1.000 77.96260 785 HIS D N 1
ATOM 12236 C CA . HIS D 1 382 ? 74.78999 29.96025 128.53442 1.000 65.98926 785 HIS D CA 1
ATOM 12237 C C . HIS D 1 382 ? 75.32252 31.35694 128.84267 1.000 71.27468 785 HIS D C 1
ATOM 12238 O O . HIS D 1 382 ? 76.08311 31.92560 128.05135 1.000 77.47876 785 HIS D O 1
ATOM 12245 N N . ILE D 1 383 ? 74.92960 31.90220 129.99172 1.000 74.24686 786 ILE D N 1
ATOM 12246 C CA . ILE D 1 383 ? 75.34881 33.22528 130.44035 1.000 69.46326 786 ILE D CA 1
ATOM 12247 C C . ILE D 1 383 ? 76.34876 33.05254 131.57571 1.000 79.32441 786 ILE D C 1
ATOM 12248 O O . ILE D 1 383 ? 76.20627 32.14960 132.40827 1.000 79.47099 786 ILE D O 1
ATOM 12253 N N . TYR D 1 384 ? 77.35722 33.92187 131.61197 1.000 81.63377 787 TYR D N 1
ATOM 12254 C CA . TYR D 1 384 ? 78.36862 33.85794 132.65908 1.000 77.56954 787 TYR D CA 1
ATOM 12255 C C . TYR D 1 384 ? 77.74256 34.21361 134.00205 1.000 70.85931 787 TYR D C 1
ATOM 12256 O O . TYR D 1 384 ? 77.10113 35.25989 134.13767 1.000 63.08812 787 TYR D O 1
ATOM 12265 N N . ARG D 1 385 ? 77.92116 33.33897 134.99850 1.000 71.33020 788 ARG D N 1
ATOM 12266 C CA . ARG D 1 385 ? 77.31939 33.59775 136.30363 1.000 78.81895 788 ARG D CA 1
ATOM 12267 C C . ARG D 1 385 ? 78.05365 34.68062 137.08679 1.000 83.82263 788 ARG D C 1
ATOM 12268 O O . ARG D 1 385 ? 77.41965 35.41076 137.85659 1.000 70.27159 788 ARG D O 1
ATOM 12276 N N . GLY D 1 386 ? 79.36725 34.80380 136.92344 1.000 85.96111 789 GLY D N 1
ATOM 12277 C CA . GLY D 1 386 ? 80.07792 35.84466 137.63650 1.000 84.19649 789 GLY D CA 1
ATOM 12278 C C . GLY D 1 386 ? 80.78894 35.36408 138.88276 1.000 89.98015 789 GLY D C 1
ATOM 12279 O O . GLY D 1 386 ? 80.77227 36.04638 139.91207 1.000 95.30756 789 GLY D O 1
ATOM 12280 N N . GLU D 1 387 ? 81.44160 34.20410 138.80551 1.000 87.76364 790 GLU D N 1
ATOM 12281 C CA . GLU D 1 387 ? 82.08311 33.63183 139.97692 1.000 83.02646 790 GLU D CA 1
ATOM 12282 C C . GLU D 1 387 ? 83.48956 33.10914 139.71248 1.000 88.96562 790 GLU D C 1
ATOM 12283 O O . GLU D 1 387 ? 84.10698 32.55739 140.63004 1.000 91.54639 790 GLU D O 1
ATOM 12289 N N . TYR D 1 388 ? 84.01780 33.26655 138.49844 1.000 79.19324 791 TYR D N 1
ATOM 12290 C CA . TYR D 1 388 ? 85.35588 32.76157 138.21553 1.000 79.41314 791 TYR D CA 1
ATOM 12291 C C . TYR D 1 388 ? 86.42059 33.68801 138.79011 1.000 90.15376 791 TYR D C 1
ATOM 12292 O O . TYR D 1 388 ? 87.35908 33.23060 139.44773 1.000 91.40172 791 TYR D O 1
ATOM 12301 N N . TRP D 1 389 ? 86.30512 34.99220 138.52978 1.000 89.22472 792 TRP D N 1
ATOM 12302 C CA . TRP D 1 389 ? 87.31205 35.93148 139.01501 1.000 90.80102 792 TRP D CA 1
ATOM 12303 C C . TRP D 1 389 ? 87.32034 36.01150 140.53766 1.000 98.45688 792 TRP D C 1
ATOM 12304 O O . TRP D 1 389 ? 88.38473 36.14923 141.14560 1.000 98.52680 792 TRP D O 1
ATOM 12315 N N . GLU D 1 390 ? 86.14848 35.92866 141.17016 1.000 99.21114 793 GLU D N 1
ATOM 12316 C CA . GLU D 1 390 ? 86.08481 35.91304 142.63016 1.000 108.33821 793 GLU D CA 1
ATOM 12317 C C . GLU D 1 390 ? 86.81386 34.69826 143.20055 1.000 103.25747 793 GLU D C 1
ATOM 12318 O O . GLU D 1 390 ? 87.61613 34.81715 144.13938 1.000 103.10124 793 GLU D O 1
ATOM 12324 N N . CYS D 1 391 ? 86.57851 33.52096 142.61381 1.000 89.67057 794 CYS D N 1
ATOM 12325 C CA . CYS D 1 391 ? 87.27067 32.32260 143.07337 1.000 92.06437 794 CYS D CA 1
ATOM 12326 C C . CYS D 1 391 ? 88.75803 32.38359 142.75533 1.000 100.68758 794 CYS D C 1
ATOM 12327 O O . CYS D 1 391 ? 89.57024 31.79682 143.47871 1.000 109.33719 794 CYS D O 1
ATOM 12330 N N . LYS D 1 392 ? 89.13233 33.08841 141.68659 1.000 96.32524 795 LYS D N 1
ATOM 12331 C CA . LYS D 1 392 ? 90.54562 33.28446 141.38788 1.000 99.50695 795 LYS D CA 1
ATOM 12332 C C . LYS D 1 392 ? 91.17842 34.20332 142.42140 1.000 102.78768 795 LYS D C 1
ATOM 12333 O O . LYS D 1 392 ? 92.34875 34.03649 142.78492 1.000 93.56108 795 LYS D O 1
ATOM 12339 N N . GLU D 1 393 ? 90.40757 35.18054 142.90080 1.000 106.83847 796 GLU D N 1
ATOM 12340 C CA . GLU D 1 393 ? 90.87636 36.06310 143.95960 1.000 102.16547 796 GLU D CA 1
ATOM 12341 C C . GLU D 1 393 ? 91.09122 35.28652 145.24815 1.000 101.56003 796 GLU D C 1
ATOM 12342 O O . GLU D 1 393 ? 92.06343 35.52684 145.97429 1.000 100.15271 796 GLU D O 1
ATOM 12348 N N . LYS D 1 394 ? 90.20311 34.33729 145.53897 1.000 100.96990 797 LYS D N 1
ATOM 12349 C CA . LYS D 1 394 ? 90.34228 33.55320 146.75671 1.000 90.57915 797 LYS D CA 1
ATOM 12350 C C . LYS D 1 394 ? 91.19745 32.30443 146.57757 1.000 103.77152 797 LYS D C 1
ATOM 12351 O O . LYS D 1 394 ? 91.61849 31.71899 147.58158 1.000 120.73516 797 LYS D O 1
ATOM 12357 N N . GLN D 1 395 ? 91.46933 31.88969 145.33676 1.000 105.46718 798 GLN D N 1
ATOM 12358 C CA . GLN D 1 395 ? 92.40430 30.79849 145.04494 1.000 110.12021 798 GLN D CA 1
ATOM 12359 C C . GLN D 1 395 ? 92.00110 29.50831 145.76615 1.000 115.76888 798 GLN D C 1
ATOM 12360 O O . GLN D 1 395 ? 92.76915 28.91915 146.52902 1.000 123.55742 798 GLN D O 1
ATOM 12366 N N . ASP D 1 396 ? 90.76833 29.07551 145.51301 1.000 131.56509 799 ASP D N 1
ATOM 12367 C CA . ASP D 1 396 ? 90.24776 27.84601 146.09629 1.000 142.56647 799 ASP D CA 1
ATOM 12368 C C . ASP D 1 396 ? 90.05384 26.73581 145.07314 1.000 146.06073 799 ASP D C 1
ATOM 12369 O O . ASP D 1 396 ? 90.59442 25.64000 145.25385 1.000 153.36858 799 ASP D O 1
ATOM 12374 N N . TRP D 1 397 ? 89.32283 27.00023 143.98980 1.000 112.68137 800 TRP D N 1
ATOM 12375 C CA . TRP D 1 397 ? 89.01812 26.02100 142.95119 1.000 113.94658 800 TRP D CA 1
ATOM 12376 C C . TRP D 1 397 ? 88.56919 24.69231 143.54792 1.000 121.69193 800 TRP D C 1
ATOM 12377 O O . TRP D 1 397 ? 87.51746 24.61921 144.19325 1.000 114.50089 800 TRP D O 1
ATOM 12388 N N . SER D 1 398 ? 89.36908 23.64215 143.33366 1.000 123.43792 801 SER D N 1
ATOM 12389 C CA . SER D 1 398 ? 89.10660 22.29862 143.84455 1.000 126.08147 801 SER D CA 1
ATOM 12390 C C . SER D 1 398 ? 87.79513 21.74758 143.29587 1.000 130.48640 801 SER D C 1
ATOM 12391 O O . SER D 1 398 ? 87.78690 20.69635 142.64495 1.000 134.52565 801 SER D O 1
ATOM 12394 N N . SER D 1 399 ? 86.68166 22.42269 143.59321 1.000 134.33223 802 SER D N 1
ATOM 12395 C CA . SER D 1 399 ? 85.35193 22.11024 143.06908 1.000 140.04853 802 SER D CA 1
ATOM 12396 C C . SER D 1 399 ? 85.32907 21.65708 141.60890 1.000 141.23457 802 SER D C 1
ATOM 12397 O O . SER D 1 399 ? 84.32668 21.10199 141.15077 1.000 133.38846 802 SER D O 1
ATOM 12400 N N . CYS D 1 400 ? 86.41996 21.86800 140.87514 1.000 136.07175 803 CYS D N 1
ATOM 12401 C CA . CYS D 1 400 ? 86.48214 21.52376 139.46391 1.000 118.52048 803 CYS D CA 1
ATOM 12402 C C . CYS D 1 400 ? 86.90085 20.06640 139.30073 1.000 113.09035 803 CYS D C 1
ATOM 12403 O O . CYS D 1 400 ? 87.76860 19.58227 140.03509 1.000 114.51199 803 CYS D O 1
ATOM 12406 N N . PRO D 1 401 ? 86.29732 19.35890 138.35005 1.000 99.81121 804 PRO D N 1
ATOM 12407 C CA . PRO D 1 401 ? 86.62609 17.94334 138.16225 1.000 98.35214 804 PRO D CA 1
ATOM 12408 C C . PRO D 1 401 ? 88.06809 17.74972 137.71484 1.000 93.51932 804 PRO D C 1
ATOM 12409 O O . PRO D 1 401 ? 88.74976 18.66543 137.24783 1.000 88.94716 804 PRO D O 1
ATOM 12413 N N . ASP D 1 402 ? 88.53777 16.51760 137.89068 1.000 104.29565 805 ASP D N 1
ATOM 12414 C CA . ASP D 1 402 ? 89.87668 16.12751 137.45755 1.000 99.58072 805 ASP D CA 1
ATOM 12415 C C . ASP D 1 402 ? 89.76301 15.79545 135.97493 1.000 106.92501 805 ASP D C 1
ATOM 12416 O O . ASP D 1 402 ? 89.49269 14.65829 135.58509 1.000 108.43511 805 ASP D O 1
ATOM 12421 N N . ILE D 1 403 ? 89.97563 16.80760 135.13855 1.000 99.61138 806 ILE D N 1
ATOM 12422 C CA . ILE D 1 403 ? 89.76773 16.67295 133.70007 1.000 89.06611 806 ILE D CA 1
ATOM 12423 C C . ILE D 1 403 ? 91.02024 16.16876 132.99473 1.000 91.58123 806 ILE D C 1
ATOM 12424 O O . ILE D 1 403 ? 90.93639 15.32943 132.09427 1.000 84.99051 806 ILE D O 1
ATOM 12429 N N . PHE D 1 404 ? 92.19121 16.65132 133.39390 1.000 94.12649 807 PHE D N 1
ATOM 12430 C CA . PHE D 1 404 ? 93.43567 16.26113 132.74418 1.000 88.12087 807 PHE D CA 1
ATOM 12431 C C . PHE D 1 404 ? 94.05663 15.03805 133.41150 1.000 95.41579 807 PHE D C 1
ATOM 12432 O O . PHE D 1 404 ? 94.98628 15.15335 134.21019 1.000 108.81348 807 PHE D O 1
#

Sequence (1547 aa):
GPRTRIPYKPNYSLNLWSIMKNCIGKELSKIPMPVNFNEPLSMLQRLTEDLEYHELLDRAAKCENSLEQLCYVAAFTVSSYSTTVFRTSKPFNPLLGETFELDRLEENGYRSLCEQVSHHPPAAAHHAESKNGWTLRQEIKITSKFRGKYLSIMPLGTIHCIFHATGHHYTWKKVTTTVHNIIVGKLWIDQSGEIDIVNHKTGDKCNLKFVPYSYFSRDVARKVTGEVTDPSGKVHFALLGTWDEKMECFKVQPEAEESRVMLWKRNPLPKNAENMYYFSELALTLNAWESGTAPTDSRLRPDQRLMENGRWDEANAEKQRLEEKQRLSRKKREAEAMKATEDGTPYDPYKALWFERKKDPVTKELTHIYRGEYWECKEKQDWSSCPDIFPRTRIPYKPNYSLNLWSIMKNCIGKELSKIPMPVNFNEPLSMLQRLTEDLEYHELLDRAAKCENSLEQLCYVAAFTVSSYSTTVFRTSKPFNPLLGETFELDRLEENGYRSLCEQVSHHPPAAAHHAESKNGWTLRQEIKITSKFRGKYLSIMPLGTIHCIFHATGHHYTWKKVTTTVHNIIVGKLWIDQSGEIDIVNHKTGDKCNLKFVPYSYFSRDVARKVTGEVTDPSGKVHFALLGTWDEKMECFKVQSRVMLWKRNPLPKNAENMYYFSELALTLNAWESGTAPTDSRLRPDQRLMENGRWDEANAEKQRLEEKQRLSRKKREAEAMKATEDGTPYDPYKALWFERKKDPVTKELTHIYRGEYWECKEKQDWSSCPDIFPRTRIPYKPNYSLNLWSIMKNCIGKELSKIPMPVNFNEPLSMLQRLTEDLEYHELLDRAAKCENSLEQLCYVAAFTVSSYSTTVFRTSKPFNPLLGETFELDRLEENGYRSLCEQVSHHPPAAAHHAESKNGWTLRQEIKITSKFRGKYLSIMPLGTIHCIFHATGHHYTWKKVTTTVHNIIVGKLWIDQSGEIDIVNHKTGDKCNLKFVPYSYFSRDVARKVTGEVTDPSGKVHFALLGTWDEKMECFKVQPHEAEESRVMLWKRNPLPKNAENMYYFSELALTLNAWESGTAPTDSRLRPDQRLMENGRWDEANAEKQRLEEKQRLSRKKREAEAMKATEDGTPYDPYKALWFERKKDPVTKELTHIYRGEYWECKEKQDWSSCPDIPRTRIPYKPNYSLNLWSIMKNCIGKELSKIPMPVNFNEPLSMLQRLTEDLEYHELLDRAAKCENSLEQLCYVAAFTVSSYSTTVFRTSKPFNPLLGETFELDRLEENGYRSLCEQVSHHPPAAAHHAESKNGWTLRQEIKITSKFRGKYLSIMPLGTIHCIFHATGHHYTWKKVTTTVHNIIVGKLWIDQSGEIDIVNHKTGDKCNLKFVPYSYFSRDVARKVTGEVTDPSGKVHFALLGTWDEKMECFKVQSRVMLWKRNPLPKNAENMYYFSELALTLNAWESGTAPTDSRLRPDQRLMENGRWDEANAEKQRLEEKQRLSRKKREAEAMKATEDGTPYDPYKALWFERKKDPVTKELTHIYRGEYWECKEKQDWSSCPDIF

Secondary structure (DSSP, 8-state):
------PPPP-----HHHHHSS-TT--GGGS---GGGEEEEEHHHHHHGGGGGTHHHHHHTT-SSHHHHHHHHHHHHHHGGGSTTT---EEE---TT-EEEEEETTTTSEEEEEEEEEETTEEEEEEEEETTSEEEEEEEEEEEEE-SSEEEEEEESEEEEEETTT--EEEEE--EEEEE-TTTS--EEEEEEEEEEEETTT--EEEEEEPPPBSS-SS-TTEEEEEEE-TTS-EEEEEEEETTSEEEEEE-----S-SEEEEEEPPPP-TTGGGTTT--HHHHGGGS--SS--TTBGGG-HHHHHHHTT-HHHHHHHHHHHHHHHHHHHHHHHHHHHHHHHH---------SSEEEEE-TTT-SEEEEE-S-HHHHHHHT---------/----PPPPP-----HHHHHSS-TTS-GGGS---STTEEEEEHHHHHHGGGGGTHHHHHHTT-SSHHHHHHHHHHHHHHGGGGTTT---EEE---TT-EEEEEETTTTSEEEEEEEEEETTEEEEEEEEETTSEEEEEEEEEEEEE-SSEEEEEEEEEEEEEETTT--EEEEE--EEEEE--SSS--EEEEEEEEEEEETTT--EEEEEEPPP-TTS-S-TTEEEEEEE-SSS--BEEEEEETTSEEEEEE-------EEPPPP-TTGGGTTT--HHHHTTTS--SS--TTBGGG-HHHHHHHTT-TTHHHHHHHHHHHHHHHHHHHHHHHHHHHHHH---------SSEEEEE-TTT--EEEEE-S-HHHHHHHT----S----/----PPPPP-----HHHHHSS-TT--GGG----GGGEEEEEHHHHHHGGGGGTHHHHHHTT-SSHHHHHHHHHHHHHHGGGGGGT---EEE---TT-EEEEEETTTTSEEEEEEEEEETTEEEEEEEEETTS-EEEEEEEEEEEE-SSEEEEEEESEEEEEETTTTEEEEEE--EEEEE--SSS--EEEEEEEEEEEESSS--EEEEEEPPPBSS-SSPTTEEEEEEE-TTS-EEEEEEEETTSEEEEEE-----SGGGEEEEEEPPPP-TTTTTTTT--HHHHTTTS--TT--TTBGGG-HHHHHHHTT-HHHHHHHHHHHHHHHHHHHHHHHHHHHHHHHH---------SSEEEEE-TTT--EEEEE-S-HHHHHHHT--------/-----PPPP-----HHHHSSS-TT--GGGS---STTEEEEEHHHHHHGGGGGTHHHHHHTT-SSHHHHHHHHHHHHHHGGGGGGT---EEE---TT-EEEEEETTTTSEEEEEEEEETTTTEEEEEEEETTSEEEEEEEEEEEEE-SSEEEEEEE-EEEEEETTT--EEEEE--EEEEE-TTTS--EEEEEEEEEEEETTT--EEEEEEPPP-TT--SSTTEEEEEEE-SSS---EEEEEETTSEEEEEE-------EEPPPP-TTGGGTTT--HHHHGGGS--TT--TTBGGG-HHHHHHHTT-HHHHHHHHHHHHHHHHHHHHHHHHHHHHHHHH---------SSEEEEE-TTT-SEEEEE-S-HHHHHHHT---SS----

Nearest PDB structures (foldseek):
  7v62-assembly1_A  TM=1.003E+00  e=2.366E-79  Homo sapiens
  5zm8-assembly2_B  TM=8.600E-01  e=4.168E-36  Homo sapiens
  5zm8-assembly1_A  TM=8.499E-01  e=3.891E-35  Homo sapiens
  5zm5-assembly1_A-2  TM=8.483E-01  e=3.033E-33  Homo sapiens
  5zm7-assembly1_A  TM=8.710E-01  e=1.789E-31  Homo sapiens

B-factor: mean 84.64, std 19.75, range [35.09, 189.73]

InterPro domains:
  IPR000648 Oxysterol-binding protein [PF01237] (418-795)
  IPR000648 Oxysterol-binding protein [PTHR10972] (89-794)
  IPR001849 Pleckstrin homology domain [PF00169] (91-179)
  IPR001849 Pleckstrin homology domain [PS50003] (88-181)
  IPR001849 Pleckstrin homology domain [SM00233] (89-183)
  IPR011993 PH-like domain superfamily [G3DSA:2.30.29.30] (91-188)
  IPR018494 Oxysterol-binding protein, conserved site [PS01013] (518-528)
  IPR037239 Oxysterol-binding protein superfamily [SSF144000] (413-807)

Foldseek 3Di:
DFDQDFDFADDDDDQQCVQCVPVAWDWPVPRDDACNQAALAAPQLLVVCLCVPVVLVLVLLVDPDPLLSVQSVVQSQLLSLQLQFQQRGHHDHAFQFFKAWDPDCPNRFKIKMKGFWGVVPTKMWIWMDGPSFKIKIWIWRWTWGHNDQKIKIARFIKIWMAGRVVGWIKIKGHWIKIWGDSNPPPIGIWTFDKIWIATPVFGKIKIKGFHTADPDDDDDHRKIWMFIAGNVGDTFKIKIDHSNFKIWIFGDDCPDCPRTDDIDGHDAADPPCVRNSSARSSSRSRLPDDPLAACSYSVNQVLSVCPSNPNSVVSRVSVVVLVVVSVVVVVVLVVQVVVCVVVVHDHDHDGHDQWDQDQDPRVRDRDTHGPPCRVVCSVVSPHPPPPPRD/DDFDFDFQDDPPDALCVQCVPVAFHWPLPRDDFCNQAALAAVQLLVVCLCVVVVLLLVLLVDPDPLVSVVSVVVSQLLSCQLQFQQPGHHHHAAQFFKAWDPCCPPRFKIKIKGFFGVVVTKMWIKMDGPSFKIKIKIWGWTWGHRPQKIKIAGFIKIWMAGRVQGWIKMKTHFIKMWGDNRDDDIHIATFDKIWIATPRFGKIKIKGFHDDDPPPVPDHQKIWMFIAGNPGDRFKIKIDGSNAAIWIDGDCHTRGDDGDDDADPPCNRNSSARPVSRPRLDDDPLAACSYSVNQVLSVCVSNPNGPVSRVSVVVLVVVSVVVVVVQVVVVVVCVVVVHDHDHDGHDQWHQDQDPPVRDRDTDGPPCRVVCSVVVDHPVRDPND/DFQDFDFADDDDDQQCVQCVPVAWHWPVPRDDACNQAALAAPQLLVVCLCVPVVLQLVLLVDPDPLVSVVSVVVSQLLSCQLQFQQPGHHDHAFQFFKAWDPQCPPRFKIKIKGFWDVVPTKMWIWMDGPSFKIKIKIWRWTWTHRPQKIKIARFIKIWMAGVVVGWIKIKTHWIKIWGDNNDDDIGIWTFDKIKIATPVFGKIKIKGFHTADPDDPDDGRKMWMATAGHVGGGQKIKIDHSNFKIWIFGDDVPDDPVGTDDMDGDDAADPPCVRNSVARSVRSPRLDDDPLAAPNYSVNQPLSVCSSNPNRVVSRVSVVVLVVVSVVVVVVLVVVVVVCVVVVNDDDHDGHDQWHQDQDPRVRDRHTDGDPDRVVCSVVRDYPGDDSD/DFQDFDFADDDPDQQCVQCVPVAFHWPVPRDDACNQAALAAPQLLVVCLCVPVVLVLVLLVDPDPLLSVQSVVQSLLLSCQLQFQQRGHHHQAFCFFKAWDPQCPPRFKIKIKGQWDVPQTKMKIWMDGPSFKIKIKIWGWTWGHNDQKIKIAGFIKMWMAGRVQGWIKIKTHFIKMWGDSNPPDIGIATFDKIWIATPVFGKIKIKGFHTDDPVPPDDHQKIWMFIAGNVGDRQKTKIDHSNFKIFICGPCGTRHIDGHDAADPPCVRNSVARSVRRCRLDDDPLDACNYSVNQVLSVCVSNPNRVVSRVSVVVLVVVSVVVVVVQVVVVVVCVVVVHDDDHDGHDQWHQDQDPRVRDGHTDGPPCRVVCSVVSDRPVRDPRD

Organism: Homo sapiens (NCBI:txid9606)